Protein 8P4K (pdb70)

Solvent-accessible surface area: 74466 Å² total; per-residue (Å²): 134,40,12,7,71,67,19,57,6,4,13,24,4,8,15,9,5,22,3,12,52,2,7,14,27,2,4,15,46,7,28,27,108,22,167,31,49,85,48,8,93,20,6,15,5,2,2,2,3,3,48,13,22,124,65,3,30,73,0,19,71,135,111,53,23,90,2,19,1,0,13,0,0,0,1,7,2,0,15,31,2,3,128,67,36,160,9,23,12,10,31,0,26,26,4,30,0,27,2,64,52,48,59,78,66,9,19,55,80,24,10,29,16,32,41,10,3,46,0,15,1,3,1,37,4,1,44,39,3,2,51,16,5,2,45,29,20,0,30,38,0,7,16,5,2,3,25,8,103,18,127,52,116,66,38,15,117,17,50,29,136,103,100,10,14,55,2,35,1,57,30,62,20,0,83,33,2,8,81,112,78,14,26,98,6,59,4,114,17,69,4,2,61,38,66,113,67,30,3,2,105,135,21,2,65,72,8,15,11,2,31,30,2,0,28,142,140,12,65,79,147,0,27,109,33,6,82,0,23,74,1,0,166,98,58,72,30,86,24,121,94,62,106,160,63,61,28,28,3,60,107,7,112,53,33,99,42,2,5,47,0,12,3,24,15,35,142,59,13,90,44,36,54,1,70,31,105,53,32,83,9,63,88,74,30,33,2,4,4,3,3,1,0,52,89,1,66,93,8,1,86,96,0,66,89,31,19,104,131,23,71,51,63,90,74,13,52,0,50,0,77,42,120,158,99,47,75,41,105,25,83,11,57,71,124,142,14,70,0,2,65,2,124,185,41,27,55,7,19,1,4,0,0,27,3,1,15,54,38,135,179,39,97,56,19,149,35,75,71,16,13,32,4,0,0,20,54,10,85,112,1,42,76,55,86,14,34,49,13,8,2,5,32,27,0,2,10,16,0,0,0,0,84,57,110,119,16,0,5,0,4,11,6,19,2,0,7,18,30,61,61,68,8,60,8,0,0,1,3,2,6,4,7,29,20,66,2,0,0,24,14,0,26,73,3,7,149,43,2,37,88,74,104,95,134,122,16,11,212,132,90,174,104,22,85,54,0,8,1,15,57,35,2,7,26,16,1,5,26,24,12,36,19,18,52,100,72,82,68,52,53,2,0,20,30,11,0,16,14,0,1,13,0,52,52,32,15,168,45,87,57,74,109,6,107,119,114,13,20,53,29,40,0,45,15,0,0,17,8,0,17,7,131,19,61,83,150,167,42,120,89,72,112,44,54,17,37,35,2,24,0,152,55,96,0,30,110,98,75,0,29,37,16,0,68,143,26,20,59,51,142,100,37,0,67,62,8,7,3,25,0,44,72,0,0,27,0,0,8,11,3,4,39,33,87,20,116,87,139,133,42,11,7,69,66,21,56,6,4,14,23,4,9,16,9,5,22,3,11,53,3,6,15,27,2,4,14,46,7,30,27,110,22,168,29,51,84,46,8,94,20,6,16,4,2,1,2,4,4,48,13,22,122,64,3,30,72,0,19,70,135,110,53,23,88,2,19,0,0,12,0,0,1,0,8,2,1,15,31,3,3,132,68,36,161,10,24,12,10,30,0,25,26,4,30,0,28,3,64,53,48,59,77,67,10,18,54,80,24,10,29,15,33,40,9,2,47,0,15,1,3,1,38,4,1,44,40,2,2,51,16,5,2,45,29,20,0,31,38,0,8,14,5,2,4,25,9,104,17,129,53,116,63,38,15,116,17,50,28,134,101,102,10,11,54,2,36,2,56,30,62,19,0,85,31,1,8,78,111,78,13,26,97,7,58,3,116,16,69,5,2,62,38,66,114,66,30,3,2,105,134,22,2,66,73,8,14,11,2,30,29,2,0,29,143,140,12,65,76,143,0,26,107,34,6,81,0,24,74,2,0,163,99,59,73,27,87,23,119,96,62,104,159,62,62,31,28,3,62,108,7,110,53,34,101,40,2,4,48,0,13,2,23,15,35,142,60,13,89,44,36,54,0,71,30,106,53,33,81,9,64,89,72,31,33,2,3,4,3,3,2,0,51,90,1,64,94,8,1,86,95,0,66,88,31,19,106,132,22,70,50,61,90,76,12,53,0,50,0,78,42,120,157,98,46,75,42,106,25,82,11,58,71,124,139,15,69,1,1,64,2,121,186,44,28,55,7,19,1,3,0,0,26,3,1,16,54,38,134,178,38,97,55,19,151,33,77,70,18,14,33,4,0,0,19,54,10,86,110,1,42,76,55,88,15,35,49,14,9,2,6,30,28,0,2,10,16,0,0,0,0,83,56,111,119,17,0,5,0,3,11,6,20,2,0,6,18,31,60,61,68,8,61,8,0,0,1,3,1,7,4,7,29,20,68,2,0,0,25,12,0,26,73,4,7,147,44,3,37,88,74,103,94,133,122,17,11,210,131,89,174,105,23,86,52,0,8,0,16,56,34,2,7,26,16,1,5,25,22,12,34,19,21,52,99,69,83,69,50,54,2,1,20,31,12,0,16,14,0,2,13,0,53,52,31,16,167,48,88,54,73,112,4,105,120,113,14,20,53,29,39,0,44,15,0,0,17,7,0,16,6,129,20,61,84,151,168,41,120,88,72,112,43,54,16,36,34,3,24,0,153,52,95,0,29,109,98,75,0,29,36,16,0,68,142,26,20,59,51,143,99,38,0,67,61,7,7,3,27,0,45,72,0,0,28,0,0,8,11,3,4,40,33,90,21,116,86,140,133,43,11,6,67,65,21,58,5,4,13,24,4,9,16,9,5,22,2,12,52,2,6,14,26,2,4,14,46,7,28,27,109,21,167,29,52,85,46,8,92,20,6,15,4,3,2,2,4,3,47,14,22,122,65,3,29,72,0,19,70,135,111,54,23,88,2,19,1,0,13,0,0,1,0,8,2,0,16,29,2,3,130,68,37,162,10,24,11,10,30,0,26,28,4,31,0,28,3,64,53,48,59,78,66,8,19,54,79,24,10,30,15,35,40,10,2,46,0,16,1,3,1,37,4,1,44,40,2,2,51,16,4,1,45,28,18,0,32,38,0,7,15,5,2,4,25,7,106,17,129,52,117,64,38,14,117,18,51,28,135,100,100,11,13,56,2,37,2,56,31,64,20,0,84,31,1,8,80,112,76,13,26,96,7,58,4,114,16,69,4,2,61,38,66,113,67,28,2,3,103,133,22,1,66,73,7,14,10,2,31,30,1,0,29,141,139,12,65,78,145,0,26,108,35,6,81,0,23,76,1,0,163,98,58,73,28,88,23,122,97,62,106,160,63,62,28,27,3,62,109,7,110,53,33,100,43,2,5,47,0,12,2,23,16,32,141,59,12,90,43,37,54,0,72,31,103,55,32,81,9,62,88,71,30,32,2,3,4,3,3,1,0,51,88,1,65,95,9,1,86,93,0,66,86,31,19,105,131,23,71,52,61,90,76,13,53,0,51,0,77,42,122,157,97,45,76,42,106,24,83,11,58,72,124,140,13,71,0,1,65,2,123,188,44,27,56,7,19,1,4,0,0,28,3,1,15,54,37,135,178,38,97,57,18,151,33,74,71,16,12,32,4,0,0,18,54,10,85,110,1,43,76,54,87,14,34,50,13,9,2,4,31,28,0,2,10,17,0,0,0,0,83,56,112,119,17,0,5,0,4,12,6,20,2,0,6,18,30,62,60,68,8,59,9,0,0,1,3,2,7,4,6,29,19,68,3,0,0,24,15,0,26,72,4,8,146,42,2,37,87,75,103,94,133,121,15,11,210,131,88,174,103,23,86,52,0,8,1,16,55,35,2,7,28,16,1,6,26,22,11,35,20,19,54,102,70,83,67,50,54,2,0,19,30,12,0,15,14,0,2,13,0,53,52,31,16,170,46,88,56,75,111,5,107,119,114,14,19,53,30,40,0,43,15,0,0,18,8,0,17,6,131,19,60,84,149,167,42,120,90,72,111,44,55,16,37,35,3,23,0,155,54,95,0,30,110,98,76,0,31,37,17,0,67,141,26,19,59,51,143,100,37,0,68,62,7,7,3,26,0,44,73,0,0,27,0,0,6,12,3,5,39,33,85,20,119,85,137

Nearest PDB structures (foldseek):
  8wd7-assembly1_A  TM=9.177E-01  e=2.302E-89  Vaccinia virus WR
  7cko-assembly1_B  TM=6.051E-01  e=3.893E+00  Homo sapiens
  6m36-assembly2_O  TM=2.765E-01  e=4.293E+00  Bacillus subtilis subsp. subtilis str. 168
  6lgq-assembly1_C  TM=2.591E-01  e=3.531E+00  Escherichia coli
  8wd7-assembly1_A  TM=9.177E-01  e=2.302E-89  Vaccinia virus WR

Radius of gyration: 38.38 Å; Cα contacts (8 Å, |Δi|>4): 3270; chains: 3; bounding box: 88×87×102 Å

Sequence (1797 aa):
MMPIKSIVTLDQLEDSEYLFRIVSTVLPHLCLDYKVCDQLKTTFVHPFDILLNNSLGSVTKQDELQAAISKLGINYLIDTTSRELKLFNVTLNAGNIDIINTPINISSETNPIINTHSFYDLPPFTQHLLNIRLTDTEYRARFIGGYIKPDGSDSMDVLAEKKYPDLNFDNTYLFNILYKDVINAPIKEFKAKIVNGVLSRQDFDNLIGVRQYITIQDRPRFDDAYNIADAARHYGVNLNTLPLPNVDLTTMPTYKHLIMFEQYFIYTYDRVDIYYNGNKMLFDDEIINFTISMRYQSLIPRLVDFFPDIPVNNNIVLHTRDPQNAAVNVTVALPNVQFVDINRNNKFFINFFNLLAKEQRSTAIKVTKSMFWDGMDYEEYKSKNLQDMMFINSTCYVFGLYNHNNTTYCSILSDIISAEKTPIRVCLLPRVVGGKTVTNLISETLKSISSMTIREFPRKDKSIMHIGLSETGFMRFFQLLRLMADKPHETAIKEVVMAYVGIKLGDKGSPYYIRKESYQDFIYLLFASMGFKVTTRRSIMGSNNISIISIRPRVTKQYIVATLMKTSCSKNEAEKLITSAFDLLNFMVSVSDFRDYQSMMPIKSIVTLDQLEDSEYLFRIVSTVLPHLCLDYKVCDQLKTTFVHPFDILLNNSLGSVTKQDELQAAISKLGINYLIDTTSRELKLFNVTLNAGNIDIINTPINISSETNPIINTHSFYDLPPFTQHLLNIRLTDTEYRARFIGGYIKPDGSDSMDVLAEKKYPDLNFDNTYLFNILYKDVINAPIKEFKAKIVNGVLSRQDFDNLIGVRQYITIQDRPRFDDAYNIADAARHYGVNLNTLPLPNVDLTTMPTYKHLIMFEQYFIYTYDRVDIYYNGNKMLFDDEIINFTISMRYQSLIPRLVDFFPDIPVNNNIVLHTRDPQNAAVNVTVALPNVQFVDINRNNKFFINFFNLLAKEQRSTAIKVTKSMFWDGMDYEEYKSKNLQDMMFINSTCYVFGLYNHNNTTYCSILSDIISAEKTPIRVCLLPRVVGGKTVTNLISETLKSISSMTIREFPRKDKSIMHIGLSETGFMRFFQLLRLMADKPHETAIKEVVMAYVGIKLGDKGSPYYIRKESYQDFIYLLFASMGFKVTTRRSIMGSNNISIISIRPRVTKQYIVATLMKTSCSKNEAEKLITSAFDLLNFMVSVSDFRDYQSMMPIKSIVTLDQLEDSEYLFRIVSTVLPHLCLDYKVCDQLKTTFVHPFDILLNNSLGSVTKQDELQAAISKLGINYLIDTTSRELKLFNVTLNAGNIDIINTPINISSETNPIINTHSFYDLPPFTQHLLNIRLTDTEYRARFIGGYIKPDGSDSMDVLAEKKYPDLNFDNTYLFNILYKDVINAPIKEFKAKIVNGVLSRQDFDNLIGVRQYITIQDRPRFDDAYNIADAARHYGVNLNTLPLPNVDLTTMPTYKHLIMFEQYFIYTYDRVDIYYNGNKMLFDDEIINFTISMRYQSLIPRLVDFFPDIPVNNNIVLHTRDPQNAAVNVTVALPNVQFVDINRNNKFFINFFNLLAKEQRSTAIKVTKSMFWDGMDYEEYKSKNLQDMMFINSTCYVFGLYNHNNTTYCSILSDIISAEKTPIRVCLLPRVVGGKTVTNLISETLKSISSMTIREFPRKDKSIMHIGLSETGFMRFFQLLRLMADKPHETAIKEVVMAYVGIKLGDKGSPYYIRKESYQDFIYLLFASMGFKVTTRRSIMGSNNISIISIRPRVTKQYIVATLMKTSCSKNEAEKLITSAFDLLNFMVSVSDFRDYQS

Organism: Vaccinia virus (strain Western Reserve) (NCBI:txid10254)

Structure (mmCIF, N/CA/C/O backbone):
data_8P4K
#
_entry.id   8P4K
#
loop_
_atom_site.group_PDB
_atom_site.id
_atom_site.type_symbol
_atom_site.label_atom_id
_atom_site.label_alt_id
_atom_site.label_comp_id
_atom_site.label_asym_id
_atom_site.label_entity_id
_atom_site.label_seq_id
_atom_site.pdbx_PDB_ins_code
_atom_site.Cartn_x
_atom_site.Cartn_y
_atom_site.Cartn_z
_atom_site.occupancy
_atom_site.B_iso_or_equiv
_atom_site.auth_seq_id
_atom_site.auth_comp_id
_atom_site.auth_asym_id
_atom_site.auth_atom_id
_atom_site.pdbx_PDB_model_num
ATOM 1 N N . MET A 1 1 ? 148.945 170.122 195.721 1.00 29.30 1 MET A N 1
ATOM 2 C CA . MET A 1 1 ? 150.037 169.366 195.110 1.00 29.30 1 MET A CA 1
ATOM 3 C C . MET A 1 1 ? 149.868 169.325 193.568 1.00 29.30 1 MET A C 1
ATOM 4 O O . MET A 1 1 ? 149.801 168.248 192.966 1.00 29.30 1 MET A O 1
ATOM 18 N N . MET A 1 2 ? 149.813 170.515 192.927 1.00 33.13 2 MET A N 1
ATOM 19 C CA . MET A 1 2 ? 149.683 170.692 191.468 1.00 33.13 2 MET A CA 1
ATOM 20 C C . MET A 1 2 ? 151.079 170.578 190.826 1.00 33.13 2 MET A C 1
ATOM 21 O O . MET A 1 2 ? 152.066 170.938 191.474 1.00 33.13 2 MET A O 1
ATOM 35 N N . PRO A 1 3 ? 151.214 170.193 189.543 1.00 36.84 3 PRO A N 1
ATOM 36 C CA . PRO A 1 3 ? 152.486 170.052 188.850 1.00 36.84 3 PRO A CA 1
ATOM 37 C C . PRO A 1 3 ? 153.106 171.363 188.417 1.00 36.84 3 PRO A C 1
ATOM 38 O O . PRO A 1 3 ? 153.311 171.599 187.232 1.00 36.84 3 PRO A O 1
ATOM 49 N N . ILE A 1 4 ? 153.404 172.214 189.389 1.00 37.76 4 ILE A N 1
ATOM 50 C CA . ILE A 1 4 ? 154.070 173.475 189.100 1.00 37.76 4 ILE A CA 1
ATOM 51 C C . ILE A 1 4 ? 155.554 173.241 188.921 1.00 37.76 4 ILE A C 1
ATOM 52 O O . ILE A 1 4 ? 156.205 173.917 188.133 1.00 37.76 4 ILE A O 1
ATOM 68 N N . LYS A 1 5 ? 156.084 172.302 189.695 1.00 42.75 5 LYS A N 1
ATOM 69 C CA . LYS A 1 5 ? 157.490 171.966 189.663 1.00 42.75 5 LYS A CA 1
ATOM 70 C C . LYS A 1 5 ? 157.698 170.985 188.538 1.00 42.75 5 LYS A C 1
ATOM 71 O O . LYS A 1 5 ? 156.795 170.220 188.198 1.00 42.75 5 LYS A O 1
ATOM 90 N N . SER A 1 6 ? 158.900 170.953 188.004 1.00 44.77 6 SER A N 1
ATOM 91 C CA . SER A 1 6 ? 159.222 170.036 186.935 1.00 44.77 6 SER A CA 1
ATOM 92 C C . SER A 1 6 ? 160.616 169.479 187.103 1.00 44.77 6 SER A C 1
ATOM 93 O O . SER A 1 6 ? 161.333 169.818 188.047 1.00 44.77 6 SER A O 1
ATOM 101 N N . ILE A 1 7 ? 160.978 168.604 186.192 1.00 51.52 7 ILE A N 1
ATOM 102 C CA . ILE A 1 7 ? 161.842 167.678 185.508 1.00 51.52 7 ILE A CA 1
ATOM 103 C C . ILE A 1 7 ? 162.620 168.422 184.458 1.00 51.52 7 ILE A C 1
ATOM 104 O O . ILE A 1 7 ? 162.052 169.156 183.655 1.00 51.52 7 ILE A O 1
ATOM 120 N N . VAL A 1 8 ? 163.924 168.241 184.429 1.00 55.22 8 VAL A N 1
ATOM 121 C CA . VAL A 1 8 ? 164.648 168.929 183.390 1.00 55.22 8 VAL A CA 1
ATOM 122 C C . VAL A 1 8 ? 164.362 168.183 182.130 1.00 55.22 8 VAL A C 1
ATOM 123 O O . VAL A 1 8 ? 164.536 166.978 182.085 1.00 55.22 8 VAL A O 1
ATOM 136 N N . THR A 1 9 ? 163.919 168.881 181.121 1.00 60.55 9 THR A N 1
ATOM 137 C CA . THR A 1 9 ? 163.635 168.266 179.844 1.00 60.55 9 THR A CA 1
ATOM 138 C C . THR A 1 9 ? 164.257 169.118 178.814 1.00 60.55 9 THR A C 1
ATOM 139 O O . THR A 1 9 ? 164.636 170.249 179.093 1.00 60.55 9 THR A O 1
ATOM 150 N N . LEU A 1 10 ? 164.366 168.611 177.613 1.00 60.63 10 LEU A N 1
ATOM 151 C CA . LEU A 1 10 ? 165.000 169.398 176.595 1.00 60.63 10 LEU A CA 1
ATOM 152 C C . LEU A 1 10 ? 164.189 170.593 176.123 1.00 60.63 10 LEU A C 1
ATOM 153 O O . LEU A 1 10 ? 164.756 171.647 175.876 1.00 60.63 10 LEU A O 1
ATOM 169 N N . ASP A 1 11 ? 162.872 170.495 175.992 1.00 63.94 11 ASP A N 1
ATOM 170 C CA . ASP A 1 11 ? 162.140 171.648 175.460 1.00 63.94 11 ASP A CA 1
ATOM 171 C C . ASP A 1 11 ? 162.151 172.805 176.438 1.00 63.94 11 ASP A C 1
ATOM 172 O O . ASP A 1 11 ? 162.334 173.972 176.062 1.00 63.94 11 ASP A O 1
ATOM 181 N N . GLN A 1 12 ? 162.185 172.466 177.701 1.00 62.02 12 GLN A N 1
ATOM 182 C CA . GLN A 1 12 ? 162.218 173.470 178.738 1.00 62.02 12 GLN A CA 1
ATOM 183 C C . GLN A 1 12 ? 163.557 174.207 178.763 1.00 62.02 12 GLN A C 1
ATOM 184 O O . GLN A 1 12 ? 163.671 175.212 179.453 1.00 62.02 12 GLN A O 1
ATOM 198 N N . LEU A 1 13 ? 164.591 173.691 178.081 1.00 62.17 13 LEU A N 1
ATOM 199 C CA . LEU A 1 13 ? 165.874 174.368 178.028 1.00 62.17 13 LEU A CA 1
ATOM 200 C C . LEU A 1 13 ? 165.998 175.178 176.744 1.00 62.17 13 LEU A C 1
ATOM 201 O O . LEU A 1 13 ? 166.997 175.874 176.544 1.00 62.17 13 LEU A O 1
ATOM 217 N N . GLU A 1 14 ? 165.037 175.037 175.824 1.00 63.56 14 GLU A N 1
ATOM 218 C CA . GLU A 1 14 ? 165.158 175.701 174.539 1.00 63.56 14 GLU A CA 1
ATOM 219 C C . GLU A 1 14 ? 164.223 176.900 174.360 1.00 63.56 14 GLU A C 1
ATOM 220 O O . GLU A 1 14 ? 164.628 177.928 173.805 1.00 63.56 14 GLU A O 1
ATOM 232 N N . ASP A 1 15 ? 163.013 176.845 174.920 1.00 63.38 15 ASP A N 1
ATOM 233 C CA . ASP A 1 15 ? 162.024 177.920 174.727 1.00 63.38 15 ASP A CA 1
ATOM 234 C C . ASP A 1 15 ? 162.632 179.257 175.206 1.00 63.38 15 ASP A C 1
ATOM 235 O O . ASP A 1 15 ? 163.438 179.251 176.146 1.00 63.38 15 ASP A O 1
ATOM 244 N N . SER A 1 16 ? 162.253 180.417 174.630 1.00 61.07 16 SER A N 1
ATOM 245 C CA . SER A 1 16 ? 162.940 181.677 174.987 1.00 61.07 16 SER A CA 1
ATOM 246 C C . SER A 1 16 ? 162.739 182.097 176.442 1.00 61.07 16 SER A C 1
ATOM 247 O O . SER A 1 16 ? 163.551 182.839 176.998 1.00 61.07 16 SER A O 1
ATOM 255 N N . GLU A 1 17 ? 161.720 181.547 177.078 1.00 60.83 17 GLU A N 1
ATOM 256 C CA . GLU A 1 17 ? 161.416 181.819 178.474 1.00 60.83 17 GLU A CA 1
ATOM 257 C C . GLU A 1 17 ? 162.556 181.353 179.353 1.00 60.83 17 GLU A C 1
ATOM 258 O O . GLU A 1 17 ? 162.706 181.786 180.494 1.00 60.83 17 GLU A O 1
ATOM 270 N N . TYR A 1 18 ? 163.379 180.449 178.810 1.00 61.18 18 TYR A N 1
ATOM 271 C CA . TYR A 1 18 ? 164.496 179.894 179.526 1.00 61.18 18 TYR A CA 1
ATOM 272 C C . TYR A 1 18 ? 165.756 180.720 179.297 1.00 61.18 18 TYR A C 1
ATOM 273 O O . TYR A 1 18 ? 166.794 180.471 179.909 1.00 61.18 18 TYR A O 1
ATOM 291 N N . LEU A 1 19 ? 165.722 181.661 178.345 1.00 63.03 19 LEU A N 1
ATOM 292 C CA . LEU A 1 19 ? 166.893 182.476 178.063 1.00 63.03 19 LEU A CA 1
ATOM 293 C C . LEU A 1 19 ? 166.808 183.683 178.975 1.00 63.03 19 LEU A C 1
ATOM 294 O O . LEU A 1 19 ? 167.804 184.218 179.447 1.00 63.03 19 LEU A O 1
ATOM 310 N N . PHE A 1 20 ? 165.578 184.025 179.345 1.00 64.89 20 PHE A N 1
ATOM 311 C CA . PHE A 1 20 ? 165.338 185.109 180.272 1.00 64.89 20 PHE A CA 1
ATOM 312 C C . PHE A 1 20 ? 165.889 184.693 181.639 1.00 64.89 20 PHE A C 1
ATOM 313 O O . PHE A 1 20 ? 166.133 185.509 182.521 1.00 64.89 20 PHE A O 1
ATOM 330 N N . ARG A 1 21 ? 166.040 183.387 181.825 1.00 63.25 21 ARG A N 1
ATOM 331 C CA . ARG A 1 21 ? 166.584 182.841 183.044 1.00 63.25 21 ARG A CA 1
ATOM 332 C C . ARG A 1 21 ? 168.059 183.166 183.161 1.00 63.25 21 ARG A C 1
ATOM 333 O O . ARG A 1 21 ? 168.615 183.092 184.249 1.00 63.25 21 ARG A O 1
ATOM 354 N N . ILE A 1 22 ? 168.719 183.477 182.042 1.00 64.32 22 ILE A N 1
ATOM 355 C CA . ILE A 1 22 ? 170.119 183.846 182.021 1.00 64.32 22 ILE A CA 1
ATOM 356 C C . ILE A 1 22 ? 170.159 185.231 182.578 1.00 64.32 22 ILE A C 1
ATOM 357 O O . ILE A 1 22 ? 170.907 185.543 183.496 1.00 64.32 22 ILE A O 1
ATOM 373 N N . VAL A 1 23 ? 169.247 186.060 182.093 1.00 66.27 23 VAL A N 1
ATOM 374 C CA . VAL A 1 23 ? 169.205 187.427 182.572 1.00 66.27 23 VAL A CA 1
ATOM 375 C C . VAL A 1 23 ? 169.007 187.383 184.075 1.00 66.27 23 VAL A C 1
ATOM 376 O O . VAL A 1 23 ? 169.736 188.038 184.824 1.00 66.27 23 VAL A O 1
ATOM 389 N N . SER A 1 24 ? 168.105 186.508 184.526 1.00 63.73 24 SER A N 1
ATOM 390 C CA . SER A 1 24 ? 167.789 186.346 185.936 1.00 63.73 24 SER A CA 1
ATOM 391 C C . SER A 1 24 ? 168.782 185.508 186.744 1.00 63.73 24 SER A C 1
ATOM 392 O O . SER A 1 24 ? 168.582 185.336 187.940 1.00 63.73 24 SER A O 1
ATOM 400 N N . THR A 1 25 ? 169.815 184.938 186.125 1.00 64.60 25 THR A N 1
ATOM 401 C CA . THR A 1 25 ? 170.801 184.152 186.869 1.00 64.60 25 THR A CA 1
ATOM 402 C C . THR A 1 25 ? 172.091 184.947 186.967 1.00 64.60 25 THR A C 1
ATOM 403 O O . THR A 1 25 ? 172.785 184.895 187.988 1.00 64.60 25 THR A O 1
ATOM 414 N N . VAL A 1 26 ? 172.379 185.730 185.932 1.00 70.51 26 VAL A N 1
ATOM 415 C CA . VAL A 1 26 ? 173.572 186.538 185.893 1.00 70.51 26 VAL A CA 1
ATOM 416 C C . VAL A 1 26 ? 173.351 187.871 186.585 1.00 70.51 26 VAL A C 1
ATOM 417 O O . VAL A 1 26 ? 174.165 188.267 187.406 1.00 70.51 26 VAL A O 1
ATOM 430 N N . LEU A 1 27 ? 172.246 188.566 186.291 1.00 74.35 27 LEU A N 1
ATOM 431 C CA . LEU A 1 27 ? 172.007 189.857 186.915 1.00 74.35 27 LEU A CA 1
ATOM 432 C C . LEU A 1 27 ? 172.156 189.846 188.443 1.00 74.35 27 LEU A C 1
ATOM 433 O O . LEU A 1 27 ? 172.728 190.787 188.991 1.00 74.35 27 LEU A O 1
ATOM 449 N N . PRO A 1 28 ? 171.631 188.866 189.198 1.00 69.99 28 PRO A N 1
ATOM 450 C CA . PRO A 1 28 ? 171.742 188.789 190.633 1.00 69.99 28 PRO A CA 1
ATOM 451 C C . PRO A 1 28 ? 173.168 188.683 191.170 1.00 69.99 28 PRO A C 1
ATOM 452 O O . PRO A 1 28 ? 173.382 188.879 192.369 1.00 69.99 28 PRO A O 1
ATOM 463 N N . HIS A 1 29 ? 174.138 188.331 190.328 1.00 67.29 29 HIS A N 1
ATOM 464 C CA . HIS A 1 29 ? 175.509 188.209 190.794 1.00 67.29 29 HIS A CA 1
ATOM 465 C C . HIS A 1 29 ? 176.335 189.436 190.449 1.00 67.29 29 HIS A C 1
ATOM 466 O O . HIS A 1 29 ? 177.555 189.461 190.669 1.00 67.29 29 HIS A O 1
ATOM 480 N N . LEU A 1 30 ? 175.692 190.454 189.900 1.00 75.67 30 LEU A N 1
ATOM 481 C CA . LEU A 1 30 ? 176.426 191.644 189.570 1.00 75.67 30 LEU A CA 1
ATOM 482 C C . LEU A 1 30 ? 176.037 192.700 190.589 1.00 75.67 30 LEU A C 1
ATOM 483 O O . LEU A 1 30 ? 174.857 192.826 190.913 1.00 75.67 30 LEU A O 1
ATOM 499 N N . CYS A 1 31 ? 177.013 193.505 191.045 1.00 74.27 31 CYS A N 1
ATOM 500 C CA . CYS A 1 31 ? 176.808 194.615 191.974 1.00 74.27 31 CYS A CA 1
ATOM 501 C C . CYS A 1 31 ? 176.337 195.837 191.205 1.00 74.27 31 CYS A C 1
ATOM 502 O O . CYS A 1 31 ? 176.586 195.965 189.997 1.00 74.27 31 CYS A O 1
ATOM 509 N N . LEU A 1 32 ? 175.708 196.800 191.850 1.00 78.71 32 LEU A N 1
ATOM 510 C CA . LEU A 1 32 ? 175.279 197.954 191.059 1.00 78.71 32 LEU A CA 1
ATOM 511 C C . LEU A 1 32 ? 176.458 198.763 190.519 1.00 78.71 32 LEU A C 1
ATOM 512 O O . LEU A 1 32 ? 176.312 199.528 189.568 1.00 78.71 32 LEU A O 1
ATOM 528 N N . ASP A 1 33 ? 177.652 198.606 191.088 1.00 78.80 33 ASP A N 1
ATOM 529 C CA . ASP A 1 33 ? 178.808 199.305 190.560 1.00 78.80 33 ASP A CA 1
ATOM 530 C C . ASP A 1 33 ? 179.510 198.498 189.446 1.00 78.80 33 ASP A C 1
ATOM 531 O O . ASP A 1 33 ? 180.578 198.895 188.965 1.00 78.80 33 ASP A O 1
ATOM 540 N N . TYR A 1 34 ? 178.901 197.375 189.033 1.00 84.71 34 TYR A N 1
ATOM 541 C CA . TYR A 1 34 ? 179.394 196.535 187.953 1.00 84.71 34 TYR A CA 1
ATOM 542 C C . TYR A 1 34 ? 179.176 197.259 186.644 1.00 84.71 34 TYR A C 1
ATOM 543 O O . TYR A 1 34 ? 178.111 197.834 186.417 1.00 84.71 34 TYR A O 1
ATOM 561 N N . LYS A 1 35 ? 180.155 197.246 185.765 1.00 86.74 35 LYS A N 1
ATOM 562 C CA . LYS A 1 35 ? 179.949 197.934 184.513 1.00 86.74 35 LYS A CA 1
ATOM 563 C C . LYS A 1 35 ? 179.822 196.978 183.359 1.00 86.74 35 LYS A C 1
ATOM 564 O O . LYS A 1 35 ? 180.585 196.023 183.234 1.00 86.74 35 LYS A O 1
ATOM 583 N N . VAL A 1 36 ? 178.909 197.284 182.471 1.00 89.92 36 VAL A N 1
ATOM 584 C CA . VAL A 1 36 ? 178.757 196.511 181.269 1.00 89.92 36 VAL A CA 1
ATOM 585 C C . VAL A 1 36 ? 179.397 197.278 180.137 1.00 89.92 36 VAL A C 1
ATOM 586 O O . VAL A 1 36 ? 179.139 198.464 179.951 1.00 89.92 36 VAL A O 1
ATOM 599 N N . CYS A 1 37 ? 180.239 196.590 179.393 1.00 88.68 37 CYS A N 1
ATOM 600 C CA . CYS A 1 37 ? 180.965 197.141 178.266 1.00 88.68 37 CYS A CA 1
ATOM 601 C C . CYS A 1 37 ? 180.034 197.701 177.203 1.00 88.68 37 CYS A C 1
ATOM 602 O O . CYS A 1 37 ? 179.070 197.052 176.783 1.00 88.68 37 CYS A O 1
ATOM 610 N N . ASP A 1 38 ? 180.350 198.901 176.739 1.00 89.39 38 ASP A N 1
ATOM 611 C CA . ASP A 1 38 ? 179.557 199.607 175.752 1.00 89.39 38 ASP A CA 1
ATOM 612 C C . ASP A 1 38 ? 179.524 198.873 174.437 1.00 89.39 38 ASP A C 1
ATOM 613 O O . ASP A 1 38 ? 178.507 198.853 173.746 1.00 89.39 38 ASP A O 1
ATOM 622 N N . GLN A 1 39 ? 180.580 198.145 174.177 1.00 89.44 39 GLN A N 1
ATOM 623 C CA . GLN A 1 39 ? 180.692 197.397 172.951 1.00 89.44 39 GLN A CA 1
ATOM 624 C C . GLN A 1 39 ? 179.971 196.040 173.060 1.00 89.44 39 GLN A C 1
ATOM 625 O O . GLN A 1 39 ? 179.935 195.297 172.081 1.00 89.44 39 GLN A O 1
ATOM 639 N N . LEU A 1 40 ? 179.466 195.676 174.257 1.00 93.33 40 LEU A N 1
ATOM 640 C CA . LEU A 1 40 ? 178.714 194.432 174.437 1.00 93.33 40 LEU A CA 1
ATOM 641 C C . LEU A 1 40 ? 177.228 194.673 174.569 1.00 93.33 40 LEU A C 1
ATOM 642 O O . LEU A 1 40 ? 176.433 193.751 174.394 1.00 93.33 40 LEU A O 1
ATOM 658 N N . LYS A 1 41 ? 176.828 195.903 174.872 1.00 93.54 41 LYS A N 1
ATOM 659 C CA . LYS A 1 41 ? 175.415 196.221 175.053 1.00 93.54 41 LYS A CA 1
ATOM 660 C C . LYS A 1 41 ? 174.587 195.708 173.873 1.00 93.54 41 LYS A C 1
ATOM 661 O O . LYS A 1 41 ? 173.510 195.132 174.060 1.00 93.54 41 LYS A O 1
ATOM 680 N N . THR A 1 42 ? 175.082 195.904 172.661 1.00 94.37 42 THR A N 1
ATOM 681 C CA . THR A 1 42 ? 174.383 195.407 171.501 1.00 94.37 42 THR A CA 1
ATOM 682 C C . THR A 1 42 ? 175.156 194.241 170.963 1.00 94.37 42 THR A C 1
ATOM 683 O O . THR A 1 42 ? 176.332 194.076 171.278 1.00 94.37 42 THR A O 1
ATOM 694 N N . THR A 1 43 ? 174.526 193.459 170.106 1.00 96.18 43 THR A N 1
ATOM 695 C CA . THR A 1 43 ? 175.155 192.244 169.620 1.00 96.18 43 THR A CA 1
ATOM 696 C C . THR A 1 43 ? 175.206 192.089 168.148 1.00 96.18 43 THR A C 1
ATOM 697 O O . THR A 1 43 ? 174.883 192.987 167.371 1.00 96.18 43 THR A O 1
ATOM 708 N N . PHE A 1 44 ? 175.710 190.951 167.769 1.00 96.28 44 PHE A N 1
ATOM 709 C CA . PHE A 1 44 ? 175.755 190.606 166.399 1.00 96.28 44 PHE A CA 1
ATOM 710 C C . PHE A 1 44 ? 174.605 189.738 166.038 1.00 96.28 44 PHE A C 1
ATOM 711 O O . PHE A 1 44 ? 174.389 188.673 166.608 1.00 96.28 44 PHE A O 1
ATOM 728 N N . VAL A 1 45 ? 173.868 190.206 165.086 1.00 96.00 45 VAL A N 1
ATOM 729 C CA . VAL A 1 45 ? 172.810 189.460 164.510 1.00 96.00 45 VAL A CA 1
ATOM 730 C C . VAL A 1 45 ? 173.156 189.541 163.092 1.00 96.00 45 VAL A C 1
ATOM 731 O O . VAL A 1 45 ? 173.306 190.639 162.567 1.00 96.00 45 VAL A O 1
ATOM 744 N N . HIS A 1 46 ? 173.282 188.434 162.443 1.00 96.88 46 HIS A N 1
ATOM 745 C CA . HIS A 1 46 ? 173.680 188.569 161.088 1.00 96.88 46 HIS A CA 1
ATOM 746 C C . HIS A 1 46 ? 172.619 189.423 160.389 1.00 96.88 46 HIS A C 1
ATOM 747 O O . HIS A 1 46 ? 171.434 189.070 160.474 1.00 96.88 46 HIS A O 1
ATOM 761 N N . PRO A 1 47 ? 172.991 190.466 159.609 1.00 96.04 47 PRO A N 1
ATOM 762 C CA . PRO A 1 47 ? 172.110 191.353 158.852 1.00 96.04 47 PRO A CA 1
ATOM 763 C C . PRO A 1 47 ? 171.170 190.636 157.906 1.00 96.04 47 PRO A C 1
ATOM 764 O O . PRO A 1 47 ? 170.126 191.176 157.542 1.00 96.04 47 PRO A O 1
ATOM 775 N N . PHE A 1 48 ? 171.487 189.407 157.514 1.00 95.43 48 PHE A N 1
ATOM 776 C CA . PHE A 1 48 ? 170.561 188.716 156.655 1.00 95.43 48 PHE A CA 1
ATOM 777 C C . PHE A 1 48 ? 169.277 188.477 157.430 1.00 95.43 48 PHE A C 1
ATOM 778 O O . PHE A 1 48 ? 168.208 188.373 156.845 1.00 95.43 48 PHE A O 1
ATOM 795 N N . ASP A 1 49 ? 169.362 188.351 158.751 1.00 94.32 49 ASP A N 1
ATOM 796 C CA . ASP A 1 49 ? 168.178 188.157 159.544 1.00 94.32 49 ASP A CA 1
ATOM 797 C C . ASP A 1 49 ? 167.516 189.500 159.828 1.00 94.32 49 ASP A C 1
ATOM 798 O O . ASP A 1 49 ? 166.302 189.632 159.747 1.00 94.32 49 ASP A O 1
ATOM 807 N N . ILE A 1 50 ? 168.330 190.523 160.086 1.00 92.88 50 ILE A N 1
ATOM 808 C CA . ILE A 1 50 ? 167.776 191.831 160.457 1.00 92.88 50 ILE A CA 1
ATOM 809 C C . ILE A 1 50 ? 166.955 192.422 159.339 1.00 92.88 50 ILE A C 1
ATOM 810 O O . ILE A 1 50 ? 165.905 193.012 159.572 1.00 92.88 50 ILE A O 1
ATOM 826 N N . LEU A 1 51 ? 167.402 192.279 158.117 1.00 92.23 51 LEU A N 1
ATOM 827 C CA . LEU A 1 51 ? 166.664 192.874 157.024 1.00 92.23 51 LEU A CA 1
ATOM 828 C C . LEU A 1 51 ? 165.428 192.094 156.592 1.00 92.23 51 LEU A C 1
ATOM 829 O O . LEU A 1 51 ? 164.750 192.505 155.650 1.00 92.23 51 LEU A O 1
ATOM 845 N N . LEU A 1 52 ? 165.150 190.952 157.205 1.00 88.58 52 LEU A N 1
ATOM 846 C CA . LEU A 1 52 ? 163.965 190.204 156.851 1.00 88.58 52 LEU A CA 1
ATOM 847 C C . LEU A 1 52 ? 162.844 190.280 157.876 1.00 88.58 52 LEU A C 1
ATOM 848 O O . LEU A 1 52 ? 161.683 190.113 157.521 1.00 88.58 52 LEU A O 1
ATOM 864 N N . ASN A 1 53 ? 163.144 190.521 159.146 1.00 84.88 53 ASN A N 1
ATOM 865 C CA . ASN A 1 53 ? 162.758 190.671 160.543 1.00 84.88 53 ASN A CA 1
ATOM 866 C C . ASN A 1 53 ? 163.418 191.865 161.201 1.00 84.88 53 ASN A C 1
ATOM 867 O O . ASN A 1 53 ? 164.315 191.733 162.038 1.00 84.88 53 ASN A O 1
ATOM 878 N N . ASN A 1 54 ? 162.884 193.047 160.943 1.00 83.93 54 ASN A N 1
ATOM 879 C CA . ASN A 1 54 ? 163.557 194.247 161.377 1.00 83.93 54 ASN A CA 1
ATOM 880 C C . ASN A 1 54 ? 163.201 194.634 162.785 1.00 83.93 54 ASN A C 1
ATOM 881 O O . ASN A 1 54 ? 163.670 195.649 163.303 1.00 83.93 54 ASN A O 1
ATOM 892 N N . SER A 1 55 ? 162.465 193.759 163.458 1.00 81.96 55 SER A N 1
ATOM 893 C CA . SER A 1 55 ? 162.115 193.956 164.844 1.00 81.96 55 SER A CA 1
ATOM 894 C C . SER A 1 55 ? 163.377 193.787 165.654 1.00 81.96 55 SER A C 1
ATOM 895 O O . SER A 1 55 ? 163.516 194.321 166.750 1.00 81.96 55 SER A O 1
ATOM 903 N N . LEU A 1 56 ? 164.365 193.139 165.049 1.00 87.88 56 LEU A N 1
ATOM 904 C CA . LEU A 1 56 ? 165.628 192.866 165.672 1.00 87.88 56 LEU A CA 1
ATOM 905 C C . LEU A 1 56 ? 166.567 194.034 165.527 1.00 87.88 56 LEU A C 1
ATOM 906 O O . LEU A 1 56 ? 167.715 193.982 165.942 1.00 87.88 56 LEU A O 1
ATOM 922 N N . GLY A 1 57 ? 166.091 195.147 164.979 1.00 90.03 57 GLY A N 1
ATOM 923 C CA . GLY A 1 57 ? 166.935 196.320 164.930 1.00 90.03 57 GLY A CA 1
ATOM 924 C C . GLY A 1 57 ? 167.169 196.768 166.383 1.00 90.03 57 GLY A C 1
ATOM 925 O O . GLY A 1 57 ? 168.128 197.471 166.681 1.00 90.03 57 GLY A O 1
ATOM 929 N N . SER A 1 58 ? 166.326 196.281 167.307 1.00 88.43 58 SER A N 1
ATOM 930 C CA . SER A 1 58 ? 166.375 196.541 168.732 1.00 88.43 58 SER A CA 1
ATOM 931 C C . SER A 1 58 ? 167.620 195.991 169.415 1.00 88.43 58 SER A C 1
ATOM 932 O O . SER A 1 58 ? 167.927 196.373 170.549 1.00 88.43 58 SER A O 1
ATOM 940 N N . VAL A 1 59 ? 168.324 195.074 168.757 1.00 92.69 59 VAL A N 1
ATOM 941 C CA . VAL A 1 59 ? 169.499 194.477 169.354 1.00 92.69 59 VAL A CA 1
ATOM 942 C C . VAL A 1 59 ? 170.813 194.848 168.678 1.00 92.69 59 VAL A C 1
ATOM 943 O O . VAL A 1 59 ? 171.853 194.268 169.016 1.00 92.69 59 VAL A O 1
ATOM 956 N N . THR A 1 60 ? 170.786 195.806 167.742 1.00 94.51 60 THR A N 1
ATOM 957 C CA . THR A 1 60 ? 172.022 196.235 167.080 1.00 94.51 60 THR A CA 1
ATOM 958 C C . THR A 1 60 ? 172.087 197.766 167.140 1.00 94.51 60 THR A C 1
ATOM 959 O O . THR A 1 60 ? 171.066 198.420 167.326 1.00 94.51 60 THR A O 1
ATOM 970 N N . LYS A 1 61 ? 173.258 198.363 166.954 1.00 91.74 61 LYS A N 1
ATOM 971 C CA . LYS A 1 61 ? 173.269 199.823 166.843 1.00 91.74 61 LYS A CA 1
ATOM 972 C C . LYS A 1 61 ? 172.989 200.145 165.399 1.00 91.74 61 LYS A C 1
ATOM 973 O O . LYS A 1 61 ? 173.426 199.397 164.523 1.00 91.74 61 LYS A O 1
ATOM 992 N N . GLN A 1 62 ? 172.307 201.254 165.122 1.00 89.91 62 GLN A N 1
ATOM 993 C CA . GLN A 1 62 ? 171.990 201.548 163.734 1.00 89.91 62 GLN A CA 1
ATOM 994 C C . GLN A 1 62 ? 173.185 201.906 162.868 1.00 89.91 62 GLN A C 1
ATOM 995 O O . GLN A 1 62 ? 173.147 201.658 161.662 1.00 89.91 62 GLN A O 1
ATOM 1009 N N . ASP A 1 63 ? 174.264 202.409 163.459 1.00 87.05 63 ASP A N 1
ATOM 1010 C CA . ASP A 1 63 ? 175.402 202.774 162.639 1.00 87.05 63 ASP A CA 1
ATOM 1011 C C . ASP A 1 63 ? 176.168 201.529 162.266 1.00 87.05 63 ASP A C 1
ATOM 1012 O O . ASP A 1 63 ? 176.684 201.397 161.150 1.00 87.05 63 ASP A O 1
ATOM 1021 N N . GLU A 1 64 ? 176.235 200.614 163.222 1.00 89.85 64 GLU A N 1
ATOM 1022 C CA . GLU A 1 64 ? 176.944 199.368 163.063 1.00 89.85 64 GLU A CA 1
ATOM 1023 C C . GLU A 1 64 ? 176.193 198.507 162.083 1.00 89.85 64 GLU A C 1
ATOM 1024 O O . GLU A 1 64 ? 176.792 197.814 161.261 1.00 89.85 64 GLU A O 1
ATOM 1036 N N . LEU A 1 65 ? 174.873 198.577 162.149 1.00 93.81 65 LEU A N 1
ATOM 1037 C CA . LEU A 1 65 ? 174.057 197.810 161.264 1.00 93.81 65 LEU A CA 1
ATOM 1038 C C . LEU A 1 65 ? 174.231 198.284 159.856 1.00 93.81 65 LEU A C 1
ATOM 1039 O O . LEU A 1 65 ? 174.405 197.460 158.963 1.00 93.81 65 LEU A O 1
ATOM 1055 N N . GLN A 1 66 ? 174.227 199.594 159.624 1.00 92.90 66 GLN A N 1
ATOM 1056 C CA . GLN A 1 66 ? 174.397 200.009 158.255 1.00 92.90 66 GLN A CA 1
ATOM 1057 C C . GLN A 1 66 ? 175.780 199.658 157.770 1.00 92.90 66 GLN A C 1
ATOM 1058 O O . GLN A 1 66 ? 175.957 199.311 156.598 1.00 92.90 66 GLN A O 1
ATOM 1072 N N . ALA A 1 67 ? 176.772 199.717 158.652 1.00 93.91 67 ALA A N 1
ATOM 1073 C CA . ALA A 1 67 ? 178.099 199.348 158.234 1.00 93.91 67 ALA A CA 1
ATOM 1074 C C . ALA A 1 67 ? 178.157 197.888 157.822 1.00 93.91 67 ALA A C 1
ATOM 1075 O O . ALA A 1 67 ? 178.746 197.535 156.795 1.00 93.91 67 ALA A O 1
ATOM 1082 N N . ALA A 1 68 ? 177.491 197.029 158.594 1.00 95.58 68 ALA A N 1
ATOM 1083 C CA . ALA A 1 68 ? 177.469 195.608 158.305 1.00 95.58 68 ALA A CA 1
ATOM 1084 C C . ALA A 1 68 ? 176.749 195.315 156.996 1.00 95.58 68 ALA A C 1
ATOM 1085 O O . ALA A 1 68 ? 177.175 194.454 156.231 1.00 95.58 68 ALA A O 1
ATOM 1092 N N . ILE A 1 69 ? 175.677 196.054 156.724 1.00 96.25 69 ILE A N 1
ATOM 1093 C CA . ILE A 1 69 ? 174.884 195.894 155.512 1.00 96.25 69 ILE A CA 1
ATOM 1094 C C . ILE A 1 69 ? 175.727 196.233 154.306 1.00 96.25 69 ILE A C 1
ATOM 1095 O O . ILE A 1 69 ? 175.700 195.515 153.295 1.00 96.25 69 ILE A O 1
ATOM 1111 N N . SER A 1 70 ? 176.476 197.327 154.406 1.00 95.59 70 SER A N 1
ATOM 1112 C CA . SER A 1 70 ? 177.331 197.729 153.319 1.00 95.59 70 SER A CA 1
ATOM 1113 C C . SER A 1 70 ? 178.351 196.664 153.005 1.00 95.59 70 SER A C 1
ATOM 1114 O O . SER A 1 70 ? 178.462 196.198 151.861 1.00 95.59 70 SER A O 1
ATOM 1122 N N . LYS A 1 71 ? 179.058 196.218 154.040 1.00 97.11 71 LYS A N 1
ATOM 1123 C CA . LYS A 1 71 ? 180.127 195.262 153.867 1.00 97.11 71 LYS A CA 1
ATOM 1124 C C . LYS A 1 71 ? 179.641 193.905 153.426 1.00 97.11 71 LYS A C 1
ATOM 1125 O O . LYS A 1 71 ? 180.309 193.257 152.624 1.00 97.11 71 LYS A O 1
ATOM 1144 N N . LEU A 1 72 ? 178.507 193.438 153.930 1.00 97.51 72 LEU A N 1
ATOM 1145 C CA . LEU A 1 72 ? 178.040 192.166 153.446 1.00 97.51 72 LEU A CA 1
ATOM 1146 C C . LEU A 1 72 ? 177.679 192.233 152.008 1.00 97.51 72 LEU A C 1
ATOM 1147 O O . LEU A 1 72 ? 177.973 191.299 151.274 1.00 97.51 72 LEU A O 1
ATOM 1163 N N . GLY A 1 73 ? 177.065 193.324 151.554 1.00 96.12 73 GLY A N 1
ATOM 1164 C CA . GLY A 1 73 ? 176.723 193.372 150.149 1.00 96.12 73 GLY A CA 1
ATOM 1165 C C . GLY A 1 73 ? 177.994 193.258 149.323 1.00 96.12 73 GLY A C 1
ATOM 1166 O O . GLY A 1 73 ? 178.049 192.513 148.337 1.00 96.12 73 GLY A O 1
ATOM 1170 N N . ILE A 1 74 ? 179.051 193.908 149.782 1.00 96.59 74 ILE A N 1
ATOM 1171 C CA . ILE A 1 74 ? 180.317 193.856 149.092 1.00 96.59 74 ILE A CA 1
ATOM 1172 C C . ILE A 1 74 ? 180.884 192.455 149.095 1.00 96.59 74 ILE A C 1
ATOM 1173 O O . ILE A 1 74 ? 181.316 191.943 148.066 1.00 96.59 74 ILE A O 1
ATOM 1189 N N . ASN A 1 75 ? 180.894 191.821 150.254 1.00 96.76 75 ASN A N 1
ATOM 1190 C CA . ASN A 1 75 ? 181.467 190.505 150.334 1.00 96.76 75 ASN A CA 1
ATOM 1191 C C . ASN A 1 75 ? 180.667 189.508 149.547 1.00 96.76 75 ASN A C 1
ATOM 1192 O O . ASN A 1 75 ? 181.226 188.588 148.947 1.00 96.76 75 ASN A O 1
ATOM 1203 N N . TYR A 1 76 ? 179.362 189.692 149.513 1.00 95.90 76 TYR A N 1
ATOM 1204 C CA . TYR A 1 76 ? 178.500 188.809 148.781 1.00 95.90 76 TYR A CA 1
ATOM 1205 C C . TYR A 1 76 ? 178.895 188.901 147.330 1.00 95.90 76 TYR A C 1
ATOM 1206 O O . TYR A 1 76 ? 179.113 187.873 146.688 1.00 95.90 76 TYR A O 1
ATOM 1224 N N . LEU A 1 77 ? 179.064 190.120 146.811 1.00 93.58 77 LEU A N 1
ATOM 1225 C CA . LEU A 1 77 ? 179.431 190.265 145.413 1.00 93.58 77 LEU A CA 1
ATOM 1226 C C . LEU A 1 77 ? 180.776 189.615 145.126 1.00 93.58 77 LEU A C 1
ATOM 1227 O O . LEU A 1 77 ? 180.946 188.959 144.092 1.00 93.58 77 LEU A O 1
ATOM 1243 N N . ILE A 1 78 ? 181.717 189.742 146.062 1.00 93.87 78 ILE A N 1
ATOM 1244 C CA . ILE A 1 78 ? 183.044 189.175 145.867 1.00 93.87 78 ILE A CA 1
ATOM 1245 C C . ILE A 1 78 ? 183.004 187.664 145.825 1.00 93.87 78 ILE A C 1
ATOM 1246 O O . ILE A 1 78 ? 183.616 187.048 144.949 1.00 93.87 78 ILE A O 1
ATOM 1262 N N . ASP A 1 79 ? 182.299 187.061 146.767 1.00 94.00 79 ASP A N 1
ATOM 1263 C CA . ASP A 1 79 ? 182.191 185.623 146.827 1.00 94.00 79 ASP A CA 1
ATOM 1264 C C . ASP A 1 79 ? 181.324 185.078 145.704 1.00 94.00 79 ASP A C 1
ATOM 1265 O O . ASP A 1 79 ? 181.509 183.953 145.253 1.00 94.00 79 ASP A O 1
ATOM 1274 N N . THR A 1 80 ? 180.332 185.843 145.275 1.00 88.94 80 THR A N 1
ATOM 1275 C CA . THR A 1 80 ? 179.457 185.386 144.220 1.00 88.94 80 THR A CA 1
ATOM 1276 C C . THR A 1 80 ? 180.256 185.253 142.925 1.00 88.94 80 THR A C 1
ATOM 1277 O O . THR A 1 80 ? 180.081 184.272 142.192 1.00 88.94 80 THR A O 1
ATOM 1288 N N . THR A 1 81 ? 181.147 186.219 142.642 1.00 85.84 81 THR A N 1
ATOM 1289 C CA . THR A 1 81 ? 181.944 186.159 141.425 1.00 85.84 81 THR A CA 1
ATOM 1290 C C . THR A 1 81 ? 183.228 185.319 141.565 1.00 85.84 81 THR A C 1
ATOM 1291 O O . THR A 1 81 ? 183.751 184.822 140.562 1.00 85.84 81 THR A O 1
ATOM 1302 N N . SER A 1 82 ? 183.686 185.091 142.794 1.00 83.66 82 SER A N 1
ATOM 1303 C CA . SER A 1 82 ? 184.845 184.253 143.115 1.00 83.66 82 SER A CA 1
ATOM 1304 C C . SER A 1 82 ? 184.630 182.784 142.799 1.00 83.66 82 SER A C 1
ATOM 1305 O O . SER A 1 82 ? 183.512 182.266 142.885 1.00 83.66 82 SER A O 1
ATOM 1313 N N . ARG A 1 83 ? 185.698 182.094 142.408 1.00 71.98 83 ARG A N 1
ATOM 1314 C CA . ARG A 1 83 ? 185.585 180.665 142.159 1.00 71.98 83 ARG A CA 1
ATOM 1315 C C . ARG A 1 83 ? 186.572 179.865 143.012 1.00 71.98 83 ARG A C 1
ATOM 1316 O O . ARG A 1 83 ? 186.344 178.684 143.283 1.00 71.98 83 ARG A O 1
ATOM 1337 N N . GLU A 1 84 ? 187.678 180.514 143.394 1.00 67.83 84 GLU A N 1
ATOM 1338 C CA . GLU A 1 84 ? 188.764 179.897 144.160 1.00 67.83 84 GLU A CA 1
ATOM 1339 C C . GLU A 1 84 ? 188.384 179.541 145.595 1.00 67.83 84 GLU A C 1
ATOM 1340 O O . GLU A 1 84 ? 188.955 178.618 146.185 1.00 67.83 84 GLU A O 1
ATOM 1352 N N . LEU A 1 85 ? 187.422 180.256 146.134 1.00 74.22 85 LEU A N 1
ATOM 1353 C CA . LEU A 1 85 ? 186.871 180.038 147.449 1.00 74.22 85 LEU A CA 1
ATOM 1354 C C . LEU A 1 85 ? 185.386 180.194 147.361 1.00 74.22 85 LEU A C 1
ATOM 1355 O O . LEU A 1 85 ? 184.906 181.010 146.585 1.00 74.22 85 LEU A O 1
ATOM 1371 N N . LYS A 1 86 ? 184.664 179.385 148.120 1.00 85.32 86 LYS A N 1
ATOM 1372 C CA . LYS A 1 86 ? 183.216 179.487 148.215 1.00 85.32 86 LYS A CA 1
ATOM 1373 C C . LYS A 1 86 ? 182.881 179.651 149.673 1.00 85.32 86 LYS A C 1
ATOM 1374 O O . LYS A 1 86 ? 182.842 178.672 150.415 1.00 85.32 86 LYS A O 1
ATOM 1393 N N . LEU A 1 87 ? 182.741 180.889 150.108 1.00 90.86 87 LEU A N 1
ATOM 1394 C CA . LEU A 1 87 ? 182.587 181.126 151.523 1.00 90.86 87 LEU A CA 1
ATOM 1395 C C . LEU A 1 87 ? 181.134 181.320 151.976 1.00 90.86 87 LEU A C 1
ATOM 1396 O O . LEU A 1 87 ? 180.841 181.034 153.144 1.00 90.86 87 LEU A O 1
ATOM 1412 N N . PHE A 1 88 ? 180.227 181.840 151.117 1.00 93.41 88 PHE A N 1
ATOM 1413 C CA . PHE A 1 88 ? 178.830 182.037 151.543 1.00 93.41 88 PHE A CA 1
ATOM 1414 C C . PHE A 1 88 ? 178.004 180.794 151.341 1.00 93.41 88 PHE A C 1
ATOM 1415 O O . PHE A 1 88 ? 178.148 180.071 150.356 1.00 93.41 88 PHE A O 1
ATOM 1432 N N . ASN A 1 89 ? 177.106 180.571 152.288 1.00 88.73 89 ASN A N 1
ATOM 1433 C CA . ASN A 1 89 ? 176.177 179.455 152.292 1.00 88.73 89 ASN A CA 1
ATOM 1434 C C . ASN A 1 89 ? 174.754 179.937 152.179 1.00 88.73 89 ASN A C 1
ATOM 1435 O O . ASN A 1 89 ? 173.814 179.253 152.583 1.00 88.73 89 ASN A O 1
ATOM 1446 N N . VAL A 1 90 ? 174.613 181.157 151.717 1.00 92.50 90 VAL A N 1
ATOM 1447 C CA . VAL A 1 90 ? 173.329 181.793 151.608 1.00 92.50 90 VAL A CA 1
ATOM 1448 C C . VAL A 1 90 ? 173.044 182.369 150.234 1.00 92.50 90 VAL A C 1
ATOM 1449 O O . VAL A 1 90 ? 173.882 183.066 149.672 1.00 92.50 90 VAL A O 1
ATOM 1462 N N . THR A 1 91 ? 171.853 182.102 149.708 1.00 90.58 91 THR A N 1
ATOM 1463 C CA . THR A 1 91 ? 171.442 182.686 148.436 1.00 90.58 91 THR A CA 1
ATOM 1464 C C . THR A 1 91 ? 170.411 183.754 148.715 1.00 90.58 91 THR A C 1
ATOM 1465 O O . THR A 1 91 ? 169.393 183.512 149.377 1.00 90.58 91 THR A O 1
ATOM 1476 N N . LEU A 1 92 ? 170.645 184.943 148.199 1.00 91.70 92 LEU A N 1
ATOM 1477 C CA . LEU A 1 92 ? 169.717 186.023 148.478 1.00 91.70 92 LEU A CA 1
ATOM 1478 C C . LEU A 1 92 ? 168.732 186.235 147.334 1.00 91.70 92 LEU A C 1
ATOM 1479 O O . LEU A 1 92 ? 169.121 186.250 146.162 1.00 91.70 92 LEU A O 1
ATOM 1495 N N . ASN A 1 93 ? 167.468 186.480 147.687 1.00 86.94 93 ASN A N 1
ATOM 1496 C CA . ASN A 1 93 ? 166.408 186.811 146.746 1.00 86.94 93 ASN A CA 1
ATOM 1497 C C . ASN A 1 93 ? 165.834 188.147 147.202 1.00 86.94 93 ASN A C 1
ATOM 1498 O O . ASN A 1 93 ? 166.490 188.868 147.943 1.00 86.94 93 ASN A O 1
ATOM 1509 N N . ALA A 1 94 ? 164.605 188.481 146.821 1.00 86.29 94 ALA A N 1
ATOM 1510 C CA . ALA A 1 94 ? 163.474 189.400 146.737 1.00 86.29 94 ALA A CA 1
ATOM 1511 C C . ALA A 1 94 ? 162.603 189.336 147.998 1.00 86.29 94 ALA A C 1
ATOM 1512 O O . ALA A 1 94 ? 161.576 188.659 148.020 1.00 86.29 94 ALA A O 1
ATOM 1519 N N . GLY A 1 95 ? 163.069 189.942 149.100 1.00 83.12 95 GLY A N 1
ATOM 1520 C CA . GLY A 1 95 ? 162.316 189.893 150.340 1.00 83.12 95 GLY A CA 1
ATOM 1521 C C . GLY A 1 95 ? 162.538 188.612 151.095 1.00 83.12 95 GLY A C 1
ATOM 1522 O O . GLY A 1 95 ? 161.895 188.372 152.108 1.00 83.12 95 GLY A O 1
ATOM 1526 N N . ASN A 1 96 ? 163.434 187.780 150.599 1.00 87.50 96 ASN A N 1
ATOM 1527 C CA . ASN A 1 96 ? 163.667 186.516 151.236 1.00 87.50 96 ASN A CA 1
ATOM 1528 C C . ASN A 1 96 ? 165.081 186.007 151.024 1.00 87.50 96 ASN A C 1
ATOM 1529 O O . ASN A 1 96 ? 165.756 186.368 150.054 1.00 87.50 96 ASN A O 1
ATOM 1540 N N . ILE A 1 97 ? 165.523 185.192 151.966 1.00 92.48 97 ILE A N 1
ATOM 1541 C CA . ILE A 1 97 ? 166.818 184.548 151.930 1.00 92.48 97 ILE A CA 1
ATOM 1542 C C . ILE A 1 97 ? 166.783 183.061 152.184 1.00 92.48 97 ILE A C 1
ATOM 1543 O O . ILE A 1 97 ? 166.172 182.597 153.150 1.00 92.48 97 ILE A O 1
ATOM 1559 N N . ASP A 1 98 ? 167.487 182.325 151.335 1.00 89.14 98 ASP A N 1
ATOM 1560 C CA . ASP A 1 98 ? 167.629 180.886 151.443 1.00 89.14 98 ASP A CA 1
ATOM 1561 C C . ASP A 1 98 ? 168.934 180.427 152.107 1.00 89.14 98 ASP A C 1
ATOM 1562 O O . ASP A 1 98 ? 170.032 180.668 151.584 1.00 89.14 98 ASP A O 1
ATOM 1571 N N . ILE A 1 99 ? 168.839 179.741 153.244 1.00 87.18 99 ILE A N 1
ATOM 1572 C CA . ILE A 1 99 ? 170.067 179.210 153.832 1.00 87.18 99 ILE A CA 1
ATOM 1573 C C . ILE A 1 99 ? 170.236 177.908 153.111 1.00 87.18 99 ILE A C 1
ATOM 1574 O O . ILE A 1 99 ? 169.355 177.046 153.173 1.00 87.18 99 ILE A O 1
ATOM 1590 N N . ILE A 1 100 ? 171.347 177.760 152.420 1.00 79.80 100 ILE A N 1
ATOM 1591 C CA . ILE A 1 100 ? 171.534 176.621 151.557 1.00 79.80 100 ILE A CA 1
ATOM 1592 C C . ILE A 1 100 ? 171.880 175.409 152.371 1.00 79.80 100 ILE A C 1
ATOM 1593 O O . ILE A 1 100 ? 172.823 175.417 153.161 1.00 79.80 100 ILE A O 1
ATOM 1609 N N . ASN A 1 101 ? 171.181 174.315 152.134 1.00 70.91 101 ASN A N 1
ATOM 1610 C CA . ASN A 1 101 ? 171.504 173.104 152.857 1.00 70.91 101 ASN A CA 1
ATOM 1611 C C . ASN A 1 101 ? 172.632 172.419 152.120 1.00 70.91 101 ASN A C 1
ATOM 1612 O O . ASN A 1 101 ? 172.430 171.408 151.433 1.00 70.91 101 ASN A O 1
ATOM 1623 N N . THR A 1 102 ? 173.816 173.003 152.236 1.00 68.01 102 THR A N 1
ATOM 1624 C CA . THR A 1 102 ? 174.955 172.508 151.515 1.00 68.01 102 THR A CA 1
ATOM 1625 C C . THR A 1 102 ? 175.325 171.220 152.191 1.00 68.01 102 THR A C 1
ATOM 1626 O O . THR A 1 102 ? 175.030 171.069 153.383 1.00 68.01 102 THR A O 1
ATOM 1637 N N . PRO A 1 103 ? 176.035 170.307 151.526 1.00 69.08 103 PRO A N 1
ATOM 1638 C CA . PRO A 1 103 ? 176.533 169.100 152.112 1.00 69.08 103 PRO A CA 1
ATOM 1639 C C . PRO A 1 103 ? 177.444 169.514 153.220 1.00 69.08 103 PRO A C 1
ATOM 1640 O O . PRO A 1 103 ? 178.084 170.572 153.127 1.00 69.08 103 PRO A O 1
ATOM 1651 N N . ILE A 1 104 ? 177.551 168.704 154.247 1.00 71.57 104 ILE A N 1
ATOM 1652 C CA . ILE A 1 104 ? 178.497 169.109 155.257 1.00 71.57 104 ILE A CA 1
ATOM 1653 C C . ILE A 1 104 ? 179.814 168.755 154.632 1.00 71.57 104 ILE A C 1
ATOM 1654 O O . ILE A 1 104 ? 180.033 167.596 154.281 1.00 71.57 104 ILE A O 1
ATOM 1670 N N . ASN A 1 105 ? 180.679 169.740 154.440 1.00 78.08 105 ASN A N 1
ATOM 1671 C CA . ASN A 1 105 ? 181.932 169.446 153.783 1.00 78.08 105 ASN A CA 1
ATOM 1672 C C . ASN A 1 105 ? 183.070 169.496 154.728 1.00 78.08 105 ASN A C 1
ATOM 1673 O O . ASN A 1 105 ? 183.394 170.535 155.307 1.00 78.08 105 ASN A O 1
ATOM 1684 N N . ILE A 1 106 ? 183.642 168.350 154.908 1.00 80.93 106 ILE A N 1
ATOM 1685 C CA . ILE A 1 106 ? 184.744 168.191 155.793 1.00 80.93 106 ILE A CA 1
ATOM 1686 C C . ILE A 1 106 ? 185.948 167.927 154.940 1.00 80.93 106 ILE A C 1
ATOM 1687 O O . ILE A 1 106 ? 185.883 167.178 153.971 1.00 80.93 106 ILE A O 1
ATOM 1703 N N . SER A 1 107 ? 187.027 168.578 155.266 1.00 81.06 107 SER A N 1
ATOM 1704 C CA . SER A 1 107 ? 188.283 168.440 154.562 1.00 81.06 107 SER A CA 1
ATOM 1705 C C . SER A 1 107 ? 189.388 168.544 155.568 1.00 81.06 107 SER A C 1
ATOM 1706 O O . SER A 1 107 ? 189.152 168.775 156.755 1.00 81.06 107 SER A O 1
ATOM 1714 N N . SER A 1 108 ? 190.617 168.442 155.113 1.00 73.40 108 SER A N 1
ATOM 1715 C CA . SER A 1 108 ? 192.054 168.433 155.264 1.00 73.40 108 SER A CA 1
ATOM 1716 C C . SER A 1 108 ? 192.437 169.817 155.772 1.00 73.40 108 SER A C 1
ATOM 1717 O O . SER A 1 108 ? 193.499 170.025 156.362 1.00 73.40 108 SER A O 1
ATOM 1725 N N . GLU A 1 109 ? 191.517 170.763 155.555 1.00 72.63 109 GLU A N 1
ATOM 1726 C CA . GLU A 1 109 ? 191.649 172.144 155.977 1.00 72.63 109 GLU A CA 1
ATOM 1727 C C . GLU A 1 109 ? 190.692 172.602 157.107 1.00 72.63 109 GLU A C 1
ATOM 1728 O O . GLU A 1 109 ? 190.706 173.791 157.437 1.00 72.63 109 GLU A O 1
ATOM 1740 N N . THR A 1 110 ? 189.850 171.723 157.685 1.00 85.10 110 THR A N 1
ATOM 1741 C CA . THR A 1 110 ? 188.892 172.186 158.698 1.00 85.10 110 THR A CA 1
ATOM 1742 C C . THR A 1 110 ? 189.471 172.300 160.063 1.00 85.10 110 THR A C 1
ATOM 1743 O O . THR A 1 110 ? 190.563 171.821 160.358 1.00 85.10 110 THR A O 1
ATOM 1754 N N . ASN A 1 111 ? 188.701 172.931 160.913 1.00 91.88 111 ASN A N 1
ATOM 1755 C CA . ASN A 1 111 ? 189.061 173.109 162.278 1.00 91.88 111 ASN A CA 1
ATOM 1756 C C . ASN A 1 111 ? 189.240 171.743 162.912 1.00 91.88 111 ASN A C 1
ATOM 1757 O O . ASN A 1 111 ? 188.327 170.931 162.820 1.00 91.88 111 ASN A O 1
ATOM 1768 N N . PRO A 1 112 ? 190.402 171.416 163.499 1.00 86.10 112 PRO A N 1
ATOM 1769 C CA . PRO A 1 112 ? 190.715 170.155 164.149 1.00 86.10 112 PRO A CA 1
ATOM 1770 C C . PRO A 1 112 ? 189.908 169.904 165.424 1.00 86.10 112 PRO A C 1
ATOM 1771 O O . PRO A 1 112 ? 190.003 168.833 166.021 1.00 86.10 112 PRO A O 1
ATOM 1782 N N . ILE A 1 113 ? 189.228 170.917 165.916 1.00 87.66 113 ILE A N 1
ATOM 1783 C CA . ILE A 1 113 ? 188.434 170.794 167.117 1.00 87.66 113 ILE A CA 1
ATOM 1784 C C . ILE A 1 113 ? 187.010 170.475 166.712 1.00 87.66 113 ILE A C 1
ATOM 1785 O O . ILE A 1 113 ? 186.444 171.154 165.863 1.00 87.66 113 ILE A O 1
ATOM 1801 N N . ILE A 1 114 ? 186.415 169.454 167.313 1.00 80.27 114 ILE A N 1
ATOM 1802 C CA . ILE A 1 114 ? 185.053 169.071 166.952 1.00 80.27 114 ILE A CA 1
ATOM 1803 C C . ILE A 1 114 ? 184.042 170.038 167.543 1.00 80.27 114 ILE A C 1
ATOM 1804 O O . ILE A 1 114 ? 184.025 170.245 168.753 1.00 80.27 114 ILE A O 1
ATOM 1820 N N . ASN A 1 115 ? 183.171 170.595 166.703 1.00 82.86 115 ASN A N 1
ATOM 1821 C CA . ASN A 1 115 ? 182.135 171.502 167.181 1.00 82.86 115 ASN A CA 1
ATOM 18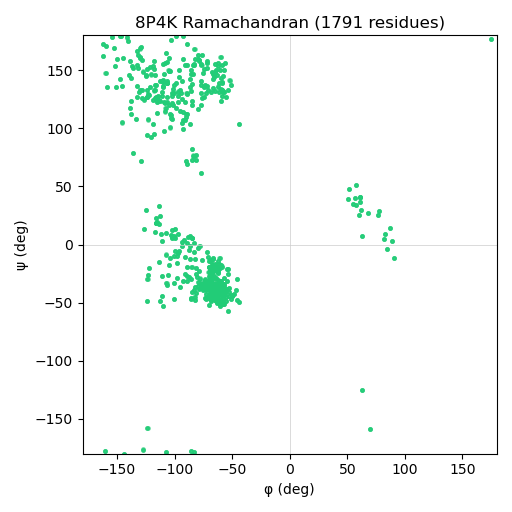22 C C . ASN A 1 115 ? 180.876 170.789 167.551 1.00 82.86 115 ASN A C 1
ATOM 1823 O O . ASN A 1 115 ? 180.184 170.248 166.691 1.00 82.86 115 ASN A O 1
ATOM 1834 N N . THR A 1 116 ? 180.589 170.795 168.823 1.00 72.87 116 THR A N 1
ATOM 1835 C CA . THR A 1 116 ? 179.461 170.105 169.355 1.00 72.87 116 THR A CA 1
ATOM 1836 C C . THR A 1 116 ? 178.253 171.005 169.585 1.00 72.87 116 THR A C 1
ATOM 1837 O O . THR A 1 116 ? 177.148 170.500 169.768 1.00 72.87 116 THR A O 1
ATOM 1848 N N . HIS A 1 117 ? 178.426 172.339 169.591 1.00 78.40 117 HIS A N 1
ATOM 1849 C CA . HIS A 1 117 ? 177.287 173.183 169.952 1.00 78.40 117 HIS A CA 1
ATOM 1850 C C . HIS A 1 117 ? 176.471 173.763 168.784 1.00 78.40 117 HIS A C 1
ATOM 1851 O O . HIS A 1 117 ? 177.020 174.320 167.825 1.00 78.40 117 HIS A O 1
ATOM 1865 N N . SER A 1 118 ? 175.128 173.619 168.883 1.00 72.05 118 SER A N 1
ATOM 1866 C CA . SER A 1 118 ? 174.156 174.075 167.865 1.00 72.05 118 SER A CA 1
ATOM 1867 C C . SER A 1 118 ? 173.728 175.569 167.737 1.00 72.05 118 SER A C 1
ATOM 1868 O O . SER A 1 118 ? 173.338 175.966 166.631 1.00 72.05 118 SER A O 1
ATOM 1876 N N . PHE A 1 119 ? 173.849 176.415 168.784 1.00 81.65 119 PHE A N 1
ATOM 1877 C CA . PHE A 1 119 ? 173.456 177.832 168.756 1.00 81.65 119 PHE A CA 1
ATOM 1878 C C . PHE A 1 119 ? 172.000 178.180 168.506 1.00 81.65 119 PHE A C 1
ATOM 1879 O O . PHE A 1 119 ? 171.723 179.323 168.137 1.00 81.65 119 PHE A O 1
ATOM 1896 N N . TYR A 1 120 ? 171.056 177.352 168.894 1.00 73.52 120 TYR A N 1
ATOM 1897 C CA . TYR A 1 120 ? 169.661 176.995 168.958 1.00 73.52 120 TYR A CA 1
ATOM 1898 C C . TYR A 1 120 ? 168.851 178.228 169.356 1.00 73.52 120 TYR A C 1
ATOM 1899 O O . TYR A 1 120 ? 167.702 178.355 168.940 1.00 73.52 120 TYR A O 1
ATOM 1917 N N . ASP A 1 121 ? 169.428 179.159 170.135 1.00 78.30 121 ASP A N 1
ATOM 1918 C CA . ASP A 1 121 ? 168.694 180.338 170.582 1.00 78.30 121 ASP A CA 1
ATOM 1919 C C . ASP A 1 121 ? 168.851 181.572 169.706 1.00 78.30 121 ASP A C 1
ATOM 1920 O O . ASP A 1 121 ? 168.258 182.610 169.986 1.00 78.30 121 ASP A O 1
ATOM 1929 N N . LEU A 1 122 ? 169.588 181.448 168.628 1.00 87.39 122 LEU A N 1
ATOM 1930 C CA . LEU A 1 122 ? 169.821 182.564 167.755 1.00 87.39 122 LEU A CA 1
ATOM 1931 C C . LEU A 1 122 ? 168.982 182.437 166.483 1.00 87.39 122 LEU A C 1
ATOM 1932 O O . LEU A 1 122 ? 168.479 181.358 166.176 1.00 87.39 122 LEU A O 1
ATOM 1948 N N . PRO A 1 123 ? 168.743 183.523 165.741 1.00 89.79 123 PRO A N 1
ATOM 1949 C CA . PRO A 1 123 ? 168.045 183.515 164.478 1.00 89.79 123 PRO A CA 1
ATOM 1950 C C . PRO A 1 123 ? 168.742 182.564 163.515 1.00 89.79 123 PRO A C 1
ATOM 1951 O O . PRO A 1 123 ? 169.957 182.389 163.635 1.00 89.79 123 PRO A O 1
ATOM 1962 N N . PRO A 1 124 ? 168.048 182.031 162.503 1.00 88.93 124 PRO A N 1
ATOM 1963 C CA . PRO A 1 124 ? 168.488 181.010 161.564 1.00 88.93 124 PRO A CA 1
ATOM 1964 C C . PRO A 1 124 ? 169.857 181.149 160.927 1.00 88.93 124 PRO A C 1
ATOM 1965 O O . PRO A 1 124 ? 170.565 180.153 160.796 1.00 88.93 124 PRO A O 1
ATOM 1976 N N . PHE A 1 125 ? 170.297 182.335 160.559 1.00 94.09 125 PHE A N 1
ATOM 1977 C CA . PHE A 1 125 ? 171.367 183.089 159.948 1.00 94.09 125 PHE A CA 1
ATOM 1978 C C . PHE A 1 125 ? 172.488 183.264 160.900 1.00 94.09 125 PHE A C 1
ATOM 1979 O O . PHE A 1 125 ? 173.655 183.238 160.515 1.00 94.09 125 PHE A O 1
ATOM 1996 N N . THR A 1 126 ? 172.165 183.397 162.165 1.00 95.51 126 THR A N 1
ATOM 1997 C CA . THR A 1 126 ? 173.219 183.569 163.110 1.00 95.51 126 THR A CA 1
ATOM 1998 C C . THR A 1 126 ? 173.602 182.174 163.530 1.00 95.51 126 THR A C 1
ATOM 1999 O O . THR A 1 126 ? 174.770 181.903 163.795 1.00 95.51 126 THR A O 1
ATOM 2010 N N . GLN A 1 127 ? 172.638 181.246 163.532 1.00 91.32 127 GLN A N 1
ATOM 2011 C CA . GLN A 1 127 ? 173.014 179.886 163.888 1.00 91.32 127 GLN A CA 1
ATOM 2012 C C . GLN A 1 127 ? 173.886 179.338 162.791 1.00 91.32 127 GLN A C 1
ATOM 2013 O O . GLN A 1 127 ? 174.919 178.719 163.043 1.00 91.32 127 GLN A O 1
ATOM 2027 N N . HIS A 1 128 ? 173.516 179.653 161.556 1.00 92.55 128 HIS A N 1
ATOM 2028 C CA . HIS A 1 128 ? 174.242 179.170 160.425 1.00 92.55 128 HIS A CA 1
ATOM 2029 C C . HIS A 1 128 ? 175.652 179.718 160.422 1.00 92.55 128 HIS A C 1
ATOM 2030 O O . HIS A 1 128 ? 176.605 178.949 160.273 1.00 92.55 128 HIS A O 1
ATOM 2044 N N . LEU A 1 129 ? 175.824 181.025 160.628 1.00 96.28 129 LEU A N 1
ATOM 2045 C CA . LEU A 1 129 ? 177.182 181.532 160.621 1.00 96.28 129 LEU A CA 1
ATOM 2046 C C . LEU A 1 129 ? 178.012 180.984 161.753 1.00 96.28 129 LEU A C 1
ATOM 2047 O O . LEU A 1 129 ? 179.197 180.714 161.556 1.00 96.28 129 LEU A O 1
ATOM 2063 N N . LEU A 1 130 ? 177.455 180.823 162.938 1.00 96.01 130 LEU A N 1
ATOM 2064 C CA . LEU A 1 130 ? 178.300 180.318 163.989 1.00 96.01 130 LEU A CA 1
ATOM 2065 C C . LEU A 1 130 ? 178.689 178.870 163.746 1.00 96.01 130 LEU A C 1
ATOM 2066 O O . LEU A 1 130 ? 179.818 178.475 164.050 1.00 96.01 130 LEU A O 1
ATOM 2082 N N . ASN A 1 131 ? 177.815 178.085 163.142 1.00 90.48 131 ASN A N 1
ATOM 2083 C CA . ASN A 1 131 ? 178.182 176.719 162.862 1.00 90.48 131 ASN A CA 1
ATOM 2084 C C . ASN A 1 131 ? 179.272 176.663 161.779 1.00 90.48 131 ASN A C 1
ATOM 2085 O O . ASN A 1 131 ? 180.106 175.751 161.798 1.00 90.48 131 ASN A O 1
ATOM 2096 N N . ILE A 1 132 ? 179.312 177.653 160.869 1.00 93.45 132 ILE A N 1
ATOM 2097 C CA . ILE A 1 132 ? 180.396 177.731 159.885 1.00 93.45 132 ILE A CA 1
ATOM 2098 C C . ILE A 1 132 ? 181.676 178.148 160.557 1.00 93.45 132 ILE A C 1
ATOM 2099 O O . ILE A 1 132 ? 182.732 177.557 160.336 1.00 93.45 132 ILE A O 1
ATOM 2115 N N . ARG A 1 133 ? 181.589 179.170 161.396 1.00 96.01 133 ARG A N 1
ATOM 2116 C CA . ARG A 1 133 ? 182.736 179.732 162.083 1.00 96.01 133 ARG A CA 1
ATOM 2117 C C . ARG A 1 133 ? 183.453 178.719 162.917 1.00 96.01 133 ARG A C 1
ATOM 2118 O O . ARG A 1 133 ? 184.668 178.724 163.003 1.00 96.01 133 ARG A O 1
ATOM 2139 N N . LEU A 1 134 ? 182.721 177.821 163.508 1.00 93.81 134 LEU A N 1
ATOM 2140 C CA . LEU A 1 134 ? 183.311 176.826 164.358 1.00 93.81 134 LEU A CA 1
ATOM 2141 C C . LEU A 1 134 ? 183.728 175.561 163.612 1.00 93.81 134 LEU A C 1
ATOM 2142 O O . LEU A 1 134 ? 184.198 174.608 164.235 1.00 93.81 134 LEU A O 1
ATOM 2158 N N . THR A 1 135 ? 183.532 175.513 162.292 1.00 90.14 135 THR A N 1
ATOM 2159 C CA . THR A 1 135 ? 183.909 174.341 161.512 1.00 90.14 135 THR A CA 1
ATOM 2160 C C . THR A 1 135 ? 185.084 174.665 160.603 1.00 90.14 135 THR A C 1
ATOM 2161 O O . THR A 1 135 ? 185.998 173.854 160.434 1.00 90.14 135 THR A O 1
ATOM 2172 N N . ASP A 1 136 ? 185.014 175.813 159.959 1.00 91.06 136 ASP A N 1
ATOM 2173 C CA . ASP A 1 136 ? 185.984 176.272 158.988 1.00 91.06 136 ASP A CA 1
ATOM 2174 C C . ASP A 1 136 ? 186.856 177.407 159.523 1.00 91.06 136 ASP A C 1
ATOM 2175 O O . ASP A 1 136 ? 186.745 177.823 160.668 1.00 91.06 136 ASP A O 1
ATOM 2184 N N . THR A 1 137 ? 187.732 177.880 158.673 1.00 93.35 137 THR A N 1
ATOM 2185 C CA . THR A 1 137 ? 188.679 178.950 158.839 1.00 93.35 137 THR A CA 1
ATOM 2186 C C . THR A 1 137 ? 188.026 180.238 159.373 1.00 93.35 137 THR A C 1
ATOM 2187 O O . THR A 1 137 ? 186.943 180.633 158.932 1.00 93.35 137 THR A O 1
ATOM 2198 N N . GLU A 1 138 ? 188.689 180.898 160.330 1.00 95.91 138 GLU A N 1
ATOM 2199 C CA . GLU A 1 138 ? 188.184 182.148 160.912 1.00 95.91 138 GLU A CA 1
ATOM 2200 C C . GLU A 1 138 ? 188.040 183.230 159.867 1.00 95.91 138 GLU A C 1
ATOM 2201 O O . GLU A 1 138 ? 187.139 184.070 159.939 1.00 95.91 138 GLU A O 1
ATOM 2213 N N . TYR A 1 139 ? 188.933 183.226 158.900 1.00 95.06 139 TYR A N 1
ATOM 2214 C CA . TYR A 1 139 ? 188.918 184.199 157.856 1.00 95.06 139 TYR A CA 1
ATOM 2215 C C . TYR A 1 139 ? 187.576 184.315 157.202 1.00 95.06 139 TYR A C 1
ATOM 2216 O O . TYR A 1 139 ? 187.106 185.441 157.012 1.00 95.06 139 TYR A O 1
ATOM 2234 N N . ARG A 1 140 ? 186.905 183.222 156.826 1.00 93.95 140 ARG A N 1
ATOM 2235 C CA . ARG A 1 140 ? 185.675 182.768 156.212 1.00 93.95 140 ARG A CA 1
ATOM 2236 C C . ARG A 1 140 ? 184.574 183.310 157.070 1.00 93.95 140 ARG A C 1
ATOM 2237 O O . ARG A 1 140 ? 183.699 184.006 156.578 1.00 93.95 140 ARG A O 1
ATOM 2258 N N . ALA A 1 141 ? 184.647 183.083 158.369 1.00 96.44 141 ALA A N 1
ATOM 2259 C CA . ALA A 1 141 ? 183.585 183.621 159.203 1.00 96.44 141 ALA A CA 1
ATOM 2260 C C . ALA A 1 141 ? 183.556 185.141 159.191 1.00 96.44 141 ALA A C 1
ATOM 2261 O O . ALA A 1 141 ? 182.484 185.737 159.091 1.00 96.44 141 ALA A O 1
ATOM 2268 N N . ARG A 1 142 ? 184.729 185.772 159.236 1.00 96.21 142 ARG A N 1
ATOM 2269 C CA . ARG A 1 142 ? 184.791 187.228 159.236 1.00 96.21 142 ARG A CA 1
ATOM 2270 C C . ARG A 1 142 ? 184.251 187.786 157.970 1.00 96.21 142 ARG A C 1
ATOM 2271 O O . ARG A 1 142 ? 183.512 188.761 157.971 1.00 96.21 142 ARG A O 1
ATOM 2292 N N . PHE A 1 143 ? 184.581 187.155 156.877 1.00 96.58 143 PHE A N 1
ATOM 2293 C CA . PHE A 1 143 ? 184.106 187.605 155.608 1.00 96.58 143 PHE A CA 1
ATOM 2294 C C . PHE A 1 143 ? 182.582 187.537 155.521 1.00 96.58 143 PHE A C 1
ATOM 2295 O O . PHE A 1 143 ? 181.919 188.534 155.215 1.00 96.58 143 PHE A O 1
ATOM 2312 N N . ILE A 1 144 ? 182.015 186.394 155.892 1.00 97.04 144 ILE A N 1
ATOM 2313 C CA . ILE A 1 144 ? 180.575 186.148 155.814 1.00 97.04 144 ILE A CA 1
ATOM 2314 C C . ILE A 1 144 ? 179.803 187.008 156.766 1.00 97.04 144 ILE A C 1
ATOM 2315 O O . ILE A 1 144 ? 178.669 187.379 156.480 1.00 97.04 144 ILE A O 1
ATOM 2331 N N . GLY A 1 145 ? 180.377 187.269 157.920 1.00 97.23 145 GLY A N 1
ATOM 2332 C CA . GLY A 1 145 ? 179.789 188.101 158.937 1.00 97.23 145 GLY A CA 1
ATOM 2333 C C . GLY A 1 145 ? 179.751 189.575 158.587 1.00 97.23 145 GLY A C 1
ATOM 2334 O O . GLY A 1 145 ? 179.130 190.357 159.308 1.00 97.23 145 GLY A O 1
ATOM 2338 N N . GLY A 1 146 ? 180.439 189.981 157.527 1.00 96.61 146 GLY A N 1
ATOM 2339 C CA . GLY A 1 146 ? 180.432 191.361 157.115 1.00 96.61 146 GLY A CA 1
ATOM 2340 C C . GLY A 1 146 ? 181.284 192.360 157.877 1.00 96.61 146 GLY A C 1
ATOM 2341 O O . GLY A 1 146 ? 180.923 193.530 157.891 1.00 96.61 146 GLY A O 1
ATOM 2345 N N . TYR A 1 147 ? 182.401 192.001 158.490 1.00 94.89 147 TYR A N 1
ATOM 2346 C CA . TYR A 1 147 ? 183.535 192.417 159.291 1.00 94.89 147 TYR A CA 1
ATOM 2347 C C . TYR A 1 147 ? 184.322 193.493 158.575 1.00 94.89 147 TYR A C 1
ATOM 2348 O O . TYR A 1 147 ? 184.727 193.343 157.427 1.00 94.89 147 TYR A O 1
ATOM 2366 N N . ILE A 1 148 ? 184.548 194.575 159.292 1.00 92.78 148 ILE A N 1
ATOM 2367 C CA . ILE A 1 148 ? 185.297 195.736 158.847 1.00 92.78 148 ILE A CA 1
ATOM 2368 C C . ILE A 1 148 ? 186.407 195.916 159.840 1.00 92.78 148 ILE A C 1
ATOM 2369 O O . ILE A 1 148 ? 186.151 195.913 161.041 1.00 92.78 148 ILE A O 1
ATOM 2385 N N . LYS A 1 149 ? 187.627 196.056 159.386 1.00 90.10 149 LYS A N 1
ATOM 2386 C CA . LYS A 1 149 ? 188.674 196.213 160.364 1.00 90.10 149 LYS A CA 1
ATOM 2387 C C . LYS A 1 149 ? 188.517 197.526 161.102 1.00 90.10 149 LYS A C 1
ATOM 2388 O O . LYS A 1 149 ? 188.141 198.521 160.486 1.00 90.10 149 LYS A O 1
ATOM 2407 N N . PRO A 1 150 ? 188.790 197.567 162.409 1.00 87.15 150 PRO A N 1
ATOM 2408 C CA . PRO A 1 150 ? 188.783 198.754 163.229 1.00 87.15 150 PRO A CA 1
ATOM 2409 C C . PRO A 1 150 ? 189.980 199.578 162.842 1.00 87.15 150 PRO A C 1
ATOM 2410 O O . PRO A 1 150 ? 190.990 199.037 162.382 1.00 87.15 150 PRO A O 1
ATOM 2421 N N . ASP A 1 151 ? 189.931 200.868 163.078 1.00 74.29 151 ASP A N 1
ATOM 2422 C CA . ASP A 1 151 ? 191.068 201.679 162.687 1.00 74.29 151 ASP A CA 1
ATOM 2423 C C . ASP A 1 151 ? 192.135 201.673 163.774 1.00 74.29 151 ASP A C 1
ATOM 2424 O O . ASP A 1 151 ? 192.184 202.564 164.627 1.00 74.29 151 ASP A O 1
ATOM 2433 N N . GLY A 1 152 ? 192.956 200.625 163.775 1.00 65.42 152 GLY A N 1
ATOM 2434 C CA . GLY A 1 152 ? 193.982 200.463 164.798 1.00 65.42 152 GLY A CA 1
ATOM 2435 C C . GLY A 1 152 ? 194.738 199.140 164.701 1.00 65.42 152 GLY A C 1
ATOM 2436 O O . GLY A 1 152 ? 194.442 198.291 163.862 1.00 65.42 152 GLY A O 1
ATOM 2440 N N . SER A 1 153 ? 195.739 198.982 165.575 1.00 56.29 153 SER A N 1
ATOM 2441 C CA . SER A 1 153 ? 196.593 197.791 165.639 1.00 56.29 153 SER A CA 1
ATOM 2442 C C . SER A 1 153 ? 196.031 196.669 166.513 1.00 56.29 153 SER A C 1
ATOM 2443 O O . SER A 1 153 ? 196.508 195.531 166.487 1.00 56.29 153 SER A O 1
ATOM 2451 N N . ASP A 1 154 ? 195.006 196.975 167.298 1.00 67.12 154 ASP A N 1
ATOM 2452 C CA . ASP A 1 154 ? 194.438 195.998 168.223 1.00 67.12 154 ASP A CA 1
ATOM 2453 C C . ASP A 1 154 ? 193.432 195.132 167.485 1.00 67.12 154 ASP A C 1
ATOM 2454 O O . ASP A 1 154 ? 192.224 195.326 167.603 1.00 67.12 154 ASP A O 1
ATOM 2463 N N . SER A 1 155 ? 193.962 194.203 166.707 1.00 68.65 155 SER A N 1
ATOM 2464 C CA . SER A 1 155 ? 193.182 193.340 165.829 1.00 68.65 155 SER A CA 1
ATOM 2465 C C . SER A 1 155 ? 193.868 192.008 165.574 1.00 68.65 155 SER A C 1
ATOM 2466 O O . SER A 1 155 ? 195.025 191.802 165.954 1.00 68.65 155 SER A O 1
ATOM 2474 N N . MET A 1 156 ? 193.145 191.078 164.970 1.00 77.84 156 MET A N 1
ATOM 2475 C CA . MET A 1 156 ? 193.700 189.772 164.659 1.00 77.84 156 MET A CA 1
ATOM 2476 C C . MET A 1 156 ? 194.470 189.718 163.358 1.00 77.84 156 MET A C 1
ATOM 2477 O O . MET A 1 156 ? 194.004 190.190 162.322 1.00 77.84 156 MET A O 1
ATOM 2491 N N . ASP A 1 157 ? 195.608 189.034 163.379 1.00 83.43 157 ASP A N 1
ATOM 2492 C CA . ASP A 1 157 ? 196.339 188.760 162.155 1.00 83.43 157 ASP A CA 1
ATOM 2493 C C . ASP A 1 157 ? 195.819 187.397 161.700 1.00 83.43 157 ASP A C 1
ATOM 2494 O O . ASP A 1 157 ? 196.158 186.371 162.288 1.00 83.43 157 ASP A O 1
ATOM 2503 N N . VAL A 1 158 ? 194.903 187.396 160.752 1.00 91.12 158 VAL A N 1
ATOM 2504 C CA . VAL A 1 158 ? 194.226 186.177 160.345 1.00 91.12 158 VAL A CA 1
ATOM 2505 C C . VAL A 1 158 ? 194.992 185.401 159.294 1.00 91.12 158 VAL A C 1
ATOM 2506 O O . VAL A 1 158 ? 195.449 185.965 158.290 1.00 91.12 158 VAL A O 1
ATOM 2519 N N . LEU A 1 159 ? 195.143 184.101 159.502 1.00 92.41 159 LEU A N 1
ATOM 2520 C CA . LEU A 1 159 ? 195.874 183.317 158.533 1.00 92.41 159 LEU A CA 1
ATOM 2521 C C . LEU A 1 159 ? 194.985 182.375 157.742 1.00 92.41 159 LEU A C 1
ATOM 2522 O O . LEU A 1 159 ? 194.051 181.758 158.270 1.00 92.41 159 LEU A O 1
ATOM 2538 N N . ALA A 1 160 ? 195.307 182.258 156.468 1.00 89.24 160 ALA A N 1
ATOM 2539 C CA . ALA A 1 160 ? 194.668 181.339 155.545 1.00 89.24 160 ALA A CA 1
ATOM 2540 C C . ALA A 1 160 ? 195.589 181.204 154.356 1.00 89.24 160 ALA A C 1
ATOM 2541 O O . ALA A 1 160 ? 196.440 182.066 154.147 1.00 89.24 160 ALA A O 1
ATOM 2548 N N . GLU A 1 161 ? 195.424 180.163 153.551 1.00 80.86 161 GLU A N 1
ATOM 2549 C CA . GLU A 1 161 ? 195.777 179.409 152.356 1.00 80.86 161 GLU A CA 1
ATOM 2550 C C . GLU A 1 161 ? 195.349 180.213 151.144 1.00 80.86 161 GLU A C 1
ATOM 2551 O O . GLU A 1 161 ? 196.071 180.315 150.153 1.00 80.86 161 GLU A O 1
ATOM 2563 N N . LYS A 1 162 ? 194.180 180.819 151.246 1.00 82.47 162 LYS A N 1
ATOM 2564 C CA . LYS A 1 162 ? 193.646 181.663 150.201 1.00 82.47 162 LYS A CA 1
ATOM 2565 C C . LYS A 1 162 ? 192.998 182.853 150.880 1.00 82.47 162 LYS A C 1
ATOM 2566 O O . LYS A 1 162 ? 192.427 182.708 151.959 1.00 82.47 162 LYS A O 1
ATOM 2585 N N . LYS A 1 163 ? 193.063 184.017 150.254 1.00 88.03 163 LYS A N 1
ATOM 2586 C CA . LYS A 1 163 ? 192.452 185.229 150.794 1.00 88.03 163 LYS A CA 1
ATOM 2587 C C . LYS A 1 163 ? 191.715 186.055 149.772 1.00 88.03 163 LYS A C 1
ATOM 2588 O O . LYS A 1 163 ? 192.050 186.056 148.587 1.00 88.03 163 LYS A O 1
ATOM 2607 N N . TYR A 1 164 ? 190.742 186.798 150.266 1.00 91.49 164 TYR A N 1
ATOM 2608 C CA . TYR A 1 164 ? 190.051 187.816 149.523 1.00 91.49 164 TYR A CA 1
ATOM 2609 C C . TYR A 1 164 ? 190.608 189.146 150.054 1.00 91.49 164 TYR A C 1
ATOM 2610 O O . TYR A 1 164 ? 190.981 189.226 151.227 1.00 91.49 164 TYR A O 1
ATOM 2628 N N . PRO A 1 165 ? 190.674 190.185 149.230 1.00 89.13 165 PRO A N 1
ATOM 2629 C CA . PRO A 1 165 ? 191.193 191.502 149.520 1.00 89.13 165 PRO A CA 1
ATOM 2630 C C . PRO A 1 165 ? 190.403 192.291 150.554 1.00 89.13 165 PRO A C 1
ATOM 2631 O O . PRO A 1 165 ? 189.170 192.282 150.576 1.00 89.13 165 PRO A O 1
ATOM 2642 N N . ASP A 1 166 ? 191.133 193.085 151.326 1.00 90.68 166 ASP A N 1
ATOM 2643 C CA . ASP A 1 166 ? 190.591 193.906 152.410 1.00 90.68 166 ASP A CA 1
ATOM 2644 C C . ASP A 1 166 ? 189.956 195.247 152.014 1.00 90.68 166 ASP A C 1
ATOM 2645 O O . ASP A 1 166 ? 190.485 196.311 152.335 1.00 90.68 166 ASP A O 1
ATOM 2654 N N . LEU A 1 167 ? 188.776 195.189 151.401 1.00 93.91 167 LEU A N 1
ATOM 2655 C CA . LEU A 1 167 ? 188.060 196.420 151.005 1.00 93.91 167 LEU A CA 1
ATOM 2656 C C . LEU A 1 167 ? 187.034 196.838 152.064 1.00 93.91 167 LEU A C 1
ATOM 2657 O O . LEU A 1 167 ? 186.242 196.025 152.550 1.00 93.91 167 LEU A O 1
ATOM 2673 N N . ASN A 1 168 ? 187.039 198.121 152.415 1.00 93.41 168 ASN A N 1
ATOM 2674 C CA . ASN A 1 168 ? 186.156 198.659 153.446 1.00 93.41 168 ASN A CA 1
ATOM 2675 C C . ASN A 1 168 ? 185.509 199.938 152.942 1.00 93.41 168 ASN A C 1
ATOM 2676 O O . ASN A 1 168 ? 186.159 200.968 152.763 1.00 93.41 168 ASN A O 1
ATOM 2687 N N . PHE A 1 169 ? 184.231 199.842 152.654 1.00 94.73 169 PHE A N 1
ATOM 2688 C CA . PHE A 1 169 ? 183.500 200.899 151.988 1.00 94.73 169 PHE A CA 1
ATOM 2689 C C . PHE A 1 169 ? 182.028 201.025 152.402 1.00 94.73 169 PHE A C 1
ATOM 2690 O O . PHE A 1 169 ? 181.407 200.009 152.705 1.00 94.73 169 PHE A O 1
ATOM 2707 N N . ASP A 1 170 ? 181.502 202.270 152.509 1.00 93.83 170 ASP A N 1
ATOM 2708 C CA . ASP A 1 170 ? 180.097 202.538 152.872 1.00 93.83 170 ASP A CA 1
ATOM 2709 C C . ASP A 1 170 ? 179.102 202.622 151.671 1.00 93.83 170 ASP A C 1
ATOM 2710 O O . ASP A 1 170 ? 179.129 203.574 150.883 1.00 93.83 170 ASP A O 1
ATOM 2719 N N . ASN A 1 171 ? 178.228 201.618 151.551 1.00 93.17 171 ASN A N 1
ATOM 2720 C CA . ASN A 1 171 ? 177.222 201.481 150.499 1.00 93.17 171 ASN A CA 1
ATOM 2721 C C . ASN A 1 171 ? 175.975 200.777 151.081 1.00 93.17 171 ASN A C 1
ATOM 2722 O O . ASN A 1 171 ? 175.916 200.486 152.272 1.00 93.17 171 ASN A O 1
ATOM 2733 N N . THR A 1 172 ? 174.948 200.575 150.267 1.00 90.91 172 THR A N 1
ATOM 2734 C CA . THR A 1 172 ? 173.696 199.950 150.687 1.00 90.91 172 THR A CA 1
ATOM 2735 C C . THR A 1 172 ? 173.365 198.748 149.818 1.00 90.91 172 THR A C 1
ATOM 2736 O O . THR A 1 172 ? 172.191 198.441 149.587 1.00 90.91 172 THR A O 1
ATOM 2747 N N . TYR A 1 173 ? 174.395 198.088 149.297 1.00 92.75 173 TYR A N 1
ATOM 2748 C CA . TYR A 1 173 ? 174.205 196.957 148.395 1.00 92.75 173 TYR A CA 1
ATOM 2749 C C . TYR A 1 173 ? 173.363 195.816 148.952 1.00 92.75 173 TYR A C 1
ATOM 2750 O O . TYR A 1 173 ? 172.519 195.291 148.231 1.00 92.75 173 TYR A O 1
ATOM 2768 N N . LEU A 1 174 ? 173.555 195.417 150.210 1.00 93.98 174 LEU A N 1
ATOM 2769 C CA . LEU A 1 174 ? 172.761 194.295 150.684 1.00 93.98 174 LEU A CA 1
ATOM 2770 C C . LEU A 1 174 ? 171.292 194.643 150.734 1.00 93.98 174 LEU A C 1
ATOM 2771 O O . LEU A 1 174 ? 170.444 193.828 150.365 1.00 93.98 174 LEU A O 1
ATOM 2787 N N . PHE A 1 175 ? 170.990 195.843 151.198 1.00 90.78 175 PHE A N 1
ATOM 2788 C CA . PHE A 1 175 ? 169.628 196.308 151.258 1.00 90.78 175 PHE A CA 1
ATOM 2789 C C . PHE A 1 175 ? 169.020 196.272 149.889 1.00 90.78 175 PHE A C 1
ATOM 2790 O O . PHE A 1 175 ? 167.894 195.815 149.718 1.00 90.78 175 PHE A O 1
ATOM 2807 N N . ASN A 1 176 ? 169.743 196.785 148.895 1.00 86.89 176 ASN A N 1
ATOM 2808 C CA . ASN A 1 176 ? 169.186 196.807 147.564 1.00 86.89 176 ASN A CA 1
ATOM 2809 C C . ASN A 1 176 ? 168.921 195.400 147.040 1.00 86.89 176 ASN A C 1
ATOM 2810 O O . ASN A 1 176 ? 167.843 195.128 146.521 1.00 86.89 176 ASN A O 1
ATOM 2821 N N . ILE A 1 177 ? 169.814 194.455 147.311 1.00 88.42 177 ILE A N 1
ATOM 2822 C CA . ILE A 1 177 ? 169.618 193.088 146.835 1.00 88.42 177 ILE A CA 1
ATOM 2823 C C . ILE A 1 177 ? 168.366 192.467 147.426 1.00 88.42 177 ILE A C 1
ATOM 2824 O O . ILE A 1 177 ? 167.590 191.817 146.730 1.00 88.42 177 ILE A O 1
ATOM 2840 N N . LEU A 1 178 ? 168.160 192.665 148.717 1.00 89.85 178 LEU A N 1
ATOM 2841 C CA . LEU A 1 178 ? 167.024 192.085 149.412 1.00 89.85 178 LEU A CA 1
ATOM 2842 C C . LEU A 1 178 ? 165.750 192.901 149.376 1.00 89.85 178 LEU A C 1
ATOM 2843 O O . LEU A 1 178 ? 164.736 192.457 149.926 1.00 89.85 178 LEU A O 1
ATOM 2859 N N . TYR A 1 179 ? 165.757 194.066 148.749 1.00 88.56 179 TYR A N 1
ATOM 2860 C CA . TYR A 1 179 ? 164.584 194.902 148.780 1.00 88.56 179 TYR A CA 1
ATOM 2861 C C . TYR A 1 179 ? 163.487 194.037 148.224 1.00 88.56 179 TYR A C 1
ATOM 2862 O O . TYR A 1 179 ? 163.684 193.388 147.216 1.00 88.56 179 TYR A O 1
ATOM 2880 N N . LYS A 1 180 ? 162.333 193.950 148.888 1.00 85.88 180 LYS A N 1
ATOM 2881 C CA . LYS A 1 180 ? 161.313 193.019 148.387 1.00 85.88 180 LYS A CA 1
ATOM 2882 C C . LYS A 1 180 ? 160.848 193.283 146.973 1.00 85.88 180 LYS A C 1
ATOM 2883 O O . LYS A 1 180 ? 160.656 192.348 146.196 1.00 85.88 180 LYS A O 1
ATOM 2902 N N . ASP A 1 181 ? 160.626 194.545 146.675 1.00 87.28 181 ASP A N 1
ATOM 2903 C CA . ASP A 1 181 ? 160.151 194.971 145.376 1.00 87.28 181 ASP A CA 1
ATOM 2904 C C . ASP A 1 181 ? 161.261 195.277 144.382 1.00 87.28 181 ASP A C 1
ATOM 2905 O O . ASP A 1 181 ? 161.505 196.451 144.088 1.00 87.28 181 ASP A O 1
ATOM 2914 N N . VAL A 1 182 ? 161.965 194.270 143.860 1.00 88.70 182 VAL A N 1
ATOM 2915 C CA . VAL A 1 182 ? 163.023 193.804 142.980 1.00 88.70 182 VAL A CA 1
ATOM 2916 C C . VAL A 1 182 ? 162.593 192.696 142.061 1.00 88.70 182 VAL A C 1
ATOM 2917 O O . VAL A 1 182 ? 161.634 191.962 142.316 1.00 88.70 182 VAL A O 1
ATOM 2930 N N . ILE A 1 183 ? 163.369 192.532 141.017 1.00 87.47 183 ILE A N 1
ATOM 2931 C CA . ILE A 1 183 ? 163.146 191.455 140.085 1.00 87.47 183 ILE A CA 1
ATOM 2932 C C . ILE A 1 183 ? 164.113 190.338 140.358 1.00 87.47 183 ILE A C 1
ATOM 2933 O O . ILE A 1 183 ? 165.321 190.543 140.514 1.00 87.47 183 ILE A O 1
ATOM 2949 N N . ASN A 1 184 ? 163.608 189.119 140.382 1.00 77.16 184 ASN A N 1
ATOM 2950 C CA . ASN A 1 184 ? 164.488 188.000 140.630 1.00 77.16 184 ASN A CA 1
ATOM 2951 C C . ASN A 1 184 ? 165.174 187.635 139.316 1.00 77.16 184 ASN A C 1
ATOM 2952 O O . ASN A 1 184 ? 164.811 186.679 138.631 1.00 77.16 184 ASN A O 1
ATOM 2963 N N . ALA A 1 185 ? 166.152 188.465 138.987 1.00 73.24 185 ALA A N 1
ATOM 2964 C CA . ALA A 1 185 ? 166.941 188.428 137.776 1.00 73.24 185 ALA A CA 1
ATOM 2965 C C . ALA A 1 185 ? 167.773 187.143 137.722 1.00 73.24 185 ALA A C 1
ATOM 2966 O O . ALA A 1 185 ? 168.095 186.592 138.773 1.00 73.24 185 ALA A O 1
ATOM 2973 N N . PRO A 1 186 ? 168.180 186.664 136.519 1.00 61.89 186 PRO A N 1
ATOM 2974 C CA . PRO A 1 186 ? 169.075 185.524 136.284 1.00 61.89 186 PRO A CA 1
ATOM 2975 C C . PRO A 1 186 ? 170.456 185.699 136.935 1.00 61.89 186 PRO A C 1
ATOM 2976 O O . PRO A 1 186 ? 171.215 184.743 137.094 1.00 61.89 186 PRO A O 1
ATOM 2987 N N . ILE A 1 187 ? 170.779 186.942 137.252 1.00 67.47 187 ILE A N 1
ATOM 2988 C CA . ILE A 1 187 ? 172.024 187.366 137.840 1.00 67.47 187 ILE A CA 1
ATOM 2989 C C . ILE A 1 187 ? 171.880 187.402 139.362 1.00 67.47 187 ILE A C 1
ATOM 2990 O O . ILE A 1 187 ? 170.995 188.076 139.885 1.00 67.47 187 ILE A O 1
ATOM 3006 N N . LYS A 1 188 ? 172.755 186.699 140.083 1.00 66.79 188 LYS A N 1
ATOM 3007 C CA . LYS A 1 188 ? 172.657 186.673 141.545 1.00 66.79 188 LYS A CA 1
ATOM 3008 C C . LYS A 1 188 ? 173.289 187.899 142.208 1.00 66.79 188 LYS A C 1
ATOM 3009 O O . LYS A 1 188 ? 172.925 188.266 143.322 1.00 66.79 188 LYS A O 1
ATOM 3028 N N . GLU A 1 189 ? 174.245 188.518 141.533 1.00 75.05 189 GLU A N 1
ATOM 3029 C CA . GLU A 1 189 ? 174.969 189.668 142.051 1.00 75.05 189 GLU A CA 1
ATOM 3030 C C . GLU A 1 189 ? 174.117 190.932 142.272 1.00 75.05 189 GLU A C 1
ATOM 3031 O O . GLU A 1 189 ? 174.395 191.716 143.175 1.00 75.05 189 GLU A O 1
ATOM 3043 N N . PHE A 1 190 ? 173.122 191.180 141.424 1.00 86.03 190 PHE A N 1
ATOM 3044 C CA . PHE A 1 190 ? 172.313 192.390 141.553 1.00 86.03 190 PHE A CA 1
ATOM 3045 C C . PHE A 1 190 ? 170.855 192.213 141.175 1.00 86.03 190 PHE A C 1
ATOM 3046 O O . PHE A 1 190 ? 170.535 191.638 140.135 1.00 86.03 190 PHE A O 1
ATOM 3063 N N . LYS A 1 191 ? 169.963 192.773 141.996 1.00 84.76 191 LYS A N 1
ATOM 3064 C CA . LYS A 1 191 ? 168.538 192.707 141.719 1.00 84.76 191 LYS A CA 1
ATOM 3065 C C . LYS A 1 191 ? 167.966 194.107 141.452 1.00 84.76 191 LYS A C 1
ATOM 3066 O O . LYS A 1 191 ? 167.904 194.937 142.356 1.00 84.76 191 LYS A O 1
ATOM 3085 N N . ALA A 1 192 ? 167.537 194.353 140.214 1.00 90.96 192 ALA A N 1
ATOM 3086 C CA . ALA A 1 192 ? 166.972 195.654 139.806 1.00 90.96 192 ALA A CA 1
ATOM 3087 C C . ALA A 1 192 ? 165.669 195.878 140.557 1.00 90.96 192 ALA A C 1
ATOM 3088 O O . ALA A 1 192 ? 164.969 194.906 140.839 1.00 90.96 192 ALA A O 1
ATOM 3095 N N . LYS A 1 193 ? 165.332 197.134 140.887 1.00 90.43 193 LYS A N 1
ATOM 3096 C CA . LYS A 1 193 ? 164.110 197.440 141.635 1.00 90.43 193 LYS A CA 1
ATOM 3097 C C . LYS A 1 193 ? 162.861 197.523 140.764 1.00 90.43 193 LYS A C 1
ATOM 3098 O O . LYS A 1 193 ? 162.944 197.782 139.559 1.00 90.43 193 LYS A O 1
ATOM 3117 N N . ILE A 1 194 ? 161.713 197.278 141.399 1.00 90.59 194 ILE A N 1
ATOM 3118 C CA . ILE A 1 194 ? 160.383 197.351 140.806 1.00 90.59 194 ILE A CA 1
ATOM 3119 C C . ILE A 1 194 ? 159.543 198.466 141.414 1.00 90.59 194 ILE A C 1
ATOM 3120 O O . ILE A 1 194 ? 159.416 198.577 142.633 1.00 90.59 194 ILE A O 1
ATOM 3136 N N . VAL A 1 195 ? 158.996 199.309 140.552 1.00 86.36 195 VAL A N 1
ATOM 3137 C CA . VAL A 1 195 ? 158.159 200.423 140.965 1.00 86.36 195 VAL A CA 1
ATOM 3138 C C . VAL A 1 195 ? 156.861 200.354 140.176 1.00 86.36 195 VAL A C 1
ATOM 3139 O O . VAL A 1 195 ? 156.885 200.290 138.950 1.00 86.36 195 VAL A O 1
ATOM 3152 N N . ASN A 1 196 ? 155.727 200.358 140.872 1.00 82.36 196 ASN A N 1
ATOM 3153 C CA . ASN A 1 196 ? 154.407 200.262 140.240 1.00 82.36 196 ASN A CA 1
ATOM 3154 C C . ASN A 1 196 ? 154.265 198.991 139.393 1.00 82.36 196 ASN A C 1
ATOM 3155 O O . ASN A 1 196 ? 153.600 198.987 138.360 1.00 82.36 196 ASN A O 1
ATOM 3166 N N . GLY A 1 197 ? 154.895 197.907 139.839 1.00 82.37 197 GLY A N 1
ATOM 3167 C CA . GLY A 1 197 ? 154.817 196.615 139.162 1.00 82.37 197 GLY A CA 1
ATOM 3168 C C . GLY A 1 197 ? 155.799 196.398 138.000 1.00 82.37 197 GLY A C 1
ATOM 3169 O O . GLY A 1 197 ? 155.844 195.300 137.440 1.00 82.37 197 GLY A O 1
ATOM 3173 N N . VAL A 1 198 ? 156.585 197.410 137.632 1.00 86.24 198 VAL A N 1
ATOM 3174 C CA . VAL A 1 198 ? 157.515 197.274 136.508 1.00 86.24 198 VAL A CA 1
ATOM 3175 C C . VAL A 1 198 ? 158.939 197.699 136.855 1.00 86.24 198 VAL A C 1
ATOM 3176 O O . VAL A 1 198 ? 159.192 198.336 137.876 1.00 86.24 198 VAL A O 1
ATOM 3189 N N . LEU A 1 199 ? 159.879 197.423 135.961 1.00 92.63 199 LEU A N 1
ATOM 3190 C CA . LEU A 1 199 ? 161.252 197.840 136.223 1.00 92.63 199 LEU A CA 1
ATOM 3191 C C . LEU A 1 199 ? 161.238 199.322 136.529 1.00 92.63 199 LEU A C 1
ATOM 3192 O O . LEU A 1 199 ? 160.681 200.111 135.759 1.00 92.63 199 LEU A O 1
ATOM 3208 N N . SER A 1 200 ? 161.936 199.696 137.601 1.00 91.52 200 SER A N 1
ATOM 3209 C CA . SER A 1 200 ? 162.003 201.072 138.060 1.00 91.52 200 SER A CA 1
ATOM 3210 C C . SER A 1 200 ? 162.642 201.888 136.982 1.00 91.52 200 SER A C 1
ATOM 3211 O O . SER A 1 200 ? 163.413 201.368 136.175 1.00 91.52 200 SER A O 1
ATOM 3219 N N . ARG A 1 201 ? 162.372 203.188 136.961 1.00 92.26 201 ARG A N 1
ATOM 3220 C CA . ARG A 1 201 ? 162.977 204.000 135.927 1.00 92.26 201 ARG A CA 1
ATOM 3221 C C . ARG A 1 201 ? 164.483 204.089 136.110 1.00 92.26 201 ARG A C 1
ATOM 3222 O O . ARG A 1 201 ? 165.240 204.140 135.140 1.00 92.26 201 ARG A O 1
ATOM 3243 N N . GLN A 1 202 ? 164.926 204.113 137.357 1.00 91.30 202 GLN A N 1
ATOM 3244 C CA . GLN A 1 202 ? 166.334 204.279 137.637 1.00 91.30 202 GLN A CA 1
ATOM 3245 C C . GLN A 1 202 ? 167.136 203.057 137.217 1.00 91.30 202 GLN A C 1
ATOM 3246 O O . GLN A 1 202 ? 168.231 203.189 136.665 1.00 91.30 202 GLN A O 1
ATOM 3260 N N . ASP A 1 203 ? 166.566 201.866 137.385 1.00 92.10 203 ASP A N 1
ATOM 3261 C CA . ASP A 1 203 ? 167.284 200.674 136.978 1.00 92.10 203 ASP A CA 1
ATOM 3262 C C . ASP A 1 203 ? 167.036 200.409 135.502 1.00 92.10 203 ASP A C 1
ATOM 3263 O O . ASP A 1 203 ? 167.904 199.847 134.827 1.00 92.10 203 ASP A O 1
ATOM 3272 N N . PHE A 1 204 ? 165.861 200.812 134.993 1.00 93.52 204 PHE A N 1
ATOM 3273 C CA . PHE A 1 204 ? 165.516 200.624 133.598 1.00 93.52 204 PHE A CA 1
ATOM 3274 C C . PHE A 1 204 ? 166.536 201.342 132.750 1.00 93.52 204 PHE A C 1
ATOM 3275 O O . PHE A 1 204 ? 167.089 200.782 131.804 1.00 93.52 204 PHE A O 1
ATOM 3292 N N . ASP A 1 205 ? 166.837 202.596 133.101 1.00 91.01 205 ASP A N 1
ATOM 3293 C CA . ASP A 1 205 ? 167.778 203.346 132.304 1.00 91.01 205 ASP A CA 1
ATOM 3294 C C . ASP A 1 205 ? 169.105 202.610 132.211 1.00 91.01 205 ASP A C 1
ATOM 3295 O O . ASP A 1 205 ? 169.756 202.624 131.159 1.00 91.01 205 ASP A O 1
ATOM 3304 N N . ASN A 1 206 ? 169.517 201.937 133.279 1.00 93.00 206 ASN A N 1
ATOM 3305 C CA . ASN A 1 206 ? 170.764 201.223 133.189 1.00 93.00 206 ASN A CA 1
ATOM 3306 C C . ASN A 1 206 ? 170.602 199.976 132.336 1.00 93.00 206 ASN A C 1
ATOM 3307 O O . ASN A 1 206 ? 171.481 199.692 131.533 1.00 93.00 206 ASN A O 1
ATOM 3318 N N . LEU A 1 207 ? 169.474 199.269 132.435 1.00 93.08 207 LEU A N 1
ATOM 3319 C CA . LEU A 1 207 ? 169.288 198.070 131.620 1.00 93.08 207 LEU A CA 1
ATOM 3320 C C . LEU A 1 207 ? 169.222 198.368 130.141 1.00 93.08 207 LEU A C 1
ATOM 3321 O O . LEU A 1 207 ? 169.798 197.629 129.343 1.00 93.08 207 LEU A O 1
ATOM 3337 N N . ILE A 1 208 ? 168.575 199.466 129.772 1.00 91.82 208 ILE A N 1
ATOM 3338 C CA . ILE A 1 208 ? 168.457 199.760 128.364 1.00 91.82 208 ILE A CA 1
ATOM 3339 C C . ILE A 1 208 ? 169.845 200.196 127.875 1.00 91.82 208 ILE A C 1
ATOM 3340 O O . ILE A 1 208 ? 170.239 199.848 126.767 1.00 91.82 208 ILE A O 1
ATOM 3356 N N . GLY A 1 209 ? 170.614 200.914 128.706 1.00 91.28 209 GLY A N 1
ATOM 3357 C CA . GLY A 1 209 ? 171.973 201.276 128.349 1.00 91.28 209 GLY A CA 1
ATOM 3358 C C . GLY A 1 209 ? 172.874 200.034 128.232 1.00 91.28 209 GLY A C 1
ATOM 3359 O O . GLY A 1 209 ? 173.680 199.931 127.312 1.00 91.28 209 GLY A O 1
ATOM 3363 N N . VAL A 1 210 ? 172.694 199.052 129.122 1.00 92.99 210 VAL A N 1
ATOM 3364 C CA . VAL A 1 210 ? 173.446 197.795 129.107 1.00 92.99 210 VAL A CA 1
ATOM 3365 C C . VAL A 1 210 ? 173.179 197.032 127.849 1.00 92.99 210 VAL A C 1
ATOM 3366 O O . VAL A 1 210 ? 174.098 196.467 127.258 1.00 92.99 210 VAL A O 1
ATOM 3379 N N . ARG A 1 211 ? 171.933 197.053 127.421 1.00 91.73 211 ARG A N 1
ATOM 3380 C CA . ARG A 1 211 ? 171.441 196.375 126.242 1.00 91.73 211 ARG A CA 1
ATOM 3381 C C . ARG A 1 211 ? 172.266 196.747 124.997 1.00 91.73 211 ARG A C 1
ATOM 3382 O O . ARG A 1 211 ? 172.268 196.005 124.022 1.00 91.73 211 ARG A O 1
ATOM 3403 N N . GLN A 1 212 ? 172.977 197.879 124.994 1.00 88.61 212 GLN A N 1
ATOM 3404 C CA . GLN A 1 212 ? 173.747 198.246 123.814 1.00 88.61 212 GLN A CA 1
ATOM 3405 C C . GLN A 1 212 ? 174.897 197.237 123.601 1.00 88.61 212 GLN A C 1
ATOM 3406 O O . GLN A 1 212 ? 175.481 197.183 122.520 1.00 88.61 212 GLN A O 1
ATOM 3420 N N . TYR A 1 213 ? 175.248 196.450 124.641 1.00 90.56 213 TYR A N 1
ATOM 3421 C CA . TYR A 1 213 ? 176.346 195.499 124.544 1.00 90.56 213 TYR A CA 1
ATOM 3422 C C . TYR A 1 213 ? 175.932 194.044 124.364 1.00 90.56 213 TYR A C 1
ATOM 3423 O O . TYR A 1 213 ? 176.785 193.145 124.407 1.00 90.56 213 TYR A O 1
ATOM 3441 N N . ILE A 1 214 ? 174.644 193.804 124.148 1.00 92.22 214 ILE A N 1
ATOM 3442 C CA . ILE A 1 214 ? 174.153 192.448 123.928 1.00 92.22 214 ILE A CA 1
ATOM 3443 C C . ILE A 1 214 ? 173.700 192.427 122.485 1.00 92.22 214 ILE A C 1
ATOM 3444 O O . ILE A 1 214 ? 173.144 193.418 121.996 1.00 92.22 214 ILE A O 1
ATOM 3460 N N . THR A 1 215 ? 173.939 191.345 121.777 1.00 89.10 215 THR A N 1
ATOM 3461 C CA . THR A 1 215 ? 173.834 190.608 120.545 1.00 89.10 215 THR A CA 1
ATOM 3462 C C . THR A 1 215 ? 172.380 190.371 120.242 1.00 89.10 215 THR A C 1
ATOM 3463 O O . THR A 1 215 ? 171.609 189.934 121.109 1.00 89.10 215 THR A O 1
ATOM 3474 N N . ILE A 1 216 ? 172.015 190.575 118.987 1.00 85.31 216 ILE A N 1
ATOM 3475 C CA . ILE A 1 216 ? 170.632 190.432 118.553 1.00 85.31 216 ILE A CA 1
ATOM 3476 C C . ILE A 1 216 ? 170.120 189.009 118.704 1.00 85.31 216 ILE A C 1
ATOM 3477 O O . ILE A 1 216 ? 168.912 188.778 118.718 1.00 85.31 216 ILE A O 1
ATOM 3493 N N . GLN A 1 217 ? 171.042 188.058 118.819 1.00 78.77 217 GLN A N 1
ATOM 3494 C CA . GLN A 1 217 ? 170.668 186.678 119.041 1.00 78.77 217 GLN A CA 1
ATOM 3495 C C . GLN A 1 217 ? 170.036 186.480 120.417 1.00 78.77 217 GLN A C 1
ATOM 3496 O O . GLN A 1 217 ? 169.146 185.642 120.574 1.00 78.77 217 GLN A O 1
ATOM 3510 N N . ASP A 1 218 ? 170.527 187.207 121.425 1.00 87.91 218 ASP A N 1
ATOM 3511 C CA . ASP A 1 218 ? 170.031 187.036 122.776 1.00 87.91 218 ASP A CA 1
ATOM 3512 C C . ASP A 1 218 ? 169.167 188.177 123.278 1.00 87.91 218 ASP A C 1
ATOM 3513 O O . ASP A 1 218 ? 168.525 188.028 124.320 1.00 87.91 218 ASP A O 1
ATOM 3522 N N . ARG A 1 219 ? 169.073 189.295 122.544 1.00 86.67 219 ARG A N 1
ATOM 3523 C CA . ARG A 1 219 ? 168.231 190.386 123.031 1.00 86.67 219 ARG A CA 1
ATOM 3524 C C . ARG A 1 219 ? 166.866 189.902 123.518 1.00 86.67 219 ARG A C 1
ATOM 3525 O O . ARG A 1 219 ? 166.464 190.291 124.606 1.00 86.67 219 ARG A O 1
ATOM 3546 N N . PRO A 1 220 ? 166.100 189.059 122.802 1.00 80.89 220 PRO A N 1
ATOM 3547 C CA . PRO A 1 220 ? 164.833 188.577 123.292 1.00 80.89 220 PRO A CA 1
ATOM 3548 C C . PRO A 1 220 ? 164.932 187.917 124.671 1.00 80.89 220 PRO A C 1
ATOM 3549 O O . PRO A 1 220 ? 164.005 188.026 125.466 1.00 80.89 220 PRO A O 1
ATOM 3560 N N . ARG A 1 221 ? 166.073 187.282 124.999 1.00 83.34 221 ARG A N 1
ATOM 3561 C CA . ARG A 1 221 ? 166.187 186.616 126.283 1.00 83.34 221 ARG A CA 1
ATOM 3562 C C . ARG A 1 221 ? 166.228 187.675 127.364 1.00 83.34 221 ARG A C 1
ATOM 3563 O O . ARG A 1 221 ? 165.600 187.549 128.417 1.00 83.34 221 ARG A O 1
ATOM 3584 N N . PHE A 1 222 ? 166.981 188.733 127.067 1.00 89.95 222 PHE A N 1
ATOM 3585 C CA . PHE A 1 222 ? 167.201 189.873 127.955 1.00 89.95 222 PHE A CA 1
ATOM 3586 C C . PHE A 1 222 ? 165.899 190.596 128.192 1.00 89.95 222 PHE A C 1
ATOM 3587 O O . PHE A 1 222 ? 165.519 190.875 129.335 1.00 89.95 222 PHE A O 1
ATOM 3604 N N . ASP A 1 223 ? 165.202 190.874 127.097 1.00 89.27 223 ASP A N 1
ATOM 3605 C CA . ASP A 1 223 ? 164.001 191.658 127.155 1.00 89.27 223 ASP A CA 1
ATOM 3606 C C . ASP A 1 223 ? 162.917 190.926 127.915 1.00 89.27 223 ASP A C 1
ATOM 3607 O O . ASP A 1 223 ? 162.207 191.546 128.718 1.00 89.27 223 ASP A O 1
ATOM 3616 N N . ASP A 1 224 ? 162.822 189.606 127.724 1.00 85.91 224 ASP A N 1
ATOM 3617 C CA . ASP A 1 224 ? 161.827 188.805 128.420 1.00 85.91 224 ASP A CA 1
ATOM 3618 C C . ASP A 1 224 ? 162.210 188.567 129.868 1.00 85.91 224 ASP A C 1
ATOM 3619 O O . ASP A 1 224 ? 161.346 188.548 130.742 1.00 85.91 224 ASP A O 1
ATOM 3628 N N . ALA A 1 225 ? 163.503 188.400 130.150 1.00 86.99 225 ALA A N 1
ATOM 3629 C CA . ALA A 1 225 ? 163.931 188.176 131.518 1.00 86.99 225 ALA A CA 1
ATOM 3630 C C . ALA A 1 225 ? 163.578 189.363 132.388 1.00 86.99 225 ALA A C 1
ATOM 3631 O O . ALA A 1 225 ? 163.179 189.198 133.540 1.00 86.99 225 ALA A O 1
ATOM 3638 N N . TYR A 1 226 ? 163.701 190.562 131.820 1.00 90.15 226 TYR A N 1
ATOM 3639 C CA . TYR A 1 226 ? 163.414 191.771 132.557 1.00 90.15 226 TYR A CA 1
ATOM 3640 C C . TYR A 1 226 ? 162.098 192.482 132.246 1.00 90.15 226 TYR A C 1
ATOM 3641 O O . TYR A 1 226 ? 161.671 193.314 133.041 1.00 90.15 226 TYR A O 1
ATOM 3659 N N . ASN A 1 227 ? 161.395 192.109 131.170 1.00 89.19 227 ASN A N 1
ATOM 3660 C CA . ASN A 1 227 ? 160.175 192.803 130.761 1.00 89.19 227 ASN A CA 1
ATOM 3661 C C . ASN A 1 227 ? 160.470 194.280 130.512 1.00 89.19 227 ASN A C 1
ATOM 3662 O O . ASN A 1 227 ? 159.787 195.182 131.024 1.00 89.19 227 ASN A O 1
ATOM 3673 N N . ILE A 1 228 ? 161.502 194.504 129.691 1.00 91.98 228 ILE A N 1
ATOM 3674 C CA . ILE A 1 228 ? 161.956 195.867 129.417 1.00 91.98 228 ILE A CA 1
ATOM 3675 C C . ILE A 1 228 ? 161.005 196.603 128.487 1.00 91.98 228 ILE A C 1
ATOM 3676 O O . ILE A 1 228 ? 160.828 197.810 128.618 1.00 91.98 228 ILE A O 1
ATOM 3692 N N . ALA A 1 229 ? 160.394 195.921 127.527 1.00 87.73 229 ALA A N 1
ATOM 3693 C CA . ALA A 1 229 ? 159.487 196.612 126.625 1.00 87.73 229 ALA A CA 1
ATOM 3694 C C . ALA A 1 229 ? 158.285 197.140 127.381 1.00 87.73 229 ALA A C 1
ATOM 3695 O O . ALA A 1 229 ? 157.763 198.206 127.051 1.00 87.73 229 ALA A O 1
ATOM 3702 N N . ASP A 1 230 ? 157.854 196.413 128.412 1.00 89.58 230 ASP A N 1
ATOM 3703 C CA . ASP A 1 230 ? 156.664 196.811 129.129 1.00 89.58 230 ASP A CA 1
ATOM 3704 C C . ASP A 1 230 ? 156.980 197.880 130.149 1.00 89.58 230 ASP A C 1
ATOM 3705 O O . ASP A 1 230 ? 156.186 198.811 130.328 1.00 89.58 230 ASP A O 1
ATOM 3714 N N . ALA A 1 231 ? 158.150 197.801 130.789 1.00 92.78 231 ALA A N 1
ATOM 3715 C CA . ALA A 1 231 ? 158.507 198.851 131.717 1.00 92.78 231 ALA A CA 1
ATOM 3716 C C . ALA A 1 231 ? 158.721 200.140 130.944 1.00 92.78 231 ALA A C 1
ATOM 3717 O O . ALA A 1 231 ? 158.386 201.234 131.415 1.00 92.78 231 ALA A O 1
ATOM 3724 N N . ALA A 1 232 ? 159.286 200.010 129.734 1.00 92.19 232 ALA A N 1
ATOM 3725 C CA . ALA A 1 232 ? 159.543 201.165 128.912 1.00 92.19 232 ALA A CA 1
ATOM 3726 C C . ALA A 1 232 ? 158.239 201.847 128.558 1.00 92.19 232 ALA A C 1
ATOM 3727 O O . ALA A 1 232 ? 158.093 203.062 128.683 1.00 92.19 232 ALA A O 1
ATOM 3734 N N . ARG A 1 233 ? 157.225 201.061 128.218 1.00 92.84 233 ARG A N 1
ATOM 3735 C CA . ARG A 1 233 ? 155.957 201.661 127.868 1.00 92.84 233 ARG A CA 1
ATOM 3736 C C . ARG A 1 233 ? 155.314 202.317 129.083 1.00 92.84 233 ARG A C 1
ATOM 3737 O O . ARG A 1 233 ? 154.831 203.451 129.005 1.00 92.84 233 ARG A O 1
ATOM 3758 N N . HIS A 1 234 ? 155.416 201.659 130.239 1.00 94.44 234 HIS A N 1
ATOM 3759 C CA . HIS A 1 234 ? 154.803 202.130 131.471 1.00 94.44 234 HIS A CA 1
ATOM 3760 C C . HIS A 1 234 ? 155.335 203.502 131.873 1.00 94.44 234 HIS A C 1
ATOM 3761 O O . HIS A 1 234 ? 154.565 204.381 132.267 1.00 94.44 234 HIS A O 1
ATOM 3775 N N . TYR A 1 235 ? 156.647 203.710 131.736 1.00 93.55 235 TYR A N 1
ATOM 3776 C CA . TYR A 1 235 ? 157.234 204.987 132.114 1.00 93.55 235 TYR A CA 1
ATOM 3777 C C . TYR A 1 235 ? 157.498 205.962 130.957 1.00 93.55 235 TYR A C 1
ATOM 3778 O O . TYR A 1 235 ? 158.214 206.950 131.148 1.00 93.55 235 TYR A O 1
ATOM 3796 N N . GLY A 1 236 ? 156.939 205.696 129.766 1.00 90.50 236 GLY A N 1
ATOM 3797 C CA . GLY A 1 236 ? 157.075 206.609 128.627 1.00 90.50 236 GLY A CA 1
ATOM 3798 C C . GLY A 1 236 ? 158.418 206.594 127.898 1.00 90.50 236 GLY A C 1
ATOM 3799 O O . GLY A 1 236 ? 158.813 207.595 127.294 1.00 90.50 236 GLY A O 1
ATOM 3803 N N . VAL A 1 237 ? 159.131 205.491 127.967 1.00 91.53 237 VAL A N 1
ATOM 3804 C CA . VAL A 1 237 ? 160.423 205.379 127.343 1.00 91.53 237 VAL A CA 1
ATOM 3805 C C . VAL A 1 237 ? 160.291 204.638 126.035 1.00 91.53 237 VAL A C 1
ATOM 3806 O O . VAL A 1 237 ? 159.671 203.582 125.972 1.00 91.53 237 VAL A O 1
ATOM 3819 N N . ASN A 1 238 ? 160.851 205.177 124.976 1.00 88.64 238 ASN A N 1
ATOM 3820 C CA . ASN A 1 238 ? 160.782 204.437 123.743 1.00 88.64 238 ASN A CA 1
ATOM 3821 C C . ASN A 1 238 ? 162.050 203.593 123.669 1.00 88.64 238 ASN A C 1
ATOM 3822 O O . ASN A 1 238 ? 163.156 204.096 123.458 1.00 88.64 238 ASN A O 1
ATOM 3833 N N . LEU A 1 239 ? 161.893 202.297 123.866 1.00 84.82 239 LEU A N 1
ATOM 3834 C CA . LEU A 1 239 ? 163.005 201.359 123.920 1.00 84.82 239 LEU A CA 1
ATOM 3835 C C . LEU A 1 239 ? 163.752 201.275 122.585 1.00 84.82 239 LEU A C 1
ATOM 3836 O O . LEU A 1 239 ? 164.887 200.795 122.528 1.00 84.82 239 LEU A O 1
ATOM 3852 N N . ASN A 1 240 ? 163.098 201.700 121.503 1.00 78.92 240 ASN A N 1
ATOM 3853 C CA . ASN A 1 240 ? 163.663 201.607 120.170 1.00 78.92 240 ASN A CA 1
ATOM 3854 C C . ASN A 1 240 ? 164.327 202.902 119.684 1.00 78.92 240 ASN A C 1
ATOM 3855 O O . ASN A 1 240 ? 164.715 202.988 118.517 1.00 78.92 240 ASN A O 1
ATOM 3866 N N . THR A 1 241 ? 164.490 203.898 120.567 1.00 78.37 241 THR A N 1
ATOM 3867 C CA . THR A 1 241 ? 165.131 205.164 120.183 1.00 78.37 241 THR A CA 1
ATOM 3868 C C . THR A 1 241 ? 166.461 205.351 120.905 1.00 78.37 241 THR A C 1
ATOM 3869 O O . THR A 1 241 ? 166.973 206.467 121.019 1.00 78.37 241 THR A O 1
ATOM 3880 N N . LEU A 1 242 ? 166.991 204.257 121.435 1.00 78.97 242 LEU A N 1
ATOM 3881 C CA . LEU A 1 242 ? 168.253 204.245 122.153 1.00 78.97 242 LEU A CA 1
ATOM 3882 C C . LEU A 1 242 ? 169.363 204.703 121.179 1.00 78.97 242 LEU A C 1
ATOM 3883 O O . LEU A 1 242 ? 169.320 204.318 120.008 1.00 78.97 242 LEU A O 1
ATOM 3899 N N . PRO A 1 243 ? 170.333 205.545 121.599 1.00 73.89 243 PRO A N 1
ATOM 3900 C CA . PRO A 1 243 ? 171.468 205.993 120.812 1.00 73.89 243 PRO A CA 1
ATOM 3901 C C . PRO A 1 243 ? 172.305 204.814 120.355 1.00 73.89 243 PRO A C 1
ATOM 3902 O O . PRO A 1 243 ? 172.310 203.764 120.996 1.00 73.89 243 PRO A O 1
ATOM 3913 N N . LEU A 1 244 ? 173.019 204.995 119.254 1.00 74.41 244 LEU A N 1
ATOM 3914 C CA . LEU A 1 244 ? 173.847 203.932 118.719 1.00 74.41 244 LEU A CA 1
ATOM 3915 C C . LEU A 1 244 ? 174.859 203.491 119.773 1.00 74.41 244 LEU A C 1
ATOM 3916 O O . LEU A 1 244 ? 175.369 204.330 120.518 1.00 74.41 244 LEU A O 1
ATOM 3932 N N . PRO A 1 245 ? 175.196 202.189 119.819 1.00 73.42 245 PRO A N 1
ATOM 3933 C CA . PRO A 1 245 ? 176.093 201.576 120.771 1.00 73.42 245 PRO A CA 1
ATOM 3934 C C . PRO A 1 245 ? 177.522 202.040 120.605 1.00 73.42 245 PRO A C 1
ATOM 3935 O O . PRO A 1 245 ? 177.981 202.271 119.485 1.00 73.42 245 PRO A O 1
ATOM 3946 N N . ASN A 1 246 ? 178.240 202.087 121.717 1.00 85.52 246 ASN A N 1
ATOM 3947 C CA . ASN A 1 246 ? 179.652 202.421 121.730 1.00 85.52 246 ASN A CA 1
ATOM 3948 C C . ASN A 1 246 ? 180.451 201.185 122.062 1.00 85.52 246 ASN A C 1
ATOM 3949 O O . ASN A 1 246 ? 180.596 200.811 123.222 1.00 85.52 246 ASN A O 1
ATOM 3960 N N . VAL A 1 247 ? 180.961 200.548 121.018 1.00 92.09 247 VAL A N 1
ATOM 3961 C CA . VAL A 1 247 ? 181.631 199.258 121.119 1.00 92.09 247 VAL A CA 1
ATOM 3962 C C . VAL A 1 247 ? 183.091 199.312 120.727 1.00 92.09 247 VAL A C 1
ATOM 3963 O O . VAL A 1 247 ? 183.665 198.297 120.359 1.00 92.09 247 VAL A O 1
ATOM 3976 N N . ASP A 1 248 ? 183.659 200.508 120.717 1.00 94.29 248 ASP A N 1
ATOM 3977 C CA . ASP A 1 248 ? 185.060 200.664 120.348 1.00 94.29 248 ASP A CA 1
ATOM 3978 C C . ASP A 1 248 ? 185.746 201.642 121.272 1.00 94.29 248 ASP A C 1
ATOM 3979 O O . ASP A 1 248 ? 185.524 202.856 121.184 1.00 94.29 248 ASP A O 1
ATOM 3988 N N . LEU A 1 249 ? 186.672 201.146 122.076 1.00 94.80 249 LEU A N 1
ATOM 3989 C CA . LEU A 1 249 ? 187.590 201.263 123.177 1.00 94.80 249 LEU A CA 1
ATOM 3990 C C . LEU A 1 249 ? 188.469 202.467 122.941 1.00 94.80 249 LEU A C 1
ATOM 3991 O O . LEU A 1 249 ? 188.952 203.074 123.907 1.00 94.80 249 LEU A O 1
ATOM 4007 N N . THR A 1 250 ? 188.657 202.868 121.673 1.00 92.50 250 THR A N 1
ATOM 4008 C CA . THR A 1 250 ? 189.481 204.061 121.460 1.00 92.50 250 THR A CA 1
ATOM 4009 C C . THR A 1 250 ? 188.643 205.341 121.480 1.00 92.50 250 THR A C 1
ATOM 4010 O O . THR A 1 250 ? 189.198 206.424 121.677 1.00 92.50 250 THR A O 1
ATOM 4021 N N . THR A 1 251 ? 187.315 205.250 121.285 1.00 91.47 251 THR A N 1
ATOM 4022 C CA . THR A 1 251 ? 186.476 206.451 121.322 1.00 91.47 251 THR A CA 1
ATOM 4023 C C . THR A 1 251 ? 185.372 206.361 122.383 1.00 91.47 251 THR A C 1
ATOM 4024 O O . THR A 1 251 ? 184.860 207.390 122.825 1.00 91.47 251 THR A O 1
ATOM 4035 N N . MET A 1 252 ? 185.047 205.135 122.816 1.00 91.06 252 MET A N 1
ATOM 4036 C CA . MET A 1 252 ? 183.966 204.833 123.747 1.00 91.06 252 MET A CA 1
ATOM 4037 C C . MET A 1 252 ? 183.977 205.833 124.902 1.00 91.06 252 MET A C 1
ATOM 4038 O O . MET A 1 252 ? 184.814 205.706 125.791 1.00 91.06 252 MET A O 1
ATOM 4052 N N . PRO A 1 253 ? 183.067 206.838 124.937 1.00 87.04 253 PRO A N 1
ATOM 4053 C CA . PRO A 1 253 ? 182.983 207.869 125.962 1.00 87.04 253 PRO A CA 1
ATOM 4054 C C . PRO A 1 253 ? 182.920 207.362 127.397 1.00 87.04 253 PRO A C 1
ATOM 4055 O O . PRO A 1 253 ? 183.497 207.949 128.304 1.00 87.04 253 PRO A O 1
ATOM 4066 N N . THR A 1 254 ? 182.207 206.257 127.578 1.00 91.47 254 THR A N 1
ATOM 4067 C CA . THR A 1 254 ? 182.033 205.645 128.879 1.00 91.47 254 THR A CA 1
ATOM 4068 C C . THR A 1 254 ? 182.327 204.172 128.821 1.00 91.47 254 THR A C 1
ATOM 4069 O O . THR A 1 254 ? 181.769 203.450 127.997 1.00 91.47 254 THR A O 1
ATOM 4080 N N . TYR A 1 255 ? 183.138 203.689 129.743 1.00 93.50 255 TYR A N 1
ATOM 4081 C CA . TYR A 1 255 ? 183.473 202.279 129.743 1.00 93.50 255 TYR A CA 1
ATOM 4082 C C . TYR A 1 255 ? 182.582 201.355 130.563 1.00 93.50 255 TYR A C 1
ATOM 4083 O O . TYR A 1 255 ? 182.410 200.193 130.179 1.00 93.50 255 TYR A O 1
ATOM 4101 N N . LYS A 1 256 ? 181.898 201.834 131.601 1.00 91.93 256 LYS A N 1
ATOM 4102 C CA . LYS A 1 256 ? 181.069 201.505 132.752 1.00 91.93 256 LYS A CA 1
ATOM 4103 C C . LYS A 1 256 ? 179.978 200.540 132.324 1.00 91.93 256 LYS A C 1
ATOM 4104 O O . LYS A 1 256 ? 179.756 199.532 132.996 1.00 91.93 256 LYS A O 1
ATOM 4123 N N . HIS A 1 257 ? 179.364 200.766 131.172 1.00 92.57 257 HIS A N 1
ATOM 4124 C CA . HIS A 1 257 ? 178.302 199.876 130.723 1.00 92.57 257 HIS A CA 1
ATOM 4125 C C . HIS A 1 257 ? 178.834 198.563 130.141 1.00 92.57 257 HIS A C 1
ATOM 4126 O O . HIS A 1 257 ? 178.166 197.531 130.244 1.00 92.57 257 HIS A O 1
ATOM 4140 N N . LEU A 1 258 ? 180.040 198.570 129.556 1.00 92.96 258 LEU A N 1
ATOM 4141 C CA . LEU A 1 258 ? 180.612 197.333 129.029 1.00 92.96 258 LEU A CA 1
ATOM 4142 C C . LEU A 1 258 ? 181.091 196.522 130.194 1.00 92.96 258 LEU A C 1
ATOM 4143 O O . LEU A 1 258 ? 181.034 195.300 130.188 1.00 92.96 258 LEU A O 1
ATOM 4159 N N . ILE A 1 259 ? 181.576 197.235 131.203 1.00 92.91 259 ILE A N 1
ATOM 4160 C CA . ILE A 1 259 ? 182.099 196.617 132.404 1.00 92.91 259 ILE A CA 1
ATOM 4161 C C . ILE A 1 259 ? 180.964 195.886 133.116 1.00 92.91 259 ILE A C 1
ATOM 4162 O O . ILE A 1 259 ? 181.115 194.711 133.467 1.00 92.91 259 ILE A O 1
ATOM 4178 N N . MET A 1 260 ? 179.809 196.534 133.272 1.00 92.94 260 MET A N 1
ATOM 4179 C CA . MET A 1 260 ? 178.679 195.863 133.895 1.00 92.94 260 MET A CA 1
ATOM 4180 C C . MET A 1 260 ? 178.171 194.695 133.051 1.00 92.94 260 MET A C 1
ATOM 4181 O O . MET A 1 260 ? 177.751 193.652 133.585 1.00 92.94 260 MET A O 1
ATOM 4195 N N . PHE A 1 261 ? 178.222 194.837 131.727 1.00 91.25 261 PHE A N 1
ATOM 4196 C CA . PHE A 1 261 ? 177.682 193.768 130.930 1.00 91.25 261 PHE A CA 1
ATOM 4197 C C . PHE A 1 261 ? 178.353 192.445 131.249 1.00 91.25 261 PHE A C 1
ATOM 4198 O O . PHE A 1 261 ? 177.672 191.490 131.622 1.00 91.25 261 PHE A O 1
ATOM 4215 N N . GLU A 1 262 ? 179.674 192.364 131.245 1.00 87.99 262 GLU A N 1
ATOM 4216 C CA . GLU A 1 262 ? 180.841 191.528 131.393 1.00 87.99 262 GLU A CA 1
ATOM 4217 C C . GLU A 1 262 ? 180.937 191.020 132.834 1.00 87.99 262 GLU A C 1
ATOM 4218 O O . GLU A 1 262 ? 181.245 189.853 133.065 1.00 87.99 262 GLU A O 1
ATOM 4230 N N . GLN A 1 263 ? 180.608 191.862 133.809 1.00 87.02 263 GLN A N 1
ATOM 4231 C CA . GLN A 1 263 ? 180.609 191.378 135.182 1.00 87.02 263 GLN A CA 1
ATOM 4232 C C . GLN A 1 263 ? 179.343 190.628 135.538 1.00 87.02 263 GLN A C 1
ATOM 4233 O O . GLN A 1 263 ? 179.396 189.594 136.199 1.00 87.02 263 GLN A O 1
ATOM 4247 N N . TYR A 1 264 ? 178.202 191.140 135.104 1.00 88.34 264 TYR A N 1
ATOM 4248 C CA . TYR A 1 264 ? 176.926 190.578 135.503 1.00 88.34 264 TYR A CA 1
ATOM 4249 C C . TYR A 1 264 ? 176.137 189.847 134.397 1.00 88.34 264 TYR A C 1
ATOM 4250 O O . TYR A 1 264 ? 175.715 188.699 134.542 1.00 88.34 264 TYR A O 1
ATOM 4268 N N . PHE A 1 265 ? 175.922 190.510 133.279 1.00 89.20 265 PHE A N 1
ATOM 4269 C CA . PHE A 1 265 ? 174.971 189.994 132.299 1.00 89.20 265 PHE A CA 1
ATOM 4270 C C . PHE A 1 265 ? 175.481 188.847 131.473 1.00 89.20 265 PHE A C 1
ATOM 4271 O O . PHE A 1 265 ? 174.760 187.870 131.262 1.00 89.20 265 PHE A O 1
ATOM 4288 N N . ILE A 1 266 ? 176.755 188.887 131.142 1.00 85.09 266 ILE A N 1
ATOM 4289 C CA . ILE A 1 266 ? 177.401 187.913 130.271 1.00 85.09 266 ILE A CA 1
ATOM 4290 C C . ILE A 1 266 ? 177.363 186.499 130.849 1.00 85.09 266 ILE A C 1
ATOM 4291 O O . ILE A 1 266 ? 177.745 185.539 130.184 1.00 85.09 266 ILE A O 1
ATOM 4307 N N . TYR A 1 267 ? 177.035 186.368 132.132 1.00 77.10 267 TYR A N 1
ATOM 4308 C CA . TYR A 1 267 ? 176.945 185.059 132.715 1.00 77.10 267 TYR A CA 1
ATOM 4309 C C . TYR A 1 267 ? 175.826 184.229 132.062 1.00 77.10 267 TYR A C 1
ATOM 4310 O O . TYR A 1 267 ? 175.949 183.005 131.959 1.00 77.10 267 TYR A O 1
ATOM 4328 N N . THR A 1 268 ? 174.695 184.868 131.700 1.00 83.77 268 THR A N 1
ATOM 4329 C CA . THR A 1 268 ? 173.565 184.116 131.170 1.00 83.77 268 THR A CA 1
ATOM 4330 C C . THR A 1 268 ? 173.179 184.354 129.703 1.00 83.77 268 THR A C 1
ATOM 4331 O O . THR A 1 268 ? 172.404 183.563 129.164 1.00 83.77 268 THR A O 1
ATOM 4342 N N . TYR A 1 269 ? 173.649 185.408 129.023 1.00 86.91 269 TYR A N 1
ATOM 4343 C CA . TYR A 1 269 ? 173.663 186.213 127.793 1.00 86.91 269 TYR A CA 1
ATOM 4344 C C . TYR A 1 269 ? 175.020 186.246 127.098 1.00 86.91 269 TYR A C 1
ATOM 4345 O O . TYR A 1 269 ? 176.055 186.217 127.757 1.00 86.91 269 TYR A O 1
ATOM 4363 N N . ASP A 1 270 ? 175.047 186.306 125.765 1.00 89.61 270 ASP A N 1
ATOM 4364 C CA . ASP A 1 270 ? 176.325 186.460 125.076 1.00 89.61 270 ASP A CA 1
ATOM 4365 C C . ASP A 1 270 ? 176.595 187.951 124.838 1.00 89.61 270 ASP A C 1
ATOM 4366 O O . ASP A 1 270 ? 175.764 188.789 125.154 1.00 89.61 270 ASP A O 1
ATOM 4375 N N . ARG A 1 271 ? 177.731 188.270 124.236 1.00 90.65 271 ARG A N 1
ATOM 4376 C CA . ARG A 1 271 ? 178.185 189.657 124.051 1.00 90.65 271 ARG A CA 1
ATOM 4377 C C . ARG A 1 271 ? 178.339 190.137 122.595 1.00 90.65 271 ARG A C 1
ATOM 4378 O O . ARG A 1 271 ? 178.653 189.348 121.699 1.00 90.65 271 ARG A O 1
ATOM 4399 N N . VAL A 1 272 ? 178.148 191.447 122.379 1.00 91.16 272 VAL A N 1
ATOM 4400 C CA . VAL A 1 272 ? 178.356 192.113 121.083 1.00 91.16 272 VAL A CA 1
ATOM 4401 C C . VAL A 1 272 ? 179.854 192.294 120.808 1.00 91.16 272 VAL A C 1
ATOM 4402 O O . VAL A 1 272 ? 180.638 192.537 121.721 1.00 91.16 272 VAL A O 1
ATOM 4415 N N . ASP A 1 273 ? 180.256 192.242 119.549 1.00 92.03 273 ASP A N 1
ATOM 4416 C CA . ASP A 1 273 ? 181.658 192.476 119.237 1.00 92.03 273 ASP A CA 1
ATOM 4417 C C . ASP A 1 273 ? 182.125 193.852 119.704 1.00 92.03 273 ASP A C 1
ATOM 4418 O O . ASP A 1 273 ? 181.423 194.849 119.548 1.00 92.03 273 ASP A O 1
ATOM 4427 N N . ILE A 1 274 ? 183.333 193.869 120.257 1.00 95.44 274 ILE A N 1
ATOM 4428 C CA . ILE A 1 274 ? 184.034 195.047 120.762 1.00 95.44 274 ILE A CA 1
ATOM 4429 C C . ILE A 1 274 ? 185.270 195.208 119.908 1.00 95.44 274 ILE A C 1
ATOM 4430 O O . ILE A 1 274 ? 185.884 194.207 119.569 1.00 95.44 274 ILE A O 1
ATOM 4446 N N . TYR A 1 275 ? 185.578 196.430 119.510 1.00 94.02 275 TYR A N 1
ATOM 4447 C CA . TYR A 1 275 ? 186.693 196.757 118.630 1.00 94.02 275 TYR A CA 1
ATOM 4448 C C . TYR A 1 275 ? 187.718 197.673 119.280 1.00 94.02 275 TYR A C 1
ATOM 4449 O O . TYR A 1 275 ? 187.394 198.425 120.187 1.00 94.02 275 TYR A O 1
ATOM 4467 N N . TYR A 1 276 ? 188.961 197.606 118.837 1.00 94.98 276 TYR A N 1
ATOM 4468 C CA . TYR A 1 276 ? 189.957 198.576 119.256 1.00 94.98 276 TYR A CA 1
ATOM 4469 C C . TYR A 1 276 ? 190.524 199.242 118.020 1.00 94.98 276 TYR A C 1
ATOM 4470 O O . TYR A 1 276 ? 191.370 198.666 117.334 1.00 94.98 276 TYR A O 1
ATOM 4488 N N . ASN A 1 277 ? 190.151 200.495 117.818 1.00 92.04 277 ASN A N 1
ATOM 4489 C CA . ASN A 1 277 ? 190.542 201.284 116.656 1.00 92.04 277 ASN A CA 1
ATOM 4490 C C . ASN A 1 277 ? 190.047 200.681 115.330 1.00 92.04 277 ASN A C 1
ATOM 4491 O O . ASN A 1 277 ? 190.776 200.657 114.335 1.00 92.04 277 ASN A O 1
ATOM 4502 N N . GLY A 1 278 ? 188.811 200.182 115.337 1.00 91.58 278 GLY A N 1
ATOM 4503 C CA . GLY A 1 278 ? 188.126 199.652 114.156 1.00 91.58 278 GLY A CA 1
ATOM 4504 C C . GLY A 1 278 ? 188.230 198.161 113.780 1.00 91.58 278 GLY A C 1
ATOM 4505 O O . GLY A 1 278 ? 187.497 197.725 112.892 1.00 91.58 278 GLY A O 1
ATOM 4509 N N . ASN A 1 279 ? 189.118 197.366 114.375 1.00 94.45 279 ASN A N 1
ATOM 4510 C CA . ASN A 1 279 ? 189.745 196.055 114.547 1.00 94.45 279 ASN A CA 1
ATOM 4511 C C . ASN A 1 279 ? 189.116 195.283 115.696 1.00 94.45 279 ASN A C 1
ATOM 4512 O O . ASN A 1 279 ? 189.149 195.698 116.850 1.00 94.45 279 ASN A O 1
ATOM 4523 N N . LYS A 1 280 ? 188.467 194.174 115.386 1.00 94.88 280 LYS A N 1
ATOM 4524 C CA . LYS A 1 280 ? 187.710 193.417 116.384 1.00 94.88 280 LYS A CA 1
ATOM 4525 C C . LYS A 1 280 ? 188.562 192.811 117.476 1.00 94.88 280 LYS A C 1
ATOM 4526 O O . LYS A 1 280 ? 189.535 192.144 117.183 1.00 94.88 280 LYS A O 1
ATOM 4545 N N . MET A 1 281 ? 188.179 192.975 118.729 1.00 94.08 281 MET A N 1
ATOM 4546 C CA . MET A 1 281 ? 188.924 192.365 119.819 1.00 94.08 281 MET A CA 1
ATOM 4547 C C . MET A 1 281 ? 188.760 190.863 119.757 1.00 94.08 281 MET A C 1
ATOM 4548 O O . MET A 1 281 ? 187.641 190.349 119.703 1.00 94.08 281 MET A O 1
ATOM 4562 N N . LEU A 1 282 ? 189.877 190.156 119.835 1.00 87.58 282 LEU A N 1
ATOM 4563 C CA . LEU A 1 282 ? 189.895 188.712 119.715 1.00 87.58 282 LEU A CA 1
ATOM 4564 C C . LEU A 1 282 ? 189.802 187.964 121.033 1.00 87.58 282 LEU A C 1
ATOM 4565 O O . LEU A 1 282 ? 189.308 186.837 121.081 1.00 87.58 282 LEU A O 1
ATOM 4581 N N . PHE A 1 283 ? 190.337 188.538 122.098 1.00 81.09 283 PHE A N 1
ATOM 4582 C CA . PHE A 1 283 ? 190.375 187.831 123.369 1.00 81.09 283 PHE A CA 1
ATOM 4583 C C . PHE A 1 283 ? 189.447 188.469 124.392 1.00 81.09 283 PHE A C 1
ATOM 4584 O O . PHE A 1 283 ? 189.540 189.673 124.639 1.00 81.09 283 PHE A O 1
ATOM 4601 N N . ASP A 1 284 ? 188.620 187.666 125.067 1.00 83.28 284 ASP A N 1
ATOM 4602 C CA . ASP A 1 284 ? 187.730 188.240 126.078 1.00 83.28 284 ASP A CA 1
ATOM 4603 C C . ASP A 1 284 ? 188.533 188.808 127.220 1.00 83.28 284 ASP A C 1
ATOM 4604 O O . ASP A 1 284 ? 188.224 189.865 127.766 1.00 83.28 284 ASP A O 1
ATOM 4613 N N . ASP A 1 285 ? 189.619 188.138 127.548 1.00 85.29 285 ASP A N 1
ATOM 4614 C CA . ASP A 1 285 ? 190.418 188.547 128.682 1.00 85.29 285 ASP A CA 1
ATOM 4615 C C . ASP A 1 285 ? 190.995 189.932 128.461 1.00 85.29 285 ASP A C 1
ATOM 4616 O O . ASP A 1 285 ? 191.108 190.716 129.402 1.00 85.29 285 ASP A O 1
ATOM 4625 N N . GLU A 1 286 ? 191.333 190.242 127.211 1.00 89.16 286 GLU A N 1
ATOM 4626 C CA . GLU A 1 286 ? 191.944 191.512 126.901 1.00 89.16 286 GLU A CA 1
ATOM 4627 C C . GLU A 1 286 ? 190.925 192.627 126.799 1.00 89.16 286 GLU A C 1
ATOM 4628 O O . GLU A 1 286 ? 191.238 193.775 127.122 1.00 89.16 286 GLU A O 1
ATOM 4640 N N . ILE A 1 287 ? 189.667 192.334 126.422 1.00 91.79 287 ILE A N 1
ATOM 4641 C CA . ILE A 1 287 ? 188.773 193.487 126.384 1.00 91.79 287 ILE A CA 1
ATOM 4642 C C . ILE A 1 287 ? 188.593 193.865 127.828 1.00 91.79 287 ILE A C 1
ATOM 4643 O O . ILE A 1 287 ? 188.512 195.051 128.156 1.00 91.79 287 ILE A O 1
ATOM 4659 N N . ILE A 1 288 ? 188.608 192.864 128.713 1.00 92.76 288 ILE A N 1
ATOM 4660 C CA . ILE A 1 288 ? 188.463 193.166 130.103 1.00 92.76 288 ILE A CA 1
ATOM 4661 C C . ILE A 1 288 ? 189.666 193.902 130.608 1.00 92.76 288 ILE A C 1
ATOM 4662 O O . ILE A 1 288 ? 189.510 194.958 131.212 1.00 92.76 288 ILE A O 1
ATOM 4678 N N . ASN A 1 289 ? 190.877 193.413 130.324 1.00 92.75 289 ASN A N 1
ATOM 4679 C CA . ASN A 1 289 ? 192.057 194.068 130.866 1.00 92.75 289 ASN A CA 1
ATOM 4680 C C . ASN A 1 289 ? 192.173 195.498 130.402 1.00 92.75 289 ASN A C 1
ATOM 4681 O O . ASN A 1 289 ? 192.540 196.389 131.175 1.00 92.75 289 ASN A O 1
ATOM 4692 N N . PHE A 1 290 ? 191.849 195.744 129.146 1.00 94.44 290 PHE A N 1
ATOM 4693 C CA . PHE A 1 290 ? 191.990 197.072 128.630 1.00 94.44 290 PHE A CA 1
ATOM 4694 C C . PHE A 1 290 ? 190.932 197.993 129.182 1.00 94.44 290 PHE A C 1
ATOM 4695 O O . PHE A 1 290 ? 191.218 199.127 129.576 1.00 94.44 290 PHE A O 1
ATOM 4712 N N . THR A 1 291 ? 189.685 197.530 129.191 1.00 93.66 291 THR A N 1
ATOM 4713 C CA . THR A 1 291 ? 188.580 198.365 129.589 1.00 93.66 291 THR A CA 1
ATOM 4714 C C . THR A 1 291 ? 188.714 198.788 131.037 1.00 93.66 291 THR A C 1
ATOM 4715 O O . THR A 1 291 ? 188.546 199.973 131.359 1.00 93.66 291 THR A O 1
ATOM 4726 N N . ILE A 1 292 ? 189.059 197.844 131.916 1.00 94.17 292 ILE A N 1
ATOM 4727 C CA . ILE A 1 292 ? 189.144 198.221 133.307 1.00 94.17 292 ILE A CA 1
ATOM 4728 C C . ILE A 1 292 ? 190.430 199.013 133.535 1.00 94.17 292 ILE A C 1
ATOM 4729 O O . ILE A 1 292 ? 190.445 199.960 134.315 1.00 94.17 292 ILE A O 1
ATOM 4745 N N . SER A 1 293 ? 191.520 198.713 132.829 1.00 94.20 293 SER A N 1
ATOM 4746 C CA . SER A 1 293 ? 192.713 199.498 133.082 1.00 94.20 293 SER A CA 1
ATOM 4747 C C . SER A 1 293 ? 192.543 200.965 132.691 1.00 94.20 293 SER A C 1
ATOM 4748 O O . SER A 1 293 ? 193.035 201.857 133.382 1.00 94.20 293 SER A O 1
ATOM 4756 N N . MET A 1 294 ? 191.853 201.232 131.581 1.00 94.38 294 MET A N 1
ATOM 4757 C CA . MET A 1 294 ? 191.675 202.610 131.160 1.00 94.38 294 MET A CA 1
ATOM 4758 C C . MET A 1 294 ? 190.657 203.355 132.025 1.00 94.38 294 MET A C 1
ATOM 4759 O O . MET A 1 294 ? 190.852 204.528 132.347 1.00 94.38 294 MET A O 1
ATOM 4773 N N . ARG A 1 295 ? 189.601 202.671 132.456 1.00 93.63 295 ARG A N 1
ATOM 4774 C CA . ARG A 1 295 ? 188.581 203.303 133.273 1.00 93.63 295 ARG A CA 1
ATOM 4775 C C . ARG A 1 295 ? 189.027 203.542 134.698 1.00 93.63 295 ARG A C 1
ATOM 4776 O O . ARG A 1 295 ? 188.635 204.527 135.329 1.00 93.63 295 ARG A O 1
ATOM 4797 N N . TYR A 1 296 ? 189.833 202.646 135.209 1.00 93.88 296 TYR A N 1
ATOM 4798 C CA . TYR A 1 296 ? 190.248 202.682 136.573 1.00 93.88 296 TYR A CA 1
ATOM 4799 C C . TYR A 1 296 ? 191.716 202.956 136.708 1.00 93.88 296 TYR A C 1
ATOM 4800 O O . TYR A 1 296 ? 192.361 202.483 137.638 1.00 93.88 296 TYR A O 1
ATOM 4818 N N . GLN A 1 297 ? 192.273 203.738 135.804 1.00 93.33 297 GLN A N 1
ATOM 4819 C CA . GLN A 1 297 ? 193.698 204.027 135.863 1.00 93.33 297 GLN A CA 1
ATOM 4820 C C . GLN A 1 297 ? 194.153 204.546 137.219 1.00 93.33 297 GLN A C 1
ATOM 4821 O O . GLN A 1 297 ? 195.192 204.130 137.733 1.00 93.33 297 GLN A O 1
ATOM 4835 N N . SER A 1 298 ? 193.360 205.421 137.831 1.00 93.31 298 SER A N 1
ATOM 4836 C CA . SER A 1 298 ? 193.702 206.054 139.104 1.00 93.31 298 SER A CA 1
ATOM 4837 C C . SER A 1 298 ? 193.701 205.091 140.283 1.00 93.31 298 SER A C 1
ATOM 4838 O O . SER A 1 298 ? 194.187 205.423 141.368 1.00 93.31 298 SER A O 1
ATOM 4846 N N . LEU A 1 299 ? 193.119 203.917 140.095 1.00 95.20 299 LEU A N 1
ATOM 4847 C CA . LEU A 1 299 ? 193.031 202.921 141.131 1.00 95.20 299 LEU A CA 1
ATOM 4848 C C . LEU A 1 299 ? 194.095 201.850 140.976 1.00 95.20 299 LEU A C 1
ATOM 4849 O O . LEU A 1 299 ? 194.230 200.990 141.840 1.00 95.20 299 LEU A O 1
ATOM 4865 N N . ILE A 1 300 ? 194.878 201.875 139.898 1.00 95.22 300 ILE A N 1
ATOM 4866 C CA . ILE A 1 300 ? 195.841 200.802 139.729 1.00 95.22 300 ILE A CA 1
ATOM 4867 C C . ILE A 1 300 ? 196.840 200.761 140.877 1.00 95.22 300 ILE A C 1
ATOM 4868 O O . ILE A 1 300 ? 197.131 199.672 141.372 1.00 95.22 300 ILE A O 1
ATOM 4884 N N . PRO A 1 301 ? 197.398 201.885 141.350 1.00 93.08 301 PRO A N 1
ATOM 4885 C CA . PRO A 1 301 ? 198.314 201.970 142.469 1.00 93.08 301 PRO A CA 1
ATOM 4886 C C . PRO A 1 301 ? 197.709 201.480 143.787 1.00 93.08 301 PRO A C 1
ATOM 4887 O O . PRO A 1 301 ? 198.426 201.377 144.773 1.00 93.08 301 PRO A O 1
ATOM 4898 N N . ARG A 1 302 ? 196.385 201.258 143.839 1.00 94.14 302 ARG A N 1
ATOM 4899 C CA . ARG A 1 302 ? 195.709 200.801 145.037 1.00 94.14 302 ARG A CA 1
ATOM 4900 C C . ARG A 1 302 ? 195.489 199.292 145.004 1.00 94.14 302 ARG A C 1
ATOM 4901 O O . ARG A 1 302 ? 195.144 198.683 146.013 1.00 94.14 302 ARG A O 1
ATOM 4922 N N . LEU A 1 303 ? 195.742 198.646 143.867 1.00 93.96 303 LEU A N 1
ATOM 4923 C CA . LEU A 1 303 ? 195.489 197.218 143.791 1.00 93.96 303 LEU A CA 1
ATOM 4924 C C . LEU A 1 303 ? 196.442 196.483 144.662 1.00 93.96 303 LEU A C 1
ATOM 4925 O O . LEU A 1 303 ? 196.064 195.534 145.335 1.00 93.96 303 LEU A O 1
ATOM 4941 N N . VAL A 1 304 ? 197.652 196.977 144.708 1.00 93.58 304 VAL A N 1
ATOM 4942 C CA . VAL A 1 304 ? 198.744 196.363 145.418 1.00 93.58 304 VAL A CA 1
ATOM 4943 C C . VAL A 1 304 ? 198.565 196.346 146.918 1.00 93.58 304 VAL A C 1
ATOM 4944 O O . VAL A 1 304 ? 199.323 195.677 147.612 1.00 93.58 304 VAL A O 1
ATOM 4957 N N . ASP A 1 305 ? 197.598 197.097 147.445 1.00 92.80 305 ASP A N 1
ATOM 4958 C CA . ASP A 1 305 ? 197.385 197.083 148.876 1.00 92.80 305 ASP A CA 1
ATOM 4959 C C . ASP A 1 305 ? 196.551 195.879 149.256 1.00 92.80 305 ASP A C 1
ATOM 4960 O O . ASP A 1 305 ? 196.406 195.550 150.436 1.00 92.80 305 ASP A O 1
ATOM 4969 N N . PHE A 1 306 ? 195.966 195.232 148.255 1.00 91.59 306 PHE A N 1
ATOM 4970 C CA . PHE A 1 306 ? 195.120 194.105 148.509 1.00 91.59 306 PHE A CA 1
ATOM 4971 C C . PHE A 1 306 ? 195.612 192.882 147.751 1.00 91.59 306 PHE A C 1
ATOM 4972 O O . PHE A 1 306 ? 195.443 191.741 148.189 1.00 91.59 306 PHE A O 1
ATOM 4989 N N . PHE A 1 307 ? 196.235 193.145 146.609 1.00 89.19 307 PHE A N 1
ATOM 4990 C CA . PHE A 1 307 ? 196.707 192.148 145.672 1.00 89.19 307 PHE A CA 1
ATOM 4991 C C . PHE A 1 307 ? 198.158 192.477 145.371 1.00 89.19 307 PHE A C 1
ATOM 4992 O O . PHE A 1 307 ? 198.451 192.927 144.281 1.00 89.19 307 PHE A O 1
ATOM 5009 N N . PRO A 1 308 ? 199.096 192.277 146.287 1.00 88.49 308 PRO A N 1
ATOM 5010 C CA . PRO A 1 308 ? 200.470 192.735 146.182 1.00 88.49 308 PRO A CA 1
ATOM 5011 C C . PRO A 1 308 ? 201.303 192.026 145.120 1.00 88.49 308 PRO A C 1
ATOM 5012 O O . PRO A 1 308 ? 202.427 192.434 144.839 1.00 88.49 308 PRO A O 1
ATOM 5023 N N . ASP A 1 309 ? 200.802 190.912 144.612 1.00 86.05 309 ASP A N 1
ATOM 5024 C CA . ASP A 1 309 ? 201.511 190.077 143.684 1.00 86.05 309 ASP A CA 1
ATOM 5025 C C . ASP A 1 309 ? 200.953 189.889 142.265 1.00 86.05 309 ASP A C 1
ATOM 5026 O O . ASP A 1 309 ? 201.296 188.899 141.617 1.00 86.05 309 ASP A O 1
ATOM 5035 N N . ILE A 1 310 ? 200.120 190.785 141.728 1.00 89.60 310 ILE A N 1
ATOM 5036 C CA . ILE A 1 310 ? 199.318 191.173 140.576 1.00 89.60 310 ILE A CA 1
ATOM 5037 C C . ILE A 1 310 ? 200.277 191.914 139.646 1.00 89.60 310 ILE A C 1
ATOM 5038 O O . ILE A 1 310 ? 200.981 192.817 140.094 1.00 89.60 310 ILE A O 1
ATOM 5054 N N . PRO A 1 311 ? 200.451 191.502 138.398 1.00 90.02 311 PRO A N 1
ATOM 5055 C CA . PRO A 1 311 ? 201.326 192.176 137.481 1.00 90.02 311 PRO A CA 1
ATOM 5056 C C . PRO A 1 311 ? 200.735 193.495 137.011 1.00 90.02 311 PRO A C 1
ATOM 5057 O O . PRO A 1 311 ? 199.559 193.561 136.635 1.00 90.02 311 PRO A O 1
ATOM 5068 N N . VAL A 1 312 ? 201.588 194.507 136.971 1.00 93.74 312 VAL A N 1
ATOM 5069 C CA . VAL A 1 312 ? 201.239 195.832 136.494 1.00 93.74 312 VAL A CA 1
ATOM 5070 C C . VAL A 1 312 ? 202.331 196.263 135.534 1.00 93.74 312 VAL A C 1
ATOM 5071 O O . VAL A 1 312 ? 203.513 196.083 135.827 1.00 93.74 312 VAL A O 1
ATOM 5084 N N . ASN A 1 313 ? 201.957 196.837 134.405 1.00 93.59 313 ASN A N 1
ATOM 5085 C CA . ASN A 1 313 ? 202.950 197.279 133.439 1.00 93.59 313 ASN A CA 1
ATOM 5086 C C . ASN A 1 313 ? 202.485 198.525 132.708 1.00 93.59 313 ASN A C 1
ATOM 5087 O O . ASN A 1 313 ? 201.399 199.029 132.959 1.00 93.59 313 ASN A O 1
ATOM 5098 N N . ASN A 1 314 ? 203.314 199.026 131.804 1.00 93.58 314 ASN A N 1
ATOM 5099 C CA . ASN A 1 314 ? 203.000 200.213 131.023 1.00 93.58 314 ASN A CA 1
ATOM 5100 C C . ASN A 1 314 ? 202.888 199.918 129.533 1.00 93.58 314 ASN A C 1
ATOM 5101 O O . ASN A 1 314 ? 203.032 200.821 128.708 1.00 93.58 314 ASN A O 1
ATOM 5112 N N . ASN A 1 315 ? 202.704 198.647 129.212 1.00 93.48 315 ASN A N 1
ATOM 5113 C CA . ASN A 1 315 ? 202.617 198.151 127.849 1.00 93.48 315 ASN A CA 1
ATOM 5114 C C . ASN A 1 315 ? 201.648 196.996 127.735 1.00 93.48 315 ASN A C 1
ATOM 5115 O O . ASN A 1 315 ? 201.965 195.871 128.130 1.00 93.48 315 ASN A O 1
ATOM 5126 N N . ILE A 1 316 ? 200.486 197.242 127.185 1.00 94.84 316 ILE A N 1
ATOM 5127 C CA . ILE A 1 316 ? 199.515 196.170 127.101 1.00 94.84 316 ILE A CA 1
ATOM 5128 C C . ILE A 1 316 ? 199.366 195.770 125.659 1.00 94.84 316 ILE A C 1
ATOM 5129 O O . ILE A 1 316 ? 199.352 196.626 124.777 1.00 94.84 316 ILE A O 1
ATOM 5145 N N . VAL A 1 317 ? 199.330 194.473 125.394 1.00 91.68 317 VAL A N 1
ATOM 5146 C CA . VAL A 1 317 ? 199.149 194.035 124.024 1.00 91.68 317 VAL A CA 1
ATOM 5147 C C . VAL A 1 317 ? 197.795 193.437 123.830 1.00 91.68 317 VAL A C 1
ATOM 5148 O O . VAL A 1 317 ? 197.410 192.490 124.508 1.00 91.68 317 VAL A O 1
ATOM 5161 N N . LEU A 1 318 ? 197.076 194.005 122.899 1.00 93.85 318 LEU A N 1
ATOM 5162 C CA . LEU A 1 318 ? 195.744 193.568 122.610 1.00 93.85 318 LEU A CA 1
ATOM 5163 C C . LEU A 1 318 ? 195.812 192.775 121.324 1.00 93.85 318 LEU A C 1
ATOM 5164 O O . LEU A 1 318 ? 196.637 193.056 120.448 1.00 93.85 318 LEU A O 1
ATOM 5180 N N . HIS A 1 319 ? 194.943 191.800 121.174 1.00 89.23 319 HIS A N 1
ATOM 5181 C CA . HIS A 1 319 ? 194.906 191.093 119.917 1.00 89.23 319 HIS A CA 1
ATOM 5182 C C . HIS A 1 319 ? 193.584 191.318 119.285 1.00 89.23 319 HIS A C 1
ATOM 5183 O O . HIS A 1 319 ? 192.541 191.146 119.931 1.00 89.23 319 HIS A O 1
ATOM 5197 N N . THR A 1 320 ? 193.651 191.768 118.045 1.00 90.55 320 THR A N 1
ATOM 5198 C CA . THR A 1 320 ? 192.476 192.105 117.279 1.00 90.55 320 THR A CA 1
ATOM 5199 C C . THR A 1 320 ? 192.442 191.470 115.885 1.00 90.55 320 THR A C 1
ATOM 5200 O O . THR A 1 320 ? 193.436 190.914 115.410 1.00 90.55 320 THR A O 1
ATOM 5211 N N . ARG A 1 321 ? 191.282 191.553 115.227 1.00 93.26 321 ARG A N 1
ATOM 5212 C CA . ARG A 1 321 ? 191.097 191.088 113.857 1.00 93.26 321 ARG A CA 1
ATOM 5213 C C . ARG A 1 321 ? 190.687 192.218 112.911 1.00 93.26 321 ARG A C 1
ATOM 5214 O O . ARG A 1 321 ? 189.706 192.952 113.129 1.00 93.26 321 ARG A O 1
ATOM 5235 N N . ASP A 1 322 ? 191.470 192.372 111.854 1.00 88.26 322 ASP A N 1
ATOM 5236 C CA . ASP A 1 322 ? 191.227 193.466 110.921 1.00 88.26 322 ASP A CA 1
ATOM 5237 C C . ASP A 1 322 ? 190.123 193.038 109.920 1.00 88.26 322 ASP A C 1
ATOM 5238 O O . ASP A 1 322 ? 189.564 191.949 110.069 1.00 88.26 322 ASP A O 1
ATOM 5247 N N . PRO A 1 323 ? 189.728 193.862 108.922 1.00 84.17 323 PRO A N 1
ATOM 5248 C CA . PRO A 1 323 ? 188.694 193.571 107.930 1.00 84.17 323 PRO A CA 1
ATOM 5249 C C . PRO A 1 323 ? 188.959 192.335 107.065 1.00 84.17 323 PRO A C 1
ATOM 5250 O O . PRO A 1 323 ? 188.051 191.860 106.385 1.00 84.17 323 PRO A O 1
ATOM 5261 N N . GLN A 1 324 ? 190.207 191.858 107.026 1.00 85.47 324 GLN A N 1
ATOM 5262 C CA . GLN A 1 324 ? 190.570 190.691 106.240 1.00 85.47 324 GLN A CA 1
ATOM 5263 C C . GLN A 1 324 ? 190.699 189.490 107.168 1.00 85.47 324 GLN A C 1
ATOM 5264 O O . GLN A 1 324 ? 191.116 188.406 106.751 1.00 85.47 324 GLN A O 1
ATOM 5278 N N . ASN A 1 325 ? 190.323 189.711 108.433 1.00 86.18 325 ASN A N 1
ATOM 5279 C CA . ASN A 1 325 ? 190.401 188.785 109.543 1.00 86.18 325 ASN A CA 1
ATOM 5280 C C . ASN A 1 325 ? 191.828 188.357 109.851 1.00 86.18 325 ASN A C 1
ATOM 5281 O O . ASN A 1 325 ? 192.064 187.209 110.236 1.00 86.18 325 ASN A O 1
ATOM 5292 N N . ALA A 1 326 ? 192.791 189.279 109.709 1.00 88.32 326 ALA A N 1
ATOM 5293 C CA . ALA A 1 326 ? 194.156 188.951 110.070 1.00 88.32 326 ALA A CA 1
ATOM 5294 C C . ALA A 1 326 ? 194.322 189.165 111.546 1.00 88.32 326 ALA A C 1
ATOM 5295 O O . ALA A 1 326 ? 193.719 190.076 112.111 1.00 88.32 326 ALA A O 1
ATOM 5302 N N . ALA A 1 327 ? 195.147 188.358 112.198 1.00 86.84 327 ALA A N 1
ATOM 5303 C CA . ALA A 1 327 ? 195.421 188.649 113.593 1.00 86.84 327 ALA A CA 1
ATOM 5304 C C . ALA A 1 327 ? 196.357 189.837 113.650 1.00 86.84 327 ALA A C 1
ATOM 5305 O O . ALA A 1 327 ? 197.361 189.885 112.935 1.00 86.84 327 ALA A O 1
ATOM 5312 N N . VAL A 1 328 ? 196.061 190.767 114.540 1.00 88.64 328 VAL A N 1
ATOM 5313 C CA . VAL A 1 328 ? 196.864 191.957 114.703 1.00 88.64 328 VAL A CA 1
ATOM 5314 C C . VAL A 1 328 ? 197.388 192.112 116.125 1.00 88.64 328 VAL A C 1
ATOM 5315 O O . VAL A 1 328 ? 196.632 192.041 117.097 1.00 88.64 328 VAL A O 1
ATOM 5328 N N . ASN A 1 329 ? 198.692 192.321 116.242 1.00 89.32 329 ASN A N 1
ATOM 5329 C CA . ASN A 1 329 ? 199.338 192.567 117.532 1.00 89.32 329 ASN A CA 1
ATOM 5330 C C . ASN A 1 329 ? 199.357 194.072 117.790 1.00 89.32 329 ASN A C 1
ATOM 5331 O O . ASN A 1 329 ? 200.073 194.814 117.110 1.00 89.32 329 ASN A O 1
ATOM 5342 N N . VAL A 1 330 ? 198.519 194.530 118.721 1.00 91.87 330 VAL A N 1
ATOM 5343 C CA . VAL A 1 330 ? 198.369 195.952 118.995 1.00 91.87 330 VAL A CA 1
ATOM 5344 C C . VAL A 1 330 ? 198.998 196.333 120.329 1.00 91.87 330 VAL A C 1
ATOM 5345 O O . VAL A 1 330 ? 198.522 195.906 121.378 1.00 91.87 330 VAL A O 1
ATOM 5358 N N . THR A 1 331 ? 200.016 197.189 120.319 1.00 94.40 331 THR A N 1
ATOM 5359 C CA . THR A 1 331 ? 200.624 197.545 121.598 1.00 94.40 331 THR A CA 1
ATOM 5360 C C . THR A 1 331 ? 200.137 198.912 122.010 1.00 94.40 331 THR A C 1
ATOM 5361 O O . THR A 1 331 ? 200.218 199.876 121.245 1.00 94.40 331 THR A O 1
ATOM 5372 N N . VAL A 1 332 ? 199.636 198.996 123.226 1.00 94.30 332 VAL A N 1
ATOM 5373 C CA . VAL A 1 332 ? 199.134 200.248 123.726 1.00 94.30 332 VAL A CA 1
ATOM 5374 C C . VAL A 1 332 ? 199.944 200.712 124.934 1.00 94.30 332 VAL A C 1
ATOM 5375 O O . VAL A 1 332 ? 200.148 199.987 125.918 1.00 94.30 332 VAL A O 1
ATOM 5388 N N . ALA A 1 333 ? 200.430 201.937 124.833 1.00 93.40 333 ALA A N 1
ATOM 5389 C CA . ALA A 1 333 ? 201.175 202.558 125.910 1.00 93.40 333 ALA A CA 1
ATOM 5390 C C . ALA A 1 333 ? 200.964 204.057 125.817 1.00 93.40 333 ALA A C 1
ATOM 5391 O O . ALA A 1 333 ? 200.996 204.631 124.729 1.00 93.40 333 ALA A O 1
ATOM 5398 N N . LEU A 1 334 ? 200.719 204.682 126.952 1.00 90.35 334 LEU A N 1
ATOM 5399 C CA . LEU A 1 334 ? 200.519 206.111 127.031 1.00 90.35 334 LEU A CA 1
ATOM 5400 C C . LEU A 1 334 ? 201.391 206.634 128.164 1.00 90.35 334 LEU A C 1
ATOM 5401 O O . LEU A 1 334 ? 201.680 205.878 129.102 1.00 90.35 334 LEU A O 1
ATOM 5417 N N . PRO A 1 335 ? 201.854 207.887 128.137 1.00 89.34 335 PRO A N 1
ATOM 5418 C CA . PRO A 1 335 ? 202.573 208.460 129.245 1.00 89.34 335 PRO A CA 1
ATOM 5419 C C . PRO A 1 335 ? 201.696 208.399 130.479 1.00 89.34 335 PRO A C 1
ATOM 5420 O O . PRO A 1 335 ? 200.538 208.807 130.441 1.00 89.34 335 PRO A O 1
ATOM 5431 N N . ASN A 1 336 ? 202.278 207.919 131.563 1.00 88.55 336 ASN A N 1
ATOM 5432 C CA . ASN A 1 336 ? 201.642 207.769 132.864 1.00 88.55 336 ASN A CA 1
ATOM 5433 C C . ASN A 1 336 ? 200.407 206.854 132.914 1.00 88.55 336 ASN A C 1
ATOM 5434 O O . ASN A 1 336 ? 199.603 206.981 133.841 1.00 88.55 336 ASN A O 1
ATOM 5445 N N . VAL A 1 337 ? 200.273 205.879 132.003 1.00 94.40 337 VAL A N 1
ATOM 5446 C CA . VAL A 1 337 ? 199.129 204.976 132.093 1.00 94.40 337 VAL A CA 1
ATOM 5447 C C . VAL A 1 337 ? 199.562 203.553 132.379 1.00 94.40 337 VAL A C 1
ATOM 5448 O O . VAL A 1 337 ? 200.317 202.952 131.621 1.00 94.40 337 VAL A O 1
ATOM 5461 N N . GLN A 1 338 ? 199.045 203.009 133.465 1.00 94.57 338 GLN A N 1
ATOM 5462 C CA . GLN A 1 338 ? 199.352 201.642 133.836 1.00 94.57 338 GLN A CA 1
ATOM 5463 C C . GLN A 1 338 ? 198.275 200.693 133.338 1.00 94.57 338 GLN A C 1
ATOM 5464 O O . GLN A 1 338 ? 197.098 201.059 133.277 1.00 94.57 338 GLN A O 1
ATOM 5478 N N . PHE A 1 339 ? 198.670 199.463 133.054 1.00 95.40 339 PHE A N 1
ATOM 5479 C CA . PHE A 1 339 ? 197.752 198.407 132.661 1.00 95.40 339 PHE A CA 1
ATOM 5480 C C . PHE A 1 339 ? 197.890 197.198 133.564 1.00 95.40 339 PHE A C 1
ATOM 5481 O O . PHE A 1 339 ? 198.985 196.865 134.036 1.00 95.40 339 PHE A O 1
ATOM 5498 N N . VAL A 1 340 ? 196.780 196.518 133.810 1.00 93.58 340 VAL A N 1
ATOM 5499 C CA . VAL A 1 340 ? 196.816 195.375 134.715 1.00 93.58 340 VAL A CA 1
ATOM 5500 C C . VAL A 1 340 ? 196.300 194.069 134.134 1.00 93.58 340 VAL A C 1
ATOM 5501 O O . VAL A 1 340 ? 195.235 194.019 133.531 1.00 93.58 340 VAL A O 1
ATOM 5514 N N . ASP A 1 341 ? 197.086 193.017 134.349 1.00 89.58 341 ASP A N 1
ATOM 5515 C CA . ASP A 1 341 ? 196.737 191.652 133.949 1.00 89.58 341 ASP A CA 1
ATOM 5516 C C . ASP A 1 341 ? 196.276 190.861 135.173 1.00 89.58 341 ASP A C 1
ATOM 5517 O O . ASP A 1 341 ? 197.069 190.531 136.051 1.00 89.58 341 ASP A O 1
ATOM 5526 N N . ILE A 1 342 ? 194.991 190.572 135.253 1.00 83.05 342 ILE A N 1
ATOM 5527 C CA . ILE A 1 342 ? 193.785 190.035 135.871 1.00 83.05 342 ILE A CA 1
ATOM 5528 C C . ILE A 1 342 ? 193.987 188.525 136.051 1.00 83.05 342 ILE A C 1
ATOM 5529 O O . ILE A 1 342 ? 193.349 187.877 136.879 1.00 83.05 342 ILE A O 1
ATOM 5545 N N . ASN A 1 343 ? 194.905 187.973 135.243 1.00 66.65 343 ASN A N 1
ATOM 5546 C CA . ASN A 1 343 ? 195.279 186.562 135.274 1.00 66.65 343 ASN A CA 1
ATOM 5547 C C . ASN A 1 343 ? 194.073 185.669 135.063 1.00 66.65 343 ASN A C 1
ATOM 5548 O O . ASN A 1 343 ? 193.898 184.642 135.722 1.00 66.65 343 ASN A O 1
ATOM 5559 N N . ARG A 1 344 ? 193.223 186.103 134.144 1.00 63.88 344 ARG A N 1
ATOM 5560 C CA . ARG A 1 344 ? 191.991 185.486 133.693 1.00 63.88 344 ARG A CA 1
ATOM 5561 C C . ARG A 1 344 ? 190.925 185.349 134.800 1.00 63.88 344 ARG A C 1
ATOM 5562 O O . ARG A 1 344 ? 189.849 184.784 134.560 1.00 63.88 344 ARG A O 1
ATOM 5583 N N . ASN A 1 345 ? 191.141 185.924 135.989 1.00 81.97 345 ASN A N 1
ATOM 5584 C CA . ASN A 1 345 ? 190.147 185.815 137.048 1.00 81.97 345 ASN A CA 1
ATOM 5585 C C . ASN A 1 345 ? 189.205 186.989 136.872 1.00 81.97 345 ASN A C 1
ATOM 5586 O O . ASN A 1 345 ? 189.165 187.929 137.667 1.00 81.97 345 ASN A O 1
ATOM 5597 N N . ASN A 1 346 ? 188.445 186.898 135.799 1.00 82.31 346 ASN A N 1
ATOM 5598 C CA . ASN A 1 346 ? 187.711 188.016 135.275 1.00 82.31 346 ASN A CA 1
ATOM 5599 C C . ASN A 1 346 ? 186.543 188.541 136.070 1.00 82.31 346 ASN A C 1
ATOM 5600 O O . ASN A 1 346 ? 186.454 189.737 136.314 1.00 82.31 346 ASN A O 1
ATOM 5611 N N . LYS A 1 347 ? 185.660 187.690 136.550 1.00 84.22 347 LYS A N 1
ATOM 5612 C CA . LYS A 1 347 ? 184.501 188.285 137.209 1.00 84.22 347 LYS A CA 1
ATOM 5613 C C . LYS A 1 347 ? 184.884 188.802 138.576 1.00 84.22 347 LYS A C 1
ATOM 5614 O O . LYS A 1 347 ? 184.401 189.847 139.027 1.00 84.22 347 LYS A O 1
ATOM 5633 N N . PHE A 1 348 ? 185.784 188.083 139.222 1.00 90.19 348 PHE A N 1
ATOM 5634 C CA . PHE A 1 348 ? 186.240 188.454 140.537 1.00 90.19 348 PHE A CA 1
ATOM 5635 C C . PHE A 1 348 ? 186.871 189.833 140.495 1.00 90.19 348 PHE A C 1
ATOM 5636 O O . PHE A 1 348 ? 186.472 190.726 141.247 1.00 90.19 348 PHE A O 1
ATOM 5653 N N . PHE A 1 349 ? 187.815 190.042 139.572 1.00 91.61 349 PHE A N 1
ATOM 5654 C CA . PHE A 1 349 ? 188.473 191.334 139.497 1.00 91.61 349 PHE A CA 1
ATOM 5655 C C . PHE A 1 349 ? 187.641 192.448 138.928 1.00 91.61 349 PHE A C 1
ATOM 5656 O O . PHE A 1 349 ? 187.766 193.582 139.387 1.00 91.61 349 PHE A O 1
ATOM 5673 N N . ILE A 1 350 ? 186.739 192.181 137.990 1.00 91.05 350 ILE A N 1
ATOM 5674 C CA . ILE A 1 350 ? 185.974 193.304 137.493 1.00 91.05 350 ILE A CA 1
ATOM 5675 C C . ILE A 1 350 ? 185.231 193.888 138.657 1.00 91.05 350 ILE A C 1
ATOM 5676 O O . ILE A 1 350 ? 185.168 195.116 138.806 1.00 91.05 350 ILE A O 1
ATOM 5692 N N . ASN A 1 351 ? 184.664 193.018 139.488 1.00 91.97 351 ASN A N 1
ATOM 5693 C CA . ASN A 1 351 ? 183.975 193.500 140.643 1.00 91.97 351 ASN A CA 1
ATOM 5694 C C . ASN A 1 351 ? 184.901 194.389 141.489 1.00 91.97 351 ASN A C 1
ATOM 5695 O O . ASN A 1 351 ? 184.495 195.496 141.835 1.00 91.97 351 ASN A O 1
ATOM 5706 N N . PHE A 1 352 ? 186.161 193.980 141.735 1.00 94.59 352 PHE A N 1
ATOM 5707 C CA . PHE A 1 352 ? 187.065 194.806 142.560 1.00 94.59 352 PHE A CA 1
ATOM 5708 C C . PHE A 1 352 ? 187.456 196.137 141.994 1.00 94.59 352 PHE A C 1
ATOM 5709 O O . PHE A 1 352 ? 187.533 197.124 142.728 1.00 94.59 352 PHE A O 1
ATOM 5726 N N . PHE A 1 353 ? 187.700 196.191 140.711 1.00 94.55 353 PHE A N 1
ATOM 5727 C CA . PHE A 1 353 ? 188.074 197.456 140.124 1.00 94.55 353 PHE A CA 1
ATOM 5728 C C . PHE A 1 353 ? 186.921 198.436 140.268 1.00 94.55 353 PHE A C 1
ATOM 5729 O O . PHE A 1 353 ? 187.123 199.611 140.607 1.00 94.55 353 PHE A O 1
ATOM 5746 N N . ASN A 1 354 ? 185.701 197.948 140.062 1.00 92.18 354 ASN A N 1
ATOM 5747 C CA . ASN A 1 354 ? 184.552 198.812 140.179 1.00 92.18 354 ASN A CA 1
ATOM 5748 C C . ASN A 1 354 ? 184.236 199.114 141.663 1.00 92.18 354 ASN A C 1
ATOM 5749 O O . ASN A 1 354 ? 183.788 200.222 141.978 1.00 92.18 354 ASN A O 1
ATOM 5760 N N . LEU A 1 355 ? 184.492 198.167 142.585 1.00 95.77 355 LEU A N 1
ATOM 5761 C CA . LEU A 1 355 ? 184.275 198.459 143.999 1.00 95.77 355 LEU A CA 1
ATOM 5762 C C . LEU A 1 355 ? 185.225 199.524 144.471 1.00 95.77 355 LEU A C 1
ATOM 5763 O O . LEU A 1 355 ? 184.824 200.394 145.245 1.00 95.77 355 LEU A O 1
ATOM 5779 N N . LEU A 1 356 ? 186.477 199.483 144.016 1.00 95.41 356 LEU A N 1
ATOM 5780 C CA . LEU A 1 356 ? 187.406 200.512 144.419 1.00 95.41 356 LEU A CA 1
ATOM 5781 C C . LEU A 1 356 ? 186.977 201.840 143.818 1.00 95.41 356 LEU A C 1
ATOM 5782 O O . LEU A 1 356 ? 187.104 202.878 144.463 1.00 95.41 356 LEU A O 1
ATOM 5798 N N . ALA A 1 357 ? 186.417 201.846 142.609 1.00 93.17 357 ALA A N 1
ATOM 5799 C CA . ALA A 1 357 ? 185.952 203.120 142.085 1.00 93.17 357 ALA A CA 1
ATOM 5800 C C . ALA A 1 357 ? 184.904 203.712 142.991 1.00 93.17 357 ALA A C 1
ATOM 5801 O O . ALA A 1 357 ? 184.896 204.923 143.243 1.00 93.17 357 ALA A O 1
ATOM 5808 N N . LYS A 1 358 ? 184.040 202.869 143.520 1.00 93.75 358 LYS A N 1
ATOM 5809 C CA . LYS A 1 358 ? 183.063 203.381 144.435 1.00 93.75 358 LYS A CA 1
ATOM 5810 C C . LYS A 1 358 ? 183.758 203.817 145.729 1.00 93.75 358 LYS A C 1
ATOM 5811 O O . LYS A 1 358 ? 183.415 204.864 146.277 1.00 93.75 358 LYS A O 1
ATOM 5830 N N . GLU A 1 359 ? 184.802 203.091 146.164 1.00 93.23 359 GLU A N 1
ATOM 5831 C CA . GLU A 1 359 ? 185.567 203.479 147.357 1.00 93.23 359 GLU A CA 1
ATOM 5832 C C . GLU A 1 359 ? 186.115 204.890 147.210 1.00 93.23 359 GLU A C 1
ATOM 5833 O O . GLU A 1 359 ? 186.143 205.651 148.175 1.00 93.23 359 GLU A O 1
ATOM 5845 N N . GLN A 1 360 ? 186.596 205.214 146.016 1.00 90.88 360 GLN A N 1
ATOM 5846 C CA . GLN A 1 360 ? 187.125 206.535 145.711 1.00 90.88 360 GLN A CA 1
ATOM 5847 C C . GLN A 1 360 ? 186.043 207.634 145.676 1.00 90.88 360 GLN A C 1
ATOM 5848 O O . GLN A 1 360 ? 186.323 208.788 146.017 1.00 90.88 360 GLN A O 1
ATOM 5862 N N . ARG A 1 361 ? 184.829 207.287 145.219 1.00 90.00 361 ARG A N 1
ATOM 5863 C CA . ARG A 1 361 ? 183.724 208.239 145.071 1.00 90.00 361 ARG A CA 1
ATOM 5864 C C . ARG A 1 361 ? 182.925 208.525 146.348 1.00 90.00 361 ARG A C 1
ATOM 5865 O O . ARG A 1 361 ? 182.586 209.679 146.625 1.00 90.00 361 ARG A O 1
ATOM 5886 N N . SER A 1 362 ? 182.582 207.484 147.091 1.00 89.34 362 SER A N 1
ATOM 5887 C CA . SER A 1 362 ? 181.768 207.598 148.301 1.00 89.34 362 SER A CA 1
ATOM 5888 C C . SER A 1 362 ? 182.649 207.487 149.538 1.00 89.34 362 SER A C 1
ATOM 5889 O O . SER A 1 362 ? 183.859 207.323 149.430 1.00 89.34 362 SER A O 1
ATOM 5897 N N . THR A 1 363 ? 182.075 207.645 150.720 1.00 88.21 363 THR A N 1
ATOM 5898 C CA . THR A 1 363 ? 182.897 207.645 151.918 1.00 88.21 363 THR A CA 1
ATOM 5899 C C . THR A 1 363 ? 183.316 206.282 152.439 1.00 88.21 363 THR A C 1
ATOM 5900 O O . THR A 1 363 ? 182.731 205.241 152.108 1.00 88.21 363 THR A O 1
ATOM 5911 N N . ALA A 1 364 ? 184.327 206.334 153.302 1.00 88.75 364 ALA A N 1
ATOM 5912 C CA . ALA A 1 364 ? 184.845 205.185 154.007 1.00 88.75 364 ALA A CA 1
ATOM 5913 C C . ALA A 1 364 ? 183.880 204.804 155.079 1.00 88.75 364 ALA A C 1
ATOM 5914 O O . ALA A 1 364 ? 183.180 205.663 155.618 1.00 88.75 364 ALA A O 1
ATOM 5921 N N . ILE A 1 365 ? 183.852 203.533 155.399 1.00 90.20 365 ILE A N 1
ATOM 5922 C CA . ILE A 1 365 ? 183.009 203.091 156.472 1.00 90.20 365 ILE A CA 1
ATOM 5923 C C . ILE A 1 365 ? 183.854 202.979 157.718 1.00 90.20 365 ILE A C 1
ATOM 5924 O O . ILE A 1 365 ? 184.907 202.346 157.709 1.00 90.20 365 ILE A O 1
ATOM 5940 N N . LYS A 1 366 ? 183.420 203.606 158.790 1.00 87.12 366 LYS A N 1
ATOM 5941 C CA . LYS A 1 366 ? 184.201 203.551 160.003 1.00 87.12 366 LYS A CA 1
ATOM 5942 C C . LYS A 1 366 ? 183.441 202.857 161.103 1.00 87.12 366 LYS A C 1
ATOM 5943 O O . LYS A 1 366 ? 182.264 203.132 161.332 1.00 87.12 366 LYS A O 1
ATOM 5962 N N . VAL A 1 367 ? 184.127 201.944 161.771 1.00 87.21 367 VAL A N 1
ATOM 5963 C CA . VAL A 1 367 ? 183.557 201.178 162.861 1.00 87.21 367 VAL A CA 1
ATOM 5964 C C . VAL A 1 367 ? 184.474 201.175 164.068 1.00 87.21 367 VAL A C 1
ATOM 5965 O O . VAL A 1 367 ? 185.672 201.441 163.936 1.00 87.21 367 VAL A O 1
ATOM 5978 N N . THR A 1 368 ? 183.910 200.816 165.211 1.00 83.33 368 THR A N 1
ATOM 5979 C CA . THR A 1 368 ? 184.622 200.600 166.456 1.00 83.33 368 THR A CA 1
ATOM 5980 C C . THR A 1 368 ? 185.061 199.149 166.511 1.00 83.33 368 THR A C 1
ATOM 5981 O O . THR A 1 368 ? 184.713 198.358 165.638 1.00 83.33 368 THR A O 1
ATOM 5992 N N . LYS A 1 369 ? 185.862 198.790 167.499 1.00 88.63 369 LYS A N 1
ATOM 5993 C CA . LYS A 1 369 ? 186.266 197.399 167.638 1.00 88.63 369 LYS A CA 1
ATOM 5994 C C . LYS A 1 369 ? 185.047 196.485 167.715 1.00 88.63 369 LYS A C 1
ATOM 5995 O O . LYS A 1 369 ? 184.205 196.645 168.598 1.00 88.63 369 LYS A O 1
ATOM 6014 N N . SER A 1 370 ? 184.993 195.458 166.863 1.00 89.00 370 SER A N 1
ATOM 6015 C CA . SER A 1 370 ? 183.861 194.540 166.904 1.00 89.00 370 SER A CA 1
ATOM 6016 C C . SER A 1 370 ? 184.179 193.416 167.869 1.00 89.00 370 SER A C 1
ATOM 6017 O O . SER A 1 370 ? 185.018 192.549 167.580 1.00 89.00 370 SER A O 1
ATOM 6025 N N . MET A 1 371 ? 183.459 193.382 168.987 1.00 93.18 371 MET A N 1
ATOM 6026 C CA . MET A 1 371 ? 183.706 192.425 170.064 1.00 93.18 371 MET A CA 1
ATOM 6027 C C . MET A 1 371 ? 183.430 191.011 169.680 1.00 93.18 371 MET A C 1
ATOM 6028 O O . MET A 1 371 ? 183.931 190.089 170.315 1.00 93.18 371 MET A O 1
ATOM 6042 N N . PHE A 1 372 ? 182.608 190.864 168.673 1.00 95.37 372 PHE A N 1
ATOM 6043 C CA . PHE A 1 372 ? 182.178 189.598 168.137 1.00 95.37 372 PHE A CA 1
ATOM 6044 C C . PHE A 1 372 ? 182.985 189.129 166.937 1.00 95.37 372 PHE A C 1
ATOM 6045 O O . PHE A 1 372 ? 182.797 187.999 166.476 1.00 95.37 372 PHE A O 1
ATOM 6062 N N . TRP A 1 373 ? 183.904 189.961 166.439 1.00 94.66 373 TRP A N 1
ATOM 6063 C CA . TRP A 1 373 ? 184.732 189.532 165.324 1.00 94.66 373 TRP A CA 1
ATOM 6064 C C . TRP A 1 373 ? 186.173 189.628 165.596 1.00 94.66 373 TRP A C 1
ATOM 6065 O O . TRP A 1 373 ? 186.917 188.707 165.298 1.00 94.66 373 TRP A O 1
ATOM 6086 N N . ASP A 1 374 ? 186.609 190.755 166.096 1.00 92.69 374 ASP A N 1
ATOM 6087 C CA . ASP A 1 374 ? 188.013 190.882 166.258 1.00 92.69 374 ASP A CA 1
ATOM 6088 C C . ASP A 1 374 ? 188.310 190.489 167.699 1.00 92.69 374 ASP A C 1
ATOM 6089 O O . ASP A 1 374 ? 189.308 189.835 167.998 1.00 92.69 374 ASP A O 1
ATOM 6098 N N . GLY A 1 375 ? 187.405 190.858 168.590 1.00 92.71 375 GLY A N 1
ATOM 6099 C CA . GLY A 1 375 ? 187.519 190.483 169.979 1.00 92.71 375 GLY A CA 1
ATOM 6100 C C . GLY A 1 375 ? 188.644 191.167 170.695 1.00 92.71 375 GLY A C 1
ATOM 6101 O O . GLY A 1 375 ? 189.144 192.202 170.261 1.00 92.71 375 GLY A O 1
ATOM 6105 N N . MET A 1 376 ? 189.050 190.554 171.798 1.00 92.00 376 MET A N 1
ATOM 6106 C CA . MET A 1 376 ? 190.082 191.017 172.716 1.00 92.00 376 MET A CA 1
ATOM 6107 C C . MET A 1 376 ? 191.376 190.239 172.582 1.00 92.00 376 MET A C 1
ATOM 6108 O O . MET A 1 376 ? 191.364 189.037 172.337 1.00 92.00 376 MET A O 1
ATOM 6122 N N . ASP A 1 377 ? 192.506 190.867 172.848 1.00 92.04 377 ASP A N 1
ATOM 6123 C CA . ASP A 1 377 ? 193.745 190.099 172.890 1.00 92.04 377 ASP A CA 1
ATOM 6124 C C . ASP A 1 377 ? 193.560 189.030 173.957 1.00 92.04 377 ASP A C 1
ATOM 6125 O O . ASP A 1 377 ? 193.016 189.318 175.029 1.00 92.04 377 ASP A O 1
ATOM 6134 N N . TYR A 1 378 ? 194.036 187.814 173.723 1.00 90.29 378 TYR A N 1
ATOM 6135 C CA . TYR A 1 378 ? 193.873 186.777 174.733 1.00 90.29 378 TYR A CA 1
ATOM 6136 C C . TYR A 1 378 ? 194.484 187.179 176.068 1.00 90.29 378 TYR A C 1
ATOM 6137 O O . TYR A 1 378 ? 193.998 186.728 177.110 1.00 90.29 378 TYR A O 1
ATOM 6155 N N . GLU A 1 379 ? 195.533 188.021 176.079 1.00 85.09 379 GLU A N 1
ATOM 6156 C CA . GLU A 1 379 ? 196.107 188.435 177.345 1.00 85.09 379 GLU A CA 1
ATOM 6157 C C . GLU A 1 379 ? 195.114 189.307 178.103 1.00 85.09 379 GLU A C 1
ATOM 6158 O O . GLU A 1 379 ? 195.117 189.305 179.338 1.00 85.09 379 GLU A O 1
ATOM 6170 N N . GLU A 1 380 ? 194.296 190.092 177.381 1.00 87.33 380 GLU A N 1
ATOM 6171 C CA . GLU A 1 380 ? 193.330 190.970 178.016 1.00 87.33 380 GLU A CA 1
ATOM 6172 C C . GLU A 1 380 ? 192.212 190.118 178.572 1.00 87.33 380 GLU A C 1
ATOM 6173 O O . GLU A 1 380 ? 191.655 190.417 179.623 1.00 87.33 380 GLU A O 1
ATOM 6185 N N . TYR A 1 381 ? 191.874 189.049 177.849 1.00 87.08 381 TYR A N 1
ATOM 6186 C CA . TYR A 1 381 ? 190.853 188.128 178.324 1.00 87.08 381 TYR A CA 1
ATOM 6187 C C . TYR A 1 381 ? 191.323 187.486 179.604 1.00 87.08 381 TYR A C 1
ATOM 6188 O O . TYR A 1 381 ? 190.616 187.467 180.596 1.00 87.08 381 TYR A O 1
ATOM 6206 N N . LYS A 1 382 ? 192.539 186.957 179.596 1.00 75.99 382 LYS A N 1
ATOM 6207 C CA . LYS A 1 382 ? 193.086 186.317 180.776 1.00 75.99 382 LYS A CA 1
ATOM 6208 C C . LYS A 1 382 ? 193.265 187.252 181.974 1.00 75.99 382 LYS A C 1
ATOM 6209 O O . LYS A 1 382 ? 193.135 186.824 183.120 1.00 75.99 382 LYS A O 1
ATOM 6228 N N . SER A 1 383 ? 193.598 188.519 181.709 1.00 72.97 383 SER A N 1
ATOM 6229 C CA . SER A 1 383 ? 193.910 189.503 182.745 1.00 72.97 383 SER A CA 1
ATOM 6230 C C . SER A 1 383 ? 192.758 190.109 183.543 1.00 72.97 383 SER A C 1
ATOM 6231 O O . SER A 1 383 ? 193.010 190.751 184.566 1.00 72.97 383 SER A O 1
ATOM 6239 N N . LYS A 1 384 ? 191.512 189.955 183.134 1.00 78.78 384 LYS A N 1
ATOM 6240 C CA . LYS A 1 384 ? 190.099 190.211 183.292 1.00 78.78 384 LYS A CA 1
ATOM 6241 C C . LYS A 1 384 ? 189.673 189.665 184.632 1.00 78.78 384 LYS A C 1
ATOM 6242 O O . LYS A 1 384 ? 190.025 188.554 185.008 1.00 78.78 384 LYS A O 1
ATOM 6261 N N . ASN A 1 385 ? 188.924 190.457 185.371 1.00 67.06 385 ASN A N 1
ATOM 6262 C CA . ASN A 1 385 ? 188.463 190.062 186.692 1.00 67.06 385 ASN A CA 1
ATOM 6263 C C . ASN A 1 385 ? 187.562 188.868 186.560 1.00 67.06 385 ASN A C 1
ATOM 6264 O O . ASN A 1 385 ? 186.808 188.766 185.593 1.00 67.06 385 ASN A O 1
ATOM 6275 N N . LEU A 1 386 ? 187.587 187.973 187.532 1.00 64.54 386 LEU A N 1
ATOM 6276 C CA . LEU A 1 386 ? 186.714 186.826 187.419 1.00 64.54 386 LEU A CA 1
ATOM 6277 C C . LEU A 1 386 ? 185.244 187.238 187.340 1.00 64.54 386 LEU A C 1
ATOM 6278 O O . LEU A 1 386 ? 184.471 186.582 186.651 1.00 64.54 386 LEU A O 1
ATOM 6294 N N . GLN A 1 387 ? 184.817 188.319 188.000 1.00 68.04 387 GLN A N 1
ATOM 6295 C CA . GLN A 1 387 ? 183.399 188.658 187.904 1.00 68.04 387 GLN A CA 1
ATOM 6296 C C . GLN A 1 387 ? 183.052 189.041 186.476 1.00 68.04 387 GLN A C 1
ATOM 6297 O O . GLN A 1 387 ? 181.985 188.675 185.970 1.00 68.04 387 GLN A O 1
ATOM 6311 N N . ASP A 1 388 ? 183.977 189.738 185.818 1.00 77.44 388 ASP A N 1
ATOM 6312 C CA . ASP A 1 388 ? 183.770 190.227 184.467 1.00 77.44 388 ASP A CA 1
ATOM 6313 C C . ASP A 1 388 ? 183.827 189.066 183.489 1.00 77.44 388 ASP A C 1
ATOM 6314 O O . ASP A 1 388 ? 183.054 188.997 182.523 1.00 77.44 388 ASP A O 1
ATOM 6323 N N . MET A 1 389 ? 184.740 188.137 183.749 1.00 75.46 389 MET A N 1
ATOM 6324 C CA . MET A 1 389 ? 184.890 187.001 182.877 1.00 75.46 389 MET A CA 1
ATOM 6325 C C . MET A 1 389 ? 183.708 186.072 182.974 1.00 75.46 389 MET A C 1
ATOM 6326 O O . MET A 1 389 ? 183.220 185.564 181.965 1.00 75.46 389 MET A O 1
ATOM 6340 N N . MET A 1 390 ? 183.235 185.835 184.182 1.00 72.48 390 MET A N 1
ATOM 6341 C CA . MET A 1 390 ? 182.158 184.902 184.352 1.00 72.48 390 MET A CA 1
ATOM 6342 C C . MET A 1 390 ? 180.860 185.477 183.792 1.00 72.48 390 MET A C 1
ATOM 6343 O O . MET A 1 390 ? 179.995 184.730 183.354 1.00 72.48 390 MET A O 1
ATOM 6357 N N . PHE A 1 391 ? 180.725 186.815 183.775 1.00 79.73 391 PHE A N 1
ATOM 6358 C CA . PHE A 1 391 ? 179.580 187.436 183.111 1.00 79.73 391 PHE A CA 1
ATOM 6359 C C . PHE A 1 391 ? 179.607 187.059 181.630 1.00 79.73 391 PHE A C 1
ATOM 6360 O O . PHE A 1 391 ? 178.657 186.470 181.096 1.00 79.73 391 PHE A O 1
ATOM 6377 N N . ILE A 1 392 ? 180.735 187.297 180.962 1.00 82.79 392 ILE A N 1
ATOM 6378 C CA . ILE A 1 392 ? 180.775 187.015 179.532 1.00 82.79 392 ILE A CA 1
ATOM 6379 C C . ILE A 1 392 ? 180.685 185.534 179.224 1.00 82.79 392 ILE A C 1
ATOM 6380 O O . ILE A 1 392 ? 180.019 185.155 178.269 1.00 82.79 392 ILE A O 1
ATOM 6396 N N . ASN A 1 393 ? 181.161 184.674 180.124 1.00 75.68 393 ASN A N 1
ATOM 6397 C CA . ASN A 1 393 ? 181.101 183.236 179.877 1.00 75.68 393 ASN A CA 1
ATOM 6398 C C . ASN A 1 393 ? 179.683 182.660 179.981 1.00 75.68 393 ASN A C 1
ATOM 6399 O O . ASN A 1 393 ? 179.482 181.471 179.719 1.00 75.68 393 ASN A O 1
ATOM 6410 N N . SER A 1 394 ? 178.714 183.474 180.396 1.00 73.94 394 SER A N 1
ATOM 6411 C CA . SER A 1 394 ? 177.326 183.063 180.510 1.00 73.94 394 SER A CA 1
ATOM 6412 C C . SER A 1 394 ? 176.454 183.791 179.496 1.00 73.94 394 SER A C 1
ATOM 6413 O O . SER A 1 394 ? 175.669 183.169 178.761 1.00 73.94 394 SER A O 1
ATOM 6421 N N . THR A 1 395 ? 176.605 185.113 179.436 1.00 82.33 395 THR A N 1
ATOM 6422 C CA . THR A 1 395 ? 175.759 185.926 178.596 1.00 82.33 395 THR A CA 1
ATOM 6423 C C . THR A 1 395 ? 176.171 185.952 177.142 1.00 82.33 395 THR A C 1
ATOM 6424 O O . THR A 1 395 ? 175.355 186.295 176.279 1.00 82.33 395 THR A O 1
ATOM 6435 N N . CYS A 1 396 ? 177.415 185.606 176.847 1.00 86.69 396 CYS A N 1
ATOM 6436 C CA . CYS A 1 396 ? 177.888 185.609 175.492 1.00 86.69 396 CYS A CA 1
ATOM 6437 C C . CYS A 1 396 ? 178.368 184.243 175.114 1.00 86.69 396 CYS A C 1
ATOM 6438 O O . CYS A 1 396 ? 178.863 183.501 175.956 1.00 86.69 396 CYS A O 1
ATOM 6446 N N . TYR A 1 397 ? 178.316 183.908 173.851 1.00 89.66 397 TYR A N 1
ATOM 6447 C CA . TYR A 1 397 ? 179.025 182.710 173.507 1.00 89.66 397 TYR A CA 1
ATOM 6448 C C . TYR A 1 397 ? 180.477 183.170 173.483 1.00 89.66 397 TYR A C 1
ATOM 6449 O O . TYR A 1 397 ? 180.765 184.268 172.997 1.00 89.66 397 TYR A O 1
ATOM 6467 N N . VAL A 1 398 ? 181.400 182.375 174.036 1.00 89.65 398 VAL A N 1
ATOM 6468 C CA . VAL A 1 398 ? 182.796 182.812 174.107 1.00 89.65 398 VAL A CA 1
ATOM 6469 C C . VAL A 1 398 ? 183.697 181.996 173.231 1.00 89.65 398 VAL A C 1
ATOM 6470 O O . VAL A 1 398 ? 183.811 180.777 173.406 1.00 89.65 398 VAL A O 1
ATOM 6483 N N . PHE A 1 399 ? 184.393 182.668 172.334 1.00 94.48 399 PHE A N 1
ATOM 6484 C CA . PHE A 1 399 ? 185.210 181.947 171.394 1.00 94.48 399 PHE A CA 1
ATOM 6485 C C . PHE A 1 399 ? 186.655 182.361 171.367 1.00 94.48 399 PHE A C 1
ATOM 6486 O O . PHE A 1 399 ? 186.976 183.542 171.419 1.00 94.48 399 PHE A O 1
ATOM 6503 N N . GLY A 1 400 ? 187.527 181.406 171.139 1.00 94.96 400 GLY A N 1
ATOM 6504 C CA . GLY A 1 400 ? 188.917 181.751 170.927 1.00 94.96 400 GLY A CA 1
ATOM 6505 C C . GLY A 1 400 ? 189.080 181.739 169.428 1.00 94.96 400 GLY A C 1
ATOM 6506 O O . GLY A 1 400 ? 188.098 181.518 168.712 1.00 94.96 400 GLY A O 1
ATOM 6510 N N . LEU A 1 401 ? 190.265 182.039 168.930 1.00 96.79 401 LEU A N 1
ATOM 6511 C CA . LEU A 1 401 ? 191.172 182.225 167.823 1.00 96.79 401 LEU A CA 1
ATOM 6512 C C . LEU A 1 401 ? 192.544 181.675 168.098 1.00 96.79 401 LEU A C 1
ATOM 6513 O O . LEU A 1 401 ? 193.229 182.194 168.967 1.00 96.79 401 LEU A O 1
ATOM 6529 N N . TYR A 1 402 ? 192.983 180.689 167.324 1.00 95.67 402 TYR A N 1
ATOM 6530 C CA . TYR A 1 402 ? 194.309 180.087 167.549 1.00 95.67 402 TYR A CA 1
ATOM 6531 C C . TYR A 1 402 ? 194.967 179.689 166.235 1.00 95.67 402 TYR A C 1
ATOM 6532 O O . TYR A 1 402 ? 194.285 179.531 165.219 1.00 95.67 402 TYR A O 1
ATOM 6550 N N . ASN A 1 403 ? 196.295 179.515 166.244 1.00 94.40 403 ASN A N 1
ATOM 6551 C CA . ASN A 1 403 ? 197.010 179.073 165.041 1.00 94.40 403 ASN A CA 1
ATOM 6552 C C . ASN A 1 403 ? 197.212 177.559 164.971 1.00 94.40 403 ASN A C 1
ATOM 6553 O O . ASN A 1 403 ? 197.578 176.921 165.963 1.00 94.40 403 ASN A O 1
ATOM 6564 N N . HIS A 1 404 ? 197.067 177.023 163.768 1.00 90.49 404 HIS A N 1
ATOM 6565 C CA . HIS A 1 404 ? 197.354 175.629 163.445 1.00 90.49 404 HIS A CA 1
ATOM 6566 C C . HIS A 1 404 ? 197.583 175.507 161.942 1.00 90.49 404 HIS A C 1
ATOM 6567 O O . HIS A 1 404 ? 196.896 176.170 161.178 1.00 90.49 404 HIS A O 1
ATOM 6581 N N . ASN A 1 405 ? 198.609 174.777 161.496 1.00 85.50 405 ASN A N 1
ATOM 6582 C CA . ASN A 1 405 ? 198.881 174.598 160.049 1.00 85.50 405 ASN A CA 1
ATOM 6583 C C . ASN A 1 405 ? 198.917 175.924 159.271 1.00 85.50 405 ASN A C 1
ATOM 6584 O O . ASN A 1 405 ? 198.392 176.017 158.160 1.00 85.50 405 ASN A O 1
ATOM 6595 N N . ASN A 1 406 ? 199.495 176.961 159.868 1.00 89.10 406 ASN A N 1
ATOM 6596 C CA . ASN A 1 406 ? 199.585 178.294 159.269 1.00 89.10 406 ASN A CA 1
ATOM 6597 C C . ASN A 1 406 ? 198.207 178.832 158.855 1.00 89.10 406 ASN A C 1
ATOM 6598 O O . ASN A 1 406 ? 198.103 179.560 157.866 1.00 89.10 406 ASN A O 1
ATOM 6609 N N . THR A 1 407 ? 197.174 178.504 159.633 1.00 93.67 407 THR A N 1
ATOM 6610 C CA . THR A 1 407 ? 195.801 178.939 159.445 1.00 93.67 407 THR A CA 1
ATOM 6611 C C . THR A 1 407 ? 195.240 179.345 160.810 1.00 93.67 407 THR A C 1
ATOM 6612 O O . THR A 1 407 ? 195.663 178.815 161.845 1.00 93.67 407 THR A O 1
ATOM 6623 N N . THR A 1 408 ? 194.285 180.269 160.853 1.00 96.13 408 THR A N 1
ATOM 6624 C CA . THR A 1 408 ? 193.655 180.532 162.136 1.00 96.13 408 THR A CA 1
ATOM 6625 C C . THR A 1 408 ? 192.233 180.069 162.170 1.00 96.13 408 THR A C 1
ATOM 6626 O O . THR A 1 408 ? 191.474 180.204 161.200 1.00 96.13 408 THR A O 1
ATOM 6637 N N . TYR A 1 409 ? 191.877 179.515 163.313 1.00 96.36 409 TYR A N 1
ATOM 6638 C CA . TYR A 1 409 ? 190.539 179.010 163.513 1.00 96.36 409 TYR A CA 1
ATOM 6639 C C . TYR A 1 409 ? 189.892 179.553 164.745 1.00 96.36 409 TYR A C 1
ATOM 6640 O O . TYR A 1 409 ? 190.548 179.827 165.747 1.00 96.36 409 TYR A O 1
ATOM 6658 N N . CYS A 1 410 ? 188.583 179.683 164.676 1.00 96.68 410 CYS A N 1
ATOM 6659 C CA . CYS A 1 410 ? 187.759 180.078 165.791 1.00 96.68 410 CYS A CA 1
ATOM 6660 C C . CYS A 1 410 ? 186.963 178.941 166.339 1.00 96.68 410 CYS A C 1
ATOM 6661 O O . CYS A 1 410 ? 186.453 178.105 165.603 1.00 96.68 410 CYS A O 1
ATOM 6669 N N . SER A 1 411 ? 186.883 178.869 167.633 1.00 93.81 411 SER A N 1
ATOM 6670 C CA . SER A 1 411 ? 186.060 177.838 168.214 1.00 93.81 411 SER A CA 1
ATOM 6671 C C . SER A 1 411 ? 185.688 178.180 169.607 1.00 93.81 411 SER A C 1
ATOM 6672 O O . SER A 1 411 ? 186.195 179.137 170.188 1.00 93.81 411 SER A O 1
ATOM 6680 N N . ILE A 1 412 ? 184.798 177.416 170.178 1.00 90.81 412 ILE A N 1
ATOM 6681 C CA . ILE A 1 412 ? 184.401 177.744 171.512 1.00 90.81 412 ILE A CA 1
ATOM 6682 C C . ILE A 1 412 ? 185.633 177.629 172.327 1.00 90.81 412 ILE A C 1
ATOM 6683 O O . ILE A 1 412 ? 186.366 176.642 172.241 1.00 90.81 412 ILE A O 1
ATOM 6699 N N . LEU A 1 413 ? 185.874 178.653 173.120 1.00 88.26 413 LEU A N 1
ATOM 6700 C CA . LEU A 1 413 ? 187.121 178.755 173.830 1.00 88.26 413 LEU A CA 1
ATOM 6701 C C . LEU A 1 413 ? 187.418 177.536 174.669 1.00 88.26 413 LEU A C 1
ATOM 6702 O O . LEU A 1 413 ? 188.561 177.075 174.707 1.00 88.26 413 LEU A O 1
ATOM 6718 N N . SER A 1 414 ? 186.409 176.953 175.299 1.00 79.47 414 SER A N 1
ATOM 6719 C CA . SER A 1 414 ? 186.664 175.807 176.148 1.00 79.47 414 SER A CA 1
ATOM 6720 C C . SER A 1 414 ? 187.107 174.593 175.349 1.00 79.47 414 SER A C 1
ATOM 6721 O O . SER A 1 414 ? 187.681 173.658 175.909 1.00 79.47 414 SER A O 1
ATOM 6729 N N . ASP A 1 415 ? 186.846 174.584 174.043 1.00 82.31 415 ASP A N 1
ATOM 6730 C CA . ASP A 1 415 ? 187.195 173.448 173.218 1.00 82.31 415 ASP A CA 1
ATOM 6731 C C . ASP A 1 415 ? 188.633 173.617 172.719 1.00 82.31 415 ASP A C 1
ATOM 6732 O O . ASP A 1 415 ? 189.330 172.631 172.485 1.00 82.31 415 ASP A O 1
ATOM 6741 N N . ILE A 1 416 ? 189.085 174.867 172.589 1.00 87.49 416 ILE A N 1
ATOM 6742 C CA . ILE A 1 416 ? 190.476 175.158 172.211 1.00 87.49 416 ILE A CA 1
ATOM 6743 C C . ILE A 1 416 ? 191.324 174.699 173.346 1.00 87.49 416 ILE A C 1
ATOM 6744 O O . ILE A 1 416 ? 192.415 174.153 173.169 1.00 87.49 416 ILE A O 1
ATOM 6760 N N . ILE A 1 417 ? 190.834 174.992 174.526 1.00 79.90 417 ILE A N 1
ATOM 6761 C CA . ILE A 1 417 ? 191.502 174.622 175.731 1.00 79.90 417 ILE A CA 1
ATOM 6762 C C . ILE A 1 417 ? 191.517 173.093 175.918 1.00 79.90 417 ILE A C 1
ATOM 6763 O O . ILE A 1 417 ? 192.579 172.516 176.152 1.00 79.90 417 ILE A O 1
ATOM 6779 N N . SER A 1 418 ? 190.388 172.396 175.738 1.00 75.61 418 SER A N 1
ATOM 6780 C CA . SER A 1 418 ? 190.410 170.942 175.928 1.00 75.61 418 SER A CA 1
ATOM 6781 C C . SER A 1 418 ? 191.232 170.241 174.845 1.00 75.61 418 SER A C 1
ATOM 6782 O O . SER A 1 418 ? 191.801 169.174 175.078 1.00 75.61 418 SER A O 1
ATOM 6790 N N . ALA A 1 419 ? 191.395 170.898 173.697 1.00 76.75 419 ALA A N 1
ATOM 6791 C CA . ALA A 1 419 ? 192.179 170.416 172.569 1.00 76.75 419 ALA A CA 1
ATOM 6792 C C . ALA A 1 419 ? 193.659 170.721 172.736 1.00 76.75 419 ALA A C 1
ATOM 6793 O O . ALA A 1 419 ? 194.457 170.419 171.843 1.00 76.75 419 ALA A O 1
ATOM 6800 N N . GLU A 1 420 ? 194.002 171.331 173.867 1.00 75.87 420 GLU A N 1
ATOM 6801 C CA . GLU A 1 420 ? 195.334 171.726 174.269 1.00 75.87 420 GLU A CA 1
ATOM 6802 C C . GLU A 1 420 ? 196.069 172.732 173.376 1.00 75.87 420 GLU A C 1
ATOM 6803 O O . GLU A 1 420 ? 197.282 172.617 173.184 1.00 75.87 420 GLU A O 1
ATOM 6815 N N . LYS A 1 421 ? 195.364 173.747 172.870 1.00 84.24 421 LYS A N 1
ATOM 6816 C CA . LYS A 1 421 ? 196.002 174.793 172.066 1.00 84.24 421 LYS A CA 1
ATOM 6817 C C . LYS A 1 421 ? 195.868 176.160 172.751 1.00 84.24 421 LYS A C 1
ATOM 6818 O O . LYS A 1 421 ? 194.984 176.353 173.583 1.00 84.24 421 LYS A O 1
ATOM 6837 N N . THR A 1 422 ? 196.751 177.109 172.419 1.00 85.60 422 THR A N 1
ATOM 6838 C CA . THR A 1 422 ? 196.703 178.430 173.050 1.00 85.60 422 THR A CA 1
ATOM 6839 C C . THR A 1 422 ? 196.071 179.521 172.161 1.00 85.60 422 THR A C 1
ATOM 6840 O O . THR A 1 422 ? 196.558 179.737 171.052 1.00 85.60 422 THR A O 1
ATOM 6851 N N . PRO A 1 423 ? 194.986 180.198 172.605 1.00 92.14 423 PRO A N 1
ATOM 6852 C CA . PRO A 1 423 ? 194.304 181.299 171.944 1.00 92.14 423 PRO A CA 1
ATOM 6853 C C . PRO A 1 423 ? 195.169 182.538 171.791 1.00 92.14 423 PRO A C 1
ATOM 6854 O O . PRO A 1 423 ? 196.028 182.821 172.621 1.00 92.14 423 PRO A O 1
ATOM 6865 N N . ILE A 1 424 ? 194.899 183.273 170.747 1.00 93.67 424 ILE A N 1
ATOM 6866 C CA . ILE A 1 424 ? 195.522 184.514 170.387 1.00 93.67 424 ILE A CA 1
ATOM 6867 C C . ILE A 1 424 ? 194.601 185.642 170.793 1.00 93.67 424 ILE A C 1
ATOM 6868 O O . ILE A 1 424 ? 195.051 186.641 171.351 1.00 93.67 424 ILE A O 1
ATOM 6884 N N . ARG A 1 425 ? 193.324 185.488 170.444 1.00 95.56 425 ARG A N 1
ATOM 6885 C CA . ARG A 1 425 ? 192.274 186.472 170.749 1.00 95.56 425 ARG A CA 1
ATOM 6886 C C . ARG A 1 425 ? 190.981 185.793 171.199 1.00 95.56 425 ARG A C 1
ATOM 6887 O O . ARG A 1 425 ? 190.761 184.621 170.904 1.00 95.56 425 ARG A O 1
ATOM 6908 N N . VAL A 1 426 ? 190.131 186.529 171.927 1.00 94.97 426 VAL A N 1
ATOM 6909 C CA . VAL A 1 426 ? 188.818 186.036 172.353 1.00 94.97 426 VAL A CA 1
ATOM 6910 C C . VAL A 1 426 ? 187.652 186.924 171.909 1.00 94.97 426 VAL A C 1
ATOM 6911 O O . VAL A 1 426 ? 187.636 188.130 172.163 1.00 94.97 426 VAL A O 1
ATOM 6924 N N . CYS A 1 427 ? 186.671 186.316 171.250 1.00 96.13 427 CYS A N 1
ATOM 6925 C CA . CYS A 1 427 ? 185.484 187.015 170.751 1.00 96.13 427 CYS A CA 1
ATOM 6926 C C . CYS A 1 427 ? 184.222 186.679 171.513 1.00 96.13 427 CYS A C 1
ATOM 6927 O O . CYS A 1 427 ? 184.033 185.552 171.987 1.00 96.13 427 CYS A O 1
ATOM 6935 N N . LEU A 1 428 ? 183.342 187.654 171.621 1.00 96.12 428 LEU A N 1
ATOM 6936 C CA . LEU A 1 428 ? 182.099 187.456 172.330 1.00 96.12 428 LEU A CA 1
ATOM 6937 C C . LEU A 1 428 ? 180.868 187.689 171.496 1.00 96.12 428 LEU A C 1
ATOM 6938 O O . LEU A 1 428 ? 180.754 188.694 170.814 1.00 96.12 428 LEU A O 1
ATOM 6954 N N . LEU A 1 429 ? 179.915 186.789 171.629 1.00 95.54 429 LEU A N 1
ATOM 6955 C CA . LEU A 1 429 ? 178.625 186.928 170.973 1.00 95.54 429 LEU A CA 1
ATOM 6956 C C . LEU A 1 429 ? 177.458 186.964 171.942 1.00 95.54 429 LEU A C 1
ATOM 6957 O O . LEU A 1 429 ? 176.993 185.903 172.357 1.00 95.54 429 LEU A O 1
ATOM 6973 N N . PRO A 1 430 ? 177.001 188.137 172.401 1.00 93.07 430 PRO A N 1
ATOM 6974 C CA . PRO A 1 430 ? 175.907 188.273 173.337 1.00 93.07 430 PRO A CA 1
ATOM 6975 C C . PRO A 1 430 ? 174.666 187.650 172.731 1.00 93.07 430 PRO A C 1
ATOM 6976 O O . PRO A 1 430 ? 174.449 187.772 171.520 1.00 93.07 430 PRO A O 1
ATOM 6987 N N . ARG A 1 431 ? 173.868 187.022 173.576 1.00 86.48 431 ARG A N 1
ATOM 6988 C CA . ARG A 1 431 ? 172.619 186.350 173.219 1.00 86.48 431 ARG A CA 1
ATOM 6989 C C . ARG A 1 431 ? 171.453 187.326 173.055 1.00 86.48 431 ARG A C 1
ATOM 6990 O O . ARG A 1 431 ? 171.506 188.456 173.559 1.00 86.48 431 ARG A O 1
ATOM 7011 N N . VAL A 1 432 ? 170.410 186.886 172.342 1.00 84.43 432 VAL A N 1
ATOM 7012 C CA . VAL A 1 432 ? 169.168 187.651 172.181 1.00 84.43 432 VAL A CA 1
ATOM 7013 C C . VAL A 1 432 ? 168.003 186.949 172.864 1.00 84.43 432 VAL A C 1
ATOM 7014 O O . VAL A 1 432 ? 167.727 185.786 172.582 1.00 84.43 432 VAL A O 1
ATOM 7027 N N . VAL A 1 433 ? 167.325 187.660 173.760 1.00 74.94 433 VAL A N 1
ATOM 7028 C CA . VAL A 1 433 ? 166.207 187.122 174.512 1.00 74.94 433 VAL A CA 1
ATOM 7029 C C . VAL A 1 433 ? 164.922 187.905 174.222 1.00 74.94 433 VAL A C 1
ATOM 7030 O O . VAL A 1 433 ? 164.754 189.023 174.697 1.00 74.94 433 VAL A O 1
ATOM 7043 N N . GLY A 1 434 ? 164.016 187.359 173.422 1.00 67.93 434 GLY A N 1
ATOM 7044 C CA . GLY A 1 434 ? 162.749 188.064 173.188 1.00 67.93 434 GLY A CA 1
ATOM 7045 C C . GLY A 1 434 ? 162.882 189.358 172.386 1.00 67.93 434 GLY A C 1
ATOM 7046 O O . GLY A 1 434 ? 162.091 190.284 172.553 1.00 67.93 434 GLY A O 1
ATOM 7050 N N . GLY A 1 435 ? 163.896 189.460 171.548 1.00 73.53 435 GLY A N 1
ATOM 7051 C CA . GLY A 1 435 ? 164.094 190.692 170.797 1.00 73.53 435 GLY A CA 1
ATOM 7052 C C . GLY A 1 435 ? 164.954 191.724 171.533 1.00 73.53 435 GLY A C 1
ATOM 7053 O O . GLY A 1 435 ? 165.152 192.830 171.039 1.00 73.53 435 GLY A O 1
ATOM 7057 N N . LYS A 1 436 ? 165.468 191.400 172.715 1.00 82.40 436 LYS A N 1
ATOM 7058 C CA . LYS A 1 436 ? 166.335 192.341 173.426 1.00 82.40 436 LYS A CA 1
ATOM 7059 C C . LYS A 1 436 ? 167.661 191.633 173.710 1.00 82.40 436 LYS A C 1
ATOM 7060 O O . LYS A 1 436 ? 167.681 190.413 173.839 1.00 82.40 436 LYS A O 1
ATOM 7079 N N . THR A 1 437 ? 168.793 192.333 173.809 1.00 90.92 437 THR A N 1
ATOM 7080 C CA . THR A 1 437 ? 169.969 191.520 174.097 1.00 90.92 437 THR A CA 1
ATOM 7081 C C . THR A 1 437 ? 169.999 191.177 175.557 1.00 90.92 437 THR A C 1
ATOM 7082 O O . THR A 1 437 ? 169.469 191.910 176.394 1.00 90.92 437 THR A O 1
ATOM 7093 N N . VAL A 1 438 ? 170.730 190.129 175.873 1.00 83.61 438 VAL A N 1
ATOM 7094 C CA . VAL A 1 438 ? 170.865 189.698 177.244 1.00 83.61 438 VAL A CA 1
ATOM 7095 C C . VAL A 1 438 ? 171.693 190.701 178.018 1.00 83.61 438 VAL A C 1
ATOM 7096 O O . VAL A 1 438 ? 171.433 190.955 179.192 1.00 83.61 438 VAL A O 1
ATOM 7109 N N . THR A 1 439 ? 172.693 191.280 177.363 1.00 90.51 439 THR A N 1
ATOM 7110 C CA . THR A 1 439 ? 173.562 192.237 177.997 1.00 90.51 439 THR A CA 1
ATOM 7111 C C . THR A 1 439 ? 172.867 193.561 178.219 1.00 90.51 439 THR A C 1
ATOM 7112 O O . THR A 1 439 ? 173.127 194.217 179.230 1.00 90.51 439 THR A O 1
ATOM 7123 N N . ASN A 1 440 ? 171.937 193.934 177.343 1.00 90.24 440 ASN A N 1
ATOM 7124 C CA . ASN A 1 440 ? 171.224 195.178 177.528 1.00 90.24 440 ASN A CA 1
ATOM 7125 C C . ASN A 1 440 ? 170.175 194.995 178.604 1.00 90.24 440 ASN A C 1
ATOM 7126 O O . ASN A 1 440 ? 169.961 195.881 179.420 1.00 90.24 440 ASN A O 1
ATOM 7137 N N . LEU A 1 441 ? 169.546 193.825 178.673 1.00 84.71 441 LEU A N 1
ATOM 7138 C CA . LEU A 1 441 ? 168.560 193.621 179.717 1.00 84.71 441 LEU A CA 1
ATOM 7139 C C . LEU A 1 441 ? 169.244 193.672 181.084 1.00 84.71 441 LEU A C 1
ATOM 7140 O O . LEU A 1 441 ? 168.727 194.303 182.020 1.00 84.71 441 LEU A O 1
ATOM 7156 N N . ILE A 1 442 ? 170.443 193.086 181.183 1.00 85.92 442 ILE A N 1
ATOM 7157 C CA . ILE A 1 442 ? 171.169 193.118 182.431 1.00 85.92 442 ILE A CA 1
ATOM 7158 C C . ILE A 1 442 ? 171.685 194.532 182.728 1.00 85.92 442 ILE A C 1
ATOM 7159 O O . ILE A 1 442 ? 171.551 195.012 183.860 1.00 85.92 442 ILE A O 1
ATOM 7175 N N . SER A 1 443 ? 172.278 195.206 181.736 1.00 88.98 443 SER A N 1
ATOM 7176 C CA . SER A 1 443 ? 172.817 196.545 181.935 1.00 88.98 443 SER A CA 1
ATOM 7177 C C . SER A 1 443 ? 171.755 197.563 182.302 1.00 88.98 443 SER A C 1
ATOM 7178 O O . SER A 1 443 ? 171.951 198.347 183.236 1.00 88.98 443 SER A O 1
ATOM 7186 N N . GLU A 1 444 ? 170.618 197.557 181.596 1.00 88.03 444 GLU A N 1
ATOM 7187 C CA . GLU A 1 444 ? 169.570 198.504 181.895 1.00 88.03 444 GLU A CA 1
ATOM 7188 C C . GLU A 1 444 ? 169.020 198.254 183.259 1.00 88.03 444 GLU A C 1
ATOM 7189 O O . GLU A 1 444 ? 168.711 199.205 183.976 1.00 88.03 444 GLU A O 1
ATOM 7201 N N . THR A 1 445 ? 168.900 196.995 183.659 1.00 85.15 445 THR A N 1
ATOM 7202 C CA . THR A 1 445 ? 168.359 196.776 184.966 1.00 85.15 445 THR A CA 1
ATOM 7203 C C . THR A 1 445 ? 169.328 197.335 185.999 1.00 85.15 445 THR A C 1
ATOM 7204 O O . THR A 1 445 ? 168.897 198.019 186.931 1.00 85.15 445 THR A O 1
ATOM 7215 N N . LEU A 1 446 ? 170.639 197.113 185.832 1.00 86.16 446 LEU A N 1
ATOM 7216 C CA . LEU A 1 446 ? 171.570 197.652 186.816 1.00 86.16 446 LEU A CA 1
ATOM 7217 C C . LEU A 1 446 ? 171.545 199.184 186.842 1.00 86.16 446 LEU A C 1
ATOM 7218 O O . LEU A 1 446 ? 171.549 199.788 187.922 1.00 86.16 446 LEU A O 1
ATOM 7234 N N . LYS A 1 447 ? 171.472 199.818 185.663 1.00 88.72 447 LYS A N 1
ATOM 7235 C CA . LYS A 1 447 ? 171.475 201.274 185.573 1.00 88.72 447 LYS A CA 1
ATOM 7236 C C . LYS A 1 447 ? 170.251 201.918 186.187 1.00 88.72 447 LYS A C 1
ATOM 7237 O O . LYS A 1 447 ? 170.372 202.920 186.908 1.00 88.72 447 LYS A O 1
ATOM 7256 N N . SER A 1 448 ? 169.073 201.367 185.903 1.00 86.29 448 SER A N 1
ATOM 7257 C CA . SER A 1 448 ? 167.869 201.964 186.422 1.00 86.29 448 SER A CA 1
ATOM 7258 C C . SER A 1 448 ? 167.711 201.710 187.902 1.00 86.29 448 SER A C 1
ATOM 7259 O O . SER A 1 448 ? 167.156 202.546 188.607 1.00 86.29 448 SER A O 1
ATOM 7267 N N . ILE A 1 449 ? 168.214 200.596 188.420 1.00 86.62 449 ILE A N 1
ATOM 7268 C CA . ILE A 1 449 ? 168.098 200.431 189.853 1.00 86.62 449 ILE A CA 1
ATOM 7269 C C . ILE A 1 449 ? 169.036 201.409 190.553 1.00 86.62 449 ILE A C 1
ATOM 7270 O O . ILE A 1 449 ? 168.630 202.100 191.483 1.00 86.62 449 ILE A O 1
ATOM 7286 N N . SER A 1 450 ? 170.292 201.511 190.094 1.00 85.51 450 SER A N 1
ATOM 7287 C CA . SER A 1 450 ? 171.273 202.364 190.769 1.00 85.51 450 SER A CA 1
ATOM 7288 C C . SER A 1 450 ? 170.983 203.856 190.681 1.00 85.51 450 SER A C 1
ATOM 7289 O O . SER A 1 450 ? 171.332 204.623 191.595 1.00 85.51 450 SER A O 1
ATOM 7297 N N . SER A 1 451 ? 170.241 204.254 189.653 1.00 85.83 451 SER A N 1
ATOM 7298 C CA . SER A 1 451 ? 169.869 205.639 189.423 1.00 85.83 451 SER A CA 1
ATOM 7299 C C . SER A 1 451 ? 168.576 206.032 190.145 1.00 85.83 451 SER A C 1
ATOM 7300 O O . SER A 1 451 ? 168.148 207.188 190.070 1.00 85.83 451 SER A O 1
ATOM 7308 N N . MET A 1 452 ? 167.927 205.067 190.794 1.00 87.10 452 MET A N 1
ATOM 7309 C CA . MET A 1 452 ? 166.650 205.249 191.468 1.00 87.10 452 MET A CA 1
ATOM 7310 C C . MET A 1 452 ? 166.847 205.759 192.897 1.00 87.10 452 MET A C 1
ATOM 7311 O O . MET A 1 452 ? 167.880 205.510 193.516 1.00 87.10 452 MET A O 1
ATOM 7325 N N . THR A 1 453 ? 165.876 206.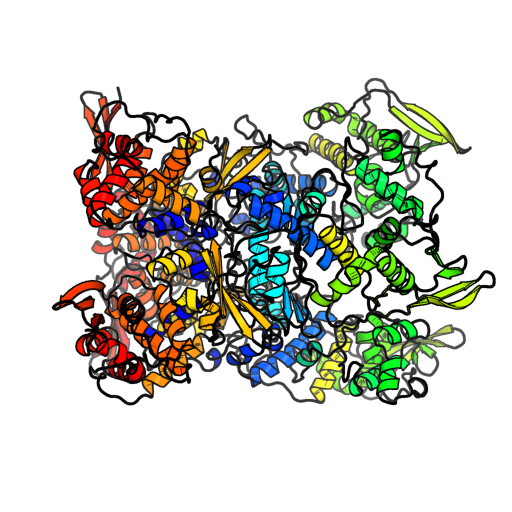520 193.406 1.00 85.68 453 THR A N 1
ATOM 7326 C CA . THR A 1 453 ? 165.231 207.287 194.466 1.00 85.68 453 THR A CA 1
ATOM 7327 C C . THR A 1 453 ? 164.690 206.296 195.463 1.00 85.68 453 THR A C 1
ATOM 7328 O O . THR A 1 453 ? 163.949 205.402 195.075 1.00 85.68 453 THR A O 1
ATOM 7339 N N . ILE A 1 454 ? 164.968 206.482 196.747 1.00 88.00 454 ILE A N 1
ATOM 7340 C CA . ILE A 1 454 ? 164.519 205.478 197.703 1.00 88.00 454 ILE A CA 1
ATOM 7341 C C . ILE A 1 454 ? 163.415 205.906 198.626 1.00 88.00 454 ILE A C 1
ATOM 7342 O O . ILE A 1 454 ? 163.196 207.085 198.902 1.00 88.00 454 ILE A O 1
ATOM 7358 N N . ARG A 1 455 ? 162.717 204.887 199.071 1.00 83.81 455 ARG A N 1
ATOM 7359 C CA . ARG A 1 455 ? 161.568 204.913 199.931 1.00 83.81 455 ARG A CA 1
ATOM 7360 C C . ARG A 1 455 ? 161.500 203.512 200.492 1.00 83.81 455 ARG A C 1
ATOM 7361 O O . ARG A 1 455 ? 162.387 202.714 200.208 1.00 83.81 455 ARG A O 1
ATOM 7382 N N . GLU A 1 456 ? 160.507 203.219 201.298 1.00 82.30 456 GLU A N 1
ATOM 7383 C CA . GLU A 1 456 ? 159.749 202.328 202.153 1.00 82.30 456 GLU A CA 1
ATOM 7384 C C . GLU A 1 456 ? 158.878 201.415 201.301 1.00 82.30 456 GLU A C 1
ATOM 7385 O O . GLU A 1 456 ? 158.573 201.716 200.145 1.00 82.30 456 GLU A O 1
ATOM 7397 N N . PHE A 1 457 ? 158.484 200.295 201.867 1.00 87.03 457 PHE A N 1
ATOM 7398 C CA . PHE A 1 457 ? 157.585 199.362 201.212 1.00 87.03 457 PHE A CA 1
ATOM 7399 C C . PHE A 1 457 ? 156.193 199.931 201.161 1.00 87.03 457 PHE A C 1
ATOM 7400 O O . PHE A 1 457 ? 155.845 200.755 202.005 1.00 87.03 457 PHE A O 1
ATOM 7417 N N . PRO A 1 458 ? 155.393 199.547 200.168 1.00 82.64 458 PRO A N 1
ATOM 7418 C CA . PRO A 1 458 ? 154.012 199.920 200.037 1.00 82.64 458 PRO A CA 1
ATOM 7419 C C . PRO A 1 458 ? 153.248 199.317 201.181 1.00 82.64 458 PRO A C 1
ATOM 7420 O O . PRO A 1 458 ? 153.620 198.257 201.682 1.00 82.64 458 PRO A O 1
ATOM 7431 N N . ARG A 1 459 ? 152.214 200.005 201.608 1.00 77.83 459 ARG A N 1
ATOM 7432 C CA . ARG A 1 459 ? 151.403 199.547 202.710 1.00 77.83 459 ARG A CA 1
ATOM 7433 C C . ARG A 1 459 ? 150.243 198.692 202.254 1.00 77.83 459 ARG A C 1
ATOM 7434 O O . ARG A 1 459 ? 149.769 198.814 201.128 1.00 77.83 459 ARG A O 1
ATOM 7455 N N . LYS A 1 460 ? 149.787 197.833 203.146 1.00 77.18 460 LYS A N 1
ATOM 7456 C CA . LYS A 1 460 ? 148.605 197.038 202.905 1.00 77.18 460 LYS A CA 1
ATOM 7457 C C . LYS A 1 460 ? 147.359 197.900 202.833 1.00 77.18 460 LYS A C 1
ATOM 7458 O O . LYS A 1 460 ? 147.151 198.760 203.689 1.00 77.18 460 LYS A O 1
ATOM 7477 N N . ASP A 1 461 ? 146.536 197.625 201.828 1.00 71.59 461 ASP A N 1
ATOM 7478 C CA . ASP A 1 461 ? 145.232 198.238 201.623 1.00 71.59 461 ASP A CA 1
ATOM 7479 C C . ASP A 1 461 ? 144.436 197.218 200.815 1.00 71.59 461 ASP A C 1
ATOM 7480 O O . ASP A 1 461 ? 144.981 196.184 200.431 1.00 71.59 461 ASP A O 1
ATOM 7489 N N . LYS A 1 462 ? 143.181 197.502 200.502 1.00 65.71 462 LYS A N 1
ATOM 7490 C CA . LYS A 1 462 ? 141.896 197.210 199.888 1.00 65.71 462 LYS A CA 1
ATOM 7491 C C . LYS A 1 462 ? 141.873 197.383 198.374 1.00 65.71 462 LYS A C 1
ATOM 7492 O O . LYS A 1 462 ? 142.429 198.333 197.829 1.00 65.71 462 LYS A O 1
ATOM 7511 N N . SER A 1 463 ? 141.180 196.466 197.703 1.00 67.11 463 SER A N 1
ATOM 7512 C CA . SER A 1 463 ? 140.943 196.528 196.261 1.00 67.11 463 SER A CA 1
ATOM 7513 C C . SER A 1 463 ? 142.179 196.734 195.383 1.00 67.11 463 SER A C 1
ATOM 7514 O O . SER A 1 463 ? 142.154 197.557 194.463 1.00 67.11 463 SER A O 1
ATOM 7522 N N . ILE A 1 464 ? 143.244 195.970 195.621 1.00 79.75 464 ILE A N 1
ATOM 7523 C CA . ILE A 1 464 ? 144.409 196.118 194.766 1.00 79.75 464 ILE A CA 1
ATOM 7524 C C . ILE A 1 464 ? 144.292 195.095 193.661 1.00 79.75 464 ILE A C 1
ATOM 7525 O O . ILE A 1 464 ? 144.491 193.899 193.863 1.00 79.75 464 ILE A O 1
ATOM 7541 N N . MET A 1 465 ? 143.940 195.560 192.477 1.00 85.14 465 MET A N 1
ATOM 7542 C CA . MET A 1 465 ? 143.720 194.639 191.385 1.00 85.14 465 MET A CA 1
ATOM 7543 C C . MET A 1 465 ? 144.900 194.560 190.433 1.00 85.14 465 MET A C 1
ATOM 7544 O O . MET A 1 465 ? 144.933 193.721 189.545 1.00 85.14 465 MET A O 1
ATOM 7558 N N . HIS A 1 466 ? 145.860 195.445 190.570 1.00 88.51 466 HIS A N 1
ATOM 7559 C CA . HIS A 1 466 ? 146.976 195.473 189.652 1.00 88.51 466 HIS A CA 1
ATOM 7560 C C . HIS A 1 466 ? 148.239 194.980 190.307 1.00 88.51 466 HIS A C 1
ATOM 7561 O O . HIS A 1 466 ? 148.391 195.031 191.523 1.00 88.51 466 HIS A O 1
ATOM 7575 N N . ILE A 1 467 ? 149.153 194.508 189.487 1.00 92.18 467 ILE A N 1
ATOM 7576 C CA . ILE A 1 467 ? 150.399 193.959 189.970 1.00 92.18 467 ILE A CA 1
ATOM 7577 C C . ILE A 1 467 ? 151.596 194.752 189.490 1.00 92.18 467 ILE A C 1
ATOM 7578 O O . ILE A 1 467 ? 152.718 194.288 189.621 1.00 92.18 467 ILE A O 1
ATOM 7594 N N . GLY A 1 468 ? 151.363 195.929 188.898 1.00 91.93 468 GLY A N 1
ATOM 7595 C CA . GLY A 1 468 ? 151.777 197.173 188.246 1.00 91.93 468 GLY A CA 1
ATOM 7596 C C . GLY A 1 468 ? 152.049 196.951 186.770 1.00 91.93 468 GLY A C 1
ATOM 7597 O O . GLY A 1 468 ? 152.612 197.805 186.075 1.00 91.93 468 GLY A O 1
ATOM 7601 N N . LEU A 1 469 ? 151.687 195.762 186.325 1.00 91.85 469 LEU A N 1
ATOM 7602 C CA . LEU A 1 469 ? 151.848 195.267 184.970 1.00 91.85 469 LEU A CA 1
ATOM 7603 C C . LEU A 1 469 ? 150.492 195.261 184.309 1.00 91.85 469 LEU A C 1
ATOM 7604 O O . LEU A 1 469 ? 149.479 195.254 185.012 1.00 91.85 469 LEU A O 1
ATOM 7620 N N . SER A 1 470 ? 150.427 195.294 182.983 1.00 87.82 470 SER A N 1
ATOM 7621 C CA . SER A 1 470 ? 149.648 195.259 181.746 1.00 87.82 470 SER A CA 1
ATOM 7622 C C . SER A 1 470 ? 149.250 193.816 181.509 1.00 87.82 470 SER A C 1
ATOM 7623 O O . SER A 1 470 ? 149.895 192.910 182.030 1.00 87.82 470 SER A O 1
ATOM 7631 N N . GLU A 1 471 ? 148.265 193.557 180.649 1.00 80.50 471 GLU A N 1
ATOM 7632 C CA . GLU A 1 471 ? 147.887 192.161 180.406 1.00 80.50 471 GLU A CA 1
ATOM 7633 C C . GLU A 1 471 ? 149.072 191.359 179.893 1.00 80.50 471 GLU A C 1
ATOM 7634 O O . GLU A 1 471 ? 149.212 190.169 180.185 1.00 80.50 471 GLU A O 1
ATOM 7646 N N . THR A 1 472 ? 149.880 192.006 179.060 1.00 76.67 472 THR A N 1
ATOM 7647 C CA . THR A 1 472 ? 151.050 191.400 178.481 1.00 76.67 472 THR A CA 1
ATOM 7648 C C . THR A 1 472 ? 152.109 191.157 179.552 1.00 76.67 472 THR A C 1
ATOM 7649 O O . THR A 1 472 ? 152.705 190.075 179.638 1.00 76.67 472 THR A O 1
ATOM 7660 N N . GLY A 1 473 ? 152.355 192.177 180.367 1.00 81.60 473 GLY A N 1
ATOM 7661 C CA . GLY A 1 473 ? 153.357 192.101 181.413 1.00 81.60 473 GLY A CA 1
ATOM 7662 C C . GLY A 1 473 ? 153.007 191.050 182.454 1.00 81.60 473 GLY A C 1
ATOM 7663 O O . GLY A 1 473 ? 153.888 190.344 182.965 1.00 81.60 473 GLY A O 1
ATOM 7667 N N . PHE A 1 474 ? 151.720 190.888 182.746 1.00 84.84 474 PHE A N 1
ATOM 7668 C CA . PHE A 1 474 ? 151.328 189.945 183.767 1.00 84.84 474 PHE A CA 1
ATOM 7669 C C . PHE A 1 474 ? 151.852 188.582 183.586 1.00 84.84 474 PHE A C 1
ATOM 7670 O O . PHE A 1 474 ? 152.553 188.081 184.458 1.00 84.84 474 PHE A O 1
ATOM 7687 N N . MET A 1 475 ? 151.569 187.962 182.462 1.00 77.55 475 MET A N 1
ATOM 7688 C CA . MET A 1 475 ? 151.632 186.771 181.665 1.00 77.55 475 MET A CA 1
ATOM 7689 C C . MET A 1 475 ? 153.094 186.500 181.429 1.00 77.55 475 MET A C 1
ATOM 7690 O O . MET A 1 475 ? 153.553 185.371 181.590 1.00 77.55 475 MET A O 1
ATOM 7704 N N . ARG A 1 476 ? 153.866 187.553 181.184 1.00 78.59 476 ARG A N 1
ATOM 7705 C CA . ARG A 1 476 ? 155.298 187.359 181.053 1.00 78.59 476 ARG A CA 1
ATOM 7706 C C . ARG A 1 476 ? 155.851 187.018 182.417 1.00 78.59 476 ARG A C 1
ATOM 7707 O O . ARG A 1 476 ? 156.474 185.971 182.597 1.00 78.59 476 ARG A O 1
ATOM 7728 N N . PHE A 1 477 ? 155.542 187.834 183.410 1.00 82.83 477 PHE A N 1
ATOM 7729 C CA . PHE A 1 477 ? 156.061 187.540 184.725 1.00 82.83 477 PHE A CA 1
ATOM 7730 C C . PHE A 1 477 ? 155.572 186.178 185.221 1.00 82.83 477 PHE A C 1
ATOM 7731 O O . PHE A 1 477 ? 156.370 185.316 185.594 1.00 82.83 477 PHE A O 1
ATOM 7748 N N . PHE A 1 478 ? 154.259 185.963 185.165 1.00 76.69 478 PHE A N 1
ATOM 7749 C CA . PHE A 1 478 ? 153.670 184.754 185.713 1.00 76.69 478 PHE A CA 1
ATOM 7750 C C . PHE A 1 478 ? 154.111 183.464 185.040 1.00 76.69 478 PHE A C 1
ATOM 7751 O O . PHE A 1 478 ? 154.317 182.468 185.729 1.00 76.69 478 PHE A O 1
ATOM 7768 N N . GLN A 1 479 ? 154.269 183.433 183.717 1.00 69.57 479 GLN A N 1
ATOM 7769 C CA . GLN A 1 479 ? 154.690 182.185 183.107 1.00 69.57 479 GLN A CA 1
ATOM 7770 C C . GLN A 1 479 ? 156.157 181.904 183.383 1.00 69.57 479 GLN A C 1
ATOM 7771 O O . GLN A 1 479 ? 156.544 180.751 183.558 1.00 69.57 479 GLN A O 1
ATOM 7785 N N . LEU A 1 480 ? 156.976 182.945 183.530 1.00 74.49 480 LEU A N 1
ATOM 7786 C CA . LEU A 1 480 ? 158.385 182.736 183.838 1.00 74.49 480 LEU A CA 1
ATOM 7787 C C . LEU A 1 480 ? 158.541 182.046 185.181 1.00 74.49 480 LEU A C 1
ATOM 7788 O O . LEU A 1 480 ? 159.441 181.228 185.374 1.00 74.49 480 LEU A O 1
ATOM 7804 N N . LEU A 1 481 ? 157.611 182.300 186.088 1.00 75.12 481 LEU A N 1
ATOM 7805 C CA . LEU A 1 481 ? 157.667 181.755 187.430 1.00 75.12 481 LEU A CA 1
ATOM 7806 C C . LEU A 1 481 ? 157.614 180.236 187.436 1.00 75.12 481 LEU A C 1
ATOM 7807 O O . LEU A 1 481 ? 158.132 179.602 188.348 1.00 75.12 481 LEU A O 1
ATOM 7823 N N . ARG A 1 482 ? 157.066 179.616 186.399 1.00 63.83 482 ARG A N 1
ATOM 7824 C CA . ARG A 1 482 ? 156.917 178.163 186.350 1.00 63.83 482 ARG A CA 1
ATOM 7825 C C . ARG A 1 482 ? 158.267 177.465 186.435 1.00 63.83 482 ARG A C 1
ATOM 7826 O O . ARG A 1 482 ? 158.349 176.288 186.767 1.00 63.83 482 ARG A O 1
ATOM 7847 N N . LEU A 1 483 ? 159.328 178.190 186.132 1.00 60.14 483 LEU A N 1
ATOM 7848 C CA . LEU A 1 483 ? 160.672 177.667 186.082 1.00 60.14 483 LEU A CA 1
ATOM 7849 C C . LEU A 1 483 ? 161.343 177.657 187.475 1.00 60.14 483 LEU A C 1
ATOM 7850 O O . LEU A 1 483 ? 162.521 177.298 187.589 1.00 60.14 483 LEU A O 1
ATOM 7866 N N . MET A 1 484 ? 160.563 178.009 188.515 1.00 59.61 484 MET A N 1
ATOM 7867 C CA . MET A 1 484 ? 160.947 178.064 189.928 1.00 59.61 484 MET A CA 1
ATOM 7868 C C . MET A 1 484 ? 161.414 176.729 190.500 1.00 59.61 484 MET A C 1
ATOM 7869 O O . MET A 1 484 ? 161.136 175.649 189.970 1.00 59.61 484 MET A O 1
ATOM 7883 N N . ALA A 1 485 ? 162.121 176.818 191.627 1.00 53.87 485 ALA A N 1
ATOM 7884 C CA . ALA A 1 485 ? 162.650 175.654 192.323 1.00 53.87 485 ALA A CA 1
ATOM 7885 C C . ALA A 1 485 ? 162.740 175.913 193.816 1.00 53.87 485 ALA A C 1
ATOM 7886 O O . ALA A 1 485 ? 162.753 177.063 194.256 1.00 53.87 485 ALA A O 1
ATOM 7893 N N . ASP A 1 486 ? 162.804 174.838 194.600 1.00 54.14 486 ASP A N 1
ATOM 7894 C CA . ASP A 1 486 ? 162.971 174.953 196.045 1.00 54.14 486 ASP A CA 1
ATOM 7895 C C . ASP A 1 486 ? 164.430 175.221 196.385 1.00 54.14 486 ASP A C 1
ATOM 7896 O O . ASP A 1 486 ? 165.317 174.415 196.094 1.00 54.14 486 ASP A O 1
ATOM 7905 N N . LYS A 1 487 ? 164.662 176.380 196.974 1.00 56.60 487 LYS A N 1
ATOM 7906 C CA . LYS A 1 487 ? 165.980 176.884 197.303 1.00 56.60 487 LYS A CA 1
ATOM 7907 C C . LYS A 1 487 ? 165.723 177.976 198.346 1.00 56.60 487 LYS A C 1
ATOM 7908 O O . LYS A 1 487 ? 164.561 178.332 198.537 1.00 56.60 487 LYS A O 1
ATOM 7927 N N . PRO A 1 488 ? 166.729 178.573 199.000 1.00 60.69 488 PRO A N 1
ATOM 7928 C CA . PRO A 1 488 ? 166.540 179.589 200.019 1.00 60.69 488 PRO A CA 1
ATOM 7929 C C . PRO A 1 488 ? 165.649 180.698 199.497 1.00 60.69 488 PRO A C 1
ATOM 7930 O O . PRO A 1 488 ? 165.814 181.141 198.350 1.00 60.69 488 PRO A O 1
ATOM 7941 N N . HIS A 1 489 ? 164.775 181.198 200.374 1.00 72.59 489 HIS A N 1
ATOM 7942 C CA . HIS A 1 489 ? 163.790 182.210 200.019 1.00 72.59 489 HIS A CA 1
ATOM 7943 C C . HIS A 1 489 ? 164.428 183.433 199.449 1.00 72.59 489 HIS A C 1
ATOM 7944 O O . HIS A 1 489 ? 163.901 184.011 198.517 1.00 72.59 489 HIS A O 1
ATOM 7958 N N . GLU A 1 490 ? 165.612 183.807 199.912 1.00 71.07 490 GLU A N 1
ATOM 7959 C CA . GLU A 1 490 ? 166.697 184.750 199.924 1.00 71.07 490 GLU A CA 1
ATOM 7960 C C . GLU A 1 490 ? 167.241 184.835 198.508 1.00 71.07 490 GLU A C 1
ATOM 7961 O O . GLU A 1 490 ? 167.413 185.934 197.958 1.00 71.07 490 GLU A O 1
ATOM 7973 N N . THR A 1 491 ? 167.338 183.689 197.849 1.00 69.32 491 THR A N 1
ATOM 7974 C CA . THR A 1 491 ? 167.794 183.671 196.487 1.00 69.32 491 THR A CA 1
ATOM 7975 C C . THR A 1 491 ? 166.592 183.910 195.606 1.00 69.32 491 THR A C 1
ATOM 7976 O O . THR A 1 491 ? 166.633 184.725 194.682 1.00 69.32 491 THR A O 1
ATOM 7987 N N . ALA A 1 492 ? 165.500 183.201 195.906 1.00 75.79 492 ALA A N 1
ATOM 7988 C CA . ALA A 1 492 ? 164.324 183.290 195.061 1.00 75.79 492 ALA A CA 1
ATOM 7989 C C . ALA A 1 492 ? 163.722 184.703 195.024 1.00 75.79 492 ALA A C 1
ATOM 7990 O O . ALA A 1 492 ? 163.343 185.179 193.959 1.00 75.79 492 ALA A O 1
ATOM 7997 N N . ILE A 1 493 ? 163.701 185.411 196.152 1.00 84.36 493 ILE A N 1
ATOM 7998 C CA . ILE A 1 493 ? 163.149 186.753 196.173 1.00 84.36 493 ILE A CA 1
ATOM 7999 C C . ILE A 1 493 ? 164.022 187.665 195.363 1.00 84.36 493 ILE A C 1
ATOM 8000 O O . ILE A 1 493 ? 163.516 188.455 194.576 1.00 84.36 493 ILE A O 1
ATOM 8016 N N . LYS A 1 494 ? 165.345 187.605 195.533 1.00 79.85 494 LYS A N 1
ATOM 8017 C CA . LYS A 1 494 ? 166.158 188.512 194.750 1.00 79.85 494 LYS A CA 1
ATOM 8018 C C . LYS A 1 494 ? 165.903 188.307 193.258 1.00 79.85 494 LYS A C 1
ATOM 8019 O O . LYS A 1 494 ? 165.753 189.287 192.520 1.00 79.85 494 LYS A O 1
ATOM 8038 N N . GLU A 1 495 ? 165.806 187.041 192.812 1.00 77.52 495 GLU A N 1
ATOM 8039 C CA . GLU A 1 495 ? 165.575 186.760 191.393 1.00 77.52 495 GLU A CA 1
ATOM 8040 C C . GLU A 1 495 ? 164.213 187.240 190.906 1.00 77.52 495 GLU A C 1
ATOM 8041 O O . GLU A 1 495 ? 164.103 187.821 189.818 1.00 77.52 495 GLU A O 1
ATOM 8053 N N . VAL A 1 496 ? 163.182 187.039 191.723 1.00 82.99 496 VAL A N 1
ATOM 8054 C CA . VAL A 1 496 ? 161.839 187.439 191.366 1.00 82.99 496 VAL A CA 1
ATOM 8055 C C . VAL A 1 496 ? 161.699 188.938 191.329 1.00 82.99 496 VAL A C 1
ATOM 8056 O O . VAL A 1 496 ? 161.106 189.472 190.390 1.00 82.99 496 VAL A O 1
ATOM 8069 N N . VAL A 1 497 ? 162.233 189.622 192.332 1.00 86.12 497 VAL A N 1
ATOM 8070 C CA . VAL A 1 497 ? 162.116 191.058 192.380 1.00 86.12 497 VAL A CA 1
ATOM 8071 C C . VAL A 1 497 ? 162.895 191.667 191.224 1.00 86.12 497 VAL A C 1
ATOM 8072 O O . VAL A 1 497 ? 162.404 192.595 190.585 1.00 86.12 497 VAL A O 1
ATOM 8085 N N . MET A 1 498 ? 164.102 191.185 190.946 1.00 80.97 498 MET A N 1
ATOM 8086 C CA . MET A 1 498 ? 164.802 191.724 189.805 1.00 80.97 498 MET A CA 1
ATOM 8087 C C . MET A 1 498 ? 164.064 191.456 188.501 1.00 80.97 498 MET A C 1
ATOM 8088 O O . MET A 1 498 ? 164.053 192.327 187.630 1.00 80.97 498 MET A O 1
ATOM 8102 N N . ALA A 1 499 ? 163.459 190.266 188.330 1.00 80.57 499 ALA A N 1
ATOM 8103 C CA . ALA A 1 499 ? 162.716 190.008 187.107 1.00 80.57 499 ALA A CA 1
ATOM 8104 C C . ALA A 1 499 ? 161.563 190.982 187.003 1.00 80.57 499 ALA A C 1
ATOM 8105 O O . ALA A 1 499 ? 161.316 191.542 185.934 1.00 80.57 499 ALA A O 1
ATOM 8112 N N . TYR A 1 500 ? 160.915 191.257 188.136 1.00 87.35 500 TYR A N 1
ATOM 8113 C CA . TYR A 1 500 ? 159.827 192.212 188.190 1.00 87.35 500 TYR A CA 1
ATOM 8114 C C . TYR A 1 500 ? 160.253 193.579 187.682 1.00 87.35 500 TYR A C 1
ATOM 8115 O O . TYR A 1 500 ? 159.524 194.228 186.915 1.00 87.35 500 TYR A O 1
ATOM 8133 N N . VAL A 1 501 ? 161.440 194.007 188.095 1.00 84.26 501 VAL A N 1
ATOM 8134 C CA . VAL A 1 501 ? 161.966 195.286 187.666 1.00 84.26 501 VAL A CA 1
ATOM 8135 C C . VAL A 1 501 ? 162.307 195.248 186.189 1.00 84.26 501 VAL A C 1
ATOM 8136 O O . VAL A 1 501 ? 161.925 196.142 185.437 1.00 84.26 501 VAL A O 1
ATOM 8149 N N . GLY A 1 502 ? 162.972 194.184 185.753 1.00 77.45 502 GLY A N 1
ATOM 8150 C CA . GLY A 1 502 ? 163.378 194.073 184.363 1.00 77.45 502 GLY A CA 1
ATOM 8151 C C . GLY A 1 502 ? 162.183 194.157 183.434 1.00 77.45 502 GLY A C 1
ATOM 8152 O O . GLY A 1 502 ? 162.276 194.716 182.335 1.00 77.45 502 GLY A O 1
ATOM 8156 N N . ILE A 1 503 ? 161.049 193.628 183.870 1.00 81.52 503 ILE A N 1
ATOM 8157 C CA . ILE A 1 503 ? 159.856 193.704 183.070 1.00 81.52 503 ILE A CA 1
ATOM 8158 C C . ILE A 1 503 ? 159.304 195.130 183.063 1.00 81.52 503 ILE A C 1
ATOM 8159 O O . ILE A 1 503 ? 159.040 195.665 181.983 1.00 81.52 503 ILE A O 1
ATOM 8175 N N . LYS A 1 504 ? 159.191 195.795 184.236 1.00 84.83 504 LYS A N 1
ATOM 8176 C CA . LYS A 1 504 ? 158.690 197.183 184.254 1.00 84.83 504 LYS A CA 1
ATOM 8177 C C . LYS A 1 504 ? 159.533 198.150 183.458 1.00 84.83 504 LYS A C 1
ATOM 8178 O O . LYS A 1 504 ? 159.013 199.104 182.887 1.00 84.83 504 LYS A O 1
ATOM 8197 N N . LEU A 1 505 ? 160.817 197.903 183.386 1.00 75.31 505 LEU A N 1
ATOM 8198 C CA . LEU A 1 505 ? 161.665 198.809 182.648 1.00 75.31 505 LEU A CA 1
ATOM 8199 C C . LEU A 1 505 ? 161.382 198.775 181.141 1.00 75.31 505 LEU A C 1
ATOM 8200 O O . LEU A 1 505 ? 161.809 199.689 180.422 1.00 75.31 505 LEU A O 1
ATOM 8216 N N . GLY A 1 506 ? 160.718 197.727 180.640 1.00 69.80 506 GLY A N 1
ATOM 8217 C CA . GLY A 1 506 ? 160.385 197.637 179.227 1.00 69.80 506 GLY A CA 1
ATOM 8218 C C . GLY A 1 506 ? 158.873 197.775 178.993 1.00 69.80 506 GLY A C 1
ATOM 8219 O O . GLY A 1 506 ? 158.442 198.245 177.937 1.00 69.80 506 GLY A O 1
ATOM 8223 N N . ASP A 1 507 ? 158.066 197.407 179.996 1.00 80.38 507 ASP A N 1
ATOM 8224 C CA . ASP A 1 507 ? 156.610 197.452 179.904 1.00 80.38 507 ASP A CA 1
ATOM 8225 C C . ASP A 1 507 ? 156.060 198.818 180.275 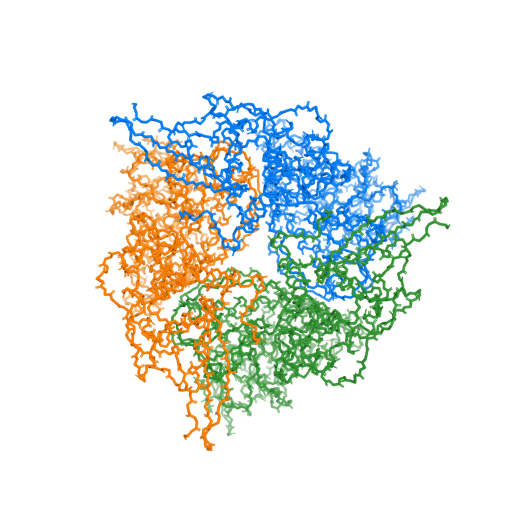1.00 80.38 507 ASP A C 1
ATOM 8226 O O . ASP A 1 507 ? 155.968 199.170 181.451 1.00 80.38 507 ASP A O 1
ATOM 8235 N N . LYS A 1 508 ? 155.677 199.577 179.261 1.00 73.46 508 LYS A N 1
ATOM 8236 C CA . LYS A 1 508 ? 155.257 200.955 179.438 1.00 73.46 508 LYS A CA 1
ATOM 8237 C C . LYS A 1 508 ? 153.744 201.112 179.392 1.00 73.46 508 LYS A C 1
ATOM 8238 O O . LYS A 1 508 ? 153.241 202.226 179.226 1.00 73.46 508 LYS A O 1
ATOM 8257 N N . GLY A 1 509 ? 153.012 200.002 179.459 1.00 78.41 509 GLY A N 1
ATOM 8258 C CA . GLY A 1 509 ? 151.562 200.078 179.365 1.00 78.41 509 GLY A CA 1
ATOM 8259 C C . GLY A 1 509 ? 150.850 200.357 180.693 1.00 78.41 509 GLY A C 1
ATOM 8260 O O . GLY A 1 509 ? 151.464 200.573 181.744 1.00 78.41 509 GLY A O 1
ATOM 8264 N N . SER A 1 510 ? 149.520 200.372 180.614 1.00 84.41 510 SER A N 1
ATOM 8265 C CA . SER A 1 510 ? 148.634 200.617 181.743 1.00 84.41 510 SER A CA 1
ATOM 8266 C C . SER A 1 510 ? 148.554 199.367 182.608 1.00 84.41 510 SER A C 1
ATOM 8267 O O . SER A 1 510 ? 148.796 198.275 182.098 1.00 84.41 510 SER A O 1
ATOM 8275 N N . PRO A 1 511 ? 148.227 199.468 183.903 1.00 89.31 511 PRO A N 1
ATOM 8276 C CA . PRO A 1 511 ? 147.993 198.333 184.759 1.00 89.31 511 PRO A CA 1
ATOM 8277 C C . PRO A 1 511 ? 146.759 197.590 184.286 1.00 89.31 511 PRO A C 1
ATOM 8278 O O . PRO A 1 511 ? 145.775 198.208 183.880 1.00 89.31 511 PRO A O 1
ATOM 8289 N N . TYR A 1 512 ? 146.800 196.277 184.398 1.00 89.14 512 TYR A N 1
ATOM 8290 C CA . TYR A 1 512 ? 145.685 195.411 184.061 1.00 89.14 512 TYR A CA 1
ATOM 8291 C C . TYR A 1 512 ? 145.128 194.935 185.366 1.00 89.14 512 TYR A C 1
ATOM 8292 O O . TYR A 1 512 ? 145.892 194.681 186.297 1.00 89.14 512 TYR A O 1
ATOM 8310 N N . TYR A 1 513 ? 143.812 194.883 185.476 1.00 86.40 513 TYR A N 1
ATOM 8311 C CA . TYR A 1 513 ? 143.225 194.518 186.742 1.00 86.40 513 TYR A CA 1
ATOM 8312 C C . TYR A 1 513 ? 142.747 193.063 186.833 1.00 86.40 513 TYR A C 1
ATOM 8313 O O . TYR A 1 513 ? 142.069 192.553 185.939 1.00 86.40 513 TYR A O 1
ATOM 8331 N N . ILE A 1 514 ? 143.045 192.454 187.978 1.00 84.13 514 ILE A N 1
ATOM 8332 C CA . ILE A 1 514 ? 142.692 191.106 188.380 1.00 84.13 514 ILE A CA 1
ATOM 8333 C C . ILE A 1 514 ? 141.362 191.071 189.088 1.00 84.13 514 ILE A C 1
ATOM 8334 O O . ILE A 1 514 ? 141.151 191.802 190.052 1.00 84.13 514 ILE A O 1
ATOM 8350 N N . ARG A 1 515 ? 140.472 190.192 188.655 1.00 73.86 515 ARG A N 1
ATOM 8351 C CA . ARG A 1 515 ? 139.188 189.530 188.701 1.00 73.86 515 ARG A CA 1
ATOM 8352 C C . ARG A 1 515 ? 139.186 188.649 189.927 1.00 73.86 515 ARG A C 1
ATOM 8353 O O . ARG A 1 515 ? 140.129 187.883 190.146 1.00 73.86 515 ARG A O 1
ATOM 8374 N N . LYS A 1 516 ? 138.121 188.704 190.718 1.00 65.00 516 LYS A N 1
ATOM 8375 C CA . LYS A 1 516 ? 138.114 187.901 191.933 1.00 65.00 516 LYS A CA 1
ATOM 8376 C C . LYS A 1 516 ? 138.221 186.405 191.634 1.00 65.00 516 LYS A C 1
ATOM 8377 O O . LYS A 1 516 ? 138.941 185.694 192.331 1.00 65.00 516 LYS A O 1
ATOM 8396 N N . GLU A 1 517 ? 137.661 185.966 190.509 1.00 63.99 517 GLU A N 1
ATOM 8397 C CA . GLU A 1 517 ? 137.626 184.558 190.139 1.00 63.99 517 GLU A CA 1
ATOM 8398 C C . GLU A 1 517 ? 138.976 183.866 189.927 1.00 63.99 517 GLU A C 1
ATOM 8399 O O . GLU A 1 517 ? 139.033 182.635 190.014 1.00 63.99 517 GLU A O 1
ATOM 8411 N N . SER A 1 518 ? 140.031 184.617 189.602 1.00 68.66 518 SER A N 1
ATOM 8412 C CA . SER A 1 518 ? 141.346 184.035 189.358 1.00 68.66 518 SER A CA 1
ATOM 8413 C C . SER A 1 518 ? 142.391 184.708 190.218 1.00 68.66 518 SER A C 1
ATOM 8414 O O . SER A 1 518 ? 143.595 184.545 190.016 1.00 68.66 518 SER A O 1
ATOM 8422 N N . TYR A 1 519 ? 141.924 185.473 191.203 1.00 74.37 519 TYR A N 1
ATOM 8423 C CA . TYR A 1 519 ? 142.806 186.288 192.011 1.00 74.37 519 TYR A CA 1
ATOM 8424 C C . TYR A 1 519 ? 143.795 185.382 192.708 1.00 74.37 519 TYR A C 1
ATOM 8425 O O . TYR A 1 519 ? 144.996 185.667 192.782 1.00 74.37 519 TYR A O 1
ATOM 8443 N N . GLN A 1 520 ? 143.279 184.255 193.181 1.00 70.86 520 GLN A N 1
ATOM 8444 C CA . GLN A 1 520 ? 144.029 183.265 193.914 1.00 70.86 520 GLN A CA 1
ATOM 8445 C C . GLN A 1 520 ? 145.041 182.508 193.052 1.00 70.86 520 GLN A C 1
ATOM 8446 O O . GLN A 1 520 ? 145.936 181.867 193.607 1.00 70.86 520 GLN A O 1
ATOM 8460 N N . ASP A 1 521 ? 144.886 182.522 191.716 1.00 71.21 521 ASP A N 1
ATOM 8461 C CA . ASP A 1 521 ? 145.802 181.763 190.883 1.00 71.21 521 ASP A CA 1
ATOM 8462 C C . ASP A 1 521 ? 147.055 182.571 190.771 1.00 71.21 521 ASP A C 1
ATOM 8463 O O . ASP A 1 521 ? 148.171 182.054 190.859 1.00 71.21 521 ASP A O 1
ATOM 8472 N N . PHE A 1 522 ? 146.859 183.876 190.674 1.00 78.91 522 PHE A N 1
ATOM 8473 C CA . PHE A 1 522 ? 147.977 184.775 190.564 1.00 78.91 522 PHE A CA 1
ATOM 8474 C C . PHE A 1 522 ? 148.746 184.718 191.876 1.00 78.91 522 PHE A C 1
ATOM 8475 O O . PHE A 1 522 ? 149.978 184.623 191.891 1.00 78.91 522 PHE A O 1
ATOM 8492 N N . ILE A 1 523 ? 148.015 184.670 192.994 1.00 79.19 523 ILE A N 1
ATOM 8493 C CA . ILE A 1 523 ? 148.678 184.583 194.282 1.00 79.19 523 ILE A CA 1
ATOM 8494 C C . ILE A 1 523 ? 149.457 183.299 194.392 1.00 79.19 523 ILE A C 1
ATOM 8495 O O . ILE A 1 523 ? 150.629 183.307 194.769 1.00 79.19 523 ILE A O 1
ATOM 8511 N N . TYR A 1 524 ? 148.855 182.178 194.034 1.00 75.00 524 TYR A N 1
ATOM 8512 C CA . TYR A 1 524 ? 149.597 180.954 194.177 1.00 75.00 524 TYR A CA 1
ATOM 8513 C C . TYR A 1 524 ? 150.915 181.033 193.442 1.00 75.00 524 TYR A C 1
ATOM 8514 O O . TYR A 1 524 ? 151.972 180.719 194.005 1.00 75.00 524 TYR A O 1
ATOM 8532 N N . LEU A 1 525 ? 150.874 181.474 192.186 1.00 76.16 525 LEU A N 1
ATOM 8533 C CA . LEU A 1 525 ? 152.080 181.462 191.399 1.00 76.16 525 LEU A CA 1
ATOM 8534 C C . LEU A 1 525 ? 153.172 182.421 191.880 1.00 76.16 525 LEU A C 1
ATOM 8535 O O . LEU A 1 525 ? 154.347 182.031 191.929 1.00 76.16 525 LEU A O 1
ATOM 8551 N N . LEU A 1 526 ? 152.824 183.664 192.274 1.00 82.65 526 LEU A N 1
ATOM 8552 C CA . LEU A 1 526 ? 153.924 184.573 192.613 1.00 82.65 526 LEU A CA 1
ATOM 8553 C C . LEU A 1 526 ? 154.542 184.235 193.944 1.00 82.65 526 LEU A C 1
ATOM 8554 O O . LEU A 1 526 ? 155.760 184.314 194.100 1.00 82.65 526 LEU A O 1
ATOM 8570 N N . PHE A 1 527 ? 153.753 183.750 194.881 1.00 83.73 527 PHE A N 1
ATOM 8571 C CA . PHE A 1 527 ? 154.326 183.440 196.168 1.00 83.73 527 PHE A CA 1
ATOM 8572 C C . PHE A 1 527 ? 155.128 182.162 196.108 1.00 83.73 527 PHE A C 1
ATOM 8573 O O . PHE A 1 527 ? 156.234 182.090 196.666 1.00 83.73 527 PHE A O 1
ATOM 8590 N N . ALA A 1 528 ? 154.631 181.168 195.361 1.00 73.50 528 ALA A N 1
ATOM 8591 C CA . ALA A 1 528 ? 155.328 179.905 195.241 1.00 73.50 528 ALA A CA 1
ATOM 8592 C C . ALA A 1 528 ? 156.714 180.122 194.636 1.00 73.50 528 ALA A C 1
ATOM 8593 O O . ALA A 1 528 ? 157.693 179.508 195.075 1.00 73.50 528 ALA A O 1
ATOM 8600 N N . SER A 1 529 ? 156.827 181.076 193.705 1.00 75.36 529 SER A N 1
ATOM 8601 C CA . SER A 1 529 ? 158.086 181.351 193.019 1.00 75.36 529 SER A CA 1
ATOM 8602 C C . SER A 1 529 ? 159.161 181.936 193.910 1.00 75.36 529 SER A C 1
ATOM 8603 O O . SER A 1 529 ? 160.337 181.960 193.535 1.00 75.36 529 SER A O 1
ATOM 8611 N N . MET A 1 530 ? 158.762 182.474 195.063 1.00 81.78 530 MET A N 1
ATOM 8612 C CA . MET A 1 530 ? 159.678 183.098 195.989 1.00 81.78 530 MET A CA 1
ATOM 8613 C C . MET A 1 530 ? 159.987 182.173 197.147 1.00 81.78 530 MET A C 1
ATOM 8614 O O . MET A 1 530 ? 160.639 182.580 198.105 1.00 81.78 530 MET A O 1
ATOM 8628 N N . GLY A 1 531 ? 159.488 180.940 197.080 1.00 74.00 531 GLY A N 1
ATOM 8629 C CA . GLY A 1 531 ? 159.699 179.980 198.142 1.00 74.00 531 GLY A CA 1
ATOM 8630 C C . GLY A 1 531 ? 158.670 180.026 199.278 1.00 74.00 531 GLY A C 1
ATOM 8631 O O . GLY A 1 531 ? 158.909 179.418 200.322 1.00 74.00 531 GLY A O 1
ATOM 8635 N N . PHE A 1 532 ? 157.525 180.703 199.103 1.00 79.16 532 PHE A N 1
ATOM 8636 C CA . PHE A 1 532 ? 156.550 180.763 200.185 1.00 79.16 532 PHE A CA 1
ATOM 8637 C C . PHE A 1 532 ? 155.518 179.680 199.952 1.00 79.16 532 PHE A C 1
ATOM 8638 O O . PHE A 1 532 ? 155.157 179.394 198.809 1.00 79.16 532 PHE A O 1
ATOM 8655 N N . LYS A 1 533 ? 155.029 179.065 201.017 1.00 73.51 533 LYS A N 1
ATOM 8656 C CA . LYS A 1 533 ? 154.051 178.017 200.818 1.00 73.51 533 LYS A CA 1
ATOM 8657 C C . LYS A 1 533 ? 152.679 178.635 200.733 1.00 73.51 533 LYS A C 1
ATOM 8658 O O . LYS A 1 533 ? 152.333 179.503 201.535 1.00 73.51 533 LYS A O 1
ATOM 8677 N N . VAL A 1 534 ? 151.882 178.190 199.773 1.00 71.92 534 VAL A N 1
ATOM 8678 C CA . VAL A 1 534 ? 150.532 178.708 199.646 1.00 71.92 534 VAL A CA 1
ATOM 8679 C C . VAL A 1 534 ? 149.536 177.564 199.692 1.00 71.92 534 VAL A C 1
ATOM 8680 O O . VAL A 1 534 ? 149.650 176.609 198.918 1.00 71.92 534 VAL A O 1
ATOM 8693 N N . THR A 1 535 ? 148.558 177.663 200.585 1.00 66.32 535 THR A N 1
ATOM 8694 C CA . THR A 1 535 ? 147.533 176.636 200.697 1.00 66.32 535 THR A CA 1
ATOM 8695 C C . THR A 1 535 ? 146.135 177.259 200.637 1.00 66.32 535 THR A C 1
ATOM 8696 O O . THR A 1 535 ? 145.945 178.446 200.928 1.00 66.32 535 THR A O 1
ATOM 8707 N N . THR A 1 536 ? 145.130 176.447 200.300 1.00 59.82 536 THR A N 1
ATOM 8708 C CA . THR A 1 536 ? 143.756 176.952 200.263 1.00 59.82 536 THR A CA 1
ATOM 8709 C C . THR A 1 536 ? 142.866 176.242 201.267 1.00 59.82 536 THR A C 1
ATOM 8710 O O . THR A 1 536 ? 142.849 175.006 201.351 1.00 59.82 536 THR A O 1
ATOM 8721 N N . ARG A 1 537 ? 142.113 177.046 202.012 1.00 58.23 537 ARG A N 1
ATOM 8722 C CA . ARG A 1 537 ? 141.164 176.555 203.011 1.00 58.23 537 ARG A CA 1
ATOM 8723 C C . ARG A 1 537 ? 139.806 177.240 202.903 1.00 58.23 537 ARG A C 1
ATOM 8724 O O . ARG A 1 537 ? 139.693 178.357 202.404 1.00 58.23 537 ARG A O 1
ATOM 8745 N N . ARG A 1 538 ? 138.750 176.566 203.352 1.00 52.37 538 ARG A N 1
ATOM 8746 C CA . ARG A 1 538 ? 137.440 177.209 203.332 1.00 52.37 538 ARG A CA 1
ATOM 8747 C C . ARG A 1 538 ? 136.873 177.388 204.727 1.00 52.37 538 ARG A C 1
ATOM 8748 O O . ARG A 1 538 ? 136.920 176.474 205.554 1.00 52.37 538 ARG A O 1
ATOM 8769 N N . SER A 1 539 ? 136.298 178.562 204.952 1.00 53.15 539 SER A N 1
ATOM 8770 C CA . SER A 1 539 ? 135.632 178.879 206.212 1.00 53.15 539 SER A CA 1
ATOM 8771 C C . SER A 1 539 ? 134.165 179.221 206.007 1.00 53.15 539 SER A C 1
ATOM 8772 O O . SER A 1 539 ? 133.764 179.781 204.979 1.00 53.15 539 SER A O 1
ATOM 8780 N N . ILE A 1 540 ? 133.346 178.854 206.986 1.00 49.55 540 ILE A N 1
ATOM 8781 C CA . ILE A 1 540 ? 131.921 179.140 206.916 1.00 49.55 540 ILE A CA 1
ATOM 8782 C C . ILE A 1 540 ? 131.546 180.263 207.864 1.00 49.55 540 ILE A C 1
ATOM 8783 O O . ILE A 1 540 ? 131.787 180.191 209.071 1.00 49.55 540 ILE A O 1
ATOM 8799 N N . MET A 1 541 ? 130.965 181.306 207.292 1.00 50.94 541 MET A N 1
ATOM 8800 C CA . MET A 1 541 ? 130.549 182.487 208.027 1.00 50.94 541 MET A CA 1
ATOM 8801 C C . MET A 1 541 ? 129.043 182.651 207.920 1.00 50.94 541 MET A C 1
ATOM 8802 O O . MET A 1 541 ? 128.534 183.271 206.980 1.00 50.94 541 MET A O 1
ATOM 8816 N N . GLY A 1 542 ? 128.308 182.148 208.900 1.00 46.28 542 GLY A N 1
ATOM 8817 C CA . GLY A 1 542 ? 126.869 182.135 208.721 1.00 46.28 542 GLY A CA 1
ATOM 8818 C C . GLY A 1 542 ? 126.619 181.235 207.519 1.00 46.28 542 GLY A C 1
ATOM 8819 O O . GLY A 1 542 ? 127.050 180.085 207.508 1.00 46.28 542 GLY A O 1
ATOM 8823 N N . SER A 1 543 ? 125.913 181.741 206.518 1.00 43.83 543 SER A N 1
ATOM 8824 C CA . SER A 1 543 ? 125.622 180.971 205.315 1.00 43.83 543 SER A CA 1
ATOM 8825 C C . SER A 1 543 ? 126.647 181.220 204.196 1.00 43.83 543 SER A C 1
ATOM 8826 O O . SER A 1 543 ? 126.534 180.643 203.110 1.00 43.83 543 SER A O 1
ATOM 8834 N N . ASN A 1 544 ? 127.625 182.101 204.447 1.00 42.26 544 ASN A N 1
ATOM 8835 C CA . ASN A 1 544 ? 128.614 182.499 203.440 1.00 42.26 544 ASN A CA 1
ATOM 8836 C C . ASN A 1 544 ? 129.867 181.620 203.400 1.00 42.26 544 ASN A C 1
ATOM 8837 O O . ASN A 1 544 ? 130.297 181.033 204.398 1.00 42.26 544 ASN A O 1
ATOM 8848 N N . ASN A 1 545 ? 130.517 181.587 202.234 1.00 52.46 545 ASN A N 1
ATOM 8849 C CA . ASN A 1 545 ? 131.748 180.802 202.072 1.00 52.46 545 ASN A CA 1
ATOM 8850 C C . ASN A 1 545 ? 132.978 181.647 201.798 1.00 52.46 545 ASN A C 1
ATOM 8851 O O . ASN A 1 545 ? 133.002 182.464 200.877 1.00 52.46 545 ASN A O 1
ATOM 8862 N N . ILE A 1 546 ? 133.998 181.480 202.626 1.00 51.62 546 ILE A N 1
ATOM 8863 C CA . ILE A 1 546 ? 135.202 182.267 202.445 1.00 51.62 546 ILE A CA 1
ATOM 8864 C C . ILE A 1 546 ? 136.335 181.399 201.931 1.00 51.62 546 ILE A C 1
ATOM 8865 O O . ILE A 1 546 ? 136.716 180.419 202.583 1.00 51.62 546 ILE A O 1
ATOM 8881 N N . SER A 1 547 ? 136.885 181.762 200.774 1.00 60.60 547 SER A N 1
ATOM 8882 C CA . SER A 1 547 ? 138.026 181.036 200.229 1.00 60.60 547 SER A CA 1
ATOM 8883 C C . SER A 1 547 ? 139.281 181.747 200.724 1.00 60.60 547 SER A C 1
ATOM 8884 O O . SER A 1 547 ? 139.532 182.930 200.435 1.00 60.60 547 SER A O 1
ATOM 8892 N N . ILE A 1 548 ? 140.032 181.042 201.544 1.00 64.00 548 ILE A N 1
ATOM 8893 C CA . ILE A 1 548 ? 141.181 181.583 202.229 1.00 64.00 548 ILE A CA 1
ATOM 8894 C C . ILE A 1 548 ? 142.481 181.208 201.594 1.00 64.00 548 ILE A C 1
ATOM 8895 O O . ILE A 1 548 ? 142.815 180.021 201.513 1.00 64.00 548 ILE A O 1
ATOM 8911 N N . ILE A 1 549 ? 143.255 182.200 201.167 1.00 71.88 549 ILE A N 1
ATOM 8912 C CA . ILE A 1 549 ? 144.523 181.839 200.589 1.00 71.88 549 ILE A CA 1
ATOM 8913 C C . ILE A 1 549 ? 145.541 182.156 201.664 1.00 71.88 549 ILE A C 1
ATOM 8914 O O . ILE A 1 549 ? 145.745 183.320 202.013 1.00 71.88 549 ILE A O 1
ATOM 8930 N N . SER A 1 550 ? 146.153 181.115 202.204 1.00 74.23 550 SER A N 1
ATOM 8931 C CA . SER A 1 550 ? 147.077 181.256 203.313 1.00 74.23 550 SER A CA 1
ATOM 8932 C C . SER A 1 550 ? 148.519 181.105 202.889 1.00 74.23 550 SER A C 1
ATOM 8933 O O . SER A 1 550 ? 148.925 180.089 202.320 1.00 74.23 550 SER A O 1
ATOM 8941 N N . ILE A 1 551 ? 149.295 182.152 203.120 1.00 82.35 551 ILE A N 1
ATOM 8942 C CA . ILE A 1 551 ? 150.688 182.155 202.720 1.00 82.35 551 ILE A CA 1
ATOM 8943 C C . ILE A 1 551 ? 151.606 182.111 203.932 1.00 82.35 551 ILE A C 1
ATOM 8944 O O . ILE A 1 551 ? 151.472 182.936 204.845 1.00 82.35 551 ILE A O 1
ATOM 8960 N N . ARG A 1 552 ? 152.538 181.154 203.932 1.00 78.46 552 ARG A N 1
ATOM 8961 C CA . ARG A 1 552 ? 153.481 181.021 205.030 1.00 78.46 552 ARG A CA 1
ATOM 8962 C C . ARG A 1 552 ? 154.912 180.728 204.559 1.00 78.46 552 ARG A C 1
ATOM 8963 O O . ARG A 1 552 ? 155.164 179.708 203.911 1.00 78.46 552 ARG A O 1
ATOM 8984 N N . PRO A 1 553 ? 155.881 181.570 204.944 1.00 78.98 553 PRO A N 1
ATOM 8985 C CA . PRO A 1 553 ? 155.816 182.860 205.644 1.00 78.98 553 PRO A CA 1
ATOM 8986 C C . PRO A 1 553 ? 155.046 183.887 204.823 1.00 78.98 553 PRO A C 1
ATOM 8987 O O . PRO A 1 553 ? 154.959 183.750 203.615 1.00 78.98 553 PRO A O 1
ATOM 8998 N N . ARG A 1 554 ? 154.454 184.865 205.477 1.00 81.45 554 ARG A N 1
ATOM 8999 C CA . ARG A 1 554 ? 153.707 185.917 204.800 1.00 81.45 554 ARG A CA 1
ATOM 9000 C C . ARG A 1 554 ? 154.673 186.920 204.172 1.00 81.45 554 ARG A C 1
ATOM 9001 O O . ARG A 1 554 ? 155.806 187.024 204.622 1.00 81.45 554 ARG A O 1
ATOM 9022 N N . VAL A 1 555 ? 154.257 187.630 203.115 1.00 86.53 555 VAL A N 1
ATOM 9023 C CA . VAL A 1 555 ? 155.130 188.659 202.541 1.00 86.53 555 VAL A CA 1
ATOM 9024 C C . VAL A 1 555 ? 154.719 190.065 202.925 1.00 86.53 555 VAL A C 1
ATOM 9025 O O . VAL A 1 555 ? 153.682 190.565 202.511 1.00 86.53 555 VAL A O 1
ATOM 9038 N N . THR A 1 556 ? 155.564 190.668 203.737 1.00 79.85 556 THR A N 1
ATOM 9039 C CA . THR A 1 556 ? 155.451 192.022 204.262 1.00 79.85 556 THR A CA 1
ATOM 9040 C C . THR A 1 556 ? 156.876 192.619 204.250 1.00 79.85 556 THR A C 1
ATOM 9041 O O . THR A 1 556 ? 157.842 191.916 203.904 1.00 79.85 556 THR A O 1
ATOM 9052 N N . LYS A 1 557 ? 157.013 193.899 204.605 1.00 83.11 557 LYS A N 1
ATOM 9053 C CA . LYS A 1 557 ? 158.315 194.583 204.594 1.00 83.11 557 LYS A CA 1
ATOM 9054 C C . LYS A 1 557 ? 159.494 193.846 205.169 1.00 83.11 557 LYS A C 1
ATOM 9055 O O . LYS A 1 557 ? 160.541 193.748 204.529 1.00 83.11 557 LYS A O 1
ATOM 9074 N N . GLN A 1 558 ? 159.362 193.293 206.369 1.00 83.43 558 GLN A N 1
ATOM 9075 C CA . GLN A 1 558 ? 160.525 192.705 207.015 1.00 83.43 558 GLN A CA 1
ATOM 9076 C C . GLN A 1 558 ? 161.046 191.473 206.314 1.00 83.43 558 GLN A C 1
ATOM 9077 O O . GLN A 1 558 ? 162.201 191.104 206.505 1.00 83.43 558 GLN A O 1
ATOM 9091 N N . TYR A 1 559 ? 160.224 190.839 205.490 1.00 87.13 559 TYR A N 1
ATOM 9092 C CA . TYR A 1 559 ? 160.665 189.634 204.841 1.00 87.13 559 TYR A CA 1
ATOM 9093 C C . TYR A 1 559 ? 161.478 189.992 203.631 1.00 87.13 559 TYR A C 1
ATOM 9094 O O . TYR A 1 559 ? 162.590 189.507 203.463 1.00 87.13 559 TYR A O 1
ATOM 9112 N N . ILE A 1 560 ? 160.964 190.903 202.823 1.00 88.35 560 ILE A N 1
ATOM 9113 C CA . ILE A 1 560 ? 161.712 191.235 201.630 1.00 88.35 560 ILE A CA 1
ATOM 9114 C C . ILE A 1 560 ? 162.933 192.048 201.948 1.00 88.35 560 ILE A C 1
ATOM 9115 O O . ILE A 1 560 ? 163.988 191.814 201.365 1.00 88.35 560 ILE A O 1
ATOM 9131 N N . VAL A 1 561 ? 162.827 193.026 202.841 1.00 87.55 561 VAL A N 1
ATOM 9132 C CA . VAL A 1 561 ? 164.028 193.795 203.045 1.00 87.55 561 VAL A CA 1
ATOM 9133 C C . VAL A 1 561 ? 165.080 192.968 203.771 1.00 87.55 561 VAL A C 1
ATOM 9134 O O . VAL A 1 561 ? 166.264 193.117 203.468 1.00 87.55 561 VAL A O 1
ATOM 9147 N N . ALA A 1 562 ? 164.707 192.100 204.729 1.00 86.79 562 ALA A N 1
ATOM 9148 C CA . ALA A 1 562 ? 165.741 191.339 205.379 1.00 86.79 562 ALA A CA 1
ATOM 9149 C C . ALA A 1 562 ? 166.435 190.401 204.417 1.00 86.79 562 ALA A C 1
ATOM 9150 O O . ALA A 1 562 ? 167.668 190.291 204.435 1.00 86.79 562 ALA A O 1
ATOM 9157 N N . THR A 1 563 ? 165.677 189.763 203.522 1.00 87.27 563 THR A N 1
ATOM 9158 C CA . THR A 1 563 ? 166.313 188.829 202.629 1.00 87.27 563 THR A CA 1
ATOM 9159 C C . THR A 1 563 ? 167.153 189.520 201.581 1.00 87.27 563 THR A C 1
ATOM 9160 O O . THR A 1 563 ? 168.234 189.028 201.231 1.00 87.27 563 THR A O 1
ATOM 9171 N N . LEU A 1 564 ? 166.718 190.683 201.109 1.00 87.25 564 LEU A N 1
ATOM 9172 C CA . LEU A 1 564 ? 167.535 191.329 200.120 1.00 87.25 564 LEU A CA 1
ATOM 9173 C C . LEU A 1 564 ? 168.809 191.830 200.758 1.00 87.25 564 LEU A C 1
ATOM 9174 O O . LEU A 1 564 ? 169.858 191.744 200.138 1.00 87.25 564 LEU A O 1
ATOM 9190 N N . MET A 1 565 ? 168.768 192.316 202.003 1.00 80.81 565 MET A N 1
ATOM 9191 C CA . MET A 1 565 ? 170.018 192.762 202.598 1.00 80.81 565 MET A CA 1
ATOM 9192 C C . MET A 1 565 ? 171.001 191.598 202.710 1.00 80.81 565 MET A C 1
ATOM 9193 O O . MET A 1 565 ? 172.176 191.749 202.385 1.00 80.81 565 MET A O 1
ATOM 9207 N N . LYS A 1 566 ? 170.512 190.406 203.080 1.00 71.09 566 LYS A N 1
ATOM 9208 C CA . LYS A 1 566 ? 171.379 189.237 203.234 1.00 71.09 566 LYS A CA 1
ATOM 9209 C C . LYS A 1 566 ? 172.116 188.837 201.963 1.00 71.09 566 LYS A C 1
ATOM 9210 O O . LYS A 1 566 ? 173.251 188.359 202.035 1.00 71.09 566 LYS A O 1
ATOM 9229 N N . THR A 1 567 ? 171.472 189.006 200.810 1.00 71.91 567 THR A N 1
ATOM 9230 C CA . THR A 1 567 ? 172.066 188.624 199.536 1.00 71.91 567 THR A CA 1
ATOM 9231 C C . THR A 1 567 ? 172.513 189.810 198.660 1.00 71.91 567 THR A C 1
ATOM 9232 O O . THR A 1 567 ? 172.837 189.623 197.477 1.00 71.91 567 THR A O 1
ATOM 9243 N N . SER A 1 568 ? 172.509 191.035 199.198 1.00 76.66 568 SER A N 1
ATOM 9244 C CA . SER A 1 568 ? 172.925 192.211 198.416 1.00 76.66 568 SER A CA 1
ATOM 9245 C C . SER A 1 568 ? 174.415 192.486 198.622 1.00 76.66 568 SER A C 1
ATOM 9246 O O . SER A 1 568 ? 174.982 192.058 199.628 1.00 76.66 568 SER A O 1
ATOM 9254 N N . CYS A 1 569 ? 175.059 193.238 197.682 1.00 72.32 569 CYS A N 1
ATOM 9255 C CA . CYS A 1 569 ? 176.479 193.642 197.780 1.00 72.32 569 CYS A CA 1
ATOM 9256 C C . CYS A 1 569 ? 176.642 194.694 198.897 1.00 72.32 569 CYS A C 1
ATOM 9257 O O . CYS A 1 569 ? 177.726 194.889 199.456 1.00 72.32 569 CYS A O 1
ATOM 9264 N N . SER A 1 570 ? 175.537 195.376 199.181 1.00 75.06 570 SER A N 1
ATOM 9265 C CA . SER A 1 570 ? 175.409 196.415 200.195 1.00 75.06 570 SER A CA 1
ATOM 9266 C C . SER A 1 570 ? 173.941 196.607 200.566 1.00 75.06 570 SER A C 1
ATOM 9267 O O . SER A 1 570 ? 173.053 196.529 199.706 1.00 75.06 570 SER A O 1
ATOM 9275 N N . LYS A 1 571 ? 173.687 196.960 201.821 1.00 81.81 571 LYS A N 1
ATOM 9276 C CA . LYS A 1 571 ? 172.325 197.214 202.301 1.00 81.81 571 LYS A CA 1
ATOM 9277 C C . LYS A 1 571 ? 171.639 198.346 201.522 1.00 81.81 571 LYS A C 1
ATOM 9278 O O . LYS A 1 571 ? 170.420 198.326 201.334 1.00 81.81 571 LYS A O 1
ATOM 9297 N N . ASN A 1 572 ? 172.420 199.317 201.050 1.00 85.24 572 ASN A N 1
ATOM 9298 C CA . ASN A 1 572 ? 171.856 200.415 200.283 1.00 85.24 572 ASN A CA 1
ATOM 9299 C C . ASN A 1 572 ? 171.356 199.936 198.925 1.00 85.24 572 ASN A C 1
ATOM 9300 O O . ASN A 1 572 ? 170.515 200.594 198.308 1.00 85.24 572 ASN A O 1
ATOM 9311 N N . GLU A 1 573 ? 171.917 198.837 198.403 1.00 85.23 573 GLU A N 1
ATOM 9312 C CA . GLU A 1 573 ? 171.492 198.383 197.102 1.00 85.23 573 GLU A CA 1
ATOM 9313 C C . GLU A 1 573 ? 170.182 197.647 197.317 1.00 85.23 573 GLU A C 1
ATOM 9314 O O . GLU A 1 573 ? 169.268 197.729 196.490 1.00 85.23 573 GLU A O 1
ATOM 9326 N N . ALA A 1 574 ? 170.045 196.995 198.485 1.00 86.65 574 ALA A N 1
ATOM 9327 C CA . ALA A 1 574 ? 168.784 196.329 198.802 1.00 86.65 574 ALA A CA 1
ATOM 9328 C C . ALA A 1 574 ? 167.662 197.382 198.827 1.00 86.65 574 ALA A C 1
ATOM 9329 O O . ALA A 1 574 ? 166.567 197.142 198.298 1.00 86.65 574 ALA A O 1
ATOM 9336 N N . GLU A 1 575 ? 167.961 198.582 199.367 1.00 87.84 575 GLU A N 1
ATOM 9337 C CA . GLU A 1 575 ? 166.964 199.654 199.364 1.00 87.84 575 GLU A CA 1
ATOM 9338 C C . GLU A 1 575 ? 166.656 200.139 197.939 1.00 87.84 575 GLU A C 1
ATOM 9339 O O . GLU A 1 575 ? 165.491 200.362 197.597 1.00 87.84 575 GLU A O 1
ATOM 9351 N N . LYS A 1 576 ? 167.679 200.258 197.084 1.00 89.79 576 LYS A N 1
ATOM 9352 C CA . LYS A 1 576 ? 167.418 200.689 195.716 1.00 89.79 576 LYS A CA 1
ATOM 9353 C C . LYS A 1 576 ? 166.574 199.671 194.945 1.00 89.79 576 LYS A C 1
ATOM 9354 O O . LYS A 1 576 ? 165.740 200.044 194.107 1.00 89.79 576 LYS A O 1
ATOM 9373 N N . LEU A 1 577 ? 166.772 198.388 195.205 1.00 89.17 577 LEU A N 1
ATOM 9374 C CA . LEU A 1 577 ? 165.970 197.407 194.501 1.00 89.17 577 LEU A CA 1
ATOM 9375 C C . LEU A 1 577 ? 164.494 197.474 194.930 1.00 89.17 577 LEU A C 1
ATOM 9376 O O . LEU A 1 577 ? 163.613 197.444 194.058 1.00 89.17 577 LEU A O 1
ATOM 9392 N N . ILE A 1 578 ? 164.202 197.612 196.243 1.00 90.98 578 ILE A N 1
ATOM 9393 C CA . ILE A 1 578 ? 162.790 197.631 196.668 1.00 90.98 578 ILE A CA 1
ATOM 9394 C C . ILE A 1 578 ? 162.044 198.864 196.179 1.00 90.98 578 ILE A C 1
ATOM 9395 O O . ILE A 1 578 ? 160.838 198.795 195.954 1.00 90.98 578 ILE A O 1
ATOM 9411 N N . THR A 1 579 ? 162.734 199.986 196.008 1.00 89.78 579 THR A N 1
ATOM 9412 C CA . THR A 1 579 ? 162.033 201.147 195.492 1.00 89.78 579 THR A CA 1
ATOM 9413 C C . THR A 1 579 ? 161.732 200.977 194.004 1.00 89.78 579 THR A C 1
ATOM 9414 O O . THR A 1 579 ? 160.614 201.256 193.561 1.00 89.78 579 THR A O 1
ATOM 9425 N N . SER A 1 580 ? 162.658 200.381 193.233 1.00 89.17 580 SER A N 1
ATOM 9426 C CA . SER A 1 580 ? 162.409 200.214 191.805 1.00 89.17 580 SER A CA 1
ATOM 9427 C C . SER A 1 580 ? 161.239 199.251 191.578 1.00 89.17 580 SER A C 1
ATOM 9428 O O . SER A 1 580 ? 160.476 199.382 190.619 1.00 89.17 580 SER A O 1
ATOM 9436 N N . ALA A 1 581 ? 161.044 198.349 192.539 1.00 91.81 581 ALA A N 1
ATOM 9437 C CA . ALA A 1 581 ? 159.980 197.362 192.565 1.00 91.81 581 ALA A CA 1
ATOM 9438 C C . ALA A 1 581 ? 158.703 197.809 193.307 1.00 91.81 581 ALA A C 1
ATOM 9439 O O . ALA A 1 581 ? 157.780 197.004 193.433 1.00 91.81 581 ALA A O 1
ATOM 9446 N N . PHE A 1 582 ? 158.615 199.056 193.790 1.00 91.06 582 PHE A N 1
ATOM 9447 C CA . PHE A 1 582 ? 157.485 199.525 194.623 1.00 91.06 582 PHE A CA 1
ATOM 9448 C C . PHE A 1 582 ? 156.112 199.212 194.019 1.00 91.06 582 PHE A C 1
ATOM 9449 O O . PHE A 1 582 ? 155.205 198.728 194.712 1.00 91.06 582 PHE A O 1
ATOM 9466 N N . ASP A 1 583 ? 155.973 199.453 192.717 1.00 91.02 583 ASP A N 1
ATOM 9467 C CA . ASP A 1 583 ? 154.724 199.262 191.986 1.00 91.02 583 ASP A CA 1
ATOM 9468 C C . ASP A 1 583 ? 154.295 197.805 191.924 1.00 91.02 583 ASP A C 1
ATOM 9469 O O . ASP A 1 583 ? 153.142 197.503 191.610 1.00 91.02 583 ASP A O 1
ATOM 9478 N N . LEU A 1 584 ? 155.240 196.908 192.129 1.00 93.44 584 LEU A N 1
ATOM 9479 C CA . LEU A 1 584 ? 155.008 195.490 192.027 1.00 93.44 584 LEU A CA 1
ATOM 9480 C C . LEU A 1 584 ? 154.837 194.890 193.425 1.00 93.44 584 LEU A C 1
ATOM 9481 O O . LEU A 1 584 ? 154.000 194.003 193.655 1.00 93.44 584 LEU A O 1
ATOM 9497 N N . LEU A 1 585 ? 155.568 195.479 194.387 1.00 91.53 585 LEU A N 1
ATOM 9498 C CA . LEU A 1 585 ? 155.536 195.057 195.779 1.00 91.53 585 LEU A CA 1
ATOM 9499 C C . LEU A 1 585 ? 154.165 195.305 196.367 1.00 91.53 585 LEU A C 1
ATOM 9500 O O . LEU A 1 585 ? 153.673 194.527 197.174 1.00 91.53 585 LEU A O 1
ATOM 9516 N N . ASN A 1 586 ? 153.501 196.373 195.939 1.00 89.25 586 ASN A N 1
ATOM 9517 C CA . ASN A 1 586 ? 152.198 196.715 196.488 1.00 89.25 586 ASN A CA 1
ATOM 9518 C C . ASN A 1 586 ? 151.230 195.540 196.434 1.00 89.25 586 ASN A C 1
ATOM 9519 O O . ASN A 1 586 ? 150.558 195.237 197.422 1.00 89.25 586 ASN A O 1
ATOM 9530 N N . PHE A 1 587 ? 151.182 194.839 195.312 1.00 90.78 587 PHE A N 1
ATOM 9531 C CA . PHE A 1 587 ? 150.300 193.694 195.200 1.00 90.78 587 PHE A CA 1
ATOM 9532 C C . PHE A 1 587 ? 150.849 192.583 196.080 1.00 90.78 587 PHE A C 1
ATOM 9533 O O . PHE A 1 587 ? 150.126 191.961 196.847 1.00 90.78 587 PHE A O 1
ATOM 9550 N N . MET A 1 588 ? 152.159 192.343 196.005 1.00 90.44 588 MET A N 1
ATOM 9551 C CA . MET A 1 588 ? 152.764 191.223 196.723 1.00 90.44 588 MET A CA 1
ATOM 9552 C C . MET A 1 588 ? 152.476 191.289 198.227 1.00 90.44 588 MET A C 1
ATOM 9553 O O . MET A 1 588 ? 152.207 190.264 198.854 1.00 90.44 588 MET A O 1
ATOM 9567 N N . VAL A 1 589 ? 152.530 192.490 198.799 1.00 84.00 589 VAL A N 1
ATOM 9568 C CA . VAL A 1 589 ? 152.263 192.626 200.223 1.00 84.00 589 VAL A CA 1
ATOM 9569 C C . VAL A 1 589 ? 150.753 192.755 200.531 1.00 84.00 589 VAL A C 1
ATOM 9570 O O . VAL A 1 589 ? 150.243 192.127 201.466 1.00 84.00 589 VAL A O 1
ATOM 9583 N N . SER A 1 590 ? 149.997 193.512 199.732 1.00 82.56 590 SER A N 1
ATOM 9584 C CA . SER A 1 590 ? 148.595 193.740 200.043 1.00 82.56 590 SER A CA 1
ATOM 9585 C C . SER A 1 590 ? 147.699 192.519 199.896 1.00 82.56 590 SER A C 1
ATOM 9586 O O . SER A 1 590 ? 146.668 192.429 200.563 1.00 82.56 590 SER A O 1
ATOM 9594 N N . VAL A 1 591 ? 148.115 191.520 199.121 1.00 77.46 591 VAL A N 1
ATOM 9595 C CA . VAL A 1 591 ? 147.271 190.345 198.965 1.00 77.46 591 VAL A CA 1
ATOM 9596 C C . VAL A 1 591 ? 147.766 189.233 199.856 1.00 77.46 591 VAL A C 1
ATOM 9597 O O . VAL A 1 591 ? 147.273 188.105 199.787 1.00 77.46 591 VAL A O 1
ATOM 9610 N N . SER A 1 592 ? 148.739 189.532 200.711 1.00 62.62 592 SER A N 1
ATOM 9611 C CA . SER A 1 592 ? 149.335 188.512 201.546 1.00 62.62 592 SER A CA 1
ATOM 9612 C C . SER A 1 592 ? 148.347 187.890 202.536 1.00 62.62 592 SER A C 1
ATOM 9613 O O . SER A 1 592 ? 148.558 186.754 202.955 1.00 62.62 592 SER A O 1
ATOM 9621 N N . ASP A 1 593 ? 147.270 188.612 202.866 1.00 57.37 593 ASP A N 1
ATOM 9622 C CA . ASP A 1 593 ? 146.178 188.156 203.726 1.00 57.37 593 ASP A CA 1
ATOM 9623 C C . ASP A 1 593 ? 144.868 188.012 202.927 1.00 57.37 593 ASP A C 1
ATOM 9624 O O . ASP A 1 593 ? 143.784 188.146 203.492 1.00 57.37 593 ASP A O 1
ATOM 9633 N N . PHE A 1 594 ? 144.946 187.814 201.610 1.00 57.66 594 PHE A N 1
ATOM 9634 C CA . PHE A 1 594 ? 143.739 187.744 200.779 1.00 57.66 594 PHE A CA 1
ATOM 9635 C C . PHE A 1 594 ? 142.709 186.664 201.122 1.00 57.66 594 PHE A C 1
ATOM 9636 O O . PHE A 1 594 ? 143.038 185.479 201.319 1.00 57.66 594 PHE A O 1
ATOM 9653 N N . ARG A 1 595 ? 141.446 187.120 201.169 1.00 50.97 595 ARG A N 1
ATOM 9654 C CA . ARG A 1 595 ? 140.275 186.305 201.458 1.00 50.97 595 ARG A CA 1
ATOM 9655 C C . ARG A 1 595 ? 139.190 186.614 200.417 1.00 50.97 595 ARG A C 1
ATOM 9656 O O . ARG A 1 595 ? 138.815 187.775 200.231 1.00 50.97 595 ARG A O 1
ATOM 9677 N N . ASP A 1 596 ? 138.659 185.585 199.765 1.00 50.14 596 ASP A N 1
ATOM 9678 C CA . ASP A 1 596 ? 137.620 185.772 198.754 1.00 50.14 596 ASP A CA 1
ATOM 9679 C C . ASP A 1 596 ? 136.233 185.417 199.317 1.00 50.14 596 ASP A C 1
ATOM 9680 O O . ASP A 1 596 ? 135.933 184.247 199.593 1.00 50.14 596 ASP A O 1
ATOM 9689 N N . TYR A 1 597 ? 135.402 186.418 199.561 1.00 36.19 597 TYR A N 1
ATOM 9690 C CA . TYR A 1 597 ? 134.112 186.173 200.207 1.00 36.19 597 TYR A CA 1
ATOM 9691 C C . TYR A 1 597 ? 132.979 185.911 199.214 1.00 36.19 597 TYR A C 1
ATOM 9692 O O . TYR A 1 597 ? 132.662 186.762 198.382 1.00 36.19 597 TYR A O 1
ATOM 9710 N N . GLN A 1 598 ? 132.336 184.745 199.349 1.00 34.82 598 GLN A N 1
ATOM 9711 C CA . GLN A 1 598 ? 131.228 184.359 198.481 1.00 34.82 598 GLN A CA 1
ATOM 9712 C C . GLN A 1 598 ? 129.889 184.525 199.215 1.00 34.82 598 GLN A C 1
ATOM 9713 O O . GLN A 1 598 ? 129.510 183.674 200.034 1.00 34.82 598 GLN A O 1
ATOM 9727 N N . SER A 1 599 ? 129.172 185.620 198.936 1.00 29.66 599 SER A N 1
ATOM 9728 C CA . SER A 1 599 ? 128.075 186.563 199.046 1.00 29.66 599 SER A CA 1
ATOM 9729 C C . SER A 1 599 ? 128.021 187.356 197.742 1.00 29.66 599 SER A C 1
ATOM 9730 O O . SER A 1 599 ? 127.119 187.172 196.921 1.00 29.66 599 SER A O 1
ATOM 9738 N N . MET B 1 1 ? 179.475 151.451 195.721 1.00 29.30 1 MET B N 1
ATOM 9739 C CA . MET B 1 1 ? 179.585 152.775 195.110 1.00 29.30 1 MET B CA 1
ATOM 9740 C C . MET B 1 1 ? 179.704 152.649 193.568 1.00 29.30 1 MET B C 1
ATOM 9741 O O . MET B 1 1 ? 180.671 153.130 192.966 1.00 29.30 1 MET B O 1
ATOM 9755 N N . MET B 1 2 ? 178.701 152.007 192.927 1.00 33.13 2 MET B N 1
ATOM 9756 C CA . MET B 1 2 ? 178.613 151.805 191.468 1.00 33.13 2 MET B CA 1
ATOM 9757 C C . MET B 1 2 ? 178.014 153.072 190.826 1.00 33.13 2 MET B C 1
ATOM 9758 O O . MET B 1 2 ? 177.208 153.747 191.474 1.00 33.13 2 MET B O 1
ATOM 9772 N N . PRO B 1 3 ? 178.280 153.381 189.543 1.00 36.84 3 PRO B N 1
ATOM 9773 C CA . PRO B 1 3 ? 177.765 154.552 188.850 1.00 36.84 3 PRO B CA 1
ATOM 9774 C C . PRO B 1 3 ? 176.320 154.435 188.417 1.00 36.84 3 PRO B C 1
ATOM 9775 O O . PRO B 1 3 ? 176.013 154.494 187.232 1.00 36.84 3 PRO B O 1
ATOM 9786 N N . ILE B 1 4 ? 175.435 154.267 189.389 1.00 37.76 4 ILE B N 1
ATOM 9787 C CA . ILE B 1 4 ? 174.009 154.213 189.100 1.00 37.76 4 ILE B CA 1
ATOM 9788 C C . ILE B 1 4 ? 173.470 155.616 188.921 1.00 37.76 4 ILE B C 1
ATOM 9789 O O . ILE B 1 4 ? 172.559 155.841 188.133 1.00 37.76 4 ILE B O 1
ATOM 9805 N N . LYS B 1 5 ? 174.018 156.544 189.695 1.00 42.75 5 LYS B N 1
ATOM 9806 C CA . LYS B 1 5 ? 173.606 157.929 189.663 1.00 42.75 5 LYS B CA 1
ATOM 9807 C C . LYS B 1 5 ? 174.352 158.601 188.538 1.00 42.75 5 LYS B C 1
ATOM 9808 O O . LYS B 1 5 ? 175.465 158.201 188.198 1.00 42.75 5 LYS B O 1
ATOM 9827 N N . SER B 1 6 ? 173.778 159.657 188.004 1.00 44.77 6 SER B N 1
ATOM 9828 C CA . SER B 1 6 ? 174.411 160.394 186.935 1.00 44.77 6 SER B CA 1
ATOM 9829 C C . SER B 1 6 ? 174.197 161.880 187.103 1.00 44.77 6 SER B C 1
ATOM 9830 O O . SER B 1 6 ? 173.544 162.332 188.047 1.00 44.77 6 SER B O 1
ATOM 9838 N N . ILE B 1 7 ? 174.773 162.631 186.192 1.00 51.52 7 ILE B N 1
ATOM 9839 C CA . ILE B 1 7 ? 175.143 163.842 185.508 1.00 51.52 7 ILE B CA 1
ATOM 9840 C C . ILE B 1 7 ? 174.111 164.144 184.458 1.00 51.52 7 ILE B C 1
ATOM 9841 O O . ILE B 1 7 ? 173.758 163.285 183.655 1.00 51.52 7 ILE B O 1
ATOM 9857 N N . VAL B 1 8 ? 173.614 165.364 184.429 1.00 55.22 8 VAL B N 1
ATOM 9858 C CA . VAL B 1 8 ? 172.657 165.647 183.390 1.00 55.22 8 VAL B CA 1
ATOM 9859 C C . VAL B 1 8 ? 173.446 165.773 182.130 1.00 55.22 8 VAL B C 1
ATOM 9860 O O . VAL B 1 8 ? 174.403 166.525 182.085 1.00 55.22 8 VAL B O 1
ATOM 9873 N N . THR B 1 9 ? 173.063 165.040 181.121 1.00 60.55 9 THR B N 1
ATOM 9874 C CA . THR B 1 9 ? 173.738 165.101 179.844 1.00 60.55 9 THR B CA 1
ATOM 9875 C C . THR B 1 9 ? 172.689 165.214 178.814 1.00 60.55 9 THR B C 1
ATOM 9876 O O . THR B 1 9 ? 171.520 164.977 179.093 1.00 60.55 9 THR B O 1
ATOM 9887 N N . LEU B 1 10 ? 173.074 165.562 177.613 1.00 60.63 10 LEU B N 1
ATOM 9888 C CA . LEU B 1 10 ? 172.075 165.717 176.595 1.00 60.63 10 LEU B CA 1
ATOM 9889 C C . LEU B 1 10 ? 171.445 164.417 176.123 1.00 60.63 10 LEU B C 1
ATOM 9890 O O . LEU B 1 10 ? 170.249 164.381 175.876 1.00 60.63 10 LEU B O 1
ATOM 9906 N N . ASP B 1 11 ? 172.189 163.326 175.992 1.00 63.94 11 ASP B N 1
ATOM 9907 C CA . ASP B 1 11 ? 171.556 162.116 175.460 1.00 63.94 11 ASP B CA 1
ATOM 9908 C C . ASP B 1 11 ? 170.549 161.546 176.438 1.00 63.94 11 ASP B C 1
ATOM 9909 O O . ASP B 1 11 ? 169.446 161.122 176.062 1.00 63.94 11 ASP B O 1
ATOM 9918 N N . GLN B 1 12 ? 170.825 161.746 177.701 1.00 62.02 12 GLN B N 1
ATOM 9919 C CA . GLN B 1 12 ? 169.940 161.272 178.738 1.00 62.02 12 GLN B CA 1
ATOM 9920 C C . GLN B 1 12 ? 168.632 162.063 178.763 1.00 62.02 12 GLN B C 1
ATOM 9921 O O . GLN B 1 12 ? 167.705 161.659 179.453 1.00 62.02 12 GLN B O 1
ATOM 9935 N N . LEU B 1 13 ? 168.562 163.216 178.081 1.00 62.17 13 LEU B N 1
ATOM 9936 C CA . LEU B 1 13 ? 167.334 163.990 178.028 1.00 62.17 13 LEU B CA 1
ATOM 9937 C C . LEU B 1 13 ? 166.570 163.692 176.744 1.00 62.17 13 LEU B C 1
ATOM 9938 O O . LEU B 1 13 ? 165.468 164.209 176.544 1.00 62.17 13 LEU B O 1
ATOM 9954 N N . GLU B 1 14 ? 167.173 162.930 175.824 1.00 63.56 14 GLU B N 1
ATOM 9955 C CA . GLU B 1 14 ? 166.538 162.702 174.539 1.00 63.56 14 GLU B CA 1
ATOM 9956 C C . GLU B 1 14 ? 165.966 161.294 174.359 1.00 63.56 14 GLU B C 1
ATOM 9957 O O . GLU B 1 14 ? 164.874 161.130 173.805 1.00 63.56 14 GLU B O 1
ATOM 9969 N N . ASP B 1 15 ? 166.619 160.273 174.920 1.00 63.38 15 ASP B N 1
ATOM 9970 C CA . ASP B 1 15 ? 166.183 158.879 174.727 1.00 63.38 15 ASP B CA 1
ATOM 9971 C C . ASP B 1 15 ? 164.721 158.738 175.206 1.00 63.38 15 ASP B C 1
ATOM 9972 O O . ASP B 1 15 ? 164.323 159.438 176.146 1.00 63.38 15 ASP B O 1
ATOM 9981 N N . SER B 1 16 ? 163.906 157.829 174.630 1.00 61.07 16 SER B N 1
ATOM 9982 C CA . SER B 1 16 ? 162.471 157.794 174.987 1.00 61.07 16 SER B CA 1
ATOM 9983 C C . SER B 1 16 ? 162.208 157.409 176.442 1.00 61.07 16 SER B C 1
ATOM 9984 O O . SER B 1 16 ? 161.159 157.742 176.998 1.00 61.07 16 SER B O 1
ATOM 9992 N N . GLU B 1 17 ? 163.194 156.803 177.078 1.00 60.83 17 GLU B N 1
ATOM 9993 C CA . GLU B 1 17 ? 163.110 156.403 178.474 1.00 60.83 17 GLU B CA 1
ATOM 9994 C C . GLU B 1 17 ? 162.944 157.624 179.353 1.00 60.83 17 GLU B C 1
ATOM 9995 O O . GLU B 1 17 ? 162.493 157.536 180.494 1.00 60.83 17 GLU B O 1
ATOM 10007 N N . TYR B 1 18 ? 163.315 158.788 178.810 1.00 61.18 18 TYR B N 1
ATOM 10008 C CA . TYR B 1 18 ? 163.237 160.033 179.526 1.00 61.18 18 TYR B CA 1
ATOM 10009 C C . TYR B 1 18 ? 161.892 160.711 179.297 1.00 61.18 18 TYR B C 1
ATOM 10010 O O . TYR B 1 18 ? 161.589 161.734 179.909 1.00 61.18 18 TYR B O 1
ATOM 10028 N N . LEU B 1 19 ? 161.093 160.211 178.345 1.00 63.03 19 LEU B N 1
ATOM 10029 C CA . LEU B 1 19 ? 159.803 160.818 178.063 1.00 63.03 19 LEU B CA 1
ATOM 10030 C C . LEU B 1 19 ? 158.800 160.141 178.975 1.00 63.03 19 LEU B C 1
ATOM 10031 O O . LEU B 1 19 ? 157.838 160.736 179.447 1.00 63.03 19 LEU B O 1
ATOM 10047 N N . PHE B 1 20 ? 159.118 158.905 179.345 1.00 64.89 20 PHE B N 1
ATOM 10048 C CA . PHE B 1 20 ? 158.300 158.155 180.272 1.00 64.89 20 PHE B CA 1
ATOM 10049 C C . PHE B 1 20 ? 158.385 158.840 181.639 1.00 64.89 20 PHE B C 1
ATOM 10050 O O . PHE B 1 20 ? 157.556 158.643 182.521 1.00 64.89 20 PHE B O 1
ATOM 10067 N N . ARG B 1 21 ? 159.440 159.623 181.825 1.00 63.25 21 ARG B N 1
ATOM 10068 C CA . ARG B 1 21 ? 159.641 160.367 183.044 1.00 63.25 21 ARG B CA 1
ATOM 10069 C C . ARG B 1 21 ? 158.622 161.483 183.161 1.00 63.25 21 ARG B C 1
ATOM 10070 O O . ARG B 1 21 ? 158.408 162.001 184.249 1.00 63.25 21 ARG B O 1
ATOM 10091 N N . ILE B 1 22 ? 158.022 161.899 182.042 1.00 64.32 22 ILE B N 1
ATOM 10092 C CA . ILE B 1 22 ? 157.003 162.926 182.021 1.00 64.32 22 ILE B CA 1
ATOM 10093 C C . ILE B 1 22 ? 155.783 162.269 182.578 1.00 64.32 22 ILE B C 1
ATOM 10094 O O . ILE B 1 22 ? 155.140 162.760 183.496 1.00 64.32 22 ILE B O 1
ATOM 10110 N N . VAL B 1 23 ? 155.522 161.064 182.093 1.00 66.27 23 VAL B N 1
ATOM 10111 C CA . VAL B 1 23 ? 154.359 160.344 182.572 1.00 66.27 23 VAL B CA 1
ATOM 10112 C C . VAL B 1 23 ? 154.496 160.195 184.075 1.00 66.27 23 VAL B C 1
ATOM 10113 O O . VAL B 1 23 ? 153.564 160.498 184.824 1.00 66.27 23 VAL B O 1
ATOM 10126 N N . SER B 1 24 ? 155.705 159.852 184.526 1.00 63.73 24 SER B N 1
ATOM 10127 C CA . SER B 1 24 ? 156.003 159.659 185.936 1.00 63.73 24 SER B CA 1
ATOM 10128 C C . SER B 1 24 ? 156.233 160.937 186.744 1.00 63.73 24 SER B C 1
ATOM 10129 O O . SER B 1 24 ? 156.482 160.850 187.940 1.00 63.73 24 SER B O 1
ATOM 10137 N N . THR B 1 25 ? 156.209 162.117 186.125 1.00 64.60 25 THR B N 1
ATOM 10138 C CA . THR B 1 25 ? 156.397 163.364 186.869 1.00 64.60 25 THR B CA 1
ATOM 10139 C C . THR B 1 25 ? 155.064 164.084 186.967 1.00 64.60 25 THR B C 1
ATOM 10140 O O . THR B 1 25 ? 154.761 164.711 187.988 1.00 64.60 25 THR B O 1
ATOM 10151 N N . VAL B 1 26 ? 154.241 163.942 185.932 1.00 70.51 26 VAL B N 1
ATOM 10152 C CA . VAL B 1 26 ? 152.945 164.571 185.893 1.00 70.51 26 VAL B CA 1
ATOM 10153 C C . VAL B 1 26 ? 151.901 163.712 186.585 1.00 70.51 26 VAL B C 1
ATOM 10154 O O . VAL B 1 26 ? 151.151 164.220 187.406 1.00 70.51 26 VAL B O 1
ATOM 10167 N N . LEU B 1 27 ? 151.852 162.408 186.291 1.00 74.35 27 LEU B N 1
ATOM 10168 C CA . LEU B 1 27 ? 150.854 161.556 186.915 1.00 74.35 27 LEU B CA 1
ATOM 10169 C C . LEU B 1 27 ? 150.788 161.691 188.443 1.00 74.35 27 LEU B C 1
ATOM 10170 O O . LEU B 1 27 ? 149.687 161.715 188.991 1.00 74.35 27 LEU B O 1
ATOM 10186 N N . PRO B 1 28 ? 151.899 161.726 189.198 1.00 69.99 28 PRO B N 1
ATOM 10187 C CA . PRO B 1 28 ? 151.910 161.861 190.633 1.00 69.99 28 PRO B CA 1
ATOM 10188 C C . PRO B 1 28 ? 151.290 163.148 191.170 1.00 69.99 28 PRO B C 1
ATOM 10189 O O . PRO B 1 28 ? 151.013 163.236 192.369 1.00 69.99 28 PRO B O 1
ATOM 10200 N N . HIS B 1 29 ? 151.109 164.164 190.328 1.00 67.29 29 HIS B N 1
ATOM 10201 C CA . HIS B 1 29 ? 150.530 165.413 190.794 1.00 67.29 29 HIS B CA 1
ATOM 10202 C C . HIS B 1 29 ? 149.054 165.515 190.449 1.00 67.29 29 HIS B C 1
ATOM 10203 O O . HIS B 1 29 ? 148.422 166.559 190.669 1.00 67.29 29 HIS B O 1
ATOM 10217 N N . LEU B 1 30 ? 148.494 164.449 189.900 1.00 75.67 30 LEU B N 1
ATOM 10218 C CA . LEU B 1 30 ? 147.097 164.490 189.570 1.00 75.67 30 LEU B CA 1
ATOM 10219 C C . LEU B 1 30 ? 146.376 163.624 190.589 1.00 75.67 30 LEU B C 1
ATOM 10220 O O . LEU B 1 30 ? 146.858 162.540 190.913 1.00 75.67 30 LEU B O 1
ATOM 10236 N N . CYS B 1 31 ? 145.191 164.068 191.045 1.00 74.27 31 CYS B N 1
ATOM 10237 C CA . CYS B 1 31 ? 144.333 163.335 191.974 1.00 74.27 31 CYS B CA 1
ATOM 10238 C C . CYS B 1 31 ? 143.510 162.315 191.205 1.00 74.27 31 CYS B C 1
ATOM 10239 O O . CYS B 1 31 ? 143.274 162.467 189.997 1.00 74.27 31 CYS B O 1
ATOM 10246 N N . LEU B 1 32 ? 142.991 161.290 191.850 1.00 78.71 32 LEU B N 1
ATOM 10247 C CA . LEU B 1 32 ? 142.205 160.342 191.059 1.00 78.71 32 LEU B CA 1
ATOM 10248 C C . LEU B 1 32 ? 140.915 160.958 190.519 1.00 78.71 32 LEU B C 1
ATOM 10249 O O . LEU B 1 32 ? 140.326 160.449 189.568 1.00 78.71 32 LEU B O 1
ATOM 10265 N N . ASP B 1 33 ? 140.454 162.070 191.088 1.00 78.80 33 ASP B N 1
ATOM 10266 C CA . ASP B 1 33 ? 139.271 162.722 190.560 1.00 78.80 33 ASP B CA 1
ATOM 10267 C C . ASP B 1 33 ? 139.619 163.733 189.446 1.00 78.80 33 ASP B C 1
ATOM 10268 O O . ASP B 1 33 ? 138.741 164.460 188.965 1.00 78.80 33 ASP B O 1
ATOM 10277 N N . TYR B 1 34 ? 140.895 163.768 189.033 1.00 84.71 34 TYR B N 1
ATOM 10278 C CA . TYR B 1 34 ? 141.377 164.615 187.953 1.00 84.71 34 TYR B CA 1
ATOM 10279 C C . TYR B 1 34 ? 140.859 164.064 186.644 1.00 84.71 34 TYR B C 1
ATOM 10280 O O . TYR B 1 34 ? 140.893 162.853 186.417 1.00 84.71 34 TYR B O 1
ATOM 10298 N N . LYS B 1 35 ? 140.381 164.918 185.765 1.00 86.74 35 LYS B N 1
ATOM 10299 C CA . LYS B 1 35 ? 139.888 164.396 184.513 1.00 86.74 35 LYS B CA 1
ATOM 10300 C C . LYS B 1 35 ? 140.779 164.763 183.359 1.00 86.74 35 LYS B C 1
ATOM 10301 O O . LYS B 1 35 ? 141.225 165.901 183.234 1.00 86.74 35 LYS B O 1
ATOM 10320 N N . VAL B 1 36 ? 140.970 163.820 182.471 1.00 89.92 36 VAL B N 1
ATOM 10321 C CA . VAL B 1 36 ? 141.716 164.074 181.269 1.00 89.92 36 VAL B CA 1
ATOM 10322 C C . VAL B 1 36 ? 140.732 164.246 180.137 1.00 89.92 36 VAL B C 1
ATOM 10323 O O . VAL B 1 36 ? 139.833 163.429 179.951 1.00 89.92 36 VAL B O 1
ATOM 10336 N N . CYS B 1 37 ? 140.906 165.319 179.393 1.00 88.68 37 CYS B N 1
ATOM 10337 C CA . CYS B 1 37 ? 140.066 165.672 178.266 1.00 88.68 37 CYS B CA 1
ATOM 10338 C C . CYS B 1 37 ? 140.047 164.586 177.203 1.00 88.68 37 CYS B C 1
ATOM 10339 O O . CYS B 1 37 ? 141.091 164.075 176.783 1.00 88.68 37 CYS B O 1
ATOM 10347 N N . ASP B 1 38 ? 138.850 164.259 176.739 1.00 89.39 38 ASP B N 1
ATOM 10348 C CA . ASP B 1 38 ? 138.635 163.219 175.752 1.00 89.39 38 ASP B CA 1
ATOM 10349 C C . ASP B 1 38 ? 139.287 163.558 174.437 1.00 89.39 38 ASP B C 1
ATOM 10350 O O . ASP B 1 38 ? 139.812 162.687 173.746 1.00 89.39 38 ASP B O 1
ATOM 10359 N N . GLN B 1 39 ? 139.389 164.837 174.177 1.00 89.44 39 GLN B N 1
ATOM 10360 C CA . GLN B 1 39 ? 139.981 165.308 172.951 1.00 89.44 39 GLN B CA 1
ATOM 10361 C C . GLN B 1 39 ? 141.516 165.362 173.060 1.00 89.44 39 GLN B C 1
ATOM 10362 O O . GLN B 1 39 ? 142.178 165.702 172.081 1.00 89.44 39 GLN B O 1
ATOM 10376 N N . LEU B 1 40 ? 142.084 165.106 174.257 1.00 93.33 40 LEU B N 1
ATOM 10377 C CA . LEU B 1 40 ? 143.537 165.077 174.437 1.00 93.33 40 LEU B CA 1
ATOM 10378 C C . LEU B 1 40 ? 144.072 163.669 174.569 1.00 93.33 40 LEU B C 1
ATOM 10379 O O . LEU B 1 40 ? 145.268 163.442 174.394 1.00 93.33 40 LEU B O 1
ATOM 10395 N N . LYS B 1 41 ? 143.207 162.708 174.872 1.00 93.54 41 LYS B N 1
ATOM 10396 C CA . LYS B 1 41 ? 143.638 161.325 175.053 1.00 93.54 41 LYS B CA 1
ATOM 10397 C C . LYS B 1 41 ? 144.496 160.865 173.873 1.00 93.54 41 LYS B C 1
ATOM 10398 O O . LYS B 1 41 ? 145.534 160.220 174.060 1.00 93.54 41 LYS B O 1
ATOM 10417 N N . THR B 1 42 ? 144.079 161.195 172.661 1.00 94.37 42 THR B N 1
ATOM 10418 C CA . THR B 1 42 ? 144.859 160.839 171.501 1.00 94.37 42 THR B CA 1
ATOM 10419 C C . THR B 1 42 ? 145.482 162.091 170.963 1.00 94.37 42 THR B C 1
ATOM 10420 O O . THR B 1 42 ? 145.037 163.192 171.278 1.00 94.37 42 THR B O 1
ATOM 10431 N N . THR B 1 43 ? 146.474 161.936 170.106 1.00 96.18 43 THR B N 1
ATOM 10432 C CA . THR B 1 43 ? 147.212 163.088 169.620 1.00 96.18 43 THR B CA 1
ATOM 10433 C C . THR B 1 43 ? 147.321 163.210 168.148 1.00 96.18 43 THR B C 1
ATOM 10434 O O . THR B 1 43 ? 146.705 162.482 167.371 1.00 96.18 43 THR B O 1
ATOM 10445 N N . PHE B 1 44 ? 148.054 164.216 167.769 1.00 96.28 44 PHE B N 1
ATOM 10446 C CA . PHE B 1 44 ? 148.331 164.427 166.399 1.00 96.28 44 PHE B CA 1
ATOM 10447 C C . PHE B 1 44 ? 149.657 163.866 166.038 1.00 96.28 44 PHE B C 1
ATOM 10448 O O . PHE B 1 44 ? 150.688 164.211 166.608 1.00 96.28 44 PHE B O 1
ATOM 10465 N N . VAL B 1 45 ? 149.620 162.993 165.086 1.00 96.00 45 VAL B N 1
ATOM 10466 C CA . VAL B 1 45 ? 150.796 162.450 164.510 1.00 96.00 45 VAL B CA 1
ATOM 10467 C C . VAL B 1 45 ? 150.552 162.709 163.092 1.00 96.00 45 VAL B C 1
ATOM 10468 O O . VAL B 1 45 ? 149.527 162.290 162.567 1.00 96.00 45 VAL B O 1
ATOM 10481 N N . HIS B 1 46 ? 151.448 163.372 162.443 1.00 96.88 46 HIS B N 1
ATOM 10482 C CA . HIS B 1 46 ? 151.132 163.649 161.088 1.00 96.88 46 HIS B CA 1
ATOM 10483 C C . HIS B 1 46 ? 150.923 162.303 160.389 1.00 96.88 46 HIS B C 1
ATOM 10484 O O . HIS B 1 46 ? 151.821 161.454 160.474 1.00 96.88 46 HIS B O 1
ATOM 10498 N N . PRO B 1 47 ? 149.834 162.104 159.609 1.00 96.04 47 PRO B N 1
ATOM 10499 C CA . PRO B 1 47 ? 149.506 160.897 158.852 1.00 96.04 47 PRO B CA 1
ATOM 10500 C C . PRO B 1 47 ? 150.597 160.442 157.906 1.00 96.04 47 PRO B C 1
ATOM 10501 O O . PRO B 1 47 ? 150.652 159.267 157.542 1.00 96.04 47 PRO B O 1
ATOM 10512 N N . PHE B 1 48 ? 151.503 161.331 157.514 1.00 95.43 48 PHE B N 1
ATOM 10513 C CA . PHE B 1 48 ? 152.564 160.874 156.655 1.00 95.43 48 PHE B CA 1
ATOM 10514 C C . PHE B 1 48 ? 153.414 159.882 157.430 1.00 95.43 48 PHE B C 1
ATOM 10515 O O . PHE B 1 48 ? 154.038 159.008 156.845 1.00 95.43 48 PHE B O 1
ATOM 10532 N N . ASP B 1 49 ? 153.480 160.018 158.751 1.00 94.32 49 ASP B N 1
ATOM 10533 C CA . ASP B 1 49 ? 154.240 159.090 159.544 1.00 94.32 49 ASP B CA 1
ATOM 10534 C C . ASP B 1 49 ? 153.408 157.846 159.828 1.00 94.32 49 ASP B C 1
ATOM 10535 O O . ASP B 1 49 ? 153.901 156.728 159.747 1.00 94.32 49 ASP B O 1
ATOM 10544 N N . ILE B 1 50 ? 152.115 158.039 160.086 1.00 92.88 50 ILE B N 1
ATOM 10545 C CA . ILE B 1 50 ? 151.259 156.905 160.457 1.00 92.88 50 ILE B CA 1
ATOM 10546 C C . ILE B 1 50 ? 151.158 155.898 159.339 1.00 92.88 50 ILE B C 1
ATOM 10547 O O . ILE B 1 50 ? 151.172 154.694 159.572 1.00 92.88 50 ILE B O 1
ATOM 10563 N N . LEU B 1 51 ? 151.058 156.357 158.117 1.00 92.23 51 LEU B N 1
ATOM 10564 C CA . LEU B 1 51 ? 150.912 155.421 157.024 1.00 92.23 51 LEU B CA 1
ATOM 10565 C C . LEU B 1 51 ? 152.205 154.740 156.592 1.00 92.23 51 LEU B C 1
ATOM 10566 O O . LEU B 1 51 ? 152.189 153.947 155.650 1.00 92.23 51 LEU B O 1
ATOM 10582 N N . LEU B 1 52 ? 153.333 155.070 157.205 1.00 88.58 52 LEU B N 1
ATOM 10583 C CA . LEU B 1 52 ? 154.573 154.418 156.851 1.00 88.58 52 LEU B CA 1
ATOM 10584 C C . LEU B 1 52 ? 155.069 153.409 157.876 1.00 88.58 52 LEU B C 1
ATOM 10585 O O . LEU B 1 52 ? 155.794 152.487 157.521 1.00 88.58 52 LEU B O 1
ATOM 10601 N N . ASN B 1 53 ? 154.710 153.548 159.146 1.00 84.88 53 ASN B N 1
ATOM 10602 C CA . ASN B 1 53 ? 154.773 153.139 160.543 1.00 84.88 53 ASN B CA 1
ATOM 10603 C C . ASN B 1 53 ? 153.409 153.114 161.201 1.00 84.88 53 ASN B C 1
ATOM 10604 O O . ASN B 1 53 ? 153.075 153.957 162.038 1.00 84.88 53 ASN B O 1
ATOM 10615 N N . ASN B 1 54 ? 152.652 152.060 160.943 1.00 83.93 54 ASN B N 1
ATOM 10616 C CA . ASN B 1 54 ? 151.276 152.043 161.377 1.00 83.93 54 ASN B CA 1
ATOM 10617 C C . ASN B 1 54 ? 151.120 151.541 162.785 1.00 83.93 54 ASN B C 1
ATOM 10618 O O . ASN B 1 54 ? 150.006 151.440 163.303 1.00 83.93 54 ASN B O 1
ATOM 10629 N N . SER B 1 55 ? 152.245 151.341 163.458 1.00 81.96 55 SER B N 1
ATOM 10630 C CA . SER B 1 55 ? 152.249 150.939 164.844 1.00 81.96 55 SER B CA 1
ATOM 10631 C C . SER B 1 55 ? 151.765 152.117 165.654 1.00 81.96 55 SER B C 1
ATOM 10632 O O . SER B 1 55 ? 151.233 151.971 166.750 1.00 81.96 55 SER B O 1
ATOM 10640 N N . LEU B 1 56 ? 151.833 153.297 165.049 1.00 87.88 56 LEU B N 1
ATOM 10641 C CA . LEU B 1 56 ? 151.438 154.527 165.672 1.00 87.88 56 LEU B CA 1
ATOM 10642 C C . LEU B 1 56 ? 149.956 154.756 165.527 1.00 87.88 56 LEU B C 1
ATOM 10643 O O . LEU B 1 56 ? 149.427 155.777 165.942 1.00 87.88 56 LEU B O 1
ATOM 10659 N N . GLY B 1 57 ? 149.230 153.788 164.979 1.00 90.03 57 GLY B N 1
ATOM 10660 C CA . GLY B 1 57 ? 147.792 153.932 164.930 1.00 90.03 57 GLY B CA 1
ATOM 10661 C C . GLY B 1 57 ? 147.287 153.910 166.383 1.00 90.03 57 GLY B C 1
ATOM 10662 O O . GLY B 1 57 ? 146.199 154.390 166.681 1.00 90.03 57 GLY B O 1
ATOM 10666 N N . SER B 1 58 ? 148.130 153.424 167.307 1.00 88.43 58 SER B N 1
ATOM 10667 C CA . SER B 1 58 ? 147.881 153.336 168.732 1.00 88.43 58 SER B CA 1
ATOM 10668 C C . SER B 1 58 ? 147.735 154.690 169.415 1.00 88.43 58 SER B C 1
ATOM 10669 O O . SER B 1 58 ? 147.250 154.765 170.549 1.00 88.43 58 SER B O 1
ATOM 10677 N N . VAL B 1 59 ? 148.177 155.758 168.757 1.00 92.69 59 VAL B N 1
ATOM 10678 C CA . VAL B 1 59 ? 148.106 157.074 169.354 1.00 92.69 59 VAL B CA 1
ATOM 10679 C C . VAL B 1 59 ? 147.128 158.027 168.678 1.00 92.69 59 VAL B C 1
ATOM 10680 O O . VAL B 1 59 ? 147.110 159.217 169.016 1.00 92.69 59 VAL B O 1
ATOM 10693 N N . THR B 1 60 ? 146.312 157.524 167.742 1.00 94.51 60 THR B N 1
ATOM 10694 C CA . THR B 1 60 ? 145.323 158.380 167.080 1.00 94.51 60 THR B CA 1
ATOM 10695 C C . THR B 1 60 ? 143.964 157.671 167.140 1.00 94.51 60 THR B C 1
ATOM 10696 O O . THR B 1 60 ? 143.908 156.459 167.326 1.00 94.51 60 THR B O 1
ATOM 10707 N N . LYS B 1 61 ? 142.861 158.387 166.954 1.00 91.74 61 LYS B N 1
ATOM 10708 C CA . LYS B 1 61 ? 141.592 157.666 166.843 1.00 91.74 61 LYS B CA 1
ATOM 10709 C C . LYS B 1 61 ? 141.452 157.262 165.399 1.00 91.74 61 LYS B C 1
ATOM 10710 O O . LYS B 1 61 ? 141.882 158.015 164.523 1.00 91.74 61 LYS B O 1
ATOM 10729 N N . GLN B 1 62 ? 140.834 156.117 165.122 1.00 89.91 62 GLN B N 1
ATOM 10730 C CA . GLN B 1 62 ? 140.737 155.696 163.734 1.00 89.91 62 GLN B CA 1
ATOM 10731 C C . GLN B 1 62 ? 139.830 156.552 162.868 1.00 89.91 62 GLN B C 1
ATOM 10732 O O . GLN B 1 62 ? 140.064 156.643 161.662 1.00 89.91 62 GLN B O 1
ATOM 10746 N N . ASP B 1 63 ? 138.854 157.234 163.459 1.00 87.05 63 ASP B N 1
ATOM 10747 C CA . ASP B 1 63 ? 137.970 158.038 162.639 1.00 87.05 63 ASP B CA 1
ATOM 10748 C C . ASP B 1 63 ? 138.665 159.324 162.266 1.00 87.05 63 ASP B C 1
ATOM 10749 O O . ASP B 1 63 ? 138.521 159.836 161.150 1.00 87.05 63 ASP B O 1
ATOM 10758 N N . GLU B 1 64 ? 139.423 159.839 163.222 1.00 89.85 64 GLU B N 1
ATOM 10759 C CA . GLU B 1 64 ? 140.149 161.076 163.063 1.00 89.85 64 GLU B CA 1
ATOM 10760 C C . GLU B 1 64 ? 141.270 160.857 162.083 1.00 89.85 64 GLU B C 1
ATOM 10761 O O . GLU B 1 64 ? 141.570 161.721 161.261 1.00 89.85 64 GLU B O 1
ATOM 10773 N N . LEU B 1 65 ? 141.868 159.677 162.149 1.00 93.81 65 LEU B N 1
ATOM 10774 C CA . LEU B 1 65 ? 142.941 159.355 161.264 1.00 93.81 65 LEU B CA 1
ATOM 10775 C C . LEU B 1 65 ? 142.443 159.268 159.856 1.00 93.81 65 LEU B C 1
ATOM 10776 O O . LEU B 1 65 ? 143.070 159.831 158.963 1.00 93.81 65 LEU B O 1
ATOM 10792 N N . GLN B 1 66 ? 141.311 158.610 159.624 1.00 92.90 66 GLN B N 1
ATOM 10793 C CA . GLN B 1 66 ? 140.867 158.550 158.255 1.00 92.90 66 GLN B CA 1
ATOM 10794 C C . GLN B 1 66 ? 140.479 159.923 157.770 1.00 92.90 66 GLN B C 1
ATOM 10795 O O . GLN B 1 66 ? 140.691 160.250 156.598 1.00 92.90 66 GLN B O 1
ATOM 10809 N N . ALA B 1 67 ? 139.932 160.753 158.652 1.00 93.91 67 ALA B N 1
ATOM 10810 C CA . ALA B 1 67 ? 139.588 162.086 158.234 1.00 93.91 67 ALA B CA 1
ATOM 10811 C C . ALA B 1 67 ? 140.823 162.866 157.822 1.00 93.91 67 ALA B C 1
ATOM 10812 O O . ALA B 1 67 ? 140.834 163.554 156.795 1.00 93.91 67 ALA B O 1
ATOM 10819 N N . ALA B 1 68 ? 141.900 162.719 158.594 1.00 95.58 68 ALA B N 1
ATOM 10820 C CA . ALA B 1 68 ? 143.142 163.411 158.305 1.00 95.58 68 ALA B CA 1
ATOM 10821 C C . ALA B 1 68 ? 143.755 162.933 156.996 1.00 95.58 68 ALA B C 1
ATOM 10822 O O . ALA B 1 68 ? 144.289 163.733 156.231 1.00 95.58 68 ALA B O 1
ATOM 10829 N N . ILE B 1 69 ? 143.652 161.635 156.724 1.00 96.25 69 ILE B N 1
ATOM 10830 C CA . ILE B 1 69 ? 144.186 161.029 155.512 1.00 96.25 69 ILE B CA 1
ATOM 10831 C C . ILE B 1 69 ? 143.472 161.589 154.306 1.00 96.25 69 ILE B C 1
ATOM 10832 O O . ILE B 1 69 ? 144.107 161.925 153.295 1.00 96.25 69 ILE B O 1
ATOM 10848 N N . SER B 1 70 ? 142.150 161.691 154.406 1.00 95.59 70 SER B N 1
ATOM 10849 C CA . SER B 1 70 ? 141.375 162.231 153.319 1.00 95.59 70 SER B CA 1
ATOM 10850 C C . SER B 1 70 ? 141.787 163.647 153.005 1.00 95.59 70 SER B C 1
ATOM 10851 O O . SER B 1 70 ? 142.135 163.976 151.861 1.00 95.59 70 SER B O 1
ATOM 10859 N N . LYS B 1 71 ? 141.819 164.481 154.040 1.00 97.11 71 LYS B N 1
ATOM 10860 C CA . LYS B 1 71 ? 142.112 165.886 153.867 1.00 97.11 71 LYS B CA 1
ATOM 10861 C C . LYS B 1 71 ? 143.531 166.143 153.426 1.00 97.11 71 LYS B C 1
ATOM 10862 O O . LYS B 1 71 ? 143.758 167.046 152.624 1.00 97.11 71 LYS B O 1
ATOM 10881 N N . LEU B 1 72 ? 144.502 165.395 153.930 1.00 97.51 72 LEU B N 1
ATOM 10882 C CA . LEU B 1 72 ? 145.837 165.626 153.446 1.00 97.51 72 LEU B CA 1
ATOM 10883 C C . LEU B 1 72 ? 145.960 165.280 152.008 1.00 97.51 72 LEU B C 1
ATOM 10884 O O . LEU B 1 72 ? 146.622 166.001 151.274 1.00 97.51 72 LEU B O 1
ATOM 10900 N N . GLY B 1 73 ? 145.322 164.203 151.554 1.00 96.12 73 GLY B N 1
ATOM 10901 C CA . GLY B 1 73 ? 145.452 163.883 150.149 1.00 96.12 73 GLY B CA 1
ATOM 10902 C C . GLY B 1 73 ? 144.914 165.041 149.323 1.00 96.12 73 GLY B C 1
ATOM 10903 O O . GLY B 1 73 ? 145.532 165.461 148.337 1.00 96.12 73 GLY B O 1
ATOM 10907 N N . ILE B 1 74 ? 143.823 165.631 149.782 1.00 96.59 74 ILE B N 1
ATOM 10908 C CA . ILE B 1 74 ? 143.235 166.753 149.092 1.00 96.59 74 ILE B CA 1
ATOM 10909 C C . ILE B 1 74 ? 144.165 167.945 149.095 1.00 96.59 74 ILE B C 1
ATOM 10910 O O . ILE B 1 74 ? 144.393 168.575 148.066 1.00 96.59 74 ILE B O 1
ATOM 10926 N N . ASN B 1 75 ? 144.709 168.271 150.254 1.00 96.76 75 ASN B N 1
ATOM 10927 C CA . ASN B 1 75 ? 145.562 169.425 150.334 1.00 96.76 75 ASN B CA 1
ATOM 10928 C C . ASN B 1 75 ? 146.825 169.230 149.547 1.00 96.76 75 ASN B C 1
ATOM 10929 O O . ASN B 1 75 ? 147.343 170.174 148.947 1.00 96.76 75 ASN B O 1
ATOM 10940 N N . TYR B 1 76 ? 147.319 168.008 149.513 1.00 95.90 76 TYR B N 1
ATOM 10941 C CA . TYR B 1 76 ? 148.514 167.703 148.781 1.00 95.90 76 TYR B CA 1
ATOM 10942 C C . TYR B 1 76 ? 148.237 167.999 147.330 1.00 95.90 76 TYR B C 1
ATOM 10943 O O . TYR B 1 76 ? 149.019 168.702 146.688 1.00 95.90 76 TYR B O 1
ATOM 10961 N N . LEU B 1 77 ? 147.097 167.536 146.811 1.00 93.58 77 LEU B N 1
ATOM 10962 C CA . LEU B 1 77 ? 146.788 167.782 145.413 1.00 93.58 77 LEU B CA 1
ATOM 10963 C C . LEU B 1 77 ? 146.679 169.272 145.126 1.00 93.58 77 LEU B C 1
ATOM 10964 O O . LEU B 1 77 ? 147.162 169.746 144.092 1.00 93.58 77 LEU B O 1
ATOM 10980 N N . ILE B 1 78 ? 146.098 170.023 146.062 1.00 93.87 78 ILE B N 1
ATOM 10981 C CA . ILE B 1 78 ? 145.925 171.456 145.867 1.00 93.87 78 ILE B CA 1
ATOM 10982 C C . ILE B 1 78 ? 147.254 172.177 145.825 1.00 93.87 78 ILE B C 1
ATOM 10983 O O . ILE B 1 78 ? 147.482 173.014 144.949 1.00 93.87 78 ILE B O 1
ATOM 10999 N N . ASP B 1 79 ? 148.128 171.867 146.767 1.00 94.00 79 ASP B N 1
ATOM 11000 C CA . ASP B 1 79 ? 149.428 172.493 146.827 1.00 94.00 79 ASP B CA 1
ATOM 11001 C C . ASP B 1 79 ? 150.334 172.014 145.704 1.00 94.00 79 ASP B C 1
ATOM 11002 O O . ASP B 1 79 ? 151.215 172.737 145.253 1.00 94.00 79 ASP B O 1
ATOM 11011 N N . THR B 1 80 ? 150.168 170.773 145.275 1.00 88.94 80 THR B N 1
ATOM 11012 C CA . THR B 1 80 ? 151.001 170.243 144.220 1.00 88.94 80 THR B CA 1
ATOM 11013 C C . THR B 1 80 ? 150.716 171.002 142.925 1.00 88.94 80 THR B C 1
ATOM 11014 O O . THR B 1 80 ? 151.653 171.341 142.192 1.00 88.94 80 THR B O 1
ATOM 11025 N N . THR B 1 81 ? 149.434 171.290 142.642 1.00 85.84 81 THR B N 1
ATOM 11026 C CA . THR B 1 81 ? 149.087 172.011 141.425 1.00 85.84 81 THR B CA 1
ATOM 11027 C C . THR B 1 81 ? 149.173 173.543 141.565 1.00 85.84 81 THR B C 1
ATOM 11028 O O . THR B 1 81 ? 149.341 174.244 140.562 1.00 85.84 81 THR B O 1
ATOM 11039 N N . SER B 1 82 ? 149.142 174.053 142.794 1.00 83.66 82 SER B N 1
ATOM 11040 C CA . SER B 1 82 ? 149.288 175.477 143.115 1.00 83.66 82 SER B CA 1
ATOM 11041 C C . SER B 1 82 ? 150.667 176.025 142.799 1.00 83.66 82 SER B C 1
ATOM 11042 O O . SER B 1 82 ? 151.675 175.315 142.885 1.00 83.66 82 SER B O 1
ATOM 11050 N N . ARG B 1 83 ? 150.731 177.294 142.408 1.00 71.98 83 ARG B N 1
ATOM 11051 C CA . ARG B 1 83 ? 152.026 177.911 142.159 1.00 71.98 83 ARG B CA 1
ATOM 11052 C C . ARG B 1 83 ? 152.224 179.165 143.012 1.00 71.98 83 ARG B C 1
ATOM 11053 O O . ARG B 1 83 ? 153.361 179.559 143.283 1.00 71.98 83 ARG B O 1
ATOM 11074 N N . GLU B 1 84 ? 151.109 179.799 143.394 1.00 67.83 84 GLU B N 1
ATOM 11075 C CA . GLU B 1 84 ? 151.100 181.048 144.160 1.00 67.83 84 GLU B CA 1
ATOM 11076 C C . GLU B 1 84 ? 151.599 180.897 145.595 1.00 67.83 84 GLU B C 1
ATOM 11077 O O . GLU B 1 84 ? 152.112 181.853 146.185 1.00 67.83 84 GLU B O 1
ATOM 11089 N N . LEU B 1 85 ? 151.461 179.706 146.134 1.00 74.22 85 LEU B N 1
ATOM 11090 C CA . LEU B 1 85 ? 151.925 179.338 147.449 1.00 74.22 85 LEU B CA 1
ATOM 11091 C C . LEU B 1 85 ? 152.532 177.974 147.361 1.00 74.22 85 LEU B C 1
ATOM 11092 O O . LEU B 1 85 ? 152.066 177.151 146.585 1.00 74.22 85 LEU B O 1
ATOM 11108 N N . LYS B 1 86 ? 153.594 177.753 148.120 1.00 85.32 86 LYS B N 1
ATOM 11109 C CA . LYS B 1 86 ? 154.230 176.448 148.215 1.00 85.32 86 LYS B CA 1
ATOM 11110 C C . LYS B 1 86 ? 154.255 176.076 149.673 1.00 85.32 86 LYS B C 1
ATOM 11111 O O . LYS B 1 86 ? 155.122 176.532 150.415 1.00 85.32 86 LYS B O 1
ATOM 11130 N N . LEU B 1 87 ? 153.253 175.336 150.108 1.00 90.86 87 LEU B N 1
ATOM 11131 C CA . LEU B 1 87 ? 153.124 175.084 151.523 1.00 90.86 87 LEU B CA 1
ATOM 11132 C C . LEU B 1 87 ? 153.683 173.729 151.976 1.00 90.86 87 LEU B C 1
ATOM 11133 O O . LEU B 1 87 ? 154.078 173.619 153.144 1.00 90.86 87 LEU B O 1
ATOM 11149 N N . PHE B 1 88 ? 153.686 172.683 151.117 1.00 93.41 88 PHE B N 1
ATOM 11150 C CA . PHE B 1 88 ? 154.214 171.374 151.543 1.00 93.41 88 PHE B CA 1
ATOM 11151 C C . PHE B 1 88 ? 155.704 171.281 151.341 1.00 93.41 88 PHE B C 1
ATOM 11152 O O . PHE B 1 88 ? 156.258 171.768 150.356 1.00 93.41 88 PHE B O 1
ATOM 11169 N N . ASN B 1 89 ? 156.346 170.615 152.288 1.00 88.73 89 ASN B N 1
ATOM 11170 C CA . ASN B 1 89 ? 157.776 170.369 152.292 1.00 88.73 89 ASN B CA 1
ATOM 11171 C C . ASN B 1 89 ? 158.071 168.895 152.179 1.00 88.73 89 ASN B C 1
ATOM 11172 O O . ASN B 1 89 ? 159.133 168.424 152.583 1.00 88.73 89 ASN B O 1
ATOM 11183 N N . VAL B 1 90 ? 157.085 168.163 151.717 1.00 92.50 90 VAL B N 1
ATOM 11184 C CA . VAL B 1 90 ? 157.176 166.733 151.608 1.00 92.50 90 VAL B CA 1
ATOM 11185 C C . VAL B 1 90 ? 156.819 166.198 150.234 1.00 92.50 90 VAL B C 1
ATOM 11186 O O . VAL B 1 90 ? 155.797 166.576 149.672 1.00 92.50 90 VAL B O 1
ATOM 11199 N N . THR B 1 91 ? 157.646 165.300 149.708 1.00 90.58 91 THR B N 1
ATOM 11200 C CA . THR B 1 91 ? 157.346 164.653 148.436 1.00 90.58 91 THR B CA 1
ATOM 11201 C C . THR B 1 91 ? 156.937 163.225 148.715 1.00 90.58 91 THR B C 1
ATOM 11202 O O . THR B 1 91 ? 157.655 162.465 149.377 1.00 90.58 91 THR B O 1
ATOM 11213 N N . LEU B 1 92 ? 155.790 162.833 148.199 1.00 91.70 92 LEU B N 1
ATOM 11214 C CA . LEU B 1 92 ? 155.319 161.490 148.478 1.00 91.70 92 LEU B CA 1
ATOM 11215 C C . LEU B 1 92 ? 155.628 160.530 147.334 1.00 91.70 92 LEU B C 1
ATOM 11216 O O . LEU B 1 92 ? 155.420 160.860 146.162 1.00 91.70 92 LEU B O 1
ATOM 11232 N N . ASN B 1 93 ? 156.047 159.313 147.687 1.00 86.94 93 ASN B N 1
ATOM 11233 C CA . ASN B 1 93 ? 156.291 158.231 146.746 1.00 86.94 93 ASN B CA 1
ATOM 11234 C C . ASN B 1 93 ? 155.421 157.065 147.202 1.00 86.94 93 ASN B C 1
ATOM 11235 O O . ASN B 1 93 ? 154.468 157.273 147.943 1.00 86.94 93 ASN B O 1
ATOM 11246 N N . ALA B 1 94 ? 155.746 155.834 146.821 1.00 86.29 94 ALA B N 1
ATOM 11247 C CA . ALA B 1 94 ? 155.516 154.395 146.737 1.00 86.29 94 ALA B CA 1
ATOM 11248 C C . ALA B 1 94 ? 156.006 153.672 147.998 1.00 86.29 94 ALA B C 1
ATOM 11249 O O . ALA B 1 94 ? 157.106 153.122 148.020 1.00 86.29 94 ALA B O 1
ATOM 11256 N N . GLY B 1 95 ? 155.248 153.773 149.100 1.00 83.12 95 GLY B N 1
ATOM 11257 C CA . GLY B 1 95 ? 155.668 153.145 150.340 1.00 83.12 95 GLY B CA 1
ATOM 11258 C C . GLY B 1 95 ? 156.666 153.978 151.095 1.00 83.12 95 GLY B C 1
ATOM 11259 O O . GLY B 1 95 ? 157.195 153.541 152.108 1.00 83.12 95 GLY B O 1
ATOM 11263 N N . ASN B 1 96 ? 156.939 155.170 150.599 1.00 87.50 96 ASN B N 1
ATOM 11264 C CA . ASN B 1 96 ? 157.917 156.004 151.236 1.00 87.50 96 ASN B CA 1
ATOM 11265 C C . ASN B 1 96 ? 157.651 157.483 151.024 1.00 87.50 96 ASN B C 1
ATOM 11266 O O . ASN B 1 96 ? 157.001 157.887 150.054 1.00 87.50 96 ASN B O 1
ATOM 11277 N N . ILE B 1 97 ? 158.135 158.273 151.966 1.00 92.48 97 ILE B N 1
ATOM 11278 C CA . ILE B 1 97 ? 158.046 159.716 151.930 1.00 92.48 97 ILE B CA 1
ATOM 11279 C C . ILE B 1 97 ? 159.351 160.430 152.184 1.00 92.48 97 ILE B C 1
ATOM 11280 O O . ILE B 1 97 ? 160.058 160.133 153.150 1.00 92.48 97 ILE B O 1
ATOM 11296 N N . ASP B 1 98 ? 159.636 161.408 151.335 1.00 89.14 98 ASP B N 1
ATOM 11297 C CA . ASP B 1 98 ? 160.812 162.250 151.443 1.00 89.14 98 ASP B CA 1
ATOM 11298 C C . ASP B 1 98 ? 160.556 163.609 152.107 1.00 89.14 98 ASP B C 1
ATOM 11299 O O . ASP B 1 98 ? 159.799 164.440 151.584 1.00 89.14 98 ASP B O 1
ATOM 11308 N N . ILE B 1 99 ? 161.198 163.870 153.244 1.00 87.18 99 ILE B N 1
ATOM 11309 C CA . ILE B 1 99 ? 161.044 165.199 153.832 1.00 87.18 99 ILE B CA 1
ATOM 11310 C C . ILE B 1 99 ? 162.087 165.997 153.111 1.00 87.18 99 ILE B C 1
ATOM 11311 O O . ILE B 1 99 ? 163.274 165.665 153.173 1.00 87.18 99 ILE B O 1
ATOM 11327 N N . ILE B 1 100 ? 161.660 167.033 152.420 1.00 79.80 100 ILE B N 1
ATOM 11328 C CA . ILE B 1 100 ? 162.553 167.764 151.557 1.00 79.80 100 ILE B CA 1
ATOM 11329 C C . ILE B 1 100 ? 163.430 168.670 152.371 1.00 79.80 100 ILE B C 1
ATOM 11330 O O . ILE B 1 100 ? 162.950 169.483 153.161 1.00 79.80 100 ILE B O 1
ATOM 11346 N N . ASN B 1 101 ? 164.726 168.611 152.134 1.00 70.91 101 ASN B N 1
ATOM 11347 C CA . ASN B 1 101 ? 165.614 169.497 152.857 1.00 70.91 101 ASN B CA 1
ATOM 11348 C C . ASN B 1 101 ? 165.643 170.816 152.120 1.00 70.91 101 ASN B C 1
ATOM 11349 O O . ASN B 1 101 ? 166.619 171.146 151.433 1.00 70.91 101 ASN B O 1
ATOM 11360 N N . THR B 1 102 ? 164.545 171.550 152.236 1.00 68.01 102 THR B N 1
ATOM 11361 C CA . THR B 1 102 ? 164.404 172.783 151.515 1.00 68.01 102 THR B CA 1
ATOM 11362 C C . THR B 1 102 ? 165.335 173.748 152.191 1.00 68.01 102 THR B C 1
ATOM 11363 O O . THR B 1 102 ? 165.613 173.568 153.383 1.00 68.01 102 THR B O 1
ATOM 11374 N N . PRO B 1 103 ? 165.770 174.819 151.526 1.00 69.08 103 PRO B N 1
ATOM 11375 C CA . PRO B 1 103 ? 166.567 175.854 152.112 1.00 69.08 103 PRO B CA 1
ATOM 11376 C C . PRO B 1 103 ? 165.752 176.436 153.220 1.00 69.08 103 PRO B C 1
ATOM 11377 O O . PRO B 1 103 ? 164.516 176.461 153.127 1.00 69.08 103 PRO B O 1
ATOM 11388 N N . ILE B 1 104 ? 166.401 176.934 154.247 1.00 71.57 104 ILE B N 1
ATOM 11389 C CA . ILE B 1 104 ? 165.577 177.551 155.257 1.00 71.57 104 ILE B CA 1
ATOM 11390 C C . ILE B 1 104 ? 165.225 178.868 154.632 1.00 71.57 104 ILE B C 1
ATOM 11391 O O . ILE B 1 104 ? 166.119 179.638 154.281 1.00 71.57 104 ILE B O 1
ATOM 11407 N N . ASN B 1 105 ? 163.940 179.125 154.440 1.00 78.08 105 ASN B N 1
ATOM 11408 C CA . ASN B 1 105 ? 163.567 180.357 153.783 1.00 78.08 105 ASN B CA 1
ATOM 11409 C C . ASN B 1 105 ? 162.955 181.317 154.728 1.00 78.08 105 ASN B C 1
ATOM 11410 O O . ASN B 1 105 ? 161.893 181.078 155.307 1.00 78.08 105 ASN B O 1
ATOM 11421 N N . ILE B 1 106 ? 163.662 182.386 154.908 1.00 80.93 106 ILE B N 1
ATOM 11422 C CA . ILE B 1 106 ? 163.249 183.420 155.793 1.00 80.93 106 ILE B CA 1
ATOM 11423 C C . ILE B 1 106 ? 162.874 184.594 154.940 1.00 80.93 106 ILE B C 1
ATOM 11424 O O . ILE B 1 106 ? 163.556 184.913 153.971 1.00 80.93 106 ILE B O 1
ATOM 11440 N N . SER B 1 107 ? 161.771 185.203 155.266 1.00 81.06 107 SER B N 1
ATOM 11441 C CA . SER B 1 107 ? 161.263 186.360 154.562 1.00 81.06 107 SER B CA 1
ATOM 11442 C C . SER B 1 107 ? 160.620 187.265 155.568 1.00 81.06 107 SER B C 1
ATOM 11443 O O . SER B 1 107 ? 160.538 186.945 156.755 1.00 81.06 107 SER B O 1
ATOM 11451 N N . SER B 1 108 ? 160.094 188.380 155.113 1.00 73.40 108 SER B N 1
ATOM 11452 C CA . SER B 1 108 ? 159.383 189.629 155.264 1.00 73.40 108 SER B CA 1
ATOM 11453 C C . SER B 1 108 ? 157.994 189.269 155.772 1.00 73.40 108 SER B C 1
ATOM 11454 O O . SER B 1 108 ? 157.282 190.085 156.362 1.00 73.40 108 SER B O 1
ATOM 11462 N N . GLU B 1 109 ? 157.634 187.999 155.555 1.00 72.63 109 GLU B N 1
ATOM 11463 C CA . GLU B 1 109 ? 156.373 187.423 155.977 1.00 72.63 109 GLU B CA 1
ATOM 11464 C C . GLU B 1 109 ? 156.454 186.365 157.107 1.00 72.63 109 GLU B C 1
ATOM 11465 O O . GLU B 1 109 ? 155.417 185.783 157.437 1.00 72.63 109 GLU B O 1
ATOM 11477 N N . THR B 1 110 ? 157.637 186.076 157.685 1.00 85.10 110 THR B N 1
ATOM 11478 C CA . THR B 1 110 ? 157.715 185.014 158.698 1.00 85.10 110 THR B CA 1
ATOM 11479 C C . THR B 1 110 ? 157.326 185.458 160.063 1.00 85.10 110 THR B C 1
ATOM 11480 O O . THR B 1 110 ? 157.195 186.644 160.358 1.00 85.10 110 THR B O 1
ATOM 11491 N N . ASN B 1 111 ? 157.165 184.477 160.913 1.00 91.88 111 ASN B N 1
ATOM 11492 C CA . ASN B 1 111 ? 156.830 184.699 162.278 1.00 91.88 111 ASN B CA 1
ATOM 11493 C C . ASN B 1 111 ? 157.924 185.537 162.912 1.00 91.88 111 ASN B C 1
ATOM 11494 O O . ASN B 1 111 ? 159.083 185.153 162.820 1.00 91.88 111 ASN B O 1
ATOM 11505 N N . PRO B 1 112 ? 157.626 186.707 163.499 1.00 86.10 112 PRO B N 1
ATOM 11506 C CA . PRO B 1 112 ? 158.561 187.608 164.149 1.00 86.10 112 PRO B CA 1
ATOM 11507 C C . PRO B 1 112 ? 159.183 187.035 165.424 1.00 86.10 112 PRO B C 1
ATOM 11508 O O . PRO B 1 112 ? 160.063 187.653 166.021 1.00 86.10 112 PRO B O 1
ATOM 11519 N N . ILE B 1 113 ? 158.645 185.940 165.916 1.00 87.66 113 ILE B N 1
ATOM 11520 C CA . ILE B 1 113 ? 159.149 185.314 167.117 1.00 87.66 113 ILE B CA 1
ATOM 11521 C C . ILE B 1 113 ? 160.137 184.240 166.712 1.00 87.66 113 ILE B C 1
ATOM 11522 O O . ILE B 1 113 ? 159.832 183.410 165.863 1.00 87.66 113 ILE B O 1
ATOM 11538 N N . ILE B 1 114 ? 161.319 184.235 167.313 1.00 80.27 114 ILE B N 1
ATOM 11539 C CA . ILE B 1 114 ? 162.331 183.248 166.952 1.00 80.27 114 ILE B CA 1
ATOM 11540 C C . ILE B 1 114 ? 162.000 181.888 167.543 1.00 80.27 114 ILE B C 1
ATOM 11541 O O . ILE B 1 114 ? 161.829 181.769 168.753 1.00 80.27 114 ILE B O 1
ATOM 11557 N N . ASN B 1 115 ? 161.953 180.855 166.703 1.00 82.86 115 ASN B N 1
ATOM 11558 C CA . ASN B 1 115 ? 161.685 179.505 167.181 1.00 82.86 115 ASN B CA 1
ATOM 11559 C C . ASN B 1 115 ? 162.932 178.771 167.551 1.00 82.86 115 ASN B C 1
ATOM 11560 O O . ASN B 1 115 ? 163.747 178.442 166.691 1.00 82.86 115 ASN B O 1
ATOM 11571 N N . THR B 1 116 ? 163.071 178.520 168.823 1.00 72.87 116 THR B N 1
ATOM 11572 C CA . THR B 1 116 ? 164.232 177.888 169.355 1.00 72.87 116 THR B CA 1
ATOM 11573 C C . THR B 1 116 ? 164.057 176.391 169.585 1.00 72.87 116 THR B C 1
ATOM 11574 O O . THR B 1 116 ? 165.047 175.687 169.768 1.00 72.87 116 THR B O 1
ATOM 11585 N N . HIS B 1 117 ? 162.815 175.874 169.591 1.00 78.40 117 HIS B N 1
ATOM 11586 C CA . HIS B 1 117 ? 162.653 174.465 169.952 1.00 78.40 117 HIS B CA 1
ATOM 11587 C C . HIS B 1 117 ? 162.559 173.469 168.784 1.00 78.40 117 HIS B C 1
ATOM 11588 O O . HIS B 1 117 ? 161.802 173.666 167.825 1.00 78.40 117 HIS B O 1
ATOM 11602 N N . SER B 1 118 ? 163.356 172.378 168.883 1.00 72.05 118 SER B N 1
ATOM 11603 C CA . SER B 1 118 ? 163.446 171.308 167.865 1.00 72.05 118 SER B CA 1
ATOM 11604 C C . SER B 1 118 ? 162.367 170.191 167.737 1.00 72.05 118 SER B C 1
ATOM 11605 O O . SER B 1 118 ? 162.217 169.654 166.631 1.00 72.05 118 SER B O 1
ATOM 11613 N N . PHE B 1 119 ? 161.574 169.872 168.784 1.00 81.65 119 PHE B N 1
ATOM 11614 C CA . PHE B 1 119 ? 160.543 168.823 168.756 1.00 81.65 119 PHE B CA 1
ATOM 11615 C C . PHE B 1 119 ? 160.969 167.389 168.506 1.00 81.65 119 PHE B C 1
ATOM 11616 O O . PHE B 1 119 ? 160.118 166.577 168.137 1.00 81.65 119 PHE B O 1
ATOM 11633 N N . TYR B 1 120 ? 162.158 166.985 168.894 1.00 73.52 120 TYR B N 1
ATOM 11634 C CA . TYR B 1 120 ? 163.165 165.956 168.958 1.00 73.52 120 TYR B CA 1
ATOM 11635 C C . TYR B 1 120 ? 162.502 164.637 169.356 1.00 73.52 120 TYR B C 1
ATOM 11636 O O . TYR B 1 120 ? 162.967 163.579 168.940 1.00 73.52 120 TYR B O 1
ATOM 11654 N N . ASP B 1 121 ? 161.407 164.672 170.135 1.00 78.30 121 ASP B N 1
ATOM 11655 C CA . ASP B 1 121 ? 160.754 163.447 170.582 1.00 78.30 121 ASP B CA 1
ATOM 11656 C C . ASP B 1 121 ? 159.607 162.966 169.706 1.00 78.30 121 ASP B C 1
ATOM 11657 O O . ASP B 1 121 ? 159.004 161.933 169.986 1.00 78.30 121 ASP B O 1
ATOM 11666 N N . LEU B 1 122 ? 159.345 163.666 168.628 1.00 87.39 122 LEU B N 1
ATOM 11667 C CA . LEU B 1 122 ? 158.262 163.309 167.755 1.00 87.39 122 LEU B CA 1
ATOM 11668 C C . LEU B 1 122 ? 158.792 162.647 166.483 1.00 87.39 122 LEU B C 1
ATOM 11669 O O . LEU B 1 122 ? 159.977 162.750 166.176 1.00 87.39 122 LEU B O 1
ATOM 11685 N N . PRO B 1 123 ? 157.971 161.897 165.741 1.00 89.79 123 PRO B N 1
ATOM 11686 C CA . PRO B 1 123 ? 158.327 161.296 164.478 1.00 89.79 123 PRO B CA 1
ATOM 11687 C C . PRO B 1 123 ? 158.802 162.375 163.515 1.00 89.79 123 PRO B C 1
ATOM 11688 O O . PRO B 1 123 ? 158.346 163.515 163.635 1.00 89.79 123 PRO B O 1
ATOM 11699 N N . PRO B 1 124 ? 159.610 162.041 162.503 1.00 88.93 124 PRO B N 1
ATOM 11700 C CA . PRO B 1 124 ? 160.274 162.932 161.564 1.00 88.93 124 PRO B CA 1
ATOM 11701 C C . PRO B 1 124 ? 159.469 164.048 160.927 1.00 88.93 124 PRO B C 1
ATOM 11702 O O . PRO B 1 124 ? 159.978 165.159 160.796 1.00 88.93 124 PRO B O 1
ATOM 11713 N N . PHE B 1 125 ? 158.222 163.836 160.559 1.00 94.09 125 PHE B N 1
ATOM 11714 C CA . PHE B 1 125 ? 157.035 164.386 159.948 1.00 94.09 125 PHE B CA 1
ATOM 11715 C C . PHE B 1 125 ? 156.323 165.269 160.900 1.00 94.09 125 PHE B C 1
ATOM 11716 O O . PHE B 1 125 ? 155.761 166.293 160.515 1.00 94.09 125 PHE B O 1
ATOM 11733 N N . THR B 1 126 ? 156.369 164.923 162.165 1.00 95.51 126 THR B N 1
ATOM 11734 C CA . THR B 1 126 ? 155.693 165.750 163.110 1.00 95.51 126 THR B CA 1
ATOM 11735 C C . THR B 1 126 ? 156.710 166.779 163.530 1.00 95.51 126 THR B C 1
ATOM 11736 O O . THR B 1 126 ? 156.360 167.925 163.795 1.00 95.51 126 THR B O 1
ATOM 11747 N N . GLN B 1 127 ? 157.995 166.408 163.532 1.00 91.32 127 GLN B N 1
ATOM 11748 C CA . GLN B 1 127 ? 158.985 167.413 163.888 1.00 91.32 127 GLN B CA 1
ATOM 11749 C C . GLN B 1 127 ? 159.024 168.443 162.791 1.00 91.32 127 GLN B C 1
ATOM 11750 O O . GLN B 1 127 ? 159.043 169.647 163.043 1.00 91.32 127 GLN B O 1
ATOM 11764 N N . HIS B 1 128 ? 158.936 167.965 161.556 1.00 92.55 128 HIS B N 1
ATOM 11765 C CA . HIS B 1 128 ? 158.991 168.836 160.425 1.00 92.55 128 HIS B CA 1
ATOM 11766 C C . HIS B 1 128 ? 157.812 169.782 160.422 1.00 92.55 128 HIS B C 1
ATOM 11767 O O . HIS B 1 128 ? 158.001 170.992 160.273 1.00 92.55 128 HIS B O 1
ATOM 11781 N N . LEU B 1 129 ? 156.593 169.277 160.628 1.00 96.28 129 LEU B N 1
ATOM 11782 C CA . LEU B 1 129 ? 155.475 170.200 160.621 1.00 96.28 129 LEU B CA 1
ATOM 11783 C C . LEU B 1 129 ? 155.536 171.193 161.753 1.00 96.28 129 LEU B C 1
ATOM 11784 O O . LEU B 1 129 ? 155.176 172.354 161.556 1.00 96.28 129 LEU B O 1
ATOM 11800 N N . LEU B 1 130 ? 155.953 170.791 162.938 1.00 96.01 130 LEU B N 1
ATOM 11801 C CA . LEU B 1 130 ? 155.968 171.776 163.989 1.00 96.01 130 LEU B CA 1
ATOM 11802 C C . LEU B 1 130 ? 157.027 172.836 163.746 1.00 96.01 130 LEU B C 1
ATOM 11803 O O . LEU B 1 130 ? 156.805 174.011 164.050 1.00 96.01 130 LEU B O 1
ATOM 11819 N N . ASN B 1 131 ? 158.144 172.471 163.142 1.00 90.48 131 ASN B N 1
ATOM 11820 C CA . ASN B 1 131 ? 159.144 173.473 162.862 1.00 90.48 131 ASN B CA 1
ATOM 11821 C C . ASN B 1 131 ? 158.648 174.445 161.779 1.00 90.48 131 ASN B C 1
ATOM 11822 O O . ASN B 1 131 ? 159.020 175.623 161.798 1.00 90.48 131 ASN B O 1
ATOM 11833 N N . ILE B 1 132 ? 157.770 173.985 160.869 1.00 93.45 132 ILE B N 1
ATOM 11834 C CA . ILE B 1 132 ? 157.161 174.884 159.885 1.00 93.45 132 ILE B CA 1
ATOM 11835 C C . ILE B 1 132 ? 156.159 175.784 160.557 1.00 93.45 132 ILE B C 1
ATOM 11836 O O . ILE B 1 132 ? 156.143 176.994 160.336 1.00 93.45 132 ILE B O 1
ATOM 11852 N N . ARG B 1 133 ? 155.318 175.197 161.396 1.00 96.01 133 ARG B N 1
ATOM 11853 C CA . ARG B 1 133 ? 154.257 175.910 162.083 1.00 96.01 133 ARG B CA 1
ATOM 11854 C C . ARG B 1 133 ? 154.776 177.037 162.917 1.00 96.01 133 ARG B C 1
ATOM 11855 O O . ARG B 1 133 ? 154.164 178.087 163.003 1.00 96.01 133 ARG B O 1
ATOM 11876 N N . LEU B 1 134 ? 155.920 176.853 163.508 1.00 93.81 134 LEU B N 1
ATOM 11877 C CA . LEU B 1 134 ? 156.487 177.861 164.358 1.00 93.81 134 LEU B CA 1
ATOM 11878 C C . LEU B 1 134 ? 157.374 178.855 163.612 1.00 93.81 134 LEU B C 1
ATOM 11879 O O . LEU B 1 134 ? 157.964 179.738 164.235 1.00 93.81 134 LEU B O 1
ATOM 11895 N N . THR B 1 135 ? 157.513 178.709 162.292 1.00 90.14 135 THR B N 1
ATOM 11896 C CA . THR B 1 135 ? 158.340 179.622 161.512 1.00 90.14 135 THR B CA 1
ATOM 11897 C C . THR B 1 135 ? 157.471 180.477 160.603 1.00 90.14 135 THR B C 1
ATOM 11898 O O . THR B 1 135 ? 157.717 181.674 160.434 1.00 90.14 135 THR B O 1
ATOM 11909 N N . ASP B 1 136 ? 156.512 179.843 159.959 1.00 91.06 136 ASP B N 1
ATOM 11910 C CA . ASP B 1 136 ? 155.630 180.453 158.988 1.00 91.06 136 ASP B CA 1
ATOM 11911 C C . ASP B 1 136 ? 154.211 180.641 159.523 1.00 91.06 136 ASP B C 1
ATOM 11912 O O . ASP B 1 136 ? 153.906 180.337 160.668 1.00 91.06 136 ASP B O 1
ATOM 11921 N N . THR B 1 137 ? 153.363 181.163 158.673 1.00 93.35 137 THR B N 1
ATOM 11922 C CA . THR B 1 137 ? 151.963 181.448 158.839 1.00 93.35 137 THR B CA 1
ATOM 11923 C C . THR B 1 137 ? 151.174 180.238 159.373 1.00 93.35 137 THR B C 1
ATOM 11924 O O . THR B 1 137 ? 151.373 179.103 158.932 1.00 93.35 137 THR B O 1
ATOM 11935 N N . GLU B 1 138 ? 150.271 180.482 160.330 1.00 95.91 138 GLU B N 1
ATOM 11936 C CA . GLU B 1 138 ? 149.441 179.420 160.912 1.00 95.91 138 GLU B CA 1
ATOM 11937 C C . GLU B 1 138 ? 148.576 178.754 159.867 1.00 95.91 138 GLU B C 1
ATOM 11938 O O . GLU B 1 138 ? 148.299 177.555 159.939 1.00 95.91 138 GLU B O 1
ATOM 11950 N N . TYR B 1 139 ? 148.133 179.530 158.900 1.00 95.06 139 TYR B N 1
ATOM 11951 C CA . TYR B 1 139 ? 147.298 179.030 157.856 1.00 95.06 139 TYR B CA 1
ATOM 11952 C C . TYR B 1 139 ? 147.868 177.810 157.202 1.00 95.06 139 TYR B C 1
ATOM 11953 O O . TYR B 1 139 ? 147.128 176.840 157.012 1.00 95.06 139 TYR B O 1
ATOM 11971 N N . ARG B 1 140 ? 149.150 177.776 156.826 1.00 93.95 140 ARG B N 1
ATOM 11972 C CA . ARG B 1 140 ? 150.158 176.937 156.212 1.00 93.95 140 ARG B CA 1
ATOM 11973 C C . ARG B 1 140 ? 150.240 175.713 157.070 1.00 93.95 140 ARG B C 1
ATOM 11974 O O . ARG B 1 140 ? 150.074 174.607 156.578 1.00 93.95 140 ARG B O 1
ATOM 11995 N N . ALA B 1 141 ? 150.400 175.890 158.369 1.00 96.44 141 ALA B N 1
ATOM 11996 C CA . ALA B 1 141 ? 150.465 174.701 159.203 1.00 96.44 141 ALA B CA 1
ATOM 11997 C C . ALA B 1 141 ? 149.163 173.915 159.191 1.00 96.44 141 ALA B C 1
ATOM 11998 O O . ALA B 1 141 ? 149.183 172.690 159.091 1.00 96.44 141 ALA B O 1
ATOM 12005 N N . ARG B 1 142 ? 148.030 174.616 159.236 1.00 96.21 142 ARG B N 1
ATOM 12006 C CA . ARG B 1 142 ? 146.738 173.941 159.236 1.00 96.21 142 ARG B CA 1
ATOM 12007 C C . ARG B 1 142 ? 146.525 173.195 157.970 1.00 96.21 142 ARG B C 1
ATOM 12008 O O . ARG B 1 142 ? 146.051 172.067 157.971 1.00 96.21 142 ARG B O 1
ATOM 12029 N N . PHE B 1 143 ? 146.906 173.796 156.877 1.00 96.58 143 PHE B N 1
ATOM 12030 C CA . PHE B 1 143 ? 146.755 173.160 155.608 1.00 96.58 143 PHE B CA 1
ATOM 12031 C C . PHE B 1 143 ? 147.575 171.874 155.521 1.00 96.58 143 PHE B C 1
ATOM 12032 O O . PHE B 1 143 ? 147.043 170.802 155.215 1.00 96.58 143 PHE B O 1
ATOM 12049 N N . ILE B 1 144 ? 148.848 171.955 155.892 1.00 97.04 144 ILE B N 1
ATOM 12050 C CA . ILE B 1 144 ? 149.781 170.831 155.814 1.00 97.04 144 ILE B CA 1
ATOM 12051 C C . ILE B 1 144 ? 149.422 169.732 156.766 1.00 97.04 144 ILE B C 1
ATOM 12052 O O . ILE B 1 144 ? 149.668 168.565 156.480 1.00 97.04 144 ILE B O 1
ATOM 12068 N N . GLY B 1 145 ? 148.909 170.099 157.920 1.00 97.23 145 GLY B N 1
ATOM 12069 C CA . GLY B 1 145 ? 148.484 169.173 158.937 1.00 97.23 145 GLY B CA 1
ATOM 12070 C C . GLY B 1 145 ? 147.225 168.404 158.587 1.00 97.23 145 GLY B C 1
ATOM 12071 O O . GLY B 1 145 ? 146.859 167.475 159.308 1.00 97.23 145 GLY B O 1
ATOM 12075 N N . GLY B 1 146 ? 146.530 168.797 157.527 1.00 96.61 146 GLY B N 1
ATOM 12076 C CA . GLY B 1 146 ? 145.338 168.100 157.115 1.00 96.61 146 GLY B CA 1
ATOM 12077 C C . GLY B 1 146 ? 144.047 168.339 157.877 1.00 96.61 146 GLY B C 1
ATOM 12078 O O . GLY B 1 146 ? 143.215 167.441 157.891 1.00 96.61 146 GLY B O 1
ATOM 12082 N N . TYR B 1 147 ? 143.800 169.485 158.490 1.00 94.89 147 TYR B N 1
ATOM 12083 C CA . TYR B 1 147 ? 142.873 170.259 159.291 1.00 94.89 147 TYR B CA 1
ATOM 12084 C C . TYR B 1 147 ? 141.547 170.403 158.575 1.00 94.89 147 TYR B C 1
ATOM 12085 O O . TYR B 1 147 ? 141.475 170.829 157.427 1.00 94.89 147 TYR B O 1
ATOM 12103 N N . ILE B 1 148 ? 140.497 170.058 159.292 1.00 92.78 148 ILE B N 1
ATOM 12104 C CA . ILE B 1 148 ? 139.117 170.126 158.847 1.00 92.78 148 ILE B CA 1
ATOM 12105 C C . ILE B 1 148 ? 138.406 170.997 159.840 1.00 92.78 148 ILE B C 1
ATOM 12106 O O . ILE B 1 148 ? 138.537 170.777 161.041 1.00 92.78 148 ILE B O 1
ATOM 12122 N N . LYS B 1 149 ? 137.675 171.984 159.386 1.00 90.10 149 LYS B N 1
ATOM 12123 C CA . LYS B 1 149 ? 137.016 172.812 160.364 1.00 90.10 149 LYS B CA 1
ATOM 12124 C C . LYS B 1 149 ? 135.957 172.019 161.102 1.00 90.10 149 LYS B C 1
ATOM 12125 O O . LYS B 1 149 ? 135.283 171.196 160.486 1.00 90.10 149 LYS B O 1
ATOM 12144 N N . PRO B 1 150 ? 135.784 172.236 162.409 1.00 87.15 150 PRO B N 1
ATOM 12145 C CA . PRO B 1 150 ? 134.761 171.636 163.229 1.00 87.15 150 PRO B CA 1
ATOM 12146 C C . PRO B 1 150 ? 133.448 172.261 162.842 1.00 87.15 150 PRO B C 1
ATOM 12147 O O . PRO B 1 150 ? 133.412 173.406 162.382 1.00 87.15 150 PRO B O 1
ATOM 12158 N N . ASP B 1 151 ? 132.356 171.573 163.078 1.00 74.29 151 ASP B N 1
ATOM 12159 C CA . ASP B 1 151 ? 131.085 172.152 162.687 1.00 74.29 151 ASP B CA 1
ATOM 12160 C C . ASP B 1 151 ? 130.556 173.080 163.774 1.00 74.29 151 ASP B C 1
ATOM 12161 O O . ASP B 1 151 ? 129.760 172.677 164.627 1.00 74.29 151 ASP B O 1
ATOM 12170 N N . GLY B 1 152 ? 131.054 174.314 163.775 1.00 65.42 152 GLY B N 1
ATOM 12171 C CA . GLY B 1 152 ? 130.681 175.284 164.798 1.00 65.42 152 GLY B CA 1
ATOM 12172 C C . GLY B 1 152 ? 131.449 176.601 164.701 1.00 65.42 152 GLY B C 1
ATOM 12173 O O . GLY B 1 152 ? 132.332 176.768 163.862 1.00 65.42 152 GLY B O 1
ATOM 12177 N N . SER B 1 153 ? 131.085 177.546 165.575 1.00 56.29 153 SER B N 1
ATOM 12178 C CA . SER B 1 153 ? 131.690 178.881 165.639 1.00 56.29 153 SER B CA 1
ATOM 12179 C C . SER B 1 153 ? 132.942 178.956 166.513 1.00 56.29 153 SER B C 1
ATOM 12180 O O . SER B 1 153 ? 133.689 179.937 166.487 1.00 56.29 153 SER B O 1
ATOM 12188 N N . ASP B 1 154 ? 133.189 177.915 167.298 1.00 67.12 154 ASP B N 1
ATOM 12189 C CA . ASP B 1 154 ? 134.320 177.911 168.223 1.00 67.12 154 ASP B CA 1
ATOM 12190 C C . ASP B 1 154 ? 135.573 177.474 167.485 1.00 67.12 154 ASP B C 1
ATOM 12191 O O . ASP B 1 154 ? 136.008 176.329 167.603 1.00 67.12 154 ASP B O 1
ATOM 12200 N N . SER B 1 155 ? 136.112 178.397 166.707 1.00 68.65 155 SER B N 1
ATOM 12201 C CA . SER B 1 155 ? 137.249 178.152 165.829 1.00 68.65 155 SER B CA 1
ATOM 12202 C C . SER B 1 155 ? 138.060 179.413 165.574 1.00 68.65 155 SER B C 1
ATOM 12203 O O . SER B 1 155 ? 137.660 180.518 165.954 1.00 68.65 155 SER B O 1
ATOM 12211 N N . MET B 1 156 ? 139.227 179.251 164.970 1.00 77.84 156 MET B N 1
ATOM 12212 C CA . MET B 1 156 ? 140.081 180.386 164.659 1.00 77.84 156 MET B CA 1
ATOM 12213 C C . MET B 1 156 ? 139.742 181.079 163.358 1.00 77.84 156 MET B C 1
ATOM 12214 O O . MET B 1 156 ? 139.567 180.439 162.322 1.00 77.84 156 MET B O 1
ATOM 12228 N N . ASP B 1 157 ? 139.765 182.407 163.379 1.00 83.43 157 ASP B N 1
ATOM 12229 C CA . ASP B 1 157 ? 139.638 183.176 162.155 1.00 83.43 157 ASP B CA 1
ATOM 12230 C C . ASP B 1 157 ? 141.078 183.408 161.700 1.00 83.43 157 ASP B C 1
ATOM 12231 O O . ASP B 1 157 ? 141.796 184.214 162.288 1.00 83.43 157 ASP B O 1
ATOM 12240 N N . VAL B 1 158 ? 141.537 182.615 160.752 1.00 91.12 158 VAL B N 1
ATOM 12241 C CA . VAL B 1 158 ? 142.931 182.638 160.345 1.00 91.12 158 VAL B CA 1
ATOM 12242 C C . VAL B 1 158 ? 143.220 183.689 159.294 1.00 91.12 158 VAL B C 1
ATOM 12243 O O . VAL B 1 158 ? 142.503 183.803 158.290 1.00 91.12 158 VAL B O 1
ATOM 12256 N N . LEU B 1 159 ? 144.270 184.470 159.502 1.00 92.41 159 LEU B N 1
ATOM 12257 C CA . LEU B 1 159 ? 144.583 185.496 158.533 1.00 92.41 159 LEU B CA 1
ATOM 12258 C C . LEU B 1 159 ? 145.844 185.196 157.742 1.00 92.41 159 LEU B C 1
ATOM 12259 O O . LEU B 1 159 ? 146.846 184.696 158.270 1.00 92.41 159 LEU B O 1
ATOM 12275 N N . ALA B 1 160 ? 145.784 185.534 156.468 1.00 89.24 160 ALA B N 1
ATOM 12276 C CA . ALA B 1 160 ? 146.900 185.440 155.545 1.00 89.24 160 ALA B CA 1
ATOM 12277 C C . ALA B 1 160 ? 146.556 186.305 154.356 1.00 89.24 160 ALA B C 1
ATOM 12278 O O . ALA B 1 160 ? 145.384 186.611 154.147 1.00 89.24 160 ALA B O 1
ATOM 12285 N N . GLU B 1 161 ? 147.540 186.683 153.551 1.00 80.86 161 GLU B N 1
ATOM 12286 C CA . GLU B 1 161 ? 148.017 187.366 152.356 1.00 80.86 161 GLU B CA 1
ATOM 12287 C C . GLU B 1 161 ? 147.534 186.593 151.144 1.00 80.86 161 GLU B C 1
ATOM 12288 O O . GLU B 1 161 ? 147.085 187.167 150.153 1.00 80.86 161 GLU B O 1
ATOM 12300 N N . LYS B 1 162 ? 147.593 185.278 151.246 1.00 82.47 162 LYS B N 1
ATOM 12301 C CA . LYS B 1 162 ? 147.130 184.393 150.201 1.00 82.47 162 LYS B CA 1
ATOM 12302 C C . LYS B 1 162 ? 146.424 183.237 150.880 1.00 82.47 162 LYS B C 1
ATOM 12303 O O . LYS B 1 162 ? 146.835 182.815 151.959 1.00 82.47 162 LYS B O 1
ATOM 12322 N N . LYS B 1 163 ? 145.383 182.711 150.254 1.00 88.03 163 LYS B N 1
ATOM 12323 C CA . LYS B 1 163 ? 144.639 181.576 150.794 1.00 88.03 163 LYS B CA 1
ATOM 12324 C C . LYS B 1 163 ? 144.292 180.524 149.772 1.00 88.03 163 LYS B C 1
ATOM 12325 O O . LYS B 1 163 ? 144.124 180.814 148.587 1.00 88.03 163 LYS B O 1
ATOM 12344 N N . TYR B 1 164 ? 144.134 179.311 150.266 1.00 91.49 164 TYR B N 1
ATOM 12345 C CA . TYR B 1 164 ? 143.599 178.204 149.523 1.00 91.49 164 TYR B CA 1
ATOM 12346 C C . TYR B 1 164 ? 142.169 178.020 150.054 1.00 91.49 164 TYR B C 1
ATOM 12347 O O . TYR B 1 164 ? 141.913 178.303 151.227 1.00 91.49 164 TYR B O 1
ATOM 12365 N N . PRO B 1 165 ? 141.236 177.558 149.230 1.00 89.13 165 PRO B N 1
ATOM 12366 C CA . PRO B 1 165 ? 139.836 177.349 149.520 1.00 89.13 165 PRO B CA 1
ATOM 12367 C C . PRO B 1 165 ? 139.547 176.270 150.554 1.00 89.13 165 PRO B C 1
ATOM 12368 O O . PRO B 1 165 ? 140.171 175.207 150.576 1.00 89.13 165 PRO B O 1
ATOM 12379 N N . ASP B 1 166 ? 138.495 176.505 151.326 1.00 90.68 166 ASP B N 1
ATOM 12380 C CA . ASP B 1 166 ? 138.055 175.626 152.410 1.00 90.68 166 ASP B CA 1
ATOM 12381 C C . ASP B 1 166 ? 137.211 174.406 152.014 1.00 90.68 166 ASP B C 1
ATOM 12382 O O . ASP B 1 166 ? 136.025 174.332 152.335 1.00 90.68 166 ASP B O 1
ATOM 12391 N N . LEU B 1 167 ? 137.851 173.413 151.401 1.00 93.91 167 LEU B N 1
ATOM 12392 C CA . LEU B 1 167 ? 137.144 172.177 151.005 1.00 93.91 167 LEU B CA 1
ATOM 12393 C C . LEU B 1 167 ? 137.294 171.080 152.064 1.00 93.91 167 LEU B C 1
ATOM 12394 O O . LEU B 1 167 ? 138.394 170.800 152.550 1.00 93.91 167 LEU B O 1
ATOM 12410 N N . ASN B 1 168 ? 136.180 170.442 152.415 1.00 93.41 168 ASN B N 1
ATOM 12411 C CA . ASN B 1 168 ? 136.156 169.409 153.446 1.00 93.41 168 ASN B CA 1
ATOM 12412 C C . ASN B 1 168 ? 135.372 168.208 152.942 1.00 93.41 168 ASN B C 1
ATOM 12413 O O . ASN B 1 168 ? 134.155 168.257 152.763 1.00 93.41 168 ASN B O 1
ATOM 12424 N N . PHE B 1 169 ? 136.095 167.150 152.654 1.00 94.73 169 PHE B N 1
ATOM 12425 C CA . PHE B 1 169 ? 135.544 165.988 151.988 1.00 94.73 169 PHE B CA 1
ATOM 12426 C C . PHE B 1 169 ? 136.171 164.651 152.402 1.00 94.73 169 PHE B C 1
ATOM 12427 O O . PHE B 1 169 ? 137.362 164.621 152.705 1.00 94.73 169 PHE B O 1
ATOM 12444 N N . ASP B 1 170 ? 135.356 163.573 152.509 1.00 93.83 170 ASP B N 1
ATOM 12445 C CA . ASP B 1 170 ? 135.826 162.221 152.872 1.00 93.83 170 ASP B CA 1
ATOM 12446 C C . ASP B 1 170 ? 136.251 161.318 151.671 1.00 93.83 170 ASP B C 1
ATOM 12447 O O . ASP B 1 170 ? 135.413 160.865 150.883 1.00 93.83 170 ASP B O 1
ATOM 12456 N N . ASN B 1 171 ? 137.558 161.063 151.551 1.00 93.17 171 ASN B N 1
ATOM 12457 C CA . ASN B 1 171 ? 138.179 160.261 150.499 1.00 93.17 171 ASN B CA 1
ATOM 12458 C C . ASN B 1 171 ? 139.413 159.532 151.081 1.00 93.17 171 ASN B C 1
ATOM 12459 O O . ASN B 1 171 ? 139.693 159.627 152.272 1.00 93.17 171 ASN B O 1
ATOM 12470 N N . THR B 1 172 ? 140.101 158.744 150.267 1.00 90.91 172 THR B N 1
ATOM 12471 C CA . THR B 1 172 ? 141.268 157.972 150.687 1.00 90.91 172 THR B CA 1
ATOM 12472 C C . THR B 1 172 ? 142.475 158.287 149.818 1.00 90.91 172 THR B C 1
ATOM 12473 O O . THR B 1 172 ? 143.328 157.423 149.587 1.00 90.91 172 THR B O 1
ATOM 12484 N N . TYR B 1 173 ? 142.531 159.508 149.297 1.00 92.75 173 TYR B N 1
ATOM 12485 C CA . TYR B 1 173 ? 143.606 159.910 148.395 1.00 92.75 173 TYR B CA 1
ATOM 12486 C C . TYR B 1 173 ? 145.015 159.751 148.952 1.00 92.75 173 TYR B C 1
ATOM 12487 O O . TYR B 1 173 ? 145.892 159.282 148.231 1.00 92.75 173 TYR B O 1
ATOM 12505 N N . LEU B 1 174 ? 145.264 160.116 150.210 1.00 93.98 174 LEU B N 1
ATOM 12506 C CA . LEU B 1 174 ? 146.632 159.990 150.684 1.00 93.98 174 LEU B CA 1
ATOM 12507 C C . LEU B 1 174 ? 147.066 158.544 150.734 1.00 93.98 174 LEU B C 1
ATOM 12508 O O . LEU B 1 174 ? 148.196 158.217 150.365 1.00 93.98 174 LEU B O 1
ATOM 12524 N N . PHE B 1 175 ? 146.178 157.682 151.198 1.00 90.78 175 PHE B N 1
ATOM 12525 C CA . PHE B 1 175 ? 146.457 156.270 151.258 1.00 90.78 175 PHE B CA 1
ATOM 12526 C C . PHE B 1 175 ? 146.791 155.762 149.889 1.00 90.78 175 PHE B C 1
ATOM 12527 O O . PHE B 1 175 ? 147.751 155.015 149.718 1.00 90.78 175 PHE B O 1
ATOM 12544 N N . ASN B 1 176 ? 145.985 156.131 148.895 1.00 86.89 176 ASN B N 1
ATOM 12545 C CA . ASN B 1 176 ? 146.245 155.638 147.564 1.00 86.89 176 ASN B CA 1
ATOM 12546 C C . ASN B 1 176 ? 147.596 156.112 147.040 1.00 86.89 176 ASN B C 1
ATOM 12547 O O . ASN B 1 176 ? 148.371 155.314 146.521 1.00 86.89 176 ASN B O 1
ATOM 12558 N N . ILE B 1 177 ? 147.968 157.357 147.311 1.00 88.42 177 ILE B N 1
ATOM 12559 C CA . ILE B 1 177 ? 149.250 157.872 146.835 1.00 88.42 177 ILE B CA 1
ATOM 12560 C C . ILE B 1 177 ? 150.414 157.098 147.426 1.00 88.42 177 ILE B C 1
ATOM 12561 O O . ILE B 1 177 ? 151.365 156.751 146.730 1.00 88.42 177 ILE B O 1
ATOM 12577 N N . LEU B 1 178 ? 150.345 156.821 148.717 1.00 89.85 178 LEU B N 1
ATOM 12578 C CA . LEU B 1 178 ? 151.416 156.127 149.412 1.00 89.85 178 LEU B CA 1
ATOM 12579 C C . LEU B 1 178 ? 151.346 154.615 149.376 1.00 89.85 178 LEU B C 1
ATOM 12580 O O . LEU B 1 178 ? 152.237 153.959 149.926 1.00 89.85 178 LEU B O 1
ATOM 12596 N N . TYR B 1 179 ? 150.333 154.039 148.749 1.00 88.56 179 TYR B N 1
ATOM 12597 C CA . TYR B 1 179 ? 150.196 152.605 148.780 1.00 88.56 179 TYR B CA 1
ATOM 12598 C C . TYR B 1 179 ? 151.494 152.088 148.224 1.00 88.56 179 TYR B C 1
ATOM 12599 O O . TYR B 1 179 ? 151.957 152.583 147.216 1.00 88.56 179 TYR B O 1
ATOM 12617 N N . LYS B 1 180 ? 152.146 151.132 148.888 1.00 85.88 180 LYS B N 1
ATOM 12618 C CA . LYS B 1 180 ? 153.462 150.714 148.387 1.00 85.88 180 LYS B CA 1
ATOM 12619 C C . LYS B 1 180 ? 153.466 150.179 146.973 1.00 85.88 180 LYS B C 1
ATOM 12620 O O . LYS B 1 180 ? 154.372 150.481 146.196 1.00 85.88 180 LYS B O 1
ATOM 12639 N N . ASP B 1 181 ? 152.484 149.356 146.675 1.00 87.28 181 ASP B N 1
ATOM 12640 C CA . ASP B 1 181 ? 152.352 148.731 145.376 1.00 87.28 181 ASP B CA 1
ATOM 12641 C C . ASP B 1 181 ? 151.532 149.540 144.382 1.00 87.28 181 ASP B C 1
ATOM 12642 O O . ASP B 1 181 ? 150.394 149.164 144.088 1.00 87.28 181 ASP B O 1
ATOM 12651 N N . VAL B 1 182 ? 152.052 150.653 143.860 1.00 88.70 182 VAL B N 1
ATOM 12652 C CA . VAL B 1 182 ? 151.927 151.803 142.980 1.00 88.70 182 VAL B CA 1
ATOM 12653 C C . VAL B 1 182 ? 153.102 151.984 142.061 1.00 88.70 182 VAL B C 1
ATOM 12654 O O . VAL B 1 182 ? 154.217 151.520 142.316 1.00 88.70 182 VAL B O 1
ATOM 12667 N N . ILE B 1 183 ? 152.855 152.738 141.017 1.00 87.47 183 ILE B N 1
ATOM 12668 C CA . ILE B 1 183 ? 153.900 153.083 140.085 1.00 87.47 183 ILE B CA 1
ATOM 12669 C C . ILE B 1 183 ? 154.383 154.479 140.358 1.00 87.47 183 ILE B C 1
ATOM 12670 O O . ILE B 1 183 ? 153.602 155.423 140.514 1.00 87.47 183 ILE B O 1
ATOM 12686 N N . ASN B 1 184 ? 155.693 154.651 140.382 1.00 77.16 184 ASN B N 1
ATOM 12687 C CA . ASN B 1 184 ? 156.221 155.973 140.630 1.00 77.16 184 ASN B CA 1
ATOM 12688 C C . ASN B 1 184 ? 156.194 156.750 139.316 1.00 77.16 184 ASN B C 1
ATOM 12689 O O . ASN B 1 184 ? 157.204 156.913 138.631 1.00 77.16 184 ASN B O 1
ATOM 12700 N N . ALA B 1 185 ? 154.986 157.182 138.987 1.00 73.24 185 ALA B N 1
ATOM 12701 C CA . ALA B 1 185 ? 154.624 157.884 137.776 1.00 73.24 185 ALA B CA 1
ATOM 12702 C C . ALA B 1 185 ? 155.321 159.246 137.722 1.00 73.24 185 ALA B C 1
ATOM 12703 O O . ALA B 1 185 ? 155.637 159.801 138.773 1.00 73.24 185 ALA B O 1
ATOM 12710 N N . PRO B 1 186 ? 155.532 159.839 136.519 1.00 61.89 186 PRO B N 1
ATOM 12711 C CA . PRO B 1 186 ? 156.072 161.183 136.284 1.00 61.89 186 PRO B CA 1
ATOM 12712 C C . PRO B 1 186 ? 155.229 162.292 136.935 1.00 61.89 186 PRO B C 1
ATOM 12713 O O . PRO B 1 186 ? 155.678 163.427 137.094 1.00 61.89 186 PRO B O 1
ATOM 12724 N N . ILE B 1 187 ? 153.992 161.950 137.252 1.00 67.47 187 ILE B N 1
ATOM 12725 C CA . ILE B 1 187 ? 153.002 162.817 137.840 1.00 67.47 187 ILE B CA 1
ATOM 12726 C C . ILE B 1 187 ? 153.043 162.673 139.362 1.00 67.47 187 ILE B C 1
ATOM 12727 O O . ILE B 1 187 ? 152.901 161.570 139.885 1.00 67.47 187 ILE B O 1
ATOM 12743 N N . LYS B 1 188 ? 153.215 163.783 140.083 1.00 66.79 188 LYS B N 1
ATOM 12744 C CA . LYS B 1 188 ? 153.286 163.711 141.545 1.00 66.79 188 LYS B CA 1
ATOM 12745 C C . LYS B 1 188 ? 151.908 163.645 142.208 1.00 66.79 188 LYS B C 1
ATOM 12746 O O . LYS B 1 188 ? 151.772 163.146 143.322 1.00 66.79 188 LYS B O 1
ATOM 12765 N N . GLU B 1 189 ? 150.894 164.164 141.533 1.00 75.05 189 GLU B N 1
ATOM 12766 C CA . GLU B 1 189 ? 149.536 164.216 142.051 1.00 75.05 189 GLU B CA 1
ATOM 12767 C C . GLU B 1 189 ? 148.867 162.845 142.272 1.00 75.05 189 GLU B C 1
ATOM 12768 O O . GLU B 1 189 ? 148.050 162.695 143.175 1.00 75.05 189 GLU B O 1
ATOM 12780 N N . PHE B 1 190 ? 149.150 161.860 141.424 1.00 86.03 190 PHE B N 1
ATOM 12781 C CA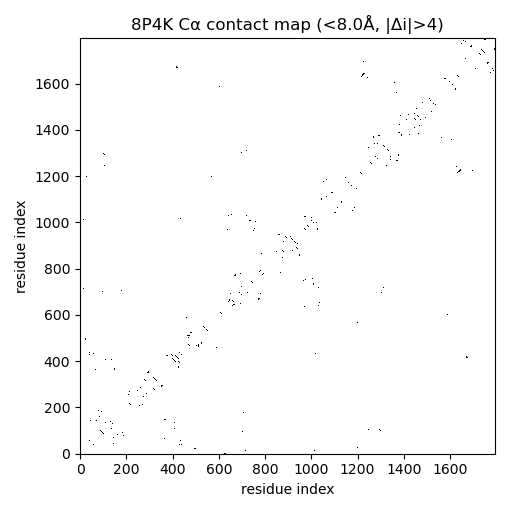 . PHE B 1 190 ? 148.507 160.555 141.553 1.00 86.03 190 PHE B CA 1
ATOM 12782 C C . PHE B 1 190 ? 149.389 159.380 141.175 1.00 86.03 190 PHE B C 1
ATOM 12783 O O . PHE B 1 190 ? 150.047 159.390 140.135 1.00 86.03 190 PHE B O 1
ATOM 12800 N N . LYS B 1 191 ? 149.350 158.328 141.996 1.00 84.76 191 LYS B N 1
ATOM 12801 C CA . LYS B 1 191 ? 150.120 157.127 141.719 1.00 84.76 191 LYS B CA 1
ATOM 12802 C C . LYS B 1 191 ? 149.194 155.932 141.452 1.00 84.76 191 LYS B C 1
ATOM 12803 O O . LYS B 1 191 ? 148.506 155.463 142.356 1.00 84.76 191 LYS B O 1
ATOM 12822 N N . ALA B 1 192 ? 149.195 155.436 140.214 1.00 90.96 192 ALA B N 1
ATOM 12823 C CA . ALA B 1 192 ? 148.351 154.297 139.806 1.00 90.96 192 ALA B CA 1
ATOM 12824 C C . ALA B 1 192 ? 148.808 153.057 140.557 1.00 90.96 192 ALA B C 1
ATOM 12825 O O . ALA B 1 192 ? 150.000 152.937 140.839 1.00 90.96 192 ALA B O 1
ATOM 12832 N N . LYS B 1 193 ? 147.889 152.137 140.887 1.00 90.43 193 LYS B N 1
ATOM 12833 C CA . LYS B 1 193 ? 148.235 150.925 141.635 1.00 90.43 193 LYS B CA 1
ATOM 12834 C C . LYS B 1 193 ? 148.787 149.802 140.764 1.00 90.43 193 LYS B C 1
ATOM 12835 O O . LYS B 1 193 ? 148.521 149.745 139.559 1.00 90.43 193 LYS B O 1
ATOM 12854 N N . ILE B 1 194 ? 149.573 148.931 141.399 1.00 90.59 194 ILE B N 1
ATOM 12855 C CA . ILE B 1 194 ? 150.175 147.742 140.806 1.00 90.59 194 ILE B CA 1
ATOM 12856 C C . ILE B 1 194 ? 149.629 146.457 141.414 1.00 90.59 194 ILE B C 1
ATOM 12857 O O . ILE B 1 194 ? 149.597 146.292 142.633 1.00 90.59 194 ILE B O 1
ATOM 12873 N N . VAL B 1 195 ? 149.173 145.562 140.552 1.00 86.36 195 VAL B N 1
ATOM 12874 C CA . VAL B 1 195 ? 148.627 144.280 140.965 1.00 86.36 195 VAL B CA 1
ATOM 12875 C C . VAL B 1 195 ? 149.336 143.190 140.176 1.00 86.36 195 VAL B C 1
ATOM 12876 O O . VAL B 1 195 ? 149.379 143.243 138.950 1.00 86.36 195 VAL B O 1
ATOM 12889 N N . ASN B 1 196 ? 149.900 142.207 140.872 1.00 82.36 196 ASN B N 1
ATOM 12890 C CA . ASN B 1 196 ? 150.642 141.111 140.240 1.00 82.36 196 ASN B CA 1
ATOM 12891 C C . ASN B 1 196 ? 151.814 141.624 139.393 1.00 82.36 196 ASN B C 1
ATOM 12892 O O . ASN B 1 196 ? 152.150 141.050 138.360 1.00 82.36 196 ASN B O 1
ATOM 12903 N N . GLY B 1 197 ? 152.438 142.712 139.839 1.00 82.37 197 GLY B N 1
ATOM 12904 C CA . GLY B 1 197 ? 153.596 143.290 139.162 1.00 82.37 197 GLY B CA 1
ATOM 12905 C C . GLY B 1 197 ? 153.293 144.249 138.000 1.00 82.37 197 GLY B C 1
ATOM 12906 O O . GLY B 1 197 ? 154.221 144.837 137.440 1.00 82.37 197 GLY B O 1
ATOM 12910 N N . VAL B 1 198 ? 152.023 144.424 137.632 1.00 86.24 198 VAL B N 1
ATOM 12911 C CA . VAL B 1 198 ? 151.676 145.297 136.508 1.00 86.24 198 VAL B CA 1
ATOM 12912 C C . VAL B 1 198 ? 150.596 146.317 136.855 1.00 86.24 198 VAL B C 1
ATOM 12913 O O . VAL B 1 198 ? 149.918 146.218 137.876 1.00 86.24 198 VAL B O 1
ATOM 12926 N N . LEU B 1 199 ? 150.365 147.270 135.961 1.00 92.63 199 LEU B N 1
ATOM 12927 C CA . LEU B 1 199 ? 149.317 148.251 136.223 1.00 92.63 199 LEU B CA 1
ATOM 12928 C C . LEU B 1 199 ? 148.041 147.498 136.529 1.00 92.63 199 LEU B C 1
ATOM 12929 O O . LEU B 1 199 ? 147.636 146.620 135.759 1.00 92.63 199 LEU B O 1
ATOM 12945 N N . SER B 1 200 ? 147.368 147.915 137.601 1.00 91.52 200 SER B N 1
ATOM 12946 C CA . SER B 1 200 ? 146.143 147.285 138.060 1.00 91.52 200 SER B CA 1
ATOM 12947 C C . SER B 1 200 ? 145.116 147.430 136.982 1.00 91.52 200 SER B C 1
ATOM 12948 O O . SER B 1 200 ? 145.182 148.358 136.175 1.00 91.52 200 SER B O 1
ATOM 12956 N N . ARG B 1 201 ? 144.126 146.546 136.961 1.00 92.26 201 ARG B N 1
ATOM 12957 C CA . ARG B 1 201 ? 143.120 146.665 135.927 1.00 92.26 201 ARG B CA 1
ATOM 12958 C C . ARG B 1 201 ? 142.290 147.924 136.110 1.00 92.26 201 ARG B C 1
ATOM 12959 O O . ARG B 1 201 ? 141.867 148.554 135.140 1.00 92.26 201 ARG B O 1
ATOM 12980 N N . GLN B 1 202 ? 142.048 148.296 137.357 1.00 91.30 202 GLN B N 1
ATOM 12981 C CA . GLN B 1 202 ? 141.200 149.432 137.637 1.00 91.30 202 GLN B CA 1
ATOM 12982 C C . GLN B 1 202 ? 141.857 150.737 137.217 1.00 91.30 202 GLN B C 1
ATOM 12983 O O . GLN B 1 202 ? 141.196 151.620 136.665 1.00 91.30 202 GLN B O 1
ATOM 12997 N N . ASP B 1 203 ? 143.174 150.840 137.385 1.00 92.10 203 ASP B N 1
ATOM 12998 C CA . ASP B 1 203 ? 143.847 152.057 136.978 1.00 92.10 203 ASP B CA 1
ATOM 12999 C C . ASP B 1 203 ? 144.201 151.975 135.502 1.00 92.10 203 ASP B C 1
ATOM 13000 O O . ASP B 1 203 ? 144.253 153.008 134.827 1.00 92.10 203 ASP B O 1
ATOM 13009 N N . PHE B 1 204 ? 144.440 150.756 134.993 1.00 93.52 204 PHE B N 1
ATOM 13010 C CA . PHE B 1 204 ? 144.774 150.551 133.598 1.00 93.52 204 PHE B CA 1
ATOM 13011 C C . PHE B 1 204 ? 143.642 151.075 132.750 1.00 93.52 204 PHE B C 1
ATOM 13012 O O . PHE B 1 204 ? 143.851 151.834 131.804 1.00 93.52 204 PHE B O 1
ATOM 13029 N N . ASP B 1 205 ? 142.406 150.709 133.101 1.00 91.01 205 ASP B N 1
ATOM 13030 C CA . ASP B 1 205 ? 141.286 151.149 132.304 1.00 91.01 205 ASP B CA 1
ATOM 13031 C C . ASP B 1 205 ? 141.260 152.666 132.211 1.00 91.01 205 ASP B C 1
ATOM 13032 O O . ASP B 1 205 ? 140.922 153.223 131.159 1.00 91.01 205 ASP B O 1
ATOM 13041 N N . ASN B 1 206 ? 141.637 153.360 133.279 1.00 93.00 206 ASN B N 1
ATOM 13042 C CA . ASN B 1 206 ? 141.632 154.797 133.189 1.00 93.00 206 ASN B CA 1
ATOM 13043 C C . ASN B 1 206 ? 142.793 155.280 132.336 1.00 93.00 206 ASN B C 1
ATOM 13044 O O . ASN B 1 206 ? 142.599 156.183 131.533 1.00 93.00 206 ASN B O 1
ATOM 13055 N N . LEU B 1 207 ? 143.969 154.656 132.435 1.00 93.08 207 LEU B N 1
ATOM 13056 C CA . LEU B 1 207 ? 145.100 155.095 131.620 1.00 93.08 207 LEU B CA 1
ATOM 13057 C C . LEU B 1 207 ? 144.875 154.889 130.141 1.00 93.08 207 LEU B C 1
ATOM 13058 O O . LEU B 1 207 ? 145.227 155.757 129.343 1.00 93.08 207 LEU B O 1
ATOM 13074 N N . ILE B 1 208 ? 144.248 153.779 129.772 1.00 91.82 208 ILE B N 1
ATOM 13075 C CA . ILE B 1 208 ? 144.052 153.530 128.364 1.00 91.82 208 ILE B CA 1
ATOM 13076 C C . ILE B 1 208 ? 142.981 154.514 127.875 1.00 91.82 208 ILE B C 1
ATOM 13077 O O . ILE B 1 208 ? 143.085 155.029 126.767 1.00 91.82 208 ILE B O 1
ATOM 13093 N N . GLY B 1 209 ? 141.974 154.821 128.706 1.00 91.28 209 GLY B N 1
ATOM 13094 C CA . GLY B 1 209 ? 140.981 155.818 128.349 1.00 91.28 209 GLY B CA 1
ATOM 13095 C C . GLY B 1 209 ? 141.606 157.219 128.232 1.00 91.28 209 GLY B C 1
ATOM 13096 O O . GLY B 1 209 ? 141.293 157.968 127.312 1.00 91.28 209 GLY B O 1
ATOM 13100 N N . VAL B 1 210 ? 142.547 157.553 129.122 1.00 92.99 210 VAL B N 1
ATOM 13101 C CA . VAL B 1 210 ? 143.260 158.833 129.107 1.00 92.99 210 VAL B CA 1
ATOM 13102 C C . VAL B 1 210 ? 144.054 158.983 127.849 1.00 92.99 210 VAL B C 1
ATOM 13103 O O . VAL B 1 210 ? 144.083 160.062 127.258 1.00 92.99 210 VAL B O 1
ATOM 13116 N N . ARG B 1 211 ? 144.658 157.893 127.421 1.00 91.73 211 ARG B N 1
ATOM 13117 C CA . ARG B 1 211 ? 145.492 157.807 126.242 1.00 91.73 211 ARG B CA 1
ATOM 13118 C C . ARG B 1 211 ? 144.757 158.336 124.997 1.00 91.73 211 ARG B C 1
ATOM 13119 O O . ARG B 1 211 ? 145.399 158.708 124.022 1.00 91.73 211 ARG B O 1
ATOM 13140 N N . GLN B 1 212 ? 143.421 158.385 124.994 1.00 88.61 212 GLN B N 1
ATOM 13141 C CA . GLN B 1 212 ? 142.719 158.868 123.814 1.00 88.61 212 GLN B CA 1
ATOM 13142 C C . GLN B 1 212 ? 143.018 160.369 123.601 1.00 88.61 212 GLN B C 1
ATOM 13143 O O . GLN B 1 212 ? 142.772 160.902 122.520 1.00 88.61 212 GLN B O 1
ATOM 13157 N N . TYR B 1 213 ? 143.523 161.066 124.641 1.00 90.56 213 TYR B N 1
ATOM 13158 C CA . TYR B 1 213 ? 143.798 162.493 124.544 1.00 90.56 213 TYR B CA 1
ATOM 13159 C C . TYR B 1 213 ? 145.265 162.862 124.364 1.00 90.56 213 TYR B C 1
ATOM 13160 O O . TYR B 1 213 ? 145.617 164.050 124.407 1.00 90.56 213 TYR B O 1
ATOM 13178 N N . ILE B 1 214 ? 146.117 161.866 124.148 1.00 92.22 214 ILE B N 1
ATOM 13179 C CA . ILE B 1 214 ? 147.536 162.119 123.928 1.00 92.22 214 ILE B CA 1
ATOM 13180 C C . ILE B 1 214 ? 147.782 161.737 122.485 1.00 92.22 214 ILE B C 1
ATOM 13181 O O . ILE B 1 214 ? 147.201 160.760 121.996 1.00 92.22 214 ILE B O 1
ATOM 13197 N N . THR B 1 215 ? 148.599 162.485 121.777 1.00 89.10 215 THR B N 1
ATOM 13198 C CA . THR B 1 215 ? 149.289 162.763 120.545 1.00 89.10 215 THR B CA 1
ATOM 13199 C C . THR B 1 215 ? 150.222 161.622 120.242 1.00 89.10 215 THR B C 1
ATOM 13200 O O . THR B 1 215 ? 150.986 161.173 121.109 1.00 89.10 215 THR B O 1
ATOM 13211 N N . ILE B 1 216 ? 150.228 161.204 118.987 1.00 85.31 216 ILE B N 1
ATOM 13212 C CA . ILE B 1 216 ? 151.043 160.077 118.553 1.00 85.31 216 ILE B CA 1
ATOM 13213 C C . ILE B 1 216 ? 152.531 160.346 118.704 1.00 85.31 216 ILE B C 1
ATOM 13214 O O . ILE B 1 216 ? 153.336 159.415 118.718 1.00 85.31 216 ILE B O 1
ATOM 13230 N N . GLN B 1 217 ? 152.894 161.620 118.819 1.00 78.77 217 GLN B N 1
ATOM 13231 C CA . GLN B 1 217 ? 154.276 161.986 119.041 1.00 78.77 217 GLN B CA 1
ATOM 13232 C C . GLN B 1 217 ? 154.763 161.538 120.417 1.00 78.77 217 GLN B C 1
ATOM 13233 O O . GLN B 1 217 ? 155.934 161.186 120.574 1.00 78.77 217 GLN B O 1
ATOM 13247 N N . ASP B 1 218 ? 153.889 161.599 121.425 1.00 87.91 218 ASP B N 1
ATOM 13248 C CA . ASP B 1 218 ? 154.284 161.255 122.776 1.00 87.91 218 ASP B CA 1
ATOM 13249 C C . ASP B 1 218 ? 153.728 159.937 123.278 1.00 87.91 218 ASP B C 1
ATOM 13250 O O . ASP B 1 218 ? 154.178 159.455 124.320 1.00 87.91 218 ASP B O 1
ATOM 13259 N N . ARG B 1 219 ? 152.807 159.297 122.544 1.00 86.67 219 ARG B N 1
ATOM 13260 C CA . ARG B 1 219 ? 152.284 158.022 123.031 1.00 86.67 219 ARG B CA 1
ATOM 13261 C C . ARG B 1 219 ? 153.385 157.081 123.518 1.00 86.67 219 ARG B C 1
ATOM 13262 O O . ARG B 1 219 ? 153.249 156.538 124.606 1.00 86.67 219 ARG B O 1
ATOM 13283 N N . PRO B 1 220 ? 154.498 156.839 122.802 1.00 80.89 220 PRO B N 1
ATOM 13284 C CA . PRO B 1 220 ? 155.549 155.983 123.292 1.00 80.89 220 PRO B CA 1
ATOM 13285 C C . PRO B 1 220 ? 156.070 156.399 124.671 1.00 80.89 220 PRO B C 1
ATOM 13286 O O . PRO B 1 220 ? 156.440 155.542 125.466 1.00 80.89 220 PRO B O 1
ATOM 13297 N N . ARG B 1 221 ? 156.051 157.705 124.999 1.00 83.34 221 ARG B N 1
ATOM 13298 C CA . ARG B 1 221 ? 156.570 158.136 126.283 1.00 83.34 221 ARG B CA 1
ATOM 13299 C C . ARG B 1 221 ? 155.632 157.642 127.364 1.00 83.34 221 ARG B C 1
ATOM 13300 O O . ARG B 1 221 ? 156.056 157.162 128.417 1.00 83.34 221 ARG B O 1
ATOM 13321 N N . PHE B 1 222 ? 154.339 157.766 127.067 1.00 89.95 222 PHE B N 1
ATOM 13322 C CA . PHE B 1 222 ? 153.242 157.386 127.955 1.00 89.95 222 PHE B CA 1
ATOM 13323 C C . PHE B 1 222 ? 153.268 155.897 128.192 1.00 89.95 222 PHE B C 1
ATOM 13324 O O . PHE B 1 222 ? 153.215 155.428 129.335 1.00 89.95 222 PHE B O 1
ATOM 13341 N N . ASP B 1 223 ? 153.375 155.154 127.097 1.00 89.27 223 ASP B N 1
ATOM 13342 C CA . ASP B 1 223 ? 153.297 153.723 127.155 1.00 89.27 223 ASP B CA 1
ATOM 13343 C C . ASP B 1 223 ? 154.473 153.149 127.915 1.00 89.27 223 ASP B C 1
ATOM 13344 O O . ASP B 1 223 ? 154.290 152.224 128.718 1.00 89.27 223 ASP B O 1
ATOM 13353 N N . ASP B 1 224 ? 155.664 153.727 127.724 1.00 85.91 224 ASP B N 1
ATOM 13354 C CA . ASP B 1 224 ? 156.854 153.266 128.420 1.00 85.91 224 ASP B CA 1
ATOM 13355 C C . ASP B 1 224 ? 156.869 153.716 129.868 1.00 85.91 224 ASP B C 1
ATOM 13356 O O . ASP B 1 224 ? 157.318 152.978 130.742 1.00 85.91 224 ASP B O 1
ATOM 13365 N N . ALA B 1 225 ? 156.368 154.920 130.150 1.00 86.99 225 ALA B N 1
ATOM 13366 C CA . ALA B 1 225 ? 156.347 155.403 131.518 1.00 86.99 225 ALA B CA 1
ATOM 13367 C C . ALA B 1 225 ? 155.496 154.504 132.388 1.00 86.99 225 ALA B C 1
ATOM 13368 O O . ALA B 1 225 ? 155.838 154.240 133.540 1.00 86.99 225 ALA B O 1
ATOM 13375 N N . TYR B 1 226 ? 154.396 154.010 131.820 1.00 90.15 226 TYR B N 1
ATOM 13376 C CA . TYR B 1 226 ? 153.492 153.157 132.557 1.00 90.15 226 TYR B CA 1
ATOM 13377 C C . TYR B 1 226 ? 153.535 151.662 132.246 1.00 90.15 226 TYR B C 1
ATOM 13378 O O . TYR B 1 226 ? 153.028 150.876 133.041 1.00 90.15 226 TYR B O 1
ATOM 13396 N N . ASN B 1 227 ? 154.209 151.240 131.170 1.00 89.19 227 ASN B N 1
ATOM 13397 C CA . ASN B 1 227 ? 154.218 149.836 130.761 1.00 89.19 227 ASN B CA 1
ATOM 13398 C C . ASN B 1 227 ? 152.791 149.353 130.512 1.00 89.19 227 ASN B C 1
ATOM 13399 O O . ASN B 1 227 ? 152.352 148.311 131.024 1.00 89.19 227 ASN B O 1
ATOM 13410 N N . ILE B 1 228 ? 152.081 150.135 129.691 1.00 91.98 228 ILE B N 1
ATOM 13411 C CA . ILE B 1 228 ? 150.674 149.847 129.417 1.00 91.98 228 ILE B CA 1
ATOM 13412 C C . ILE B 1 228 ? 150.512 148.655 128.487 1.00 91.98 228 ILE B C 1
ATOM 13413 O O . ILE B 1 228 ? 149.556 147.898 128.618 1.00 91.98 228 ILE B O 1
ATOM 13429 N N . ALA B 1 229 ? 151.408 148.467 127.527 1.00 87.73 229 ALA B N 1
ATOM 13430 C CA . ALA B 1 229 ? 151.263 147.336 126.625 1.00 87.73 229 ALA B CA 1
ATOM 13431 C C . ALA B 1 229 ? 151.407 146.031 127.381 1.00 87.73 229 ALA B C 1
ATOM 13432 O O . ALA B 1 229 ? 150.745 145.045 127.051 1.00 87.73 229 ALA B O 1
ATOM 13439 N N . ASP B 1 230 ? 152.252 146.021 128.412 1.00 89.58 230 ASP B N 1
ATOM 13440 C CA . ASP B 1 230 ? 152.502 144.792 129.129 1.00 89.58 230 ASP B CA 1
ATOM 13441 C C . ASP B 1 230 ? 151.419 144.531 130.149 1.00 89.58 230 ASP B C 1
ATOM 13442 O O . ASP B 1 230 ? 151.009 143.378 130.328 1.00 89.58 230 ASP B O 1
ATOM 13451 N N . ALA B 1 231 ? 150.903 145.584 130.789 1.00 92.78 231 ALA B N 1
ATOM 13452 C CA . ALA B 1 231 ? 149.814 145.368 131.717 1.00 92.78 231 ALA B CA 1
ATOM 13453 C C . ALA B 1 231 ? 148.591 144.909 130.944 1.00 92.78 231 ALA B C 1
ATOM 13454 O O . ALA B 1 231 ? 147.811 144.071 131.415 1.00 92.78 231 ALA B O 1
ATOM 13461 N N . ALA B 1 232 ? 148.421 145.463 129.734 1.00 92.19 232 ALA B N 1
ATOM 13462 C CA . ALA B 1 232 ? 147.292 145.108 128.912 1.00 92.19 232 ALA B CA 1
ATOM 13463 C C . ALA B 1 232 ? 147.354 143.637 128.558 1.00 92.19 232 ALA B C 1
ATOM 13464 O O . ALA B 1 232 ? 146.375 142.904 128.683 1.00 92.19 232 ALA B O 1
ATOM 13471 N N . ARG B 1 233 ? 148.541 143.152 128.218 1.00 92.84 233 ARG B N 1
ATOM 13472 C CA . ARG B 1 233 ? 148.655 141.754 127.868 1.00 92.84 233 ARG B CA 1
ATOM 13473 C C . ARG B 1 233 ? 148.409 140.869 129.083 1.00 92.84 233 ARG B C 1
ATOM 13474 O O . ARG B 1 233 ? 147.669 139.884 129.005 1.00 92.84 233 ARG B O 1
ATOM 13495 N N . HIS B 1 234 ? 148.928 141.287 130.239 1.00 94.44 234 HIS B N 1
ATOM 13496 C CA . HIS B 1 234 ? 148.827 140.521 131.471 1.00 94.44 234 HIS B CA 1
ATOM 13497 C C . HIS B 1 234 ? 147.372 140.295 131.873 1.00 94.44 234 HIS B C 1
ATOM 13498 O O . HIS B 1 234 ? 146.996 139.189 132.267 1.00 94.44 234 HIS B O 1
ATOM 13512 N N . TYR B 1 235 ? 146.536 141.328 131.736 1.00 93.55 235 TYR B N 1
ATOM 13513 C CA . TYR B 1 235 ? 145.137 141.197 132.114 1.00 93.55 235 TYR B CA 1
ATOM 13514 C C . TYR B 1 235 ? 144.161 140.939 130.957 1.00 93.55 235 TYR B C 1
ATOM 13515 O O . TYR B 1 235 ? 142.947 141.065 131.148 1.00 93.55 235 TYR B O 1
ATOM 13533 N N . GLY B 1 236 ? 144.671 140.587 129.766 1.00 90.50 236 GLY B N 1
ATOM 13534 C CA . GLY B 1 236 ? 143.812 140.248 128.627 1.00 90.50 236 GLY B CA 1
ATOM 13535 C C . GLY B 1 236 ? 143.154 141.419 127.898 1.00 90.50 236 GLY B C 1
ATOM 13536 O O . GLY B 1 236 ? 142.089 141.260 127.294 1.00 90.50 236 GLY B O 1
ATOM 13540 N N . VAL B 1 237 ? 143.752 142.588 127.967 1.00 91.53 237 VAL B N 1
ATOM 13541 C CA . VAL B 1 237 ? 143.203 143.763 127.343 1.00 91.53 237 VAL B CA 1
ATOM 13542 C C . VAL B 1 237 ? 143.910 144.019 126.035 1.00 91.53 237 VAL B C 1
ATOM 13543 O O . VAL B 1 237 ? 145.135 144.010 125.972 1.00 91.53 237 VAL B O 1
ATOM 13556 N N . ASN B 1 238 ? 143.163 144.235 124.976 1.00 88.64 238 ASN B N 1
ATOM 13557 C CA . ASN B 1 238 ? 143.839 144.545 123.743 1.00 88.64 238 ASN B CA 1
ATOM 13558 C C . ASN B 1 238 ? 143.936 146.065 123.669 1.00 88.64 238 ASN B C 1
ATOM 13559 O O . ASN B 1 238 ? 142.948 146.771 123.458 1.00 88.64 238 ASN B O 1
ATOM 13570 N N . LEU B 1 239 ? 145.137 146.577 123.866 1.00 84.82 239 LEU B N 1
ATOM 13571 C CA . LEU B 1 239 ? 145.393 148.009 123.920 1.00 84.82 239 LEU B CA 1
ATOM 13572 C C . LEU B 1 239 ? 145.093 148.698 122.585 1.00 84.82 239 LEU B C 1
ATOM 13573 O O . LEU B 1 239 ? 144.941 149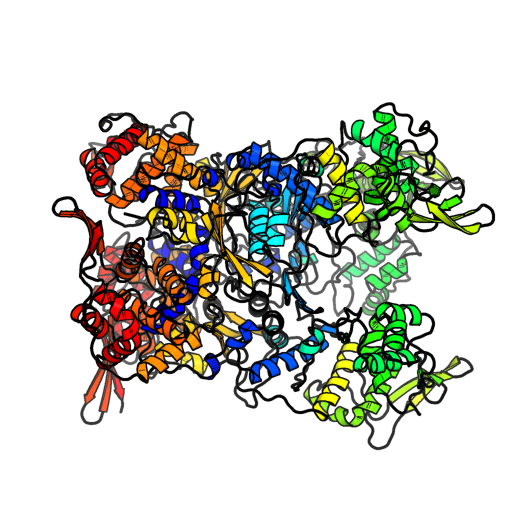.921 122.528 1.00 84.82 239 LEU B O 1
ATOM 13589 N N . ASN B 1 240 ? 145.051 147.919 121.503 1.00 78.92 240 ASN B N 1
ATOM 13590 C CA . ASN B 1 240 ? 144.849 148.455 120.170 1.00 78.92 240 ASN B CA 1
ATOM 13591 C C . ASN B 1 240 ? 143.396 148.383 119.684 1.00 78.92 240 ASN B C 1
ATOM 13592 O O . ASN B 1 240 ? 143.127 148.675 118.517 1.00 78.92 240 ASN B O 1
ATOM 13603 N N . THR B 1 241 ? 142.452 148.026 120.567 1.00 78.37 241 THR B N 1
ATOM 13604 C CA . THR B 1 241 ? 141.035 147.948 120.183 1.00 78.37 241 THR B CA 1
ATOM 13605 C C . THR B 1 241 ? 140.208 149.006 120.905 1.00 78.37 241 THR B C 1
ATOM 13606 O O . THR B 1 241 ? 138.985 148.892 121.019 1.00 78.37 241 THR B O 1
ATOM 13617 N N . LEU B 1 242 ? 140.891 150.012 121.435 1.00 78.97 242 LEU B N 1
ATOM 13618 C CA . LEU B 1 242 ? 140.270 151.111 122.153 1.00 78.97 242 LEU B CA 1
ATOM 13619 C C . LEU B 1 242 ? 139.318 151.843 121.179 1.00 78.97 242 LEU B C 1
ATOM 13620 O O . LEU B 1 242 ? 139.673 151.999 120.008 1.00 78.97 242 LEU B O 1
ATOM 13636 N N . PRO B 1 243 ? 138.105 152.262 121.599 1.00 73.89 243 PRO B N 1
ATOM 13637 C CA . PRO B 1 243 ? 137.148 153.022 120.812 1.00 73.89 243 PRO B CA 1
ATOM 13638 C C . PRO B 1 243 ? 137.752 154.336 120.355 1.00 73.89 243 PRO B C 1
ATOM 13639 O O . PRO B 1 243 ? 138.658 154.865 120.996 1.00 73.89 243 PRO B O 1
ATOM 13650 N N . LEU B 1 244 ? 137.238 154.864 119.254 1.00 74.41 244 LEU B N 1
ATOM 13651 C CA . LEU B 1 244 ? 137.744 156.112 118.719 1.00 74.41 244 LEU B CA 1
ATOM 13652 C C . LEU B 1 244 ? 137.620 157.209 119.773 1.00 74.41 244 LEU B C 1
ATOM 13653 O O . LEU B 1 244 ? 136.638 157.231 120.518 1.00 74.41 244 LEU B O 1
ATOM 13669 N N . PRO B 1 245 ? 138.579 158.152 119.819 1.00 73.42 245 PRO B N 1
ATOM 13670 C CA . PRO B 1 245 ? 138.661 159.235 120.771 1.00 73.42 245 PRO B CA 1
ATOM 13671 C C . PRO B 1 245 ? 137.545 160.241 120.605 1.00 73.42 245 PRO B C 1
ATOM 13672 O O . PRO B 1 245 ? 137.116 160.523 119.485 1.00 73.42 245 PRO B O 1
ATOM 13683 N N . ASN B 1 246 ? 137.146 160.839 121.717 1.00 85.52 246 ASN B N 1
ATOM 13684 C CA . ASN B 1 246 ? 136.151 161.895 121.730 1.00 85.52 246 ASN B CA 1
ATOM 13685 C C . ASN B 1 246 ? 136.821 163.204 122.062 1.00 85.52 246 ASN B C 1
ATOM 13686 O O . ASN B 1 246 ? 137.072 163.517 123.222 1.00 85.52 246 ASN B O 1
ATOM 13697 N N . VAL B 1 247 ? 137.118 163.965 121.018 1.00 92.09 247 VAL B N 1
ATOM 13698 C CA . VAL B 1 247 ? 137.900 165.190 121.119 1.00 92.09 247 VAL B CA 1
ATOM 13699 C C . VAL B 1 247 ? 137.123 166.427 120.727 1.00 92.09 247 VAL B C 1
ATOM 13700 O O . VAL B 1 247 ? 137.715 167.432 120.359 1.00 92.09 247 VAL B O 1
ATOM 13713 N N . ASP B 1 248 ? 135.804 166.322 120.717 1.00 94.29 248 ASP B N 1
ATOM 13714 C CA . ASP B 1 248 ? 134.968 167.457 120.348 1.00 94.29 248 ASP B CA 1
ATOM 13715 C C . ASP B 1 248 ? 133.777 167.562 121.272 1.00 94.29 248 ASP B C 1
ATOM 13716 O O . ASP B 1 248 ? 132.837 166.762 121.184 1.00 94.29 248 ASP B O 1
ATOM 13725 N N . LEU B 1 249 ? 133.745 168.612 122.076 1.00 94.80 249 LEU B N 1
ATOM 13726 C CA . LEU B 1 249 ? 133.184 169.348 123.177 1.00 94.80 249 LEU B CA 1
ATOM 13727 C C . LEU B 1 249 ? 131.702 169.507 122.941 1.00 94.80 249 LEU B C 1
ATOM 13728 O O . LEU B 1 249 ? 130.935 169.622 123.907 1.00 94.80 249 LEU B O 1
ATOM 13744 N N . THR B 1 250 ? 131.261 169.470 121.673 1.00 92.50 250 THR B N 1
ATOM 13745 C CA . THR B 1 250 ? 129.815 169.587 121.460 1.00 92.50 250 THR B CA 1
ATOM 13746 C C . THR B 1 250 ? 129.126 168.221 121.480 1.00 92.50 250 THR B C 1
ATOM 13747 O O . THR B 1 250 ? 127.911 168.161 121.677 1.00 92.50 250 THR B O 1
ATOM 13758 N N . THR B 1 251 ? 129.869 167.116 121.285 1.00 91.47 251 THR B N 1
ATOM 13759 C CA . THR B 1 251 ? 129.248 165.790 121.322 1.00 91.47 251 THR B CA 1
ATOM 13760 C C . THR B 1 251 ? 129.878 164.878 122.383 1.00 91.47 251 THR B C 1
ATOM 13761 O O . THR B 1 251 ? 129.243 163.921 122.825 1.00 91.47 251 THR B O 1
ATOM 13772 N N . MET B 1 252 ? 131.102 165.210 122.816 1.00 91.06 252 MET B N 1
ATOM 13773 C CA . MET B 1 252 ? 131.904 164.425 123.747 1.00 91.06 252 MET B CA 1
ATOM 13774 C C . MET B 1 252 ? 131.033 163.934 124.902 1.00 91.06 252 MET B C 1
ATOM 13775 O O . MET B 1 252 ? 130.724 164.722 125.791 1.00 91.06 252 MET B O 1
ATOM 13789 N N . PRO B 1 253 ? 130.617 162.643 124.937 1.00 87.04 253 PRO B N 1
ATOM 13790 C CA . PRO B 1 253 ? 129.766 162.055 125.962 1.00 87.04 253 PRO B CA 1
ATOM 13791 C C . PRO B 1 253 ? 130.237 162.255 127.397 1.00 87.04 253 PRO B C 1
ATOM 13792 O O . PRO B 1 253 ? 129.440 162.460 128.304 1.00 87.04 253 PRO B O 1
ATOM 13803 N N . THR B 1 254 ? 131.551 162.190 127.578 1.00 91.47 254 THR B N 1
ATOM 13804 C CA . THR B 1 254 ? 132.168 162.345 128.879 1.00 91.47 254 THR B CA 1
ATOM 13805 C C . THR B 1 254 ? 133.296 163.336 128.821 1.00 91.47 254 THR B C 1
ATOM 13806 O O . THR B 1 254 ? 134.200 163.213 127.997 1.00 91.47 254 THR B O 1
ATOM 13817 N N . TYR B 1 255 ? 133.309 164.279 129.743 1.00 93.50 255 TYR B N 1
ATOM 13818 C CA . TYR B 1 255 ? 134.363 165.275 129.743 1.00 93.50 255 TYR B CA 1
ATOM 13819 C C . TYR B 1 255 ? 135.608 164.965 130.563 1.00 93.50 255 TYR B C 1
ATOM 13820 O O . TYR B 1 255 ? 136.700 165.397 130.179 1.00 93.50 255 TYR B O 1
ATOM 13838 N N . LYS B 1 256 ? 135.536 164.133 131.601 1.00 91.93 256 LYS B N 1
ATOM 13839 C CA . LYS B 1 256 ? 136.235 163.580 132.752 1.00 91.93 256 LYS B CA 1
ATOM 13840 C C . LYS B 1 256 ? 137.616 163.117 132.324 1.00 91.93 256 LYS B C 1
ATOM 13841 O O . LYS B 1 256 ? 138.600 163.430 132.996 1.00 91.93 256 LYS B O 1
ATOM 13860 N N . HIS B 1 257 ? 137.727 162.473 131.172 1.00 92.57 257 HIS B N 1
ATOM 13861 C CA . HIS B 1 257 ? 139.029 161.998 130.723 1.00 92.57 257 HIS B CA 1
ATOM 13862 C C . HIS B 1 257 ? 139.901 163.116 130.141 1.00 92.57 257 HIS B C 1
ATOM 13863 O O . HIS B 1 257 ? 141.128 163.053 130.244 1.00 92.57 257 HIS B O 1
ATOM 13877 N N . LEU B 1 258 ? 139.291 164.156 129.556 1.00 92.96 258 LEU B N 1
ATOM 13878 C CA . LEU B 1 258 ? 140.076 165.270 129.029 1.00 92.96 258 LEU B CA 1
ATOM 13879 C C . LEU B 1 258 ? 140.540 166.090 130.194 1.00 92.96 258 LEU B C 1
ATOM 13880 O O . LEU B 1 258 ? 141.626 166.652 130.188 1.00 92.96 258 LEU B O 1
ATOM 13896 N N . ILE B 1 259 ? 139.680 166.155 131.203 1.00 92.91 259 ILE B N 1
ATOM 13897 C CA . ILE B 1 259 ? 139.952 166.916 132.404 1.00 92.91 259 ILE B CA 1
ATOM 13898 C C . ILE B 1 259 ? 141.154 166.299 133.116 1.00 92.91 259 ILE B C 1
ATOM 13899 O O . ILE B 1 259 ? 142.096 167.017 133.467 1.00 92.91 259 ILE B O 1
ATOM 13915 N N . MET B 1 260 ? 141.170 164.974 133.272 1.00 92.94 260 MET B N 1
ATOM 13916 C CA . MET B 1 260 ? 142.316 164.331 133.895 1.00 92.94 260 MET B CA 1
ATOM 13917 C C . MET B 1 260 ? 143.581 164.475 133.051 1.00 92.94 260 MET B C 1
ATOM 13918 O O . MET B 1 260 ? 144.695 164.633 133.585 1.00 92.94 260 MET B O 1
ATOM 13932 N N . PHE B 1 261 ? 143.433 164.448 131.727 1.00 91.25 261 PHE B N 1
ATOM 13933 C CA . PHE B 1 261 ? 144.629 164.516 130.930 1.00 91.25 261 PHE B CA 1
ATOM 13934 C C . PHE B 1 261 ? 145.439 165.758 131.249 1.00 91.25 261 PHE B C 1
ATOM 13935 O O . PHE B 1 261 ? 146.607 165.646 131.622 1.00 91.25 261 PHE B O 1
ATOM 13952 N N . GLU B 1 262 ? 144.849 166.943 131.245 1.00 87.99 262 GLU B N 1
ATOM 13953 C CA . GLU B 1 262 ? 144.990 168.371 131.393 1.00 87.99 262 GLU B CA 1
ATOM 13954 C C . GLU B 1 262 ? 145.382 168.708 132.834 1.00 87.99 262 GLU B C 1
ATOM 13955 O O . GLU B 1 262 ? 146.238 169.558 133.065 1.00 87.99 262 GLU B O 1
ATOM 13967 N N . GLN B 1 263 ? 144.817 168.002 133.809 1.00 87.02 263 GLN B N 1
ATOM 13968 C CA . GLN B 1 263 ? 145.235 168.245 135.182 1.00 87.02 263 GLN B CA 1
ATOM 13969 C C . GLN B 1 263 ? 146.518 167.524 135.538 1.00 87.02 263 GLN B C 1
ATOM 13970 O O . GLN B 1 263 ? 147.386 168.086 136.199 1.00 87.02 263 GLN B O 1
ATOM 13984 N N . TYR B 1 264 ? 146.645 166.279 135.104 1.00 88.34 264 TYR B N 1
ATOM 13985 C CA . TYR B 1 264 ? 147.770 165.456 135.503 1.00 88.34 264 TYR B CA 1
ATOM 13986 C C . TYR B 1 264 ? 148.797 165.138 134.397 1.00 88.34 264 TYR B C 1
ATOM 13987 O O . TYR B 1 264 ? 150.002 165.346 134.542 1.00 88.34 264 TYR B O 1
ATOM 14005 N N . PHE B 1 265 ? 148.330 164.620 133.279 1.00 89.20 265 PHE B N 1
ATOM 14006 C CA . PHE B 1 265 ? 149.253 164.054 132.299 1.00 89.20 265 PHE B CA 1
ATOM 14007 C C . PHE B 1 265 ? 149.991 165.070 131.473 1.00 89.20 265 PHE B C 1
ATOM 14008 O O . PHE B 1 265 ? 151.198 164.934 131.262 1.00 89.20 265 PHE B O 1
ATOM 14025 N N . ILE B 1 266 ? 149.319 166.152 131.142 1.00 85.09 266 ILE B N 1
ATOM 14026 C CA . ILE B 1 266 ? 149.840 167.200 130.271 1.00 85.09 266 ILE B CA 1
ATOM 14027 C C . ILE B 1 266 ? 151.083 167.874 130.849 1.00 85.09 266 ILE B C 1
ATOM 14028 O O . ILE B 1 266 ? 151.724 168.684 130.184 1.00 85.09 266 ILE B O 1
ATOM 14044 N N . TYR B 1 267 ? 151.361 167.655 132.132 1.00 77.10 267 TYR B N 1
ATOM 14045 C CA . TYR B 1 267 ? 152.539 168.231 132.715 1.00 77.10 267 TYR B CA 1
ATOM 14046 C C . TYR B 1 267 ? 153.818 167.678 132.062 1.00 77.10 267 TYR B C 1
ATOM 14047 O O . TYR B 1 267 ? 154.816 168.396 131.959 1.00 77.10 267 TYR B O 1
ATOM 14065 N N . THR B 1 268 ? 153.830 166.379 131.700 1.00 83.77 268 THR B N 1
ATOM 14066 C CA . THR B 1 268 ? 155.047 165.776 131.170 1.00 83.77 268 THR B CA 1
ATOM 14067 C C . THR B 1 268 ? 155.033 165.323 129.703 1.00 83.77 268 THR B C 1
ATOM 14068 O O . THR B 1 268 ? 156.106 165.047 129.164 1.00 83.77 268 THR B O 1
ATOM 14079 N N . TYR B 1 269 ? 153.885 165.202 129.023 1.00 86.91 269 TYR B N 1
ATOM 14080 C CA . TYR B 1 269 ? 153.181 164.812 127.793 1.00 86.91 269 TYR B CA 1
ATOM 14081 C C . TYR B 1 269 ? 152.474 165.971 127.098 1.00 86.91 269 TYR B C 1
ATOM 14082 O O . TYR B 1 269 ? 151.981 166.882 127.757 1.00 86.91 269 TYR B O 1
ATOM 14100 N N . ASP B 1 270 ? 152.408 165.964 125.765 1.00 89.61 270 ASP B N 1
ATOM 14101 C CA . ASP B 1 270 ? 151.636 166.994 125.076 1.00 89.61 270 ASP B CA 1
ATOM 14102 C C . ASP B 1 270 ? 150.210 166.483 124.838 1.00 89.61 270 ASP B C 1
ATOM 14103 O O . ASP B 1 270 ? 149.900 165.343 125.154 1.00 89.61 270 ASP B O 1
ATOM 14112 N N . ARG B 1 271 ? 149.366 167.307 124.236 1.00 90.65 271 ARG B N 1
ATOM 14113 C CA . ARG B 1 271 ? 147.937 167.006 124.051 1.00 90.65 271 ARG B CA 1
ATOM 14114 C C . ARG B 1 271 ? 147.445 166.900 122.595 1.00 90.65 271 ARG B C 1
ATOM 14115 O O . ARG B 1 271 ? 147.971 167.566 121.699 1.00 90.65 271 ARG B O 1
ATOM 14136 N N . VAL B 1 272 ? 146.406 166.079 122.379 1.00 91.16 272 VAL B N 1
ATOM 14137 C CA . VAL B 1 272 ? 145.725 165.927 121.083 1.00 91.16 272 VAL B CA 1
ATOM 14138 C C . VAL B 1 272 ? 144.819 167.133 120.808 1.00 91.16 272 VAL B C 1
ATOM 14139 O O . VAL B 1 272 ? 144.217 167.691 121.721 1.00 91.16 272 VAL B O 1
ATOM 14152 N N . ASP B 1 273 ? 144.664 167.507 119.549 1.00 92.03 273 ASP B N 1
ATOM 14153 C CA . ASP B 1 273 ? 143.760 168.605 119.237 1.00 92.03 273 ASP B CA 1
ATOM 14154 C C . ASP B 1 273 ? 142.335 168.321 119.704 1.00 92.03 273 ASP B C 1
ATOM 14155 O O . ASP B 1 273 ? 141.822 167.214 119.548 1.00 92.03 273 ASP B O 1
ATOM 14164 N N . ILE B 1 274 ? 141.716 169.358 120.257 1.00 95.44 274 ILE B N 1
ATOM 14165 C CA . ILE B 1 274 ? 140.345 169.377 120.762 1.00 95.44 274 ILE B CA 1
ATOM 14166 C C . ILE B 1 274 ? 139.588 170.367 119.908 1.00 95.44 274 ILE B C 1
ATOM 14167 O O . ILE B 1 274 ? 140.148 171.399 119.569 1.00 95.44 274 ILE B O 1
ATOM 14183 N N . TYR B 1 275 ? 138.376 170.022 119.510 1.00 94.02 275 TYR B N 1
ATOM 14184 C CA . TYR B 1 275 ? 137.535 170.825 118.630 1.00 94.02 275 TYR B CA 1
ATOM 14185 C C . TYR B 1 275 ? 136.229 171.254 119.280 1.00 94.02 275 TYR B C 1
ATOM 14186 O O . TYR B 1 275 ? 135.740 170.597 120.187 1.00 94.02 275 TYR B O 1
ATOM 14204 N N . TYR B 1 276 ? 135.666 172.364 118.837 1.00 94.98 276 TYR B N 1
ATOM 14205 C CA . TYR B 1 276 ? 134.328 172.742 119.256 1.00 94.98 276 TYR B CA 1
ATOM 14206 C C . TYR B 1 276 ? 133.468 172.899 118.020 1.00 94.98 276 TYR B C 1
ATOM 14207 O O . TYR B 1 276 ? 133.543 173.920 117.334 1.00 94.98 276 TYR B O 1
ATOM 14225 N N . ASN B 1 277 ? 132.569 171.950 117.818 1.00 92.04 277 ASN B N 1
ATOM 14226 C CA . ASN B 1 277 ? 131.690 171.894 116.656 1.00 92.04 277 ASN B CA 1
ATOM 14227 C C . ASN B 1 277 ? 132.460 171.768 115.330 1.00 92.04 277 ASN B C 1
ATOM 14228 O O . ASN B 1 277 ? 132.116 172.410 114.335 1.00 92.04 277 ASN B O 1
ATOM 14239 N N . GLY B 1 278 ? 133.510 170.946 115.337 1.00 91.58 278 GLY B N 1
ATOM 14240 C CA . GLY B 1 278 ? 134.311 170.618 114.156 1.00 91.58 278 GLY B CA 1
ATOM 14241 C C . GLY B 1 278 ? 135.550 171.454 113.780 1.00 91.58 278 GLY B C 1
ATOM 14242 O O . GLY B 1 278 ? 136.295 171.037 112.892 1.00 91.58 278 GLY B O 1
ATOM 14246 N N . ASN B 1 279 ? 135.795 172.621 114.375 1.00 94.45 279 ASN B N 1
ATOM 14247 C CA . ASN B 1 279 ? 136.617 173.818 114.547 1.00 94.45 279 ASN B CA 1
ATOM 14248 C C . ASN B 1 279 ? 137.600 173.660 115.696 1.00 94.45 279 ASN B C 1
ATOM 14249 O O . ASN B 1 279 ? 137.224 173.481 116.850 1.00 94.45 279 ASN B O 1
ATOM 14260 N N . LYS B 1 280 ? 138.885 173.652 115.386 1.00 94.88 280 LYS B N 1
ATOM 14261 C CA . LYS B 1 280 ? 139.919 173.375 116.384 1.00 94.88 280 LYS B CA 1
ATOM 14262 C C . LYS B 1 280 ? 140.018 174.416 117.476 1.00 94.88 280 LYS B C 1
ATOM 14263 O O . LYS B 1 280 ? 140.109 175.592 117.183 1.00 94.88 280 LYS B O 1
ATOM 14282 N N . MET B 1 281 ? 140.067 174.002 118.729 1.00 94.08 281 MET B N 1
ATOM 14283 C CA . MET B 1 281 ? 140.223 174.952 119.819 1.00 94.08 281 MET B CA 1
ATOM 14284 C C . MET B 1 281 ? 141.606 175.561 119.757 1.00 94.08 281 MET B C 1
ATOM 14285 O O . MET B 1 281 ? 142.610 174.850 119.703 1.00 94.08 281 MET B O 1
ATOM 14299 N N . LEU B 1 282 ? 141.659 176.883 119.835 1.00 87.58 282 LEU B N 1
ATOM 14300 C CA . LEU B 1 282 ? 142.901 177.620 119.715 1.00 87.58 282 LEU B CA 1
ATOM 14301 C C . LEU B 1 282 ? 143.595 177.914 121.033 1.00 87.58 282 LEU B C 1
ATOM 14302 O O . LEU B 1 282 ? 144.818 178.049 121.081 1.00 87.58 282 LEU B O 1
ATOM 14318 N N . PHE B 1 283 ? 142.831 178.090 122.098 1.00 81.09 283 PHE B N 1
ATOM 14319 C CA . PHE B 1 283 ? 143.424 178.476 123.369 1.00 81.09 283 PHE B CA 1
ATOM 14320 C C . PHE B 1 283 ? 143.335 177.354 124.392 1.00 81.09 283 PHE B C 1
ATOM 14321 O O . PHE B 1 283 ? 142.246 176.832 124.639 1.00 81.09 283 PHE B O 1
ATOM 14338 N N . ASP B 1 284 ? 144.445 177.039 125.067 1.00 83.28 284 ASP B N 1
ATOM 14339 C CA . ASP B 1 284 ? 144.392 175.981 126.078 1.00 83.28 284 ASP B CA 1
ATOM 14340 C C . ASP B 1 284 ? 143.499 176.392 127.220 1.00 83.28 284 ASP B C 1
ATOM 14341 O O . ASP B 1 284 ? 142.738 175.596 127.766 1.00 83.28 284 ASP B O 1
ATOM 14350 N N . ASP B 1 285 ? 143.536 177.667 127.548 1.00 85.29 285 ASP B N 1
ATOM 14351 C CA . ASP B 1 285 ? 142.782 178.156 128.682 1.00 85.29 285 ASP B CA 1
ATOM 14352 C C . ASP B 1 285 ? 141.295 177.963 128.461 1.00 85.29 285 ASP B C 1
ATOM 14353 O O . ASP B 1 285 ? 140.559 177.669 129.402 1.00 85.29 285 ASP B O 1
ATOM 14362 N N . GLU B 1 286 ? 140.857 178.100 127.211 1.00 89.16 286 GLU B N 1
ATOM 14363 C CA . GLU B 1 286 ? 139.452 177.994 126.901 1.00 89.16 286 GLU B CA 1
ATOM 14364 C C . GLU B 1 286 ? 138.996 176.554 126.799 1.00 89.16 286 GLU B C 1
ATOM 14365 O O . GLU B 1 286 ? 137.845 176.252 127.122 1.00 89.16 286 GLU B O 1
ATOM 14377 N N . ILE B 1 287 ? 139.879 175.611 126.422 1.00 91.79 287 ILE B N 1
ATOM 14378 C CA . ILE B 1 287 ? 139.327 174.261 126.384 1.00 91.79 287 ILE B CA 1
ATOM 14379 C C . ILE B 1 287 ? 139.089 173.916 127.828 1.00 91.79 287 ILE B C 1
ATOM 14380 O O . ILE B 1 287 ? 138.103 173.253 128.156 1.00 91.79 287 ILE B O 1
ATOM 14396 N N . ILE B 1 288 ? 139.949 174.430 128.713 1.00 92.76 288 ILE B N 1
ATOM 14397 C CA . ILE B 1 288 ? 139.760 174.153 130.103 1.00 92.76 288 ILE B CA 1
ATOM 14398 C C . ILE B 1 288 ? 138.521 174.827 130.608 1.00 92.76 288 ILE B C 1
ATOM 14399 O O . ILE B 1 288 ? 137.684 174.164 131.212 1.00 92.76 288 ILE B O 1
ATOM 14415 N N . ASN B 1 289 ? 138.339 176.120 130.324 1.00 92.75 289 ASN B N 1
ATOM 14416 C CA . ASN B 1 289 ? 137.182 176.815 130.866 1.00 92.75 289 ASN B CA 1
ATOM 14417 C C . ASN B 1 289 ? 135.885 176.200 130.402 1.00 92.75 289 ASN B C 1
ATOM 14418 O O . ASN B 1 289 ? 134.930 176.072 131.175 1.00 92.75 289 ASN B O 1
ATOM 14429 N N . PHE B 1 290 ? 135.834 175.797 129.146 1.00 94.44 290 PHE B N 1
ATOM 14430 C CA . PHE B 1 290 ? 134.614 175.254 128.630 1.00 94.44 290 PHE B CA 1
ATOM 14431 C C . PHE B 1 290 ? 134.345 173.877 129.182 1.00 94.44 290 PHE B C 1
ATOM 14432 O O . PHE B 1 290 ? 133.220 173.558 129.576 1.00 94.44 290 PHE B O 1
ATOM 14449 N N . THR B 1 291 ? 135.370 173.030 129.191 1.00 93.66 291 THR B N 1
ATOM 14450 C CA . THR B 1 291 ? 135.199 171.655 129.589 1.00 93.66 291 THR B CA 1
ATOM 14451 C C . THR B 1 291 ? 134.766 171.559 131.037 1.00 93.66 291 THR B C 1
ATOM 14452 O O . THR B 1 291 ? 133.823 170.822 131.359 1.00 93.66 291 THR B O 1
ATOM 14463 N N . ILE B 1 292 ? 135.410 172.330 131.916 1.00 94.17 292 ILE B N 1
ATOM 14464 C CA . ILE B 1 292 ? 135.042 172.215 133.307 1.00 94.17 292 ILE B CA 1
ATOM 14465 C C . ILE B 1 292 ? 133.713 172.933 133.535 1.00 94.17 292 ILE B C 1
ATOM 14466 O O . ILE B 1 292 ? 132.885 172.473 134.315 1.00 94.17 292 ILE B O 1
ATOM 14482 N N . SER B 1 293 ? 133.428 174.027 132.829 1.00 94.20 293 SER B N 1
ATOM 14483 C CA . SER B 1 293 ? 132.151 174.668 133.082 1.00 94.20 293 SER B CA 1
ATOM 14484 C C . SER B 1 293 ? 130.965 173.787 132.691 1.00 94.20 293 SER B C 1
ATOM 14485 O O . SER B 1 293 ? 129.947 173.767 133.382 1.00 94.20 293 SER B O 1
ATOM 14493 N N . MET B 1 294 ? 131.080 173.056 131.581 1.00 94.38 294 MET B N 1
ATOM 14494 C CA . MET B 1 294 ? 129.975 172.212 131.160 1.00 94.38 294 MET B CA 1
ATOM 14495 C C . MET B 1 294 ? 129.839 170.958 132.025 1.00 94.38 294 MET B C 1
ATOM 14496 O O . MET B 1 294 ? 128.725 170.541 132.347 1.00 94.38 294 MET B O 1
ATOM 14510 N N . ARG B 1 295 ? 130.959 170.385 132.456 1.00 93.63 295 ARG B N 1
ATOM 14511 C CA . ARG B 1 295 ? 130.922 169.186 133.273 1.00 93.63 295 ARG B CA 1
ATOM 14512 C C . ARG B 1 295 ? 130.492 169.453 134.698 1.00 93.63 295 ARG B C 1
ATOM 14513 O O . ARG B 1 295 ? 129.835 168.621 135.329 1.00 93.63 295 ARG B O 1
ATOM 14534 N N . TYR B 1 296 ? 130.865 170.600 135.209 1.00 93.88 296 TYR B N 1
ATOM 14535 C CA . TYR B 1 296 ? 130.626 170.941 136.573 1.00 93.88 296 TYR B CA 1
ATOM 14536 C C . TYR B 1 296 ? 129.655 172.075 136.708 1.00 93.88 296 TYR B C 1
ATOM 14537 O O . TYR B 1 296 ? 129.743 172.870 137.638 1.00 93.88 296 TYR B O 1
ATOM 14555 N N . GLN B 1 297 ? 128.699 172.167 135.804 1.00 93.33 297 GLN B N 1
ATOM 14556 C CA . GLN B 1 297 ? 127.737 173.256 135.863 1.00 93.33 297 GLN B CA 1
ATOM 14557 C C . GLN B 1 297 ? 127.060 173.391 137.219 1.00 93.33 297 GLN B C 1
ATOM 14558 O O . GLN B 1 297 ? 126.900 174.499 137.733 1.00 93.33 297 GLN B O 1
ATOM 14572 N N . SER B 1 298 ? 126.698 172.266 137.831 1.00 93.31 298 SER B N 1
ATOM 14573 C CA . SER B 1 298 ? 125.979 172.246 139.104 1.00 93.31 298 SER B CA 1
ATOM 14574 C C . SER B 1 298 ? 126.813 172.727 140.283 1.00 93.31 298 SER B C 1
ATOM 14575 O O . SER B 1 298 ? 126.284 172.981 141.368 1.00 93.31 298 SER B O 1
ATOM 14583 N N . LEU B 1 299 ? 128.121 172.809 140.095 1.00 95.20 299 LEU B N 1
ATOM 14584 C CA . LEU B 1 299 ? 129.028 173.231 141.131 1.00 95.20 299 LEU B CA 1
ATOM 14585 C C . LEU B 1 299 ? 129.423 174.688 140.976 1.00 95.20 299 LEU B C 1
ATOM 14586 O O . LEU B 1 299 ? 130.100 175.236 141.840 1.00 95.20 299 LEU B O 1
ATOM 14602 N N . ILE B 1 300 ? 129.010 175.354 139.898 1.00 95.22 300 ILE B N 1
ATOM 14603 C CA . ILE B 1 300 ? 129.458 176.725 139.729 1.00 95.22 300 ILE B CA 1
ATOM 14604 C C . ILE B 1 300 ? 128.994 177.610 140.877 1.00 95.22 300 ILE B C 1
ATOM 14605 O O . ILE B 1 300 ? 129.792 178.407 141.372 1.00 95.22 300 ILE B O 1
ATOM 14621 N N . PRO B 1 301 ? 127.741 177.531 141.350 1.00 93.08 301 PRO B N 1
ATOM 14622 C CA . PRO B 1 301 ? 127.210 178.282 142.469 1.00 93.08 301 PRO B CA 1
ATOM 14623 C C . PRO B 1 301 ? 127.937 178.003 143.787 1.00 93.08 301 PRO B C 1
ATOM 14624 O O . PRO B 1 301 ? 127.667 178.675 144.773 1.00 93.08 301 PRO B O 1
ATOM 14635 N N . ARG B 1 302 ? 128.791 176.968 143.839 1.00 94.14 302 ARG B N 1
ATOM 14636 C CA . ARG B 1 302 ? 129.525 176.610 145.037 1.00 94.14 302 ARG B CA 1
ATOM 14637 C C . ARG B 1 302 ? 130.941 177.174 145.004 1.00 94.14 302 ARG B C 1
ATOM 14638 O O . ARG B 1 302 ? 131.642 177.180 146.013 1.00 94.14 302 ARG B O 1
ATOM 14659 N N . LEU B 1 303 ? 131.374 177.716 143.867 1.00 93.96 303 LEU B N 1
ATOM 14660 C CA . LEU B 1 303 ? 132.737 178.212 143.791 1.00 93.96 303 LEU B CA 1
ATOM 14661 C C . LEU B 1 303 ? 132.898 179.404 144.662 1.00 93.96 303 LEU B C 1
ATOM 14662 O O . LEU B 1 303 ? 133.909 179.551 145.335 1.00 93.96 303 LEU B O 1
ATOM 14678 N N . VAL B 1 304 ? 131.865 180.205 144.708 1.00 93.58 304 VAL B N 1
ATOM 14679 C CA . VAL B 1 304 ? 131.851 181.458 145.418 1.00 93.58 304 VAL B CA 1
ATOM 14680 C C . VAL B 1 304 ? 131.955 181.312 146.918 1.00 93.58 304 VAL B C 1
ATOM 14681 O O . VAL B 1 304 ? 132.155 182.302 147.612 1.00 93.58 304 VAL B O 1
ATOM 14694 N N . ASP B 1 305 ? 131.788 180.099 147.445 1.00 92.80 305 ASP B N 1
ATOM 14695 C CA . ASP B 1 305 ? 131.907 179.921 148.876 1.00 92.80 305 ASP B CA 1
ATOM 14696 C C . ASP B 1 305 ? 133.366 179.800 149.256 1.00 92.80 305 ASP B C 1
ATOM 14697 O O . ASP B 1 305 ? 133.724 179.840 150.436 1.00 92.80 305 ASP B O 1
ATOM 14706 N N . PHE B 1 306 ? 134.219 179.618 148.255 1.00 91.59 306 PHE B N 1
ATOM 14707 C CA . PHE B 1 306 ? 135.618 179.448 148.509 1.00 91.59 306 PHE B CA 1
ATOM 14708 C C . PHE B 1 306 ? 136.432 180.486 147.751 1.00 91.59 306 PHE B C 1
ATOM 14709 O O . PHE B 1 306 ? 137.503 180.910 148.189 1.00 91.59 306 PHE B O 1
ATOM 14726 N N . PHE B 1 307 ? 135.892 180.894 146.609 1.00 89.19 307 PHE B N 1
ATOM 14727 C CA . PHE B 1 307 ? 136.519 181.801 145.672 1.00 89.19 307 PHE B CA 1
ATOM 14728 C C . PHE B 1 307 ? 135.509 182.893 145.371 1.00 89.19 307 PHE B C 1
ATOM 14729 O O . PHE B 1 307 ? 134.973 182.922 144.281 1.00 89.19 307 PHE B O 1
ATOM 14746 N N . PRO B 1 308 ? 135.213 183.805 146.287 1.00 88.49 308 PRO B N 1
ATOM 14747 C CA . PRO B 1 308 ? 134.130 184.767 146.182 1.00 88.49 308 PRO B CA 1
ATOM 14748 C C . PRO B 1 308 ? 134.327 185.842 145.120 1.00 88.49 308 PRO B C 1
ATOM 14749 O O . PRO B 1 308 ? 133.412 186.612 144.839 1.00 88.49 308 PRO B O 1
ATOM 14760 N N . ASP B 1 309 ? 135.543 185.966 144.612 1.00 86.05 309 ASP B N 1
ATOM 14761 C CA . ASP B 1 309 ? 135.911 186.997 143.684 1.00 86.05 309 ASP B CA 1
ATOM 14762 C C . ASP B 1 309 ? 136.353 186.608 142.265 1.00 86.05 309 ASP B C 1
ATOM 14763 O O . ASP B 1 309 ? 137.039 187.400 141.617 1.00 86.05 309 ASP B O 1
ATOM 14772 N N . ILE B 1 310 ? 135.993 185.439 141.728 1.00 89.60 310 ILE B N 1
ATOM 14773 C CA . ILE B 1 310 ? 136.058 184.550 140.576 1.00 89.60 310 ILE B CA 1
ATOM 14774 C C . ILE B 1 310 ? 134.937 185.010 139.646 1.00 89.60 310 ILE B C 1
ATOM 14775 O O . ILE B 1 310 ? 133.803 185.169 140.094 1.00 89.60 310 ILE B O 1
ATOM 14791 N N . PRO B 1 311 ? 135.206 185.367 138.398 1.00 90.02 311 PRO B N 1
ATOM 14792 C CA . PRO B 1 311 ? 134.185 185.787 137.481 1.00 90.02 311 PRO B CA 1
ATOM 14793 C C . PRO B 1 311 ? 133.339 184.616 137.011 1.00 90.02 311 PRO B C 1
ATOM 14794 O O . PRO B 1 311 ? 133.870 183.565 136.635 1.00 90.02 311 PRO B O 1
ATOM 14805 N N . VAL B 1 312 ? 132.036 184.849 136.971 1.00 93.74 312 VAL B N 1
ATOM 14806 C CA . VAL B 1 312 ? 131.063 183.884 136.494 1.00 93.74 312 VAL B CA 1
ATOM 14807 C C . VAL B 1 312 ? 130.143 184.615 135.534 1.00 93.74 312 VAL B C 1
ATOM 14808 O O . VAL B 1 312 ? 129.709 185.729 135.827 1.00 93.74 312 VAL B O 1
ATOM 14821 N N . ASN B 1 313 ? 129.833 184.003 134.405 1.00 93.59 313 ASN B N 1
ATOM 14822 C CA . ASN B 1 313 ? 128.954 184.643 133.439 1.00 93.59 313 ASN B CA 1
ATOM 14823 C C . ASN B 1 313 ? 128.108 183.616 132.707 1.00 93.59 313 ASN B C 1
ATOM 14824 O O . ASN B 1 313 ? 128.215 182.424 132.959 1.00 93.59 313 ASN B O 1
ATOM 14835 N N . ASN B 1 314 ? 127.259 184.084 131.804 1.00 93.58 314 ASN B N 1
ATOM 14836 C CA . ASN B 1 314 ? 126.389 183.219 131.023 1.00 93.58 314 ASN B CA 1
ATOM 14837 C C . ASN B 1 314 ? 126.700 183.269 129.533 1.00 93.58 314 ASN B C 1
ATOM 14838 O O . ASN B 1 314 ? 125.846 182.942 128.708 1.00 93.58 314 ASN B O 1
ATOM 14849 N N . ASN B 1 315 ? 127.892 183.745 129.212 1.00 93.48 315 ASN B N 1
ATOM 14850 C CA . ASN B 1 315 ? 128.365 183.918 127.849 1.00 93.48 315 ASN B CA 1
ATOM 14851 C C . ASN B 1 315 ? 129.850 183.657 127.735 1.00 93.48 315 ASN B C 1
ATOM 14852 O O . ASN B 1 315 ? 130.666 184.494 128.130 1.00 93.48 315 ASN B O 1
ATOM 14863 N N . ILE B 1 316 ? 130.219 182.527 127.185 1.00 94.84 316 ILE B N 1
ATOM 14864 C CA . ILE B 1 316 ? 131.632 182.222 127.101 1.00 94.84 316 ILE B CA 1
ATOM 14865 C C . ILE B 1 316 ? 132.053 182.293 125.659 1.00 94.84 316 ILE B C 1
ATOM 14866 O O . ILE B 1 316 ? 131.319 181.853 124.777 1.00 94.84 316 ILE B O 1
ATOM 14882 N N . VAL B 1 317 ? 133.194 182.910 125.394 1.00 91.68 317 VAL B N 1
ATOM 14883 C CA . VAL B 1 317 ? 133.664 182.972 124.024 1.00 91.68 317 VAL B CA 1
ATOM 14884 C C . VAL B 1 317 ? 134.859 182.099 123.830 1.00 91.68 317 VAL B C 1
ATOM 14885 O O . VAL B 1 317 ? 135.871 182.239 124.508 1.00 91.68 317 VAL B O 1
ATOM 14898 N N . LEU B 1 318 ? 134.726 181.192 122.899 1.00 93.85 318 LEU B N 1
ATOM 14899 C CA . LEU B 1 318 ? 135.771 180.257 122.610 1.00 93.85 318 LEU B CA 1
ATOM 14900 C C . LEU B 1 318 ? 136.424 180.713 121.324 1.00 93.85 318 LEU B C 1
ATOM 14901 O O . LEU B 1 318 ? 135.768 181.286 120.448 1.00 93.85 318 LEU B O 1
ATOM 14917 N N . HIS B 1 319 ? 137.703 180.448 121.174 1.00 89.23 319 HIS B N 1
ATOM 14918 C CA . HIS B 1 319 ? 138.334 180.769 119.917 1.00 89.23 319 HIS B CA 1
ATOM 14919 C C . HIS B 1 319 ? 138.799 179.512 119.285 1.00 89.23 319 HIS B C 1
ATOM 14920 O O . HIS B 1 319 ? 139.470 178.695 119.931 1.00 89.23 319 HIS B O 1
ATOM 14934 N N . THR B 1 320 ? 138.376 179.345 118.045 1.00 90.55 320 THR B N 1
ATOM 14935 C CA . THR B 1 320 ? 138.672 178.159 117.279 1.00 90.55 320 THR B CA 1
ATOM 14936 C C . THR B 1 320 ? 139.240 178.447 115.885 1.00 90.55 320 THR B C 1
ATOM 14937 O O . THR B 1 320 ? 139.224 179.586 115.410 1.00 90.55 320 THR B O 1
ATOM 14948 N N . ARG B 1 321 ? 139.747 177.401 115.227 1.00 93.26 321 ARG B N 1
ATOM 14949 C CA . ARG B 1 321 ? 140.242 177.472 113.857 1.00 93.26 321 ARG B CA 1
ATOM 14950 C C . ARG B 1 321 ? 139.469 176.553 112.911 1.00 93.26 321 ARG B C 1
ATOM 14951 O O . ARG B 1 321 ? 139.324 175.337 113.129 1.00 93.26 321 ARG B O 1
ATOM 14972 N N . ASP B 1 322 ? 138.944 177.154 111.854 1.00 88.26 322 ASP B N 1
ATOM 14973 C CA . ASP B 1 322 ? 138.118 176.397 110.921 1.00 88.26 322 ASP B CA 1
ATOM 14974 C C . ASP B 1 322 ? 139.041 175.654 109.920 1.00 88.26 322 ASP B C 1
ATOM 14975 O O . ASP B 1 322 ? 140.263 175.715 110.069 1.00 88.26 322 ASP B O 1
ATOM 14984 N N . PRO B 1 323 ? 138.524 174.901 108.922 1.00 84.17 323 PRO B N 1
ATOM 14985 C CA . PRO B 1 323 ? 139.293 174.150 107.930 1.00 84.17 323 PRO B CA 1
ATOM 14986 C C . PRO B 1 323 ? 140.231 174.998 107.065 1.00 84.17 323 PRO B C 1
ATOM 14987 O O . PRO B 1 323 ? 141.096 174.449 106.385 1.00 84.17 323 PRO B O 1
ATOM 14998 N N . GLN B 1 324 ? 140.021 176.318 107.026 1.00 85.47 324 GLN B N 1
ATOM 14999 C CA . GLN B 1 324 ? 140.849 177.215 106.240 1.00 85.47 324 GLN B CA 1
ATOM 15000 C C . GLN B 1 324 ? 141.825 177.927 107.168 1.00 85.47 324 GLN B C 1
ATOM 15001 O O . GLN B 1 324 ? 142.556 178.831 106.751 1.00 85.47 324 GLN B O 1
ATOM 15015 N N . ASN B 1 325 ? 141.822 177.491 108.433 1.00 86.18 325 ASN B N 1
ATOM 15016 C CA . ASN B 1 325 ? 142.584 178.022 109.543 1.00 86.18 325 ASN B CA 1
ATOM 15017 C C . ASN B 1 325 ? 142.242 179.472 109.851 1.00 86.18 325 ASN B C 1
ATOM 15018 O O . ASN B 1 325 ? 143.118 180.250 110.236 1.00 86.18 325 ASN B O 1
ATOM 15029 N N . ALA B 1 326 ? 140.962 179.845 109.709 1.00 88.32 326 ALA B N 1
ATOM 15030 C CA . ALA B 1 326 ? 140.563 181.191 110.070 1.00 88.32 326 ALA B CA 1
ATOM 15031 C C . ALA B 1 326 ? 140.295 181.227 111.546 1.00 88.32 326 ALA B C 1
ATOM 15032 O O . ALA B 1 326 ? 139.807 180.250 112.111 1.00 88.32 326 ALA B O 1
ATOM 15039 N N . ALA B 1 327 ? 140.582 182.345 112.198 1.00 86.84 327 ALA B N 1
ATOM 15040 C CA . ALA B 1 327 ? 140.193 182.437 113.593 1.00 86.84 327 ALA B CA 1
ATOM 15041 C C . ALA B 1 327 ? 138.696 182.653 113.650 1.00 86.84 327 ALA B C 1
ATOM 15042 O O . ALA B 1 327 ? 138.152 183.499 112.935 1.00 86.84 327 ALA B O 1
ATOM 15049 N N . VAL B 1 328 ? 138.038 181.932 114.540 1.00 88.64 328 VAL B N 1
ATOM 15050 C CA . VAL B 1 328 ? 136.606 182.033 114.703 1.00 88.64 328 VAL B CA 1
ATOM 15051 C C . VAL B 1 328 ? 136.210 182.409 116.125 1.00 88.64 328 VAL B C 1
ATOM 15052 O O . VAL B 1 328 ? 136.650 181.790 117.097 1.00 88.64 328 VAL B O 1
ATOM 15065 N N . ASN B 1 329 ? 135.377 183.434 116.242 1.00 89.32 329 ASN B N 1
ATOM 15066 C CA . ASN B 1 329 ? 134.841 183.870 117.532 1.00 89.32 329 ASN B CA 1
ATOM 15067 C C . ASN B 1 329 ? 133.528 183.134 117.790 1.00 89.32 329 ASN B C 1
ATOM 15068 O O . ASN B 1 329 ? 132.528 183.383 117.110 1.00 89.32 329 ASN B O 1
ATOM 15079 N N . VAL B 1 330 ? 133.551 182.179 118.721 1.00 91.87 330 VAL B N 1
ATOM 15080 C CA . VAL B 1 330 ? 132.394 181.339 118.995 1.00 91.87 330 VAL B CA 1
ATOM 15081 C C . VAL B 1 330 ? 131.749 181.693 120.329 1.00 91.87 330 VAL B C 1
ATOM 15082 O O . VAL B 1 330 ? 132.358 181.494 121.378 1.00 91.87 330 VAL B O 1
ATOM 15095 N N . THR B 1 331 ? 130.499 182.146 120.319 1.00 94.40 331 THR B N 1
ATOM 15096 C CA . THR B 1 331 ? 129.887 182.496 121.598 1.00 94.40 331 THR B CA 1
ATOM 15097 C C . THR B 1 331 ? 128.947 181.390 122.010 1.00 94.40 331 THR B C 1
ATOM 15098 O O . THR B 1 331 ? 128.071 180.978 121.245 1.00 94.40 331 THR B O 1
ATOM 15109 N N . VAL B 1 332 ? 129.124 180.914 123.226 1.00 94.30 332 VAL B N 1
ATOM 15110 C CA . VAL B 1 332 ? 128.291 179.853 123.726 1.00 94.30 332 VAL B CA 1
ATOM 15111 C C . VAL B 1 332 ? 127.485 180.322 124.934 1.00 94.30 332 VAL B C 1
ATOM 15112 O O . VAL B 1 332 ? 128.010 180.862 125.918 1.00 94.30 332 VAL B O 1
ATOM 15125 N N . ALA B 1 333 ? 126.180 180.131 124.833 1.00 93.40 333 ALA B N 1
ATOM 15126 C CA . ALA B 1 333 ? 125.270 180.466 125.910 1.00 93.40 333 ALA B CA 1
ATOM 15127 C C . ALA B 1 333 ? 124.077 179.533 125.817 1.00 93.40 333 ALA B C 1
ATOM 15128 O O . ALA B 1 333 ? 123.564 179.275 124.729 1.00 93.40 333 ALA B O 1
ATOM 15135 N N . LEU B 1 334 ? 123.658 179.009 126.952 1.00 90.35 334 LEU B N 1
ATOM 15136 C CA . LEU B 1 334 ? 122.521 178.121 127.031 1.00 90.35 334 LEU B CA 1
ATOM 15137 C C . LEU B 1 334 ? 121.632 178.615 128.164 1.00 90.35 334 LEU B C 1
ATOM 15138 O O . LEU B 1 334 ? 122.143 179.243 129.102 1.00 90.35 334 LEU B O 1
ATOM 15154 N N . PRO B 1 335 ? 120.315 178.390 128.137 1.00 89.34 335 PRO B N 1
ATOM 15155 C CA . PRO B 1 335 ? 119.459 178.725 129.245 1.00 89.34 335 PRO B CA 1
ATOM 15156 C C . PRO B 1 335 ? 119.951 177.996 130.479 1.00 89.34 335 PRO B C 1
ATOM 15157 O O . PRO B 1 335 ? 120.177 176.790 130.441 1.00 89.34 335 PRO B O 1
ATOM 15168 N N . ASN B 1 336 ? 120.076 178.741 131.563 1.00 88.55 336 ASN B N 1
ATOM 15169 C CA . ASN B 1 336 ? 120.524 178.265 132.864 1.00 88.55 336 ASN B CA 1
ATOM 15170 C C . ASN B 1 336 ? 121.934 177.653 132.914 1.00 88.55 336 ASN B C 1
ATOM 15171 O O . ASN B 1 336 ? 122.225 176.893 133.841 1.00 88.55 336 ASN B O 1
ATOM 15182 N N . VAL B 1 337 ? 122.845 178.025 132.003 1.00 94.40 337 VAL B N 1
ATOM 15183 C CA . VAL B 1 337 ? 124.199 177.485 132.093 1.00 94.40 337 VAL B CA 1
ATOM 15184 C C . VAL B 1 337 ? 125.215 178.571 132.379 1.00 94.40 337 VAL B C 1
ATOM 15185 O O . VAL B 1 337 ? 125.358 179.526 131.621 1.00 94.40 337 VAL B O 1
ATOM 15198 N N . GLN B 1 338 ? 125.944 178.395 133.465 1.00 94.57 338 GLN B N 1
ATOM 15199 C CA . GLN B 1 338 ? 126.975 179.345 133.836 1.00 94.57 338 GLN B CA 1
ATOM 15200 C C . GLN B 1 338 ? 128.335 178.887 133.338 1.00 94.57 338 GLN B C 1
ATOM 15201 O O . GLN B 1 338 ? 128.607 177.684 133.277 1.00 94.57 338 GLN B O 1
ATOM 15215 N N . PHE B 1 339 ? 129.203 179.844 133.054 1.00 95.40 339 PHE B N 1
ATOM 15216 C CA . PHE B 1 339 ? 130.576 179.576 132.661 1.00 95.40 339 PHE B CA 1
ATOM 15217 C C . PHE B 1 339 ? 131.554 180.301 133.564 1.00 95.40 339 PHE B C 1
ATOM 15218 O O . PHE B 1 339 ? 131.295 181.416 134.036 1.00 95.40 339 PHE B O 1
ATOM 15235 N N . VAL B 1 340 ? 132.698 179.679 133.810 1.00 93.58 340 VAL B N 1
ATOM 15236 C CA . VAL B 1 340 ? 133.670 180.282 134.715 1.00 93.58 340 VAL B CA 1
ATOM 15237 C C . VAL B 1 340 ? 135.059 180.488 134.134 1.00 93.58 340 VAL B C 1
ATOM 15238 O O . VAL B 1 340 ? 135.635 179.591 133.531 1.00 93.58 340 VAL B O 1
ATOM 15251 N N . ASP B 1 341 ? 135.577 181.695 134.349 1.00 89.58 341 ASP B N 1
ATOM 15252 C CA . ASP B 1 341 ? 136.934 182.075 133.949 1.00 89.58 341 ASP B CA 1
ATOM 15253 C C . ASP B 1 341 ? 137.850 182.072 135.173 1.00 89.58 341 ASP B C 1
ATOM 15254 O O . ASP B 1 341 ? 137.739 182.923 136.051 1.00 89.58 341 ASP B O 1
ATOM 15263 N N . ILE B 1 342 ? 138.742 181.103 135.253 1.00 83.05 342 ILE B N 1
ATOM 15264 C CA . ILE B 1 342 ? 139.811 180.327 135.871 1.00 83.05 342 ILE B CA 1
ATOM 15265 C C . ILE B 1 342 ? 141.017 181.257 136.051 1.00 83.05 342 ILE B C 1
ATOM 15266 O O . ILE B 1 342 ? 141.897 181.029 136.879 1.00 83.05 342 ILE B O 1
ATOM 15282 N N . ASN B 1 343 ? 141.036 182.328 135.243 1.00 66.65 343 ASN B N 1
ATOM 15283 C CA . ASN B 1 343 ? 142.071 183.357 135.274 1.00 66.65 343 ASN B CA 1
ATOM 15284 C C . ASN B 1 343 ? 143.447 182.760 135.063 1.00 66.65 343 ASN B C 1
ATOM 15285 O O . ASN B 1 343 ? 144.424 183.122 135.722 1.00 66.65 343 ASN B O 1
ATOM 15296 N N . ARG B 1 344 ? 143.497 181.806 134.144 1.00 63.88 344 ARG B N 1
ATOM 15297 C CA . ARG B 1 344 ? 144.647 181.048 133.693 1.00 63.88 344 ARG B CA 1
ATOM 15298 C C . ARG B 1 344 ? 145.298 180.194 134.800 1.00 63.88 344 ARG B C 1
ATOM 15299 O O . ARG B 1 344 ? 146.325 179.544 134.560 1.00 63.88 344 ARG B O 1
ATOM 15320 N N . ASN B 1 345 ? 144.692 180.093 135.989 1.00 81.97 345 ASN B N 1
ATOM 15321 C CA . ASN B 1 345 ? 145.284 179.286 137.048 1.00 81.97 345 ASN B CA 1
ATOM 15322 C C . ASN B 1 345 ? 144.738 177.884 136.872 1.00 81.97 345 ASN B C 1
ATOM 15323 O O . ASN B 1 345 ? 143.944 177.379 137.667 1.00 81.97 345 ASN B O 1
ATOM 15334 N N . ASN B 1 346 ? 145.197 177.272 135.799 1.00 82.31 346 ASN B N 1
ATOM 15335 C CA . ASN B 1 346 ? 144.596 176.077 135.275 1.00 82.31 346 ASN B CA 1
ATOM 15336 C C . ASN B 1 346 ? 144.725 174.803 136.070 1.00 82.31 346 ASN B C 1
ATOM 15337 O O . ASN B 1 346 ? 143.734 174.128 136.314 1.00 82.31 346 ASN B O 1
ATOM 15348 N N . LYS B 1 347 ? 145.904 174.463 136.550 1.00 84.22 347 LYS B N 1
ATOM 15349 C CA . LYS B 1 347 ? 145.968 173.162 137.209 1.00 84.22 347 LYS B CA 1
ATOM 15350 C C . LYS B 1 347 ? 145.328 173.235 138.576 1.00 84.22 347 LYS B C 1
ATOM 15351 O O . LYS B 1 347 ? 144.665 172.294 139.027 1.00 84.22 347 LYS B O 1
ATOM 15370 N N . PHE B 1 348 ? 145.502 174.374 139.222 1.00 90.19 348 PHE B N 1
ATOM 15371 C CA . PHE B 1 348 ? 144.952 174.583 140.537 1.00 90.19 348 PHE B CA 1
ATOM 15372 C C . PHE B 1 348 ? 143.442 174.440 140.495 1.00 90.19 348 PHE B C 1
ATOM 15373 O O . PHE B 1 348 ? 142.869 173.648 141.247 1.00 90.19 348 PHE B O 1
ATOM 15390 N N . PHE B 1 349 ? 142.789 175.154 139.572 1.00 91.61 349 PHE B N 1
ATOM 15391 C CA . PHE B 1 349 ? 141.341 175.077 139.497 1.00 91.61 349 PHE B CA 1
ATOM 15392 C C . PHE B 1 349 ? 140.793 173.800 138.928 1.00 91.61 349 PHE B C 1
ATOM 15393 O O . PHE B 1 349 ? 139.748 173.341 139.387 1.00 91.61 349 PHE B O 1
ATOM 15410 N N . ILE B 1 350 ? 141.475 173.152 137.990 1.00 91.05 350 ILE B N 1
ATOM 15411 C CA . ILE B 1 350 ? 140.884 171.928 137.493 1.00 91.05 350 ILE B CA 1
ATOM 15412 C C . ILE B 1 350 ? 140.751 170.993 138.657 1.00 91.05 350 ILE B C 1
ATOM 15413 O O . ILE B 1 350 ? 139.718 170.324 138.806 1.00 91.05 350 ILE B O 1
ATOM 15429 N N . ASN B 1 351 ? 141.788 170.937 139.488 1.00 91.97 351 ASN B N 1
ATOM 15430 C CA . ASN B 1 351 ? 141.714 170.099 140.643 1.00 91.97 351 ASN B CA 1
ATOM 15431 C C . ASN B 1 351 ? 140.482 170.456 141.489 1.00 91.97 351 ASN B C 1
ATOM 15432 O O . ASN B 1 351 ? 139.726 169.552 141.835 1.00 91.97 351 ASN B O 1
ATOM 15443 N N . PHE B 1 352 ? 140.205 171.752 141.735 1.00 94.59 352 PHE B N 1
ATOM 15444 C CA . PHE B 1 352 ? 139.038 172.122 142.560 1.00 94.59 352 PHE B CA 1
ATOM 15445 C C . PHE B 1 352 ? 137.691 171.795 141.994 1.00 94.59 352 PHE B C 1
ATOM 15446 O O . PHE B 1 352 ? 136.797 171.369 142.728 1.00 94.59 352 PHE B O 1
ATOM 15463 N N . PHE B 1 353 ? 137.521 171.979 140.711 1.00 94.55 353 PHE B N 1
ATOM 15464 C CA . PHE B 1 353 ? 136.239 171.671 140.124 1.00 94.55 353 PHE B CA 1
ATOM 15465 C C . PHE B 1 353 ? 135.967 170.182 140.268 1.00 94.55 353 PHE B C 1
ATOM 15466 O O . PHE B 1 353 ? 134.848 169.770 140.607 1.00 94.55 353 PHE B O 1
ATOM 15483 N N . ASN B 1 354 ? 137.000 169.370 140.062 1.00 92.18 354 ASN B N 1
ATOM 15484 C CA . ASN B 1 354 ? 136.825 167.943 140.179 1.00 92.18 354 ASN B CA 1
ATOM 15485 C C . ASN B 1 354 ? 136.722 167.518 141.663 1.00 92.18 354 ASN B C 1
ATOM 15486 O O . ASN B 1 354 ? 135.987 166.576 141.978 1.00 92.18 354 ASN B O 1
ATOM 15497 N N . LEU B 1 355 ? 137.414 168.214 142.585 1.00 95.77 355 LEU B N 1
ATOM 15498 C CA . LEU B 1 355 ? 137.270 167.879 143.999 1.00 95.77 355 LEU B CA 1
ATOM 15499 C C . LEU B 1 355 ? 135.873 168.170 144.471 1.00 95.77 355 LEU B C 1
ATOM 15500 O O . LEU B 1 355 ? 135.320 167.387 145.245 1.00 95.77 355 LEU B O 1
ATOM 15516 N N . LEU B 1 356 ? 135.282 169.275 144.016 1.00 95.41 356 LEU B N 1
ATOM 15517 C CA . LEU B 1 356 ? 133.926 169.564 144.419 1.00 95.41 356 LEU B CA 1
ATOM 15518 C C . LEU B 1 356 ? 132.991 168.529 143.818 1.00 95.41 356 LEU B C 1
ATOM 15519 O O . LEU B 1 356 ? 132.028 168.120 144.463 1.00 95.41 356 LEU B O 1
ATOM 15535 N N . ALA B 1 357 ? 133.266 168.041 142.609 1.00 93.17 357 ALA B N 1
ATOM 15536 C CA . ALA B 1 357 ? 132.394 167.001 142.085 1.00 93.17 357 ALA B CA 1
ATOM 15537 C C . ALA B 1 357 ? 132.406 165.798 142.991 1.00 93.17 357 ALA B C 1
ATOM 15538 O O . ALA B 1 357 ? 131.361 165.185 143.243 1.00 93.17 357 ALA B O 1
ATOM 15545 N N . LYS B 1 358 ? 133.568 165.471 143.520 1.00 93.75 358 LYS B N 1
ATOM 15546 C CA . LYS B 1 358 ? 133.613 164.369 144.435 1.00 93.75 358 LYS B CA 1
ATOM 15547 C C . LYS B 1 358 ? 132.889 164.753 145.729 1.00 93.75 358 LYS B C 1
ATOM 15548 O O . LYS B 1 358 ? 132.152 163.932 146.277 1.00 93.75 358 LYS B O 1
ATOM 15567 N N . GLU B 1 359 ? 132.995 166.020 146.164 1.00 93.23 359 GLU B N 1
ATOM 15568 C CA . GLU B 1 359 ? 132.277 166.489 147.357 1.00 93.23 359 GLU B CA 1
ATOM 15569 C C . GLU B 1 359 ? 130.781 166.258 147.210 1.00 93.23 359 GLU B C 1
ATOM 15570 O O . GLU B 1 359 ? 130.108 165.901 148.175 1.00 93.23 359 GLU B O 1
ATOM 15582 N N . GLN B 1 360 ? 130.260 166.513 146.016 1.00 90.88 360 GLN B N 1
ATOM 15583 C CA . GLN B 1 360 ? 128.851 166.310 145.711 1.00 90.88 360 GLN B CA 1
ATOM 15584 C C . GLN B 1 360 ? 128.440 164.823 145.676 1.00 90.88 360 GLN B C 1
ATOM 15585 O O . GLN B 1 360 ? 127.301 164.488 146.017 1.00 90.88 360 GLN B O 1
ATOM 15599 N N . ARG B 1 361 ? 129.347 163.946 145.219 1.00 90.00 361 ARG B N 1
ATOM 15600 C CA . ARG B 1 361 ? 129.075 162.512 145.071 1.00 90.00 361 ARG B CA 1
ATOM 15601 C C . ARG B 1 361 ? 129.227 161.677 146.348 1.00 90.00 361 ARG B C 1
ATOM 15602 O O . ARG B 1 361 ? 128.398 160.806 146.625 1.00 90.00 361 ARG B O 1
ATOM 15623 N N . SER B 1 362 ? 130.301 161.901 147.091 1.00 89.34 362 SER B N 1
ATOM 15624 C CA . SER B 1 362 ? 130.609 161.139 148.301 1.00 89.34 362 SER B CA 1
ATOM 15625 C C . SER B 1 362 ? 130.264 161.958 149.538 1.00 89.34 362 SER B C 1
ATOM 15626 O O . SER B 1 362 ? 129.802 163.087 149.430 1.00 89.34 362 SER B O 1
ATOM 15634 N N . THR B 1 363 ? 130.415 161.382 150.720 1.00 88.21 363 THR B N 1
ATOM 15635 C CA . THR B 1 363 ? 130.003 162.093 151.918 1.00 88.21 363 THR B CA 1
ATOM 15636 C C . THR B 1 363 ? 130.974 163.137 152.439 1.00 88.21 363 THR B C 1
ATOM 15637 O O . THR B 1 363 ? 132.169 163.152 152.108 1.00 88.21 363 THR B O 1
ATOM 15648 N N . ALA B 1 364 ? 130.424 163.987 153.302 1.00 88.75 364 ALA B N 1
ATOM 15649 C CA . ALA B 1 364 ? 131.159 165.010 154.007 1.00 88.75 364 ALA B CA 1
ATOM 15650 C C . ALA B 1 364 ? 131.972 164.364 155.079 1.00 88.75 364 ALA B C 1
ATOM 15651 O O . ALA B 1 364 ? 131.579 163.329 155.618 1.00 88.75 364 ALA B O 1
ATOM 15658 N N . ILE B 1 365 ? 133.087 164.976 155.399 1.00 90.20 365 ILE B N 1
ATOM 15659 C CA . ILE B 1 365 ? 133.892 164.467 156.472 1.00 90.20 365 ILE B CA 1
ATOM 15660 C C . ILE B 1 365 ? 133.566 165.254 157.718 1.00 90.20 365 ILE B C 1
ATOM 15661 O O . ILE B 1 365 ? 133.588 166.484 157.709 1.00 90.20 365 ILE B O 1
ATOM 15677 N N . LYS B 1 366 ? 133.240 164.566 158.790 1.00 87.12 366 LYS B N 1
ATOM 15678 C CA . LYS B 1 366 ? 132.897 165.270 160.003 1.00 87.12 366 LYS B CA 1
ATOM 15679 C C . LYS B 1 366 ? 133.878 164.958 161.103 1.00 87.12 366 LYS B C 1
ATOM 15680 O O . LYS B 1 366 ? 134.228 163.801 161.332 1.00 87.12 366 LYS B O 1
ATOM 15699 N N . VAL B 1 367 ? 134.326 166.009 161.771 1.00 87.21 367 VAL B N 1
ATOM 15700 C CA . VAL B 1 367 ? 135.274 165.898 162.861 1.00 87.21 367 VAL B CA 1
ATOM 15701 C C . VAL B 1 367 ? 134.819 166.694 164.068 1.00 87.21 367 VAL B C 1
ATOM 15702 O O . VAL B 1 367 ? 133.989 167.598 163.936 1.00 87.21 367 VAL B O 1
ATOM 15715 N N . THR B 1 368 ? 135.411 166.385 165.211 1.00 83.33 368 THR B N 1
ATOM 15716 C CA . THR B 1 368 ? 135.242 167.110 166.456 1.00 83.33 368 THR B CA 1
ATOM 15717 C C . THR B 1 368 ? 136.279 168.215 166.511 1.00 83.33 368 THR B C 1
ATOM 15718 O O . THR B 1 368 ? 137.138 168.309 165.638 1.00 83.33 368 THR B O 1
ATOM 15729 N N . LYS B 1 369 ? 136.189 169.088 167.499 1.00 88.63 369 LYS B N 1
ATOM 15730 C CA . LYS B 1 369 ? 137.192 170.134 167.638 1.00 88.63 369 LYS B CA 1
ATOM 15731 C C . LYS B 1 369 ? 138.594 169.535 167.715 1.00 88.63 369 LYS B C 1
ATOM 15732 O O . LYS B 1 369 ? 138.875 168.726 168.598 1.00 88.63 369 LYS B O 1
ATOM 15751 N N . SER B 1 370 ? 139.510 170.002 166.863 1.00 89.00 370 SER B N 1
ATOM 15752 C CA . SER B 1 370 ? 140.871 169.481 166.904 1.00 89.00 370 SER B CA 1
ATOM 15753 C C . SER B 1 370 ? 141.685 170.318 167.869 1.00 89.00 370 SER B C 1
ATOM 15754 O O . SER B 1 370 ? 142.017 171.478 167.580 1.00 89.00 370 SER B O 1
ATOM 15762 N N . MET B 1 371 ? 142.074 169.711 168.987 1.00 93.18 371 MET B N 1
ATOM 15763 C CA . MET B 1 371 ? 142.780 170.404 170.064 1.00 93.18 371 MET B CA 1
ATOM 15764 C C . MET B 1 371 ? 144.142 170.871 169.680 1.00 93.18 371 MET B C 1
ATOM 15765 O O . MET B 1 371 ? 144.691 171.767 170.315 1.00 93.18 371 MET B O 1
ATOM 15779 N N . PHE B 1 372 ? 144.681 170.233 168.673 1.00 95.37 372 PHE B N 1
ATOM 15780 C CA . PHE B 1 372 ? 145.992 170.494 168.137 1.00 95.37 372 PHE B CA 1
ATOM 15781 C C . PHE B 1 372 ? 145.995 171.427 166.937 1.00 95.37 372 PHE B C 1
ATOM 15782 O O . PHE B 1 372 ? 147.068 171.830 166.476 1.00 95.37 372 PHE B O 1
ATOM 15799 N N . TRP B 1 373 ? 144.815 171.807 166.439 1.00 94.66 373 TRP B N 1
ATOM 15800 C CA . TRP B 1 373 ? 144.773 172.739 165.324 1.00 94.66 373 TRP B CA 1
ATOM 15801 C C . TRP B 1 373 ? 143.968 173.939 165.596 1.00 94.66 373 TRP B C 1
ATOM 15802 O O . TRP B 1 373 ? 144.394 175.043 165.298 1.00 94.66 373 TRP B O 1
ATOM 15823 N N . ASP B 1 374 ? 142.775 173.753 166.096 1.00 92.69 374 ASP B N 1
ATOM 15824 C CA . ASP B 1 374 ? 141.963 174.905 166.258 1.00 92.69 374 ASP B CA 1
ATOM 15825 C C . ASP B 1 374 ? 142.154 175.359 167.699 1.00 92.69 374 ASP B C 1
ATOM 15826 O O . ASP B 1 374 ? 142.221 176.550 167.998 1.00 92.69 374 ASP B O 1
ATOM 15835 N N . GLY B 1 375 ? 142.288 174.390 168.590 1.00 92.71 375 GLY B N 1
ATOM 15836 C CA . GLY B 1 375 ? 142.555 174.677 169.979 1.00 92.71 375 GLY B CA 1
ATOM 15837 C C . GLY B 1 375 ? 141.400 175.309 170.695 1.00 92.71 375 GLY B C 1
ATOM 15838 O O . GLY B 1 375 ? 140.254 175.224 170.261 1.00 92.71 375 GLY B O 1
ATOM 15842 N N . MET B 1 376 ? 141.729 175.967 171.798 1.00 92.00 376 MET B N 1
ATOM 15843 C CA . MET B 1 376 ? 140.811 176.630 172.716 1.00 92.00 376 MET B CA 1
ATOM 15844 C C . MET B 1 376 ? 140.838 178.139 172.582 1.00 92.00 376 MET B C 1
ATOM 15845 O O . MET B 1 376 ? 141.886 178.730 172.337 1.00 92.00 376 MET B O 1
ATOM 15859 N N . ASP B 1 377 ? 139.729 178.803 172.848 1.00 92.04 377 ASP B N 1
ATOM 15860 C CA . ASP B 1 377 ? 139.775 180.261 172.890 1.00 92.04 377 ASP B CA 1
ATOM 15861 C C . ASP B 1 377 ? 140.793 180.635 173.957 1.00 92.04 377 ASP B C 1
ATOM 15862 O O . ASP B 1 377 ? 140.816 180.020 175.029 1.00 92.04 377 ASP B O 1
ATOM 15871 N N . TYR B 1 378 ? 141.608 181.656 173.723 1.00 90.29 378 TYR B N 1
ATOM 15872 C CA . TYR B 1 378 ? 142.588 182.032 174.733 1.00 90.29 378 TYR B CA 1
ATOM 15873 C C . TYR B 1 378 ? 141.934 182.361 176.068 1.00 90.29 378 TYR B C 1
ATOM 15874 O O . TYR B 1 378 ? 142.568 182.165 177.110 1.00 90.29 378 TYR B O 1
ATOM 15892 N N . GLU B 1 379 ? 140.681 182.848 176.079 1.00 85.09 379 GLU B N 1
ATOM 15893 C CA . GLU B 1 379 ? 140.035 183.138 177.345 1.00 85.09 379 GLU B CA 1
ATOM 15894 C C . GLU B 1 379 ? 139.776 181.842 178.103 1.00 85.09 379 GLU B C 1
ATOM 15895 O O . GLU B 1 379 ? 139.776 181.846 179.338 1.00 85.09 379 GLU B O 1
ATOM 15907 N N . GLU B 1 380 ? 139.505 180.742 177.381 1.00 87.33 380 GLU B N 1
ATOM 15908 C CA . GLU B 1 380 ? 139.228 179.466 178.016 1.00 87.33 380 GLU B CA 1
ATOM 15909 C C . GLU B 1 380 ? 140.525 178.924 178.572 1.00 87.33 380 GLU B C 1
ATOM 15910 O O . GLU B 1 380 ? 140.544 178.291 179.623 1.00 87.33 380 GLU B O 1
ATOM 15922 N N . TYR B 1 381 ? 141.620 179.166 177.849 1.00 87.08 381 TYR B N 1
ATOM 15923 C CA . TYR B 1 381 ? 142.928 178.741 178.324 1.00 87.08 381 TYR B CA 1
ATOM 15924 C C . TYR B 1 381 ? 143.249 179.469 179.604 1.00 87.08 381 TYR B C 1
ATOM 15925 O O . TYR B 1 381 ? 143.619 178.867 180.596 1.00 87.08 381 TYR B O 1
ATOM 15943 N N . LYS B 1 382 ? 143.099 180.788 179.596 1.00 75.99 382 LYS B N 1
ATOM 15944 C CA . LYS B 1 382 ? 143.379 181.581 180.776 1.00 75.99 382 LYS B CA 1
ATOM 15945 C C . LYS B 1 382 ? 142.480 181.268 181.974 1.00 75.99 382 LYS B C 1
ATOM 15946 O O . LYS B 1 382 ? 142.916 181.370 183.120 1.00 75.99 382 LYS B O 1
ATOM 15965 N N . SER B 1 383 ? 141.216 180.923 181.709 1.00 72.97 383 SER B N 1
ATOM 15966 C CA . SER B 1 383 ? 140.208 180.702 182.745 1.00 72.97 383 SER B CA 1
ATOM 15967 C C . SER B 1 383 ? 140.259 179.401 183.543 1.00 72.97 383 SER B C 1
ATOM 15968 O O . SER B 1 383 ? 139.578 179.298 184.566 1.00 72.97 383 SER B O 1
ATOM 15976 N N . LYS B 1 384 ? 141.016 178.399 183.134 1.00 78.78 384 LYS B N 1
ATOM 15977 C CA . LYS B 1 384 ? 141.501 177.047 183.292 1.00 78.78 384 LYS B CA 1
ATOM 15978 C C . LYS B 1 384 ? 142.187 176.951 184.632 1.00 78.78 384 LYS B C 1
ATOM 15979 O O . LYS B 1 384 ? 142.973 177.811 185.008 1.00 78.78 384 LYS B O 1
ATOM 15998 N N . ASN B 1 385 ? 141.876 175.906 185.371 1.00 67.06 385 ASN B N 1
ATOM 15999 C CA . ASN B 1 385 ? 142.448 175.705 186.692 1.00 67.06 385 ASN B CA 1
ATOM 16000 C C . ASN B 1 385 ? 143.933 175.521 186.560 1.00 67.06 385 ASN B C 1
ATOM 16001 O O . ASN B 1 385 ? 144.398 174.919 185.593 1.00 67.06 385 ASN B O 1
ATOM 16012 N N . LEU B 1 386 ? 144.695 175.991 187.532 1.00 64.54 386 LEU B N 1
ATOM 16013 C CA . LEU B 1 386 ? 146.124 175.808 187.419 1.00 64.54 386 LEU B CA 1
ATOM 16014 C C . LEU B 1 386 ? 146.503 174.329 187.340 1.00 64.54 386 LEU B C 1
ATOM 16015 O O . LEU B 1 386 ? 147.457 173.988 186.651 1.00 64.54 386 LEU B O 1
ATOM 16031 N N . GLN B 1 387 ? 145.780 173.419 188.000 1.00 68.04 387 GLN B N 1
ATOM 16032 C CA . GLN B 1 387 ? 146.196 172.021 187.904 1.00 68.04 387 GLN B CA 1
ATOM 16033 C C . GLN B 1 387 ? 146.037 171.529 186.476 1.00 68.04 387 GLN B C 1
ATOM 16034 O O . GLN B 1 387 ? 146.888 170.788 185.970 1.00 68.04 387 GLN B O 1
ATOM 16048 N N . ASP B 1 388 ? 144.971 171.982 185.818 1.00 77.44 388 ASP B N 1
ATOM 16049 C CA . ASP B 1 388 ? 144.651 171.558 184.467 1.00 77.44 388 ASP B CA 1
ATOM 16050 C C . ASP B 1 388 ? 145.628 172.188 183.489 1.00 77.44 388 ASP B C 1
ATOM 16051 O O . ASP B 1 388 ? 146.074 171.553 182.523 1.00 77.44 388 ASP B O 1
ATOM 16060 N N . MET B 1 389 ? 145.977 173.443 183.749 1.00 75.46 389 MET B N 1
ATOM 16061 C CA . MET B 1 389 ? 146.885 174.141 182.877 1.00 75.46 389 MET B CA 1
ATOM 16062 C C . MET B 1 389 ? 148.281 173.582 182.974 1.00 75.46 389 MET B C 1
ATOM 16063 O O . MET B 1 389 ? 148.964 173.413 181.965 1.00 75.46 389 MET B O 1
ATOM 16077 N N . MET B 1 390 ? 148.722 173.290 184.182 1.00 72.48 390 MET B N 1
ATOM 16078 C CA . MET B 1 390 ? 150.069 172.824 184.352 1.00 72.48 390 MET B CA 1
ATOM 16079 C C . MET B 1 390 ? 150.220 171.413 183.792 1.00 72.48 390 MET B C 1
ATOM 16080 O O . MET B 1 390 ? 151.299 171.037 183.354 1.00 72.48 390 MET B O 1
ATOM 16094 N N . PHE B 1 391 ? 149.128 170.627 183.775 1.00 79.73 391 PHE B N 1
ATOM 16095 C CA . PHE B 1 391 ? 149.164 169.325 183.111 1.00 79.73 391 PHE B CA 1
ATOM 16096 C C . PHE B 1 391 ? 149.476 169.536 181.630 1.00 79.73 391 PHE B C 1
ATOM 16097 O O . PHE B 1 391 ? 150.461 169.009 181.096 1.00 79.73 391 PHE B O 1
ATOM 16114 N N . ILE B 1 392 ? 148.707 170.395 180.962 1.00 82.79 392 ILE B N 1
ATOM 16115 C CA . ILE B 1 392 ? 148.931 170.570 179.532 1.00 82.79 392 ILE B CA 1
ATOM 16116 C C . ILE B 1 392 ? 150.258 171.233 179.224 1.00 82.79 392 ILE B C 1
ATOM 16117 O O . ILE B 1 392 ? 150.920 170.845 178.269 1.00 82.79 392 ILE B O 1
ATOM 16133 N N . ASN B 1 393 ? 150.765 172.075 180.124 1.00 75.68 393 ASN B N 1
ATOM 16134 C CA . ASN B 1 393 ? 152.040 172.742 179.877 1.00 75.68 393 ASN B CA 1
ATOM 16135 C C . ASN B 1 393 ? 153.248 171.803 179.981 1.00 75.68 393 ASN B C 1
ATOM 16136 O O . ASN B 1 393 ? 154.379 172.222 179.719 1.00 75.68 393 ASN B O 1
ATOM 16147 N N . SER B 1 394 ? 153.028 170.556 180.396 1.00 73.94 394 SER B N 1
ATOM 16148 C CA . SER B 1 394 ? 154.077 169.560 180.510 1.00 73.94 394 SER B CA 1
ATOM 16149 C C . SER B 1 394 ? 153.884 168.440 179.496 1.00 73.94 394 SER B C 1
ATOM 16150 O O . SER B 1 394 ? 154.815 168.072 178.761 1.00 73.94 394 SER B O 1
ATOM 16158 N N . THR B 1 395 ? 152.663 167.911 179.436 1.00 82.33 395 THR B N 1
ATOM 16159 C CA . THR B 1 395 ? 152.382 166.771 178.596 1.00 82.33 395 THR B CA 1
ATOM 16160 C C . THR B 1 395 ? 152.153 167.115 177.142 1.00 82.33 395 THR B C 1
ATOM 16161 O O . THR B 1 395 ? 152.264 166.236 176.279 1.00 82.33 395 THR B O 1
ATOM 16172 N N . CYS B 1 396 ? 151.831 168.365 176.847 1.00 86.69 396 CYS B N 1
ATOM 16173 C CA . CYS B 1 396 ? 151.592 168.773 175.492 1.00 86.69 396 CYS B CA 1
ATOM 16174 C C . CYS B 1 396 ? 152.535 169.872 175.114 1.00 86.69 396 CYS B C 1
ATOM 16175 O O . CYS B 1 396 ? 152.930 170.671 175.956 1.00 86.69 396 CYS B O 1
ATOM 16183 N N . TYR B 1 397 ? 152.851 169.994 173.851 1.00 89.66 397 TYR B N 1
ATOM 16184 C CA . TYR B 1 397 ? 153.534 171.208 173.507 1.00 89.66 397 TYR B CA 1
ATOM 16185 C C . TYR B 1 397 ? 152.410 172.235 173.483 1.00 89.66 397 TYR B C 1
ATOM 16186 O O . TYR B 1 397 ? 151.315 171.936 172.997 1.00 89.66 397 TYR B O 1
ATOM 16204 N N . VAL B 1 398 ? 152.636 173.431 174.036 1.00 89.65 398 VAL B N 1
ATOM 16205 C CA . VAL B 1 398 ? 151.560 174.422 174.107 1.00 89.65 398 VAL B CA 1
ATOM 16206 C C . VAL B 1 398 ? 151.816 175.611 173.231 1.00 89.65 398 VAL B C 1
ATOM 16207 O O . VAL B 1 398 ? 152.815 176.319 173.406 1.00 89.65 398 VAL B O 1
ATOM 16220 N N . PHE B 1 399 ? 150.886 175.877 172.334 1.00 94.48 399 PHE B N 1
ATOM 16221 C CA . PHE B 1 399 ? 151.102 176.946 171.394 1.00 94.48 399 PHE B CA 1
ATOM 16222 C C . PHE B 1 399 ? 150.021 177.989 171.367 1.00 94.48 399 PHE B C 1
ATOM 16223 O O . PHE B 1 399 ? 148.838 177.677 171.419 1.00 94.48 399 PHE B O 1
ATOM 16240 N N . GLY B 1 400 ? 150.412 179.222 171.139 1.00 94.96 400 GLY B N 1
ATOM 16241 C CA . GLY B 1 400 ? 149.419 180.253 170.927 1.00 94.96 400 GLY B CA 1
ATOM 16242 C C . GLY B 1 400 ? 149.347 180.401 169.428 1.00 94.96 400 GLY B C 1
ATOM 16243 O O . GLY B 1 400 ? 150.029 179.661 168.712 1.00 94.96 400 GLY B O 1
ATOM 16247 N N . LEU B 1 401 ? 148.495 181.277 168.930 1.00 96.79 401 LEU B N 1
ATOM 16248 C CA . LEU B 1 401 ? 147.881 181.970 167.823 1.00 96.79 401 LEU B CA 1
ATOM 16249 C C . LEU B 1 401 ? 147.671 183.433 168.098 1.00 96.79 401 LEU B C 1
ATOM 16250 O O . LEU B 1 401 ? 146.879 183.766 168.967 1.00 96.79 401 LEU B O 1
ATOM 16266 N N . TYR B 1 402 ? 148.305 184.306 167.324 1.00 95.67 402 TYR B N 1
ATOM 16267 C CA . TYR B 1 402 ? 148.163 185.755 167.549 1.00 95.67 402 TYR B CA 1
ATOM 16268 C C . TYR B 1 402 ? 148.180 186.524 166.235 1.00 95.67 402 TYR B C 1
ATOM 16269 O O . TYR B 1 402 ? 148.657 186.012 165.219 1.00 95.67 402 TYR B O 1
ATOM 16287 N N . ASN B 1 403 ? 147.665 187.761 166.244 1.00 94.40 403 ASN B N 1
ATOM 16288 C CA . ASN B 1 403 ? 147.692 188.601 165.041 1.00 94.40 403 ASN B CA 1
ATOM 16289 C C . ASN B 1 403 ? 148.902 189.533 164.971 1.00 94.40 403 ASN B C 1
ATOM 16290 O O . ASN B 1 403 ? 149.270 190.169 165.963 1.00 94.40 403 ASN B O 1
ATOM 16301 N N . HIS B 1 404 ? 149.438 189.675 163.768 1.00 90.49 404 HIS B N 1
ATOM 16302 C CA . HIS B 1 404 ? 150.502 190.621 163.445 1.00 90.49 404 HIS B CA 1
ATOM 16303 C C . HIS B 1 404 ? 150.493 190.880 161.942 1.00 90.49 404 HIS B C 1
ATOM 16304 O O . HIS B 1 404 ? 150.263 189.954 161.178 1.00 90.49 404 HIS B O 1
ATOM 16318 N N . ASN B 1 405 ? 150.612 192.134 161.496 1.00 85.50 405 ASN B N 1
ATOM 16319 C CA . ASN B 1 405 ? 150.631 192.459 160.049 1.00 85.50 405 ASN B CA 1
ATOM 16320 C C . ASN B 1 405 ? 149.464 191.827 159.271 1.00 85.50 405 ASN B C 1
ATOM 16321 O O . ASN B 1 405 ? 149.646 191.326 158.160 1.00 85.50 405 ASN B O 1
ATOM 16332 N N . ASN B 1 406 ? 148.278 191.810 159.868 1.00 89.10 406 ASN B N 1
ATOM 16333 C CA . ASN B 1 406 ? 147.078 191.221 159.269 1.00 89.10 406 ASN B CA 1
ATOM 16334 C C . ASN B 1 406 ? 147.302 189.759 158.855 1.00 89.10 406 ASN B C 1
ATOM 16335 O O . ASN B 1 406 ? 146.723 189.305 157.866 1.00 89.10 406 ASN B O 1
ATOM 16346 N N . THR B 1 407 ? 148.102 189.028 159.633 1.00 93.67 407 THR B N 1
ATOM 16347 C CA . THR B 1 407 ? 148.412 187.621 159.445 1.00 93.67 407 THR B CA 1
ATOM 16348 C C . THR B 1 407 ? 148.341 186.932 160.810 1.00 93.67 407 THR B C 1
ATOM 16349 O O . THR B 1 407 ? 148.588 187.564 161.845 1.00 93.67 407 THR B O 1
ATOM 16360 N N . THR B 1 408 ? 148.018 185.643 160.853 1.00 96.13 408 THR B N 1
ATOM 16361 C CA . THR B 1 408 ? 148.105 184.966 162.136 1.00 96.13 408 THR B CA 1
ATOM 16362 C C . THR B 1 408 ? 149.217 183.967 162.170 1.00 96.13 408 THR B C 1
ATOM 16363 O O . THR B 1 408 ? 149.479 183.242 161.200 1.00 96.13 408 THR B O 1
ATOM 16374 N N . TYR B 1 409 ? 149.875 183.935 163.313 1.00 96.36 409 TYR B N 1
ATOM 16375 C CA . TYR B 1 409 ? 150.982 183.029 163.513 1.00 96.36 409 TYR B CA 1
ATOM 16376 C C . TYR B 1 409 ? 150.835 182.197 164.745 1.00 96.36 409 TYR B C 1
ATOM 16377 O O . TYR B 1 409 ? 150.269 182.628 165.747 1.00 96.36 409 TYR B O 1
ATOM 16395 N N . CYS B 1 410 ? 151.377 180.998 164.676 1.00 96.68 410 CYS B N 1
ATOM 16396 C CA . CYS B 1 410 ? 151.446 180.087 165.791 1.00 96.68 410 CYS B CA 1
ATOM 16397 C C . CYS B 1 410 ? 152.829 179.966 166.339 1.00 96.68 410 CYS B C 1
ATOM 16398 O O . CYS B 1 410 ? 153.808 179.943 165.603 1.00 96.68 410 CYS B O 1
ATOM 16406 N N . SER B 1 411 ? 152.932 179.933 167.633 1.00 93.81 411 SER B N 1
ATOM 16407 C CA . SER B 1 411 ? 154.235 179.736 168.214 1.00 93.81 411 SER B CA 1
ATOM 16408 C C . SER B 1 411 ? 154.125 179.242 169.607 1.00 93.81 411 SER B C 1
ATOM 16409 O O . SER B 1 411 ? 153.043 179.203 170.188 1.00 93.81 411 SER B O 1
ATOM 16417 N N . ILE B 1 412 ? 155.232 178.853 170.178 1.00 90.81 412 ILE B N 1
ATOM 16418 C CA . ILE B 1 412 ? 155.147 178.346 171.512 1.00 90.81 412 ILE B CA 1
ATOM 16419 C C . ILE B 1 412 ? 154.630 179.471 172.327 1.00 90.81 412 ILE B C 1
ATOM 16420 O O . ILE B 1 412 ? 155.119 180.599 172.241 1.00 90.81 412 ILE B O 1
ATOM 16436 N N . LEU B 1 413 ? 153.623 179.167 173.120 1.00 88.26 413 LEU B N 1
ATOM 16437 C CA . LEU B 1 413 ? 152.911 180.196 173.830 1.00 88.26 413 LEU B CA 1
ATOM 16438 C C . LEU B 1 413 ? 153.818 181.062 174.669 1.00 88.26 413 LEU B C 1
ATOM 16439 O O . LEU B 1 413 ? 153.646 182.283 174.707 1.00 88.26 413 LEU B O 1
ATOM 16455 N N . SER B 1 414 ? 154.827 180.480 175.299 1.00 79.47 414 SER B N 1
ATOM 16456 C CA . SER B 1 414 ? 155.692 181.274 176.148 1.00 79.47 414 SER B CA 1
ATOM 16457 C C . SER B 1 414 ? 156.523 182.265 175.349 1.00 79.47 414 SER B C 1
ATOM 16458 O O . SER B 1 414 ? 157.046 183.229 175.909 1.00 79.47 414 SER B O 1
ATOM 16466 N N . ASP B 1 415 ? 156.661 182.044 174.043 1.00 82.31 415 ASP B N 1
ATOM 16467 C CA . ASP B 1 415 ? 157.470 182.914 173.218 1.00 82.31 415 ASP B CA 1
ATOM 16468 C C . ASP B 1 415 ? 156.604 184.075 172.719 1.00 82.31 415 ASP B C 1
ATOM 16469 O O . ASP B 1 415 ? 157.110 185.171 172.485 1.00 82.31 415 ASP B O 1
ATOM 16478 N N . ILE B 1 416 ? 155.296 183.841 172.589 1.00 87.49 416 ILE B N 1
ATOM 16479 C CA . ILE B 1 416 ? 154.348 184.900 172.211 1.00 87.49 416 ILE B CA 1
ATOM 16480 C C . ILE B 1 416 ? 154.322 185.864 173.346 1.00 87.49 416 ILE B C 1
ATOM 16481 O O . ILE B 1 416 ? 154.249 187.082 173.169 1.00 87.49 416 ILE B O 1
ATOM 16497 N N . ILE B 1 417 ? 154.313 185.293 174.526 1.00 79.90 417 ILE B N 1
ATOM 16498 C CA . ILE B 1 417 ? 154.299 186.057 175.731 1.00 79.90 417 ILE B CA 1
ATOM 16499 C C . ILE B 1 417 ? 155.617 186.834 175.918 1.00 79.90 417 ILE B C 1
ATOM 16500 O O . ILE B 1 417 ? 155.585 188.043 176.152 1.00 79.90 417 ILE B O 1
ATOM 16516 N N . SER B 1 418 ? 156.785 186.205 175.738 1.00 75.61 418 SER B N 1
ATOM 16517 C CA . SER B 1 418 ? 158.032 186.951 175.928 1.00 75.61 418 SER B CA 1
ATOM 16518 C C . SER B 1 418 ? 158.229 188.014 174.845 1.00 75.61 418 SER B C 1
ATOM 16519 O O . SER B 1 418 ? 158.868 189.040 175.078 1.00 75.61 418 SER B O 1
ATOM 16527 N N . ALA B 1 419 ? 157.579 187.826 173.697 1.00 76.75 419 ALA B N 1
ATOM 16528 C CA . ALA B 1 419 ? 157.604 188.746 172.569 1.00 76.75 419 ALA B CA 1
ATOM 16529 C C . ALA B 1 419 ? 156.600 189.875 172.736 1.00 76.75 419 ALA B C 1
ATOM 16530 O O . ALA B 1 419 ? 156.462 190.717 171.843 1.00 76.75 419 ALA B O 1
ATOM 16537 N N . GLU B 1 420 ? 155.900 189.867 173.867 1.00 75.87 420 GLU B N 1
ATOM 16538 C CA . GLU B 1 420 ? 154.891 190.823 174.269 1.00 75.87 420 GLU B CA 1
ATOM 16539 C C . GLU B 1 420 ? 153.653 190.957 173.376 1.00 75.87 420 GLU B C 1
ATOM 16540 O O . GLU B 1 420 ? 153.146 192.065 173.184 1.00 75.87 420 GLU B O 1
ATOM 16552 N N . LYS B 1 421 ? 153.126 189.838 172.870 1.00 84.24 421 LYS B N 1
ATOM 16553 C CA . LYS B 1 421 ? 151.902 189.868 172.066 1.00 84.24 421 LYS B CA 1
ATOM 16554 C C . LYS B 1 421 ? 150.785 189.069 172.751 1.00 84.24 421 LYS B C 1
ATOM 16555 O O . LYS B 1 421 ? 151.059 188.206 173.583 1.00 84.24 421 LYS B O 1
ATOM 16574 N N . THR B 1 422 ? 149.522 189.359 172.419 1.00 85.60 422 THR B N 1
ATOM 16575 C CA . THR B 1 422 ? 148.401 188.656 173.050 1.00 85.60 422 THR B CA 1
ATOM 16576 C C . THR B 1 422 ? 147.773 187.564 172.161 1.00 85.60 422 THR B C 1
ATOM 16577 O O . THR B 1 422 ? 147.342 187.878 171.052 1.00 85.60 422 THR B O 1
ATOM 16588 N N . PRO B 1 423 ? 147.728 186.286 172.605 1.00 92.14 423 PRO B N 1
ATOM 16589 C CA . PRO B 1 423 ? 147.116 185.145 171.944 1.00 92.14 423 PRO B CA 1
ATOM 16590 C C . PRO B 1 423 ? 145.611 185.275 171.791 1.00 92.14 423 PRO B C 1
ATOM 16591 O O . PRO B 1 423 ? 144.936 185.877 172.621 1.00 92.14 423 PRO B O 1
ATOM 16602 N N . ILE B 1 424 ? 145.109 184.673 170.747 1.00 93.67 424 ILE B N 1
ATOM 16603 C CA . ILE B 1 424 ? 143.723 184.592 170.387 1.00 93.67 424 ILE B CA 1
ATOM 16604 C C . ILE B 1 424 ? 143.207 183.231 170.793 1.00 93.67 424 ILE B C 1
ATOM 16605 O O . ILE B 1 424 ? 142.116 183.121 171.351 1.00 93.67 424 ILE B O 1
ATOM 16621 N N . ARG B 1 425 ? 143.978 182.202 170.444 1.00 95.56 425 ARG B N 1
ATOM 16622 C CA . ARG B 1 425 ? 143.651 180.800 170.749 1.00 95.56 425 ARG B CA 1
ATOM 16623 C C . ARG B 1 425 ? 144.886 180.020 171.199 1.00 95.56 425 ARG B C 1
ATOM 16624 O O . ARG B 1 425 ? 146.011 180.415 170.904 1.00 95.56 425 ARG B O 1
ATOM 16645 N N . VAL B 1 426 ? 144.673 178.916 171.927 1.00 94.97 426 VAL B N 1
ATOM 16646 C CA . VAL B 1 426 ? 145.757 178.025 172.353 1.00 94.97 426 VAL B CA 1
ATOM 16647 C C . VAL B 1 426 ? 145.571 176.572 171.909 1.00 94.97 426 VAL B C 1
ATOM 16648 O O . VAL B 1 426 ? 144.535 175.955 172.163 1.00 94.97 426 VAL B O 1
ATOM 16661 N N . CYS B 1 427 ? 146.588 176.026 171.250 1.00 96.13 427 CYS B N 1
ATOM 16662 C CA . CYS B 1 427 ? 146.576 174.648 170.751 1.00 96.13 427 CYS B CA 1
ATOM 16663 C C . CYS B 1 427 ? 147.498 173.724 171.513 1.00 96.13 427 CYS B C 1
ATOM 16664 O O . CYS B 1 427 ? 148.569 174.123 171.987 1.00 96.13 427 CYS B O 1
ATOM 16672 N N . LEU B 1 428 ? 147.093 172.474 171.621 1.00 96.12 428 LEU B N 1
ATOM 16673 C CA . LEU B 1 428 ? 147.887 171.497 172.330 1.00 96.12 428 LEU B CA 1
ATOM 16674 C C . LEU B 1 428 ? 148.301 170.314 171.496 1.00 96.12 428 LEU B C 1
ATOM 16675 O O . LEU B 1 428 ? 147.487 169.713 170.814 1.00 96.12 428 LEU B O 1
ATOM 16691 N N . LEU B 1 429 ? 149.556 169.939 171.629 1.00 95.54 429 LEU B N 1
ATOM 16692 C CA . LEU B 1 429 ? 150.081 168.752 170.973 1.00 95.54 429 LEU B CA 1
ATOM 16693 C C . LEU B 1 429 ? 150.633 167.723 171.942 1.00 95.54 429 LEU B C 1
ATOM 16694 O O . LEU B 1 429 ? 151.785 167.851 172.357 1.00 95.54 429 LEU B O 1
ATOM 16710 N N . PRO B 1 430 ? 149.846 166.740 172.401 1.00 93.07 430 PRO B N 1
ATOM 16711 C CA . PRO B 1 430 ? 150.275 165.726 173.337 1.00 93.07 430 PRO B CA 1
ATOM 16712 C C . PRO B 1 430 ? 151.435 164.962 172.731 1.00 93.07 430 PRO B C 1
ATOM 16713 O O . PRO B 1 430 ? 151.438 164.713 171.520 1.00 93.07 430 PRO B O 1
ATOM 16724 N N . ARG B 1 431 ? 152.378 164.586 173.576 1.00 86.48 431 ARG B N 1
ATOM 16725 C CA . ARG B 1 431 ? 153.585 163.840 173.219 1.00 86.48 431 ARG B CA 1
ATOM 16726 C C . ARG B 1 431 ? 153.322 162.342 173.055 1.00 86.48 431 ARG B C 1
ATOM 16727 O O . ARG B 1 431 ? 152.317 161.823 173.559 1.00 86.48 431 ARG B O 1
ATOM 16748 N N . VAL B 1 432 ? 154.225 161.658 172.342 1.00 84.43 432 VAL B N 1
ATOM 16749 C CA . VAL B 1 432 ? 154.184 160.201 172.181 1.00 84.43 432 VAL B CA 1
ATOM 16750 C C . VAL B 1 432 ? 155.374 159.542 172.864 1.00 84.43 432 VAL B C 1
ATOM 16751 O O . VAL B 1 432 ? 156.519 159.885 172.582 1.00 84.43 432 VAL B O 1
ATOM 16764 N N . VAL B 1 433 ? 155.097 158.600 173.760 1.00 74.94 433 VAL B N 1
ATOM 16765 C CA . VAL B 1 433 ? 156.122 157.901 174.512 1.00 74.94 433 VAL B CA 1
ATOM 16766 C C . VAL B 1 433 ? 156.086 156.396 174.222 1.00 74.94 433 VAL B C 1
ATOM 16767 O O . VAL B 1 433 ? 155.202 155.691 174.697 1.00 74.94 433 VAL B O 1
ATOM 16780 N N . GLY B 1 434 ? 157.012 155.885 173.422 1.00 67.93 434 GLY B N 1
ATOM 16781 C CA . GLY B 1 434 ? 157.035 154.435 173.188 1.00 67.93 434 GLY B CA 1
ATOM 16782 C C . GLY B 1 434 ? 155.849 153.903 172.386 1.00 67.93 434 GLY B C 1
ATOM 16783 O O . GLY B 1 434 ? 155.441 152.755 172.553 1.00 67.93 434 GLY B O 1
ATOM 16787 N N . GLY B 1 435 ? 155.253 154.730 171.548 1.00 73.53 435 GLY B N 1
ATOM 16788 C CA . GLY B 1 435 ? 154.087 154.286 170.797 1.00 73.53 435 GLY B CA 1
ATOM 16789 C C . GLY B 1 435 ? 152.763 154.515 171.533 1.00 73.53 435 GLY B C 1
ATOM 16790 O O . GLY B 1 435 ? 151.706 154.133 171.039 1.00 73.53 435 GLY B O 1
ATOM 16794 N N . LYS B 1 436 ? 152.787 155.122 172.715 1.00 82.40 436 LYS B N 1
ATOM 16795 C CA . LYS B 1 436 ? 151.539 155.402 173.426 1.00 82.40 436 LYS B CA 1
ATOM 16796 C C . LYS B 1 436 ? 151.489 156.904 173.710 1.00 82.40 436 LYS B C 1
ATOM 16797 O O . LYS B 1 436 ? 152.535 157.532 173.839 1.00 82.40 436 LYS B O 1
ATOM 16816 N N . THR B 1 437 ? 150.316 157.534 173.809 1.00 90.92 437 THR B N 1
ATOM 16817 C CA . THR B 1 437 ? 150.432 158.959 174.097 1.00 90.92 437 THR B CA 1
ATOM 16818 C C . THR B 1 437 ? 150.714 159.157 175.557 1.00 90.92 437 THR B C 1
ATOM 16819 O O . THR B 1 437 ? 150.344 158.332 176.394 1.00 90.92 437 THR B O 1
ATOM 16830 N N . VAL B 1 438 ? 151.256 160.314 175.873 1.00 83.61 438 VAL B N 1
ATOM 16831 C CA . VAL B 1 438 ? 151.562 160.647 177.244 1.00 83.61 438 VAL B CA 1
ATOM 16832 C C . VAL B 1 438 ? 150.279 160.862 178.018 1.00 83.61 438 VAL B C 1
ATOM 16833 O O . VAL B 1 438 ? 150.189 160.510 179.192 1.00 83.61 438 VAL B O 1
ATOM 16846 N N . THR B 1 439 ? 149.278 161.438 177.363 1.00 90.51 439 THR B N 1
ATOM 16847 C CA . THR B 1 439 ? 148.014 161.712 177.997 1.00 90.51 439 THR B CA 1
ATOM 16848 C C . THR B 1 439 ? 147.216 160.449 178.219 1.00 90.51 439 THR B C 1
ATOM 16849 O O . THR B 1 439 ? 146.518 160.346 179.230 1.00 90.51 439 THR B O 1
ATOM 16860 N N . ASN B 1 440 ? 147.358 159.457 177.343 1.00 90.24 440 ASN B N 1
ATOM 16861 C CA . ASN B 1 440 ? 146.637 158.217 177.528 1.00 90.24 440 ASN B CA 1
ATOM 16862 C C . ASN B 1 440 ? 147.319 157.401 178.604 1.00 90.24 440 ASN B C 1
ATOM 16863 O O . ASN B 1 440 ? 146.660 156.773 179.420 1.00 90.24 440 ASN B O 1
ATOM 16874 N N . LEU B 1 441 ? 148.648 157.441 178.673 1.00 84.71 441 LEU B N 1
ATOM 16875 C CA . LEU B 1 441 ? 149.318 156.688 179.717 1.00 84.71 441 LEU B CA 1
ATOM 16876 C C . LEU B 1 441 ? 148.931 157.256 181.084 1.00 84.71 441 LEU B C 1
ATOM 16877 O O . LEU B 1 441 ? 148.643 156.492 182.020 1.00 84.71 441 LEU B O 1
ATOM 16893 N N . ILE B 1 442 ? 148.839 158.587 181.183 1.00 85.92 442 ILE B N 1
ATOM 16894 C CA . ILE B 1 442 ? 148.448 159.200 182.431 1.00 85.92 442 ILE B CA 1
ATOM 16895 C C . ILE B 1 442 ? 146.965 158.939 182.728 1.00 85.92 442 ILE B C 1
ATOM 16896 O O . ILE B 1 442 ? 146.618 158.584 183.860 1.00 85.92 442 ILE B O 1
ATOM 16912 N N . SER B 1 443 ? 146.086 159.116 181.736 1.00 88.98 443 SER B N 1
ATOM 16913 C CA . SER B 1 443 ? 144.656 158.913 181.935 1.00 88.98 443 SER B CA 1
ATOM 16914 C C . SER B 1 443 ? 144.306 157.485 182.302 1.00 88.98 443 SER B C 1
ATOM 16915 O O . SER B 1 443 ? 143.529 157.262 183.236 1.00 88.98 443 SER B O 1
ATOM 16923 N N . GLU B 1 444 ? 144.880 156.504 181.596 1.00 88.03 444 GLU B N 1
ATOM 16924 C CA . GLU B 1 444 ? 144.584 155.122 181.895 1.00 88.03 444 GLU B CA 1
ATOM 16925 C C . GLU B 1 444 ? 145.074 154.771 183.259 1.00 88.03 444 GLU B C 1
ATOM 16926 O O . GLU B 1 444 ? 144.406 154.028 183.976 1.00 88.03 444 GLU B O 1
ATOM 16938 N N . THR B 1 445 ? 146.225 155.296 183.659 1.00 85.15 445 THR B N 1
ATOM 16939 C CA . THR B 1 445 ? 146.686 154.937 184.966 1.00 85.15 445 THR B CA 1
ATOM 16940 C C . THR B 1 445 ? 145.717 155.497 185.999 1.00 85.15 445 THR B C 1
ATOM 16941 O O . THR B 1 445 ? 145.340 154.782 186.931 1.00 85.15 445 THR B O 1
ATOM 16952 N N . LEU B 1 446 ? 145.254 156.743 185.832 1.00 86.16 446 LEU B N 1
ATOM 16953 C CA . LEU B 1 446 ? 144.321 157.280 186.816 1.00 86.16 446 LEU B CA 1
ATOM 16954 C C . LEU B 1 446 ? 143.007 156.493 186.842 1.00 86.16 446 LEU B C 1
ATOM 16955 O O . LEU B 1 446 ? 142.481 156.194 187.922 1.00 86.16 446 LEU B O 1
ATOM 16971 N N . LYS B 1 447 ? 142.495 156.113 185.663 1.00 88.72 447 LYS B N 1
ATOM 16972 C CA . LYS B 1 447 ? 141.233 155.387 185.573 1.00 88.72 447 LYS B CA 1
ATOM 16973 C C . LYS B 1 447 ? 141.286 154.005 186.187 1.00 88.72 447 LYS B C 1
ATOM 16974 O O . LYS B 1 447 ? 140.358 153.609 186.908 1.00 88.72 447 LYS B O 1
ATOM 16993 N N . SER B 1 448 ? 142.352 153.260 185.903 1.00 86.29 448 SER B N 1
ATOM 16994 C CA . SER B 1 448 ? 142.437 151.919 186.422 1.00 86.29 448 SER B CA 1
ATOM 16995 C C . SER B 1 448 ? 142.736 151.909 187.902 1.00 86.29 448 SER B C 1
ATOM 16996 O O . SER B 1 448 ? 142.289 151.011 188.607 1.00 86.29 448 SER B O 1
ATOM 17004 N N . ILE B 1 449 ? 143.450 152.902 188.420 1.00 86.62 449 ILE B N 1
ATOM 17005 C CA . ILE B 1 449 ? 143.650 152.884 189.853 1.00 86.62 449 ILE B CA 1
ATOM 17006 C C . ILE B 1 449 ? 142.334 153.207 190.553 1.00 86.62 449 ILE B C 1
ATOM 17007 O O . ILE B 1 449 ? 141.939 152.510 191.483 1.00 86.62 449 ILE B O 1
ATOM 17023 N N . SER B 1 450 ? 141.618 154.243 190.094 1.00 85.51 450 SER B N 1
ATOM 17024 C CA . SER B 1 450 ? 140.389 154.666 190.769 1.00 85.51 450 SER B CA 1
ATOM 17025 C C . SER B 1 450 ? 139.242 153.670 190.681 1.00 85.51 450 SER B C 1
ATOM 17026 O O . SER B 1 450 ? 138.403 153.589 191.595 1.00 85.51 450 SER B O 1
ATOM 17034 N N . SER B 1 451 ? 139.268 152.828 189.653 1.00 85.83 451 SER B N 1
ATOM 17035 C CA . SER B 1 451 ? 138.255 151.813 189.423 1.00 85.83 451 SER B CA 1
ATOM 17036 C C . SER B 1 451 ? 138.561 150.497 190.145 1.00 85.83 451 SER B C 1
ATOM 17037 O O . SER B 1 451 ? 137.774 149.548 190.070 1.00 85.83 451 SER B O 1
ATOM 17045 N N . MET B 1 452 ? 139.721 150.418 190.794 1.00 87.10 452 MET B N 1
ATOM 17046 C CA . MET B 1 452 ? 140.202 149.221 191.468 1.00 87.10 452 MET B CA 1
ATOM 17047 C C . MET B 1 452 ? 139.662 149.137 192.897 1.00 87.10 452 MET B C 1
ATOM 17048 O O . MET B 1 452 ? 139.361 150.156 193.516 1.00 87.10 452 MET B O 1
ATOM 17062 N N . THR B 1 453 ? 139.488 147.915 193.406 1.00 85.68 453 THR B N 1
ATOM 17063 C CA . THR B 1 453 ? 139.147 146.973 194.466 1.00 85.68 453 THR B CA 1
ATOM 17064 C C . THR B 1 453 ? 140.275 146.999 195.463 1.00 85.68 453 THR B C 1
ATOM 17065 O O . THR B 1 453 ? 141.420 146.805 195.075 1.00 85.68 453 THR B O 1
ATOM 17076 N N . ILE B 1 454 ? 139.976 147.147 196.747 1.00 88.00 454 ILE B N 1
ATOM 17077 C CA . ILE B 1 454 ? 141.069 147.261 197.703 1.00 88.00 454 ILE B CA 1
ATOM 17078 C C . ILE B 1 454 ? 141.251 146.090 198.626 1.00 88.00 454 ILE B C 1
ATOM 17079 O O . ILE B 1 454 ? 140.339 145.312 198.902 1.00 88.00 454 ILE B O 1
ATOM 17095 N N . ARG B 1 455 ? 142.483 145.995 199.071 1.00 83.81 455 ARG B N 1
ATOM 17096 C CA . ARG B 1 455 ? 143.034 144.988 199.931 1.00 83.81 455 ARG B CA 1
ATOM 17097 C C . ARG B 1 455 ? 144.281 145.629 200.492 1.00 83.81 455 ARG B C 1
ATOM 17098 O O . ARG B 1 455 ? 144.529 146.797 200.208 1.00 83.81 455 ARG B O 1
ATOM 17119 N N . GLU B 1 456 ? 145.032 144.916 201.298 1.00 82.30 456 GLU B N 1
ATOM 17120 C CA . GLU B 1 456 ? 146.182 144.705 202.153 1.00 82.30 456 GLU B CA 1
ATOM 17121 C C . GLU B 1 456 ? 147.408 144.406 201.301 1.00 82.30 456 GLU B C 1
ATOM 17122 O O . GLU B 1 456 ? 147.300 143.992 200.145 1.00 82.30 456 GLU B O 1
ATOM 17134 N N . PHE B 1 457 ? 148.575 144.626 201.867 1.00 87.03 457 PHE B N 1
ATOM 17135 C CA . PHE B 1 457 ? 149.833 144.314 201.212 1.00 87.03 457 PHE B CA 1
ATOM 17136 C C . PHE B 1 457 ? 150.036 142.823 201.161 1.00 87.03 457 PHE B C 1
ATOM 17137 O O . PHE B 1 457 ? 149.496 142.110 202.005 1.00 87.03 457 PHE B O 1
ATOM 17154 N N . PRO B 1 458 ? 150.768 142.323 200.168 1.00 82.64 458 PRO B N 1
ATOM 17155 C CA . PRO B 1 458 ? 151.136 140.941 200.037 1.00 82.64 458 PRO B CA 1
ATOM 17156 C C . PRO B 1 458 ? 152.040 140.581 201.180 1.00 82.64 458 PRO B C 1
ATOM 17157 O O . PRO B 1 458 ? 152.773 141.432 201.682 1.00 82.64 458 PRO B O 1
ATOM 17168 N N . ARG B 1 459 ? 151.961 139.341 201.608 1.00 77.83 459 ARG B N 1
ATOM 17169 C CA . ARG B 1 459 ? 152.764 138.867 202.710 1.00 77.83 459 ARG B CA 1
ATOM 17170 C C . ARG B 1 459 ? 154.084 138.291 202.254 1.00 77.83 459 ARG B C 1
ATOM 17171 O O . ARG B 1 459 ? 154.215 137.818 201.128 1.00 77.83 459 ARG B O 1
ATOM 17192 N N . LYS B 1 460 ? 155.056 138.324 203.146 1.00 77.18 460 LYS B N 1
ATOM 17193 C CA . LYS B 1 460 ? 156.335 137.699 202.905 1.00 77.18 460 LYS B CA 1
ATOM 17194 C C . LYS B 1 460 ? 156.212 136.189 202.833 1.00 77.18 460 LYS B C 1
ATOM 17195 O O . LYS B 1 460 ? 155.571 135.578 203.689 1.00 77.18 460 LYS B O 1
ATOM 17214 N N . ASP B 1 461 ? 156.862 135.614 201.828 1.00 71.59 461 ASP B N 1
ATOM 17215 C CA . ASP B 1 461 ? 156.983 134.177 201.623 1.00 71.59 461 ASP B CA 1
ATOM 17216 C C . ASP B 1 461 ? 158.264 133.998 200.815 1.00 71.59 461 ASP B C 1
ATOM 17217 O O . ASP B 1 461 ? 158.887 134.987 200.431 1.00 71.59 461 ASP B O 1
ATOM 17226 N N . LYS B 1 462 ? 158.645 132.770 200.502 1.00 65.71 462 LYS B N 1
ATOM 17227 C CA . LYS B 1 462 ? 159.541 131.802 199.888 1.00 65.71 462 LYS B CA 1
ATOM 17228 C C . LYS B 1 462 ? 159.403 131.696 198.374 1.00 65.71 462 LYS B C 1
ATOM 17229 O O . LYS B 1 462 ? 158.302 131.703 197.829 1.00 65.71 462 LYS B O 1
ATOM 17248 N N . SER B 1 463 ? 160.543 131.555 197.703 1.00 67.11 463 SER B N 1
ATOM 17249 C CA . SER B 1 463 ? 160.609 131.318 196.261 1.00 67.11 463 SER B CA 1
ATOM 17250 C C . SER B 1 463 ? 159.812 132.285 195.383 1.00 67.11 463 SER B C 1
ATOM 17251 O O . SER B 1 463 ? 159.112 131.853 194.463 1.00 67.11 463 SER B O 1
ATOM 17259 N N . ILE B 1 464 ? 159.941 133.590 195.621 1.00 79.75 464 ILE B N 1
ATOM 17260 C CA . ILE B 1 464 ? 159.230 134.524 194.766 1.00 79.75 464 ILE B CA 1
ATOM 17261 C C . ILE B 1 464 ? 160.175 134.935 193.661 1.00 79.75 464 ILE B C 1
ATOM 17262 O O . ILE B 1 464 ? 161.110 135.706 193.863 1.00 79.75 464 ILE B O 1
ATOM 17278 N N . MET B 1 465 ? 159.948 134.398 192.477 1.00 85.14 465 MET B N 1
ATOM 17279 C CA . MET B 1 465 ? 160.855 134.667 191.384 1.00 85.14 465 MET B CA 1
ATOM 17280 C C . MET B 1 465 ? 160.334 135.729 190.433 1.00 85.14 465 MET B C 1
ATOM 17281 O O . MET B 1 465 ? 161.044 136.177 189.545 1.00 85.14 465 MET B O 1
ATOM 17295 N N . HIS B 1 466 ? 159.088 136.118 190.570 1.00 88.51 466 HIS B N 1
ATOM 17296 C CA . HIS B 1 466 ? 158.506 137.071 189.652 1.00 88.51 466 HIS B CA 1
ATOM 17297 C C . HIS B 1 466 ? 158.301 138.411 190.307 1.00 88.51 466 HIS B C 1
ATOM 17298 O O . HIS B 1 466 ? 158.180 138.517 191.523 1.00 88.51 466 HIS B O 1
ATOM 17312 N N . ILE B 1 467 ? 158.253 139.439 189.487 1.00 92.18 467 ILE B N 1
ATOM 17313 C CA . ILE B 1 467 ? 158.105 140.792 189.970 1.00 92.18 467 ILE B CA 1
ATOM 17314 C C . ILE B 1 467 ? 156.820 141.432 189.490 1.00 92.18 467 ILE B C 1
ATOM 17315 O O . ILE B 1 467 ? 156.661 142.636 189.621 1.00 92.18 467 ILE B O 1
ATOM 17331 N N . GLY B 1 468 ? 155.917 140.642 188.898 1.00 91.93 468 GLY B N 1
ATOM 17332 C CA . GLY B 1 468 ? 154.633 140.378 188.246 1.00 91.93 468 GLY B CA 1
ATOM 17333 C C . GLY B 1 468 ? 154.689 140.725 186.770 1.00 91.93 468 GLY B C 1
ATOM 17334 O O . GLY B 1 468 ? 153.668 140.786 186.075 1.00 91.93 468 GLY B O 1
ATOM 17338 N N . LEU B 1 469 ? 155.900 141.006 186.325 1.00 91.85 469 LEU B N 1
ATOM 17339 C CA . LEU B 1 469 ? 156.247 141.393 184.970 1.00 91.85 469 LEU B CA 1
ATOM 17340 C C . LEU B 1 469 ? 156.931 140.221 184.309 1.00 91.85 469 LEU B C 1
ATOM 17341 O O . LEU B 1 469 ? 157.444 139.348 185.012 1.00 91.85 469 LEU B O 1
ATOM 17357 N N . SER B 1 470 ? 156.935 140.148 182.983 1.00 87.82 470 SER B N 1
ATOM 17358 C CA . SER B 1 470 ? 157.355 139.492 181.746 1.00 87.82 470 SER B CA 1
ATOM 17359 C C . SER B 1 470 ? 158.803 139.868 181.509 1.00 87.82 470 SER B C 1
ATOM 17360 O O . SER B 1 470 ? 159.266 140.880 182.030 1.00 87.82 470 SER B O 1
ATOM 17368 N N . GLU B 1 471 ? 159.520 139.145 180.649 1.00 80.50 471 GLU B N 1
ATOM 17369 C CA . GLU B 1 471 ? 160.918 139.515 180.406 1.00 80.50 471 GLU B CA 1
ATOM 17370 C C . GLU B 1 471 ? 161.020 140.943 179.893 1.00 80.50 471 GLU B C 1
ATOM 17371 O O . GLU B 1 471 ? 161.981 141.659 180.185 1.00 80.50 471 GLU B O 1
ATOM 17383 N N . THR B 1 472 ? 160.056 141.319 179.060 1.00 76.67 472 THR B N 1
ATOM 17384 C CA . THR B 1 472 ? 159.995 142.635 178.481 1.00 76.67 472 THR B CA 1
ATOM 17385 C C . THR B 1 472 ? 159.676 143.674 179.552 1.00 76.67 472 THR B C 1
ATOM 17386 O O . THR B 1 472 ? 160.316 144.731 179.638 1.00 76.67 472 THR B O 1
ATOM 17397 N N . GLY B 1 473 ? 158.670 143.377 180.367 1.00 81.60 473 GLY B N 1
ATOM 17398 C CA . GLY B 1 473 ? 158.236 144.282 181.413 1.00 81.60 473 GLY B CA 1
ATOM 17399 C C . GLY B 1 473 ? 159.320 144.505 182.454 1.00 81.60 473 GLY B C 1
ATOM 17400 O O . GLY B 1 473 ? 159.492 145.621 182.965 1.00 81.60 473 GLY B O 1
ATOM 17404 N N . PHE B 1 474 ? 160.104 143.471 182.746 1.00 84.84 474 PHE B N 1
ATOM 17405 C CA . PHE B 1 474 ? 161.117 143.603 183.767 1.00 84.84 474 PHE B CA 1
ATOM 17406 C C . PHE B 1 474 ? 162.035 144.739 183.586 1.00 84.84 474 PHE B C 1
ATOM 17407 O O . PHE B 1 474 ? 162.118 145.597 184.458 1.00 84.84 474 PHE B O 1
ATOM 17424 N N . MET B 1 475 ? 162.714 144.804 182.462 1.00 77.55 475 MET B N 1
ATOM 17425 C CA . MET B 1 475 ? 163.713 145.454 181.665 1.00 77.55 475 MET B CA 1
ATOM 17426 C C . MET B 1 475 ? 163.217 146.856 181.429 1.00 77.55 475 MET B C 1
ATOM 17427 O O . MET B 1 475 ? 163.965 147.817 181.590 1.00 77.55 475 MET B O 1
ATOM 17441 N N . ARG B 1 476 ? 161.919 146.997 181.184 1.00 78.59 476 ARG B N 1
ATOM 17442 C CA . ARG B 1 476 ? 161.371 148.334 181.052 1.00 78.59 476 ARG B CA 1
ATOM 17443 C C . ARG B 1 476 ? 161.391 148.984 182.417 1.00 78.59 476 ARG B C 1
ATOM 17444 O O . ARG B 1 476 ? 161.985 150.047 182.597 1.00 78.59 476 ARG B O 1
ATOM 17465 N N . PHE B 1 477 ? 160.838 148.309 183.410 1.00 82.83 477 PHE B N 1
ATOM 17466 C CA . PHE B 1 477 ? 160.833 148.905 184.725 1.00 82.83 477 PHE B CA 1
ATOM 17467 C C . PHE B 1 477 ? 162.257 149.162 185.221 1.00 82.83 477 PHE B C 1
ATOM 17468 O O . PHE B 1 477 ? 162.605 150.284 185.594 1.00 82.83 477 PHE B O 1
ATOM 17485 N N . PHE B 1 478 ? 163.100 148.132 185.165 1.00 76.69 478 PHE B N 1
ATOM 17486 C CA . PHE B 1 478 ? 164.441 148.227 185.713 1.00 76.69 478 PHE B CA 1
ATOM 17487 C C . PHE B 1 478 ? 165.337 149.254 185.040 1.00 76.69 478 PHE B C 1
ATOM 17488 O O . PHE B 1 478 ? 166.097 149.930 185.729 1.00 76.69 478 PHE B O 1
ATOM 17505 N N . GLN B 1 479 ? 165.285 149.406 183.717 1.00 69.57 479 GLN B N 1
ATOM 17506 C CA . GLN B 1 479 ? 166.156 150.395 183.107 1.00 69.57 479 GLN B CA 1
ATOM 17507 C C . GLN B 1 479 ? 165.666 151.806 183.383 1.00 69.57 479 GLN B C 1
ATOM 17508 O O . GLN B 1 479 ? 166.471 152.718 183.558 1.00 69.57 479 GLN B O 1
ATOM 17522 N N . LEU B 1 480 ? 164.355 151.995 183.530 1.00 74.49 480 LEU B N 1
ATOM 17523 C CA . LEU B 1 480 ? 163.832 153.320 183.838 1.00 74.49 480 LEU B CA 1
ATOM 17524 C C . LEU B 1 480 ? 164.351 153.800 185.181 1.00 74.49 480 LEU B C 1
ATOM 17525 O O . LEU B 1 480 ? 164.610 154.989 185.374 1.00 74.49 480 LEU B O 1
ATOM 17541 N N . LEU B 1 481 ? 164.596 152.867 186.088 1.00 75.12 481 LEU B N 1
ATOM 17542 C CA . LEU B 1 481 ? 165.040 153.189 187.430 1.00 75.12 481 LEU B CA 1
ATOM 17543 C C . LEU B 1 481 ? 166.382 153.902 187.436 1.00 75.12 481 LEU B C 1
ATOM 17544 O O . LEU B 1 481 ? 166.672 154.667 188.348 1.00 75.12 481 LEU B O 1
ATOM 17560 N N . ARG B 1 482 ? 167.193 153.737 186.399 1.00 63.83 482 ARG B N 1
ATOM 17561 C CA . ARG B 1 482 ? 168.526 154.335 186.350 1.00 63.83 482 ARG B CA 1
ATOM 17562 C C . ARG B 1 482 ? 168.455 155.853 186.435 1.00 63.83 482 ARG B C 1
ATOM 17563 O O . ARG B 1 482 ? 169.434 156.513 186.767 1.00 63.83 482 ARG B O 1
ATOM 17584 N N . LEU B 1 483 ? 167.297 156.409 186.132 1.00 60.14 483 LEU B N 1
ATOM 17585 C CA . LEU B 1 483 ? 167.078 157.835 186.082 1.00 60.14 483 LEU B CA 1
ATOM 17586 C C . LEU B 1 483 ? 166.750 158.421 187.475 1.00 60.14 483 LEU B C 1
ATOM 17587 O O . LEU B 1 483 ? 166.473 159.620 187.589 1.00 60.14 483 LEU B O 1
ATOM 17603 N N . MET B 1 484 ? 166.836 157.569 188.515 1.00 59.61 484 MET B N 1
ATOM 17604 C CA . MET B 1 484 ? 166.596 157.874 189.928 1.00 59.61 484 MET B CA 1
ATOM 17605 C C . MET B 1 484 ? 167.519 158.946 190.500 1.00 59.61 484 MET B C 1
ATOM 17606 O O . MET B 1 484 ? 168.594 159.245 189.970 1.00 59.61 484 MET B O 1
ATOM 17620 N N . ALA B 1 485 ? 167.089 159.514 191.627 1.00 53.87 485 ALA B N 1
ATOM 17621 C CA . ALA B 1 485 ? 167.833 160.554 192.323 1.00 53.87 485 ALA B CA 1
ATOM 17622 C C . ALA B 1 485 ? 167.563 160.502 193.816 1.00 53.87 485 ALA B C 1
ATOM 17623 O O . ALA B 1 485 ? 166.560 159.938 194.256 1.00 53.87 485 ALA B O 1
ATOM 17630 N N . ASP B 1 486 ? 168.462 161.095 194.600 1.00 54.14 486 ASP B N 1
ATOM 17631 C CA . ASP B 1 486 ? 168.278 161.183 196.045 1.00 54.14 486 ASP B CA 1
ATOM 17632 C C . ASP B 1 486 ? 167.317 162.312 196.385 1.00 54.14 486 ASP B C 1
ATOM 17633 O O . ASP B 1 486 ? 167.571 163.483 196.094 1.00 54.14 486 ASP B O 1
ATOM 17642 N N . LYS B 1 487 ? 166.197 161.934 196.974 1.00 56.60 487 LYS B N 1
ATOM 17643 C CA . LYS B 1 487 ? 165.102 162.823 197.303 1.00 56.60 487 LYS B CA 1
ATOM 17644 C C . LYS B 1 487 ? 164.284 162.054 198.346 1.00 56.60 487 LYS B C 1
ATOM 17645 O O . LYS B 1 487 ? 164.557 160.870 198.537 1.00 56.60 487 LYS B O 1
ATOM 17664 N N . PRO B 1 488 ? 163.264 162.627 199.000 1.00 60.69 488 PRO B N 1
ATOM 17665 C CA . PRO B 1 488 ? 162.480 161.955 200.019 1.00 60.69 488 PRO B CA 1
ATOM 17666 C C . PRO B 1 488 ? 161.964 160.629 199.497 1.00 60.69 488 PRO B C 1
ATOM 17667 O O . PRO B 1 488 ? 161.498 160.550 198.350 1.00 60.69 488 PRO B O 1
ATOM 17678 N N . HIS B 1 489 ? 161.968 159.622 200.374 1.00 72.59 489 HIS B N 1
ATOM 17679 C CA . HIS B 1 489 ? 161.584 158.264 200.019 1.00 72.59 489 HIS B CA 1
ATOM 17680 C C . HIS B 1 489 ? 160.206 158.205 199.449 1.00 72.59 489 HIS B C 1
ATOM 17681 O O . HIS B 1 489 ? 159.969 157.459 198.517 1.00 72.59 489 HIS B O 1
ATOM 17695 N N . GLU B 1 490 ? 159.291 159.043 199.912 1.00 71.07 490 GLU B N 1
ATOM 17696 C CA . GLU B 1 490 ? 157.931 159.511 199.924 1.00 71.07 490 GLU B CA 1
ATOM 17697 C C . GLU B 1 490 ? 157.586 159.940 198.508 1.00 71.07 490 GLU B C 1
ATOM 17698 O O . GLU B 1 490 ? 156.548 159.539 197.958 1.00 71.07 490 GLU B O 1
ATOM 17710 N N . THR B 1 491 ? 158.529 160.596 197.849 1.00 69.32 491 THR B N 1
ATOM 17711 C CA . THR B 1 491 ? 158.317 161.000 196.487 1.00 69.32 491 THR B CA 1
ATOM 17712 C C . THR B 1 491 ? 158.712 159.840 195.606 1.00 69.32 491 THR B C 1
ATOM 17713 O O . THR B 1 491 ? 157.985 159.468 194.682 1.00 69.32 491 THR B O 1
ATOM 17724 N N . ALA B 1 492 ? 159.871 159.249 195.906 1.00 75.79 492 ALA B N 1
ATOM 17725 C CA . ALA B 1 492 ? 160.382 158.186 195.061 1.00 75.79 492 ALA B CA 1
ATOM 17726 C C . ALA B 1 492 ? 159.459 156.958 195.024 1.00 75.79 492 ALA B C 1
ATOM 17727 O O . ALA B 1 492 ? 159.236 156.392 193.959 1.00 75.79 492 ALA B O 1
ATOM 17734 N N . ILE B 1 493 ? 158.857 156.586 196.152 1.00 84.36 493 ILE B N 1
ATOM 17735 C CA . ILE B 1 493 ? 157.970 155.437 196.173 1.00 84.36 493 ILE B CA 1
ATOM 17736 C C . ILE B 1 493 ? 156.744 155.737 195.363 1.00 84.36 493 ILE B C 1
ATOM 17737 O O . ILE B 1 493 ? 156.313 154.904 194.576 1.00 84.36 493 ILE B O 1
ATOM 17753 N N . LYS B 1 494 ? 156.135 156.912 195.533 1.00 79.85 494 LYS B N 1
ATOM 17754 C CA . LYS B 1 494 ? 154.943 157.163 194.750 1.00 79.85 494 LYS B CA 1
ATOM 17755 C C . LYS B 1 494 ? 155.248 157.044 193.258 1.00 79.85 494 LYS B C 1
ATOM 17756 O O . LYS B 1 494 ? 154.474 156.425 192.520 1.00 79.85 494 LYS B O 1
ATOM 17775 N N . GLU B 1 495 ? 156.393 157.593 192.812 1.00 77.52 495 GLU B N 1
ATOM 17776 C CA . GLU B 1 495 ? 156.751 157.535 191.393 1.00 77.52 495 GLU B CA 1
ATOM 17777 C C . GLU B 1 495 ? 157.017 156.114 190.906 1.00 77.52 495 GLU B C 1
ATOM 17778 O O . GLU B 1 495 ? 156.569 155.730 189.818 1.00 77.52 495 GLU B O 1
ATOM 17790 N N . VAL B 1 496 ? 157.707 155.322 191.723 1.00 82.99 496 VAL B N 1
ATOM 17791 C CA . VAL B 1 496 ? 158.031 153.959 191.366 1.00 82.99 496 VAL B CA 1
ATOM 17792 C C . VAL B 1 496 ? 156.804 153.089 191.329 1.00 82.99 496 VAL B C 1
ATOM 17793 O O . VAL B 1 496 ? 156.637 152.308 190.390 1.00 82.99 496 VAL B O 1
ATOM 17806 N N . VAL B 1 497 ? 155.944 153.209 192.332 1.00 86.12 497 VAL B N 1
ATOM 17807 C CA . VAL B 1 497 ? 154.759 152.390 192.380 1.00 86.12 497 VAL B CA 1
ATOM 17808 C C . VAL B 1 497 ? 153.842 152.759 191.224 1.00 86.12 497 VAL B C 1
ATOM 17809 O O . VAL B 1 497 ? 153.284 151.870 190.585 1.00 86.12 497 VAL B O 1
ATOM 17822 N N . MET B 1 498 ? 153.656 154.046 190.946 1.00 80.97 498 MET B N 1
ATOM 17823 C CA . MET B 1 498 ? 152.839 154.382 189.805 1.00 80.97 498 MET B CA 1
ATOM 17824 C C . MET B 1 498 ? 153.440 153.878 188.500 1.00 80.97 498 MET B C 1
ATOM 17825 O O . MET B 1 498 ? 152.691 153.432 187.630 1.00 80.97 498 MET B O 1
ATOM 17839 N N . ALA B 1 499 ? 154.773 153.948 188.330 1.00 80.57 499 ALA B N 1
ATOM 17840 C CA . ALA B 1 499 ? 155.369 153.434 187.107 1.00 80.57 499 ALA B CA 1
ATOM 17841 C C . ALA B 1 499 ? 155.101 151.949 187.003 1.00 80.57 499 ALA B C 1
ATOM 17842 O O . ALA B 1 499 ? 154.740 151.455 185.934 1.00 80.57 499 ALA B O 1
ATOM 17849 N N . TYR B 1 500 ? 155.187 151.250 188.136 1.00 87.35 500 TYR B N 1
ATOM 17850 C CA . TYR B 1 500 ? 154.904 149.830 188.190 1.00 87.35 500 TYR B CA 1
ATOM 17851 C C . TYR B 1 500 ? 153.507 149.516 187.682 1.00 87.35 500 TYR B C 1
ATOM 17852 O O . TYR B 1 500 ? 153.309 148.560 186.915 1.00 87.35 500 TYR B O 1
ATOM 17870 N N . VAL B 1 501 ? 152.543 150.330 188.095 1.00 84.26 501 VAL B N 1
ATOM 17871 C CA . VAL B 1 501 ? 151.172 150.146 187.666 1.00 84.26 501 VAL B CA 1
ATOM 17872 C C . VAL B 1 501 ? 151.034 150.460 186.189 1.00 84.26 501 VAL B C 1
ATOM 17873 O O . VAL B 1 501 ? 150.451 149.682 185.437 1.00 84.26 501 VAL B O 1
ATOM 17886 N N . GLY B 1 502 ? 151.623 151.568 185.753 1.00 77.45 502 GLY B N 1
ATOM 17887 C CA . GLY B 1 502 ? 151.516 151.975 184.363 1.00 77.45 502 GLY B CA 1
ATOM 17888 C C . GLY B 1 502 ? 152.041 150.899 183.434 1.00 77.45 502 GLY B C 1
ATOM 17889 O O . GLY B 1 502 ? 151.511 150.699 182.335 1.00 77.45 502 GLY B O 1
ATOM 17893 N N . ILE B 1 503 ? 153.067 150.180 183.870 1.00 81.52 503 ILE B N 1
ATOM 17894 C CA . ILE B 1 503 ? 153.598 149.109 183.070 1.00 81.52 503 ILE B CA 1
ATOM 17895 C C . ILE B 1 503 ? 152.638 147.918 183.063 1.00 81.52 503 ILE B C 1
ATOM 17896 O O . ILE B 1 503 ? 152.307 147.422 181.983 1.00 81.52 503 ILE B O 1
ATOM 17912 N N . LYS B 1 504 ? 152.119 147.488 184.236 1.00 84.83 504 LYS B N 1
ATOM 17913 C CA . LYS B 1 504 ? 151.167 146.360 184.254 1.00 84.83 504 LYS B CA 1
ATOM 17914 C C . LYS B 1 504 ? 149.908 146.607 183.458 1.00 84.83 504 LYS B C 1
ATOM 17915 O O . LYS B 1 504 ? 149.342 145.680 182.887 1.00 84.83 504 LYS B O 1
ATOM 17934 N N . LEU B 1 505 ? 149.480 147.842 183.386 1.00 75.31 505 LEU B N 1
ATOM 17935 C CA . LEU B 1 505 ? 148.272 148.124 182.648 1.00 75.31 505 LEU B CA 1
ATOM 17936 C C . LEU B 1 505 ? 148.443 147.895 181.141 1.00 75.31 505 LEU B C 1
ATOM 17937 O O . LEU B 1 505 ? 147.438 147.808 180.422 1.00 75.31 505 LEU B O 1
ATOM 17953 N N . GLY B 1 506 ? 149.683 147.844 180.640 1.00 69.80 506 GLY B N 1
ATOM 17954 C CA . GLY B 1 506 ? 149.927 147.601 179.227 1.00 69.80 506 GLY B CA 1
ATOM 17955 C C . GLY B 1 506 ? 150.563 146.222 178.993 1.00 69.80 506 GLY B C 1
ATOM 17956 O O . GLY B 1 506 ? 150.372 145.614 177.937 1.00 69.80 506 GLY B O 1
ATOM 17960 N N . ASP B 1 507 ? 151.285 145.708 179.996 1.00 80.38 507 ASP B N 1
ATOM 17961 C CA . ASP B 1 507 ? 151.975 144.424 179.904 1.00 80.38 507 ASP B CA 1
ATOM 17962 C C . ASP B 1 507 ? 151.066 143.265 180.275 1.00 80.38 507 ASP B C 1
ATOM 17963 O O . ASP B 1 507 ? 150.808 143.009 181.451 1.00 80.38 507 ASP B O 1
ATOM 17972 N N . LYS B 1 508 ? 150.600 142.554 179.261 1.00 73.46 508 LYS B N 1
ATOM 17973 C CA . LYS B 1 508 ? 149.617 141.501 179.438 1.00 73.46 508 LYS B CA 1
ATOM 17974 C C . LYS B 1 508 ? 150.238 140.112 179.392 1.00 73.46 508 LYS B C 1
ATOM 17975 O O . LYS B 1 508 ? 149.525 139.119 179.226 1.00 73.46 508 LYS B O 1
ATOM 17994 N N . GLY B 1 509 ? 151.565 140.034 179.459 1.00 78.41 509 GLY B N 1
ATOM 17995 C CA . GLY B 1 509 ? 152.224 138.740 179.365 1.00 78.41 509 GLY B CA 1
ATOM 17996 C C . GLY B 1 509 ? 152.339 137.984 180.692 1.00 78.41 509 GLY B C 1
ATOM 17997 O O . GLY B 1 509 ? 151.844 138.407 181.744 1.00 78.41 509 GLY B O 1
ATOM 18001 N N . SER B 1 510 ? 152.991 136.824 180.614 1.00 84.41 510 SER B N 1
ATOM 18002 C CA . SER B 1 510 ? 153.222 135.934 181.743 1.00 84.41 510 SER B CA 1
ATOM 18003 C C . SER B 1 510 ? 154.344 136.490 182.608 1.00 84.41 510 SER B C 1
ATOM 18004 O O . SER B 1 510 ? 155.169 137.246 182.098 1.00 84.41 510 SER B O 1
ATOM 18012 N N . PRO B 1 511 ? 154.420 136.156 183.903 1.00 89.31 511 PRO B N 1
ATOM 18013 C CA . PRO B 1 511 ? 155.520 136.521 184.759 1.00 89.31 511 PRO B CA 1
ATOM 18014 C C . PRO B 1 511 ? 156.780 135.824 184.286 1.00 89.31 511 PRO B C 1
ATOM 18015 O O . PRO B 1 511 ? 156.737 134.663 183.880 1.00 89.31 511 PRO B O 1
ATOM 18026 N N . TYR B 1 512 ? 157.897 136.516 184.398 1.00 89.14 512 TYR B N 1
ATOM 18027 C CA . TYR B 1 512 ? 159.205 135.984 184.061 1.00 89.14 512 TYR B CA 1
ATOM 18028 C C . TYR B 1 512 ? 159.895 135.739 185.366 1.00 89.14 512 TYR B C 1
ATOM 18029 O O . TYR B 1 512 ? 159.733 136.528 186.297 1.00 89.14 512 TYR B O 1
ATOM 18047 N N . TYR B 1 513 ? 160.598 134.625 185.476 1.00 86.40 513 TYR B N 1
ATOM 18048 C CA . TYR B 1 513 ? 161.207 134.300 186.742 1.00 86.40 513 TYR B CA 1
ATOM 18049 C C . TYR B 1 513 ? 162.707 134.613 186.833 1.00 86.40 513 TYR B C 1
ATOM 18050 O O . TYR B 1 513 ? 163.487 134.281 185.939 1.00 86.40 513 TYR B O 1
ATOM 18068 N N . ILE B 1 514 ? 163.086 135.176 187.978 1.00 84.13 514 ILE B N 1
ATOM 18069 C CA . ILE B 1 514 ? 164.429 135.544 188.380 1.00 84.13 514 ILE B CA 1
ATOM 18070 C C . ILE B 1 514 ? 165.125 134.410 189.088 1.00 84.13 514 ILE B C 1
ATOM 18071 O O . ILE B 1 514 ? 164.597 133.862 190.052 1.00 84.13 514 ILE B O 1
ATOM 18087 N N . ARG B 1 515 ? 166.331 134.079 188.655 1.00 73.86 515 ARG B N 1
ATOM 18088 C CA . ARG B 1 515 ? 167.546 133.297 188.701 1.00 73.86 515 ARG B CA 1
ATOM 18089 C C . ARG B 1 515 ? 168.310 133.737 189.927 1.00 73.86 515 ARG B C 1
ATOM 18090 O O . ARG B 1 515 ? 168.502 134.936 190.146 1.00 73.86 515 ARG B O 1
ATOM 18111 N N . LYS B 1 516 ? 168.795 132.786 190.718 1.00 65.00 516 LYS B N 1
ATOM 18112 C CA . LYS B 1 516 ? 169.494 133.182 191.933 1.00 65.00 516 LYS B CA 1
ATOM 18113 C C . LYS B 1 516 ? 170.736 134.023 191.634 1.00 65.00 516 LYS B C 1
ATOM 18114 O O . LYS B 1 516 ? 170.991 135.002 192.331 1.00 65.00 516 LYS B O 1
ATOM 18133 N N . GLU B 1 517 ? 171.396 133.757 190.509 1.00 63.99 517 GLU B N 1
ATOM 18134 C CA . GLU B 1 517 ? 172.632 134.431 190.139 1.00 63.99 517 GLU B CA 1
ATOM 18135 C C . GLU B 1 517 ? 172.557 135.946 189.927 1.00 63.99 517 GLU B C 1
ATOM 18136 O O . GLU B 1 517 ? 173.595 136.610 190.014 1.00 63.99 517 GLU B O 1
ATOM 18148 N N . SER B 1 518 ? 171.379 136.484 189.602 1.00 68.66 518 SER B N 1
ATOM 18149 C CA . SER B 1 518 ? 171.226 137.914 189.358 1.00 68.66 518 SER B CA 1
ATOM 18150 C C . SER B 1 518 ? 170.121 138.482 190.218 1.00 68.66 518 SER B C 1
ATOM 18151 O O . SER B 1 518 ? 169.660 139.606 190.016 1.00 68.66 518 SER B O 1
ATOM 18159 N N . TYR B 1 519 ? 169.691 137.695 191.203 1.00 74.37 519 TYR B N 1
ATOM 18160 C CA . TYR B 1 519 ? 168.545 138.052 192.011 1.00 74.37 519 TYR B CA 1
ATOM 18161 C C . TYR B 1 519 ? 168.834 139.361 192.708 1.00 74.37 519 TYR B C 1
ATOM 18162 O O . TYR B 1 519 ? 167.988 140.259 192.782 1.00 74.37 519 TYR B O 1
ATOM 18180 N N . GLN B 1 520 ? 170.069 139.477 193.181 1.00 70.86 520 GLN B N 1
ATOM 18181 C CA . GLN B 1 520 ? 170.551 140.623 193.914 1.00 70.86 520 GLN B CA 1
ATOM 18182 C C . GLN B 1 520 ? 170.701 141.877 193.052 1.00 70.86 520 GLN B C 1
ATOM 18183 O O . GLN B 1 520 ? 170.808 142.973 193.607 1.00 70.86 520 GLN B O 1
ATOM 18197 N N . ASP B 1 521 ? 170.766 141.736 191.716 1.00 71.21 521 ASP B N 1
ATOM 18198 C CA . ASP B 1 521 ? 170.965 142.909 190.883 1.00 71.21 521 ASP B CA 1
ATOM 18199 C C . ASP B 1 521 ? 169.640 143.590 190.771 1.00 71.21 521 ASP B C 1
ATOM 18200 O O . ASP B 1 521 ? 169.529 144.815 190.859 1.00 71.21 521 ASP B O 1
ATOM 18209 N N . PHE B 1 522 ? 168.607 142.768 190.674 1.00 78.91 522 PHE B N 1
ATOM 18210 C CA . PHE B 1 522 ? 167.269 143.286 190.564 1.00 78.91 522 PHE B CA 1
ATOM 18211 C C . PHE B 1 522 ? 166.934 143.981 191.876 1.00 78.91 522 PHE B C 1
ATOM 18212 O O . PHE B 1 522 ? 166.401 145.095 191.891 1.00 78.91 522 PHE B O 1
ATOM 18229 N N . ILE B 1 523 ? 167.342 143.372 192.994 1.00 79.19 523 ILE B N 1
ATOM 18230 C CA . ILE B 1 523 ? 167.085 143.989 194.282 1.00 79.19 523 ILE B CA 1
ATOM 18231 C C . ILE B 1 523 ? 167.808 145.306 194.392 1.00 79.19 523 ILE B C 1
ATOM 18232 O O . ILE B 1 523 ? 167.215 146.317 194.769 1.00 79.19 523 ILE B O 1
ATOM 18248 N N . TYR B 1 524 ? 169.079 145.345 194.034 1.00 75.00 524 TYR B N 1
ATOM 18249 C CA . TYR B 1 524 ? 169.769 146.600 194.177 1.00 75.00 524 TYR B CA 1
ATOM 18250 C C . TYR B 1 524 ? 169.041 147.702 193.442 1.00 75.00 524 TYR B C 1
ATOM 18251 O O . TYR B 1 524 ? 168.785 148.774 194.005 1.00 75.00 524 TYR B O 1
ATOM 18269 N N . LEU B 1 525 ? 168.680 147.446 192.186 1.00 76.16 525 LEU B N 1
ATOM 18270 C CA . LEU B 1 525 ? 168.087 148.496 191.399 1.00 76.16 525 LEU B CA 1
ATOM 18271 C C . LEU B 1 525 ? 166.710 148.963 191.880 1.00 76.16 525 LEU B C 1
ATOM 18272 O O . LEU B 1 525 ? 166.461 150.175 191.929 1.00 76.16 525 LEU B O 1
ATOM 18288 N N . LEU B 1 526 ? 165.808 148.040 192.274 1.00 82.65 526 LEU B N 1
ATOM 18289 C CA . LEU B 1 526 ? 164.471 148.538 192.613 1.00 82.65 526 LEU B CA 1
ATOM 18290 C C . LEU B 1 526 ? 164.454 149.241 193.944 1.00 82.65 526 LEU B C 1
ATOM 18291 O O . LEU B 1 526 ? 163.777 150.257 194.100 1.00 82.65 526 LEU B O 1
ATOM 18307 N N . PHE B 1 527 ? 165.269 148.802 194.881 1.00 83.73 527 PHE B N 1
ATOM 18308 C CA . PHE B 1 527 ? 165.252 149.452 196.168 1.00 83.73 527 PHE B CA 1
ATOM 18309 C C . PHE B 1 527 ? 165.957 150.786 196.108 1.00 83.73 527 PHE B C 1
ATOM 18310 O O . PHE B 1 527 ? 165.467 151.780 196.666 1.00 83.73 527 PHE B O 1
ATOM 18327 N N . ALA B 1 528 ? 167.067 150.852 195.361 1.00 73.50 528 ALA B N 1
ATOM 18328 C CA . ALA B 1 528 ? 167.812 152.088 195.241 1.00 73.50 528 ALA B CA 1
ATOM 18329 C C . ALA B 1 528 ? 166.931 153.179 194.636 1.00 73.50 528 ALA B C 1
ATOM 18330 O O . ALA B 1 528 ? 166.973 154.334 195.075 1.00 73.50 528 ALA B O 1
ATOM 18337 N N . SER B 1 529 ? 166.048 152.800 193.705 1.00 75.36 529 SER B N 1
ATOM 18338 C CA . SER B 1 529 ? 165.181 153.754 193.019 1.00 75.36 529 SER B CA 1
ATOM 18339 C C . SER B 1 529 ? 164.136 154.392 193.910 1.00 75.36 529 SER B C 1
ATOM 18340 O O . SER B 1 529 ? 163.528 155.398 193.535 1.00 75.36 529 SER B O 1
ATOM 18348 N N . MET B 1 530 ? 163.870 153.777 195.063 1.00 81.78 530 MET B N 1
ATOM 18349 C CA . MET B 1 530 ? 162.871 154.258 195.989 1.00 81.78 530 MET B CA 1
ATOM 18350 C C . MET B 1 530 ? 163.518 154.989 197.147 1.00 81.78 530 MET B C 1
ATOM 18351 O O . MET B 1 530 ? 162.839 155.350 198.105 1.00 81.78 530 MET B O 1
ATOM 18365 N N . GLY B 1 531 ? 164.835 155.173 197.080 1.00 74.00 531 GLY B N 1
ATOM 18366 C CA . GLY B 1 531 ? 165.562 155.835 198.142 1.00 74.00 531 GLY B CA 1
ATOM 18367 C C . GLY B 1 531 ? 166.036 154.921 199.278 1.00 74.00 531 GLY B C 1
ATOM 18368 O O . GLY B 1 531 ? 166.443 155.433 200.322 1.00 74.00 531 GLY B O 1
ATOM 18372 N N . PHE B 1 532 ? 166.022 153.591 199.103 1.00 79.16 532 PHE B N 1
ATOM 18373 C CA . PHE B 1 532 ? 166.458 152.716 200.185 1.00 79.16 532 PHE B CA 1
ATOM 18374 C C . PHE B 1 532 ? 167.911 152.365 199.952 1.00 79.16 532 PHE B C 1
ATOM 18375 O O . PHE B 1 532 ? 168.340 152.195 198.809 1.00 79.16 532 PHE B O 1
ATOM 18392 N N . LYS B 1 533 ? 168.689 152.248 201.017 1.00 73.51 533 LYS B N 1
ATOM 18393 C CA . LYS B 1 533 ? 170.085 151.926 200.818 1.00 73.51 533 LYS B CA 1
ATOM 18394 C C . LYS B 1 533 ? 170.236 150.428 200.733 1.00 73.51 533 LYS B C 1
ATOM 18395 O O . LYS B 1 533 ? 169.657 149.695 201.535 1.00 73.51 533 LYS B O 1
ATOM 18414 N N . VAL B 1 534 ? 171.020 149.961 199.773 1.00 71.92 534 VAL B N 1
ATOM 18415 C CA . VAL B 1 534 ? 171.246 148.533 199.646 1.00 71.92 534 VAL B CA 1
ATOM 18416 C C . VAL B 1 534 ? 172.735 148.242 199.692 1.00 71.92 534 VAL B C 1
ATOM 18417 O O . VAL B 1 534 ? 173.504 148.818 198.918 1.00 71.92 534 VAL B O 1
ATOM 18430 N N . THR B 1 535 ? 173.139 147.346 200.585 1.00 66.32 535 THR B N 1
ATOM 18431 C CA . THR B 1 535 ? 174.540 146.971 200.697 1.00 66.32 535 THR B CA 1
ATOM 18432 C C . THR B 1 535 ? 174.700 145.449 200.637 1.00 66.32 535 THR B C 1
ATOM 18433 O O . THR B 1 535 ? 173.767 144.691 200.928 1.00 66.32 535 THR B O 1
ATOM 18444 N N . THR B 1 536 ? 175.905 144.985 200.300 1.00 59.82 536 THR B N 1
ATOM 18445 C CA . THR B 1 536 ? 176.155 143.543 200.263 1.00 59.82 536 THR B CA 1
ATOM 18446 C C . THR B 1 536 ? 177.215 143.127 201.267 1.00 59.82 536 THR B C 1
ATOM 18447 O O . THR B 1 536 ? 178.294 143.730 201.351 1.00 59.82 536 THR B O 1
ATOM 18458 N N . ARG B 1 537 ? 176.895 142.072 202.012 1.00 58.23 537 ARG B N 1
ATOM 18459 C CA . ARG B 1 537 ? 177.795 141.497 203.011 1.00 58.23 537 ARG B CA 1
ATOM 18460 C C . ARG B 1 537 ? 177.881 139.978 202.903 1.00 58.23 537 ARG B C 1
ATOM 18461 O O . ARG B 1 537 ? 176.970 139.321 202.404 1.00 58.23 537 ARG B O 1
ATOM 18482 N N . ARG B 1 538 ? 178.992 139.400 203.352 1.00 52.37 538 ARG B N 1
ATOM 18483 C CA . ARG B 1 538 ? 179.091 137.944 203.332 1.00 52.37 538 ARG B CA 1
ATOM 18484 C C . ARG B 1 538 ? 179.219 137.364 204.727 1.00 52.37 538 ARG B C 1
ATOM 18485 O O . ARG B 1 538 ? 179.987 137.861 205.554 1.00 52.37 538 ARG B O 1
ATOM 18506 N N . SER B 1 539 ? 178.490 136.278 204.952 1.00 53.15 539 SER B N 1
ATOM 18507 C CA . SER B 1 539 ? 178.548 135.543 206.212 1.00 53.15 539 SER B CA 1
ATOM 18508 C C . SER B 1 539 ? 178.985 134.102 206.007 1.00 53.15 539 SER B C 1
ATOM 18509 O O . SER B 1 539 ? 178.700 133.475 204.979 1.00 53.15 539 SER B O 1
ATOM 18517 N N . ILE B 1 540 ? 179.713 133.576 206.986 1.00 49.55 540 ILE B N 1
ATOM 18518 C CA . ILE B 1 540 ? 180.177 132.198 206.916 1.00 49.55 540 ILE B CA 1
ATOM 18519 C C . ILE B 1 540 ? 179.392 131.313 207.864 1.00 49.55 540 ILE B C 1
ATOM 18520 O O . ILE B 1 540 ? 179.334 131.557 209.071 1.00 49.55 540 ILE B O 1
ATOM 18536 N N . MET B 1 541 ? 178.780 130.288 207.292 1.00 50.94 541 MET B N 1
ATOM 18537 C CA . MET B 1 541 ? 177.965 129.337 208.027 1.00 50.94 541 MET B CA 1
ATOM 18538 C C . MET B 1 541 ? 178.576 127.951 207.920 1.00 50.94 541 MET B C 1
ATOM 18539 O O . MET B 1 541 ? 178.294 127.201 206.980 1.00 50.94 541 MET B O 1
ATOM 18553 N N . GLY B 1 542 ? 179.379 127.566 208.900 1.00 46.28 542 GLY B N 1
ATOM 18554 C CA . GLY B 1 542 ? 180.110 126.326 208.721 1.00 46.28 542 GLY B CA 1
ATOM 18555 C C . GLY B 1 542 ? 181.014 126.560 207.519 1.00 46.28 542 GLY B C 1
ATOM 18556 O O . GLY B 1 542 ? 181.794 127.508 207.508 1.00 46.28 542 GLY B O 1
ATOM 18560 N N . SER B 1 543 ? 180.929 125.695 206.518 1.00 43.83 543 SER B N 1
ATOM 18561 C CA . SER B 1 543 ? 181.742 125.828 205.315 1.00 43.83 543 SER B CA 1
ATOM 18562 C C . SER B 1 543 ? 181.013 126.592 204.196 1.00 43.83 543 SER B C 1
ATOM 18563 O O . SER B 1 543 ? 181.570 126.782 203.110 1.00 43.83 543 SER B O 1
ATOM 18571 N N . ASN B 1 544 ? 179.761 126.998 204.446 1.00 42.26 544 ASN B N 1
ATOM 18572 C CA . ASN B 1 544 ? 178.923 127.656 203.440 1.00 42.26 544 ASN B CA 1
ATOM 18573 C C . ASN B 1 544 ? 179.057 129.180 203.400 1.00 42.26 544 ASN B C 1
ATOM 18574 O O . ASN B 1 544 ? 179.351 129.846 204.398 1.00 42.26 544 ASN B O 1
ATOM 18585 N N . ASN B 1 545 ? 178.760 129.760 202.234 1.00 52.46 545 ASN B N 1
ATOM 18586 C CA . ASN B 1 545 ? 178.825 131.219 202.072 1.00 52.46 545 ASN B CA 1
ATOM 18587 C C . ASN B 1 545 ? 177.478 131.861 201.798 1.00 52.46 545 ASN B C 1
ATOM 18588 O O . ASN B 1 545 ? 176.759 131.474 200.877 1.00 52.46 545 ASN B O 1
ATOM 18599 N N . ILE B 1 546 ? 177.113 132.827 202.626 1.00 51.62 546 ILE B N 1
ATOM 18600 C CA . ILE B 1 546 ? 175.829 133.477 202.445 1.00 51.62 546 ILE B CA 1
ATOM 18601 C C . ILE B 1 546 ? 176.014 134.892 201.931 1.00 51.62 546 ILE B C 1
ATOM 18602 O O . ILE B 1 546 ? 176.672 135.712 202.583 1.00 51.62 546 ILE B O 1
ATOM 18618 N N . SER B 1 547 ? 175.425 135.187 200.774 1.00 60.60 547 SER B N 1
ATOM 18619 C CA . SER B 1 547 ? 175.483 136.538 200.229 1.00 60.60 547 SER B CA 1
ATOM 18620 C C . SER B 1 547 ? 174.240 137.269 200.724 1.00 60.60 547 SER B C 1
ATOM 18621 O O . SER B 1 547 ? 173.090 136.896 200.435 1.00 60.60 547 SER B O 1
ATOM 18629 N N . ILE B 1 548 ? 174.475 138.272 201.544 1.00 64.00 548 ILE B N 1
ATOM 18630 C CA . ILE B 1 548 ? 173.432 138.997 202.229 1.00 64.00 548 ILE B CA 1
ATOM 18631 C C . ILE B 1 548 ? 173.107 140.310 201.594 1.00 64.00 548 ILE B C 1
ATOM 18632 O O . ILE B 1 548 ? 173.968 141.193 201.513 1.00 64.00 548 ILE B O 1
ATOM 18648 N N . ILE B 1 549 ? 171.860 140.484 201.167 1.00 71.88 549 ILE B N 1
ATOM 18649 C CA . ILE B 1 549 ? 171.539 141.763 200.589 1.00 71.88 549 ILE B CA 1
ATOM 18650 C C . ILE B 1 549 ? 170.756 142.487 201.664 1.00 71.88 549 ILE B C 1
ATOM 18651 O O . ILE B 1 549 ? 169.646 142.081 202.013 1.00 71.88 549 ILE B O 1
ATOM 18667 N N . SER B 1 550 ? 171.351 143.537 202.204 1.00 74.23 550 SER B N 1
ATOM 18668 C CA . SER B 1 550 ? 170.768 144.266 203.313 1.00 74.23 550 SER B CA 1
ATOM 18669 C C . SER B 1 550 ? 170.177 145.591 202.889 1.00 74.23 550 SER B C 1
ATOM 18670 O O . SER B 1 550 ? 170.854 146.451 202.320 1.00 74.23 550 SER B O 1
ATOM 18678 N N . ILE B 1 551 ? 168.882 145.739 203.120 1.00 82.35 551 ILE B N 1
ATOM 18679 C CA . ILE B 1 551 ? 168.183 146.944 202.720 1.00 82.35 551 ILE B CA 1
ATOM 18680 C C . ILE B 1 551 ? 167.763 147.761 203.932 1.00 82.35 551 ILE B C 1
ATOM 18681 O O . ILE B 1 551 ? 167.115 147.233 204.845 1.00 82.35 551 ILE B O 1
ATOM 18697 N N . ARG B 1 552 ? 168.124 149.047 203.932 1.00 78.46 552 ARG B N 1
ATOM 18698 C CA . ARG B 1 552 ? 167.769 149.930 205.030 1.00 78.46 552 ARG B CA 1
ATOM 18699 C C . ARG B 1 552 ? 167.307 151.316 204.559 1.00 78.46 552 ARG B C 1
ATOM 18700 O O . ARG B 1 552 ? 168.065 152.044 203.911 1.00 78.46 552 ARG B O 1
ATOM 18721 N N . PRO B 1 553 ? 166.093 151.734 204.944 1.00 78.98 553 PRO B N 1
ATOM 18722 C CA . PRO B 1 553 ? 165.009 151.033 205.644 1.00 78.98 553 PRO B CA 1
ATOM 18723 C C . PRO B 1 553 ? 164.504 149.852 204.823 1.00 78.98 553 PRO B C 1
ATOM 18724 O O . PRO B 1 553 ? 164.666 149.845 203.615 1.00 78.98 553 PRO B O 1
ATOM 18735 N N . ARG B 1 554 ? 163.953 148.851 205.477 1.00 81.45 554 ARG B N 1
ATOM 18736 C CA . ARG B 1 554 ? 163.416 147.678 204.800 1.00 81.45 554 ARG B CA 1
ATOM 18737 C C . ARG B 1 554 ? 162.064 148.013 204.172 1.00 81.45 554 ARG B C 1
ATOM 18738 O O . ARG B 1 554 ? 161.407 148.942 204.622 1.00 81.45 554 ARG B O 1
ATOM 18759 N N . VAL B 1 555 ? 161.657 147.298 203.115 1.00 86.53 555 VAL B N 1
ATOM 18760 C CA . VAL B 1 555 ? 160.329 147.539 202.541 1.00 86.53 555 VAL B CA 1
ATOM 18761 C C . VAL B 1 555 ? 159.317 146.480 202.925 1.00 86.53 555 VAL B C 1
ATOM 18762 O O . VAL B 1 555 ? 159.402 145.332 202.511 1.00 86.53 555 VAL B O 1
ATOM 18775 N N . THR B 1 556 ? 158.372 146.910 203.737 1.00 79.85 556 THR B N 1
ATOM 18776 C CA . THR B 1 556 ? 157.257 146.136 204.262 1.00 79.85 556 THR B CA 1
ATOM 18777 C C . THR B 1 556 ? 156.027 147.071 204.250 1.00 79.85 556 THR B C 1
ATOM 18778 O O . THR B 1 556 ? 156.153 148.260 203.904 1.00 79.85 556 THR B O 1
ATOM 18789 N N . LYS B 1 557 ? 154.850 146.550 204.605 1.00 83.11 557 LYS B N 1
ATOM 18790 C CA . LYS B 1 557 ? 153.607 147.336 204.594 1.00 83.11 557 LYS B CA 1
ATOM 18791 C C . LYS B 1 557 ? 153.655 148.725 205.169 1.00 83.11 557 LYS B C 1
ATOM 18792 O O . LYS B 1 557 ? 153.217 149.681 204.529 1.00 83.11 557 LYS B O 1
ATOM 18811 N N . GLN B 1 558 ? 154.200 148.887 206.369 1.00 83.43 558 GLN B N 1
ATOM 18812 C CA . GLN B 1 558 ? 154.128 150.188 207.015 1.00 83.43 558 GLN B CA 1
ATOM 18813 C C . GLN B 1 558 ? 154.935 151.255 206.314 1.00 83.43 558 GLN B C 1
ATOM 18814 O O . GLN B 1 558 ? 154.677 152.440 206.505 1.00 83.43 558 GLN B O 1
ATOM 18828 N N . TYR B 1 559 ? 155.894 150.861 205.490 1.00 87.13 559 TYR B N 1
ATOM 18829 C CA . TYR B 1 559 ? 156.718 151.845 204.841 1.00 87.13 559 TYR B CA 1
ATOM 18830 C C . TYR B 1 559 ? 156.001 152.370 203.631 1.00 87.13 559 TYR B C 1
ATOM 18831 O O . TYR B 1 559 ? 155.865 153.576 203.463 1.00 87.13 559 TYR B O 1
ATOM 18849 N N . ILE B 1 560 ? 155.469 151.470 202.823 1.00 88.35 560 ILE B N 1
ATOM 18850 C CA . ILE B 1 560 ? 154.807 151.951 201.630 1.00 88.35 560 ILE B CA 1
ATOM 18851 C C . ILE B 1 560 ? 153.493 152.602 201.948 1.00 88.35 560 ILE B C 1
ATOM 18852 O O . ILE B 1 560 ? 153.168 153.633 201.365 1.00 88.35 560 ILE B O 1
ATOM 18868 N N . VAL B 1 561 ? 152.699 152.021 202.841 1.00 87.55 561 VAL B N 1
ATOM 18869 C CA . VAL B 1 561 ? 151.433 152.677 203.045 1.00 87.55 561 VAL B CA 1
ATOM 18870 C C . VAL B 1 561 ? 151.623 154.001 203.771 1.00 87.55 561 VAL B C 1
ATOM 18871 O O . VAL B 1 561 ? 150.902 154.952 203.468 1.00 87.55 561 VAL B O 1
ATOM 18884 N N . ALA B 1 562 ? 152.560 154.113 204.729 1.00 86.79 562 ALA B N 1
ATOM 18885 C CA . ALA B 1 562 ? 152.703 155.389 205.379 1.00 86.79 562 ALA B CA 1
ATOM 18886 C C . ALA B 1 562 ? 153.168 156.459 204.417 1.00 86.79 562 ALA B C 1
ATOM 18887 O O . ALA B 1 562 ? 152.647 157.581 204.435 1.00 86.79 562 ALA B O 1
ATOM 18894 N N . THR B 1 563 ? 154.100 156.122 203.522 1.00 87.27 563 THR B N 1
ATOM 18895 C CA . THR B 1 563 ? 154.591 157.138 202.629 1.00 87.27 563 THR B CA 1
ATOM 18896 C C . THR B 1 563 ? 153.573 157.521 201.581 1.00 87.27 563 THR B C 1
ATOM 18897 O O . THR B 1 563 ? 153.457 158.703 201.231 1.00 87.27 563 THR B O 1
ATOM 18908 N N . LEU B 1 564 ? 152.783 156.563 201.109 1.00 87.25 564 LEU B N 1
ATOM 18909 C CA . LEU B 1 564 ? 151.814 156.947 200.120 1.00 87.25 564 LEU B CA 1
ATOM 18910 C C . LEU B 1 564 ? 150.744 157.799 200.758 1.00 87.25 564 LEU B C 1
ATOM 18911 O O . LEU B 1 564 ? 150.293 158.752 200.138 1.00 87.25 564 LEU B O 1
ATOM 18927 N N . MET B 1 565 ? 150.343 157.521 202.003 1.00 80.81 565 MET B N 1
ATOM 18928 C CA . MET B 1 565 ? 149.332 158.381 202.598 1.00 80.81 565 MET B CA 1
ATOM 18929 C C . MET B 1 565 ? 149.849 159.815 202.710 1.00 80.81 565 MET B C 1
ATOM 18930 O O . MET B 1 565 ? 149.131 160.757 202.385 1.00 80.81 565 MET B O 1
ATOM 18944 N N . LYS B 1 566 ? 151.125 159.987 203.080 1.00 71.09 566 LYS B N 1
ATOM 18945 C CA . LYS B 1 566 ? 151.705 161.322 203.234 1.00 71.09 566 LYS B CA 1
ATOM 18946 C C . LYS B 1 566 ? 151.682 162.160 201.963 1.00 71.09 566 LYS B C 1
ATOM 18947 O O . LYS B 1 566 ? 151.529 163.382 202.035 1.00 71.09 566 LYS B O 1
ATOM 18966 N N . THR B 1 567 ? 151.858 161.518 200.810 1.00 71.91 567 THR B N 1
ATOM 18967 C CA . THR B 1 567 ? 151.892 162.224 199.536 1.00 71.91 567 THR B CA 1
ATOM 18968 C C . THR B 1 567 ? 150.642 162.018 198.660 1.00 71.91 567 THR B C 1
ATOM 18969 O O . THR B 1 567 ? 150.641 162.392 197.477 1.00 71.91 567 THR B O 1
ATOM 18980 N N . SER B 1 568 ? 149.583 161.402 199.198 1.00 76.66 568 SER B N 1
ATOM 18981 C CA . SER B 1 568 ? 148.356 161.174 198.416 1.00 76.66 568 SER B CA 1
ATOM 18982 C C . SER B 1 568 ? 147.373 162.327 198.622 1.00 76.66 568 SER B C 1
ATOM 18983 O O . SER B 1 568 ? 147.460 163.032 199.628 1.00 76.66 568 SER B O 1
ATOM 18991 N N . CYS B 1 569 ? 146.400 162.509 197.682 1.00 72.32 569 CYS B N 1
ATOM 18992 C CA . CYS B 1 569 ? 145.340 163.537 197.780 1.00 72.32 569 CYS B CA 1
ATOM 18993 C C . CYS B 1 569 ? 144.347 163.151 198.897 1.00 72.32 569 CYS B C 1
ATOM 18994 O O . CYS B 1 569 ? 143.636 163.993 199.456 1.00 72.32 569 CYS B O 1
ATOM 19001 N N . SER B 1 570 ? 144.309 161.854 199.181 1.00 75.06 570 SER B N 1
ATOM 19002 C CA . SER B 1 570 ? 143.473 161.224 200.195 1.00 75.06 570 SER B CA 1
ATOM 19003 C C . SER B 1 570 ? 144.041 159.856 200.566 1.00 75.06 570 SER B C 1
ATOM 19004 O O . SER B 1 570 ? 144.552 159.125 199.706 1.00 75.06 570 SER B O 1
ATOM 19012 N N . LYS B 1 571 ? 143.862 159.460 201.821 1.00 81.81 571 LYS B N 1
ATOM 19013 C CA . LYS B 1 571 ? 144.323 158.153 202.301 1.00 81.81 571 LYS B CA 1
ATOM 19014 C C . LYS B 1 571 ? 143.686 156.993 201.522 1.00 81.81 571 LYS B C 1
ATOM 19015 O O . LYS B 1 571 ? 144.313 155.947 201.334 1.00 81.81 571 LYS B O 1
ATOM 19034 N N . ASN B 1 572 ? 142.454 157.183 201.050 1.00 85.24 572 ASN B N 1
ATOM 19035 C CA . ASN B 1 572 ? 141.786 156.147 200.283 1.00 85.24 572 ASN B CA 1
ATOM 19036 C C . ASN B 1 572 ? 142.450 155.953 198.925 1.00 85.24 572 ASN B C 1
ATOM 19037 O O . ASN B 1 572 ? 142.301 154.895 198.308 1.00 85.24 572 ASN B O 1
ATOM 19048 N N . GLU B 1 573 ? 143.121 156.988 198.403 1.00 85.23 573 GLU B N 1
ATOM 19049 C CA . GLU B 1 573 ? 143.728 156.847 197.102 1.00 85.23 573 GLU B CA 1
ATOM 19050 C C . GLU B 1 573 ? 145.020 156.080 197.317 1.00 85.23 573 GLU B C 1
ATOM 19051 O O . GLU B 1 573 ? 145.406 155.248 196.490 1.00 85.23 573 GLU B O 1
ATOM 19063 N N . ALA B 1 574 ? 145.652 156.288 198.485 1.00 86.65 574 ALA B N 1
ATOM 19064 C CA . ALA B 1 574 ? 146.860 155.529 198.802 1.00 86.65 574 ALA B CA 1
ATOM 19065 C C . ALA B 1 574 ? 146.509 154.030 198.827 1.00 86.65 574 ALA B C 1
ATOM 19066 O O . ALA B 1 574 ? 147.265 153.203 198.298 1.00 86.65 574 ALA B O 1
ATOM 19073 N N . GLU B 1 575 ? 145.320 153.689 199.367 1.00 87.84 575 GLU B N 1
ATOM 19074 C CA . GLU B 1 575 ? 144.891 152.290 199.364 1.00 87.84 575 GLU B CA 1
ATOM 19075 C C . GLU B 1 575 ? 144.624 151.781 197.939 1.00 87.84 575 GLU B C 1
ATOM 19076 O O . GLU B 1 575 ? 145.013 150.661 197.597 1.00 87.84 575 GLU B O 1
ATOM 19088 N N . LYS B 1 576 ? 144.009 152.608 197.084 1.00 89.79 576 LYS B N 1
ATOM 19089 C CA . LYS B 1 576 ? 143.767 152.165 195.716 1.00 89.79 576 LYS B CA 1
ATOM 19090 C C . LYS B 1 576 ? 145.070 151.944 194.945 1.00 89.79 576 LYS B C 1
ATOM 19091 O O . LYS B 1 576 ? 145.165 151.035 194.107 1.00 89.79 576 LYS B O 1
ATOM 19110 N N . LEU B 1 577 ? 146.082 152.757 195.205 1.00 89.17 577 LEU B N 1
ATOM 19111 C CA . LEU B 1 577 ? 147.333 152.553 194.501 1.00 89.17 577 LEU B CA 1
ATOM 19112 C C . LEU B 1 577 ? 148.014 151.241 194.930 1.00 89.17 577 LEU B C 1
ATOM 19113 O O . LEU B 1 577 ? 148.480 150.493 194.058 1.00 89.17 577 LEU B O 1
ATOM 19129 N N . ILE B 1 578 ? 148.040 150.920 196.243 1.00 90.98 578 ILE B N 1
ATOM 19130 C CA . ILE B 1 578 ? 148.730 149.687 196.668 1.00 90.98 578 ILE B CA 1
ATOM 19131 C C . ILE B 1 578 ? 148.035 148.424 196.179 1.00 90.98 578 ILE B C 1
ATOM 19132 O O . ILE B 1 578 ? 148.698 147.414 195.954 1.00 90.98 578 ILE B O 1
ATOM 19148 N N . THR B 1 579 ? 146.718 148.460 196.008 1.00 89.78 579 THR B N 1
ATOM 19149 C CA . THR B 1 579 ? 146.063 147.274 195.492 1.00 89.78 579 THR B CA 1
ATOM 19150 C C . THR B 1 579 ? 146.360 147.097 194.004 1.00 89.78 579 THR B C 1
ATOM 19151 O O . THR B 1 579 ? 146.679 145.990 193.561 1.00 89.78 579 THR B O 1
ATOM 19162 N N . SER B 1 580 ? 146.414 148.198 193.233 1.00 89.17 580 SER B N 1
ATOM 19163 C CA . SER B 1 580 ? 146.683 148.065 191.805 1.00 89.17 580 SER B CA 1
ATOM 19164 C C . SER B 1 580 ? 148.102 147.534 191.578 1.00 89.17 580 SER B C 1
ATOM 19165 O O . SER B 1 580 ? 148.370 146.808 190.619 1.00 89.17 580 SER B O 1
ATOM 19173 N N . ALA B 1 581 ? 148.981 147.816 192.539 1.00 91.81 581 ALA B N 1
ATOM 19174 C CA . ALA B 1 581 ? 150.367 147.388 192.565 1.00 91.81 581 ALA B CA 1
ATOM 19175 C C . ALA B 1 581 ? 150.619 146.059 193.307 1.00 91.81 581 ALA B C 1
ATOM 19176 O O . ALA B 1 581 ? 151.778 145.662 193.433 1.00 91.81 581 ALA B O 1
ATOM 19183 N N . PHE B 1 582 ? 149.583 145.359 193.790 1.00 91.06 582 PHE B N 1
ATOM 19184 C CA . PHE B 1 582 ? 149.742 144.146 194.623 1.00 91.06 582 PHE B CA 1
ATOM 19185 C C . PHE B 1 582 ? 150.699 143.113 194.019 1.00 91.06 582 PHE B C 1
ATOM 19186 O O . PHE B 1 582 ? 151.572 142.569 194.712 1.00 91.06 582 PHE B O 1
ATOM 19203 N N . ASP B 1 583 ? 150.560 142.872 192.717 1.00 91.02 583 ASP B N 1
ATOM 19204 C CA . ASP B 1 583 ? 151.350 141.886 191.986 1.00 91.02 583 ASP B CA 1
ATOM 19205 C C . ASP B 1 583 ? 152.827 142.243 191.924 1.00 91.02 583 ASP B C 1
ATOM 19206 O O . ASP B 1 583 ? 153.665 141.395 191.610 1.00 91.02 583 ASP B O 1
ATOM 19215 N N . LEU B 1 584 ? 153.131 143.510 192.129 1.00 93.44 584 LEU B N 1
ATOM 19216 C CA . LEU B 1 584 ? 154.474 144.018 192.027 1.00 93.44 584 LEU B CA 1
ATOM 19217 C C . LEU B 1 584 ? 155.080 144.170 193.425 1.00 93.44 584 LEU B C 1
ATOM 19218 O O . LEU B 1 584 ? 156.266 143.888 193.655 1.00 93.44 584 LEU B O 1
ATOM 19234 N N . LEU B 1 585 ? 154.204 144.508 194.387 1.00 91.53 585 LEU B N 1
ATOM 19235 C CA . LEU B 1 585 ? 154.585 144.691 195.779 1.00 91.53 585 LEU B CA 1
ATOM 19236 C C . LEU B 1 585 ? 155.056 143.380 196.367 1.00 91.53 585 LEU B C 1
ATOM 19237 O O . LEU B 1 585 ? 155.976 143.343 197.174 1.00 91.53 585 LEU B O 1
ATOM 19253 N N . ASN B 1 586 ? 154.464 142.271 195.939 1.00 89.25 586 ASN B N 1
ATOM 19254 C CA . ASN B 1 586 ? 154.819 140.972 196.488 1.00 89.25 586 ASN B CA 1
ATOM 19255 C C . ASN B 1 586 ? 156.320 140.720 196.434 1.00 89.25 586 ASN B C 1
ATOM 19256 O O . ASN B 1 586 ? 156.919 140.290 197.422 1.00 89.25 586 ASN B O 1
ATOM 19267 N N . PHE B 1 587 ? 156.951 141.030 195.312 1.00 90.78 587 PHE B N 1
ATOM 19268 C CA . PHE B 1 587 ? 158.384 140.838 195.200 1.00 90.78 587 PHE B CA 1
ATOM 19269 C C . PHE B 1 587 ? 159.072 141.869 196.080 1.00 90.78 587 PHE B C 1
ATOM 19270 O O . PHE B 1 587 ? 159.972 141.555 196.847 1.00 90.78 587 PHE B O 1
ATOM 19287 N N . MET B 1 588 ? 158.625 143.124 196.005 1.00 90.44 588 MET B N 1
ATOM 19288 C CA . MET B 1 588 ? 159.292 144.208 196.723 1.00 90.44 588 MET B CA 1
ATOM 19289 C C . MET B 1 588 ? 159.379 143.926 198.227 1.00 90.44 588 MET B C 1
ATOM 19290 O O . MET B 1 588 ? 160.401 144.205 198.854 1.00 90.44 588 MET B O 1
ATOM 19304 N N . VAL B 1 589 ? 158.312 143.372 198.799 1.00 84.00 589 VAL B N 1
ATOM 19305 C CA . VAL B 1 589 ? 158.327 143.072 200.223 1.00 84.00 589 VAL B CA 1
ATOM 19306 C C . VAL B 1 589 ? 158.970 141.701 200.531 1.00 84.00 589 VAL B C 1
ATOM 19307 O O . VAL B 1 589 ? 159.769 141.573 201.466 1.00 84.00 589 VAL B O 1
ATOM 19320 N N . SER B 1 590 ? 158.693 140.667 199.732 1.00 82.56 590 SER B N 1
ATOM 19321 C CA . SER B 1 590 ? 159.197 139.339 200.043 1.00 82.56 590 SER B CA 1
ATOM 19322 C C . SER B 1 590 ? 160.702 139.174 199.896 1.00 82.56 590 SER B C 1
ATOM 19323 O O . SER B 1 590 ? 161.295 138.325 200.563 1.00 82.56 590 SER B O 1
ATOM 19331 N N . VAL B 1 591 ? 161.360 140.033 199.121 1.00 77.46 591 VAL B N 1
ATOM 19332 C CA . VAL B 1 591 ? 162.799 139.890 198.965 1.00 77.46 591 VAL B CA 1
ATOM 19333 C C . VAL B 1 591 ? 163.515 140.875 199.856 1.00 77.46 591 VAL B C 1
ATOM 19334 O O . VAL B 1 591 ? 164.738 141.012 199.787 1.00 77.46 591 VAL B O 1
ATOM 19347 N N . SER B 1 592 ? 162.768 141.568 200.711 1.00 62.62 592 SER B N 1
ATOM 19348 C CA . SER B 1 592 ? 163.355 142.594 201.546 1.00 62.62 592 SER B CA 1
ATOM 19349 C C . SER B 1 592 ? 164.387 142.050 202.536 1.00 62.62 592 SER B C 1
ATOM 19350 O O . SER B 1 592 ? 165.265 142.800 202.955 1.00 62.62 592 SER B O 1
ATOM 19358 N N . ASP B 1 593 ? 164.300 140.756 202.866 1.00 57.37 593 ASP B N 1
ATOM 19359 C CA . ASP B 1 593 ? 165.241 140.038 203.726 1.00 57.37 593 ASP B CA 1
ATOM 19360 C C . ASP B 1 593 ? 166.021 138.976 202.927 1.00 57.37 593 ASP B C 1
ATOM 19361 O O . ASP B 1 593 ? 166.446 137.970 203.492 1.00 57.37 593 ASP B O 1
ATOM 19370 N N . PHE B 1 594 ? 166.153 139.142 201.610 1.00 57.66 594 PHE B N 1
ATOM 19371 C CA . PHE B 1 594 ? 166.817 138.132 200.779 1.00 57.66 594 PHE B CA 1
ATOM 19372 C C . PHE B 1 594 ? 168.267 137.780 201.122 1.00 57.66 594 PHE B C 1
ATOM 19373 O O . PHE B 1 594 ? 169.130 138.657 201.319 1.00 57.66 594 PHE B O 1
ATOM 19390 N N . ARG B 1 595 ? 168.504 136.457 201.169 1.00 50.97 595 ARG B N 1
ATOM 19391 C CA . ARG B 1 595 ? 169.795 135.851 201.458 1.00 50.97 595 ARG B CA 1
ATOM 19392 C C . ARG B 1 595 ? 170.070 134.757 200.417 1.00 50.97 595 ARG B C 1
ATOM 19393 O O . ARG B 1 595 ? 169.252 133.852 200.231 1.00 50.97 595 ARG B O 1
ATOM 19414 N N . ASP B 1 596 ? 171.227 134.812 199.765 1.00 50.14 596 ASP B N 1
ATOM 19415 C CA . ASP B 1 596 ? 171.584 133.818 198.754 1.00 50.14 596 ASP B CA 1
ATOM 19416 C C . ASP B 1 596 ? 172.586 132.795 199.317 1.00 50.14 596 ASP B C 1
ATOM 19417 O O . ASP B 1 596 ? 173.749 133.120 199.593 1.00 50.14 596 ASP B O 1
ATOM 19426 N N . TYR B 1 597 ? 172.134 131.575 199.561 1.00 36.19 597 TYR B N 1
ATOM 19427 C CA . TYR B 1 597 ? 172.991 130.580 200.207 1.00 36.19 597 TYR B CA 1
ATOM 19428 C C . TYR B 1 597 ? 173.785 129.730 199.214 1.00 36.19 597 TYR B C 1
ATOM 19429 O O . TYR B 1 597 ? 173.206 129.030 198.382 1.00 36.19 597 TYR B O 1
ATOM 19447 N N . GLN B 1 598 ? 175.116 129.756 199.349 1.00 34.82 598 GLN B N 1
ATOM 19448 C CA . GLN B 1 598 ? 176.004 128.990 198.481 1.00 34.82 598 GLN B CA 1
ATOM 19449 C C . GLN B 1 598 ? 176.530 127.747 199.215 1.00 34.82 598 GLN B C 1
ATOM 19450 O O . GLN B 1 598 ? 177.456 127.844 200.034 1.00 34.82 598 GLN B O 1
ATOM 19464 N N . SER B 1 599 ? 175.940 126.578 198.936 1.00 29.66 599 SER B N 1
ATOM 19465 C CA . SER B 1 599 ? 175.672 125.157 199.046 1.00 29.66 599 SER B CA 1
ATOM 19466 C C . SER B 1 599 ? 175.012 124.713 197.742 1.00 29.66 599 SER B C 1
ATOM 19467 O O . SER B 1 599 ? 175.623 124.024 196.921 1.00 29.66 599 SER B O 1
ATOM 19475 N N . MET C 1 1 ? 180.379 187.227 195.721 1.00 29.30 1 MET C N 1
ATOM 19476 C CA . MET C 1 1 ? 179.178 186.659 195.110 1.00 29.30 1 MET C CA 1
ATOM 19477 C C . MET C 1 1 ? 179.228 186.826 193.568 1.00 29.30 1 MET C C 1
ATOM 19478 O O . MET C 1 1 ? 178.328 187.423 192.966 1.00 29.30 1 MET C O 1
ATOM 19492 N N . MET C 1 2 ? 180.285 186.278 192.927 1.00 33.13 2 MET C N 1
ATOM 19493 C CA . MET C 1 2 ? 180.505 186.303 191.468 1.00 33.13 2 MET C CA 1
ATOM 19494 C C . MET C 1 2 ? 179.707 185.151 190.826 1.00 33.13 2 MET C C 1
ATOM 19495 O O . MET C 1 2 ? 179.525 184.116 191.474 1.00 33.13 2 MET C O 1
ATOM 19509 N N . PRO C 1 3 ? 179.306 185.226 189.543 1.00 36.84 3 PRO C N 1
ATOM 19510 C CA . PRO C 1 3 ? 178.549 184.195 188.850 1.00 36.84 3 PRO C CA 1
ATOM 19511 C C . PRO C 1 3 ? 179.374 183.002 188.417 1.00 36.84 3 PRO C C 1
ATOM 19512 O O . PRO C 1 3 ? 179.475 182.707 187.232 1.00 36.84 3 PRO C O 1
ATOM 19523 N N . ILE C 1 4 ? 179.962 182.319 189.389 1.00 37.76 4 ILE C N 1
ATOM 19524 C CA . ILE C 1 4 ? 180.721 181.112 189.100 1.00 37.76 4 ILE C CA 1
ATOM 19525 C C . ILE C 1 4 ? 179.776 179.944 188.921 1.00 37.76 4 ILE C C 1
ATOM 19526 O O . ILE C 1 4 ? 180.036 179.042 188.133 1.00 37.76 4 ILE C O 1
ATOM 19542 N N . LYS C 1 5 ? 178.698 179.954 189.695 1.00 42.75 5 LYS C N 1
ATOM 19543 C CA . LYS C 1 5 ? 177.704 178.905 189.663 1.00 42.75 5 LYS C CA 1
ATOM 19544 C C . LYS C 1 5 ? 176.750 179.215 188.538 1.00 42.75 5 LYS C C 1
ATOM 19545 O O . LYS C 1 5 ? 176.539 180.379 188.198 1.00 42.75 5 LYS C O 1
ATOM 19564 N N . SER C 1 6 ? 176.122 178.190 188.004 1.00 44.77 6 SER C N 1
ATOM 19565 C CA . SER C 1 6 ? 175.167 178.369 186.935 1.00 44.77 6 SER C CA 1
ATOM 19566 C C . SER C 1 6 ? 173.987 177.441 187.103 1.00 44.77 6 SER C C 1
ATOM 19567 O O . SER C 1 6 ? 173.922 176.650 188.047 1.00 44.77 6 SER C O 1
ATOM 19575 N N . ILE C 1 7 ? 173.048 177.565 186.192 1.00 51.52 7 ILE C N 1
ATOM 19576 C CA . ILE C 1 7 ? 171.814 177.280 185.508 1.00 51.52 7 ILE C CA 1
ATOM 19577 C C . ILE C 1 7 ? 172.070 176.234 184.458 1.00 51.52 7 ILE C C 1
ATOM 19578 O O . ILE C 1 7 ? 172.989 176.358 183.655 1.00 51.52 7 ILE C O 1
ATOM 19594 N N . VAL C 1 8 ? 171.261 175.194 184.429 1.00 55.22 8 VAL C N 1
ATOM 19595 C CA . VAL C 1 8 ? 171.495 174.224 183.390 1.00 55.22 8 VAL C CA 1
ATOM 19596 C C . VAL C 1 8 ? 170.991 174.845 182.130 1.00 55.22 8 VAL C C 1
ATOM 19597 O O . VAL C 1 8 ? 169.862 175.297 182.085 1.00 55.22 8 VAL C O 1
ATOM 19610 N N . THR C 1 9 ? 171.818 174.879 181.121 1.00 60.55 9 THR C N 1
ATOM 19611 C CA . THR C 1 9 ? 171.427 175.433 179.844 1.00 60.55 9 THR C CA 1
ATOM 19612 C C . THR C 1 9 ? 171.854 174.468 178.814 1.00 60.55 9 THR C C 1
ATOM 19613 O O . THR C 1 9 ? 172.644 173.574 179.093 1.00 60.55 9 THR C O 1
ATOM 19624 N N . LEU C 1 10 ? 171.360 174.627 177.613 1.00 60.63 10 LEU C N 1
ATOM 19625 C CA . LEU C 1 10 ? 171.725 173.684 176.595 1.00 60.63 10 LEU C CA 1
ATOM 19626 C C . LEU C 1 10 ? 173.166 173.790 176.123 1.00 60.63 10 LEU C C 1
ATOM 19627 O O . LEU C 1 10 ? 173.795 172.772 175.876 1.00 60.63 10 LEU C O 1
ATOM 19643 N N . ASP C 1 11 ? 173.739 174.979 175.992 1.00 63.94 11 ASP C N 1
ATOM 19644 C CA . ASP C 1 11 ? 175.104 175.036 175.460 1.00 63.94 11 ASP C CA 1
ATOM 19645 C C . ASP C 1 11 ? 176.100 174.448 176.438 1.00 63.94 11 ASP C C 1
ATOM 19646 O O . ASP C 1 11 ? 177.019 173.706 176.062 1.00 63.94 11 ASP C O 1
ATOM 19655 N N . GLN C 1 12 ? 175.789 174.588 177.701 1.00 62.02 12 GLN C N 1
ATOM 19656 C CA . GLN C 1 12 ? 176.643 174.058 178.738 1.00 62.02 12 GLN C CA 1
ATOM 19657 C C . GLN C 1 12 ? 176.612 172.530 178.763 1.00 62.02 12 GLN C C 1
ATOM 19658 O O . GLN C 1 12 ? 177.425 171.929 179.453 1.00 62.02 12 GLN C O 1
ATOM 19672 N N . LEU C 1 13 ? 175.648 171.893 178.081 1.00 62.17 13 LEU C N 1
ATOM 19673 C CA . LEU C 1 13 ? 175.592 170.442 178.028 1.00 62.17 13 LEU C CA 1
ATOM 19674 C C . LEU C 1 13 ? 176.232 169.930 176.744 1.00 62.17 13 LEU C C 1
ATOM 19675 O O . LEU C 1 13 ? 176.335 168.717 176.544 1.00 62.17 13 LEU C O 1
ATOM 19691 N N . GLU C 1 14 ? 176.590 170.833 175.824 1.00 63.56 14 GLU C N 1
ATOM 19692 C CA . GLU C 1 14 ? 177.105 170.397 174.539 1.00 63.56 14 GLU C CA 1
ATOM 19693 C C . GLU C 1 14 ? 178.611 170.606 174.360 1.00 63.56 14 GLU C C 1
ATOM 19694 O O . GLU C 1 14 ? 179.298 169.742 173.805 1.00 63.56 14 GLU C O 1
ATOM 19706 N N . ASP C 1 15 ? 179.167 171.682 174.920 1.00 63.38 15 ASP C N 1
ATOM 19707 C CA . ASP C 1 15 ? 180.593 172.001 174.727 1.00 63.38 15 ASP C CA 1
ATOM 19708 C C . ASP C 1 15 ? 181.447 170.806 175.206 1.00 63.38 15 ASP C C 1
ATOM 19709 O O . ASP C 1 15 ? 181.039 170.111 176.146 1.00 63.38 15 ASP C O 1
ATOM 19718 N N . SER C 1 16 ? 182.641 170.554 174.630 1.00 61.07 16 SER C N 1
ATOM 19719 C CA . SER C 1 16 ? 183.389 169.329 174.987 1.00 61.07 16 SER C CA 1
ATOM 19720 C C . SER C 1 16 ? 183.853 169.294 176.442 1.00 61.07 16 SER C C 1
ATOM 19721 O O . SER C 1 16 ? 184.090 168.219 176.998 1.00 61.07 16 SER C O 1
ATOM 19729 N N . GLU C 1 17 ? 183.886 170.451 177.078 1.00 60.83 17 GLU C N 1
ATOM 19730 C CA . GLU C 1 17 ? 184.274 170.578 178.474 1.00 60.83 17 GLU C CA 1
ATOM 19731 C C . GLU C 1 17 ? 183.300 169.824 179.353 1.00 60.83 17 GLU C C 1
ATOM 19732 O O . GLU C 1 17 ? 183.601 169.477 180.494 1.00 60.83 17 GLU C O 1
ATOM 19744 N N . TYR C 1 18 ? 182.106 169.563 178.810 1.00 61.18 18 TYR C N 1
ATOM 19745 C CA . TYR C 1 18 ? 181.067 168.873 179.526 1.00 61.18 18 TYR C CA 1
ATOM 19746 C C . TYR C 1 18 ? 181.152 167.369 179.297 1.00 61.18 18 TYR C C 1
ATOM 19747 O O . TYR C 1 18 ? 180.418 166.595 179.909 1.00 61.18 18 TYR C O 1
ATOM 19765 N N . LEU C 1 19 ? 181.984 166.928 178.345 1.00 63.03 19 LEU C N 1
ATOM 19766 C CA . LEU C 1 19 ? 182.104 165.506 178.063 1.00 63.03 19 LEU C CA 1
ATOM 19767 C C . LEU C 1 19 ? 183.192 164.976 178.975 1.00 63.03 19 LEU C C 1
ATOM 19768 O O . LEU C 1 19 ? 183.157 163.846 179.447 1.00 63.03 19 LEU C O 1
ATOM 19784 N N . PHE C 1 20 ? 184.103 165.870 179.345 1.00 64.89 20 PHE C N 1
ATOM 19785 C CA . PHE C 1 20 ? 185.162 165.536 180.272 1.00 64.89 20 PHE C CA 1
ATOM 19786 C C . PHE C 1 20 ? 184.526 165.268 181.639 1.00 64.89 20 PHE C C 1
ATOM 19787 O O . PHE C 1 20 ? 185.111 164.648 182.521 1.00 64.89 20 PHE C O 1
ATOM 19804 N N . ARG C 1 21 ? 183.320 165.790 181.825 1.00 63.25 21 ARG C N 1
ATOM 19805 C CA . ARG C 1 21 ? 182.575 165.592 183.044 1.00 63.25 21 ARG C CA 1
ATOM 19806 C C . ARG C 1 21 ? 182.119 164.151 183.161 1.00 63.25 21 ARG C C 1
ATOM 19807 O O . ARG C 1 21 ? 181.777 163.707 184.249 1.00 63.25 21 ARG C O 1
ATOM 19828 N N . ILE C 1 22 ? 182.058 163.424 182.042 1.00 64.32 22 ILE C N 1
ATOM 19829 C CA . ILE C 1 22 ? 181.678 162.027 182.021 1.00 64.32 22 ILE C CA 1
ATOM 19830 C C . ILE C 1 22 ? 182.857 161.300 182.578 1.00 64.32 22 ILE C C 1
ATOM 19831 O O . ILE C 1 22 ? 182.754 160.497 183.496 1.00 64.32 22 ILE C O 1
ATOM 19847 N N . VAL C 1 23 ? 184.031 161.676 182.093 1.00 66.27 23 VAL C N 1
ATOM 19848 C CA . VAL C 1 23 ? 185.236 161.029 182.572 1.00 66.27 23 VAL C CA 1
ATOM 19849 C C . VAL C 1 23 ? 185.297 161.222 184.075 1.00 66.27 23 VAL C C 1
ATOM 19850 O O . VAL C 1 23 ? 185.500 160.264 184.824 1.00 66.27 23 VAL C O 1
ATOM 19863 N N . SER C 1 24 ? 184.990 162.440 184.526 1.00 63.73 24 SER C N 1
ATOM 19864 C CA . SER C 1 24 ? 185.008 162.795 185.936 1.00 63.73 24 SER C CA 1
ATOM 19865 C C . SER C 1 24 ? 183.786 162.355 186.744 1.00 63.73 24 SER C C 1
ATOM 19866 O O . SER C 1 24 ? 183.737 162.614 187.940 1.00 63.73 24 SER C O 1
ATOM 19874 N N . THR C 1 25 ? 182.776 161.745 186.125 1.00 64.60 25 THR C N 1
ATOM 19875 C CA . THR C 1 25 ? 181.602 161.284 186.869 1.00 64.60 25 THR C CA 1
ATOM 19876 C C . THR C 1 25 ? 181.645 159.769 186.967 1.00 64.60 25 THR C C 1
ATOM 19877 O O . THR C 1 25 ? 181.254 159.194 187.988 1.00 64.60 25 THR C O 1
ATOM 19888 N N . VAL C 1 26 ? 182.180 159.128 185.932 1.00 70.51 26 VAL C N 1
ATOM 19889 C CA . VAL C 1 26 ? 182.283 157.691 185.893 1.00 70.51 26 VAL C CA 1
ATOM 19890 C C . VAL C 1 26 ? 183.548 157.216 186.585 1.00 70.51 26 VAL C C 1
ATOM 19891 O O . VAL C 1 26 ? 183.484 156.313 187.406 1.00 70.51 26 VAL C O 1
ATOM 19904 N N . LEU C 1 27 ? 184.702 157.825 186.291 1.00 74.35 27 LEU C N 1
ATOM 19905 C CA . LEU C 1 27 ? 185.940 157.387 186.915 1.00 74.35 27 LEU C CA 1
ATOM 19906 C C . LEU C 1 27 ? 185.856 157.263 188.443 1.00 74.35 27 LEU C C 1
ATOM 19907 O O . LEU C 1 27 ? 186.385 156.297 188.991 1.00 74.35 27 LEU C O 1
ATOM 19923 N N . PRO C 1 28 ? 185.269 158.208 189.198 1.00 69.99 28 PRO C N 1
ATOM 19924 C CA . PRO C 1 28 ? 185.147 158.150 190.633 1.00 69.99 28 PRO C CA 1
ATOM 19925 C C . PRO C 1 28 ? 184.342 156.969 191.170 1.00 69.99 28 PRO C C 1
ATOM 19926 O O . PRO C 1 28 ? 184.405 156.685 192.369 1.00 69.99 28 PRO C O 1
ATOM 19937 N N . HIS C 1 29 ? 183.553 156.304 190.328 1.00 67.29 29 HIS C N 1
ATOM 19938 C CA . HIS C 1 29 ? 182.761 155.178 190.794 1.00 67.29 29 HIS C CA 1
ATOM 19939 C C . HIS C 1 29 ? 183.411 153.849 190.449 1.00 67.29 29 HIS C C 1
ATOM 19940 O O . HIS C 1 29 ? 182.823 152.780 190.669 1.00 67.29 29 HIS C O 1
ATOM 19954 N N . LEU C 1 30 ? 184.614 153.897 189.900 1.00 75.67 30 LEU C N 1
ATOM 19955 C CA . LEU C 1 30 ? 185.277 152.667 189.570 1.00 75.67 30 LEU C CA 1
ATOM 19956 C C . LEU C 1 30 ? 186.387 152.475 190.589 1.00 75.67 30 LEU C C 1
ATOM 19957 O O . LEU C 1 30 ? 187.086 153.435 190.913 1.00 75.67 30 LEU C O 1
ATOM 19973 N N . CYS C 1 31 ? 186.595 151.228 191.045 1.00 74.27 31 CYS C N 1
ATOM 19974 C CA . CYS C 1 31 ? 187.659 150.851 191.974 1.00 74.27 31 CYS C CA 1
ATOM 19975 C C . CYS C 1 31 ? 188.954 150.647 191.205 1.00 74.27 31 CYS C C 1
ATOM 19976 O O . CYS C 1 31 ? 188.940 150.368 189.997 1.00 74.27 31 CYS C O 1
ATOM 19983 N N . LEU C 1 32 ? 190.102 150.711 191.850 1.00 78.71 32 LEU C N 1
ATOM 19984 C CA . LEU C 1 32 ? 191.315 150.505 191.059 1.00 78.71 32 LEU C CA 1
ATOM 19985 C C . LEU C 1 32 ? 191.427 149.079 190.519 1.00 78.71 32 LEU C C 1
ATOM 19986 O O . LEU C 1 32 ? 192.163 148.823 189.568 1.00 78.71 32 LEU C O 1
ATOM 20002 N N . ASP C 1 33 ? 190.695 148.124 191.088 1.00 78.80 33 ASP C N 1
ATOM 20003 C CA . ASP C 1 33 ? 190.721 146.773 190.560 1.00 78.80 33 ASP C CA 1
ATOM 20004 C C . ASP C 1 33 ? 189.671 146.569 189.446 1.00 78.80 33 ASP C C 1
ATOM 20005 O O . ASP C 1 33 ? 189.481 145.446 188.965 1.00 78.80 33 ASP C O 1
ATOM 20014 N N . TYR C 1 34 ? 189.003 147.657 189.033 1.00 84.71 34 TYR C N 1
ATOM 20015 C CA . TYR C 1 34 ? 188.029 147.651 187.953 1.00 84.71 34 TYR C CA 1
ATOM 20016 C C . TYR C 1 34 ? 188.765 147.478 186.644 1.00 84.71 34 TYR C C 1
ATOM 20017 O O . TYR C 1 34 ? 189.796 148.112 186.417 1.00 84.71 34 TYR C O 1
ATOM 20035 N N . LYS C 1 35 ? 188.264 146.636 185.765 1.00 86.74 35 LYS C N 1
ATOM 20036 C CA . LYS C 1 35 ? 188.963 146.470 184.513 1.00 86.74 35 LYS C CA 1
ATOM 20037 C C . LYS C 1 35 ? 188.199 147.059 183.359 1.00 86.74 35 LYS C C 1
ATOM 20038 O O . LYS C 1 35 ? 186.991 146.876 183.234 1.00 86.74 35 LYS C O 1
ATOM 20057 N N . VAL C 1 36 ? 188.921 147.696 182.471 1.00 89.92 36 VAL C N 1
ATOM 20058 C CA . VAL C 1 36 ? 188.328 148.214 181.269 1.00 89.92 36 VAL C CA 1
ATOM 20059 C C . VAL C 1 36 ? 188.671 147.276 180.137 1.00 89.92 36 VAL C C 1
ATOM 20060 O O . VAL C 1 36 ? 189.827 146.907 179.951 1.00 89.92 36 VAL C O 1
ATOM 20073 N N . CYS C 1 37 ? 187.655 146.891 179.393 1.00 88.68 37 CYS C N 1
ATOM 20074 C CA . CYS C 1 37 ? 187.769 145.987 178.266 1.00 88.68 37 CYS C CA 1
ATOM 20075 C C . CYS C 1 37 ? 188.719 146.513 177.203 1.00 88.68 37 CYS C C 1
ATOM 20076 O O . CYS C 1 37 ? 188.640 147.673 176.783 1.00 88.68 37 CYS C O 1
ATOM 20084 N N . ASP C 1 38 ? 189.600 145.640 176.739 1.00 89.39 38 ASP C N 1
ATOM 20085 C CA . ASP C 1 38 ? 190.609 145.974 175.752 1.00 89.39 38 ASP C CA 1
ATOM 20086 C C . ASP C 1 38 ? 189.989 146.369 174.437 1.00 89.39 38 ASP C C 1
ATOM 20087 O O . ASP C 1 38 ? 190.480 147.260 173.746 1.00 89.39 38 ASP C O 1
ATOM 20096 N N . GLN C 1 39 ? 188.831 145.819 174.177 1.00 89.44 39 GLN C N 1
ATOM 20097 C CA . GLN C 1 39 ? 188.127 146.095 172.951 1.00 89.44 39 GLN C CA 1
ATOM 20098 C C . GLN C 1 39 ? 187.312 147.398 173.060 1.00 89.44 39 GLN C C 1
ATOM 20099 O O . GLN C 1 39 ? 186.687 147.801 172.081 1.00 89.44 39 GLN C O 1
ATOM 20113 N N . LEU C 1 40 ? 187.250 148.018 174.257 1.00 93.33 40 LEU C N 1
ATOM 20114 C CA . LEU C 1 40 ? 186.548 149.290 174.437 1.00 93.33 40 LEU C CA 1
ATOM 20115 C C . LEU C 1 40 ? 187.500 150.458 174.569 1.00 93.33 40 LEU C C 1
ATOM 20116 O O . LEU C 1 40 ? 187.099 151.607 174.394 1.00 93.33 40 LEU C O 1
ATOM 20132 N N . LYS C 1 41 ? 188.765 150.189 174.872 1.00 93.54 41 LYS C N 1
ATOM 20133 C CA . LYS C 1 41 ? 189.747 151.253 175.053 1.00 93.54 41 LYS C CA 1
ATOM 20134 C C . LYS C 1 41 ? 189.716 152.227 173.873 1.00 93.54 41 LYS C C 1
ATOM 20135 O O . LYS C 1 41 ? 189.757 153.448 174.060 1.00 93.54 41 LYS C O 1
ATOM 20154 N N . THR C 1 42 ? 189.639 151.701 172.661 1.00 94.37 42 THR C N 1
ATOM 20155 C CA . THR C 1 42 ? 189.558 152.555 171.501 1.00 94.37 42 THR C CA 1
ATOM 20156 C C . THR C 1 42 ? 188.162 152.468 170.963 1.00 94.37 42 THR C C 1
ATOM 20157 O O . THR C 1 42 ? 187.431 151.532 171.278 1.00 94.37 42 THR C O 1
ATOM 20168 N N . THR C 1 43 ? 187.800 153.404 170.106 1.00 96.18 43 THR C N 1
ATOM 20169 C CA . THR C 1 43 ? 186.433 153.468 169.620 1.00 96.18 43 THR C CA 1
ATOM 20170 C C . THR C 1 43 ? 186.273 153.501 168.148 1.00 96.18 43 THR C C 1
ATOM 20171 O O . THR C 1 43 ? 187.212 153.331 167.371 1.00 96.18 43 THR C O 1
ATOM 20182 N N . PHE C 1 44 ? 185.036 153.633 167.769 1.00 96.28 44 PHE C N 1
ATOM 20183 C CA . PHE C 1 44 ? 184.714 153.767 166.399 1.00 96.28 44 PHE C CA 1
ATOM 20184 C C . PHE C 1 44 ? 184.537 155.196 166.038 1.00 96.28 44 PHE C C 1
ATOM 20185 O O . PHE C 1 44 ? 183.723 155.917 166.608 1.00 96.28 44 PHE C O 1
ATOM 20202 N N . VAL C 1 45 ? 185.311 155.600 165.086 1.00 96.00 45 VAL C N 1
ATOM 20203 C CA . VAL C 1 45 ? 185.194 156.890 164.510 1.00 96.00 45 VAL C CA 1
ATOM 20204 C C . VAL C 1 45 ? 185.091 156.550 163.092 1.00 96.00 45 VAL C C 1
ATOM 20205 O O . VAL C 1 45 ? 185.967 155.871 162.567 1.00 96.00 45 VAL C O 1
ATOM 20218 N N . HIS C 1 46 ? 184.069 156.994 162.443 1.00 96.88 46 HIS C N 1
ATOM 20219 C CA . HIS C 1 46 ? 183.988 156.582 161.088 1.00 96.88 46 HIS C CA 1
ATOM 20220 C C . HIS C 1 46 ? 185.258 157.074 160.389 1.00 96.88 46 HIS C C 1
ATOM 20221 O O . HIS C 1 46 ? 185.544 158.276 160.474 1.00 96.88 46 HIS C O 1
ATOM 20235 N N . PRO C 1 47 ? 185.975 156.230 159.609 1.00 96.04 47 PRO C N 1
ATOM 20236 C CA . PRO C 1 47 ? 187.184 156.549 158.852 1.00 96.04 47 PRO C CA 1
ATOM 20237 C C . PRO C 1 47 ? 187.032 157.722 157.906 1.00 96.04 47 PRO C C 1
ATOM 20238 O O . PRO C 1 47 ? 188.023 158.357 157.542 1.00 96.04 47 PRO C O 1
ATOM 20249 N N . PHE C 1 48 ? 185.810 158.062 157.514 1.00 95.43 48 PHE C N 1
ATOM 20250 C CA . PHE C 1 48 ? 185.675 159.210 156.655 1.00 95.43 48 PHE C CA 1
ATOM 20251 C C . PHE C 1 48 ? 186.109 160.442 157.430 1.00 95.43 48 PHE C C 1
ATOM 20252 O O . PHE C 1 48 ? 186.554 161.419 156.845 1.00 95.43 48 PHE C O 1
ATOM 20269 N N . ASP C 1 49 ? 185.958 160.431 158.751 1.00 94.32 49 ASP C N 1
ATOM 20270 C CA . ASP C 1 49 ? 186.382 161.553 159.544 1.00 94.32 49 ASP C CA 1
ATOM 20271 C C . ASP C 1 49 ? 187.875 161.455 159.828 1.00 94.32 49 ASP C C 1
ATOM 20272 O O . ASP C 1 49 ? 188.597 162.440 159.747 1.00 94.32 49 ASP C O 1
ATOM 20281 N N . ILE C 1 50 ? 188.355 160.238 160.086 1.00 92.88 50 ILE C N 1
ATOM 20282 C CA . ILE C 1 50 ? 189.764 160.064 160.457 1.00 92.88 50 ILE C CA 1
ATOM 20283 C C . ILE C 1 50 ? 190.687 160.480 159.339 1.00 92.88 50 ILE C C 1
ATOM 20284 O O . ILE C 1 50 ? 191.723 161.094 159.572 1.00 92.88 50 ILE C O 1
ATOM 20300 N N . LEU C 1 51 ? 190.340 160.164 158.117 1.00 92.23 51 LEU C N 1
ATOM 20301 C CA . LEU C 1 51 ? 191.223 160.505 157.024 1.00 92.23 51 LEU C CA 1
ATOM 20302 C C . LEU C 1 51 ? 191.166 161.966 156.592 1.00 92.23 51 LEU C C 1
ATOM 20303 O O . LEU C 1 51 ? 191.861 162.348 155.650 1.00 92.23 51 LEU C O 1
ATOM 20319 N N . LEU C 1 52 ? 190.317 162.777 157.205 1.00 88.58 52 LEU C N 1
ATOM 20320 C CA . LEU C 1 52 ? 190.261 164.177 156.851 1.00 88.58 52 LEU C CA 1
ATOM 20321 C C . LEU C 1 52 ? 190.888 165.111 157.876 1.00 88.58 52 LEU C C 1
ATOM 20322 O O . LEU C 1 52 ? 191.323 166.200 157.521 1.00 88.58 52 LEU C O 1
ATOM 20338 N N . ASN C 1 53 ? 190.946 164.731 159.146 1.00 84.88 53 ASN C N 1
ATOM 20339 C CA . ASN C 1 53 ? 191.269 164.990 160.543 1.00 84.88 53 ASN C CA 1
ATOM 20340 C C . ASN C 1 53 ? 191.973 163.821 161.201 1.00 84.88 53 ASN C C 1
ATOM 20341 O O . ASN C 1 53 ? 191.410 163.111 162.038 1.00 84.88 53 ASN C O 1
ATOM 20352 N N . ASN C 1 54 ? 193.264 163.693 160.943 1.00 83.93 54 ASN C N 1
ATOM 20353 C CA . ASN C 1 54 ? 193.967 162.510 161.377 1.00 83.93 54 ASN C CA 1
ATOM 20354 C C . ASN C 1 54 ? 194.479 162.625 162.785 1.00 83.93 54 ASN C C 1
ATOM 20355 O O . ASN C 1 54 ? 195.124 161.711 163.303 1.00 83.93 54 ASN C O 1
ATOM 20366 N N . SER C 1 55 ? 194.090 163.700 163.458 1.00 81.96 55 SER C N 1
ATOM 20367 C CA . SER C 1 55 ? 194.436 163.904 164.844 1.00 81.96 55 SER C CA 1
ATOM 20368 C C . SER C 1 55 ? 193.658 162.896 165.654 1.00 81.96 55 SER C C 1
ATOM 20369 O O . SER C 1 55 ? 194.050 162.508 166.750 1.00 81.96 55 SER C O 1
ATOM 20377 N N . LEU C 1 56 ? 192.603 162.365 165.049 1.00 87.88 56 LEU C N 1
ATOM 20378 C CA . LEU C 1 56 ? 191.735 161.407 165.672 1.00 87.88 56 LEU C CA 1
ATOM 20379 C C . LEU C 1 56 ? 192.277 160.010 165.527 1.00 87.88 56 LEU C C 1
ATOM 20380 O O . LEU C 1 56 ? 191.658 159.041 165.942 1.00 87.88 56 LEU C O 1
ATOM 20396 N N . GLY C 1 57 ? 193.479 159.865 164.979 1.00 90.03 57 GLY C N 1
ATOM 20397 C CA . GLY C 1 57 ? 194.073 158.547 164.930 1.00 90.03 57 GLY C CA 1
ATOM 20398 C C . GLY C 1 57 ? 194.344 158.121 166.383 1.00 90.03 57 GLY C C 1
ATOM 20399 O O . GLY C 1 57 ? 194.473 156.940 166.681 1.00 90.03 57 GLY C O 1
ATOM 20403 N N . SER C 1 58 ? 194.344 159.095 167.307 1.00 88.43 58 SER C N 1
ATOM 20404 C CA . SER C 1 58 ? 194.544 158.923 168.732 1.00 88.43 58 SER C CA 1
ATOM 20405 C C . SER C 1 58 ? 193.445 158.120 169.415 1.00 88.43 58 SER C C 1
ATOM 20406 O O . SER C 1 58 ? 193.622 157.662 170.549 1.00 88.43 58 SER C O 1
ATOM 20414 N N . VAL C 1 59 ? 192.299 157.968 168.757 1.00 92.69 59 VAL C N 1
ATOM 20415 C CA . VAL C 1 59 ? 191.195 157.249 169.354 1.00 92.69 59 VAL C CA 1
ATOM 20416 C C . VAL C 1 59 ? 190.859 155.925 168.678 1.00 92.69 59 VAL C C 1
ATOM 20417 O O . VAL C 1 59 ? 189.837 155.315 169.016 1.00 92.69 59 VAL C O 1
ATOM 20430 N N . THR C 1 60 ? 191.702 155.469 167.742 1.00 94.51 60 THR C N 1
ATOM 20431 C CA . THR C 1 60 ? 191.456 154.185 167.080 1.00 94.51 60 THR C CA 1
ATOM 20432 C C . THR C 1 60 ? 192.749 153.363 167.140 1.00 94.51 60 THR C C 1
ATOM 20433 O O . THR C 1 60 ? 193.826 153.920 167.326 1.00 94.51 60 THR C O 1
ATOM 20444 N N . LYS C 1 61 ? 192.680 152.050 166.954 1.00 91.74 61 LYS C N 1
ATOM 20445 C CA . LYS C 1 61 ? 193.939 151.311 166.843 1.00 91.74 61 LYS C CA 1
ATOM 20446 C C . LYS C 1 61 ? 194.359 151.392 165.399 1.00 91.74 61 LYS C C 1
ATOM 20447 O O . LYS C 1 61 ? 193.492 151.388 164.523 1.00 91.74 61 LYS C O 1
ATOM 20466 N N . GLN C 1 62 ? 195.659 151.429 165.122 1.00 89.91 62 GLN C N 1
ATOM 20467 C CA . GLN C 1 62 ? 196.072 151.556 163.734 1.00 89.91 62 GLN C CA 1
ATOM 20468 C C . GLN C 1 62 ? 195.785 150.342 162.868 1.00 89.91 62 GLN C C 1
ATOM 20469 O O . GLN C 1 62 ? 195.589 150.499 161.662 1.00 89.91 62 GLN C O 1
ATOM 20483 N N . ASP C 1 63 ? 195.682 149.156 163.459 1.00 87.05 63 ASP C N 1
ATOM 20484 C CA . ASP C 1 63 ? 195.428 147.988 162.639 1.00 87.05 63 ASP C CA 1
ATOM 20485 C C . ASP C 1 63 ? 193.967 147.947 162.266 1.00 87.05 63 ASP C C 1
ATOM 20486 O O . ASP C 1 63 ? 193.595 147.567 161.150 1.00 87.05 63 ASP C O 1
ATOM 20495 N N . GLU C 1 64 ? 193.142 148.347 163.222 1.00 89.85 64 GLU C N 1
ATOM 20496 C CA . GLU C 1 64 ? 191.708 148.356 163.063 1.00 89.85 64 GLU C CA 1
ATOM 20497 C C . GLU C 1 64 ? 191.337 149.437 162.083 1.00 89.85 64 GLU C C 1
ATOM 20498 O O . GLU C 1 64 ? 190.438 149.264 161.261 1.00 89.85 64 GLU C O 1
ATOM 20510 N N . LEU C 1 65 ? 192.059 150.545 162.149 1.00 93.81 65 LEU C N 1
ATOM 20511 C CA . LEU C 1 65 ? 191.802 151.635 161.264 1.00 93.81 65 LEU C CA 1
ATOM 20512 C C . LEU C 1 65 ? 192.126 151.247 159.856 1.00 93.81 65 LEU C C 1
ATOM 20513 O O . LEU C 1 65 ? 191.325 151.509 158.963 1.00 93.81 65 LEU C O 1
ATOM 20529 N N . GLN C 1 66 ? 193.262 150.595 159.624 1.00 92.90 66 GLN C N 1
ATOM 20530 C CA . GLN C 1 66 ? 193.536 150.241 158.255 1.00 92.90 66 GLN C CA 1
ATOM 20531 C C . GLN C 1 66 ? 192.541 149.219 157.770 1.00 92.90 66 GLN C C 1
ATOM 20532 O O . GLN C 1 66 ? 192.152 149.239 156.598 1.00 92.90 66 GLN C O 1
ATOM 20546 N N . ALA C 1 67 ? 192.095 148.330 158.652 1.00 93.91 67 ALA C N 1
ATOM 20547 C CA . ALA C 1 67 ? 191.113 147.366 158.234 1.00 93.91 67 ALA C CA 1
ATOM 20548 C C . ALA C 1 67 ? 189.820 148.045 157.822 1.00 93.91 67 ALA C C 1
ATOM 20549 O O . ALA C 1 67 ? 189.219 147.711 156.795 1.00 93.91 67 ALA C O 1
ATOM 20556 N N . ALA C 1 68 ? 189.409 149.052 158.594 1.00 95.58 68 ALA C N 1
ATOM 20557 C CA . ALA C 1 68 ? 188.189 149.782 158.305 1.00 95.58 68 ALA C CA 1
ATOM 20558 C C . ALA C 1 68 ? 188.296 150.551 156.996 1.00 95.58 68 ALA C C 1
ATOM 20559 O O . ALA C 1 68 ? 187.336 150.613 156.231 1.00 95.58 68 ALA C O 1
ATOM 20566 N N . ILE C 1 69 ? 189.472 151.110 156.724 1.00 96.25 69 ILE C N 1
ATOM 20567 C CA . ILE C 1 69 ? 189.730 151.876 155.512 1.00 96.25 69 ILE C CA 1
ATOM 20568 C C . ILE C 1 69 ? 189.601 150.978 154.306 1.00 96.25 69 ILE C C 1
ATOM 20569 O O . ILE C 1 69 ? 188.993 151.360 153.295 1.00 96.25 69 ILE C O 1
ATOM 20585 N N . SER C 1 70 ? 190.174 149.782 154.406 1.00 95.59 70 SER C N 1
ATOM 20586 C CA . SER C 1 70 ? 190.095 148.841 153.319 1.00 95.59 70 SER C CA 1
ATOM 20587 C C . SER C 1 70 ? 188.662 148.489 153.005 1.00 95.59 70 SER C C 1
ATOM 20588 O O . SER C 1 70 ? 188.203 148.627 151.861 1.00 95.59 70 SER C O 1
ATOM 20596 N N . LYS C 1 71 ? 187.923 148.100 154.040 1.00 97.11 71 LYS C N 1
ATOM 20597 C CA . LYS C 1 71 ? 186.560 147.652 153.867 1.00 97.11 71 LYS C CA 1
ATOM 20598 C C . LYS C 1 71 ? 185.629 148.752 153.426 1.00 97.11 71 LYS C C 1
ATOM 20599 O O . LYS C 1 71 ? 184.733 148.497 152.624 1.00 97.11 71 LYS C O 1
ATOM 20618 N N . LEU C 1 72 ? 185.791 149.967 153.930 1.00 97.51 72 LEU C N 1
ATOM 20619 C CA . LEU C 1 72 ? 184.923 151.008 153.446 1.00 97.51 72 LEU C CA 1
ATOM 20620 C C . LEU C 1 72 ? 185.162 151.287 152.008 1.00 97.51 72 LEU C C 1
ATOM 20621 O O . LEU C 1 72 ? 184.206 151.499 151.274 1.00 97.51 72 LEU C O 1
ATOM 20637 N N . GLY C 1 73 ? 186.413 151.273 151.554 1.00 96.12 73 GLY C N 1
ATOM 20638 C CA . GLY C 1 73 ? 186.625 151.545 150.149 1.00 96.12 73 GLY C CA 1
ATOM 20639 C C . GLY C 1 73 ? 185.891 150.501 149.323 1.00 96.12 73 GLY C C 1
ATOM 20640 O O . GLY C 1 73 ? 185.219 150.826 148.337 1.00 96.12 73 GLY C O 1
ATOM 20644 N N . ILE C 1 74 ? 185.926 149.261 149.782 1.00 96.59 74 ILE C N 1
ATOM 20645 C CA . ILE C 1 74 ? 185.248 148.191 149.092 1.00 96.59 74 ILE C CA 1
ATOM 20646 C C . ILE C 1 74 ? 183.751 148.400 149.095 1.00 96.59 74 ILE C C 1
ATOM 20647 O O . ILE C 1 74 ? 183.091 148.282 148.066 1.00 96.59 74 ILE C O 1
ATOM 20663 N N . ASN C 1 75 ? 183.197 148.709 150.254 1.00 96.76 75 ASN C N 1
ATOM 20664 C CA . ASN C 1 75 ? 181.771 148.870 150.334 1.00 96.76 75 ASN C CA 1
ATOM 20665 C C . ASN C 1 75 ? 181.308 150.062 149.547 1.00 96.76 75 ASN C C 1
ATOM 20666 O O . ASN C 1 75 ? 180.231 150.038 148.947 1.00 96.76 75 ASN C O 1
ATOM 20677 N N . TYR C 1 76 ? 182.119 151.100 149.513 1.00 95.90 76 TYR C N 1
ATOM 20678 C CA . TYR C 1 76 ? 181.785 152.288 148.781 1.00 95.90 76 TYR C CA 1
ATOM 20679 C C . TYR C 1 76 ? 181.668 151.900 147.330 1.00 95.90 76 TYR C C 1
ATOM 20680 O O . TYR C 1 76 ? 180.669 152.225 146.688 1.00 95.90 76 TYR C O 1
ATOM 20698 N N . LEU C 1 77 ? 182.639 151.144 146.811 1.00 93.58 77 LEU C N 1
ATOM 20699 C CA . LEU C 1 77 ? 182.580 150.754 145.413 1.00 93.58 77 LEU C CA 1
ATOM 20700 C C . LEU C 1 77 ? 181.345 149.914 145.126 1.00 93.58 77 LEU C C 1
ATOM 20701 O O . LEU C 1 77 ? 180.692 150.095 144.092 1.00 93.58 77 LEU C O 1
ATOM 20717 N N . ILE C 1 78 ? 180.985 149.035 146.062 1.00 93.87 78 ILE C N 1
ATOM 20718 C CA . ILE C 1 78 ? 179.830 148.169 145.867 1.00 93.87 78 ILE C CA 1
ATOM 20719 C C . ILE C 1 78 ? 178.542 148.960 145.825 1.00 93.87 78 ILE C C 1
ATOM 20720 O O . ILE C 1 78 ? 177.702 148.738 144.949 1.00 93.87 78 ILE C O 1
ATOM 20736 N N . ASP C 1 79 ? 178.373 149.872 146.767 1.00 94.00 79 ASP C N 1
ATOM 20737 C CA . ASP C 1 79 ? 177.181 150.684 146.827 1.00 94.00 79 ASP C CA 1
ATOM 20738 C C . ASP C 1 79 ? 177.142 151.708 145.704 1.00 94.00 79 ASP C C 1
ATOM 20739 O O . ASP C 1 79 ? 176.076 152.110 145.253 1.00 94.00 79 ASP C O 1
ATOM 20748 N N . THR C 1 80 ? 178.301 152.185 145.275 1.00 88.94 80 THR C N 1
ATOM 20749 C CA . THR C 1 80 ? 178.342 153.171 144.220 1.00 88.94 80 THR C CA 1
ATOM 20750 C C . THR C 1 80 ? 177.827 152.545 142.925 1.00 88.94 80 THR C C 1
ATOM 20751 O O . THR C 1 80 ? 177.066 153.187 142.192 1.00 88.94 80 THR C O 1
ATOM 20762 N N . THR C 1 81 ? 178.220 151.290 142.642 1.00 85.84 81 THR C N 1
ATOM 20763 C CA . THR C 1 81 ? 177.769 150.630 141.425 1.00 85.84 81 THR C CA 1
ATOM 20764 C C . THR C 1 81 ? 176.399 149.938 141.565 1.00 85.84 81 THR C C 1
ATOM 20765 O O . THR C 1 81 ? 175.707 149.733 140.562 1.00 85.84 81 THR C O 1
ATOM 20776 N N . SER C 1 82 ? 175.973 149.656 142.794 1.00 83.66 82 SER C N 1
ATOM 20777 C CA . SER C 1 82 ? 174.667 149.071 143.115 1.00 83.66 82 SER C CA 1
ATOM 20778 C C . SER C 1 82 ? 173.503 149.991 142.799 1.00 83.66 82 SER C C 1
ATOM 20779 O O . SER C 1 82 ? 173.613 151.219 142.885 1.00 83.66 82 SER C O 1
ATOM 20787 N N . ARG C 1 83 ? 172.372 149.412 142.408 1.00 71.98 83 ARG C N 1
ATOM 20788 C CA . ARG C 1 83 ? 171.190 150.225 142.159 1.00 71.98 83 ARG C CA 1
ATOM 20789 C C . ARG C 1 83 ? 170.004 149.770 143.012 1.00 71.98 83 ARG C C 1
ATOM 20790 O O . ARG C 1 83 ? 169.095 150.557 143.283 1.00 71.98 83 ARG C O 1
ATOM 20811 N N . GLU C 1 84 ? 170.013 148.487 143.394 1.00 67.83 84 GLU C N 1
ATOM 20812 C CA . GLU C 1 84 ? 168.936 147.855 144.160 1.00 67.83 84 GLU C CA 1
ATOM 20813 C C . GLU C 1 84 ? 168.817 148.362 145.595 1.00 67.83 84 GLU C C 1
ATOM 20814 O O . GLU C 1 84 ? 167.732 148.329 146.185 1.00 67.83 84 GLU C O 1
ATOM 20826 N N . LEU C 1 85 ? 169.918 148.838 146.134 1.00 74.22 85 LEU C N 1
ATOM 20827 C CA . LEU C 1 85 ? 170.004 149.424 147.449 1.00 74.22 85 LEU C CA 1
ATOM 20828 C C . LEU C 1 85 ? 170.882 150.632 147.361 1.00 74.22 85 LEU C C 1
ATOM 20829 O O . LEU C 1 85 ? 171.828 150.640 146.585 1.00 74.22 85 LEU C O 1
ATOM 20845 N N . LYS C 1 86 ? 170.542 151.661 148.120 1.00 85.32 86 LYS C N 1
ATOM 20846 C CA . LYS C 1 86 ? 171.354 152.865 148.215 1.00 85.32 86 LYS C CA 1
ATOM 20847 C C . LYS C 1 86 ? 171.664 153.073 149.673 1.00 85.32 86 LYS C C 1
ATOM 20848 O O . LYS C 1 86 ? 170.836 153.596 150.415 1.00 85.32 86 LYS C O 1
ATOM 20867 N N . LEU C 1 87 ? 172.806 152.575 150.108 1.00 90.86 87 LEU C N 1
ATOM 20868 C CA . LEU C 1 87 ? 173.089 152.590 151.523 1.00 90.86 87 LEU C CA 1
ATOM 20869 C C . LEU C 1 87 ? 173.983 153.751 151.976 1.00 90.86 87 LEU C C 1
ATOM 20870 O O . LEU C 1 87 ? 173.881 154.148 153.144 1.00 90.86 87 LEU C O 1
ATOM 20886 N N . PHE C 1 88 ? 174.887 154.277 151.117 1.00 93.41 88 PHE C N 1
ATOM 20887 C CA . PHE C 1 88 ? 175.756 155.388 151.543 1.00 93.41 88 PHE C CA 1
ATOM 20888 C C . PHE C 1 88 ? 175.092 156.725 151.341 1.00 93.41 88 PHE C C 1
ATOM 20889 O O . PHE C 1 88 ? 174.394 156.962 150.356 1.00 93.41 88 PHE C O 1
ATOM 20906 N N . ASN C 1 89 ? 175.348 157.614 152.288 1.00 88.73 89 ASN C N 1
ATOM 20907 C CA . ASN C 1 89 ? 174.846 158.976 152.292 1.00 88.73 89 ASN C CA 1
ATOM 20908 C C . ASN C 1 89 ? 175.975 159.968 152.179 1.00 88.73 89 ASN C C 1
ATOM 20909 O O . ASN C 1 89 ? 175.852 161.124 152.583 1.00 88.73 89 ASN C O 1
ATOM 20920 N N . VAL C 1 90 ? 177.102 159.480 151.717 1.00 92.50 90 VAL C N 1
ATOM 20921 C CA . VAL C 1 90 ? 178.294 160.274 151.608 1.00 92.50 90 VAL C CA 1
ATOM 20922 C C . VAL C 1 90 ? 178.937 160.233 150.234 1.00 92.50 90 VAL C C 1
ATOM 20923 O O . VAL C 1 90 ? 179.121 159.159 149.672 1.00 92.50 90 VAL C O 1
ATOM 20936 N N . THR C 1 91 ? 179.301 161.397 149.708 1.00 90.58 91 THR C N 1
ATOM 20937 C CA . THR C 1 91 ? 180.011 161.462 148.436 1.00 90.58 91 THR C CA 1
ATOM 20938 C C . THR C 1 91 ? 181.452 161.821 148.715 1.00 90.58 91 THR C C 1
ATOM 20939 O O . THR C 1 91 ? 181.751 162.823 149.377 1.00 90.58 91 THR C O 1
ATOM 20950 N N . LEU C 1 92 ? 182.365 161.024 148.199 1.00 91.70 92 LEU C N 1
ATOM 20951 C CA . LEU C 1 92 ? 183.764 161.287 148.478 1.00 91.70 92 LEU C CA 1
ATOM 20952 C C . LEU C 1 92 ? 184.441 162.035 147.334 1.00 91.70 92 LEU C C 1
ATOM 20953 O O . LEU C 1 92 ? 184.259 161.690 146.162 1.00 91.70 92 LEU C O 1
ATOM 20969 N N . ASN C 1 93 ? 185.285 163.006 147.687 1.00 86.94 93 ASN C N 1
ATOM 20970 C CA . ASN C 1 93 ? 186.101 163.759 146.746 1.00 86.94 93 ASN C CA 1
ATOM 20971 C C . ASN C 1 93 ? 187.545 163.588 147.202 1.00 86.94 93 ASN C C 1
ATOM 20972 O O . ASN C 1 93 ? 187.841 162.659 147.943 1.00 86.94 93 ASN C O 1
ATOM 20983 N N . ALA C 1 94 ? 188.449 164.485 146.821 1.00 86.29 94 ALA C N 1
ATOM 20984 C CA . ALA C 1 94 ? 189.810 165.005 146.737 1.00 86.29 94 ALA C CA 1
ATOM 20985 C C . ALA C 1 94 ? 190.191 165.792 147.998 1.00 86.29 94 ALA C C 1
ATOM 20986 O O . ALA C 1 94 ? 190.117 167.019 148.020 1.00 86.29 94 ALA C O 1
ATOM 20993 N N . GLY C 1 95 ? 190.482 165.085 149.100 1.00 83.12 95 GLY C N 1
ATOM 20994 C CA . GLY C 1 95 ? 190.817 165.762 150.340 1.00 83.12 95 GLY C CA 1
ATOM 20995 C C . GLY C 1 95 ? 189.596 166.209 151.095 1.00 83.12 95 GLY C C 1
ATOM 20996 O O . GLY C 1 95 ? 189.710 166.887 152.108 1.00 83.12 95 GLY C O 1
ATOM 21000 N N . ASN C 1 96 ? 188.427 165.850 150.599 1.00 87.50 96 ASN C N 1
ATOM 21001 C CA . ASN C 1 96 ? 187.216 166.280 151.236 1.00 87.50 96 ASN C CA 1
ATOM 21002 C C . ASN C 1 96 ? 186.068 165.310 151.024 1.00 87.50 96 ASN C C 1
ATOM 21003 O O . ASN C 1 96 ? 186.043 164.545 150.054 1.00 87.50 96 ASN C O 1
ATOM 21014 N N . ILE C 1 97 ? 185.141 165.334 151.966 1.00 92.48 97 ILE C N 1
ATOM 21015 C CA . ILE C 1 97 ? 183.936 164.536 151.930 1.00 92.48 97 ILE C CA 1
ATOM 21016 C C . ILE C 1 97 ? 182.666 165.309 152.184 1.00 92.48 97 ILE C C 1
ATOM 21017 O O . ILE C 1 97 ? 182.570 166.070 153.150 1.00 92.48 97 ILE C O 1
ATOM 21033 N N . ASP C 1 98 ? 181.676 165.067 151.335 1.00 89.14 98 ASP C N 1
ATOM 21034 C CA . ASP C 1 98 ? 180.359 165.664 151.443 1.00 89.14 98 ASP C CA 1
ATOM 21035 C C . ASP C 1 98 ? 179.310 164.763 152.107 1.00 89.14 98 ASP C C 1
ATOM 21036 O O . ASP C 1 98 ? 178.969 163.692 151.584 1.00 89.14 98 ASP C O 1
ATOM 21045 N N . ILE C 1 99 ? 178.763 165.188 153.244 1.00 87.18 99 ILE C N 1
ATOM 21046 C CA . ILE C 1 99 ? 177.689 164.391 153.832 1.00 87.18 99 ILE C CA 1
ATOM 21047 C C . ILE C 1 99 ? 176.477 164.895 153.111 1.00 87.18 99 ILE C C 1
ATOM 21048 O O . ILE C 1 99 ? 176.171 166.089 153.173 1.00 87.18 99 ILE C O 1
ATOM 21064 N N . ILE C 1 100 ? 175.793 164.007 152.420 1.00 79.80 100 ILE C N 1
ATOM 21065 C CA . ILE C 1 100 ? 174.714 164.415 151.557 1.00 79.80 100 ILE C CA 1
ATOM 21066 C C . ILE C 1 100 ? 173.490 164.721 152.371 1.00 79.80 100 ILE C C 1
ATOM 21067 O O . ILE C 1 100 ? 173.026 163.900 153.161 1.00 79.80 100 ILE C O 1
ATOM 21083 N N . ASN C 1 101 ? 172.893 165.874 152.134 1.00 70.91 101 ASN C N 1
ATOM 21084 C CA . ASN C 1 101 ? 171.683 166.199 152.857 1.00 70.91 101 ASN C CA 1
ATOM 21085 C C . ASN C 1 101 ? 170.525 165.565 152.120 1.00 70.91 101 ASN C C 1
ATOM 21086 O O . ASN C 1 101 ? 169.751 166.245 151.433 1.00 70.91 101 ASN C O 1
ATOM 21097 N N . THR C 1 102 ? 170.439 164.247 152.236 1.00 68.01 102 THR C N 1
ATOM 21098 C CA . THR C 1 102 ? 169.441 163.509 151.515 1.00 68.01 102 THR C CA 1
ATOM 21099 C C . THR C 1 102 ? 168.140 163.832 152.191 1.00 68.01 102 THR C C 1
ATOM 21100 O O . THR C 1 102 ? 168.157 164.163 153.383 1.00 68.01 102 THR C O 1
ATOM 21111 N N . PRO C 1 103 ? 166.995 163.674 151.526 1.00 69.08 103 PRO C N 1
ATOM 21112 C CA . PRO C 1 103 ? 165.701 163.846 152.112 1.00 69.08 103 PRO C CA 1
ATOM 21113 C C . PRO C 1 103 ? 165.604 162.850 153.220 1.00 69.08 103 PRO C C 1
ATOM 21114 O O . PRO C 1 103 ? 166.200 161.767 153.127 1.00 69.08 103 PRO C O 1
ATOM 21125 N N . ILE C 1 104 ? 164.848 163.162 154.247 1.00 71.57 104 ILE C N 1
ATOM 21126 C CA . ILE C 1 104 ? 164.726 162.141 155.257 1.00 71.57 104 ILE C CA 1
ATOM 21127 C C . ILE C 1 104 ? 163.761 161.177 154.632 1.00 71.57 104 ILE C C 1
ATOM 21128 O O . ILE C 1 104 ? 162.647 161.567 154.281 1.00 71.57 104 ILE C O 1
ATOM 21144 N N . ASN C 1 105 ? 164.182 159.936 154.440 1.00 78.08 105 ASN C N 1
ATOM 21145 C CA . ASN C 1 105 ? 163.300 158.997 153.783 1.00 78.08 105 ASN C CA 1
ATOM 21146 C C . ASN C 1 105 ? 162.775 157.987 154.728 1.00 78.08 105 ASN C C 1
ATOM 21147 O O . ASN C 1 105 ? 163.513 157.187 155.307 1.00 78.08 105 ASN C O 1
ATOM 21158 N N . ILE C 1 106 ? 161.496 158.064 154.908 1.00 80.93 106 ILE C N 1
ATOM 21159 C CA . ILE C 1 106 ? 160.807 157.190 155.793 1.00 80.93 106 ILE C CA 1
ATOM 21160 C C . ILE C 1 106 ? 159.977 156.278 154.940 1.00 80.93 106 ILE C C 1
ATOM 21161 O O . ILE C 1 106 ? 159.361 156.709 153.971 1.00 80.93 106 ILE C O 1
ATOM 21177 N N . SER C 1 107 ? 160.001 155.019 155.266 1.00 81.06 107 SER C N 1
ATOM 21178 C CA . SER C 1 107 ? 159.254 154.000 154.562 1.00 81.06 107 SER C CA 1
ATOM 21179 C C . SER C 1 107 ? 158.791 152.991 155.568 1.00 81.06 107 SER C C 1
ATOM 21180 O O . SER C 1 107 ? 159.110 153.080 156.755 1.00 81.06 107 SER C O 1
ATOM 21188 N N . SER C 1 108 ? 158.089 151.978 155.113 1.00 73.40 108 SER C N 1
ATOM 21189 C CA . SER C 1 108 ? 157.363 150.738 155.264 1.00 73.40 108 SER C CA 1
ATOM 21190 C C . SER C 1 108 ? 158.369 149.715 155.772 1.00 73.40 108 SER C C 1
ATOM 21191 O O . SER C 1 108 ? 158.018 148.690 156.362 1.00 73.40 108 SER C O 1
ATOM 21199 N N . GLU C 1 109 ? 159.649 150.038 155.555 1.00 72.63 109 GLU C N 1
ATOM 21200 C CA . GLU C 1 109 ? 160.778 149.233 155.977 1.00 72.63 109 GLU C CA 1
ATOM 21201 C C . GLU C 1 109 ? 161.654 149.832 157.107 1.00 72.63 109 GLU C C 1
ATOM 21202 O O . GLU C 1 109 ? 162.676 149.226 157.437 1.00 72.63 109 GLU C O 1
ATOM 21214 N N . THR C 1 110 ? 161.313 151.002 157.685 1.00 85.10 110 THR C N 1
ATOM 21215 C CA . THR C 1 110 ? 162.194 151.600 158.698 1.00 85.10 110 THR C CA 1
ATOM 21216 C C . THR C 1 110 ? 162.003 151.041 160.063 1.00 85.10 110 THR C C 1
ATOM 21217 O O . THR C 1 110 ? 161.042 150.335 160.358 1.00 85.10 110 THR C O 1
ATOM 21228 N N . ASN C 1 111 ? 162.934 151.393 160.913 1.00 91.88 111 ASN C N 1
ATOM 21229 C CA . ASN C 1 111 ? 162.909 150.992 162.278 1.00 91.88 111 ASN C CA 1
ATOM 21230 C C . ASN C 1 111 ? 161.636 151.520 162.912 1.00 91.88 111 ASN C C 1
ATOM 21231 O O . ASN C 1 111 ? 161.389 152.716 162.820 1.00 91.88 111 ASN C O 1
ATOM 21242 N N . PRO C 1 112 ? 160.772 150.677 163.499 1.00 86.10 112 PRO C N 1
ATOM 21243 C CA . PRO C 1 112 ? 159.524 151.036 164.149 1.00 86.10 112 PRO C CA 1
ATOM 21244 C C . PRO C 1 112 ? 159.709 151.861 165.424 1.00 86.10 112 PRO C C 1
ATOM 21245 O O . PRO C 1 112 ? 158.735 152.314 166.021 1.00 86.10 112 PRO C O 1
ATOM 21256 N N . ILE C 1 113 ? 160.927 151.943 165.916 1.00 87.66 113 ILE C N 1
ATOM 21257 C CA . ILE C 1 113 ? 161.217 152.693 167.117 1.00 87.66 113 ILE C CA 1
ATOM 21258 C C . ILE C 1 113 ? 161.653 154.085 166.712 1.00 87.66 113 ILE C C 1
ATOM 21259 O O . ILE C 1 113 ? 162.524 154.235 165.863 1.00 87.66 113 ILE C O 1
ATOM 21275 N N . ILE C 1 114 ? 161.066 155.111 167.313 1.00 80.27 114 ILE C N 1
ATOM 21276 C CA . ILE C 1 114 ? 161.415 156.481 166.952 1.00 80.27 114 ILE C CA 1
ATOM 21277 C C . ILE C 1 114 ? 162.758 156.874 167.543 1.00 80.27 114 ILE C C 1
ATOM 21278 O O . ILE C 1 114 ? 162.946 156.785 168.753 1.00 80.27 114 ILE C O 1
ATOM 21294 N N . ASN C 1 115 ? 163.676 157.350 166.703 1.00 82.86 115 ASN C N 1
ATOM 21295 C CA . ASN C 1 115 ? 164.980 157.793 167.181 1.00 82.86 115 ASN C CA 1
ATOM 21296 C C . ASN C 1 115 ? 164.992 159.240 167.551 1.00 82.86 115 ASN C C 1
ATOM 21297 O O . ASN C 1 115 ? 164.869 160.110 166.691 1.00 82.86 115 ASN C O 1
ATOM 21308 N N . THR C 1 116 ? 165.140 159.486 168.823 1.00 72.87 116 THR C N 1
ATOM 21309 C CA . THR C 1 116 ? 165.107 160.807 169.355 1.00 72.87 116 THR C CA 1
ATOM 21310 C C . THR C 1 116 ? 166.491 161.404 169.585 1.00 72.87 116 THR C C 1
ATOM 21311 O O . THR C 1 116 ? 166.605 162.613 169.768 1.00 72.87 116 THR C O 1
ATOM 21322 N N . HIS C 1 117 ? 167.559 160.587 169.591 1.00 78.40 117 HIS C N 1
ATOM 21323 C CA . HIS C 1 117 ? 168.860 161.151 169.952 1.00 78.40 117 HIS C CA 1
ATOM 21324 C C . HIS C 1 117 ? 169.770 161.568 168.784 1.00 78.40 117 HIS C C 1
ATOM 21325 O O . HIS C 1 117 ? 169.978 160.814 167.825 1.00 78.40 117 HIS C O 1
ATOM 21339 N N . SER C 1 118 ? 170.316 162.803 168.883 1.00 72.05 118 SER C N 1
ATOM 21340 C CA . SER C 1 118 ? 171.198 163.417 167.865 1.00 72.05 118 SER C CA 1
ATOM 21341 C C . SER C 1 118 ? 172.705 163.041 167.737 1.00 72.05 118 SER C C 1
ATOM 21342 O O . SER C 1 118 ? 173.244 163.179 166.631 1.00 72.05 118 SER C O 1
ATOM 21350 N N . PHE C 1 119 ? 173.377 162.513 168.784 1.00 81.65 119 PHE C N 1
ATOM 21351 C CA . PHE C 1 119 ? 174.802 162.145 168.756 1.00 81.65 119 PHE C CA 1
ATOM 21352 C C . PHE C 1 119 ? 175.830 163.231 168.506 1.00 81.65 119 PHE C C 1
ATOM 21353 O O . PHE C 1 119 ? 176.959 162.900 168.137 1.00 81.65 119 PHE C O 1
ATOM 21370 N N . TYR C 1 120 ? 175.585 164.463 168.894 1.00 73.52 120 TYR C N 1
ATOM 21371 C CA . TYR C 1 120 ? 175.974 165.849 168.958 1.00 73.52 120 TYR C CA 1
ATOM 21372 C C . TYR C 1 120 ? 177.447 165.935 169.356 1.00 73.52 120 TYR C C 1
ATOM 21373 O O . TYR C 1 120 ? 178.131 166.867 168.940 1.00 73.52 120 TYR C O 1
ATOM 21391 N N . ASP C 1 121 ? 177.964 164.969 170.135 1.00 78.30 121 ASP C N 1
ATOM 21392 C CA . ASP C 1 121 ? 179.352 165.016 170.582 1.00 78.30 121 ASP C CA 1
ATOM 21393 C C . ASP C 1 121 ? 180.342 164.263 169.706 1.00 78.30 121 ASP C C 1
ATOM 21394 O O . ASP C 1 121 ? 181.538 164.258 169.986 1.00 78.30 121 ASP C O 1
ATOM 21403 N N . LEU C 1 122 ? 179.867 163.686 168.628 1.00 87.39 122 LEU C N 1
ATOM 21404 C CA . LEU C 1 122 ? 180.717 162.927 167.755 1.00 87.39 122 LEU C CA 1
ATOM 21405 C C . LEU C 1 122 ? 181.026 163.716 166.483 1.00 87.39 122 LEU C C 1
ATOM 21406 O O . LEU C 1 122 ? 180.343 164.692 166.176 1.00 87.39 122 LEU C O 1
ATOM 21422 N N . PRO C 1 123 ? 182.086 163.381 165.741 1.00 89.79 123 PRO C N 1
ATOM 21423 C CA . PRO C 1 123 ? 182.428 163.989 164.478 1.00 89.79 123 PRO C CA 1
ATOM 21424 C C . PRO C 1 123 ? 181.256 163.861 163.515 1.00 89.79 123 PRO C C 1
ATOM 21425 O O . PRO C 1 123 ? 180.497 162.896 163.635 1.00 89.79 123 PRO C O 1
ATOM 21436 N N . PRO C 1 124 ? 181.141 164.728 162.503 1.00 88.93 124 PRO C N 1
ATOM 21437 C CA . PRO C 1 124 ? 180.037 164.858 161.564 1.00 88.93 124 PRO C CA 1
ATOM 21438 C C . PRO C 1 124 ? 179.473 163.602 160.927 1.00 88.93 124 PRO C C 1
ATOM 21439 O O . PRO C 1 124 ? 178.257 163.487 160.796 1.00 88.93 124 PRO C O 1
ATOM 21450 N N . PHE C 1 125 ? 180.281 162.629 160.559 1.00 94.09 125 PHE C N 1
ATOM 21451 C CA . PHE C 1 125 ? 180.398 161.326 159.948 1.00 94.09 125 PHE C CA 1
ATOM 21452 C C . PHE C 1 125 ? 179.989 160.267 160.900 1.00 94.09 125 PHE C C 1
ATOM 21453 O O . PHE C 1 125 ? 179.384 159.269 160.515 1.00 94.09 125 PHE C O 1
ATOM 21470 N N . THR C 1 126 ? 180.266 160.480 162.165 1.00 95.51 126 THR C N 1
ATOM 21471 C CA . THR C 1 126 ? 179.888 159.481 163.110 1.00 95.51 126 THR C CA 1
ATOM 21472 C C . THR C 1 126 ? 178.488 159.847 163.530 1.00 95.51 126 THR C C 1
ATOM 21473 O O . THR C 1 126 ? 177.670 158.971 163.795 1.00 95.51 126 THR C O 1
ATOM 21484 N N . GLN C 1 127 ? 178.167 161.146 163.532 1.00 91.32 127 GLN C N 1
ATOM 21485 C CA . GLN C 1 127 ? 176.801 161.501 163.888 1.00 91.32 127 GLN C CA 1
ATOM 21486 C C . GLN C 1 127 ? 175.890 161.019 162.791 1.00 91.32 127 GLN C C 1
ATOM 21487 O O . GLN C 1 127 ? 174.837 160.434 163.043 1.00 91.32 127 GLN C O 1
ATOM 21501 N N . HIS C 1 128 ? 176.348 161.183 161.556 1.00 92.55 128 HIS C N 1
ATOM 21502 C CA . HIS C 1 128 ? 175.566 160.795 160.425 1.00 92.55 128 HIS C CA 1
ATOM 21503 C C . HIS C 1 128 ? 175.336 159.300 160.422 1.00 92.55 128 HIS C C 1
ATOM 21504 O O . HIS C 1 128 ? 174.195 158.859 160.273 1.00 92.55 128 HIS C O 1
ATOM 21518 N N . LEU C 1 129 ? 176.383 158.497 160.628 1.00 96.28 129 LEU C N 1
ATOM 21519 C CA . LEU C 1 129 ? 176.143 157.068 160.621 1.00 96.28 129 LEU C CA 1
ATOM 21520 C C . LEU C 1 129 ? 175.253 156.623 161.753 1.00 96.28 129 LEU C C 1
ATOM 21521 O O . LEU C 1 129 ? 174.427 155.732 161.556 1.00 96.28 129 LEU C O 1
ATOM 21537 N N . LEU C 1 130 ? 175.392 157.185 162.938 1.00 96.01 130 LEU C N 1
ATOM 21538 C CA . LEU C 1 130 ? 174.532 156.707 163.989 1.00 96.01 130 LEU C CA 1
ATOM 21539 C C . LEU C 1 130 ? 173.084 157.093 163.746 1.00 96.01 130 LEU C C 1
ATOM 21540 O O . LEU C 1 130 ? 172.177 156.314 164.050 1.00 96.01 130 LEU C O 1
ATOM 21556 N N . ASN C 1 131 ? 172.841 158.243 163.142 1.00 90.48 131 ASN C N 1
ATOM 21557 C CA . ASN C 1 131 ? 171.474 158.608 162.862 1.00 90.48 131 ASN C CA 1
ATOM 21558 C C . ASN C 1 131 ? 170.880 157.692 161.779 1.00 90.48 131 ASN C C 1
ATOM 21559 O O . ASN C 1 131 ? 169.674 157.426 161.798 1.00 90.48 131 ASN C O 1
ATOM 21570 N N . ILE C 1 132 ? 171.718 157.162 160.869 1.00 93.45 132 ILE C N 1
ATOM 21571 C CA . ILE C 1 132 ? 171.244 156.185 159.885 1.00 93.45 132 ILE C CA 1
ATOM 21572 C C . ILE C 1 132 ? 170.965 154.868 160.557 1.00 93.45 132 ILE C C 1
ATOM 21573 O O . ILE C 1 132 ? 169.925 154.249 160.336 1.00 93.45 132 ILE C O 1
ATOM 21589 N N . ARG C 1 133 ? 171.894 154.432 161.396 1.00 96.01 133 ARG C N 1
ATOM 21590 C CA . ARG C 1 133 ? 171.807 153.158 162.083 1.00 96.01 133 ARG C CA 1
ATOM 21591 C C . ARG C 1 133 ? 170.571 153.044 162.917 1.00 96.01 133 ARG C C 1
ATOM 21592 O O . ARG C 1 133 ? 169.968 151.989 163.003 1.00 96.01 133 ARG C O 1
ATOM 21613 N N . LEU C 1 134 ? 170.159 154.127 163.508 1.00 93.81 134 LEU C N 1
ATOM 21614 C CA . LEU C 1 134 ? 169.003 154.113 164.358 1.00 93.81 134 LEU C CA 1
ATOM 21615 C C . LEU C 1 134 ? 167.698 154.385 163.612 1.00 93.81 134 LEU C C 1
ATOM 21616 O O . LEU C 1 134 ? 166.639 154.454 164.235 1.00 93.81 134 LEU C O 1
ATOM 21632 N N . THR C 1 135 ? 167.755 154.578 162.292 1.00 90.14 135 THR C N 1
ATOM 21633 C CA . THR C 1 135 ? 166.551 154.838 161.512 1.00 90.14 135 THR C CA 1
ATOM 21634 C C . THR C 1 135 ? 166.245 153.658 160.603 1.00 90.14 135 THR C C 1
ATOM 21635 O O . THR C 1 135 ? 165.085 153.272 160.434 1.00 90.14 135 THR C O 1
ATOM 21646 N N . ASP C 1 136 ? 167.273 153.144 159.959 1.00 91.06 136 ASP C N 1
ATOM 21647 C CA . ASP C 1 136 ? 167.186 152.075 158.988 1.00 91.06 136 ASP C CA 1
ATOM 21648 C C . ASP C 1 136 ? 167.733 150.753 159.523 1.00 91.06 136 ASP C C 1
ATOM 21649 O O . ASP C 1 136 ? 168.149 150.640 160.668 1.00 91.06 136 ASP C O 1
ATOM 21658 N N . THR C 1 137 ? 167.705 149.757 158.673 1.00 93.35 137 THR C N 1
ATOM 21659 C CA . THR C 1 137 ? 168.158 148.401 158.839 1.00 93.35 137 THR C CA 1
ATOM 21660 C C . THR C 1 137 ? 169.600 148.324 159.373 1.00 93.35 137 THR C C 1
ATOM 21661 O O . THR C 1 137 ? 170.484 149.064 158.932 1.00 93.35 137 THR C O 1
ATOM 21672 N N . GLU C 1 138 ? 169.840 147.420 160.330 1.00 95.91 138 GLU C N 1
ATOM 21673 C CA . GLU C 1 138 ? 171.175 147.232 160.912 1.00 95.91 138 GLU C CA 1
ATOM 21674 C C . GLU C 1 138 ? 172.184 146.816 159.867 1.00 95.91 138 GLU C C 1
ATOM 21675 O O . GLU C 1 138 ? 173.362 147.175 159.939 1.00 95.91 138 GLU C O 1
ATOM 21687 N N . TYR C 1 139 ? 171.734 146.044 158.900 1.00 95.06 139 TYR C N 1
ATOM 21688 C CA . TYR C 1 139 ? 172.584 145.571 157.856 1.00 95.06 139 TYR C CA 1
ATOM 21689 C C . TYR C 1 139 ? 173.356 146.675 157.202 1.00 95.06 139 TYR C C 1
ATOM 21690 O O . TYR C 1 139 ? 174.566 146.519 157.012 1.00 95.06 139 TYR C O 1
ATOM 21708 N N . ARG C 1 140 ? 172.745 147.802 156.826 1.00 93.95 140 ARG C N 1
ATOM 21709 C CA . ARG C 1 140 ? 172.967 149.095 156.212 1.00 93.95 140 ARG C CA 1
ATOM 21710 C C . ARG C 1 140 ? 173.986 149.777 157.070 1.00 93.95 140 ARG C C 1
ATOM 21711 O O . ARG C 1 140 ? 175.027 150.187 156.578 1.00 93.95 140 ARG C O 1
ATOM 21732 N N . ALA C 1 141 ? 173.753 149.827 158.369 1.00 96.44 141 ALA C N 1
ATOM 21733 C CA . ALA C 1 141 ? 174.750 150.479 159.203 1.00 96.44 141 ALA C CA 1
ATOM 21734 C C . ALA C 1 141 ? 176.081 149.743 159.191 1.00 96.44 141 ALA C C 1
ATOM 21735 O O . ALA C 1 141 ? 177.133 150.373 159.091 1.00 96.44 141 ALA C O 1
ATOM 21742 N N . ARG C 1 142 ? 176.041 148.412 159.236 1.00 96.21 142 ARG C N 1
ATOM 21743 C CA . ARG C 1 142 ? 177.271 147.630 159.236 1.00 96.21 142 ARG C CA 1
ATOM 21744 C C . ARG C 1 142 ? 178.024 147.818 157.970 1.00 96.21 142 ARG C C 1
ATOM 21745 O O . ARG C 1 142 ? 179.238 147.972 157.971 1.00 96.21 142 ARG C O 1
ATOM 21766 N N . PHE C 1 143 ? 177.313 147.849 156.877 1.00 96.58 143 PHE C N 1
ATOM 21767 C CA . PHE C 1 143 ? 177.939 148.035 155.608 1.00 96.58 143 PHE C CA 1
ATOM 21768 C C . PHE C 1 143 ? 178.643 149.389 155.521 1.00 96.58 143 PHE C C 1
ATOM 21769 O O . PHE C 1 143 ? 179.838 149.464 155.215 1.00 96.58 143 PHE C O 1
ATOM 21786 N N . ILE C 1 144 ? 177.937 150.451 155.892 1.00 97.04 144 ILE C N 1
ATOM 21787 C CA . ILE C 1 144 ? 178.444 151.821 155.814 1.00 97.04 144 ILE C CA 1
ATOM 21788 C C . ILE C 1 144 ? 179.574 152.060 156.766 1.00 97.04 144 ILE C C 1
ATOM 21789 O O . ILE C 1 144 ? 180.463 152.856 156.480 1.00 97.04 144 ILE C O 1
ATOM 21805 N N . GLY C 1 145 ? 179.513 151.432 157.920 1.00 97.23 145 GLY C N 1
ATOM 21806 C CA . GLY C 1 145 ? 180.528 151.526 158.937 1.00 97.23 145 GLY C CA 1
ATOM 21807 C C . GLY C 1 145 ? 181.823 150.821 158.587 1.00 97.23 145 GLY C C 1
ATOM 21808 O O . GLY C 1 145 ? 182.811 150.968 159.308 1.00 97.23 145 GLY C O 1
ATOM 21812 N N . GLY C 1 146 ? 181.831 150.022 157.527 1.00 96.61 146 GLY C N 1
ATOM 21813 C CA . GLY C 1 146 ? 183.030 149.338 157.115 1.00 96.61 146 GLY C CA 1
ATOM 21814 C C . GLY C 1 146 ? 183.469 148.101 157.877 1.00 96.61 146 GLY C C 1
ATOM 21815 O O . GLY C 1 146 ? 184.662 147.829 157.891 1.00 96.61 146 GLY C O 1
ATOM 21819 N N . TYR C 1 147 ? 182.599 147.314 158.490 1.00 94.89 147 TYR C N 1
ATOM 21820 C CA . TYR C 1 147 ? 182.393 146.124 159.291 1.00 94.89 147 TYR C CA 1
ATOM 21821 C C . TYR C 1 147 ? 182.931 144.904 158.575 1.00 94.89 147 TYR C C 1
ATOM 21822 O O . TYR C 1 147 ? 182.598 144.628 157.427 1.00 94.89 147 TYR C O 1
ATOM 21840 N N . ILE C 1 148 ? 183.755 144.167 159.292 1.00 92.78 148 ILE C N 1
ATOM 21841 C CA . ILE C 1 148 ? 184.386 142.938 158.847 1.00 92.78 148 ILE C CA 1
ATOM 21842 C C . ILE C 1 148 ? 183.987 141.887 159.840 1.00 92.78 148 ILE C C 1
ATOM 21843 O O . ILE C 1 148 ? 184.112 142.110 161.041 1.00 92.78 148 ILE C O 1
ATOM 21859 N N . LYS C 1 149 ? 183.498 140.760 159.386 1.00 90.10 149 LYS C N 1
ATOM 21860 C CA . LYS C 1 149 ? 183.111 139.775 160.364 1.00 90.10 149 LYS C CA 1
ATOM 21861 C C . LYS C 1 149 ? 184.326 139.254 161.102 1.00 90.10 149 LYS C C 1
ATOM 21862 O O . LYS C 1 149 ? 185.376 139.083 160.486 1.00 90.10 149 LYS C O 1
ATOM 21881 N N . PRO C 1 150 ? 184.225 138.997 162.409 1.00 87.15 150 PRO C N 1
ATOM 21882 C CA . PRO C 1 150 ? 185.256 138.410 163.229 1.00 87.15 150 PRO C CA 1
ATOM 21883 C C . PRO C 1 150 ? 185.372 136.961 162.842 1.00 87.15 150 PRO C C 1
ATOM 21884 O O . PRO C 1 150 ? 184.398 136.357 162.382 1.00 87.15 150 PRO C O 1
ATOM 21895 N N . ASP C 1 151 ? 186.513 136.359 163.078 1.00 74.29 151 ASP C N 1
ATOM 21896 C CA . ASP C 1 151 ? 186.648 134.969 162.687 1.00 74.29 151 ASP C CA 1
ATOM 21897 C C . ASP C 1 151 ? 186.109 134.047 163.774 1.00 74.29 151 ASP C C 1
ATOM 21898 O O . ASP C 1 151 ? 186.855 133.559 164.627 1.00 74.29 151 ASP C O 1
ATOM 21907 N N . GLY C 1 152 ? 184.790 133.861 163.775 1.00 65.42 152 GLY C N 1
ATOM 21908 C CA . GLY C 1 152 ? 184.137 133.053 164.798 1.00 65.42 152 GLY C CA 1
ATOM 21909 C C . GLY C 1 152 ? 182.613 133.060 164.701 1.00 65.42 152 GLY C C 1
ATOM 21910 O O . GLY C 1 152 ? 182.026 133.741 163.862 1.00 65.42 152 GLY C O 1
ATOM 21914 N N . SER C 1 153 ? 181.976 132.272 165.575 1.00 56.29 153 SER C N 1
ATOM 21915 C CA . SER C 1 153 ? 180.518 132.128 165.639 1.00 56.29 153 SER C CA 1
ATOM 21916 C C . SER C 1 153 ? 179.827 133.175 166.513 1.00 56.29 153 SER C C 1
ATOM 21917 O O . SER C 1 153 ? 178.603 133.332 166.487 1.00 56.29 153 SER C O 1
ATOM 21925 N N . ASP C 1 154 ? 180.605 133.910 167.298 1.00 67.12 154 ASP C N 1
ATOM 21926 C CA . ASP C 1 154 ? 180.043 134.891 168.223 1.00 67.12 154 ASP C CA 1
ATOM 21927 C C . ASP C 1 154 ? 179.795 136.195 167.485 1.00 67.12 154 ASP C C 1
ATOM 21928 O O . ASP C 1 154 ? 180.568 137.144 167.603 1.00 67.12 154 ASP C O 1
ATOM 21937 N N . SER C 1 155 ? 178.726 136.200 166.707 1.00 68.65 155 SER C N 1
ATOM 21938 C CA . SER C 1 155 ? 178.369 137.307 165.829 1.00 68.65 155 SER C CA 1
ATOM 21939 C C . SER C 1 155 ? 176.872 137.379 165.574 1.00 68.65 155 SER C C 1
ATOM 21940 O O . SER C 1 155 ? 176.115 136.480 165.954 1.00 68.65 155 SER C O 1
ATOM 21948 N N . MET C 1 156 ? 176.428 138.470 164.970 1.00 77.84 156 MET C N 1
ATOM 21949 C CA . MET C 1 156 ? 175.019 138.643 164.659 1.00 77.84 156 MET C CA 1
ATOM 21950 C C . MET C 1 156 ? 174.588 138.003 163.358 1.00 77.84 156 MET C C 1
ATOM 21951 O O . MET C 1 156 ? 175.229 138.171 162.322 1.00 77.84 156 MET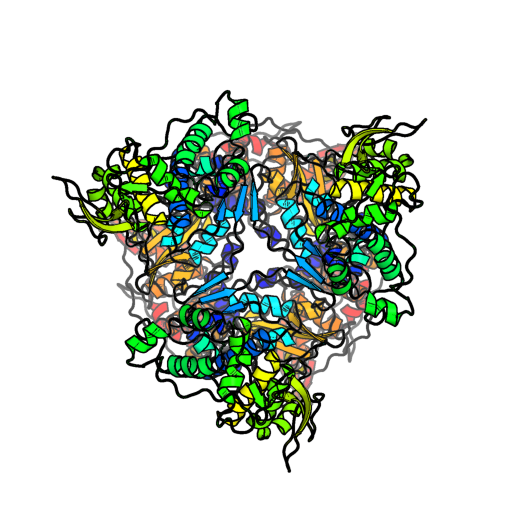 C O 1
ATOM 21965 N N . ASP C 1 157 ? 173.426 137.359 163.379 1.00 83.43 157 ASP C N 1
ATOM 21966 C CA . ASP C 1 157 ? 172.824 136.864 162.155 1.00 83.43 157 ASP C CA 1
ATOM 21967 C C . ASP C 1 157 ? 171.903 137.996 161.700 1.00 83.43 157 ASP C C 1
ATOM 21968 O O . ASP C 1 157 ? 170.845 138.214 162.288 1.00 83.43 157 ASP C O 1
ATOM 21977 N N . VAL C 1 158 ? 172.360 138.789 160.752 1.00 91.12 158 VAL C N 1
ATOM 21978 C CA . VAL C 1 158 ? 171.643 139.985 160.345 1.00 91.12 158 VAL C CA 1
ATOM 21979 C C . VAL C 1 158 ? 170.589 139.709 159.294 1.00 91.12 158 VAL C C 1
ATOM 21980 O O . VAL C 1 158 ? 170.848 139.032 158.290 1.00 91.12 158 VAL C O 1
ATOM 21993 N N . LEU C 1 159 ? 169.387 140.229 159.502 1.00 92.41 159 LEU C N 1
ATOM 21994 C CA . LEU C 1 159 ? 168.342 139.987 158.533 1.00 92.41 159 LEU C CA 1
ATOM 21995 C C . LEU C 1 159 ? 167.971 141.229 157.742 1.00 92.41 159 LEU C C 1
ATOM 21996 O O . LEU C 1 159 ? 167.903 142.346 158.270 1.00 92.41 159 LEU C O 1
ATOM 22012 N N . ALA C 1 160 ? 167.709 141.008 156.468 1.00 89.24 160 ALA C N 1
ATOM 22013 C CA . ALA C 1 160 ? 167.232 142.021 155.545 1.00 89.24 160 ALA C CA 1
ATOM 22014 C C . ALA C 1 160 ? 166.655 141.291 154.356 1.00 89.24 160 ALA C C 1
ATOM 22015 O O . ALA C 1 160 ? 166.976 140.123 154.147 1.00 89.24 160 ALA C O 1
ATOM 22022 N N . GLU C 1 161 ? 165.836 141.954 153.551 1.00 80.86 161 GLU C N 1
ATOM 22023 C CA . GLU C 1 161 ? 165.006 142.026 152.356 1.00 80.86 161 GLU C CA 1
ATOM 22024 C C . GLU C 1 161 ? 165.916 141.994 151.144 1.00 80.86 161 GLU C C 1
ATOM 22025 O O . GLU C 1 161 ? 165.644 141.318 150.153 1.00 80.86 161 GLU C O 1
ATOM 22037 N N . LYS C 1 162 ? 167.026 142.703 151.246 1.00 82.47 162 LYS C N 1
ATOM 22038 C CA . LYS C 1 162 ? 168.024 142.744 150.201 1.00 82.47 162 LYS C CA 1
ATOM 22039 C C . LYS C 1 162 ? 169.379 142.710 150.880 1.00 82.47 162 LYS C C 1
ATOM 22040 O O . LYS C 1 162 ? 169.538 143.277 151.959 1.00 82.47 162 LYS C O 1
ATOM 22059 N N . LYS C 1 163 ? 170.354 142.072 150.254 1.00 88.03 163 LYS C N 1
ATOM 22060 C CA . LYS C 1 163 ? 171.709 141.995 150.794 1.00 88.03 163 LYS C CA 1
ATOM 22061 C C . LYS C 1 163 ? 172.793 142.221 149.772 1.00 88.03 163 LYS C C 1
ATOM 22062 O O . LYS C 1 163 ? 172.626 141.930 148.587 1.00 88.03 163 LYS C O 1
ATOM 22081 N N . TYR C 1 164 ? 173.923 142.691 150.266 1.00 91.49 164 TYR C N 1
ATOM 22082 C CA . TYR C 1 164 ? 175.150 142.781 149.523 1.00 91.49 164 TYR C CA 1
ATOM 22083 C C . TYR C 1 164 ? 176.023 141.634 150.054 1.00 91.49 164 TYR C C 1
ATOM 22084 O O . TYR C 1 164 ? 175.907 141.271 151.227 1.00 91.49 164 TYR C O 1
ATOM 22102 N N . PRO C 1 165 ? 176.890 141.057 149.230 1.00 89.13 165 PRO C N 1
ATOM 22103 C CA . PRO C 1 165 ? 177.772 139.949 149.520 1.00 89.13 165 PRO C CA 1
ATOM 22104 C C . PRO C 1 165 ? 178.850 140.238 150.554 1.00 89.13 165 PRO C C 1
ATOM 22105 O O . PRO C 1 165 ? 179.459 141.311 150.576 1.00 89.13 165 PRO C O 1
ATOM 22116 N N . ASP C 1 166 ? 179.173 139.209 151.326 1.00 90.68 166 ASP C N 1
ATOM 22117 C CA . ASP C 1 166 ? 180.154 139.268 152.410 1.00 90.68 166 ASP C CA 1
ATOM 22118 C C . ASP C 1 166 ? 181.632 139.147 152.014 1.00 90.68 166 ASP C C 1
ATOM 22119 O O . ASP C 1 166 ? 182.290 138.157 152.335 1.00 90.68 166 ASP C O 1
ATOM 22128 N N . LEU C 1 167 ? 182.172 140.198 151.401 1.00 93.91 167 LEU C N 1
ATOM 22129 C CA . LEU C 1 167 ? 183.597 140.204 151.005 1.00 93.91 167 LEU C CA 1
ATOM 22130 C C . LEU C 1 167 ? 184.471 140.882 152.064 1.00 93.91 167 LEU C C 1
ATOM 22131 O O . LEU C 1 167 ? 184.163 141.975 152.550 1.00 93.91 167 LEU C O 1
ATOM 22147 N N . ASN C 1 168 ? 185.581 140.236 152.415 1.00 93.41 168 ASN C N 1
ATOM 22148 C CA . ASN C 1 168 ? 186.488 140.732 153.446 1.00 93.41 168 ASN C CA 1
ATOM 22149 C C . ASN C 1 168 ? 187.919 140.653 152.942 1.00 93.41 168 ASN C C 1
ATOM 22150 O O . ASN C 1 168 ? 188.486 139.576 152.763 1.00 93.41 168 ASN C O 1
ATOM 22161 N N . PHE C 1 169 ? 188.475 141.808 152.654 1.00 94.73 169 PHE C N 1
ATOM 22162 C CA . PHE C 1 169 ? 189.756 141.912 151.988 1.00 94.73 169 PHE C CA 1
ATOM 22163 C C . PHE C 1 169 ? 190.601 143.124 152.402 1.00 94.73 169 PHE C C 1
ATOM 22164 O O . PHE C 1 169 ? 190.031 144.171 152.705 1.00 94.73 169 PHE C O 1
ATOM 22181 N N . ASP C 1 170 ? 191.942 142.957 152.509 1.00 93.83 170 ASP C N 1
ATOM 22182 C CA . ASP C 1 170 ? 192.877 144.040 152.872 1.00 93.83 170 ASP C CA 1
ATOM 22183 C C . ASP C 1 170 ? 193.447 144.860 151.671 1.00 93.83 170 ASP C C 1
ATOM 22184 O O . ASP C 1 170 ? 194.258 144.361 150.883 1.00 93.83 170 ASP C O 1
ATOM 22193 N N . ASN C 1 171 ? 193.014 146.119 151.551 1.00 93.17 171 ASN C N 1
ATOM 22194 C CA . ASN C 1 171 ? 193.398 147.059 150.499 1.00 93.17 171 ASN C CA 1
ATOM 22195 C C . ASN C 1 171 ? 193.412 148.491 151.081 1.00 93.17 171 ASN C C 1
ATOM 22196 O O . ASN C 1 171 ? 193.190 148.687 152.272 1.00 93.17 171 ASN C O 1
ATOM 22207 N N . THR C 1 172 ? 193.751 149.481 150.267 1.00 90.91 172 THR C N 1
ATOM 22208 C CA . THR C 1 172 ? 193.836 150.878 150.687 1.00 90.91 172 THR C CA 1
ATOM 22209 C C . THR C 1 172 ? 192.960 151.766 149.818 1.00 90.91 172 THR C C 1
ATOM 22210 O O . THR C 1 172 ? 193.281 152.936 149.587 1.00 90.91 172 THR C O 1
ATOM 22221 N N . TYR C 1 173 ? 191.874 151.204 149.297 1.00 92.75 173 TYR C N 1
ATOM 22222 C CA . TYR C 1 173 ? 190.989 151.933 148.395 1.00 92.75 173 TYR C CA 1
ATOM 22223 C C . TYR C 1 173 ? 190.422 153.233 148.952 1.00 92.75 173 TYR C C 1
ATOM 22224 O O . TYR C 1 173 ? 190.389 154.227 148.231 1.00 92.75 173 TYR C O 1
ATOM 22242 N N . LEU C 1 174 ? 189.981 153.266 150.210 1.00 93.98 174 LEU C N 1
ATOM 22243 C CA . LEU C 1 174 ? 189.406 154.514 150.684 1.00 93.98 174 LEU C CA 1
ATOM 22244 C C . LEU C 1 174 ? 190.441 155.613 150.734 1.00 93.98 174 LEU C C 1
ATOM 22245 O O . LEU C 1 174 ? 190.160 156.755 150.365 1.00 93.98 174 LEU C O 1
ATOM 22261 N N . PHE C 1 175 ? 191.632 155.274 151.198 1.00 90.78 175 PHE C N 1
ATOM 22262 C CA . PHE C 1 175 ? 192.716 156.222 151.258 1.00 90.78 175 PHE C CA 1
ATOM 22263 C C . PHE C 1 175 ? 192.989 156.766 149.889 1.00 90.78 175 PHE C C 1
ATOM 22264 O O . PHE C 1 175 ? 193.156 157.970 149.718 1.00 90.78 175 PHE C O 1
ATOM 22281 N N . ASN C 1 176 ? 193.072 155.884 148.895 1.00 86.89 176 ASN C N 1
ATOM 22282 C CA . ASN C 1 176 ? 193.369 156.355 147.564 1.00 86.89 176 ASN C CA 1
ATOM 22283 C C . ASN C 1 176 ? 192.283 157.288 147.040 1.00 86.89 176 ASN C C 1
ATOM 22284 O O . ASN C 1 176 ? 192.587 158.358 146.521 1.00 86.89 176 ASN C O 1
ATOM 22295 N N . ILE C 1 177 ? 191.018 156.988 147.311 1.00 88.42 177 ILE C N 1
ATOM 22296 C CA . ILE C 1 177 ? 189.932 157.840 146.835 1.00 88.42 177 ILE C CA 1
ATOM 22297 C C . ILE C 1 177 ? 190.020 159.235 147.426 1.00 88.42 177 ILE C C 1
ATOM 22298 O O . ILE C 1 177 ? 189.846 160.232 146.730 1.00 88.42 177 ILE C O 1
ATOM 22314 N N . LEU C 1 178 ? 190.295 159.315 148.717 1.00 89.85 178 LEU C N 1
ATOM 22315 C CA . LEU C 1 178 ? 190.360 160.588 149.412 1.00 89.85 178 LEU C CA 1
ATOM 22316 C C . LEU C 1 178 ? 191.705 161.284 149.376 1.00 89.85 178 LEU C C 1
ATOM 22317 O O . LEU C 1 178 ? 191.827 162.384 149.926 1.00 89.85 178 LEU C O 1
ATOM 22333 N N . TYR C 1 179 ? 192.710 160.695 148.749 1.00 88.56 179 TYR C N 1
ATOM 22334 C CA . TYR C 1 179 ? 194.020 161.293 148.780 1.00 88.56 179 TYR C CA 1
ATOM 22335 C C . TYR C 1 179 ? 193.819 162.676 148.224 1.00 88.56 179 TYR C C 1
ATOM 22336 O O . TYR C 1 179 ? 193.159 162.830 147.216 1.00 88.56 179 TYR C O 1
ATOM 22354 N N . LYS C 1 180 ? 194.321 163.718 148.888 1.00 85.88 180 LYS C N 1
ATOM 22355 C CA . LYS C 1 180 ? 194.025 165.067 148.387 1.00 85.88 180 LYS C CA 1
ATOM 22356 C C . LYS C 1 180 ? 194.486 165.338 146.973 1.00 85.88 180 LYS C C 1
ATOM 22357 O O . LYS C 1 180 ? 193.772 165.972 146.196 1.00 85.88 180 LYS C O 1
ATOM 22376 N N . ASP C 1 181 ? 195.690 164.899 146.675 1.00 87.28 181 ASP C N 1
ATOM 22377 C CA . ASP C 1 181 ? 196.297 165.097 145.376 1.00 87.28 181 ASP C CA 1
ATOM 22378 C C . ASP C 1 181 ? 196.007 163.983 144.382 1.00 87.28 181 ASP C C 1
ATOM 22379 O O . ASP C 1 181 ? 196.901 163.185 144.088 1.00 87.28 181 ASP C O 1
ATOM 22388 N N . VAL C 1 182 ? 194.783 163.877 143.860 1.00 88.70 182 VAL C N 1
ATOM 22389 C CA . VAL C 1 182 ? 193.850 163.193 142.980 1.00 88.70 182 VAL C CA 1
ATOM 22390 C C . VAL C 1 182 ? 193.105 164.121 142.061 1.00 88.70 182 VAL C C 1
ATOM 22391 O O . VAL C 1 182 ? 192.949 165.318 142.316 1.00 88.70 182 VAL C O 1
ATOM 22404 N N . ILE C 1 183 ? 192.575 163.530 141.017 1.00 87.47 183 ILE C N 1
ATOM 22405 C CA . ILE C 1 183 ? 191.754 164.262 140.085 1.00 87.47 183 ILE C CA 1
ATOM 22406 C C . ILE C 1 183 ? 190.303 163.982 140.358 1.00 87.47 183 ILE C C 1
ATOM 22407 O O . ILE C 1 183 ? 189.876 162.834 140.514 1.00 87.47 183 ILE C O 1
ATOM 22423 N N . ASN C 1 184 ? 189.500 165.030 140.382 1.00 77.16 184 ASN C N 1
ATOM 22424 C CA . ASN C 1 184 ? 188.091 164.827 140.630 1.00 77.16 184 ASN C CA 1
ATOM 22425 C C . ASN C 1 184 ? 187.431 164.415 139.316 1.00 77.16 184 ASN C C 1
ATOM 22426 O O . ASN C 1 184 ? 186.786 165.208 138.631 1.00 77.16 184 ASN C O 1
ATOM 22437 N N . ALA C 1 185 ? 187.662 163.153 138.987 1.00 73.24 185 ALA C N 1
ATOM 22438 C CA . ALA C 1 185 ? 187.235 162.489 137.776 1.00 73.24 185 ALA C CA 1
ATOM 22439 C C . ALA C 1 185 ? 185.706 162.411 137.722 1.00 73.24 185 ALA C C 1
ATOM 22440 O O . ALA C 1 185 ? 185.068 162.407 138.773 1.00 73.24 185 ALA C O 1
ATOM 22447 N N . PRO C 1 186 ? 185.088 162.298 136.519 1.00 61.89 186 PRO C N 1
ATOM 22448 C CA . PRO C 1 186 ? 183.653 162.092 136.284 1.00 61.89 186 PRO C CA 1
ATOM 22449 C C . PRO C 1 186 ? 183.114 160.809 136.935 1.00 61.89 186 PRO C C 1
ATOM 22450 O O . PRO C 1 186 ? 181.907 160.630 137.094 1.00 61.89 186 PRO C O 1
ATOM 22461 N N . ILE C 1 187 ? 184.029 159.908 137.252 1.00 67.47 187 ILE C N 1
ATOM 22462 C CA . ILE C 1 187 ? 183.773 158.618 137.840 1.00 67.47 187 ILE C CA 1
ATOM 22463 C C . ILE C 1 187 ? 183.877 158.724 139.362 1.00 67.47 187 ILE C C 1
ATOM 22464 O O . ILE C 1 187 ? 184.903 159.153 139.885 1.00 67.47 187 ILE C O 1
ATOM 22480 N N . LYS C 1 188 ? 182.830 158.318 140.083 1.00 66.79 188 LYS C N 1
ATOM 22481 C CA . LYS C 1 188 ? 182.857 158.416 141.545 1.00 66.79 188 LYS C CA 1
ATOM 22482 C C . LYS C 1 188 ? 183.603 157.256 142.208 1.00 66.79 188 LYS C C 1
ATOM 22483 O O . LYS C 1 188 ? 184.103 157.387 143.322 1.00 66.79 188 LYS C O 1
ATOM 22502 N N . GLU C 1 189 ? 183.661 156.118 141.533 1.00 75.05 189 GLU C N 1
ATOM 22503 C CA . GLU C 1 189 ? 184.295 154.916 142.051 1.00 75.05 189 GLU C CA 1
ATOM 22504 C C . GLU C 1 189 ? 185.816 155.022 142.272 1.00 75.05 189 GLU C C 1
ATOM 22505 O O . GLU C 1 189 ? 186.355 154.389 143.175 1.00 75.05 189 GLU C O 1
ATOM 22517 N N . PHE C 1 190 ? 186.528 155.760 141.424 1.00 86.03 190 PHE C N 1
ATOM 22518 C CA . PHE C 1 190 ? 187.980 155.855 141.553 1.00 86.03 190 PHE C CA 1
ATOM 22519 C C . PHE C 1 190 ? 188.556 157.207 141.175 1.00 86.03 190 PHE C C 1
ATOM 22520 O O . PHE C 1 190 ? 188.218 157.771 140.135 1.00 86.03 190 PHE C O 1
ATOM 22537 N N . LYS C 1 191 ? 189.487 157.699 141.996 1.00 84.76 191 LYS C N 1
ATOM 22538 C CA . LYS C 1 191 ? 190.142 158.966 141.719 1.00 84.76 191 LYS C CA 1
ATOM 22539 C C . LYS C 1 191 ? 191.640 158.762 141.452 1.00 84.76 191 LYS C C 1
ATOM 22540 O O . LYS C 1 191 ? 192.390 158.401 142.356 1.00 84.76 191 LYS C O 1
ATOM 22559 N N . ALA C 1 192 ? 192.069 159.010 140.214 1.00 90.96 192 ALA C N 1
ATOM 22560 C CA . ALA C 1 192 ? 193.478 158.849 139.806 1.00 90.96 192 ALA C CA 1
ATOM 22561 C C . ALA C 1 192 ? 194.323 159.865 140.557 1.00 90.96 192 ALA C C 1
ATOM 22562 O O . ALA C 1 192 ? 193.831 160.958 140.839 1.00 90.96 192 ALA C O 1
ATOM 22569 N N . LYS C 1 193 ? 195.579 159.529 140.887 1.00 90.43 193 LYS C N 1
ATOM 22570 C CA . LYS C 1 193 ? 196.455 160.435 141.635 1.00 90.43 193 LYS C CA 1
ATOM 22571 C C . LYS C 1 193 ? 197.152 161.474 140.764 1.00 90.43 193 LYS C C 1
ATOM 22572 O O . LYS C 1 193 ? 197.335 161.273 139.559 1.00 90.43 193 LYS C O 1
ATOM 22591 N N . ILE C 1 194 ? 197.513 162.591 141.399 1.00 90.59 194 ILE C N 1
ATOM 22592 C CA . ILE C 1 194 ? 198.242 163.707 140.806 1.00 90.59 194 ILE C CA 1
ATOM 22593 C C . ILE C 1 194 ? 199.628 163.876 141.414 1.00 90.59 194 ILE C C 1
ATOM 22594 O O . ILE C 1 194 ? 199.787 163.931 142.633 1.00 90.59 194 ILE C O 1
ATOM 22610 N N . VAL C 1 195 ? 200.631 163.929 140.552 1.00 86.36 195 VAL C N 1
ATOM 22611 C CA . VAL C 1 195 ? 202.014 164.097 140.965 1.00 86.36 195 VAL C CA 1
ATOM 22612 C C . VAL C 1 195 ? 202.604 165.255 140.176 1.00 86.36 195 VAL C C 1
ATOM 22613 O O . VAL C 1 195 ? 202.536 165.267 138.950 1.00 86.36 195 VAL C O 1
ATOM 22626 N N . ASN C 1 196 ? 203.174 166.236 140.872 1.00 82.36 196 ASN C N 1
ATOM 22627 C CA . ASN C 1 196 ? 203.751 167.426 140.240 1.00 82.36 196 ASN C CA 1
ATOM 22628 C C . ASN C 1 196 ? 202.721 168.185 139.393 1.00 82.36 196 ASN C C 1
ATOM 22629 O O . ASN C 1 196 ? 203.050 168.763 138.360 1.00 82.36 196 ASN C O 1
ATOM 22640 N N . GLY C 1 197 ? 201.467 168.181 139.839 1.00 82.37 197 GLY C N 1
ATOM 22641 C CA . GLY C 1 197 ? 200.388 168.895 139.162 1.00 82.37 197 GLY C CA 1
ATOM 22642 C C . GLY C 1 197 ? 199.708 168.154 138.000 1.00 82.37 197 GLY C C 1
ATOM 22643 O O . GLY C 1 197 ? 198.735 168.663 137.440 1.00 82.37 197 GLY C O 1
ATOM 22647 N N . VAL C 1 198 ? 200.192 166.966 137.632 1.00 86.24 198 VAL C N 1
ATOM 22648 C CA . VAL C 1 198 ? 199.609 166.229 136.508 1.00 86.24 198 VAL C CA 1
ATOM 22649 C C . VAL C 1 198 ? 199.265 164.783 136.855 1.00 86.24 198 VAL C C 1
ATOM 22650 O O . VAL C 1 198 ? 199.690 164.246 137.876 1.00 86.24 198 VAL C O 1
ATOM 22663 N N . LEU C 1 199 ? 198.556 164.107 135.961 1.00 92.63 199 LEU C N 1
ATOM 22664 C CA . LEU C 1 199 ? 198.230 162.709 136.223 1.00 92.63 199 LEU C CA 1
ATOM 22665 C C . LEU C 1 199 ? 199.520 161.981 136.529 1.00 92.63 199 LEU C C 1
ATOM 22666 O O . LEU C 1 199 ? 200.483 162.069 135.759 1.00 92.63 199 LEU C O 1
ATOM 22682 N N . SER C 1 200 ? 199.496 161.189 137.601 1.00 91.52 200 SER C N 1
ATOM 22683 C CA . SER C 1 200 ? 200.654 160.443 138.060 1.00 91.52 200 SER C CA 1
ATOM 22684 C C . SER C 1 200 ? 201.042 159.482 136.982 1.00 91.52 200 SER C C 1
ATOM 22685 O O . SER C 1 200 ? 200.206 159.074 136.175 1.00 91.52 200 SER C O 1
ATOM 22693 N N . ARG C 1 201 ? 202.302 159.066 136.961 1.00 92.26 201 ARG C N 1
ATOM 22694 C CA . ARG C 1 201 ? 202.703 158.135 135.927 1.00 92.26 201 ARG C CA 1
ATOM 22695 C C . ARG C 1 201 ? 202.027 156.787 136.110 1.00 92.26 201 ARG C C 1
ATOM 22696 O O . ARG C 1 201 ? 201.693 156.106 135.140 1.00 92.26 201 ARG C O 1
ATOM 22717 N N . GLN C 1 202 ? 201.826 156.391 137.357 1.00 91.30 202 GLN C N 1
ATOM 22718 C CA . GLN C 1 202 ? 201.266 155.089 137.637 1.00 91.30 202 GLN C CA 1
ATOM 22719 C C . GLN C 1 202 ? 199.807 155.006 137.217 1.00 91.30 202 GLN C C 1
ATOM 22720 O O . GLN C 1 202 ? 199.373 153.991 136.665 1.00 91.30 202 GLN C O 1
ATOM 22734 N N . ASP C 1 203 ? 199.060 156.094 137.385 1.00 92.10 203 ASP C N 1
ATOM 22735 C CA . ASP C 1 203 ? 197.669 156.068 136.978 1.00 92.10 203 ASP C CA 1
ATOM 22736 C C . ASP C 1 203 ? 197.563 156.416 135.502 1.00 92.10 203 ASP C C 1
ATOM 22737 O O . ASP C 1 203 ? 196.643 155.945 134.827 1.00 92.10 203 ASP C O 1
ATOM 22746 N N . PHE C 1 204 ? 198.500 157.233 134.993 1.00 93.52 204 PHE C N 1
ATOM 22747 C CA . PHE C 1 204 ? 198.510 157.625 133.598 1.00 93.52 204 PHE C CA 1
ATOM 22748 C C . PHE C 1 204 ? 198.622 156.382 132.750 1.00 93.52 204 PHE C C 1
ATOM 22749 O O . PHE C 1 204 ? 197.860 156.184 131.804 1.00 93.52 204 PHE C O 1
ATOM 22766 N N . ASP C 1 205 ? 199.557 155.495 133.101 1.00 91.01 205 ASP C N 1
ATOM 22767 C CA . ASP C 1 205 ? 199.736 154.305 132.304 1.00 91.01 205 ASP C CA 1
ATOM 22768 C C . ASP C 1 205 ? 198.435 153.524 132.211 1.00 91.01 205 ASP C C 1
ATOM 22769 O O . ASP C 1 205 ? 198.122 152.953 131.159 1.00 91.01 205 ASP C O 1
ATOM 22778 N N . ASN C 1 206 ? 197.646 153.503 133.279 1.00 93.00 206 ASN C N 1
ATOM 22779 C CA . ASN C 1 206 ? 196.404 152.780 133.189 1.00 93.00 206 ASN C CA 1
ATOM 22780 C C . ASN C 1 206 ? 195.405 153.544 132.336 1.00 93.00 206 ASN C C 1
ATOM 22781 O O . ASN C 1 206 ? 194.720 152.925 131.533 1.00 93.00 206 ASN C O 1
ATOM 22792 N N . LEU C 1 207 ? 195.358 154.875 132.435 1.00 93.08 207 LEU C N 1
ATOM 22793 C CA . LEU C 1 207 ? 194.412 155.635 131.620 1.00 93.08 207 LEU C CA 1
ATOM 22794 C C . LEU C 1 207 ? 194.703 155.543 130.141 1.00 93.08 207 LEU C C 1
ATOM 22795 O O . LEU C 1 207 ? 193.775 155.414 129.343 1.00 93.08 207 LEU C O 1
ATOM 22811 N N . ILE C 1 208 ? 195.977 155.555 129.772 1.00 91.82 208 ILE C N 1
ATOM 22812 C CA . ILE C 1 208 ? 196.291 155.510 128.364 1.00 91.82 208 ILE C CA 1
ATOM 22813 C C . ILE C 1 208 ? 195.975 154.090 127.875 1.00 91.82 208 ILE C C 1
ATOM 22814 O O . ILE C 1 208 ? 195.476 153.923 126.767 1.00 91.82 208 ILE C O 1
ATOM 22830 N N . GLY C 1 209 ? 196.212 153.065 128.706 1.00 91.28 209 GLY C N 1
ATOM 22831 C CA . GLY C 1 209 ? 195.845 151.707 128.349 1.00 91.28 209 GLY C CA 1
ATOM 22832 C C . GLY C 1 209 ? 194.319 151.547 128.232 1.00 91.28 209 GLY C C 1
ATOM 22833 O O . GLY C 1 209 ? 193.827 150.902 127.312 1.00 91.28 209 GLY C O 1
ATOM 22837 N N . VAL C 1 210 ? 193.559 152.195 129.122 1.00 92.99 210 VAL C N 1
ATOM 22838 C CA . VAL C 1 210 ? 192.095 152.172 129.107 1.00 92.99 210 VAL C CA 1
ATOM 22839 C C . VAL C 1 210 ? 191.567 152.785 127.849 1.00 92.99 210 VAL C C 1
ATOM 22840 O O . VAL C 1 210 ? 190.619 152.271 127.258 1.00 92.99 210 VAL C O 1
ATOM 22853 N N . ARG C 1 211 ? 192.209 153.853 127.421 1.00 91.73 211 ARG C N 1
ATOM 22854 C CA . ARG C 1 211 ? 191.867 154.618 126.242 1.00 91.73 211 ARG C CA 1
ATOM 22855 C C . ARG C 1 211 ? 191.777 153.718 124.997 1.00 91.73 211 ARG C C 1
ATOM 22856 O O . ARG C 1 211 ? 191.133 154.087 124.022 1.00 91.73 211 ARG C O 1
ATOM 22877 N N . GLN C 1 212 ? 192.402 152.536 124.994 1.00 88.61 212 GLN C N 1
ATOM 22878 C CA . GLN C 1 212 ? 192.334 151.686 123.814 1.00 88.61 212 GLN C CA 1
ATOM 22879 C C . GLN C 1 212 ? 190.886 151.194 123.601 1.00 88.61 212 GLN C C 1
ATOM 22880 O O . GLN C 1 212 ? 190.547 150.715 122.520 1.00 88.61 212 GLN C O 1
ATOM 22894 N N . TYR C 1 213 ? 190.029 151.284 124.641 1.00 90.56 213 TYR C N 1
ATOM 22895 C CA . TYR C 1 213 ? 188.656 150.808 124.544 1.00 90.56 213 TYR C CA 1
ATOM 22896 C C . TYR C 1 213 ? 187.603 151.894 124.364 1.00 90.56 213 TYR C C 1
ATOM 22897 O O . TYR C 1 213 ? 186.398 151.605 124.407 1.00 90.56 213 TYR C O 1
ATOM 22915 N N . ILE C 1 214 ? 188.039 153.130 124.148 1.00 92.22 214 ILE C N 1
ATOM 22916 C CA . ILE C 1 214 ? 187.110 154.233 123.928 1.00 92.22 214 ILE C CA 1
ATOM 22917 C C . ILE C 1 214 ? 187.319 154.636 122.485 1.00 92.22 214 ILE C C 1
ATOM 22918 O O . ILE C 1 214 ? 188.456 154.622 121.996 1.00 92.22 214 ILE C O 1
ATOM 22934 N N . THR C 1 215 ? 186.262 154.970 121.777 1.00 89.10 215 THR C N 1
ATOM 22935 C CA . THR C 1 215 ? 185.676 155.429 120.545 1.00 89.10 215 THR C CA 1
ATOM 22936 C C . THR C 1 215 ? 186.198 156.807 120.242 1.00 89.10 215 THR C C 1
ATOM 22937 O O . THR C 1 215 ? 186.205 157.693 121.109 1.00 89.10 215 THR C O 1
ATOM 22948 N N . ILE C 1 216 ? 186.557 157.021 118.987 1.00 85.31 216 ILE C N 1
ATOM 22949 C CA . ILE C 1 216 ? 187.126 158.290 118.553 1.00 85.31 216 ILE C CA 1
ATOM 22950 C C . ILE C 1 216 ? 186.149 159.445 118.704 1.00 85.31 216 ILE C C 1
ATOM 22951 O O . ILE C 1 216 ? 186.553 160.607 118.718 1.00 85.31 216 ILE C O 1
ATOM 22967 N N . GLN C 1 217 ? 184.864 159.122 118.819 1.00 78.77 217 GLN C N 1
ATOM 22968 C CA . GLN C 1 217 ? 183.856 160.136 119.041 1.00 78.77 217 GLN C CA 1
ATOM 22969 C C . GLN C 1 217 ? 184.001 160.782 120.417 1.00 78.77 217 GLN C C 1
ATOM 22970 O O . GLN C 1 217 ? 183.719 161.972 120.574 1.00 78.77 217 GLN C O 1
ATOM 22984 N N . ASP C 1 218 ? 184.385 159.994 121.425 1.00 87.91 218 ASP C N 1
ATOM 22985 C CA . ASP C 1 218 ? 184.485 160.509 122.776 1.00 87.91 218 ASP C CA 1
ATOM 22986 C C . ASP C 1 218 ? 185.905 160.686 123.278 1.00 87.91 218 ASP C C 1
ATOM 22987 O O . ASP C 1 218 ? 186.097 161.317 124.320 1.00 87.91 218 ASP C O 1
ATOM 22996 N N . ARG C 1 219 ? 186.920 160.209 122.544 1.00 86.67 219 ARG C N 1
ATOM 22997 C CA . ARG C 1 219 ? 188.285 160.393 123.031 1.00 86.67 219 ARG C CA 1
ATOM 22998 C C . ARG C 1 219 ? 188.549 161.817 123.518 1.00 86.67 219 ARG C C 1
ATOM 22999 O O . ARG C 1 219 ? 189.087 161.970 124.606 1.00 86.67 219 ARG C O 1
ATOM 23020 N N . PRO C 1 220 ? 188.202 162.901 122.802 1.00 80.89 220 PRO C N 1
ATOM 23021 C CA . PRO C 1 220 ? 188.418 164.239 123.292 1.00 80.89 220 PRO C CA 1
ATOM 23022 C C . PRO C 1 220 ? 187.797 164.484 124.671 1.00 80.89 220 PRO C C 1
ATOM 23023 O O . PRO C 1 220 ? 188.355 165.233 125.466 1.00 80.89 220 PRO C O 1
ATOM 23034 N N . ARG C 1 221 ? 186.676 163.813 124.999 1.00 83.34 221 ARG C N 1
ATOM 23035 C CA . ARG C 1 221 ? 186.043 164.048 126.283 1.00 83.34 221 ARG C CA 1
ATOM 23036 C C . ARG C 1 221 ? 186.940 163.482 127.364 1.00 83.34 221 ARG C C 1
ATOM 23037 O O . ARG C 1 221 ? 187.144 164.090 128.417 1.00 83.34 221 ARG C O 1
ATOM 23058 N N . PHE C 1 222 ? 187.479 162.301 127.067 1.00 89.95 222 PHE C N 1
ATOM 23059 C CA . PHE C 1 222 ? 188.356 161.541 127.955 1.00 89.95 222 PHE C CA 1
ATOM 23060 C C . PHE C 1 222 ? 189.633 162.307 128.192 1.00 89.95 222 PHE C C 1
ATOM 23061 O O . PHE C 1 222 ? 190.065 162.496 129.335 1.00 89.95 222 PHE C O 1
ATOM 23078 N N . ASP C 1 223 ? 190.223 162.771 127.097 1.00 89.27 223 ASP C N 1
ATOM 23079 C CA . ASP C 1 223 ? 191.502 163.420 127.155 1.00 89.27 223 ASP C CA 1
ATOM 23080 C C . ASP C 1 223 ? 191.410 164.725 127.915 1.00 89.27 223 ASP C C 1
ATOM 23081 O O . ASP C 1 223 ? 192.302 165.029 128.718 1.00 89.27 223 ASP C O 1
ATOM 23090 N N . ASP C 1 224 ? 190.315 165.468 127.724 1.00 85.91 224 ASP C N 1
ATOM 23091 C CA . ASP C 1 224 ? 190.119 166.729 128.420 1.00 85.91 224 ASP C CA 1
ATOM 23092 C C . ASP C 1 224 ? 189.721 166.517 129.868 1.00 85.91 224 ASP C C 1
ATOM 23093 O O . ASP C 1 224 ? 190.136 167.274 130.742 1.00 85.91 224 ASP C O 1
ATOM 23102 N N . ALA C 1 225 ? 188.929 165.480 130.150 1.00 86.99 225 ALA C N 1
ATOM 23103 C CA . ALA C 1 225 ? 188.522 165.222 131.518 1.00 86.99 225 ALA C CA 1
ATOM 23104 C C . ALA C 1 225 ? 189.726 164.934 132.388 1.00 86.99 225 ALA C C 1
ATOM 23105 O O . ALA C 1 225 ? 189.783 165.362 133.540 1.00 86.99 225 ALA C O 1
ATOM 23112 N N . TYR C 1 226 ? 190.703 164.228 131.820 1.00 90.15 226 TYR C N 1
ATOM 23113 C CA . TYR C 1 226 ? 191.894 163.871 132.557 1.00 90.15 226 TYR C CA 1
ATOM 23114 C C . TYR C 1 226 ? 193.167 164.656 132.246 1.00 90.15 226 TYR C C 1
ATOM 23115 O O . TYR C 1 226 ? 194.101 164.610 133.041 1.00 90.15 226 TYR C O 1
ATOM 23133 N N . ASN C 1 227 ? 193.195 165.451 131.170 1.00 89.19 227 ASN C N 1
ATOM 23134 C CA . ASN C 1 227 ? 194.407 166.161 130.761 1.00 89.19 227 ASN C CA 1
ATOM 23135 C C . ASN C 1 227 ? 195.538 165.167 130.512 1.00 89.19 227 ASN C C 1
ATOM 23136 O O . ASN C 1 227 ? 196.661 165.307 131.024 1.00 89.19 227 ASN C O 1
ATOM 23147 N N . ILE C 1 228 ? 195.216 164.161 129.691 1.00 91.98 228 ILE C N 1
ATOM 23148 C CA . ILE C 1 228 ? 196.170 163.086 129.417 1.00 91.98 228 ILE C CA 1
ATOM 23149 C C . ILE C 1 228 ? 197.283 163.542 128.487 1.00 91.98 228 ILE C C 1
ATOM 23150 O O . ILE C 1 228 ? 198.416 163.092 128.618 1.00 91.98 228 ILE C O 1
ATOM 23166 N N . ALA C 1 229 ? 196.997 164.412 127.527 1.00 87.73 229 ALA C N 1
ATOM 23167 C CA . ALA C 1 229 ? 198.050 164.852 126.625 1.00 87.73 229 ALA C CA 1
ATOM 23168 C C . ALA C 1 229 ? 199.108 165.629 127.381 1.00 87.73 229 ALA C C 1
ATOM 23169 O O . ALA C 1 229 ? 200.293 165.548 127.051 1.00 87.73 229 ALA C O 1
ATOM 23176 N N . ASP C 1 230 ? 198.694 166.365 128.412 1.00 89.58 230 ASP C N 1
ATOM 23177 C CA . ASP C 1 230 ? 199.634 167.197 129.129 1.00 89.58 230 ASP C CA 1
ATOM 23178 C C . ASP C 1 230 ? 200.401 166.390 130.149 1.00 89.58 230 ASP C C 1
ATOM 23179 O O . ASP C 1 230 ? 201.604 166.611 130.328 1.00 89.58 230 ASP C O 1
ATOM 23188 N N . ALA C 1 231 ? 199.747 165.416 130.789 1.00 92.78 231 ALA C N 1
ATOM 23189 C CA . ALA C 1 231 ? 200.478 164.581 131.717 1.00 92.78 231 ALA C CA 1
ATOM 23190 C C . ALA C 1 231 ? 201.488 163.751 130.944 1.00 92.78 231 ALA C C 1
ATOM 23191 O O . ALA C 1 231 ? 202.603 163.494 131.415 1.00 92.78 231 ALA C O 1
ATOM 23198 N N . ALA C 1 232 ? 201.093 163.327 129.734 1.00 92.19 232 ALA C N 1
ATOM 23199 C CA . ALA C 1 232 ? 201.965 162.527 128.912 1.00 92.19 232 ALA C CA 1
ATOM 23200 C C . ALA C 1 232 ? 203.207 163.315 128.558 1.00 92.19 232 ALA C C 1
ATOM 23201 O O . ALA C 1 232 ? 204.332 162.834 128.683 1.00 92.19 232 ALA C O 1
ATOM 23208 N N . ARG C 1 233 ? 203.034 164.587 128.218 1.00 92.84 233 ARG C N 1
ATOM 23209 C CA . ARG C 1 233 ? 204.187 165.384 127.868 1.00 92.84 233 ARG C CA 1
ATOM 23210 C C . ARG C 1 233 ? 205.077 165.613 129.083 1.00 92.84 233 ARG C C 1
ATOM 23211 O O . ARG C 1 233 ? 206.300 165.465 129.005 1.00 92.84 233 ARG C O 1
ATOM 23232 N N . HIS C 1 234 ? 204.456 165.854 130.239 1.00 94.44 234 HIS C N 1
ATOM 23233 C CA . HIS C 1 234 ? 205.170 166.150 131.471 1.00 94.44 234 HIS C CA 1
ATOM 23234 C C . HIS C 1 234 ? 206.092 165.002 131.873 1.00 94.44 234 HIS C C 1
ATOM 23235 O O . HIS C 1 234 ? 207.239 165.230 132.267 1.00 94.44 234 HIS C O 1
ATOM 23249 N N . TYR C 1 235 ? 205.616 163.762 131.736 1.00 93.55 235 TYR C N 1
ATOM 23250 C CA . TYR C 1 235 ? 206.429 162.616 132.114 1.00 93.55 235 TYR C CA 1
ATOM 23251 C C . TYR C 1 235 ? 207.141 161.900 130.957 1.00 93.55 235 TYR C C 1
ATOM 23252 O O . TYR C 1 235 ? 207.639 160.785 131.148 1.00 93.55 235 TYR C O 1
ATOM 23270 N N . GLY C 1 236 ? 207.190 162.517 129.766 1.00 90.50 236 GLY C N 1
ATOM 23271 C CA . GLY C 1 236 ? 207.913 161.942 128.627 1.00 90.50 236 GLY C CA 1
ATOM 23272 C C . GLY C 1 236 ? 207.229 160.787 127.898 1.00 90.50 236 GLY C C 1
ATOM 23273 O O . GLY C 1 236 ? 207.898 159.944 127.294 1.00 90.50 236 GLY C O 1
ATOM 23277 N N . VAL C 1 237 ? 205.917 160.721 127.967 1.00 91.53 237 VAL C N 1
ATOM 23278 C CA . VAL C 1 237 ? 205.174 159.658 127.343 1.00 91.53 237 VAL C CA 1
ATOM 23279 C C . VAL C 1 237 ? 204.598 160.143 126.035 1.00 91.53 237 VAL C C 1
ATOM 23280 O O . VAL C 1 237 ? 203.994 161.207 125.972 1.00 91.53 237 VAL C O 1
ATOM 23293 N N . ASN C 1 238 ? 204.785 159.388 124.976 1.00 88.64 238 ASN C N 1
ATOM 23294 C CA . ASN C 1 238 ? 204.179 159.818 123.743 1.00 88.64 238 ASN C CA 1
ATOM 23295 C C . ASN C 1 238 ? 202.814 159.142 123.669 1.00 88.64 238 ASN C C 1
ATOM 23296 O O . ASN C 1 238 ? 202.696 157.933 123.458 1.00 88.64 238 ASN C O 1
ATOM 23307 N N . LEU C 1 239 ? 201.770 159.926 123.866 1.00 84.82 239 LEU C N 1
ATOM 23308 C CA . LEU C 1 239 ? 200.402 159.432 123.920 1.00 84.82 239 LEU C CA 1
ATOM 23309 C C . LEU C 1 239 ? 199.955 158.827 122.585 1.00 84.82 239 LEU C C 1
ATOM 23310 O O . LEU C 1 239 ? 198.973 158.084 122.528 1.00 84.82 239 LEU C O 1
ATOM 23326 N N . ASN C 1 240 ? 200.651 159.181 121.503 1.00 78.92 240 ASN C N 1
ATOM 23327 C CA . ASN C 1 240 ? 200.288 158.737 120.170 1.00 78.92 240 ASN C CA 1
ATOM 23328 C C . ASN C 1 240 ? 201.077 157.515 119.684 1.00 78.92 240 ASN C C 1
ATOM 23329 O O . ASN C 1 240 ? 200.958 157.136 118.517 1.00 78.92 240 ASN C O 1
ATOM 23340 N N . THR C 1 241 ? 201.858 156.876 120.567 1.00 78.37 241 THR C N 1
ATOM 23341 C CA . THR C 1 241 ? 202.634 155.688 120.183 1.00 78.37 241 THR C CA 1
ATOM 23342 C C . THR C 1 241 ? 202.131 154.443 120.905 1.00 78.37 241 THR C C 1
ATOM 23343 O O . THR C 1 241 ? 202.841 153.441 121.019 1.00 78.37 241 THR C O 1
ATOM 23354 N N . LEU C 1 242 ? 200.918 154.531 121.435 1.00 78.97 242 LEU C N 1
ATOM 23355 C CA . LEU C 1 242 ? 200.277 153.444 122.153 1.00 78.97 242 LEU C CA 1
ATOM 23356 C C . LEU C 1 242 ? 200.119 152.254 121.179 1.00 78.97 242 LEU C C 1
ATOM 23357 O O . LEU C 1 242 ? 199.807 152.483 120.008 1.00 78.97 242 LEU C O 1
ATOM 23373 N N . PRO C 1 243 ? 200.362 150.993 121.599 1.00 73.89 243 PRO C N 1
ATOM 23374 C CA . PRO C 1 243 ? 200.183 149.785 120.812 1.00 73.89 243 PRO C CA 1
ATOM 23375 C C . PRO C 1 243 ? 198.744 149.651 120.355 1.00 73.89 243 PRO C C 1
ATOM 23376 O O . PRO C 1 243 ? 197.831 150.171 120.996 1.00 73.89 243 PRO C O 1
ATOM 23387 N N . LEU C 1 244 ? 198.543 148.941 119.254 1.00 74.41 244 LEU C N 1
ATOM 23388 C CA . LEU C 1 244 ? 197.208 148.756 118.719 1.00 74.41 244 LEU C CA 1
ATOM 23389 C C . LEU C 1 244 ? 196.320 148.100 119.773 1.00 74.41 244 LEU C C 1
ATOM 23390 O O . LEU C 1 244 ? 196.792 147.239 120.518 1.00 74.41 244 LEU C O 1
ATOM 23406 N N . PRO C 1 245 ? 195.025 148.459 119.819 1.00 73.42 245 PRO C N 1
ATOM 23407 C CA . PRO C 1 245 ? 194.046 147.989 120.771 1.00 73.42 245 PRO C CA 1
ATOM 23408 C C . PRO C 1 245 ? 193.732 146.519 120.605 1.00 73.42 245 PRO C C 1
ATOM 23409 O O . PRO C 1 245 ? 193.703 146.006 119.485 1.00 73.42 245 PRO C O 1
ATOM 23420 N N . ASN C 1 246 ? 193.415 145.875 121.717 1.00 85.52 246 ASN C N 1
ATOM 23421 C CA . ASN C 1 246 ? 192.998 144.485 121.730 1.00 85.52 246 ASN C CA 1
ATOM 23422 C C . ASN C 1 246 ? 191.528 144.410 122.062 1.00 85.52 246 ASN C C 1
ATOM 23423 O O . ASN C 1 246 ? 191.132 144.472 123.222 1.00 85.52 246 ASN C O 1
ATOM 23434 N N . VAL C 1 247 ? 190.721 144.287 121.018 1.00 92.09 247 VAL C N 1
ATOM 23435 C CA . VAL C 1 247 ? 189.269 144.352 121.119 1.00 92.09 247 VAL C CA 1
ATOM 23436 C C . VAL C 1 247 ? 188.586 143.060 120.727 1.00 92.09 247 VAL C C 1
ATOM 23437 O O . VAL C 1 247 ? 187.420 143.071 120.359 1.00 92.09 247 VAL C O 1
ATOM 23450 N N . ASP C 1 248 ? 189.338 141.971 120.717 1.00 94.29 248 ASP C N 1
ATOM 23451 C CA . ASP C 1 248 ? 188.772 140.680 120.348 1.00 94.29 248 ASP C CA 1
ATOM 23452 C C . ASP C 1 248 ? 189.276 139.596 121.272 1.00 94.29 248 ASP C C 1
ATOM 23453 O O . ASP C 1 248 ? 190.439 139.181 121.184 1.00 94.29 248 ASP C O 1
ATOM 23462 N N . LEU C 1 249 ? 188.383 139.042 122.076 1.00 94.80 249 LEU C N 1
ATOM 23463 C CA . LEU C 1 249 ? 188.026 138.189 123.177 1.00 94.80 249 LEU C CA 1
ATOM 23464 C C . LEU C 1 249 ? 188.630 136.826 122.941 1.00 94.80 249 LEU C C 1
ATOM 23465 O O . LEU C 1 249 ? 188.914 136.104 123.907 1.00 94.80 249 LEU C O 1
ATOM 23481 N N . THR C 1 250 ? 188.882 136.462 121.673 1.00 92.50 250 THR C N 1
ATOM 23482 C CA . THR C 1 250 ? 189.504 135.152 121.460 1.00 92.50 250 THR C CA 1
ATOM 23483 C C . THR C 1 250 ? 191.032 135.238 121.480 1.00 92.50 250 THR C C 1
ATOM 23484 O O . THR C 1 250 ? 191.691 134.216 121.677 1.00 92.50 250 THR C O 1
ATOM 23495 N N . THR C 1 251 ? 191.616 136.434 121.285 1.00 91.47 251 THR C N 1
ATOM 23496 C CA . THR C 1 251 ? 193.075 136.560 121.322 1.00 91.47 251 THR C CA 1
ATOM 23497 C C . THR C 1 251 ? 193.550 137.560 122.383 1.00 91.47 251 THR C C 1
ATOM 23498 O O . THR C 1 251 ? 194.697 137.490 122.825 1.00 91.47 251 THR C O 1
ATOM 23509 N N . MET C 1 252 ? 192.651 138.454 122.816 1.00 91.06 252 MET C N 1
ATOM 23510 C CA . MET C 1 252 ? 192.930 139.542 123.747 1.00 91.06 252 MET C CA 1
ATOM 23511 C C . MET C 1 252 ? 193.790 139.033 124.902 1.00 91.06 252 MET C C 1
ATOM 23512 O O . MET C 1 252 ? 193.262 138.371 125.791 1.00 91.06 252 MET C O 1
ATOM 23526 N N . PRO C 1 253 ? 195.116 139.318 124.937 1.00 87.04 253 PRO C N 1
ATOM 23527 C CA . PRO C 1 253 ? 196.051 138.875 125.962 1.00 87.04 253 PRO C CA 1
ATOM 23528 C C . PRO C 1 253 ? 195.642 139.184 127.397 1.00 87.04 253 PRO C C 1
ATOM 23529 O O . PRO C 1 253 ? 195.863 138.390 128.304 1.00 87.04 253 PRO C O 1
ATOM 23540 N N . THR C 1 254 ? 195.042 140.353 127.578 1.00 91.47 254 THR C N 1
ATOM 23541 C CA . THR C 1 254 ? 194.599 140.810 128.879 1.00 91.47 254 THR C CA 1
ATOM 23542 C C . THR C 1 254 ? 193.177 141.292 128.821 1.00 91.47 254 THR C C 1
ATOM 23543 O O . THR C 1 254 ? 192.831 142.136 127.997 1.00 91.47 254 THR C O 1
ATOM 23554 N N . TYR C 1 255 ? 192.353 140.832 129.743 1.00 93.50 255 TYR C N 1
ATOM 23555 C CA . TYR C 1 255 ? 190.964 141.246 129.743 1.00 93.50 255 TYR C CA 1
ATOM 23556 C C . TYR C 1 255 ? 190.610 142.480 130.563 1.00 93.50 255 TYR C C 1
ATOM 23557 O O . TYR C 1 255 ? 189.690 143.210 130.179 1.00 93.50 255 TYR C O 1
ATOM 23575 N N . LYS C 1 256 ? 191.367 142.833 131.601 1.00 91.93 256 LYS C N 1
ATOM 23576 C CA . LYS C 1 256 ? 191.496 143.715 132.752 1.00 91.93 256 LYS C CA 1
ATOM 23577 C C . LYS C 1 256 ? 191.206 145.143 132.324 1.00 91.93 256 LYS C C 1
ATOM 23578 O O . LYS C 1 256 ? 190.444 145.838 132.996 1.00 91.93 256 LYS C O 1
ATOM 23597 N N . HIS C 1 257 ? 191.709 145.561 131.172 1.00 92.57 257 HIS C N 1
ATOM 23598 C CA . HIS C 1 257 ? 191.469 146.925 130.723 1.00 92.57 257 HIS C CA 1
ATOM 23599 C C . HIS C 1 257 ? 190.065 147.122 130.141 1.00 92.57 257 HIS C C 1
ATOM 23600 O O . HIS C 1 257 ? 189.506 148.216 130.244 1.00 92.57 257 HIS C O 1
ATOM 23614 N N . LEU C 1 258 ? 189.469 146.073 129.556 1.00 92.96 258 LEU C N 1
ATOM 23615 C CA . LEU C 1 258 ? 188.112 146.197 129.029 1.00 92.96 258 LEU C CA 1
ATOM 23616 C C . LEU C 1 258 ? 187.170 146.188 130.194 1.00 92.96 258 LEU C C 1
ATOM 23617 O O . LEU C 1 258 ? 186.140 146.848 130.188 1.00 92.96 258 LEU C O 1
ATOM 23633 N N . ILE C 1 259 ? 187.544 145.411 131.203 1.00 92.91 259 ILE C N 1
ATOM 23634 C CA . ILE C 1 259 ? 186.748 145.266 132.404 1.00 92.91 259 ILE C CA 1
ATOM 23635 C C . ILE C 1 259 ? 186.682 146.615 133.116 1.00 92.91 259 ILE C C 1
ATOM 23636 O O . ILE C 1 259 ? 185.589 147.072 133.467 1.00 92.91 259 ILE C O 1
ATOM 23652 N N . MET C 1 260 ? 187.821 147.292 133.272 1.00 92.94 260 MET C N 1
ATOM 23653 C CA . MET C 1 260 ? 187.805 148.605 133.895 1.00 92.94 260 MET C CA 1
ATOM 23654 C C . MET C 1 260 ? 187.047 149.630 133.051 1.00 92.94 260 MET C C 1
ATOM 23655 O O . MET C 1 260 ? 186.354 150.515 133.585 1.00 92.94 260 MET C O 1
ATOM 23669 N N . PHE C 1 261 ? 187.145 149.515 131.727 1.00 91.25 261 PHE C N 1
ATOM 23670 C CA . PHE C 1 261 ? 186.489 150.516 130.930 1.00 91.25 261 PHE C CA 1
ATOM 23671 C C . PHE C 1 261 ? 185.008 150.597 131.249 1.00 91.25 261 PHE C C 1
ATOM 23672 O O . PHE C 1 261 ? 184.521 151.664 131.622 1.00 91.25 261 PHE C O 1
ATOM 23689 N N . GLU C 1 262 ? 184.277 149.494 131.245 1.00 87.99 262 GLU C N 1
ATOM 23690 C CA . GLU C 1 262 ? 182.970 148.901 131.393 1.00 87.99 262 GLU C CA 1
ATOM 23691 C C . GLU C 1 262 ? 182.482 149.072 132.834 1.00 87.99 262 GLU C C 1
ATOM 23692 O O . GLU C 1 262 ? 181.318 149.389 133.065 1.00 87.99 262 GLU C O 1
ATOM 23704 N N . GLN C 1 263 ? 183.376 148.936 133.809 1.00 87.02 263 GLN C N 1
ATOM 23705 C CA . GLN C 1 263 ? 182.956 149.177 135.182 1.00 87.02 263 GLN C CA 1
ATOM 23706 C C . GLN C 1 263 ? 182.939 150.648 135.538 1.00 87.02 263 GLN C C 1
ATOM 23707 O O . GLN C 1 263 ? 182.018 151.120 136.199 1.00 87.02 263 GLN C O 1
ATOM 23721 N N . TYR C 1 264 ? 183.953 151.381 135.104 1.00 88.34 264 TYR C N 1
ATOM 23722 C CA . TYR C 1 264 ? 184.104 152.767 135.503 1.00 88.34 264 TYR C CA 1
ATOM 23723 C C . TYR C 1 264 ? 183.866 153.815 134.397 1.00 88.34 264 TYR C C 1
ATOM 23724 O O . TYR C 1 264 ? 183.083 154.754 134.542 1.00 88.34 264 TYR C O 1
ATOM 23742 N N . PHE C 1 265 ? 184.548 153.670 133.279 1.00 89.20 265 PHE C N 1
ATOM 23743 C CA . PHE C 1 265 ? 184.576 154.752 132.299 1.00 89.20 265 PHE C CA 1
ATOM 23744 C C . PHE C 1 265 ? 183.328 154.883 131.473 1.00 89.20 265 PHE C C 1
ATOM 23745 O O . PHE C 1 265 ? 182.842 155.996 131.262 1.00 89.20 265 PHE C O 1
ATOM 23762 N N . ILE C 1 266 ? 182.726 153.760 131.142 1.00 85.09 266 ILE C N 1
ATOM 23763 C CA . ILE C 1 266 ? 181.559 153.687 130.271 1.00 85.09 266 ILE C CA 1
ATOM 23764 C C . ILE C 1 266 ? 180.354 154.427 130.849 1.00 85.09 266 ILE C C 1
ATOM 23765 O O . ILE C 1 266 ? 179.331 154.576 130.184 1.00 85.09 266 ILE C O 1
ATOM 23781 N N . TYR C 1 267 ? 180.404 154.777 132.132 1.00 77.10 267 TYR C N 1
ATOM 23782 C CA . TYR C 1 267 ? 179.316 155.510 132.715 1.00 77.10 267 TYR C CA 1
ATOM 23783 C C . TYR C 1 267 ? 179.156 156.893 132.062 1.00 77.10 267 TYR C C 1
ATOM 23784 O O . TYR C 1 267 ? 178.035 157.399 131.959 1.00 77.10 267 TYR C O 1
ATOM 23802 N N . THR C 1 268 ? 180.275 157.553 131.700 1.00 83.77 268 THR C N 1
ATOM 23803 C CA . THR C 1 268 ? 180.189 158.909 131.170 1.00 83.77 268 THR C CA 1
ATOM 23804 C C . THR C 1 268 ? 180.588 159.124 129.703 1.00 83.77 268 THR C C 1
ATOM 23805 O O . THR C 1 268 ? 180.290 160.190 129.164 1.00 83.77 268 THR C O 1
ATOM 23816 N N . TYR C 1 269 ? 181.266 158.190 129.023 1.00 86.91 269 TYR C N 1
ATOM 23817 C CA . TYR C 1 269 ? 181.956 157.775 127.793 1.00 86.91 269 TYR C CA 1
ATOM 23818 C C . TYR C 1 269 ? 181.306 156.583 127.098 1.00 86.91 269 TYR C C 1
ATOM 23819 O O . TYR C 1 269 ? 180.763 155.701 127.757 1.00 86.91 269 TYR C O 1
ATOM 23837 N N . ASP C 1 270 ? 181.344 156.529 125.765 1.00 89.61 270 ASP C N 1
ATOM 23838 C CA . ASP C 1 270 ? 180.838 155.346 125.076 1.00 89.61 270 ASP C CA 1
ATOM 23839 C C . ASP C 1 270 ? 181.995 154.366 124.838 1.00 89.61 270 ASP C C 1
ATOM 23840 O O . ASP C 1 270 ? 183.136 154.668 125.154 1.00 89.61 270 ASP C O 1
ATOM 23849 N N . ARG C 1 271 ? 181.703 153.223 124.236 1.00 90.65 271 ARG C N 1
ATOM 23850 C CA . ARG C 1 271 ? 182.677 152.136 124.051 1.00 90.65 271 ARG C CA 1
ATOM 23851 C C . ARG C 1 271 ? 183.016 151.763 122.595 1.00 90.65 271 ARG C C 1
ATOM 23852 O O . ARG C 1 271 ? 182.176 151.886 121.699 1.00 90.65 271 ARG C O 1
ATOM 23873 N N . VAL C 1 272 ? 184.246 151.274 122.379 1.00 91.16 272 VAL C N 1
ATOM 23874 C CA . VAL C 1 272 ? 184.718 150.760 121.083 1.00 91.16 272 VAL C CA 1
ATOM 23875 C C . VAL C 1 272 ? 184.127 149.373 120.808 1.00 91.16 272 VAL C C 1
ATOM 23876 O O . VAL C 1 272 ? 183.945 148.573 121.721 1.00 91.16 272 VAL C O 1
ATOM 23889 N N . ASP C 1 273 ? 183.880 149.051 119.549 1.00 92.03 273 ASP C N 1
ATOM 23890 C CA . ASP C 1 273 ? 183.382 147.719 119.237 1.00 92.03 273 ASP C CA 1
ATOM 23891 C C . ASP C 1 273 ? 184.340 146.627 119.704 1.00 92.03 273 ASP C C 1
ATOM 23892 O O . ASP C 1 273 ? 185.555 146.736 119.548 1.00 92.03 273 ASP C O 1
ATOM 23901 N N . ILE C 1 274 ? 183.751 145.572 120.257 1.00 95.44 274 ILE C N 1
ATOM 23902 C CA . ILE C 1 274 ? 184.421 144.376 120.762 1.00 95.44 274 ILE C CA 1
ATOM 23903 C C . ILE C 1 274 ? 183.942 143.225 119.908 1.00 95.44 274 ILE C C 1
ATOM 23904 O O . ILE C 1 274 ? 182.768 143.194 119.569 1.00 95.44 274 ILE C O 1
ATOM 23920 N N . TYR C 1 275 ? 184.847 142.348 119.510 1.00 94.02 275 TYR C N 1
ATOM 23921 C CA . TYR C 1 275 ? 184.572 141.218 118.630 1.00 94.02 275 TYR C CA 1
ATOM 23922 C C . TYR C 1 275 ? 184.853 139.872 119.280 1.00 94.02 275 TYR C C 1
ATOM 23923 O O . TYR C 1 275 ? 185.667 139.777 120.187 1.00 94.02 275 TYR C O 1
ATOM 23941 N N . TYR C 1 276 ? 184.173 138.830 118.837 1.00 94.98 276 TYR C N 1
ATOM 23942 C CA . TYR C 1 276 ? 184.515 137.482 119.256 1.00 94.98 276 TYR C CA 1
ATOM 23943 C C . TYR C 1 276 ? 184.809 136.659 118.020 1.00 94.98 276 TYR C C 1
ATOM 23944 O O . TYR C 1 276 ? 183.887 136.214 117.334 1.00 94.98 276 TYR C O 1
ATOM 23962 N N . ASN C 1 277 ? 186.080 136.355 117.818 1.00 92.04 277 ASN C N 1
ATOM 23963 C CA . ASN C 1 277 ? 186.568 135.622 116.656 1.00 92.04 277 ASN C CA 1
ATOM 23964 C C . ASN C 1 277 ? 186.293 136.352 115.330 1.00 92.04 277 ASN C C 1
ATOM 23965 O O . ASN C 1 277 ? 185.909 135.732 114.335 1.00 92.04 277 ASN C O 1
ATOM 23976 N N . GLY C 1 278 ? 186.479 137.672 115.337 1.00 91.58 278 GLY C N 1
ATOM 23977 C CA . GLY C 1 278 ? 186.363 138.529 114.156 1.00 91.58 278 GLY C CA 1
ATOM 23978 C C . GLY C 1 278 ? 185.019 139.185 113.780 1.00 91.58 278 GLY C C 1
ATOM 23979 O O . GLY C 1 278 ? 185.009 140.039 112.892 1.00 91.58 278 GLY C O 1
ATOM 23983 N N . ASN C 1 279 ? 183.887 138.814 114.375 1.00 94.45 279 ASN C N 1
ATOM 23984 C CA . ASN C 1 279 ? 182.438 138.927 114.547 1.00 94.45 279 ASN C CA 1
ATOM 23985 C C . ASN C 1 279 ? 182.084 139.857 115.696 1.00 94.45 279 ASN C C 1
ATOM 23986 O O . ASN C 1 279 ? 182.427 139.621 116.850 1.00 94.45 279 ASN C O 1
ATOM 23997 N N . LYS C 1 280 ? 181.449 140.974 115.386 1.00 94.88 280 LYS C N 1
ATOM 23998 C CA . LYS C 1 280 ? 181.171 142.008 116.384 1.00 94.88 280 LYS C CA 1
ATOM 23999 C C . LYS C 1 280 ? 180.220 141.573 117.476 1.00 94.88 280 LYS C C 1
ATOM 24000 O O . LYS C 1 280 ? 179.156 141.064 117.183 1.00 94.88 280 LYS C O 1
ATOM 24019 N N . MET C 1 281 ? 180.554 141.822 118.729 1.00 94.08 281 MET C N 1
ATOM 24020 C CA . MET C 1 281 ? 179.653 141.483 119.819 1.00 94.08 281 MET C CA 1
ATOM 24021 C C . MET C 1 281 ? 178.435 142.376 119.757 1.00 94.08 281 MET C C 1
ATOM 24022 O O . MET C 1 281 ? 178.549 143.601 119.703 1.00 94.08 281 MET C O 1
ATOM 24036 N N . LEU C 1 282 ? 177.263 141.761 119.835 1.00 87.58 282 LEU C N 1
ATOM 24037 C CA . LEU C 1 282 ? 176.004 142.468 119.715 1.00 87.58 282 LEU C CA 1
ATOM 24038 C C . LEU C 1 282 ? 175.402 142.923 121.033 1.00 87.58 282 LEU C C 1
ATOM 24039 O O . LEU C 1 282 ? 174.674 143.914 121.081 1.00 87.58 282 LEU C O 1
ATOM 24055 N N . PHE C 1 283 ? 175.632 142.172 122.098 1.00 81.09 283 PHE C N 1
ATOM 24056 C CA . PHE C 1 283 ? 175.001 142.493 123.369 1.00 81.09 283 PHE C CA 1
ATOM 24057 C C . PHE C 1 283 ? 176.017 142.977 124.392 1.00 81.09 283 PHE C C 1
ATOM 24058 O O . PHE C 1 283 ? 177.014 142.294 124.639 1.00 81.09 283 PHE C O 1
ATOM 24075 N N . ASP C 1 284 ? 175.735 144.095 125.067 1.00 83.28 284 ASP C N 1
ATOM 24076 C CA . ASP C 1 284 ? 176.678 144.578 126.078 1.00 83.28 284 ASP C CA 1
ATOM 24077 C C . ASP C 1 284 ? 176.768 143.600 127.220 1.00 83.28 284 ASP C C 1
ATOM 24078 O O . ASP C 1 284 ? 177.838 143.339 127.766 1.00 83.28 284 ASP C O 1
ATOM 24087 N N . ASP C 1 285 ? 175.645 142.994 127.548 1.00 85.29 285 ASP C N 1
ATOM 24088 C CA . ASP C 1 285 ? 175.599 142.097 128.682 1.00 85.29 285 ASP C CA 1
ATOM 24089 C C . ASP C 1 285 ? 176.510 140.905 128.461 1.00 85.29 285 ASP C C 1
ATOM 24090 O O . ASP C 1 285 ? 177.133 140.415 129.402 1.00 85.29 285 ASP C O 1
ATOM 24099 N N . GLU C 1 286 ? 176.610 140.458 127.211 1.00 89.16 286 GLU C N 1
ATOM 24100 C CA . GLU C 1 286 ? 177.404 139.293 126.901 1.00 89.16 286 GLU C CA 1
ATOM 24101 C C . GLU C 1 286 ? 178.880 139.619 126.799 1.00 89.16 286 GLU C C 1
ATOM 24102 O O . GLU C 1 286 ? 179.717 138.773 127.122 1.00 89.16 286 GLU C O 1
ATOM 24114 N N . ILE C 1 287 ? 179.255 140.855 126.422 1.00 91.79 287 ILE C N 1
ATOM 24115 C CA . ILE C 1 287 ? 180.700 141.052 126.384 1.00 91.79 287 ILE C CA 1
ATOM 24116 C C . ILE C 1 287 ? 181.118 141.019 127.828 1.00 91.79 287 ILE C C 1
ATOM 24117 O O . ILE C 1 287 ? 182.185 140.496 128.156 1.00 91.79 287 ILE C O 1
ATOM 24133 N N . ILE C 1 288 ? 180.243 141.506 128.713 1.00 92.76 288 ILE C N 1
ATOM 24134 C CA . ILE C 1 288 ? 180.577 141.481 130.103 1.00 92.76 288 ILE C CA 1
ATOM 24135 C C . ILE C 1 288 ? 180.613 140.071 130.608 1.00 92.76 288 ILE C C 1
ATOM 24136 O O . ILE C 1 288 ? 181.605 139.678 131.212 1.00 92.76 288 ILE C O 1
ATOM 24152 N N . ASN C 1 289 ? 179.584 139.267 130.324 1.00 92.75 289 ASN C N 1
ATOM 24153 C CA . ASN C 1 289 ? 179.561 137.918 130.866 1.00 92.75 289 ASN C CA 1
ATOM 24154 C C . ASN C 1 289 ? 180.742 137.102 130.402 1.00 92.75 289 ASN C C 1
ATOM 24155 O O . ASN C 1 289 ? 181.330 136.339 131.175 1.00 92.75 289 ASN C O 1
ATOM 24166 N N . PHE C 1 290 ? 181.116 137.259 129.146 1.00 94.44 290 PHE C N 1
ATOM 24167 C CA . PHE C 1 290 ? 182.197 136.474 128.630 1.00 94.44 290 PHE C CA 1
ATOM 24168 C C . PHE C 1 290 ? 183.523 136.930 129.182 1.00 94.44 290 PHE C C 1
ATOM 24169 O O . PHE C 1 290 ? 184.362 136.115 129.576 1.00 94.44 290 PHE C O 1
ATOM 24186 N N . THR C 1 291 ? 183.745 138.241 129.191 1.00 93.66 291 THR C N 1
ATOM 24187 C CA . THR C 1 291 ? 185.021 138.781 129.589 1.00 93.66 291 THR C CA 1
ATOM 24188 C C . THR C 1 291 ? 185.320 138.453 131.037 1.00 93.66 291 THR C C 1
ATOM 24189 O O . THR C 1 291 ? 186.430 138.006 131.359 1.00 93.66 291 THR C O 1
ATOM 24200 N N . ILE C 1 292 ? 184.331 138.625 131.916 1.00 94.17 292 ILE C N 1
ATOM 24201 C CA . ILE C 1 292 ? 184.614 138.364 133.307 1.00 94.17 292 ILE C CA 1
ATOM 24202 C C . ILE C 1 292 ? 184.657 136.854 133.535 1.00 94.17 292 ILE C C 1
ATOM 24203 O O . ILE C 1 292 ? 185.470 136.367 134.315 1.00 94.17 292 ILE C O 1
ATOM 24219 N N . SER C 1 293 ? 183.852 136.060 132.829 1.00 94.20 293 SER C N 1
ATOM 24220 C CA . SER C 1 293 ? 183.936 134.634 133.082 1.00 94.20 293 SER C CA 1
ATOM 24221 C C . SER C 1 293 ? 185.292 134.048 132.691 1.00 94.20 293 SER C C 1
ATOM 24222 O O . SER C 1 293 ? 185.818 133.176 133.382 1.00 94.20 293 SER C O 1
ATOM 24230 N N . MET C 1 294 ? 185.867 134.513 131.581 1.00 94.38 294 MET C N 1
ATOM 24231 C CA . MET C 1 294 ? 187.150 133.978 131.160 1.00 94.38 294 MET C CA 1
ATOM 24232 C C . MET C 1 294 ? 188.304 134.487 132.025 1.00 94.38 294 MET C C 1
ATOM 24233 O O . MET C 1 294 ? 189.223 133.731 132.347 1.00 94.38 294 MET C O 1
ATOM 24247 N N . ARG C 1 295 ? 188.240 135.744 132.456 1.00 93.63 295 ARG C N 1
ATOM 24248 C CA . ARG C 1 295 ? 189.297 136.311 133.273 1.00 93.63 295 ARG C CA 1
ATOM 24249 C C . ARG C 1 295 ? 189.282 135.805 134.698 1.00 93.63 295 ARG C C 1
ATOM 24250 O O . ARG C 1 295 ? 190.330 135.652 135.329 1.00 93.63 295 ARG C O 1
ATOM 24271 N N . TYR C 1 296 ? 188.102 135.555 135.209 1.00 93.88 296 TYR C N 1
ATOM 24272 C CA . TYR C 1 296 ? 187.926 135.177 136.573 1.00 93.88 296 TYR C CA 1
ATOM 24273 C C . TYR C 1 296 ? 187.429 133.769 136.708 1.00 93.88 296 TYR C C 1
ATOM 24274 O O . TYR C 1 296 ? 186.697 133.447 137.638 1.00 93.88 296 TYR C O 1
ATOM 24292 N N . GLN C 1 297 ? 187.828 132.895 135.804 1.00 93.33 297 GLN C N 1
ATOM 24293 C CA . GLN C 1 297 ? 187.365 131.517 135.863 1.00 93.33 297 GLN C CA 1
ATOM 24294 C C . GLN C 1 297 ? 187.587 130.864 137.219 1.00 93.33 297 GLN C C 1
ATOM 24295 O O . GLN C 1 297 ? 186.708 130.171 137.733 1.00 93.33 297 GLN C O 1
ATOM 24309 N N . SER C 1 298 ? 188.742 131.113 137.831 1.00 93.31 298 SER C N 1
ATOM 24310 C CA . SER C 1 298 ? 189.119 130.500 139.104 1.00 93.31 298 SER C CA 1
ATOM 24311 C C . SER C 1 298 ? 188.286 130.982 140.283 1.00 93.31 298 SER C C 1
ATOM 24312 O O . SER C 1 298 ? 188.330 130.396 141.368 1.00 93.31 298 SER C O 1
ATOM 24320 N N . LEU C 1 299 ? 187.560 132.073 140.095 1.00 95.20 299 LEU C N 1
ATOM 24321 C CA . LEU C 1 299 ? 186.742 132.648 141.131 1.00 95.20 299 LEU C CA 1
ATOM 24322 C C . LEU C 1 299 ? 185.282 132.262 140.976 1.00 95.20 299 LEU C C 1
ATOM 24323 O O . LEU C 1 299 ? 184.469 132.575 141.840 1.00 95.20 299 LEU C O 1
ATOM 24339 N N . ILE C 1 300 ? 184.912 131.571 139.898 1.00 95.22 300 ILE C N 1
ATOM 24340 C CA . ILE C 1 300 ? 183.501 131.273 139.729 1.00 95.22 300 ILE C CA 1
ATOM 24341 C C . ILE C 1 300 ? 182.966 130.429 140.877 1.00 95.22 300 ILE C C 1
ATOM 24342 O O . ILE C 1 300 ? 181.877 130.722 141.372 1.00 95.22 300 ILE C O 1
ATOM 24358 N N . PRO C 1 301 ? 183.661 129.384 141.350 1.00 93.08 301 PRO C N 1
ATOM 24359 C CA . PRO C 1 301 ? 183.276 128.548 142.469 1.00 93.08 301 PRO C CA 1
ATOM 24360 C C . PRO C 1 301 ? 183.154 129.317 143.787 1.00 93.08 301 PRO C C 1
ATOM 24361 O O . PRO C 1 301 ? 182.707 128.747 144.773 1.00 93.08 301 PRO C O 1
ATOM 24372 N N . ARG C 1 302 ? 183.624 130.574 143.839 1.00 94.14 302 ARG C N 1
ATOM 24373 C CA . ARG C 1 302 ? 183.566 131.389 145.037 1.00 94.14 302 ARG C CA 1
ATOM 24374 C C . ARG C 1 302 ? 182.370 132.334 145.004 1.00 94.14 302 ARG C C 1
ATOM 24375 O O . ARG C 1 302 ? 182.014 132.937 146.013 1.00 94.14 302 ARG C O 1
ATOM 24396 N N . LEU C 1 303 ? 181.684 132.437 143.867 1.00 93.96 303 LEU C N 1
ATOM 24397 C CA . LEU C 1 303 ? 180.573 133.370 143.791 1.00 93.96 303 LEU C CA 1
ATOM 24398 C C . LEU C 1 303 ? 179.460 132.913 144.662 1.00 93.96 303 LEU C C 1
ATOM 24399 O O . LEU C 1 303 ? 178.827 133.715 145.335 1.00 93.96 303 LEU C O 1
ATOM 24415 N N . VAL C 1 304 ? 179.284 131.618 144.708 1.00 93.58 304 VAL C N 1
ATOM 24416 C CA . VAL C 1 304 ? 178.205 130.979 145.418 1.00 93.58 304 VAL C CA 1
ATOM 24417 C C . VAL C 1 304 ? 178.280 131.143 146.918 1.00 93.58 304 VAL C C 1
ATOM 24418 O O . VAL C 1 304 ? 177.322 130.821 147.612 1.00 93.58 304 VAL C O 1
ATOM 24431 N N . ASP C 1 305 ? 179.414 131.605 147.445 1.00 92.80 305 ASP C N 1
ATOM 24432 C CA . ASP C 1 305 ? 179.508 131.796 148.876 1.00 92.80 305 ASP C CA 1
ATOM 24433 C C . ASP C 1 305 ? 178.883 133.120 149.256 1.00 92.80 305 ASP C C 1
ATOM 24434 O O . ASP C 1 305 ? 178.670 133.411 150.436 1.00 92.80 305 ASP C O 1
ATOM 24443 N N . PHE C 1 306 ? 178.615 133.950 148.255 1.00 91.59 306 PHE C N 1
ATOM 24444 C CA . PHE C 1 306 ? 178.062 135.247 148.509 1.00 91.59 306 PHE C CA 1
ATOM 24445 C C . PHE C 1 306 ? 176.756 135.432 147.751 1.00 91.59 306 PHE C C 1
ATOM 24446 O O . PHE C 1 306 ? 175.854 136.149 148.189 1.00 91.59 306 PHE C O 1
ATOM 24463 N N . PHE C 1 307 ? 176.673 134.761 146.609 1.00 89.19 307 PHE C N 1
ATOM 24464 C CA . PHE C 1 307 ? 175.574 134.851 145.672 1.00 89.19 307 PHE C CA 1
ATOM 24465 C C . PHE C 1 307 ? 175.133 133.429 145.371 1.00 89.19 307 PHE C C 1
ATOM 24466 O O . PHE C 1 307 ? 175.377 132.951 144.281 1.00 89.19 307 PHE C O 1
ATOM 24483 N N . PRO C 1 308 ? 174.491 132.717 146.287 1.00 88.49 308 PRO C N 1
ATOM 24484 C CA . PRO C 1 308 ? 174.200 131.298 146.182 1.00 88.49 308 PRO C CA 1
ATOM 24485 C C . PRO C 1 308 ? 173.170 130.932 145.120 1.00 88.49 308 PRO C C 1
ATOM 24486 O O . PRO C 1 308 ? 172.961 129.754 144.839 1.00 88.49 308 PRO C O 1
ATOM 24497 N N . ASP C 1 309 ? 172.456 131.923 144.612 1.00 86.05 309 ASP C N 1
ATOM 24498 C CA . ASP C 1 309 ? 171.378 131.726 143.684 1.00 86.05 309 ASP C CA 1
ATOM 24499 C C . ASP C 1 309 ? 171.494 132.303 142.265 1.00 86.05 309 ASP C C 1
ATOM 24500 O O . ASP C 1 309 ? 170.466 132.501 141.61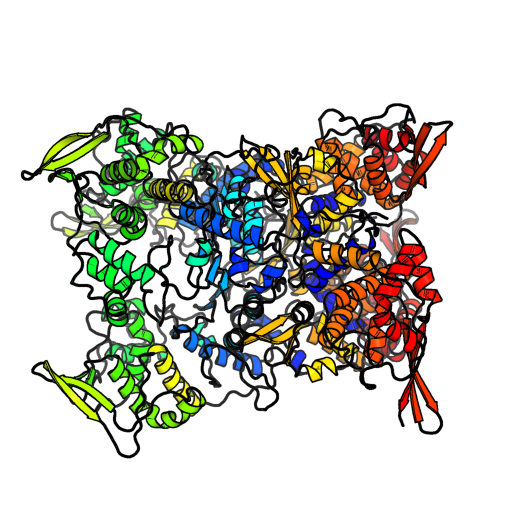7 1.00 86.05 309 ASP C O 1
ATOM 24509 N N . ILE C 1 310 ? 172.687 132.576 141.728 1.00 89.60 310 ILE C N 1
ATOM 24510 C CA . ILE C 1 310 ? 173.424 133.077 140.576 1.00 89.60 310 ILE C CA 1
ATOM 24511 C C . ILE C 1 310 ? 173.586 131.876 139.646 1.00 89.60 310 ILE C C 1
ATOM 24512 O O . ILE C 1 310 ? 174.016 130.814 140.094 1.00 89.60 310 ILE C O 1
ATOM 24528 N N . PRO C 1 311 ? 173.142 131.931 138.398 1.00 90.02 311 PRO C N 1
ATOM 24529 C CA . PRO C 1 311 ? 173.289 130.836 137.481 1.00 90.02 311 PRO C CA 1
ATOM 24530 C C . PRO C 1 311 ? 174.726 130.689 137.011 1.00 90.02 311 PRO C C 1
ATOM 24531 O O . PRO C 1 311 ? 175.371 131.674 136.635 1.00 90.02 311 PRO C O 1
ATOM 24542 N N . VAL C 1 312 ? 175.176 129.444 136.971 1.00 93.74 312 VAL C N 1
ATOM 24543 C CA . VAL C 1 312 ? 176.498 129.084 136.494 1.00 93.74 312 VAL C CA 1
ATOM 24544 C C . VAL C 1 312 ? 176.325 127.922 135.534 1.00 93.74 312 VAL C C 1
ATOM 24545 O O . VAL C 1 312 ? 175.578 126.989 135.827 1.00 93.74 312 VAL C O 1
ATOM 24558 N N . ASN C 1 313 ? 177.010 127.960 134.405 1.00 93.59 313 ASN C N 1
ATOM 24559 C CA . ASN C 1 313 ? 176.896 126.878 133.439 1.00 93.59 313 ASN C CA 1
ATOM 24560 C C . ASN C 1 313 ? 178.208 126.658 132.707 1.00 93.59 313 ASN C C 1
ATOM 24561 O O . ASN C 1 313 ? 179.187 127.347 132.959 1.00 93.59 313 ASN C O 1
ATOM 24572 N N . ASN C 1 314 ? 178.227 125.690 131.804 1.00 93.58 314 ASN C N 1
ATOM 24573 C CA . ASN C 1 314 ? 179.411 125.368 131.023 1.00 93.58 314 ASN C CA 1
ATOM 24574 C C . ASN C 1 314 ? 179.212 125.613 129.533 1.00 93.58 314 ASN C C 1
ATOM 24575 O O . ASN C 1 314 ? 179.922 125.037 128.708 1.00 93.58 314 ASN C O 1
ATOM 24586 N N . ASN C 1 315 ? 178.204 126.407 129.212 1.00 93.48 315 ASN C N 1
ATOM 24587 C CA . ASN C 1 315 ? 177.818 126.730 127.849 1.00 93.48 315 ASN C CA 1
ATOM 24588 C C . ASN C 1 315 ? 177.301 128.147 127.735 1.00 93.48 315 ASN C C 1
ATOM 24589 O O . ASN C 1 315 ? 176.169 128.435 128.130 1.00 93.48 315 ASN C O 1
ATOM 24600 N N . ILE C 1 316 ? 178.095 129.031 127.185 1.00 94.84 316 ILE C N 1
ATOM 24601 C CA . ILE C 1 316 ? 177.653 130.408 127.101 1.00 94.84 316 ILE C CA 1
ATOM 24602 C C . ILE C 1 316 ? 177.381 130.737 125.659 1.00 94.84 316 ILE C C 1
ATOM 24603 O O . ILE C 1 316 ? 178.130 130.321 124.777 1.00 94.84 316 ILE C O 1
ATOM 24619 N N . VAL C 1 317 ? 176.276 131.417 125.394 1.00 91.68 317 VAL C N 1
ATOM 24620 C CA . VAL C 1 317 ? 175.987 131.792 124.024 1.00 91.68 317 VAL C CA 1
ATOM 24621 C C . VAL C 1 317 ? 176.146 133.264 123.830 1.00 91.68 317 VAL C C 1
ATOM 24622 O O . VAL C 1 317 ? 175.518 134.070 124.508 1.00 91.68 317 VAL C O 1
ATOM 24635 N N . LEU C 1 318 ? 176.998 133.603 122.899 1.00 93.85 318 LEU C N 1
ATOM 24636 C CA . LEU C 1 318 ? 177.285 134.975 122.610 1.00 93.85 318 LEU C CA 1
ATOM 24637 C C . LEU C 1 318 ? 176.564 135.312 121.324 1.00 93.85 318 LEU C C 1
ATOM 24638 O O . LEU C 1 318 ? 176.395 134.458 120.448 1.00 93.85 318 LEU C O 1
ATOM 24654 N N . HIS C 1 319 ? 176.154 136.552 121.174 1.00 89.23 319 HIS C N 1
ATOM 24655 C CA . HIS C 1 319 ? 175.560 136.938 119.917 1.00 89.23 319 HIS C CA 1
ATOM 24656 C C . HIS C 1 319 ? 176.417 137.970 119.285 1.00 89.23 319 HIS C C 1
ATOM 24657 O O . HIS C 1 319 ? 176.789 138.959 119.931 1.00 89.23 319 HIS C O 1
ATOM 24671 N N . THR C 1 320 ? 176.773 137.687 118.045 1.00 90.55 320 THR C N 1
ATOM 24672 C CA . THR C 1 320 ? 177.651 138.536 117.279 1.00 90.55 320 THR C CA 1
ATOM 24673 C C . THR C 1 320 ? 177.119 138.884 115.885 1.00 90.55 320 THR C C 1
ATOM 24674 O O . THR C 1 320 ? 176.140 138.301 115.410 1.00 90.55 320 THR C O 1
ATOM 24685 N N . ARG C 1 321 ? 177.771 139.846 115.227 1.00 93.26 321 ARG C N 1
ATOM 24686 C CA . ARG C 1 321 ? 177.461 140.239 113.857 1.00 93.26 321 ARG C CA 1
ATOM 24687 C C . ARG C 1 321 ? 178.644 140.029 112.911 1.00 93.26 321 ARG C C 1
ATOM 24688 O O . ARG C 1 321 ? 179.770 140.512 113.129 1.00 93.26 321 ARG C O 1
ATOM 24709 N N . ASP C 1 322 ? 178.386 139.274 111.854 1.00 88.26 322 ASP C N 1
ATOM 24710 C CA . ASP C 1 322 ? 179.455 138.937 110.921 1.00 88.26 322 ASP C CA 1
ATOM 24711 C C . ASP C 1 322 ? 179.637 140.108 109.920 1.00 88.26 322 ASP C C 1
ATOM 24712 O O . ASP C 1 322 ? 178.973 141.136 110.069 1.00 88.26 322 ASP C O 1
ATOM 24721 N N . PRO C 1 323 ? 180.547 140.037 108.922 1.00 84.17 323 PRO C N 1
ATOM 24722 C CA . PRO C 1 323 ? 180.812 141.079 107.930 1.00 84.17 323 PRO C CA 1
ATOM 24723 C C . PRO C 1 323 ? 179.610 141.467 107.065 1.00 84.17 323 PRO C C 1
ATOM 24724 O O . PRO C 1 323 ? 179.652 142.490 106.385 1.00 84.17 323 PRO C O 1
ATOM 24735 N N . GLN C 1 324 ? 178.572 140.625 107.026 1.00 85.47 324 GLN C N 1
ATOM 24736 C CA . GLN C 1 324 ? 177.380 140.893 106.240 1.00 85.47 324 GLN C CA 1
ATOM 24737 C C . GLN C 1 324 ? 176.276 141.383 107.168 1.00 85.47 324 GLN C C 1
ATOM 24738 O O . GLN C 1 324 ? 175.128 141.564 106.751 1.00 85.47 324 GLN C O 1
ATOM 24752 N N . ASN C 1 325 ? 176.655 141.598 108.433 1.00 86.18 325 ASN C N 1
ATOM 24753 C CA . ASN C 1 325 ? 175.814 141.993 109.543 1.00 86.18 325 ASN C CA 1
ATOM 24754 C C . ASN C 1 325 ? 174.730 140.971 109.851 1.00 86.18 325 ASN C C 1
ATOM 24755 O O . ASN C 1 325 ? 173.618 141.341 110.236 1.00 86.18 325 ASN C O 1
ATOM 24766 N N . ALA C 1 326 ? 175.047 139.676 109.709 1.00 88.32 326 ALA C N 1
ATOM 24767 C CA . ALA C 1 326 ? 174.080 138.658 110.070 1.00 88.32 326 ALA C CA 1
ATOM 24768 C C . ALA C 1 326 ? 174.183 138.408 111.546 1.00 88.32 326 ALA C C 1
ATOM 24769 O O . ALA C 1 326 ? 175.273 138.474 112.111 1.00 88.32 326 ALA C O 1
ATOM 24776 N N . ALA C 1 327 ? 173.071 138.097 112.198 1.00 86.84 327 ALA C N 1
ATOM 24777 C CA . ALA C 1 327 ? 173.187 137.714 113.593 1.00 86.84 327 ALA C CA 1
ATOM 24778 C C . ALA C 1 327 ? 173.748 136.309 113.650 1.00 86.84 327 ALA C C 1
ATOM 24779 O O . ALA C 1 327 ? 173.287 135.416 112.935 1.00 86.84 327 ALA C O 1
ATOM 24786 N N . VAL C 1 328 ? 174.701 136.101 114.540 1.00 88.64 328 VAL C N 1
ATOM 24787 C CA . VAL C 1 328 ? 175.329 134.810 114.703 1.00 88.64 328 VAL C CA 1
ATOM 24788 C C . VAL C 1 328 ? 175.202 134.279 116.125 1.00 88.64 328 VAL C C 1
ATOM 24789 O O . VAL C 1 328 ? 175.519 134.969 117.097 1.00 88.64 328 VAL C O 1
ATOM 24802 N N . ASN C 1 329 ? 174.731 133.045 116.242 1.00 89.32 329 ASN C N 1
ATOM 24803 C CA . ASN C 1 329 ? 174.621 132.363 117.532 1.00 89.32 329 ASN C CA 1
ATOM 24804 C C . ASN C 1 329 ? 175.915 131.593 117.790 1.00 89.32 329 ASN C C 1
ATOM 24805 O O . ASN C 1 329 ? 176.199 130.603 117.110 1.00 89.32 329 ASN C O 1
ATOM 24816 N N . VAL C 1 330 ? 176.731 132.091 118.721 1.00 91.87 330 VAL C N 1
ATOM 24817 C CA . VAL C 1 330 ? 178.037 131.509 118.995 1.00 91.87 330 VAL C CA 1
ATOM 24818 C C . VAL C 1 330 ? 178.053 130.774 120.329 1.00 91.87 330 VAL C C 1
ATOM 24819 O O . VAL C 1 330 ? 177.921 131.400 121.378 1.00 91.87 330 VAL C O 1
ATOM 24832 N N . THR C 1 331 ? 178.285 129.464 120.319 1.00 94.40 331 THR C N 1
ATOM 24833 C CA . THR C 1 331 ? 178.289 128.760 121.598 1.00 94.40 331 THR C CA 1
ATOM 24834 C C . THR C 1 331 ? 179.716 128.498 122.010 1.00 94.40 331 THR C C 1
ATOM 24835 O O . THR C 1 331 ? 180.511 127.946 121.245 1.00 94.40 331 THR C O 1
ATOM 24846 N N . VAL C 1 332 ? 180.039 128.890 123.226 1.00 94.30 332 VAL C N 1
ATOM 24847 C CA . VAL C 1 332 ? 181.375 128.699 123.726 1.00 94.30 332 VAL C CA 1
ATOM 24848 C C . VAL C 1 332 ? 181.372 127.766 124.934 1.00 94.30 332 VAL C C 1
ATOM 24849 O O . VAL C 1 332 ? 180.642 127.951 125.918 1.00 94.30 332 VAL C O 1
ATOM 24862 N N . ALA C 1 333 ? 182.189 126.732 124.833 1.00 93.40 333 ALA C N 1
ATOM 24863 C CA . ALA C 1 333 ? 182.355 125.776 125.910 1.00 93.40 333 ALA C CA 1
ATOM 24864 C C . ALA C 1 333 ? 183.759 125.210 125.817 1.00 93.40 333 ALA C C 1
ATOM 24865 O O . ALA C 1 333 ? 184.239 124.895 124.729 1.00 93.40 333 ALA C O 1
ATOM 24872 N N . LEU C 1 334 ? 184.423 125.109 126.952 1.00 90.35 334 LEU C N 1
ATOM 24873 C CA . LEU C 1 334 ? 185.760 124.568 127.031 1.00 90.35 334 LEU C CA 1
ATOM 24874 C C . LEU C 1 334 ? 185.777 123.551 128.164 1.00 90.35 334 LEU C C 1
ATOM 24875 O O . LEU C 1 334 ? 184.978 123.679 129.102 1.00 90.35 334 LEU C O 1
ATOM 24891 N N . PRO C 1 335 ? 186.630 122.523 128.137 1.00 89.34 335 PRO C N 1
ATOM 24892 C CA . PRO C 1 335 ? 186.768 121.614 129.245 1.00 89.34 335 PRO C CA 1
ATOM 24893 C C . PRO C 1 335 ? 187.153 122.405 130.479 1.00 89.34 335 PRO C C 1
ATOM 24894 O O . PRO C 1 335 ? 188.085 123.203 130.441 1.00 89.34 335 PRO C O 1
ATOM 24905 N N . ASN C 1 336 ? 186.446 122.140 131.563 1.00 88.55 336 ASN C N 1
ATOM 24906 C CA . ASN C 1 336 ? 186.634 122.767 132.864 1.00 88.55 336 ASN C CA 1
ATOM 24907 C C . ASN C 1 336 ? 186.459 124.294 132.914 1.00 88.55 336 ASN C C 1
ATOM 24908 O O . ASN C 1 336 ? 186.971 124.926 133.841 1.00 88.55 336 ASN C O 1
ATOM 24919 N N . VAL C 1 337 ? 185.682 124.897 132.003 1.00 94.40 337 VAL C N 1
ATOM 24920 C CA . VAL C 1 337 ? 185.472 126.339 132.093 1.00 94.40 337 VAL C CA 1
ATOM 24921 C C . VAL C 1 337 ? 184.023 126.676 132.379 1.00 94.40 337 VAL C C 1
ATOM 24922 O O . VAL C 1 337 ? 183.125 126.323 131.621 1.00 94.40 337 VAL C O 1
ATOM 24935 N N . GLN C 1 338 ? 183.811 127.395 133.465 1.00 94.57 338 GLN C N 1
ATOM 24936 C CA . GLN C 1 338 ? 182.473 127.813 133.836 1.00 94.57 338 GLN C CA 1
ATOM 24937 C C . GLN C 1 338 ? 182.190 129.220 133.338 1.00 94.57 338 GLN C C 1
ATOM 24938 O O . GLN C 1 338 ? 183.095 130.057 133.277 1.00 94.57 338 GLN C O 1
ATOM 24952 N N . PHE C 1 339 ? 180.927 129.493 133.054 1.00 95.40 339 PHE C N 1
ATOM 24953 C CA . PHE C 1 339 ? 180.472 130.816 132.661 1.00 95.40 339 PHE C CA 1
ATOM 24954 C C . PHE C 1 339 ? 179.356 131.301 133.564 1.00 95.40 339 PHE C C 1
ATOM 24955 O O . PHE C 1 339 ? 178.519 130.519 134.036 1.00 95.40 339 PHE C O 1
ATOM 24972 N N . VAL C 1 340 ? 179.322 132.602 133.810 1.00 93.58 340 VAL C N 1
ATOM 24973 C CA . VAL C 1 340 ? 178.314 133.143 134.715 1.00 93.58 340 VAL C CA 1
ATOM 24974 C C . VAL C 1 340 ? 177.441 134.243 134.134 1.00 93.58 340 VAL C C 1
ATOM 24975 O O . VAL C 1 340 ? 177.930 135.190 133.531 1.00 93.58 340 VAL C O 1
ATOM 24988 N N . ASP C 1 341 ? 176.137 134.088 134.349 1.00 89.58 341 ASP C N 1
ATOM 24989 C CA . ASP C 1 341 ? 175.130 135.073 133.949 1.00 89.58 341 ASP C CA 1
ATOM 24990 C C . ASP C 1 341 ? 174.674 135.867 135.173 1.00 89.58 341 ASP C C 1
ATOM 24991 O O . ASP C 1 341 ? 173.992 135.346 136.051 1.00 89.58 341 ASP C O 1
ATOM 25000 N N . ILE C 1 342 ? 175.067 137.125 135.253 1.00 83.05 342 ILE C N 1
ATOM 25001 C CA . ILE C 1 342 ? 175.204 138.438 135.871 1.00 83.05 342 ILE C CA 1
ATOM 25002 C C . ILE C 1 342 ? 173.796 139.018 136.051 1.00 83.05 342 ILE C C 1
ATOM 25003 O O . ILE C 1 342 ? 173.553 139.894 136.879 1.00 83.05 342 ILE C O 1
ATOM 25019 N N . ASN C 1 343 ? 172.859 138.499 135.243 1.00 66.65 343 ASN C N 1
ATOM 25020 C CA . ASN C 1 343 ? 171.450 138.881 135.274 1.00 66.65 343 ASN C CA 1
ATOM 25021 C C . ASN C 1 343 ? 171.280 140.371 135.063 1.00 66.65 343 ASN C C 1
ATOM 25022 O O . ASN C 1 343 ? 170.478 141.036 135.722 1.00 66.65 343 ASN C O 1
ATOM 25033 N N . ARG C 1 344 ? 172.081 140.891 134.144 1.00 63.88 344 ARG C N 1
ATOM 25034 C CA . ARG C 1 344 ? 172.162 142.266 133.693 1.00 63.88 344 ARG C CA 1
ATOM 25035 C C . ARG C 1 344 ? 172.576 143.257 134.800 1.00 63.88 344 ARG C C 1
ATOM 25036 O O . ARG C 1 344 ? 172.626 144.472 134.560 1.00 63.88 344 ARG C O 1
ATOM 25057 N N . ASN C 1 345 ? 172.966 142.783 135.989 1.00 81.97 345 ASN C N 1
ATOM 25058 C CA . ASN C 1 345 ? 173.369 143.698 137.048 1.00 81.97 345 ASN C CA 1
ATOM 25059 C C . ASN C 1 345 ? 174.857 143.927 136.872 1.00 81.97 345 ASN C C 1
ATOM 25060 O O . ASN C 1 345 ? 175.691 143.491 137.667 1.00 81.97 345 ASN C O 1
ATOM 25071 N N . ASN C 1 346 ? 175.158 144.630 135.799 1.00 82.31 346 ASN C N 1
ATOM 25072 C CA . ASN C 1 346 ? 176.493 144.708 135.275 1.00 82.31 346 ASN C CA 1
ATOM 25073 C C . ASN C 1 346 ? 177.532 145.456 136.070 1.00 82.31 346 ASN C C 1
ATOM 25074 O O . ASN C 1 346 ? 178.612 144.935 136.314 1.00 82.31 346 ASN C O 1
ATOM 25085 N N . LYS C 1 347 ? 177.237 146.647 136.550 1.00 84.22 347 LYS C N 1
ATOM 25086 C CA . LYS C 1 347 ? 178.331 147.353 137.209 1.00 84.22 347 LYS C CA 1
ATOM 25087 C C . LYS C 1 347 ? 178.588 146.763 138.576 1.00 84.22 347 LYS C C 1
ATOM 25088 O O . LYS C 1 347 ? 179.734 146.658 139.027 1.00 84.22 347 LYS C O 1
ATOM 25107 N N . PHE C 1 348 ? 177.515 146.343 139.222 1.00 90.19 348 PHE C N 1
ATOM 25108 C CA . PHE C 1 348 ? 177.608 145.762 140.537 1.00 90.19 348 PHE C CA 1
ATOM 25109 C C . PHE C 1 348 ? 178.487 144.527 140.495 1.00 90.19 348 PHE C C 1
ATOM 25110 O O . PHE C 1 348 ? 179.460 144.426 141.247 1.00 90.19 348 PHE C O 1
ATOM 25127 N N . PHE C 1 349 ? 178.196 143.604 139.572 1.00 91.61 349 PHE C N 1
ATOM 25128 C CA . PHE C 1 349 ? 178.986 142.389 139.497 1.00 91.61 349 PHE C CA 1
ATOM 25129 C C . PHE C 1 349 ? 180.366 142.553 138.928 1.00 91.61 349 PHE C C 1
ATOM 25130 O O . PHE C 1 349 ? 181.286 141.877 139.387 1.00 91.61 349 PHE C O 1
ATOM 25147 N N . ILE C 1 350 ? 180.587 143.467 137.990 1.00 91.05 350 ILE C N 1
ATOM 25148 C CA . ILE C 1 350 ? 181.941 143.567 137.493 1.00 91.05 350 ILE C CA 1
ATOM 25149 C C . ILE C 1 350 ? 182.819 143.919 138.657 1.00 91.05 350 ILE C C 1
ATOM 25150 O O . ILE C 1 350 ? 183.914 143.360 138.806 1.00 91.05 350 ILE C O 1
ATOM 25166 N N . ASN C 1 351 ? 182.348 144.846 139.488 1.00 91.97 351 ASN C N 1
ATOM 25167 C CA . ASN C 1 351 ? 183.111 145.201 140.643 1.00 91.97 351 ASN C CA 1
ATOM 25168 C C . ASN C 1 351 ? 183.417 143.955 141.489 1.00 91.97 351 ASN C C 1
ATOM 25169 O O . ASN C 1 351 ? 184.579 143.752 141.835 1.00 91.97 351 ASN C O 1
ATOM 25180 N N . PHE C 1 352 ? 182.433 143.067 141.735 1.00 94.59 352 PHE C N 1
ATOM 25181 C CA . PHE C 1 352 ? 182.697 141.871 142.560 1.00 94.59 352 PHE C CA 1
ATOM 25182 C C . PHE C 1 352 ? 183.654 140.868 141.994 1.00 94.59 352 PHE C C 1
ATOM 25183 O O . PHE C 1 352 ? 184.470 140.307 142.728 1.00 94.59 352 PHE C O 1
ATOM 25200 N N . PHE C 1 353 ? 183.579 140.629 140.711 1.00 94.55 353 PHE C N 1
ATOM 25201 C CA . PHE C 1 353 ? 184.487 139.673 140.124 1.00 94.55 353 PHE C CA 1
ATOM 25202 C C . PHE C 1 353 ? 185.912 140.181 140.268 1.00 94.55 353 PHE C C 1
ATOM 25203 O O . PHE C 1 353 ? 186.829 139.419 140.607 1.00 94.55 353 PHE C O 1
ATOM 25220 N N . ASN C 1 354 ? 186.099 141.482 140.062 1.00 92.18 354 ASN C N 1
ATOM 25221 C CA . ASN C 1 354 ? 187.422 142.045 140.179 1.00 92.18 354 ASN C CA 1
ATOM 25222 C C . ASN C 1 354 ? 187.842 142.167 141.663 1.00 92.18 354 ASN C C 1
ATOM 25223 O O . ASN C 1 354 ? 189.025 142.002 141.978 1.00 92.18 354 ASN C O 1
ATOM 25234 N N . LEU C 1 355 ? 186.894 142.419 142.585 1.00 95.77 355 LEU C N 1
ATOM 25235 C CA . LEU C 1 355 ? 187.256 142.461 143.999 1.00 95.77 355 LEU C CA 1
ATOM 25236 C C . LEU C 1 355 ? 187.702 141.106 144.471 1.00 95.77 355 LEU C C 1
ATOM 25237 O O . LEU C 1 355 ? 188.656 141.019 145.245 1.00 95.77 355 LEU C O 1
ATOM 25253 N N . LEU C 1 356 ? 187.041 140.042 144.016 1.00 95.41 356 LEU C N 1
ATOM 25254 C CA . LEU C 1 356 ? 187.468 138.724 144.419 1.00 95.41 356 LEU C CA 1
ATOM 25255 C C . LEU C 1 356 ? 188.832 138.431 143.818 1.00 95.41 356 LEU C C 1
ATOM 25256 O O . LEU C 1 356 ? 189.668 137.802 144.463 1.00 95.41 356 LEU C O 1
ATOM 25272 N N . ALA C 1 357 ? 189.117 138.913 142.609 1.00 93.17 357 ALA C N 1
ATOM 25273 C CA . ALA C 1 357 ? 190.453 138.678 142.085 1.00 93.17 357 ALA C CA 1
ATOM 25274 C C . ALA C 1 357 ? 191.490 139.290 142.991 1.00 93.17 357 ALA C C 1
ATOM 25275 O O . ALA C 1 357 ? 192.543 138.692 143.243 1.00 93.17 357 ALA C O 1
ATOM 25282 N N . LYS C 1 358 ? 191.192 140.460 143.520 1.00 93.75 358 LYS C N 1
ATOM 25283 C CA . LYS C 1 358 ? 192.124 141.050 144.435 1.00 93.75 358 LYS C CA 1
ATOM 25284 C C . LYS C 1 358 ? 192.154 140.231 145.729 1.00 93.75 358 LYS C C 1
ATOM 25285 O O . LYS C 1 358 ? 193.232 140.003 146.277 1.00 93.75 358 LYS C O 1
ATOM 25304 N N . GLU C 1 359 ? 191.003 139.689 146.164 1.00 93.23 359 GLU C N 1
ATOM 25305 C CA . GLU C 1 359 ? 190.956 138.833 147.357 1.00 93.23 359 GLU C CA 1
ATOM 25306 C C . GLU C 1 359 ? 191.904 137.653 147.210 1.00 93.23 359 GLU C C 1
ATOM 25307 O O . GLU C 1 359 ? 192.550 137.248 148.175 1.00 93.23 359 GLU C O 1
ATOM 25319 N N . GLN C 1 360 ? 191.944 137.074 146.016 1.00 90.88 360 GLN C N 1
ATOM 25320 C CA . GLN C 1 360 ? 192.824 135.955 145.711 1.00 90.88 360 GLN C CA 1
ATOM 25321 C C . GLN C 1 360 ? 194.317 136.343 145.676 1.00 90.88 360 GLN C C 1
ATOM 25322 O O . GLN C 1 360 ? 195.177 135.524 146.017 1.00 90.88 360 GLN C O 1
ATOM 25336 N N . ARG C 1 361 ? 194.623 137.568 145.219 1.00 90.00 361 ARG C N 1
ATOM 25337 C CA . ARG C 1 361 ? 196.000 138.048 145.071 1.00 90.00 361 ARG C CA 1
ATOM 25338 C C . ARG C 1 361 ? 196.648 138.598 146.348 1.00 90.00 361 ARG C C 1
ATOM 25339 O O . ARG C 1 361 ? 197.816 138.315 146.625 1.00 90.00 361 ARG C O 1
ATOM 25360 N N . SER C 1 362 ? 195.917 139.415 147.091 1.00 89.34 362 SER C N 1
ATOM 25361 C CA . SER C 1 362 ? 196.423 140.064 148.301 1.00 89.34 362 SER C CA 1
ATOM 25362 C C . SER C 1 362 ? 195.886 139.355 149.538 1.00 89.34 362 SER C C 1
ATOM 25363 O O . SER C 1 362 ? 195.139 138.390 149.430 1.00 89.34 362 SER C O 1
ATOM 25371 N N . THR C 1 363 ? 196.310 139.774 150.720 1.00 88.21 363 THR C N 1
ATOM 25372 C CA . THR C 1 363 ? 195.900 139.061 151.918 1.00 88.21 363 THR C CA 1
ATOM 25373 C C . THR C 1 363 ? 194.510 139.380 152.439 1.00 88.21 363 THR C C 1
ATOM 25374 O O . THR C 1 363 ? 193.900 140.408 152.108 1.00 88.21 363 THR C O 1
ATOM 25385 N N . ALA C 1 364 ? 194.049 138.479 153.302 1.00 88.75 364 ALA C N 1
ATOM 25386 C CA . ALA C 1 364 ? 192.795 138.604 154.007 1.00 88.75 364 ALA C CA 1
ATOM 25387 C C . ALA C 1 364 ? 192.948 139.631 155.079 1.00 88.75 364 ALA C C 1
ATOM 25388 O O . ALA C 1 364 ? 194.042 139.808 155.618 1.00 88.75 364 ALA C O 1
ATOM 25395 N N . ILE C 1 365 ? 191.861 140.291 155.399 1.00 90.20 365 ILE C N 1
ATOM 25396 C CA . ILE C 1 365 ? 191.899 141.242 156.472 1.00 90.20 365 ILE C CA 1
ATOM 25397 C C . ILE C 1 365 ? 191.380 140.567 157.718 1.00 90.20 365 ILE C C 1
ATOM 25398 O O . ILE C 1 365 ? 190.305 139.971 157.709 1.00 90.20 365 ILE C O 1
ATOM 25414 N N . LYS C 1 366 ? 192.140 140.628 158.790 1.00 87.12 366 LYS C N 1
ATOM 25415 C CA . LYS C 1 366 ? 191.702 139.979 160.003 1.00 87.12 366 LYS C CA 1
ATOM 25416 C C . LYS C 1 366 ? 191.481 140.985 161.103 1.00 87.12 366 LYS C C 1
ATOM 25417 O O . LYS C 1 366 ? 192.308 141.867 161.332 1.00 87.12 366 LYS C O 1
ATOM 25436 N N . VAL C 1 367 ? 190.347 140.848 161.771 1.00 87.21 367 VAL C N 1
ATOM 25437 C CA . VAL C 1 367 ? 189.969 141.724 162.861 1.00 87.21 367 VAL C CA 1
ATOM 25438 C C . VAL C 1 367 ? 189.507 140.931 164.068 1.00 87.21 367 VAL C C 1
ATOM 25439 O O . VAL C 1 367 ? 189.139 139.761 163.936 1.00 87.21 367 VAL C O 1
ATOM 25452 N N . THR C 1 368 ? 189.479 141.599 165.211 1.00 83.33 368 THR C N 1
ATOM 25453 C CA . THR C 1 368 ? 188.935 141.090 166.456 1.00 83.33 368 THR C CA 1
ATOM 25454 C C . THR C 1 368 ? 187.460 141.436 166.511 1.00 83.33 368 THR C C 1
ATOM 25455 O O . THR C 1 368 ? 186.949 142.133 165.638 1.00 83.33 368 THR C O 1
ATOM 25466 N N . LYS C 1 369 ? 186.748 140.921 167.499 1.00 88.63 369 LYS C N 1
ATOM 25467 C CA . LYS C 1 369 ? 185.341 141.267 167.638 1.00 88.63 369 LYS C CA 1
ATOM 25468 C C . LYS C 1 369 ? 185.159 142.780 167.715 1.00 88.63 369 LYS C C 1
ATOM 25469 O O . LYS C 1 369 ? 185.719 143.429 168.598 1.00 88.63 369 LYS C O 1
ATOM 25488 N N . SER C 1 370 ? 184.297 143.341 166.863 1.00 89.00 370 SER C N 1
ATOM 25489 C CA . SER C 1 370 ? 184.068 144.779 166.904 1.00 89.00 370 SER C CA 1
ATOM 25490 C C . SER C 1 370 ? 182.936 145.066 167.869 1.00 89.00 370 SER C C 1
ATOM 25491 O O . SER C 1 370 ? 181.765 144.773 167.580 1.00 89.00 370 SER C O 1
ATOM 25499 N N . MET C 1 371 ? 183.266 145.706 168.987 1.00 93.18 371 MET C N 1
ATOM 25500 C CA . MET C 1 371 ? 182.314 145.972 170.064 1.00 93.18 371 MET C CA 1
ATOM 25501 C C . MET C 1 371 ? 181.228 146.918 169.680 1.00 93.18 371 MET C C 1
ATOM 25502 O O . MET C 1 371 ? 180.178 146.944 170.315 1.00 93.18 371 MET C O 1
ATOM 25516 N N . PHE C 1 372 ? 181.511 147.703 168.673 1.00 95.37 372 PHE C N 1
ATOM 25517 C CA . PHE C 1 372 ? 180.630 148.708 168.137 1.00 95.37 372 PHE C CA 1
ATOM 25518 C C . PHE C 1 372 ? 179.820 148.244 166.937 1.00 95.37 372 PHE C C 1
ATOM 25519 O O . PHE C 1 372 ? 178.935 148.972 166.476 1.00 95.37 372 PHE C O 1
ATOM 25536 N N . TRP C 1 373 ? 180.081 147.032 166.439 1.00 94.66 373 TRP C N 1
ATOM 25537 C CA . TRP C 1 373 ? 179.296 146.530 165.324 1.00 94.66 373 TRP C CA 1
ATOM 25538 C C . TRP C 1 373 ? 178.658 145.233 165.596 1.00 94.66 373 TRP C C 1
ATOM 25539 O O . TRP C 1 373 ? 177.489 145.049 165.298 1.00 94.66 373 TRP C O 1
ATOM 25560 N N . ASP C 1 374 ? 179.416 144.292 166.096 1.00 92.69 374 ASP C N 1
ATOM 25561 C CA . ASP C 1 374 ? 178.825 143.013 166.258 1.00 92.69 374 ASP C CA 1
ATOM 25562 C C . ASP C 1 374 ? 178.336 142.952 167.699 1.00 92.69 374 ASP C C 1
ATOM 25563 O O . ASP C 1 374 ? 177.270 142.414 167.998 1.00 92.69 374 ASP C O 1
ATOM 25572 N N . GLY C 1 375 ? 179.107 143.552 168.590 1.00 92.71 375 GLY C N 1
ATOM 25573 C CA . GLY C 1 375 ? 178.726 143.640 169.979 1.00 92.71 375 GLY C CA 1
ATOM 25574 C C . GLY C 1 375 ? 178.756 142.324 170.695 1.00 92.71 375 GLY C C 1
ATOM 25575 O O . GLY C 1 375 ? 179.402 141.373 170.261 1.00 92.71 375 GLY C O 1
ATOM 25579 N N . MET C 1 376 ? 178.021 142.279 171.798 1.00 92.00 376 MET C N 1
ATOM 25580 C CA . MET C 1 376 ? 177.906 141.153 172.716 1.00 92.00 376 MET C CA 1
ATOM 25581 C C . MET C 1 376 ? 176.586 140.422 172.582 1.00 92.00 376 MET C C 1
ATOM 25582 O O . MET C 1 376 ? 175.551 141.034 172.337 1.00 92.00 376 MET C O 1
ATOM 25596 N N . ASP C 1 377 ? 176.565 139.129 172.848 1.00 92.04 377 ASP C N 1
ATOM 25597 C CA . ASP C 1 377 ? 175.280 138.440 172.890 1.00 92.04 377 ASP C CA 1
ATOM 25598 C C . ASP C 1 377 ? 174.447 139.135 173.957 1.00 92.04 377 ASP C C 1
ATOM 25599 O O . ASP C 1 377 ? 174.968 139.462 175.029 1.00 92.04 377 ASP C O 1
ATOM 25608 N N . TYR C 1 378 ? 173.155 139.331 173.723 1.00 90.29 378 TYR C N 1
ATOM 25609 C CA . TYR C 1 378 ? 172.340 139.991 174.733 1.00 90.29 378 TYR C CA 1
ATOM 25610 C C . TYR C 1 378 ? 172.382 139.260 176.068 1.00 90.29 378 TYR C C 1
ATOM 25611 O O . TYR C 1 378 ? 172.234 139.907 177.110 1.00 90.29 378 TYR C O 1
ATOM 25629 N N . GLU C 1 379 ? 172.586 137.931 176.079 1.00 85.09 379 GLU C N 1
ATOM 25630 C CA . GLU C 1 379 ? 172.658 137.227 177.345 1.00 85.09 379 GLU C CA 1
ATOM 25631 C C . GLU C 1 379 ? 173.910 137.651 178.103 1.00 85.09 379 GLU C C 1
ATOM 25632 O O . GLU C 1 379 ? 173.906 137.649 179.338 1.00 85.09 379 GLU C O 1
ATOM 25644 N N . GLU C 1 380 ? 174.998 137.966 177.381 1.00 87.33 380 GLU C N 1
ATOM 25645 C CA . GLU C 1 380 ? 176.241 138.364 178.016 1.00 87.33 380 GLU C CA 1
ATOM 25646 C C . GLU C 1 380 ? 176.063 139.758 178.572 1.00 87.33 380 GLU C C 1
ATOM 25647 O O . GLU C 1 380 ? 176.601 140.091 179.623 1.00 87.33 380 GLU C O 1
ATOM 25659 N N . TYR C 1 381 ? 175.306 140.585 177.849 1.00 87.08 381 TYR C N 1
ATOM 25660 C CA . TYR C 1 381 ? 175.020 141.931 178.324 1.00 87.08 381 TYR C CA 1
ATOM 25661 C C . TYR C 1 381 ? 174.229 141.844 179.604 1.00 87.08 381 TYR C C 1
ATOM 25662 O O . TYR C 1 381 ? 174.565 142.466 180.596 1.00 87.08 381 TYR C O 1
ATOM 25680 N N . LYS C 1 382 ? 173.162 141.056 179.596 1.00 75.99 382 LYS C N 1
ATOM 25681 C CA . LYS C 1 382 ? 172.334 140.902 180.776 1.00 75.99 382 LYS C CA 1
ATOM 25682 C C . LYS C 1 382 ? 173.055 140.279 181.974 1.00 75.99 382 LYS C C 1
ATOM 25683 O O . LYS C 1 382 ? 172.749 140.607 183.120 1.00 75.99 382 LYS C O 1
ATOM 25702 N N . SER C 1 383 ? 173.986 139.357 181.709 1.00 72.97 383 SER C N 1
ATOM 25703 C CA . SER C 1 383 ? 174.682 138.595 182.745 1.00 72.97 383 SER C CA 1
ATOM 25704 C C . SER C 1 383 ? 175.783 139.290 183.543 1.00 72.97 383 SER C C 1
ATOM 25705 O O . SER C 1 383 ? 176.212 138.751 184.566 1.00 72.97 383 SER C O 1
ATOM 25713 N N . LYS C 1 384 ? 176.271 140.446 183.134 1.00 78.78 384 LYS C N 1
ATOM 25714 C CA . LYS C 1 384 ? 177.200 141.542 183.292 1.00 78.78 384 LYS C CA 1
ATOM 25715 C C . LYS C 1 384 ? 176.940 142.184 184.632 1.00 78.78 384 LYS C C 1
ATOM 25716 O O . LYS C 1 384 ? 175.803 142.434 185.008 1.00 78.78 384 LYS C O 1
ATOM 25735 N N . ASN C 1 385 ? 178.001 142.437 185.371 1.00 67.06 385 ASN C N 1
ATOM 25736 C CA . ASN C 1 385 ? 177.889 143.033 186.692 1.00 67.06 385 ASN C CA 1
ATOM 25737 C C . ASN C 1 385 ? 177.305 144.411 186.560 1.00 67.06 385 ASN C C 1
ATOM 25738 O O . ASN C 1 385 ? 177.595 145.115 185.593 1.00 67.06 385 ASN C O 1
ATOM 25749 N N . LEU C 1 386 ? 176.518 144.836 187.532 1.00 64.54 386 LEU C N 1
ATOM 25750 C CA . LEU C 1 386 ? 175.961 146.166 187.419 1.00 64.54 386 LEU C CA 1
ATOM 25751 C C . LEU C 1 386 ? 177.053 147.233 187.340 1.00 64.54 386 LEU C C 1
ATOM 25752 O O . LEU C 1 386 ? 176.871 148.230 186.651 1.00 64.54 386 LEU C O 1
ATOM 25768 N N . GLN C 1 387 ? 178.203 147.062 188.000 1.00 68.04 387 GLN C N 1
ATOM 25769 C CA . GLN C 1 387 ? 179.205 148.121 187.904 1.00 68.04 387 GLN C CA 1
ATOM 25770 C C . GLN C 1 387 ? 179.711 148.229 186.476 1.00 68.04 387 GLN C C 1
ATOM 25771 O O . GLN C 1 387 ? 179.927 149.337 185.970 1.00 68.04 387 GLN C O 1
ATOM 25785 N N . ASP C 1 388 ? 179.852 147.080 185.818 1.00 77.44 388 ASP C N 1
ATOM 25786 C CA . ASP C 1 388 ? 180.378 147.015 184.467 1.00 77.44 388 ASP C CA 1
ATOM 25787 C C . ASP C 1 388 ? 179.345 147.546 183.489 1.00 77.44 388 ASP C C 1
ATOM 25788 O O . ASP C 1 388 ? 179.671 148.250 182.523 1.00 77.44 388 ASP C O 1
ATOM 25797 N N . MET C 1 389 ? 178.083 147.220 183.749 1.00 75.46 389 MET C N 1
ATOM 25798 C CA . MET C 1 389 ? 177.025 147.658 182.877 1.00 75.46 389 MET C CA 1
ATOM 25799 C C . MET C 1 389 ? 176.811 149.146 182.974 1.00 75.46 389 MET C C 1
ATOM 25800 O O . MET C 1 389 ? 176.615 149.822 181.965 1.00 75.46 389 MET C O 1
ATOM 25814 N N . MET C 1 390 ? 176.843 149.674 184.182 1.00 72.48 390 MET C N 1
ATOM 25815 C CA . MET C 1 390 ? 176.573 151.073 184.352 1.00 72.48 390 MET C CA 1
ATOM 25816 C C . MET C 1 390 ? 177.720 151.910 183.792 1.00 72.48 390 MET C C 1
ATOM 25817 O O . MET C 1 390 ? 177.506 153.033 183.354 1.00 72.48 390 MET C O 1
ATOM 25831 N N . PHE C 1 391 ? 178.946 151.358 183.775 1.00 79.73 391 PHE C N 1
ATOM 25832 C CA . PHE C 1 391 ? 180.056 152.039 183.111 1.00 79.73 391 PHE C CA 1
ATOM 25833 C C . PHE C 1 391 ? 179.717 152.204 181.630 1.00 79.73 391 PHE C C 1
ATOM 25834 O O . PHE C 1 391 ? 179.681 153.321 181.096 1.00 79.73 391 PHE C O 1
ATOM 25851 N N . ILE C 1 392 ? 179.358 151.109 180.962 1.00 82.79 392 ILE C N 1
ATOM 25852 C CA . ILE C 1 392 ? 179.094 151.215 179.532 1.00 82.79 392 ILE C CA 1
ATOM 25853 C C . ILE C 1 392 ? 177.857 152.033 179.224 1.00 82.79 392 ILE C C 1
ATOM 25854 O O . ILE C 1 392 ? 177.862 152.800 178.269 1.00 82.79 392 ILE C O 1
ATOM 25870 N N . ASN C 1 393 ? 176.874 152.051 180.124 1.00 75.68 393 ASN C N 1
ATOM 25871 C CA . ASN C 1 393 ? 175.658 152.822 179.877 1.00 75.68 393 ASN C CA 1
ATOM 25872 C C . ASN C 1 393 ? 175.869 154.337 179.981 1.00 75.68 393 ASN C C 1
ATOM 25873 O O . ASN C 1 393 ? 174.940 155.107 179.719 1.00 75.68 393 ASN C O 1
ATOM 25884 N N . SER C 1 394 ? 177.058 154.770 180.396 1.00 73.94 394 SER C N 1
ATOM 25885 C CA . SER C 1 394 ? 177.396 156.177 180.510 1.00 73.94 394 SER C CA 1
ATOM 25886 C C . SER C 1 394 ? 178.463 156.569 179.496 1.00 73.94 394 SER C C 1
ATOM 25887 O O . SER C 1 394 ? 178.316 157.559 178.761 1.00 73.94 394 SER C O 1
ATOM 25895 N N . THR C 1 395 ? 179.532 155.777 179.436 1.00 82.33 395 THR C N 1
ATOM 25896 C CA . THR C 1 395 ? 180.659 156.103 178.596 1.00 82.33 395 THR C CA 1
ATOM 25897 C C . THR C 1 395 ? 180.475 155.733 177.142 1.00 82.33 395 THR C C 1
ATOM 25898 O O . THR C 1 395 ? 181.181 156.269 176.279 1.00 82.33 395 THR C O 1
ATOM 25909 N N . CYS C 1 396 ? 179.554 154.829 176.847 1.00 86.69 396 CYS C N 1
ATOM 25910 C CA . CYS C 1 396 ? 179.320 154.418 175.492 1.00 86.69 396 CYS C CA 1
ATOM 25911 C C . CYS C 1 396 ? 177.897 154.685 175.114 1.00 86.69 396 CYS C C 1
ATOM 25912 O O . CYS C 1 396 ? 177.008 154.627 175.956 1.00 86.69 396 CYS C O 1
ATOM 25920 N N . TYR C 1 397 ? 177.633 154.898 173.851 1.00 89.66 397 TYR C N 1
ATOM 25921 C CA . TYR C 1 397 ? 176.241 154.882 173.507 1.00 89.66 397 TYR C CA 1
ATOM 25922 C C . TYR C 1 397 ? 175.913 153.395 173.483 1.00 89.66 397 TYR C C 1
ATOM 25923 O O . TYR C 1 397 ? 176.720 152.597 172.997 1.00 89.66 397 TYR C O 1
ATOM 25941 N N . VAL C 1 398 ? 174.764 152.993 174.036 1.00 89.65 398 VAL C N 1
ATOM 25942 C CA . VAL C 1 398 ? 174.444 151.566 174.107 1.00 89.65 398 VAL C CA 1
ATOM 25943 C C . VAL C 1 398 ? 173.287 151.193 173.231 1.00 89.65 398 VAL C C 1
ATOM 25944 O O . VAL C 1 398 ? 172.174 151.704 173.406 1.00 89.65 398 VAL C O 1
ATOM 25957 N N . PHE C 1 399 ? 173.521 150.254 172.334 1.00 94.48 399 PHE C N 1
ATOM 25958 C CA . PHE C 1 399 ? 172.487 149.907 171.394 1.00 94.48 399 PHE C CA 1
ATOM 25959 C C . PHE C 1 399 ? 172.124 148.450 171.367 1.00 94.48 399 PHE C C 1
ATOM 25960 O O . PHE C 1 399 ? 172.987 147.581 171.419 1.00 94.48 399 PHE C O 1
ATOM 25977 N N . GLY C 1 400 ? 170.861 148.172 171.139 1.00 94.96 400 GLY C N 1
ATOM 25978 C CA . GLY C 1 400 ? 170.465 146.796 170.927 1.00 94.96 400 GLY C CA 1
ATOM 25979 C C . GLY C 1 400 ? 170.373 146.660 169.428 1.00 94.96 400 GLY C C 1
ATOM 25980 O O . GLY C 1 400 ? 170.672 147.621 168.712 1.00 94.96 400 GLY C O 1
ATOM 25984 N N . LEU C 1 401 ? 170.040 145.484 168.930 1.00 96.79 401 LEU C N 1
ATOM 25985 C CA . LEU C 1 401 ? 169.747 144.606 167.823 1.00 96.79 401 LEU C CA 1
ATOM 25986 C C . LEU C 1 401 ? 168.585 143.693 168.098 1.00 96.79 401 LEU C C 1
ATOM 25987 O O . LEU C 1 401 ? 168.693 142.840 168.967 1.00 96.79 401 LEU C O 1
ATOM 26003 N N . TYR C 1 402 ? 167.512 143.805 167.324 1.00 95.67 402 TYR C N 1
ATOM 26004 C CA . TYR C 1 402 ? 166.328 142.958 167.549 1.00 95.67 402 TYR C CA 1
ATOM 26005 C C . TYR C 1 402 ? 165.654 142.588 166.235 1.00 95.67 402 TYR C C 1
ATOM 26006 O O . TYR C 1 402 ? 165.858 143.257 165.219 1.00 95.67 402 TYR C O 1
ATOM 26024 N N . ASN C 1 403 ? 164.839 141.524 166.244 1.00 94.40 403 ASN C N 1
ATOM 26025 C CA . ASN C 1 403 ? 164.099 141.126 165.041 1.00 94.40 403 ASN C CA 1
ATOM 26026 C C . ASN C 1 403 ? 162.687 141.708 164.971 1.00 94.40 403 ASN C C 1
ATOM 26027 O O . ASN C 1 403 ? 161.951 141.709 165.963 1.00 94.40 403 ASN C O 1
ATOM 26038 N N . HIS C 1 404 ? 162.295 142.102 163.768 1.00 90.49 404 HIS C N 1
ATOM 26039 C CA . HIS C 1 404 ? 160.944 142.550 163.445 1.00 90.49 404 HIS C CA 1
ATOM 26040 C C . HIS C 1 404 ? 160.724 142.412 161.942 1.00 90.49 404 HIS C C 1
ATOM 26041 O O . HIS C 1 404 ? 161.641 142.676 161.178 1.00 90.49 404 HIS C O 1
ATOM 26055 N N . ASN C 1 405 ? 159.579 141.889 161.496 1.00 85.50 405 ASN C N 1
ATOM 26056 C CA . ASN C 1 405 ? 159.288 141.743 160.049 1.00 85.50 405 ASN C CA 1
ATOM 26057 C C . ASN C 1 405 ? 160.419 141.048 159.271 1.00 85.50 405 ASN C C 1
ATOM 26058 O O . ASN C 1 405 ? 160.761 141.456 158.160 1.00 85.50 405 ASN C O 1
ATOM 26069 N N . ASN C 1 406 ? 161.027 140.030 159.868 1.00 89.10 406 ASN C N 1
ATOM 26070 C CA . ASN C 1 406 ? 162.137 139.285 159.269 1.00 89.10 406 ASN C CA 1
ATOM 26071 C C . ASN C 1 406 ? 163.291 140.210 158.855 1.00 89.10 406 ASN C C 1
ATOM 26072 O O . ASN C 1 406 ? 163.974 139.936 157.866 1.00 89.10 406 ASN C O 1
ATOM 26083 N N . THR C 1 407 ? 163.524 141.268 159.633 1.00 93.67 407 THR C N 1
ATOM 26084 C CA . THR C 1 407 ? 164.588 142.240 159.445 1.00 93.67 407 THR C CA 1
ATOM 26085 C C . THR C 1 407 ? 165.219 142.523 160.810 1.00 93.67 407 THR C C 1
ATOM 26086 O O . THR C 1 407 ? 164.549 142.421 161.845 1.00 93.67 407 THR C O 1
ATOM 26097 N N . THR C 1 408 ? 166.497 142.887 160.853 1.00 96.13 408 THR C N 1
ATOM 26098 C CA . THR C 1 408 ? 167.040 143.301 162.136 1.00 96.13 408 THR C CA 1
ATOM 26099 C C . THR C 1 408 ? 167.349 144.765 162.170 1.00 96.13 408 THR C C 1
ATOM 26100 O O . THR C 1 408 ? 167.847 145.354 161.200 1.00 96.13 408 THR C O 1
ATOM 26111 N N . TYR C 1 409 ? 167.048 145.350 163.313 1.00 96.36 409 TYR C N 1
ATOM 26112 C CA . TYR C 1 409 ? 167.280 146.762 163.513 1.00 96.36 409 TYR C CA 1
ATOM 26113 C C . TYR C 1 409 ? 168.073 147.050 164.745 1.00 96.36 409 TYR C C 1
ATOM 26114 O O . TYR C 1 409 ? 167.982 146.345 165.747 1.00 96.36 409 TYR C O 1
ATOM 26132 N N . CYS C 1 410 ? 168.840 148.119 164.676 1.00 96.68 410 CYS C N 1
ATOM 26133 C CA . CYS C 1 410 ? 169.595 148.635 165.791 1.00 96.68 410 CYS C CA 1
ATOM 26134 C C . CYS C 1 410 ? 169.008 149.893 166.339 1.00 96.68 410 CYS C C 1
ATOM 26135 O O . CYS C 1 410 ? 168.539 150.752 165.603 1.00 96.68 410 CYS C O 1
ATOM 26143 N N . SER C 1 411 ? 168.985 149.998 167.633 1.00 93.81 411 SER C N 1
ATOM 26144 C CA . SER C 1 411 ? 168.504 151.226 168.214 1.00 93.81 411 SER C CA 1
ATOM 26145 C C . SER C 1 411 ? 168.987 151.378 169.607 1.00 93.81 411 SER C C 1
ATOM 26146 O O . SER C 1 411 ? 169.562 150.460 170.188 1.00 93.81 411 SER C O 1
ATOM 26154 N N . ILE C 1 412 ? 168.770 152.531 170.178 1.00 90.81 412 ILE C N 1
ATOM 26155 C CA . ILE C 1 412 ? 169.252 152.710 171.512 1.00 90.81 412 ILE C CA 1
ATOM 26156 C C . ILE C 1 412 ? 168.536 151.700 172.327 1.00 90.81 412 ILE C C 1
ATOM 26157 O O . ILE C 1 412 ? 167.316 151.559 172.241 1.00 90.81 412 ILE C O 1
ATOM 26173 N N . LEU C 1 413 ? 169.303 150.980 173.120 1.00 88.26 413 LEU C N 1
ATOM 26174 C CA . LEU C 1 413 ? 168.768 149.849 173.830 1.00 88.26 413 LEU C CA 1
ATOM 26175 C C . LEU C 1 413 ? 167.564 150.201 174.669 1.00 88.26 413 LEU C C 1
ATOM 26176 O O . LEU C 1 413 ? 166.593 149.441 174.707 1.00 88.26 413 LEU C O 1
ATOM 26192 N N . SER C 1 414 ? 167.564 151.366 175.299 1.00 79.47 414 SER C N 1
ATOM 26193 C CA . SER C 1 414 ? 166.444 151.718 176.148 1.00 79.47 414 SER C CA 1
ATOM 26194 C C . SER C 1 414 ? 165.170 151.943 175.349 1.00 79.47 414 SER C C 1
ATOM 26195 O O . SER C 1 414 ? 164.074 151.913 175.909 1.00 79.47 414 SER C O 1
ATOM 26203 N N . ASP C 1 415 ? 165.293 152.172 174.043 1.00 82.31 415 ASP C N 1
ATOM 26204 C CA . ASP C 1 415 ? 164.135 152.438 173.218 1.00 82.31 415 ASP C CA 1
ATOM 26205 C C . ASP C 1 415 ? 163.562 151.108 172.719 1.00 82.31 415 ASP C C 1
ATOM 26206 O O . ASP C 1 415 ? 162.361 150.998 172.485 1.00 82.31 415 ASP C O 1
ATOM 26215 N N . ILE C 1 416 ? 164.419 150.092 172.589 1.00 87.49 416 ILE C N 1
ATOM 26216 C CA . ILE C 1 416 ? 163.975 148.741 172.211 1.00 87.49 416 ILE C CA 1
ATOM 26217 C C . ILE C 1 416 ? 163.154 148.237 173.346 1.00 87.49 416 ILE C C 1
ATOM 26218 O O . ILE C 1 416 ? 162.136 147.565 173.169 1.00 87.49 416 ILE C O 1
ATOM 26234 N N . ILE C 1 417 ? 163.653 148.515 174.526 1.00 79.90 417 ILE C N 1
ATOM 26235 C CA . ILE C 1 417 ? 162.998 148.121 175.731 1.00 79.90 417 ILE C CA 1
ATOM 26236 C C . ILE C 1 417 ? 161.667 148.873 175.918 1.00 79.90 417 ILE C C 1
ATOM 26237 O O . ILE C 1 417 ? 160.635 148.242 176.151 1.00 79.90 417 ILE C O 1
ATOM 26253 N N . SER C 1 418 ? 161.627 150.199 175.738 1.00 75.61 418 SER C N 1
ATOM 26254 C CA . SER C 1 418 ? 160.357 150.906 175.928 1.00 75.61 418 SER C CA 1
ATOM 26255 C C . SER C 1 418 ? 159.339 150.546 174.845 1.00 75.61 418 SER C C 1
ATOM 26256 O O . SER C 1 418 ? 158.131 150.586 175.078 1.00 75.61 418 SER C O 1
ATOM 26264 N N . ALA C 1 419 ? 159.827 150.076 173.697 1.00 76.75 419 ALA C N 1
ATOM 26265 C CA . ALA C 1 419 ? 159.017 149.638 172.569 1.00 76.75 419 ALA C CA 1
ATOM 26266 C C . ALA C 1 419 ? 158.541 148.204 172.736 1.00 76.75 419 ALA C C 1
ATOM 26267 O O . ALA C 1 419 ? 157.881 147.664 171.843 1.00 76.75 419 ALA C O 1
ATOM 26274 N N . GLU C 1 420 ? 158.898 147.602 173.867 1.00 75.87 420 GLU C N 1
ATOM 26275 C CA . GLU C 1 420 ? 158.574 146.250 174.269 1.00 75.87 420 GLU C CA 1
ATOM 26276 C C . GLU C 1 420 ? 159.078 145.111 173.376 1.00 75.87 420 GLU C C 1
ATOM 26277 O O . GLU C 1 420 ? 158.372 144.118 173.184 1.00 75.87 420 GLU C O 1
ATOM 26289 N N . LYS C 1 421 ? 160.310 145.214 172.870 1.00 84.24 421 LYS C N 1
ATOM 26290 C CA . LYS C 1 421 ? 160.896 144.139 172.066 1.00 84.24 421 LYS C CA 1
ATOM 26291 C C . LYS C 1 421 ? 162.147 143.571 172.751 1.00 84.24 421 LYS C C 1
ATOM 26292 O O . LYS C 1 421 ? 162.757 144.240 173.583 1.00 84.24 421 LYS C O 1
ATOM 26311 N N . THR C 1 422 ? 162.527 142.332 172.419 1.00 85.60 422 THR C N 1
ATOM 26312 C CA . THR C 1 422 ? 163.696 141.713 173.050 1.00 85.60 422 THR C CA 1
ATOM 26313 C C . THR C 1 422 ? 164.956 141.715 172.161 1.00 85.60 422 THR C C 1
ATOM 26314 O O . THR C 1 422 ? 164.900 141.185 171.052 1.00 85.60 422 THR C O 1
ATOM 26325 N N . PRO C 1 423 ? 166.085 142.315 172.605 1.00 92.14 423 PRO C N 1
ATOM 26326 C CA . PRO C 1 423 ? 167.380 142.356 171.944 1.00 92.14 423 PRO C CA 1
ATOM 26327 C C . PRO C 1 423 ? 168.020 140.987 171.791 1.00 92.14 423 PRO C C 1
ATOM 26328 O O . PRO C 1 423 ? 167.836 140.102 172.621 1.00 92.14 423 PRO C O 1
ATOM 26339 N N . ILE C 1 424 ? 168.792 140.854 170.747 1.00 93.67 424 ILE C N 1
ATOM 26340 C CA . ILE C 1 424 ? 169.555 139.694 170.387 1.00 93.67 424 ILE C CA 1
ATOM 26341 C C . ILE C 1 424 ? 170.992 139.927 170.793 1.00 93.67 424 ILE C C 1
ATOM 26342 O O . ILE C 1 424 ? 171.632 139.038 171.351 1.00 93.67 424 ILE C O 1
ATOM 26358 N N . ARG C 1 425 ? 171.498 141.110 170.444 1.00 95.56 425 ARG C N 1
ATOM 26359 C CA . ARG C 1 425 ? 172.875 141.528 170.749 1.00 95.56 425 ARG C CA 1
ATOM 26360 C C . ARG C 1 425 ? 172.933 142.987 171.199 1.00 95.56 425 ARG C C 1
ATOM 26361 O O . ARG C 1 425 ? 172.028 143.764 170.904 1.00 95.56 425 ARG C O 1
ATOM 26382 N N . VAL C 1 426 ? 173.996 143.355 171.927 1.00 94.97 426 VAL C N 1
ATOM 26383 C CA . VAL C 1 426 ? 174.226 144.739 172.353 1.00 94.97 426 VAL C CA 1
ATOM 26384 C C . VAL C 1 426 ? 175.577 145.304 171.909 1.00 94.97 426 VAL C C 1
ATOM 26385 O O . VAL C 1 426 ? 176.629 144.716 172.163 1.00 94.97 426 VAL C O 1
ATOM 26398 N N . CYS C 1 427 ? 175.541 146.458 171.250 1.00 96.13 427 CYS C N 1
ATOM 26399 C CA . CYS C 1 427 ? 176.740 147.137 170.751 1.00 96.13 427 CYS C CA 1
ATOM 26400 C C . CYS C 1 427 ? 177.080 148.398 171.513 1.00 96.13 427 CYS C C 1
ATOM 26401 O O . CYS C 1 427 ? 176.199 149.125 171.987 1.00 96.13 427 CYS C O 1
ATOM 26409 N N . LEU C 1 428 ? 178.364 148.672 171.621 1.00 96.12 428 LEU C N 1
ATOM 26410 C CA . LEU C 1 428 ? 178.814 149.847 172.330 1.00 96.12 428 LEU C CA 1
ATOM 26411 C C . LEU C 1 428 ? 179.631 150.797 171.496 1.00 96.12 428 LEU C C 1
ATOM 26412 O O . LEU C 1 428 ? 180.558 150.393 170.814 1.00 96.12 428 LEU C O 1
ATOM 26428 N N . LEU C 1 429 ? 179.329 152.072 171.629 1.00 95.54 429 LEU C N 1
ATOM 26429 C CA . LEU C 1 429 ? 180.094 153.120 170.973 1.00 95.54 429 LEU C CA 1
ATOM 26430 C C . LEU C 1 429 ? 180.709 154.112 171.942 1.00 95.54 429 LEU C C 1
ATOM 26431 O O . LEU C 1 429 ? 180.022 155.046 172.357 1.00 95.54 429 LEU C O 1
ATOM 26447 N N . PRO C 1 430 ? 181.954 153.922 172.401 1.00 93.07 430 PRO C N 1
ATOM 26448 C CA . PRO C 1 430 ? 182.617 154.801 173.337 1.00 93.07 430 PRO C CA 1
ATOM 26449 C C . PRO C 1 430 ? 182.699 156.188 172.731 1.00 93.07 430 PRO C C 1
ATOM 26450 O O . PRO C 1 430 ? 182.913 156.315 171.520 1.00 93.07 430 PRO C O 1
ATOM 26461 N N . ARG C 1 431 ? 182.554 157.192 173.576 1.00 86.48 431 ARG C N 1
ATOM 26462 C CA . ARG C 1 431 ? 182.596 158.610 173.219 1.00 86.48 431 ARG C CA 1
ATOM 26463 C C . ARG C 1 431 ? 184.025 159.132 173.055 1.00 86.48 431 ARG C C 1
ATOM 26464 O O . ARG C 1 431 ? 184.977 158.521 173.559 1.00 86.48 431 ARG C O 1
ATOM 26485 N N . VAL C 1 432 ? 184.166 160.256 172.342 1.00 84.43 432 VAL C N 1
ATOM 26486 C CA . VAL C 1 432 ? 185.448 160.949 172.181 1.00 84.43 432 VAL C CA 1
ATOM 26487 C C . VAL C 1 432 ? 185.423 162.308 172.864 1.00 84.43 432 VAL C C 1
ATOM 26488 O O . VAL C 1 432 ? 184.554 163.129 172.582 1.00 84.43 432 VAL C O 1
ATOM 26501 N N . VAL C 1 433 ? 186.378 162.540 173.760 1.00 74.94 433 VAL C N 1
ATOM 26502 C CA . VAL C 1 433 ? 186.471 163.777 174.512 1.00 74.94 433 VAL C CA 1
ATOM 26503 C C . VAL C 1 433 ? 187.792 164.498 174.222 1.00 74.94 433 VAL C C 1
ATOM 26504 O O . VAL C 1 433 ? 188.844 164.086 174.697 1.00 74.94 433 VAL C O 1
ATOM 26517 N N . GLY C 1 434 ? 187.772 165.556 173.422 1.00 67.93 434 GLY C N 1
ATOM 26518 C CA . GLY C 1 434 ? 189.016 166.301 173.188 1.00 67.93 434 GLY C CA 1
ATOM 26519 C C . GLY C 1 434 ? 190.070 165.540 172.386 1.00 67.93 434 GLY C C 1
ATOM 26520 O O . GLY C 1 434 ? 191.267 165.761 172.553 1.00 67.93 434 GLY C O 1
ATOM 26524 N N . GLY C 1 435 ? 189.652 164.610 171.548 1.00 73.53 435 GLY C N 1
ATOM 26525 C CA . GLY C 1 435 ? 190.619 163.823 170.797 1.00 73.53 435 GLY C CA 1
ATOM 26526 C C . GLY C 1 435 ? 191.083 162.561 171.533 1.00 73.53 435 GLY C C 1
ATOM 26527 O O . GLY C 1 435 ? 191.941 161.837 171.039 1.00 73.53 435 GLY C O 1
ATOM 26531 N N . LYS C 1 436 ? 190.545 162.278 172.715 1.00 82.40 436 LYS C N 1
ATOM 26532 C CA . LYS C 1 436 ? 190.927 161.058 173.426 1.00 82.40 436 LYS C CA 1
ATOM 26533 C C . LYS C 1 436 ? 189.651 160.263 173.710 1.00 82.40 436 LYS C C 1
ATOM 26534 O O . LYS C 1 436 ? 188.584 160.855 173.839 1.00 82.40 436 LYS C O 1
ATOM 26553 N N . THR C 1 437 ? 189.691 158.933 173.809 1.00 90.92 437 THR C N 1
ATOM 26554 C CA . THR C 1 437 ? 188.399 158.320 174.097 1.00 90.92 437 THR C CA 1
ATOM 26555 C C . THR C 1 437 ? 188.087 158.466 175.557 1.00 90.92 437 THR C C 1
ATOM 26556 O O . THR C 1 437 ? 188.987 158.558 176.394 1.00 90.92 437 THR C O 1
ATOM 26567 N N . VAL C 1 438 ? 186.814 158.356 175.873 1.00 83.61 438 VAL C N 1
ATOM 26568 C CA . VAL C 1 438 ? 186.373 158.456 177.244 1.00 83.61 438 VAL C CA 1
ATOM 26569 C C . VAL C 1 438 ? 186.828 157.237 178.018 1.00 83.61 438 VAL C C 1
ATOM 26570 O O . VAL C 1 438 ? 187.178 157.335 179.192 1.00 83.61 438 VAL C O 1
ATOM 26583 N N . THR C 1 439 ? 186.829 156.081 177.363 1.00 90.51 439 THR C N 1
ATOM 26584 C CA . THR C 1 439 ? 187.224 154.850 177.997 1.00 90.51 439 THR C CA 1
ATOM 26585 C C . THR C 1 439 ? 188.717 154.790 178.219 1.00 90.51 439 THR C C 1
ATOM 26586 O O . THR C 1 439 ? 189.155 154.237 179.230 1.00 90.51 439 THR C O 1
ATOM 26597 N N . ASN C 1 440 ? 189.505 155.409 177.343 1.00 90.24 440 ASN C N 1
ATOM 26598 C CA . ASN C 1 440 ? 190.939 155.404 177.528 1.00 90.24 440 ASN C CA 1
ATOM 26599 C C . ASN C 1 440 ? 191.305 156.404 178.604 1.00 90.24 440 ASN C C 1
ATOM 26600 O O . ASN C 1 440 ? 192.179 156.147 179.420 1.00 90.24 440 ASN C O 1
ATOM 26611 N N . LEU C 1 441 ? 190.606 157.535 178.673 1.00 84.71 441 LEU C N 1
ATOM 26612 C CA . LEU C 1 441 ? 190.923 158.491 179.717 1.00 84.71 441 LEU C CA 1
ATOM 26613 C C . LEU C 1 441 ? 190.625 157.873 181.084 1.00 84.71 441 LEU C C 1
ATOM 26614 O O . LEU C 1 441 ? 191.430 158.004 182.020 1.00 84.71 441 LEU C O 1
ATOM 26630 N N . ILE C 1 442 ? 189.518 157.127 181.183 1.00 85.92 442 ILE C N 1
ATOM 26631 C CA . ILE C 1 442 ? 189.182 156.482 182.431 1.00 85.92 442 ILE C CA 1
ATOM 26632 C C . ILE C 1 442 ? 190.150 155.328 182.728 1.00 85.92 442 ILE C C 1
ATOM 26633 O O . ILE C 1 442 ? 190.632 155.205 183.860 1.00 85.92 442 ILE C O 1
ATOM 26649 N N . SER C 1 443 ? 190.436 154.478 181.736 1.00 88.98 443 SER C N 1
ATOM 26650 C CA . SER C 1 443 ? 191.327 153.341 181.935 1.00 88.98 443 SER C CA 1
ATOM 26651 C C . SER C 1 443 ? 192.739 153.752 182.302 1.00 88.98 443 SER C C 1
ATOM 26652 O O . SER C 1 443 ? 193.320 153.191 183.236 1.00 88.98 443 SER C O 1
ATOM 26660 N N . GLU C 1 444 ? 193.302 154.740 181.596 1.00 88.03 444 GLU C N 1
ATOM 26661 C CA . GLU C 1 444 ? 194.646 155.174 181.895 1.00 88.03 444 GLU C CA 1
ATOM 26662 C C . GLU C 1 444 ? 194.705 155.775 183.259 1.00 88.03 444 GLU C C 1
ATOM 26663 O O . GLU C 1 444 ? 195.683 155.567 183.976 1.00 88.03 444 GLU C O 1
ATOM 26675 N N . THR C 1 445 ? 193.675 156.508 183.659 1.00 85.15 445 THR C N 1
ATOM 26676 C CA . THR C 1 445 ? 193.756 157.087 184.966 1.00 85.15 445 THR C CA 1
ATOM 26677 C C . THR C 1 445 ? 193.755 155.968 185.999 1.00 85.15 445 THR C C 1
ATOM 26678 O O . THR C 1 445 ? 194.563 155.999 186.931 1.00 85.15 445 THR C O 1
ATOM 26689 N N . LEU C 1 446 ? 192.907 154.944 185.832 1.00 86.16 446 LEU C N 1
ATOM 26690 C CA . LEU C 1 446 ? 192.908 153.868 186.816 1.00 86.16 446 LEU C CA 1
ATOM 26691 C C . LEU C 1 446 ? 194.248 153.124 186.842 1.00 86.16 446 LEU C C 1
ATOM 26692 O O . LEU C 1 446 ? 194.769 152.818 187.922 1.00 86.16 446 LEU C O 1
ATOM 26708 N N . LYS C 1 447 ? 194.833 152.870 185.663 1.00 88.72 447 LYS C N 1
ATOM 26709 C CA . LYS C 1 447 ? 196.093 152.140 185.573 1.00 88.72 447 LYS C CA 1
ATOM 26710 C C . LYS C 1 447 ? 197.262 152.877 186.187 1.00 88.72 447 LYS C C 1
ATOM 26711 O O . LYS C 1 447 ? 198.070 152.271 186.908 1.00 88.72 447 LYS C O 1
ATOM 26730 N N . SER C 1 448 ? 197.375 154.173 185.903 1.00 86.29 448 SER C N 1
ATOM 26731 C CA . SER C 1 448 ? 198.494 154.917 186.422 1.00 86.29 448 SER C CA 1
ATOM 26732 C C . SER C 1 448 ? 198.353 155.180 187.902 1.00 86.29 448 SER C C 1
ATOM 26733 O O . SER C 1 448 ? 199.354 155.243 188.607 1.00 86.29 448 SER C O 1
ATOM 26741 N N . ILE C 1 449 ? 197.136 155.303 188.420 1.00 86.62 449 ILE C N 1
ATOM 26742 C CA . ILE C 1 449 ? 197.051 155.485 189.853 1.00 86.62 449 ILE C CA 1
ATOM 26743 C C . ILE C 1 449 ? 197.430 154.183 190.553 1.00 86.62 449 ILE C C 1
ATOM 26744 O O . ILE C 1 449 ? 198.231 154.190 191.483 1.00 86.62 449 ILE C O 1
ATOM 26760 N N . SER C 1 450 ? 196.890 153.045 190.094 1.00 85.51 450 SER C N 1
ATOM 26761 C CA . SER C 1 450 ? 197.138 151.769 190.769 1.00 85.51 450 SER C CA 1
ATOM 26762 C C . SER C 1 450 ? 198.575 151.275 190.681 1.00 85.51 450 SER C C 1
ATOM 26763 O O . SER C 1 450 ? 199.065 150.588 191.595 1.00 85.51 450 SER C O 1
ATOM 26771 N N . SER C 1 451 ? 199.291 151.717 189.653 1.00 85.83 451 SER C N 1
ATOM 26772 C CA . SER C 1 451 ? 200.676 151.348 189.423 1.00 85.83 451 SER C CA 1
ATOM 26773 C C . SER C 1 451 ? 201.664 152.271 190.145 1.00 85.83 451 SER C C 1
ATOM 26774 O O . SER C 1 451 ? 202.878 152.064 190.070 1.00 85.83 451 SER C O 1
ATOM 26782 N N . MET C 1 452 ? 201.152 153.315 190.794 1.00 87.10 452 MET C N 1
ATOM 26783 C CA . MET C 1 452 ? 201.948 154.330 191.468 1.00 87.10 452 MET C CA 1
ATOM 26784 C C . MET C 1 452 ? 202.291 153.904 192.897 1.00 87.10 452 MET C C 1
ATOM 26785 O O . MET C 1 452 ? 201.559 153.134 193.516 1.00 87.10 452 MET C O 1
ATOM 26799 N N . THR C 1 453 ? 203.436 154.365 193.406 1.00 85.68 453 THR C N 1
ATOM 26800 C CA . THR C 1 453 ? 204.422 154.541 194.466 1.00 85.68 453 THR C CA 1
ATOM 26801 C C . THR C 1 453 ? 203.835 155.504 195.463 1.00 85.68 453 THR C C 1
ATOM 26802 O O . THR C 1 453 ? 203.431 156.593 195.075 1.00 85.68 453 THR C O 1
ATOM 26813 N N . ILE C 1 454 ? 203.857 155.171 196.747 1.00 88.00 454 ILE C N 1
ATOM 26814 C CA . ILE C 1 454 ? 203.212 156.061 197.703 1.00 88.00 454 ILE C CA 1
ATOM 26815 C C . ILE C 1 454 ? 204.135 156.804 198.626 1.00 88.00 454 ILE C C 1
ATOM 26816 O O . ILE C 1 454 ? 205.265 156.403 198.902 1.00 88.00 454 ILE C O 1
ATOM 26832 N N . ARG C 1 455 ? 203.601 157.918 199.071 1.00 83.81 455 ARG C N 1
ATOM 26833 C CA . ARG C 1 455 ? 204.198 158.900 199.931 1.00 83.81 455 ARG C CA 1
ATOM 26834 C C . ARG C 1 455 ? 203.019 159.658 200.492 1.00 83.81 455 ARG C C 1
ATOM 26835 O O . ARG C 1 455 ? 201.884 159.289 200.208 1.00 83.81 455 ARG C O 1
ATOM 26856 N N . GLU C 1 456 ? 203.261 160.665 201.298 1.00 82.30 456 GLU C N 1
ATOM 26857 C CA . GLU C 1 456 ? 202.869 161.767 202.153 1.00 82.30 456 GLU C CA 1
ATOM 26858 C C . GLU C 1 456 ? 202.514 162.978 201.301 1.00 82.30 456 GLU C C 1
ATOM 26859 O O . GLU C 1 456 ? 202.927 163.092 200.145 1.00 82.30 456 GLU C O 1
ATOM 26871 N N . PHE C 1 457 ? 201.740 163.879 201.867 1.00 87.03 457 PHE C N 1
ATOM 26872 C CA . PHE C 1 457 ? 201.382 165.124 201.212 1.00 87.03 457 PHE C CA 1
ATOM 26873 C C . PHE C 1 457 ? 202.571 166.045 201.161 1.00 87.03 457 PHE C C 1
ATOM 26874 O O . PHE C 1 457 ? 203.458 165.934 202.005 1.00 87.03 457 PHE C O 1
ATOM 26891 N N . PRO C 1 458 ? 202.638 166.930 200.168 1.00 82.64 458 PRO C N 1
ATOM 26892 C CA . PRO C 1 458 ? 203.651 167.940 200.037 1.00 82.64 458 PRO C CA 1
ATOM 26893 C C . PRO C 1 458 ? 203.512 168.902 201.180 1.00 82.64 458 PRO C C 1
ATOM 26894 O O . PRO C 1 458 ? 202.408 169.111 201.682 1.00 82.64 458 PRO C O 1
ATOM 26905 N N . ARG C 1 459 ? 204.624 169.454 201.608 1.00 77.83 459 ARG C N 1
ATOM 26906 C CA . ARG C 1 459 ? 204.633 170.385 202.710 1.00 77.83 459 ARG C CA 1
ATOM 26907 C C . ARG C 1 459 ? 204.473 171.818 202.254 1.00 77.83 459 ARG C C 1
ATOM 26908 O O . ARG C 1 459 ? 204.816 172.167 201.128 1.00 77.83 459 ARG C O 1
ATOM 26929 N N . LYS C 1 460 ? 203.957 172.642 203.146 1.00 77.18 460 LYS C N 1
ATOM 26930 C CA . LYS C 1 460 ? 203.859 174.063 202.905 1.00 77.18 460 LYS C CA 1
ATOM 26931 C C . LYS C 1 460 ? 205.229 174.711 202.833 1.00 77.18 460 LYS C C 1
ATOM 26932 O O . LYS C 1 460 ? 206.078 174.461 203.689 1.00 77.18 460 LYS C O 1
ATOM 26951 N N . ASP C 1 461 ? 205.402 175.561 201.828 1.00 71.59 461 ASP C N 1
ATOM 26952 C CA . ASP C 1 461 ? 206.585 176.385 201.623 1.00 71.59 461 ASP C CA 1
ATOM 26953 C C . ASP C 1 461 ? 206.100 177.584 200.815 1.00 71.59 461 ASP C C 1
ATOM 26954 O O . ASP C 1 461 ? 204.932 177.629 200.431 1.00 71.59 461 ASP C O 1
ATOM 26963 N N . LYS C 1 462 ? 206.973 178.528 200.502 1.00 65.71 462 LYS C N 1
ATOM 26964 C CA . LYS C 1 462 ? 207.363 179.787 199.888 1.00 65.71 462 LYS C CA 1
ATOM 26965 C C . LYS C 1 462 ? 207.524 179.721 198.374 1.00 65.71 462 LYS C C 1
ATOM 26966 O O . LYS C 1 462 ? 208.069 178.765 197.829 1.00 65.71 462 LYS C O 1
ATOM 26985 N N . SER C 1 463 ? 207.076 180.779 197.703 1.00 67.11 463 SER C N 1
ATOM 26986 C CA . SER C 1 463 ? 207.249 180.954 196.261 1.00 67.11 463 SER C CA 1
ATOM 26987 C C . SER C 1 463 ? 206.810 179.781 195.383 1.00 67.11 463 SER C C 1
ATOM 26988 O O . SER C 1 463 ? 207.534 179.391 194.463 1.00 67.11 463 SER C O 1
ATOM 26996 N N . ILE C 1 464 ? 205.615 179.240 195.621 1.00 79.75 464 ILE C N 1
ATOM 26997 C CA . ILE C 1 464 ? 205.161 178.157 194.766 1.00 79.75 464 ILE C CA 1
ATOM 26998 C C . ILE C 1 464 ? 204.333 178.770 193.661 1.00 79.75 464 ILE C C 1
ATOM 26999 O O . ILE C 1 464 ? 203.198 179.195 193.863 1.00 79.75 464 ILE C O 1
ATOM 27015 N N . MET C 1 465 ? 204.912 178.842 192.477 1.00 85.14 465 MET C N 1
ATOM 27016 C CA . MET C 1 465 ? 204.225 179.493 191.385 1.00 85.14 465 MET C CA 1
ATOM 27017 C C . MET C 1 465 ? 203.566 178.511 190.433 1.00 85.14 465 MET C C 1
ATOM 27018 O O . MET C 1 465 ? 202.823 178.902 189.545 1.00 85.14 465 MET C O 1
ATOM 27032 N N . HIS C 1 466 ? 203.852 177.237 190.570 1.00 88.51 466 HIS C N 1
ATOM 27033 C CA . HIS C 1 466 ? 203.318 176.257 189.652 1.00 88.51 466 HIS C CA 1
ATOM 27034 C C . HIS C 1 466 ? 202.260 175.409 190.307 1.00 88.51 466 HIS C C 1
ATOM 27035 O O . HIS C 1 466 ? 202.229 175.252 191.523 1.00 88.51 466 HIS C O 1
ATOM 27049 N N . ILE C 1 467 ? 201.394 174.854 189.487 1.00 92.18 467 ILE C N 1
ATOM 27050 C CA . ILE C 1 467 ? 200.296 174.049 189.970 1.00 92.18 467 ILE C CA 1
ATOM 27051 C C . ILE C 1 467 ? 200.384 172.616 189.490 1.00 92.18 467 ILE C C 1
ATOM 27052 O O . ILE C 1 467 ? 199.421 171.876 189.621 1.00 92.18 467 ILE C O 1
ATOM 27068 N N . GLY C 1 468 ? 201.520 172.230 188.898 1.00 91.93 468 GLY C N 1
ATOM 27069 C CA . GLY C 1 468 ? 202.390 171.249 188.246 1.00 91.93 468 GLY C CA 1
ATOM 27070 C C . GLY C 1 468 ? 202.062 171.125 186.770 1.00 91.93 468 GLY C C 1
ATOM 27071 O O . GLY C 1 468 ? 202.520 170.209 186.075 1.00 91.93 468 GLY C O 1
ATOM 27075 N N . LEU C 1 469 ? 201.213 172.033 186.325 1.00 91.85 469 LEU C N 1
ATOM 27076 C CA . LEU C 1 469 ? 200.704 172.139 184.970 1.00 91.85 469 LEU C CA 1
ATOM 27077 C C . LEU C 1 469 ? 201.377 173.318 184.309 1.00 91.85 469 LEU C C 1
ATOM 27078 O O . LEU C 1 469 ? 201.877 174.198 185.012 1.00 91.85 469 LEU C O 1
ATOM 27094 N N . SER C 1 470 ? 201.438 173.357 182.983 1.00 87.82 470 SER C N 1
ATOM 27095 C CA . SER C 1 470 ? 201.797 174.049 181.746 1.00 87.82 470 SER C CA 1
ATOM 27096 C C . SER C 1 470 ? 200.747 175.116 181.509 1.00 87.82 470 SER C C 1
ATOM 27097 O O . SER C 1 470 ? 199.639 175.010 182.030 1.00 87.82 470 SER C O 1
ATOM 27105 N N . GLU C 1 471 ? 201.015 176.098 180.649 1.00 80.50 471 GLU C N 1
ATOM 27106 C CA . GLU C 1 471 ? 199.995 177.123 180.406 1.00 80.50 471 GLU C CA 1
ATOM 27107 C C . GLU C 1 471 ? 198.708 176.498 179.893 1.00 80.50 471 GLU C C 1
ATOM 27108 O O . GLU C 1 471 ? 197.607 176.972 180.185 1.00 80.50 471 GLU C O 1
ATOM 27120 N N . THR C 1 472 ? 198.864 175.475 179.060 1.00 76.67 472 THR C N 1
ATOM 27121 C CA . THR C 1 472 ? 197.755 174.765 178.481 1.00 76.67 472 THR C CA 1
ATOM 27122 C C . THR C 1 472 ? 197.015 173.969 179.552 1.00 76.67 472 THR C C 1
ATOM 27123 O O . THR C 1 472 ? 195.780 173.994 179.638 1.00 76.67 472 THR C O 1
ATOM 27134 N N . GLY C 1 473 ? 197.775 173.246 180.367 1.00 81.60 473 GLY C N 1
ATOM 27135 C CA . GLY C 1 473 ? 197.208 172.417 181.413 1.00 81.60 473 GLY C CA 1
ATOM 27136 C C . GLY C 1 473 ? 196.473 173.245 182.454 1.00 81.60 473 GLY C C 1
ATOM 27137 O O . GLY C 1 473 ? 195.421 172.836 182.965 1.00 81.60 473 GLY C O 1
ATOM 27141 N N . PHE C 1 474 ? 196.976 174.441 182.746 1.00 84.84 474 PHE C N 1
ATOM 27142 C CA . PHE C 1 474 ? 196.355 175.252 183.767 1.00 84.84 474 PHE C CA 1
ATOM 27143 C C . PHE C 1 474 ? 194.913 175.480 183.586 1.00 84.84 474 PHE C C 1
ATOM 27144 O O . PHE C 1 474 ? 194.128 175.122 184.458 1.00 84.84 474 PHE C O 1
ATOM 27161 N N . MET C 1 475 ? 194.517 176.035 182.462 1.00 77.55 475 MET C N 1
ATOM 27162 C CA . MET C 1 475 ? 193.455 176.575 181.665 1.00 77.55 475 MET C CA 1
ATOM 27163 C C . MET C 1 475 ? 192.488 175.444 181.429 1.00 77.55 475 MET C C 1
ATOM 27164 O O . MET C 1 475 ? 191.282 175.612 181.590 1.00 77.55 475 MET C O 1
ATOM 27178 N N . ARG C 1 476 ? 193.015 174.249 181.184 1.00 78.59 476 ARG C N 1
ATOM 27179 C CA . ARG C 1 476 ? 192.131 173.106 181.053 1.00 78.59 476 ARG C CA 1
ATOM 27180 C C . ARG C 1 476 ? 191.559 172.799 182.417 1.00 78.59 476 ARG C C 1
ATOM 27181 O O . ARG C 1 476 ? 190.341 172.782 182.597 1.00 78.59 476 ARG C O 1
ATOM 27202 N N . PHE C 1 477 ? 192.420 172.657 183.410 1.00 82.83 477 PHE C N 1
ATOM 27203 C CA . PHE C 1 477 ? 191.906 172.356 184.725 1.00 82.83 477 PHE C CA 1
ATOM 27204 C C . PHE C 1 477 ? 190.971 173.460 185.221 1.00 82.83 477 PHE C C 1
ATOM 27205 O O . PHE C 1 477 ? 189.825 173.200 185.594 1.00 82.83 477 PHE C O 1
ATOM 27222 N N . PHE C 1 478 ? 191.442 174.705 185.165 1.00 76.69 478 PHE C N 1
ATOM 27223 C CA . PHE C 1 478 ? 190.689 175.819 185.713 1.00 76.69 478 PHE C CA 1
ATOM 27224 C C . PHE C 1 478 ? 189.351 176.081 185.040 1.00 76.69 478 PHE C C 1
ATOM 27225 O O . PHE C 1 478 ? 188.386 176.401 185.729 1.00 76.69 478 PHE C O 1
ATOM 27242 N N . GLN C 1 479 ? 189.245 175.960 183.717 1.00 69.57 479 GLN C N 1
ATOM 27243 C CA . GLN C 1 479 ? 187.954 176.220 183.107 1.00 69.57 479 GLN C CA 1
ATOM 27244 C C . GLN C 1 479 ? 186.977 175.090 183.383 1.00 69.57 479 GLN C C 1
ATOM 27245 O O . GLN C 1 479 ? 185.785 175.331 183.558 1.00 69.57 479 GLN C O 1
ATOM 27259 N N . LEU C 1 480 ? 187.469 173.860 183.530 1.00 74.49 480 LEU C N 1
ATOM 27260 C CA . LEU C 1 480 ? 186.583 172.745 183.838 1.00 74.49 480 LEU C CA 1
ATOM 27261 C C . LEU C 1 480 ? 185.908 172.954 185.181 1.00 74.49 480 LEU C C 1
ATOM 27262 O O . LEU C 1 480 ? 184.749 172.584 185.374 1.00 74.49 480 LEU C O 1
ATOM 27278 N N . LEU C 1 481 ? 186.594 173.633 186.088 1.00 75.12 481 LEU C N 1
ATOM 27279 C CA . LEU C 1 481 ? 186.093 173.857 187.430 1.00 75.12 481 LEU C CA 1
ATOM 27280 C C . LEU C 1 481 ? 184.804 174.662 187.436 1.00 75.12 481 LEU C C 1
ATOM 27281 O O . LEU C 1 481 ? 183.996 174.531 188.348 1.00 75.12 481 LEU C O 1
ATOM 27297 N N . ARG C 1 482 ? 184.541 175.447 186.399 1.00 63.83 482 ARG C N 1
ATOM 27298 C CA . ARG C 1 482 ? 183.357 176.302 186.350 1.00 63.83 482 ARG C CA 1
ATOM 27299 C C . ARG C 1 482 ? 182.078 175.482 186.435 1.00 63.83 482 ARG C C 1
ATOM 27300 O O . ARG C 1 482 ? 181.017 176.000 186.767 1.00 63.83 482 ARG C O 1
ATOM 27321 N N . LEU C 1 483 ? 182.175 174.201 186.132 1.00 60.14 483 LEU C N 1
ATOM 27322 C CA . LEU C 1 483 ? 181.050 173.299 186.082 1.00 60.14 483 LEU C CA 1
ATOM 27323 C C . LEU C 1 483 ? 180.706 172.722 187.475 1.00 60.14 483 LEU C C 1
ATOM 27324 O O . LEU C 1 483 ? 179.806 171.882 187.589 1.00 60.14 483 LEU C O 1
ATOM 27340 N N . MET C 1 484 ? 181.401 173.222 188.515 1.00 59.61 484 MET C N 1
ATOM 27341 C CA . MET C 1 484 ? 181.257 172.862 189.928 1.00 59.61 484 MET C CA 1
ATOM 27342 C C . MET C 1 484 ? 179.867 173.125 190.500 1.00 59.61 484 MET C C 1
ATOM 27343 O O . MET C 1 484 ? 179.071 173.906 189.970 1.00 59.61 484 MET C O 1
ATOM 27357 N N . ALA C 1 485 ? 179.590 172.469 191.627 1.00 53.87 485 ALA C N 1
ATOM 27358 C CA . ALA C 1 485 ? 178.318 172.592 192.323 1.00 53.87 485 ALA C CA 1
ATOM 27359 C C . ALA C 1 485 ? 178.497 172.385 193.816 1.00 53.87 485 ALA C C 1
ATOM 27360 O O . ALA C 1 485 ? 179.487 171.798 194.256 1.00 53.87 485 ALA C O 1
ATOM 27367 N N . ASP C 1 486 ? 177.535 172.866 194.600 1.00 54.14 486 ASP C N 1
ATOM 27368 C CA . ASP C 1 486 ? 177.550 172.664 196.045 1.00 54.14 486 ASP C CA 1
ATOM 27369 C C . ASP C 1 486 ? 177.053 171.267 196.385 1.00 54.14 486 ASP C C 1
ATOM 27370 O O . ASP C 1 486 ? 175.912 170.901 196.094 1.00 54.14 486 ASP C O 1
ATOM 27379 N N . LYS C 1 487 ? 177.940 170.486 196.974 1.00 56.60 487 LYS C N 1
ATOM 27380 C CA . LYS C 1 487 ? 177.718 169.093 197.303 1.00 56.60 487 LYS C CA 1
ATOM 27381 C C . LYS C 1 487 ? 178.793 168.769 198.346 1.00 56.60 487 LYS C C 1
ATOM 27382 O O . LYS C 1 487 ? 179.681 169.598 198.537 1.00 56.60 487 LYS C O 1
ATOM 27401 N N . PRO C 1 488 ? 178.807 167.600 199.000 1.00 60.69 488 PRO C N 1
ATOM 27402 C CA . PRO C 1 488 ? 179.781 167.256 200.019 1.00 60.69 488 PRO C CA 1
ATOM 27403 C C . PRO C 1 488 ? 181.187 167.473 199.497 1.00 60.69 488 PRO C C 1
ATOM 27404 O O . PRO C 1 488 ? 181.488 167.108 198.350 1.00 60.69 488 PRO C O 1
ATOM 27415 N N . HIS C 1 489 ? 182.057 167.979 200.374 1.00 72.59 489 HIS C N 1
ATOM 27416 C CA . HIS C 1 489 ? 183.425 168.326 200.019 1.00 72.59 489 HIS C CA 1
ATOM 27417 C C . HIS C 1 489 ? 184.166 167.162 199.449 1.00 72.59 489 HIS C C 1
ATOM 27418 O O . HIS C 1 489 ? 184.929 167.330 198.517 1.00 72.59 489 HIS C O 1
ATOM 27432 N N . GLU C 1 490 ? 183.897 165.950 199.912 1.00 71.07 490 GLU C N 1
ATOM 27433 C CA . GLU C 1 490 ? 184.172 164.539 199.924 1.00 71.07 490 GLU C CA 1
ATOM 27434 C C . GLU C 1 490 ? 183.973 164.025 198.508 1.00 71.07 490 GLU C C 1
ATOM 27435 O O . GLU C 1 490 ? 184.839 163.327 197.958 1.00 71.07 490 GLU C O 1
ATOM 27447 N N . THR C 1 491 ? 182.933 164.514 197.849 1.00 69.32 491 THR C N 1
ATOM 27448 C CA . THR C 1 491 ? 182.689 164.128 196.487 1.00 69.32 491 THR C CA 1
ATOM 27449 C C . THR C 1 491 ? 183.496 165.050 195.606 1.00 69.32 491 THR C C 1
ATOM 27450 O O . THR C 1 491 ? 184.182 164.607 194.682 1.00 69.32 491 THR C O 1
ATOM 27461 N N . ALA C 1 492 ? 183.429 166.350 195.906 1.00 75.79 492 ALA C N 1
ATOM 27462 C CA . ALA C 1 492 ? 184.094 167.324 195.061 1.00 75.79 492 ALA C CA 1
ATOM 27463 C C . ALA C 1 492 ? 185.618 167.139 195.024 1.00 75.79 492 ALA C C 1
ATOM 27464 O O . ALA C 1 492 ? 186.221 167.229 193.959 1.00 75.79 492 ALA C O 1
ATOM 27471 N N . ILE C 1 493 ? 186.242 166.803 196.152 1.00 84.36 493 ILE C N 1
ATOM 27472 C CA . ILE C 1 493 ? 187.680 166.610 196.173 1.00 84.36 493 ILE C CA 1
ATOM 27473 C C . ILE C 1 493 ? 188.034 165.398 195.363 1.00 84.36 493 ILE C C 1
ATOM 27474 O O . ILE C 1 493 ? 188.971 165.442 194.576 1.00 84.36 493 ILE C O 1
ATOM 27490 N N . LYS C 1 494 ? 187.320 164.283 195.533 1.00 79.85 494 LYS C N 1
ATOM 27491 C CA . LYS C 1 494 ? 187.699 163.125 194.750 1.00 79.85 494 LYS C CA 1
ATOM 27492 C C . LYS C 1 494 ? 187.650 163.448 193.258 1.00 79.85 494 LYS C C 1
ATOM 27493 O O . LYS C 1 494 ? 188.572 163.088 192.520 1.00 79.85 494 LYS C O 1
ATOM 27512 N N . GLU C 1 495 ? 186.602 164.166 192.812 1.00 77.52 495 GLU C N 1
ATOM 27513 C CA . GLU C 1 495 ? 186.473 164.506 191.393 1.00 77.52 495 GLU C CA 1
ATOM 27514 C C . GLU C 1 495 ? 187.571 165.445 190.906 1.00 77.52 495 GLU C C 1
ATOM 27515 O O . GLU C 1 495 ? 188.128 165.250 189.818 1.00 77.52 495 GLU C O 1
ATOM 27527 N N . VAL C 1 496 ? 187.912 166.439 191.723 1.00 82.99 496 VAL C N 1
ATOM 27528 C CA . VAL C 1 496 ? 188.930 167.401 191.366 1.00 82.99 496 VAL C CA 1
ATOM 27529 C C . VAL C 1 496 ? 190.297 166.774 191.329 1.00 82.99 496 VAL C C 1
ATOM 27530 O O . VAL C 1 496 ? 191.057 167.020 190.390 1.00 82.99 496 VAL C O 1
ATOM 27543 N N . VAL C 1 497 ? 190.623 165.969 192.332 1.00 86.12 497 VAL C N 1
ATOM 27544 C CA . VAL C 1 497 ? 191.925 165.352 192.380 1.00 86.12 497 VAL C CA 1
ATOM 27545 C C . VAL C 1 497 ? 192.063 164.374 191.224 1.00 86.12 497 VAL C C 1
ATOM 27546 O O . VAL C 1 497 ? 193.113 164.335 190.585 1.00 86.12 497 VAL C O 1
ATOM 27559 N N . MET C 1 498 ? 191.042 163.569 190.946 1.00 80.97 498 MET C N 1
ATOM 27560 C CA . MET C 1 498 ? 191.160 162.693 189.805 1.00 80.97 498 MET C CA 1
ATOM 27561 C C . MET C 1 498 ? 191.295 163.466 188.501 1.00 80.97 498 MET C C 1
ATOM 27562 O O . MET C 1 498 ? 192.056 163.040 187.630 1.00 80.97 498 MET C O 1
ATOM 27576 N N . ALA C 1 499 ? 190.568 164.585 188.330 1.00 80.57 499 ALA C N 1
ATOM 27577 C CA . ALA C 1 499 ? 190.716 165.358 187.107 1.00 80.57 499 ALA C CA 1
ATOM 27578 C C . ALA C 1 499 ? 192.136 165.869 187.003 1.00 80.57 499 ALA C C 1
ATOM 27579 O O . ALA C 1 499 ? 192.744 165.803 185.934 1.00 80.57 499 ALA C O 1
ATOM 27586 N N . TYR C 1 500 ? 192.698 166.293 188.136 1.00 87.35 500 TYR C N 1
ATOM 27587 C CA . TYR C 1 500 ? 194.069 166.758 188.190 1.00 87.35 500 TYR C CA 1
ATOM 27588 C C . TYR C 1 500 ? 195.039 165.705 187.682 1.00 87.35 500 TYR C C 1
ATOM 27589 O O . TYR C 1 500 ? 195.967 166.012 186.915 1.00 87.35 500 TYR C O 1
ATOM 27607 N N . VAL C 1 501 ? 194.817 164.463 188.095 1.00 84.26 501 VAL C N 1
ATOM 27608 C CA . VAL C 1 501 ? 195.662 163.368 187.666 1.00 84.26 501 VAL C CA 1
ATOM 27609 C C . VAL C 1 501 ? 195.458 163.091 186.189 1.00 84.26 501 VAL C C 1
ATOM 27610 O O . VAL C 1 501 ? 196.424 162.975 185.437 1.00 84.26 501 VAL C O 1
ATOM 27623 N N . GLY C 1 502 ? 194.204 163.048 185.753 1.00 77.45 502 GLY C N 1
ATOM 27624 C CA . GLY C 1 502 ? 193.905 162.752 184.363 1.00 77.45 502 GLY C CA 1
ATOM 27625 C C . GLY C 1 502 ? 194.575 163.744 183.434 1.00 77.45 502 GLY C C 1
ATOM 27626 O O . GLY C 1 502 ? 195.013 163.384 182.335 1.00 77.45 502 GLY C O 1
ATOM 27630 N N . ILE C 1 503 ? 194.685 164.992 183.870 1.00 81.52 503 ILE C N 1
ATOM 27631 C CA . ILE C 1 503 ? 195.347 165.987 183.070 1.00 81.52 503 ILE C CA 1
ATOM 27632 C C . ILE C 1 503 ? 196.858 165.752 183.063 1.00 81.52 503 ILE C C 1
ATOM 27633 O O . ILE C 1 503 ? 197.453 165.713 181.983 1.00 81.52 503 ILE C O 1
ATOM 27649 N N . LYS C 1 504 ? 197.490 165.517 184.236 1.00 84.83 504 LYS C N 1
ATOM 27650 C CA . LYS C 1 504 ? 198.943 165.257 184.254 1.00 84.83 504 LYS C CA 1
ATOM 27651 C C . LYS C 1 504 ? 199.359 164.043 183.458 1.00 84.83 504 LYS C C 1
ATOM 27652 O O . LYS C 1 504 ? 200.444 164.017 182.887 1.00 84.83 504 LYS C O 1
ATOM 27671 N N . LEU C 1 505 ? 198.503 163.055 183.386 1.00 75.31 505 LEU C N 1
ATOM 27672 C CA . LEU C 1 505 ? 198.863 161.867 182.648 1.00 75.31 505 LEU C CA 1
ATOM 27673 C C . LEU C 1 505 ? 198.976 162.130 181.141 1.00 75.31 505 LEU C C 1
ATOM 27674 O O . LEU C 1 505 ? 199.554 161.303 180.422 1.00 75.31 505 LEU C O 1
ATOM 27690 N N . GLY C 1 506 ? 198.400 163.229 180.640 1.00 69.80 506 GLY C N 1
ATOM 27691 C CA . GLY C 1 506 ? 198.488 163.562 179.227 1.00 69.80 506 GLY C CA 1
ATOM 27692 C C . GLY C 1 506 ? 199.364 164.803 178.993 1.00 69.80 506 GLY C C 1
ATOM 27693 O O . GLY C 1 506 ? 199.987 164.941 177.937 1.00 69.80 506 GLY C O 1
ATOM 27697 N N . ASP C 1 507 ? 199.449 165.685 179.996 1.00 80.38 507 ASP C N 1
ATOM 27698 C CA . ASP C 1 507 ? 200.215 166.924 179.904 1.00 80.38 507 ASP C CA 1
ATOM 27699 C C . ASP C 1 507 ? 201.674 166.717 180.275 1.00 80.38 507 ASP C C 1
ATOM 27700 O O . ASP C 1 507 ? 202.024 166.621 181.451 1.00 80.38 507 ASP C O 1
ATOM 27709 N N . LYS C 1 508 ? 202.522 166.669 179.261 1.00 73.46 508 LYS C N 1
ATOM 27710 C CA . LYS C 1 508 ? 203.925 166.344 179.438 1.00 73.46 508 LYS C CA 1
ATOM 27711 C C . LYS C 1 508 ? 204.819 167.576 179.392 1.00 73.46 508 LYS C C 1
ATOM 27712 O O . LYS C 1 508 ? 206.035 167.455 179.226 1.00 73.46 508 LYS C O 1
ATOM 27731 N N . GLY C 1 509 ? 204.222 168.764 179.459 1.00 78.41 509 GLY C N 1
ATOM 27732 C CA . GLY C 1 509 ? 205.014 169.982 179.365 1.00 78.41 509 GLY C CA 1
ATOM 27733 C C . GLY C 1 509 ? 205.611 170.460 180.693 1.00 78.41 509 GLY C C 1
ATOM 27734 O O . GLY C 1 509 ? 205.492 169.820 181.744 1.00 78.41 509 GLY C O 1
ATOM 27738 N N . SER C 1 510 ? 206.289 171.604 180.614 1.00 84.41 510 SER C N 1
ATOM 27739 C CA . SER C 1 510 ? 206.944 172.249 181.743 1.00 84.41 510 SER C CA 1
ATOM 27740 C C . SER C 1 510 ? 205.902 172.943 182.608 1.00 84.41 510 SER C C 1
ATOM 27741 O O . SER C 1 510 ? 204.835 173.279 182.098 1.00 84.41 510 SER C O 1
ATOM 27749 N N . PRO C 1 511 ? 206.153 173.176 183.903 1.00 89.31 511 PRO C N 1
ATOM 27750 C CA . PRO C 1 511 ? 205.288 173.946 184.759 1.00 89.31 511 PRO C CA 1
ATOM 27751 C C . PRO C 1 511 ? 205.261 175.386 184.286 1.00 89.31 511 PRO C C 1
ATOM 27752 O O . PRO C 1 511 ? 206.288 175.929 183.880 1.00 89.31 511 PRO C O 1
ATOM 27763 N N . TYR C 1 512 ? 204.103 176.006 184.398 1.00 89.14 512 TYR C N 1
ATOM 27764 C CA . TYR C 1 512 ? 203.910 177.406 184.061 1.00 89.14 512 TYR C CA 1
ATOM 27765 C C . TYR C 1 512 ? 203.777 178.126 185.366 1.00 89.14 512 TYR C C 1
ATOM 27766 O O . TYR C 1 512 ? 203.175 177.591 186.297 1.00 89.14 512 TYR C O 1
ATOM 27784 N N . TYR C 1 513 ? 204.390 179.291 185.476 1.00 86.40 513 TYR C N 1
ATOM 27785 C CA . TYR C 1 513 ? 204.367 179.982 186.742 1.00 86.40 513 TYR C CA 1
ATOM 27786 C C . TYR C 1 513 ? 203.346 181.124 186.833 1.00 86.40 513 TYR C C 1
ATOM 27787 O O . TYR C 1 513 ? 203.244 181.966 185.939 1.00 86.40 513 TYR C O 1
ATOM 27805 N N . ILE C 1 514 ? 202.669 181.170 187.978 1.00 84.13 514 ILE C N 1
ATOM 27806 C CA . ILE C 1 514 ? 201.678 182.150 188.380 1.00 84.13 514 ILE C CA 1
ATOM 27807 C C . ILE C 1 514 ? 202.313 183.319 189.088 1.00 84.13 514 ILE C C 1
ATOM 27808 O O . ILE C 1 514 ? 203.052 183.137 190.052 1.00 84.13 514 ILE C O 1
ATOM 27824 N N . ARG C 1 515 ? 201.997 184.529 188.655 1.00 73.86 515 ARG C N 1
ATOM 27825 C CA . ARG C 1 515 ? 202.066 185.973 188.701 1.00 73.86 515 ARG C CA 1
ATOM 27826 C C . ARG C 1 515 ? 201.303 186.415 189.927 1.00 73.86 515 ARG C C 1
ATOM 27827 O O . ARG C 1 515 ? 200.169 185.981 190.146 1.00 73.86 515 ARG C O 1
ATOM 27848 N N . LYS C 1 516 ? 201.884 187.310 190.718 1.00 65.00 516 LYS C N 1
ATOM 27849 C CA . LYS C 1 516 ? 201.192 187.717 191.933 1.00 65.00 516 LYS C CA 1
ATOM 27850 C C . LYS C 1 516 ? 199.843 188.372 191.634 1.00 65.00 516 LYS C C 1
ATOM 27851 O O . LYS C 1 516 ? 198.867 188.104 192.331 1.00 65.00 516 LYS C O 1
ATOM 27870 N N . GLU C 1 517 ? 199.743 189.077 190.509 1.00 63.99 517 GLU C N 1
ATOM 27871 C CA . GLU C 1 517 ? 198.541 189.811 190.139 1.00 63.99 517 GLU C CA 1
ATOM 27872 C C . GLU C 1 517 ? 197.267 188.988 189.927 1.00 63.99 517 GLU C C 1
ATOM 27873 O O . GLU C 1 517 ? 196.173 189.554 190.014 1.00 63.99 517 GLU C O 1
ATOM 27885 N N . SER C 1 518 ? 197.390 187.699 189.602 1.00 68.66 518 SER C N 1
ATOM 27886 C CA . SER C 1 518 ? 196.228 186.851 189.358 1.00 68.66 518 SER C CA 1
ATOM 27887 C C . SER C 1 518 ? 196.289 185.610 190.218 1.00 68.66 518 SER C C 1
ATOM 27888 O O . SER C 1 518 ? 195.545 184.648 190.016 1.00 68.66 518 SER C O 1
ATOM 27896 N N . TYR C 1 519 ? 197.185 185.631 191.203 1.00 74.37 519 TYR C N 1
ATOM 27897 C CA . TYR C 1 519 ? 197.449 184.460 192.011 1.00 74.37 519 TYR C CA 1
ATOM 27898 C C . TYR C 1 519 ? 196.170 184.056 192.708 1.00 74.37 519 TYR C C 1
ATOM 27899 O O . TYR C 1 519 ? 195.816 182.875 192.782 1.00 74.37 519 TYR C O 1
ATOM 27917 N N . GLN C 1 520 ? 195.453 185.067 193.181 1.00 70.86 520 GLN C N 1
ATOM 27918 C CA . GLN C 1 520 ? 194.219 184.912 193.914 1.00 70.86 520 GLN C CA 1
ATOM 27919 C C . GLN C 1 520 ? 193.059 184.415 193.052 1.00 70.86 520 GLN C C 1
ATOM 27920 O O . GLN C 1 520 ? 192.056 183.960 193.607 1.00 70.86 520 GLN C O 1
ATOM 27934 N N . ASP C 1 521 ? 193.148 184.541 191.716 1.00 71.21 521 ASP C N 1
ATOM 27935 C CA . ASP C 1 521 ? 192.033 184.128 190.883 1.00 71.21 521 ASP C CA 1
ATOM 27936 C C . ASP C 1 521 ? 192.106 182.639 190.771 1.00 71.21 521 ASP C C 1
ATOM 27937 O O . ASP C 1 521 ? 191.100 181.931 190.859 1.00 71.21 521 ASP C O 1
ATOM 27946 N N . PHE C 1 522 ? 193.334 182.156 190.674 1.00 78.91 522 PHE C N 1
ATOM 27947 C CA . PHE C 1 522 ? 193.554 180.739 190.564 1.00 78.91 522 PHE C CA 1
ATOM 27948 C C . PHE C 1 522 ? 193.119 180.101 191.876 1.00 78.91 522 PHE C C 1
ATOM 27949 O O . PHE C 1 522 ? 192.421 179.082 191.891 1.00 78.91 522 PHE C O 1
ATOM 27966 N N . ILE C 1 523 ? 193.443 180.758 192.994 1.00 79.19 523 ILE C N 1
ATOM 27967 C CA . ILE C 1 523 ? 193.037 180.227 194.282 1.00 79.19 523 ILE C CA 1
ATOM 27968 C C . ILE C 1 523 ? 191.536 180.195 194.392 1.00 79.19 523 ILE C C 1
ATOM 27969 O O . ILE C 1 523 ? 190.956 179.176 194.769 1.00 79.19 523 ILE C O 1
ATOM 27985 N N . TYR C 1 524 ? 190.865 181.276 194.034 1.00 75.00 524 TYR C N 1
ATOM 27986 C CA . TYR C 1 524 ? 189.434 181.246 194.177 1.00 75.00 524 TYR C CA 1
ATOM 27987 C C . TYR C 1 524 ? 188.844 180.065 193.442 1.00 75.00 524 TYR C C 1
ATOM 27988 O O . TYR C 1 524 ? 188.044 179.307 194.005 1.00 75.00 524 TYR C O 1
ATOM 28006 N N . LEU C 1 525 ? 189.246 179.880 192.186 1.00 76.16 525 LEU C N 1
ATOM 28007 C CA . LEU C 1 525 ? 188.633 178.842 191.399 1.00 76.16 525 LEU C CA 1
ATOM 28008 C C . LEU C 1 525 ? 188.917 177.416 191.880 1.00 76.16 525 LEU C C 1
ATOM 28009 O O . LEU C 1 525 ? 187.992 176.594 191.929 1.00 76.16 525 LEU C O 1
ATOM 28025 N N . LEU C 1 526 ? 190.168 177.096 192.274 1.00 82.65 526 LEU C N 1
ATOM 28026 C CA . LEU C 1 526 ? 190.404 175.689 192.613 1.00 82.65 526 LEU C CA 1
ATOM 28027 C C . LEU C 1 526 ? 189.804 175.323 193.944 1.00 82.65 526 LEU C C 1
ATOM 28028 O O . LEU C 1 526 ? 189.263 174.229 194.100 1.00 82.65 526 LEU C O 1
ATOM 28044 N N . PHE C 1 527 ? 189.777 176.249 194.881 1.00 83.73 527 PHE C N 1
ATOM 28045 C CA . PHE C 1 527 ? 189.223 175.908 196.168 1.00 83.73 527 PHE C CA 1
ATOM 28046 C C . PHE C 1 527 ? 187.714 175.852 196.108 1.00 83.73 527 PHE C C 1
ATOM 28047 O O . PHE C 1 527 ? 187.099 174.931 196.666 1.00 83.73 527 PHE C O 1
ATOM 28064 N N . ALA C 1 528 ? 187.103 176.780 195.361 1.00 73.50 528 ALA C N 1
ATOM 28065 C CA . ALA C 1 528 ? 185.660 176.808 195.241 1.00 73.50 528 ALA C CA 1
ATOM 28066 C C . ALA C 1 528 ? 185.155 175.499 194.636 1.00 73.50 528 ALA C C 1
ATOM 28067 O O . ALA C 1 528 ? 184.134 174.958 195.075 1.00 73.50 528 ALA C O 1
ATOM 28074 N N . SER C 1 529 ? 185.925 174.924 193.705 1.00 75.36 529 SER C N 1
ATOM 28075 C CA . SER C 1 529 ? 185.533 173.696 193.019 1.00 75.36 529 SER C CA 1
ATOM 28076 C C . SER C 1 529 ? 185.502 172.472 193.910 1.00 75.36 529 SER C C 1
ATOM 28077 O O . SER C 1 529 ? 184.935 171.442 193.535 1.00 75.36 529 SER C O 1
ATOM 28085 N N . MET C 1 530 ? 186.168 172.549 195.063 1.00 81.78 530 MET C N 1
ATOM 28086 C CA . MET C 1 530 ? 186.251 171.443 195.989 1.00 81.78 530 MET C CA 1
ATOM 28087 C C . MET C 1 530 ? 185.295 171.638 197.147 1.00 81.78 530 MET C C 1
ATOM 28088 O O . MET C 1 530 ? 185.322 170.870 198.105 1.00 81.78 530 MET C O 1
ATOM 28102 N N . GLY C 1 531 ? 184.476 172.687 197.080 1.00 74.00 531 GLY C N 1
ATOM 28103 C CA . GLY C 1 531 ? 183.540 172.985 198.142 1.00 74.00 531 GLY C CA 1
ATOM 28104 C C . GLY C 1 531 ? 184.094 173.853 199.278 1.00 74.00 531 GLY C C 1
ATOM 28105 O O . GLY C 1 531 ? 183.448 173.949 200.322 1.00 74.00 531 GLY C O 1
ATOM 28109 N N . PHE C 1 532 ? 185.253 174.506 199.103 1.00 79.16 532 PHE C N 1
ATOM 28110 C CA . PHE C 1 532 ? 185.793 175.320 200.185 1.00 79.16 532 PHE C CA 1
ATOM 28111 C C . PHE C 1 532 ? 185.370 176.755 199.952 1.00 79.16 532 PHE C C 1
ATOM 28112 O O . PHE C 1 532 ? 185.303 177.211 198.809 1.00 79.16 532 PHE C O 1
ATOM 28129 N N . LYS C 1 533 ? 185.083 177.487 201.017 1.00 73.51 533 LYS C N 1
ATOM 28130 C CA . LYS C 1 533 ? 184.664 178.857 200.818 1.00 73.51 533 LYS C CA 1
ATOM 28131 C C . LYS C 1 533 ? 185.885 179.737 200.733 1.00 73.51 533 LYS C C 1
ATOM 28132 O O . LYS C 1 533 ? 186.810 179.602 201.535 1.00 73.51 533 LYS C O 1
ATOM 28151 N N . VAL C 1 534 ? 185.898 180.649 199.773 1.00 71.92 534 VAL C N 1
ATOM 28152 C CA . VAL C 1 534 ? 187.021 181.559 199.646 1.00 71.92 534 VAL C CA 1
ATOM 28153 C C . VAL C 1 534 ? 186.529 182.994 199.692 1.00 71.92 534 VAL C C 1
ATOM 28154 O O . VAL C 1 534 ? 185.645 183.372 198.918 1.00 71.92 534 VAL C O 1
ATOM 28167 N N . THR C 1 535 ? 187.103 183.792 200.585 1.00 66.32 535 THR C N 1
ATOM 28168 C CA . THR C 1 535 ? 186.727 185.193 200.697 1.00 66.32 535 THR C CA 1
ATOM 28169 C C . THR C 1 535 ? 187.966 186.092 200.637 1.00 66.32 535 THR C C 1
ATOM 28170 O O . THR C 1 535 ? 189.088 185.663 200.928 1.00 66.32 535 THR C O 1
ATOM 28181 N N . THR C 1 536 ? 187.765 187.368 200.300 1.00 59.82 536 THR C N 1
ATOM 28182 C CA . THR C 1 536 ? 188.889 188.305 200.263 1.00 59.82 536 THR C CA 1
ATOM 28183 C C . THR C 1 536 ? 188.719 189.431 201.267 1.00 59.82 536 THR C C 1
ATOM 28184 O O . THR C 1 536 ? 187.657 190.064 201.351 1.00 59.82 536 THR C O 1
ATOM 28195 N N . ARG C 1 537 ? 189.792 189.682 202.012 1.00 58.23 537 ARG C N 1
ATOM 28196 C CA . ARG C 1 537 ? 189.841 190.749 203.011 1.00 58.23 537 ARG C CA 1
ATOM 28197 C C . ARG C 1 537 ? 191.113 191.583 202.903 1.00 58.23 537 ARG C C 1
ATOM 28198 O O . ARG C 1 537 ? 192.137 191.122 202.404 1.00 58.23 537 ARG C O 1
ATOM 28219 N N . ARG C 1 538 ? 191.058 192.834 203.352 1.00 52.37 538 ARG C N 1
ATOM 28220 C CA . ARG C 1 538 ? 192.270 193.647 203.332 1.00 52.37 538 ARG C CA 1
ATOM 28221 C C . ARG C 1 538 ? 192.708 194.048 204.727 1.00 52.37 538 ARG C C 1
ATOM 28222 O O . ARG C 1 538 ? 191.894 194.465 205.554 1.00 52.37 538 ARG C O 1
ATOM 28243 N N . SER C 1 539 ? 194.013 193.960 204.952 1.00 53.15 539 SER C N 1
ATOM 28244 C CA . SER C 1 539 ? 194.620 194.378 206.212 1.00 53.15 539 SER C CA 1
ATOM 28245 C C . SER C 1 539 ? 195.649 195.477 206.007 1.00 53.15 539 SER C C 1
ATOM 28246 O O . SER C 1 539 ? 196.335 195.544 204.979 1.00 53.15 539 SER C O 1
ATOM 28254 N N . ILE C 1 540 ? 195.741 196.370 206.986 1.00 49.55 540 ILE C N 1
ATOM 28255 C CA . ILE C 1 540 ? 196.702 197.461 206.916 1.00 49.55 540 ILE C CA 1
ATOM 28256 C C . ILE C 1 540 ? 197.862 197.224 207.864 1.00 49.55 540 ILE C C 1
ATOM 28257 O O . ILE C 1 540 ? 197.679 197.051 209.071 1.00 49.55 540 ILE C O 1
ATOM 28273 N N . MET C 1 541 ? 199.055 197.206 207.292 1.00 50.94 541 MET C N 1
ATOM 28274 C CA . MET C 1 541 ? 200.286 196.976 208.027 1.00 50.94 541 MET C CA 1
ATOM 28275 C C . MET C 1 541 ? 201.181 198.198 207.920 1.00 50.94 541 MET C C 1
ATOM 28276 O O . MET C 1 541 ? 201.972 198.328 206.980 1.00 50.94 541 MET C O 1
ATOM 28290 N N . GLY C 1 542 ? 201.113 199.086 208.900 1.00 46.28 542 GLY C N 1
ATOM 28291 C CA . GLY C 1 542 ? 201.821 200.339 208.721 1.00 46.28 542 GLY C CA 1
ATOM 28292 C C . GLY C 1 542 ? 201.167 201.005 207.519 1.00 46.28 542 GLY C C 1
ATOM 28293 O O . GLY C 1 542 ? 199.955 201.206 207.508 1.00 46.28 542 GLY C O 1
ATOM 28297 N N . SER C 1 543 ? 201.958 201.364 206.518 1.00 43.83 543 SER C N 1
ATOM 28298 C CA . SER C 1 543 ? 201.437 202.001 205.315 1.00 43.83 543 SER C CA 1
ATOM 28299 C C . SER C 1 543 ? 201.140 200.988 204.196 1.00 43.83 543 SER C C 1
ATOM 28300 O O . SER C 1 543 ? 200.696 201.375 203.110 1.00 43.83 543 SER C O 1
ATOM 28308 N N . ASN C 1 544 ? 201.413 199.701 204.447 1.00 42.26 544 ASN C N 1
ATOM 28309 C CA . ASN C 1 544 ? 201.264 198.646 203.440 1.00 42.26 544 ASN C CA 1
ATOM 28310 C C . ASN C 1 544 ? 199.876 198.000 203.400 1.00 42.26 544 ASN C C 1
ATOM 28311 O O . ASN C 1 544 ? 199.152 197.921 204.398 1.00 42.26 544 ASN C O 1
ATOM 28322 N N . ASN C 1 545 ? 199.523 197.453 202.234 1.00 52.46 545 ASN C N 1
ATOM 28323 C CA . ASN C 1 545 ? 198.227 196.780 202.072 1.00 52.46 545 ASN C CA 1
ATOM 28324 C C . ASN C 1 545 ? 198.344 195.292 201.798 1.00 52.46 545 ASN C C 1
ATOM 28325 O O . ASN C 1 545 ? 199.039 194.863 200.877 1.00 52.46 545 ASN C O 1
ATOM 28336 N N . ILE C 1 546 ? 197.690 194.492 202.626 1.00 51.62 546 ILE C N 1
ATOM 28337 C CA . ILE C 1 546 ? 197.769 193.056 202.445 1.00 51.62 546 ILE C CA 1
ATOM 28338 C C . ILE C 1 546 ? 196.451 192.509 201.931 1.00 51.62 546 ILE C C 1
ATOM 28339 O O . ILE C 1 546 ? 195.412 192.669 202.583 1.00 51.62 546 ILE C O 1
ATOM 28355 N N . SER C 1 547 ? 196.490 191.851 200.774 1.00 60.60 547 SER C N 1
ATOM 28356 C CA . SER C 1 547 ? 195.291 191.226 200.229 1.00 60.60 547 SER C CA 1
ATOM 28357 C C . SER C 1 547 ? 195.280 189.784 200.724 1.00 60.60 547 SER C C 1
ATOM 28358 O O . SER C 1 547 ? 196.178 188.975 200.435 1.00 60.60 547 SER C O 1
ATOM 28366 N N . ILE C 1 548 ? 194.293 189.486 201.544 1.00 64.00 548 ILE C N 1
ATOM 28367 C CA . ILE C 1 548 ? 194.187 188.220 202.229 1.00 64.00 548 ILE C CA 1
ATOM 28368 C C . ILE C 1 548 ? 193.212 187.282 201.594 1.00 64.00 548 ILE C C 1
ATOM 28369 O O . ILE C 1 548 ? 192.017 187.586 201.513 1.00 64.00 548 ILE C O 1
ATOM 28385 N N . ILE C 1 549 ? 193.685 186.115 201.167 1.00 71.88 549 ILE C N 1
ATOM 28386 C CA . ILE C 1 549 ? 192.738 185.197 200.589 1.00 71.88 549 ILE C CA 1
ATOM 28387 C C . ILE C 1 549 ? 192.503 184.157 201.664 1.00 71.88 549 ILE C C 1
ATOM 28388 O O . ILE C 1 549 ? 193.409 183.399 202.013 1.00 71.88 549 ILE C O 1
ATOM 28404 N N . SER C 1 550 ? 191.295 184.148 202.204 1.00 74.23 550 SER C N 1
ATOM 28405 C CA . SER C 1 550 ? 190.956 183.278 203.313 1.00 74.23 550 SER C CA 1
ATOM 28406 C C . SER C 1 550 ? 190.104 182.104 202.889 1.00 74.23 550 SER C C 1
ATOM 28407 O O . SER C 1 550 ? 189.021 182.260 202.320 1.00 74.23 550 SER C O 1
ATOM 28415 N N . ILE C 1 551 ? 190.623 180.909 203.120 1.00 82.35 551 ILE C N 1
ATOM 28416 C CA . ILE C 1 551 ? 189.929 179.701 202.720 1.00 82.35 551 ILE C CA 1
ATOM 28417 C C . ILE C 1 551 ? 189.432 178.928 203.932 1.00 82.35 551 ILE C C 1
ATOM 28418 O O . ILE C 1 551 ? 190.213 178.632 204.845 1.00 82.35 551 ILE C O 1
ATOM 28434 N N . ARG C 1 552 ? 188.137 178.598 203.932 1.00 78.46 552 ARG C N 1
ATOM 28435 C CA . ARG C 1 552 ? 187.550 177.850 205.030 1.00 78.46 552 ARG C CA 1
ATOM 28436 C C . ARG C 1 552 ? 186.581 176.756 204.559 1.00 78.46 552 ARG C C 1
ATOM 28437 O O . ARG C 1 552 ? 185.572 177.048 203.911 1.00 78.46 552 ARG C O 1
ATOM 28458 N N . PRO C 1 553 ? 186.826 175.496 204.944 1.00 78.98 553 PRO C N 1
ATOM 28459 C CA . PRO C 1 553 ? 187.975 174.908 205.644 1.00 78.98 553 PRO C CA 1
ATOM 28460 C C . PRO C 1 553 ? 189.250 175.061 204.823 1.00 78.98 553 PRO C C 1
ATOM 28461 O O . PRO C 1 553 ? 189.175 175.204 203.615 1.00 78.98 553 PRO C O 1
ATOM 28472 N N . ARG C 1 554 ? 190.393 175.084 205.477 1.00 81.45 554 ARG C N 1
ATOM 28473 C CA . ARG C 1 554 ? 191.677 175.205 204.800 1.00 81.45 554 ARG C CA 1
ATOM 28474 C C . ARG C 1 554 ? 192.063 173.867 204.172 1.00 81.45 554 ARG C C 1
ATOM 28475 O O . ARG C 1 554 ? 191.587 172.833 204.622 1.00 81.45 554 ARG C O 1
ATOM 28496 N N . VAL C 1 555 ? 192.886 173.872 203.115 1.00 86.53 555 VAL C N 1
ATOM 28497 C CA . VAL C 1 555 ? 193.340 172.602 202.541 1.00 86.53 555 VAL C CA 1
ATOM 28498 C C . VAL C 1 555 ? 194.764 172.254 202.925 1.00 86.53 555 VAL C C 1
ATOM 28499 O O . VAL C 1 555 ? 195.715 172.902 202.511 1.00 86.53 555 VAL C O 1
ATOM 28512 N N . THR C 1 556 ? 194.864 171.221 203.737 1.00 79.85 556 THR C N 1
ATOM 28513 C CA . THR C 1 556 ? 196.092 170.643 204.262 1.00 79.85 556 THR C CA 1
ATOM 28514 C C . THR C 1 556 ? 195.897 169.110 204.250 1.00 79.85 556 THR C C 1
ATOM 28515 O O . THR C 1 556 ? 194.805 168.625 203.904 1.00 79.85 556 THR C O 1
ATOM 28526 N N . LYS C 1 557 ? 196.937 168.351 204.605 1.00 83.11 557 LYS C N 1
ATOM 28527 C CA . LYS C 1 557 ? 196.878 166.882 204.594 1.00 83.11 557 LYS C CA 1
ATOM 28528 C C . LYS C 1 557 ? 195.650 166.229 205.169 1.00 83.11 557 LYS C C 1
ATOM 28529 O O . LYS C 1 557 ? 195.042 165.372 204.529 1.00 83.11 557 LYS C O 1
ATOM 28548 N N . GLN C 1 558 ? 195.238 166.620 206.369 1.00 83.43 558 GLN C N 1
ATOM 28549 C CA . GLN C 1 558 ? 194.147 165.907 207.015 1.00 83.43 558 GLN C CA 1
ATOM 28550 C C . GLN C 1 558 ? 192.820 166.072 206.314 1.00 83.43 558 GLN C C 1
ATOM 28551 O O . GLN C 1 558 ? 191.923 165.256 206.505 1.00 83.43 558 GLN C O 1
ATOM 28565 N N . TYR C 1 559 ? 192.681 167.100 205.490 1.00 87.13 559 TYR C N 1
ATOM 28566 C CA . TYR C 1 559 ? 191.418 167.321 204.841 1.00 87.13 559 TYR C CA 1
ATOM 28567 C C . TYR C 1 559 ? 191.321 166.438 203.631 1.00 87.13 559 TYR C C 1
ATOM 28568 O O . TYR C 1 559 ? 190.345 165.717 203.463 1.00 87.13 559 TYR C O 1
ATOM 28586 N N . ILE C 1 560 ? 192.367 166.427 202.823 1.00 88.35 560 ILE C N 1
ATOM 28587 C CA . ILE C 1 560 ? 192.281 165.614 201.630 1.00 88.35 560 ILE C CA 1
ATOM 28588 C C . ILE C 1 560 ? 192.374 164.150 201.948 1.00 88.35 560 ILE C C 1
ATOM 28589 O O . ILE C 1 560 ? 191.644 163.353 201.365 1.00 88.35 560 ILE C O 1
ATOM 28605 N N . VAL C 1 561 ? 193.274 163.753 202.841 1.00 87.55 561 VAL C N 1
ATOM 28606 C CA . VAL C 1 561 ? 193.340 162.328 203.045 1.00 87.55 561 VAL C CA 1
ATOM 28607 C C . VAL C 1 561 ? 192.098 161.830 203.771 1.00 87.55 561 VAL C C 1
ATOM 28608 O O . VAL C 1 561 ? 191.634 160.731 203.468 1.00 87.55 561 VAL C O 1
ATOM 28621 N N . ALA C 1 562 ? 191.532 162.587 204.729 1.00 86.79 562 ALA C N 1
ATOM 28622 C CA . ALA C 1 562 ? 190.356 162.072 205.379 1.00 86.79 562 ALA C CA 1
ATOM 28623 C C . ALA C 1 562 ? 189.197 161.941 204.417 1.00 86.79 562 ALA C C 1
ATOM 28624 O O . ALA C 1 562 ? 188.485 160.927 204.435 1.00 86.79 562 ALA C O 1
ATOM 28631 N N . THR C 1 563 ? 189.023 162.916 203.522 1.00 87.27 563 THR C N 1
ATOM 28632 C CA . THR C 1 563 ? 187.897 162.832 202.629 1.00 87.27 563 THR C CA 1
ATOM 28633 C C . THR C 1 563 ? 188.074 161.759 201.581 1.00 87.27 563 THR C C 1
ATOM 28634 O O . THR C 1 563 ? 187.108 161.068 201.231 1.00 87.27 563 THR C O 1
ATOM 28645 N N . LEU C 1 564 ? 189.299 161.554 201.109 1.00 87.25 564 LEU C N 1
ATOM 28646 C CA . LEU C 1 564 ? 189.450 160.523 200.120 1.00 87.25 564 LEU C CA 1
ATOM 28647 C C . LEU C 1 564 ? 189.248 159.170 200.758 1.00 87.25 564 LEU C C 1
ATOM 28648 O O . LEU C 1 564 ? 188.648 158.304 200.138 1.00 87.25 564 LEU C O 1
ATOM 28664 N N . MET C 1 565 ? 189.689 158.963 202.003 1.00 80.81 565 MET C N 1
ATOM 28665 C CA . MET C 1 565 ? 189.450 157.657 202.598 1.00 80.81 565 MET C CA 1
ATOM 28666 C C . MET C 1 565 ? 187.950 157.387 202.710 1.00 80.81 565 MET C C 1
ATOM 28667 O O . MET C 1 565 ? 187.493 156.294 202.385 1.00 80.81 565 MET C O 1
ATOM 28681 N N . LYS C 1 566 ? 187.163 158.407 203.080 1.00 71.09 566 LYS C N 1
ATOM 28682 C CA . LYS C 1 566 ? 185.717 158.241 203.234 1.00 71.09 566 LYS C CA 1
ATOM 28683 C C . LYS C 1 566 ? 185.002 157.803 201.963 1.00 71.09 566 LYS C C 1
ATOM 28684 O O . LYS C 1 566 ? 184.020 157.059 202.035 1.00 71.09 566 LYS C O 1
ATOM 28703 N N . THR C 1 567 ? 185.470 158.276 200.810 1.00 71.91 567 THR C N 1
ATOM 28704 C CA . THR C 1 567 ? 184.842 157.953 199.536 1.00 71.91 567 THR C CA 1
ATOM 28705 C C . THR C 1 567 ? 185.646 156.973 198.660 1.00 71.91 567 THR C C 1
ATOM 28706 O O . THR C 1 567 ? 185.322 156.785 197.477 1.00 71.91 567 THR C O 1
ATOM 28717 N N . SER C 1 568 ? 186.709 156.364 199.198 1.00 76.66 568 SER C N 1
ATOM 28718 C CA . SER C 1 568 ? 187.519 155.415 198.416 1.00 76.66 568 SER C CA 1
ATOM 28719 C C . SER C 1 568 ? 187.012 153.987 198.622 1.00 76.66 568 SER C C 1
ATOM 28720 O O . SER C 1 568 ? 186.358 153.711 199.628 1.00 76.66 568 SER C O 1
ATOM 28728 N N . CYS C 1 569 ? 187.341 153.054 197.682 1.00 72.32 569 CYS C N 1
ATOM 28729 C CA . CYS C 1 569 ? 186.981 151.621 197.780 1.00 72.32 569 CYS C CA 1
ATOM 28730 C C . CYS C 1 569 ? 187.811 150.955 198.897 1.00 72.32 569 CYS C C 1
ATOM 28731 O O . CYS C 1 569 ? 187.437 149.918 199.456 1.00 72.32 569 CYS C O 1
ATOM 28738 N N . SER C 1 570 ? 188.954 151.570 199.181 1.00 75.06 570 SER C N 1
ATOM 28739 C CA . SER C 1 570 ? 189.917 151.162 200.195 1.00 75.06 570 SER C CA 1
ATOM 28740 C C . SER C 1 570 ? 190.818 152.337 200.566 1.00 75.06 570 SER C C 1
ATOM 28741 O O . SER C 1 570 ? 191.195 153.145 199.706 1.00 75.06 570 SER C O 1
ATOM 28749 N N . LYS C 1 571 ? 191.251 152.380 201.821 1.00 81.81 571 LYS C N 1
ATOM 28750 C CA . LYS C 1 571 ? 192.151 153.433 202.301 1.00 81.81 571 LYS C CA 1
ATOM 28751 C C . LYS C 1 571 ? 193.475 153.461 201.522 1.00 81.81 571 LYS C C 1
ATOM 28752 O O . LYS C 1 571 ? 194.067 154.527 201.334 1.00 81.81 571 LYS C O 1
ATOM 28771 N N . ASN C 1 572 ? 193.926 152.299 201.050 1.00 85.24 572 ASN C N 1
ATOM 28772 C CA . ASN C 1 572 ? 195.158 152.239 200.283 1.00 85.24 572 ASN C CA 1
ATOM 28773 C C . ASN C 1 572 ? 194.994 152.911 198.925 1.00 85.24 572 ASN C C 1
ATOM 28774 O O . ASN C 1 572 ? 195.984 153.311 198.308 1.00 85.24 572 ASN C O 1
ATOM 28785 N N . GLU C 1 573 ? 193.762 152.974 198.403 1.00 85.23 573 GLU C N 1
ATOM 28786 C CA . GLU C 1 573 ? 193.580 153.570 197.102 1.00 85.23 573 GLU C CA 1
ATOM 28787 C C . GLU C 1 573 ? 193.599 155.073 197.317 1.00 85.23 573 GLU C C 1
ATOM 28788 O O . GLU C 1 573 ? 194.126 155.823 196.490 1.00 85.23 573 GLU C O 1
ATOM 28800 N N . ALA C 1 574 ? 193.102 155.516 198.485 1.00 86.65 574 ALA C N 1
ATOM 28801 C CA . ALA C 1 574 ? 193.156 156.942 198.802 1.00 86.65 574 ALA C CA 1
ATOM 28802 C C . ALA C 1 574 ? 194.629 157.388 198.827 1.00 86.65 574 ALA C C 1
ATOM 28803 O O . ALA C 1 574 ? 194.968 158.456 198.298 1.00 86.65 574 ALA C O 1
ATOM 28810 N N . GLU C 1 575 ? 195.519 156.528 199.367 1.00 87.84 575 GLU C N 1
ATOM 28811 C CA . GLU C 1 575 ? 196.945 156.856 199.364 1.00 87.84 575 GLU C CA 1
ATOM 28812 C C . GLU C 1 575 ? 197.519 156.880 197.939 1.00 87.84 575 GLU C C 1
ATOM 28813 O O . GLU C 1 575 ? 198.295 157.777 197.597 1.00 87.84 575 GLU C O 1
ATOM 28825 N N . LYS C 1 576 ? 197.111 155.934 197.084 1.00 89.79 576 LYS C N 1
ATOM 28826 C CA . LYS C 1 576 ? 197.615 155.945 195.716 1.00 89.79 576 LYS C CA 1
ATOM 28827 C C . LYS C 1 576 ? 197.156 157.185 194.945 1.00 89.79 576 LYS C C 1
ATOM 28828 O O . LYS C 1 576 ? 197.895 157.721 194.107 1.00 89.79 576 LYS C O 1
ATOM 28847 N N . LEU C 1 577 ? 195.945 157.655 195.205 1.00 89.17 577 LEU C N 1
ATOM 28848 C CA . LEU C 1 577 ? 195.497 158.840 194.501 1.00 89.17 577 LEU C CA 1
ATOM 28849 C C . LEU C 1 577 ? 196.292 160.085 194.930 1.00 89.17 577 LEU C C 1
ATOM 28850 O O . LEU C 1 577 ? 196.707 160.862 194.058 1.00 89.17 577 LEU C O 1
ATOM 28866 N N . ILE C 1 578 ? 196.558 160.268 196.243 1.00 90.98 578 ILE C N 1
ATOM 28867 C CA . ILE C 1 578 ? 197.280 161.483 196.668 1.00 90.98 578 ILE C CA 1
ATOM 28868 C C . ILE C 1 578 ? 198.721 161.512 196.179 1.00 90.98 578 ILE C C 1
ATOM 28869 O O . ILE C 1 578 ? 199.265 162.591 195.954 1.00 90.98 578 ILE C O 1
ATOM 28885 N N . THR C 1 579 ? 199.349 160.353 196.008 1.00 89.78 579 THR C N 1
ATOM 28886 C CA . THR C 1 579 ? 200.704 160.379 195.492 1.00 89.78 579 THR C CA 1
ATOM 28887 C C . THR C 1 579 ? 200.708 160.725 194.004 1.00 89.78 579 THR C C 1
ATOM 28888 O O . THR C 1 579 ? 201.508 161.555 193.561 1.00 89.78 579 THR C O 1
ATOM 28899 N N . SER C 1 580 ? 199.728 160.221 193.233 1.00 89.17 580 SER C N 1
ATOM 28900 C CA . SER C 1 580 ? 199.708 160.521 191.805 1.00 89.17 580 SER C CA 1
ATOM 28901 C C . SER C 1 580 ? 199.459 162.016 191.578 1.00 89.17 580 SER C C 1
ATOM 28902 O O . SER C 1 580 ? 199.954 162.610 190.619 1.00 89.17 580 SER C O 1
ATOM 28910 N N . ALA C 1 581 ? 198.775 162.635 192.539 1.00 91.81 581 ALA C N 1
ATOM 28911 C CA . ALA C 1 581 ? 198.453 164.050 192.565 1.00 91.81 581 ALA C CA 1
ATOM 28912 C C . ALA C 1 581 ? 199.478 164.932 193.307 1.00 91.81 581 ALA C C 1
ATOM 28913 O O . ALA C 1 581 ? 199.242 166.135 193.433 1.00 91.81 581 ALA C O 1
ATOM 28920 N N . PHE C 1 582 ? 200.602 164.385 193.790 1.00 91.06 582 PHE C N 1
ATOM 28921 C CA . PHE C 1 582 ? 201.573 165.129 194.623 1.00 91.06 582 PHE C CA 1
ATOM 28922 C C . PHE C 1 582 ? 201.989 166.475 194.019 1.00 91.06 582 PHE C C 1
ATOM 28923 O O . PHE C 1 582 ? 202.023 167.503 194.712 1.00 91.06 582 PHE C O 1
ATOM 28940 N N . ASP C 1 583 ? 202.267 166.474 192.717 1.00 91.02 583 ASP C N 1
ATOM 28941 C CA . ASP C 1 583 ? 202.726 167.652 191.986 1.00 91.02 583 ASP C CA 1
ATOM 28942 C C . ASP C 1 583 ? 201.679 168.752 191.924 1.00 91.02 583 ASP C C 1
ATOM 28943 O O . ASP C 1 583 ? 201.994 169.902 191.610 1.00 91.02 583 ASP C O 1
ATOM 28952 N N . LEU C 1 584 ? 200.429 168.382 192.129 1.00 93.44 584 LEU C N 1
ATOM 28953 C CA . LEU C 1 584 ? 199.318 169.292 192.027 1.00 93.44 584 LEU C CA 1
ATOM 28954 C C . LEU C 1 584 ? 198.883 169.740 193.425 1.00 93.44 584 LEU C C 1
ATOM 28955 O O . LEU C 1 584 ? 198.534 170.909 193.655 1.00 93.44 584 LEU C O 1
ATOM 28971 N N . LEU C 1 585 ? 199.028 168.813 194.387 1.00 91.53 585 LEU C N 1
ATOM 28972 C CA . LEU C 1 585 ? 198.679 169.051 195.779 1.00 91.53 585 LEU C CA 1
ATOM 28973 C C . LEU C 1 585 ? 199.579 170.115 196.367 1.00 91.53 585 LEU C C 1
ATOM 28974 O O . LEU C 1 585 ? 199.151 170.929 197.174 1.00 91.53 585 LEU C O 1
ATOM 28990 N N . ASN C 1 586 ? 200.835 170.156 195.939 1.00 89.25 586 ASN C N 1
ATOM 28991 C CA . ASN C 1 586 ? 201.783 171.113 196.488 1.00 89.25 586 ASN C CA 1
ATOM 28992 C C . ASN C 1 586 ? 201.250 172.539 196.434 1.00 89.25 586 ASN C C 1
ATOM 28993 O O . ASN C 1 586 ? 201.323 173.273 197.422 1.00 89.25 586 ASN C O 1
ATOM 29004 N N . PHE C 1 587 ? 200.667 172.930 195.312 1.00 90.78 587 PHE C N 1
ATOM 29005 C CA . PHE C 1 587 ? 200.116 174.267 195.200 1.00 90.78 587 PHE C CA 1
ATOM 29006 C C . PHE C 1 587 ? 198.880 174.348 196.080 1.00 90.78 587 PHE C C 1
ATOM 29007 O O . PHE C 1 587 ? 198.702 175.285 196.847 1.00 90.78 587 PHE C O 1
ATOM 29024 N N . MET C 1 588 ? 198.016 173.333 196.005 1.00 90.44 588 MET C N 1
ATOM 29025 C CA . MET C 1 588 ? 196.744 173.369 196.723 1.00 90.44 588 MET C CA 1
ATOM 29026 C C . MET C 1 588 ? 196.945 173.585 198.227 1.00 90.44 588 MET C C 1
ATOM 29027 O O . MET C 1 588 ? 196.192 174.331 198.854 1.00 90.44 588 MET C O 1
ATOM 29041 N N . VAL C 1 589 ? 197.958 172.938 198.799 1.00 84.00 589 VAL C N 1
ATOM 29042 C CA . VAL C 1 589 ? 198.210 173.101 200.223 1.00 84.00 589 VAL C CA 1
ATOM 29043 C C . VAL C 1 589 ? 199.076 174.344 200.531 1.00 84.00 589 VAL C C 1
ATOM 29044 O O . VAL C 1 589 ? 198.788 175.100 201.466 1.00 8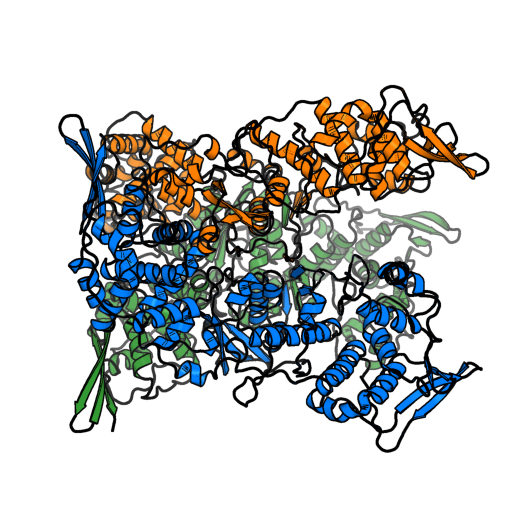4.00 589 VAL C O 1
ATOM 29057 N N . SER C 1 590 ? 200.110 174.621 199.732 1.00 82.56 590 SER C N 1
ATOM 29058 C CA . SER C 1 590 ? 201.008 175.721 200.043 1.00 82.56 590 SER C CA 1
ATOM 29059 C C . SER C 1 590 ? 200.399 177.107 199.896 1.00 82.56 590 SER C C 1
ATOM 29060 O O . SER C 1 590 ? 200.837 178.045 200.563 1.00 82.56 590 SER C O 1
ATOM 29068 N N . VAL C 1 591 ? 199.326 177.247 199.121 1.00 77.46 591 VAL C N 1
ATOM 29069 C CA . VAL C 1 591 ? 198.730 178.565 198.965 1.00 77.46 591 VAL C CA 1
ATOM 29070 C C . VAL C 1 591 ? 197.519 178.692 199.856 1.00 77.46 591 VAL C C 1
ATOM 29071 O O . VAL C 1 591 ? 196.789 179.683 199.787 1.00 77.46 591 VAL C O 1
ATOM 29084 N N . SER C 1 592 ? 197.292 177.700 200.711 1.00 62.62 592 SER C N 1
ATOM 29085 C CA . SER C 1 592 ? 196.111 177.694 201.546 1.00 62.62 592 SER C CA 1
ATOM 29086 C C . SER C 1 592 ? 196.066 178.860 202.536 1.00 62.62 592 SER C C 1
ATOM 29087 O O . SER C 1 592 ? 194.977 179.246 202.955 1.00 62.62 592 SER C O 1
ATOM 29095 N N . ASP C 1 593 ? 197.230 179.432 202.866 1.00 57.37 593 ASP C N 1
ATOM 29096 C CA . ASP C 1 593 ? 197.381 180.606 203.726 1.00 57.37 593 ASP C CA 1
ATOM 29097 C C . ASP C 1 593 ? 197.911 181.812 202.927 1.00 57.37 593 ASP C C 1
ATOM 29098 O O . ASP C 1 593 ? 198.569 182.684 203.492 1.00 57.37 593 ASP C O 1
ATOM 29107 N N . PHE C 1 594 ? 197.701 181.844 201.610 1.00 57.66 594 PHE C N 1
ATOM 29108 C CA . PHE C 1 594 ? 198.244 182.924 200.779 1.00 57.66 594 PHE C CA 1
ATOM 29109 C C . PHE C 1 594 ? 197.823 184.356 201.122 1.00 57.66 594 PHE C C 1
ATOM 29110 O O . PHE C 1 594 ? 196.632 184.664 201.319 1.00 57.66 594 PHE C O 1
ATOM 29127 N N . ARG C 1 595 ? 198.850 185.222 201.169 1.00 50.97 595 ARG C N 1
ATOM 29128 C CA . ARG C 1 595 ? 198.729 186.644 201.458 1.00 50.97 595 ARG C CA 1
ATOM 29129 C C . ARG C 1 595 ? 199.540 187.429 200.417 1.00 50.97 595 ARG C C 1
ATOM 29130 O O . ARG C 1 595 ? 200.733 187.173 200.231 1.00 50.97 595 ARG C O 1
ATOM 29151 N N . ASP C 1 596 ? 198.914 188.403 199.765 1.00 50.14 596 ASP C N 1
ATOM 29152 C CA . ASP C 1 596 ? 199.595 189.209 198.754 1.00 50.14 596 ASP C CA 1
ATOM 29153 C C . ASP C 1 596 ? 199.981 190.588 199.317 1.00 50.14 596 ASP C C 1
ATOM 29154 O O . ASP C 1 596 ? 199.119 191.433 199.593 1.00 50.14 596 ASP C O 1
ATOM 29163 N N . TYR C 1 597 ? 201.264 190.807 199.561 1.00 36.19 597 TYR C N 1
ATOM 29164 C CA . TYR C 1 597 ? 201.697 192.047 200.207 1.00 36.19 597 TYR C CA 1
ATOM 29165 C C . TYR C 1 597 ? 202.036 193.159 199.214 1.00 36.19 597 TYR C C 1
ATOM 29166 O O . TYR C 1 597 ? 202.932 193.008 198.382 1.00 36.19 597 TYR C O 1
ATOM 29184 N N . GLN C 1 598 ? 201.348 194.299 199.349 1.00 34.82 598 GLN C N 1
ATOM 29185 C CA . GLN C 1 598 ? 201.567 195.451 198.481 1.00 34.82 598 GLN C CA 1
ATOM 29186 C C . GLN C 1 598 ? 202.381 196.528 199.215 1.00 34.82 598 GLN C C 1
ATOM 29187 O O . GLN C 1 598 ? 201.834 197.282 200.034 1.00 34.82 598 GLN C O 1
ATOM 29201 N N . SER C 1 599 ? 203.688 196.601 198.936 1.00 29.66 599 SER C N 1
ATOM 29202 C CA . SER C 1 599 ? 205.053 197.080 199.046 1.00 29.66 599 SER C CA 1
ATOM 29203 C C . SER C 1 599 ? 205.767 196.730 197.742 1.00 29.66 599 SER C C 1
ATOM 29204 O O . SER C 1 599 ? 206.058 197.604 196.921 1.00 29.66 599 SER C O 1
#

InterPro domains:
  IPR005058 Poxvirus P4A [PF03395] (12-887)

B-factor: mean 115.33, std 29.01, range [29.3, 196.93]

Secondary structure (DSSP, 8-state):
--TTS----SGGGTSGGGTHHHHHHHGGGS-TT----HHHHS----HHHHTTSGGGGGGS-HHHHHHHHHHHHHHHHHHHH-SS-----EEE-SSEEEEP-PPEEEETTS-SS------TTS-HHHHHHHHHHTTSBHHHHHHHTT----SSS-S-----SS----------HHHHHH-SSB---S-SS---BEETTEE-HHHHHHHHHHGGGS-TTTHHHHHHHHTHHHHHHHTT--TT-PPPP--BTTT-S--HHHHHHHHHGGGTS-----EETTEEE--HHHHHHHHHHHHTGGGHHHHTTT-TT--EES-EEEEEE-TT--EEEEEE--TT--EE--TT-HHHHHHHHHHHHHHHHSPPP-----TTTT-EEHHHHHHS-HHHHHHHHHHEEEEEEEEETTEEEEEEHHHHHHTT---SEEEEEE-EETTEEHHHHHHHHHHHHHT----PPPPP-S-----S--HHHHHHHHHHGGG--SS-HHHHHHHHHHHHHHHHTT--S---PPPHHHHHHHHHHHHHTTT-EEEEEEEEETTEEEEEEEEES--SHHHHHHHHHHHSSSHHHHHHHHHHTHHHHHHHHHTTT-EEEE-/--TTS----SGGGTSGGGTHHHHHHHGGGS-TT----TTTSS----HHHHTTSGGGGGGS-HHHHHHHHHHHHHHHHHHHH-SS-----EEE-SSEEEEP-PPEEEETTS-SS------TTS-HHHHHHHHHHTTSBHHHHHHHTT----SSS-S-----SS----------HHHHHH-SSB---S-SS---BEETTEE-HHHHHHHHHHGGGS-TTTHHHHHHHHTHHHHHHHTT--TT-PPPP--BTTT-S--HHHHHHHHHGGGTS-----EETTEEE--HHHHHHHHHHHHTGGGHHHHTTT-TT--EES-EEEEEE-TT--EEEEEE--TT--EE--TT-HHHHHHHHHHHHHHHHSPPP-----TTTT-EEHHHHHHS-HHHHHHHHHHEEEEEEEEETTEEEEEEHHHHHHTT---SEEEEEE-EETTEEHHHHHHHHHHHHHT----PPPPP-S-----S--HHHHHHHHHHGGG--SS-HHHHHHHHHHHHHHHHTT--S---PPPHHHHHHHHHHHHHTTT-EEEEEEEEETTEEEEEEEEES--SHHHHHHHHHHHSSSHHHHHHHHHHTHHHHHHHHHTTT-EEEE-/--TTS----SGGGTSGGGTHHHHHHHGGGS-TT----TTTSS----HHHHTTSGGGGGGS-HHHHHHHHHHHHHHHHHHHH-SS-----EEE-SSEEEEP-PPEEEETTS-SS------TTS-HHHHHHHHHHTTSBHHHHHHHTT----SSS-S-----SS----------HHHHHH-SSB---S-SS---BEETTEE-HHHHHHHHHHGGGS-TTTHHHHHHHHTHHHHHHHTT--TT-PPPP--BTTT-S--HHHHHHHHHGGGTS-----EETTEEE--HHHHHHHHHHHHTGGGHHHHTTT-TT--EES-EEEEEE-TT--EEEEEE--TT--EE--TT-HHHHHHHHHHHHHHHHSPPP-----TTTT-EEHHHHHHS-HHHHHHHHHHEEEEEEEEETTEEEEEEHHHHHHTT---SEEEEEE-EETTEEHHHHHHHHHHHHHT----PPPPP-S-----S--HHHHHHHHHHGGG--SS-HHHHHHHHHHHHHHHHTT--S---PPPHHHHHHHHHHHHHTTT-EEEEEEEEETTEEEEEEEEES--SHHHHHHHHHHHSSSHHHHHHHHHHTHHHHHHHHHTTT-EEEE-

Foldseek 3Di:
DDPLADDDDVVCCQDLLNVVVLLLVLLLLAALVRDFDPLAQAFAAQLLCCLLPVLLVQRHPVLVSQQLQQLLLLLVLLLVLDDVDNQAQKFAAASDIDRHPDPPDADPQWDPFDADDQLSQGPPLVSVLVVSQATHFLLSSCSNSSHADAPDDFFDPFFDPDDDFRDFARDNRNCQRHHNQFARAPWRSGTAGHDPRAGDPVVLVLLLLLLLWADPVCSVVSCVRRVSCVNCVVVVHDSVVDDHHDQELVPRPDLVSVLCCQQTVCVPGPTDWHAYPQFTFDDPQVVQQSSLQVVLQVCPVVVCNGCVPWDKDQWDWTWTQHPVGDIDTDIDGDVSGMTTRPVPSRNSVSSVSVSVVVPVVHDGRHDHDNQARGNGFVVVLVVDDPSRNVSQVSQWQKWFWFDDPRGIGIHRNVSCVVVPTDGGHMHTGGGDRPSGTSSNLSNVLSVQLVVDDFDDAADADPDDFFLQADPVLLCSLQVSLSNADADPLLSQLVSSLSVLLSSVVPGPDGTDGHDLVCLLVSLCRSLVSSNWDWDWDWDDDPPKIKIWIAIPPFDDRVVQLVSPCVSHPHSVSSRSSNVSSRSNSRSRRNCSGPMRIGD/DDPLADDDDVVCCQDLLNVVVLLLVLLLLAALVRDFDPLAQAFAAQLLCCLLPVLLVQRHPVLVSQQLQQLLLLLVLLLLLDDVDNQAQKFAAASDIDRHPDPPDADPQWDPFDADDQLSQGPPLVSVLVVSQATHFLLSSCSNSSHADAPDDFFDPFFDPDDDFRDFARDNRNCQRHHNQFARAPWRSGTAGHDPRAGDPVVLVLLLLLLLWADPVCSVVSCVRRVSCVNCVVVVHDSVVDDHHDQELVPRPDLVSVLCCQQTVCVPGPTDWHAYPQFTFDDPQVVQQSSLQVVLQVCPVVVCNGCVPWDKDQWDWTWTQHPVGDIDTDIDGDVSGMTTRPVPSRNSVSSVSVSVVVPVVHDGRHDHDNQARGNGFVVVLVVDDPSRNVSQVSQWQKWFWFDDPRGIGIHRNVSCVVVPTDGGHMHTGGGDRPSGTSSNLSNVLSVQLVVDDFDDAADADPDDFFLQADPVLLCSLQVSLSNADADPLLSQLVSSLSVLLSSVVPGPDGTDGHDLVCLLVSLCRSLVSSNWDWDWDWDDDPPKIKIWIAIPPFDDRVVQLVSPCVSHPHSVSSRSSNVSSRSNSRSRRNCSGPMRIGD/DDPLADDDDVVCCQDLLNVVVLLLVLLLLAALVRDFDPLAQAFAAQLLCCLLPVLLVQRHPVLVSQQLQQLLLLLVLLLVLDDVDNQAQKFAAASDIDRHPDPPDADPQWDPFDADDQLSQGPPLVSVLVVSQATHFLLSSCSNSSHADAPDDFFDPFFDPDDDFRDFARDNRNCQRHHNQFARAPWRSGTAGHDPRAGDPVVLVLLLLLLLWADPVCSVVSCVRRVSCVNCVVVVHDSVVDDHHDQELVPRPDLVSVLCCQQTVCVPGPTDWHAYPQFTFDDPQVVQQSSLQVVLQVCPVVVCNGCVPWDKDQWDWTWTQHPVGDIDTDIDGDVSGMTTRPVPSRNSVSSVSVSVVVPVVHDGRHDHDNQARGNGFVVVLVVDDPSRNVSQVSQWQKWFWFDDPRGIGIHRNVSCVVVPTDGGHMHTGGGDRPSGTSSNLSNVLSVQLVVDDFDDAADADPDDFFLQADPVLLCSLQVSLSNADADPLLSQLVSSLSVLLSSVVPGPDGTDGHDLVCLLVSLCRSLVSSNWDWDWDWDDDPPKIKIWIAIPPFDDRVVQLVSPCVSHPHSVSSRSSNVSSRSNSRSRRNCSGPMRIGD